Protein 7BYF (pdb70)

Structure (mmCIF, N/CA/C/O backbone):
data_7BYF
#
_entry.id   7BYF
#
_cell.length_a   135.397
_cell.length_b   150.630
_cell.length_c   101.618
_cell.angle_alpha   90.000
_cell.angle_beta   111.030
_cell.angle_gamma   90.000
#
_symmetry.space_group_name_H-M   'C 1 2 1'
#
loop_
_entity.id
_entity.type
_entity.pdbx_description
1 polymer 'mRNA export factor'
2 polymer 'Peptidase S59 domain-containing protein'
3 polymer '10 protein'
4 non-polymer 'MERCURY (II) ION'
5 non-polymer 'SODIUM ION'
6 water water
#
loop_
_atom_site.group_PDB
_atom_site.id
_atom_site.type_symbol
_atom_site.label_atom_id
_atom_site.label_alt_id
_atom_site.label_comp_id
_atom_site.label_asym_id
_atom_site.label_entity_id
_atom_site.label_seq_id
_atom_site.pdbx_PDB_ins_code
_atom_site.Cartn_x
_atom_site.Cartn_y
_atom_site.Cartn_z
_atom_site.occupancy
_atom_site.B_iso_or_equiv
_atom_site.auth_seq_id
_atom_site.auth_comp_id
_atom_site.auth_asym_id
_atom_site.auth_atom_id
_atom_site.pdbx_PDB_model_num
ATOM 1 N N . GLU A 1 2 ? 22.845 70.495 -14.170 1.00 30.00 23 GLU A N 1
ATOM 2 C CA . GLU A 1 2 ? 23.797 70.424 -13.020 1.00 30.00 23 GLU A CA 1
ATOM 3 C C . GLU A 1 2 ? 24.714 69.191 -13.084 1.00 30.00 23 GLU A C 1
ATOM 4 O O . GLU A 1 2 ? 24.238 68.068 -13.094 1.00 30.00 23 GLU A O 1
ATOM 10 N N . ASP A 1 3 ? 26.020 69.460 -13.030 1.00 49.72 24 ASP A N 1
ATOM 11 C CA . ASP A 1 3 ? 27.100 68.447 -13.028 1.00 50.30 24 ASP A CA 1
ATOM 12 C C . ASP A 1 3 ? 27.071 67.685 -11.716 1.00 45.75 24 ASP A C 1
ATOM 13 O O . ASP A 1 3 ? 27.315 68.299 -10.725 1.00 45.62 24 ASP A O 1
ATOM 18 N N . ASN A 1 4 ? 26.775 66.394 -11.748 1.00 39.24 25 ASN A N 1
ATOM 19 C CA . ASN A 1 4 ? 26.718 65.598 -10.507 1.00 43.00 25 ASN A CA 1
ATOM 20 C C . ASN A 1 4 ? 27.779 64.496 -10.553 1.00 42.23 25 ASN A C 1
ATOM 21 O O . ASN A 1 4 ? 27.549 63.478 -9.963 1.00 40.62 25 ASN A O 1
ATOM 26 N N . HIS A 1 5 ? 28.898 64.723 -11.229 1.00 36.33 26 HIS A N 1
ATOM 27 C CA . HIS A 1 5 ? 29.969 63.704 -11.262 1.00 36.99 26 HIS A CA 1
ATOM 28 C C . HIS A 1 5 ? 30.613 63.530 -9.880 1.00 39.28 26 HIS A C 1
ATOM 29 O O . HIS A 1 5 ? 30.852 62.407 -9.513 1.00 36.01 26 HIS A O 1
ATOM 36 N N . ASN A 1 6 ? 30.762 64.602 -9.115 1.00 36.27 27 ASN A N 1
ATOM 37 C CA . ASN A 1 6 ? 31.411 64.540 -7.796 1.00 31.89 27 ASN A CA 1
ATOM 38 C C . ASN A 1 6 ? 30.672 65.469 -6.852 1.00 30.23 27 ASN A C 1
ATOM 39 O O . ASN A 1 6 ? 31.252 66.405 -6.421 1.00 28.15 27 ASN A O 1
ATOM 44 N N . PRO A 1 7 ? 29.420 65.170 -6.487 1.00 34.22 28 PRO A N 1
ATOM 45 C CA . PRO A 1 7 ? 28.638 66.026 -5.608 1.00 32.06 28 PRO A CA 1
ATOM 46 C C . PRO A 1 7 ? 29.223 66.263 -4.211 1.00 36.77 28 PRO A C 1
ATOM 47 O O . PRO A 1 7 ? 29.023 67.270 -3.676 1.00 38.17 28 PRO A O 1
ATOM 51 N N . MET A 1 8 ? 29.953 65.303 -3.682 1.00 34.98 29 MET A N 1
ATOM 52 C CA . MET A 1 8 ? 30.593 65.457 -2.365 1.00 34.25 29 MET A CA 1
ATOM 53 C C . MET A 1 8 ? 31.872 66.280 -2.486 1.00 38.38 29 MET A C 1
ATOM 54 O O . MET A 1 8 ? 32.352 66.690 -1.459 1.00 38.49 29 MET A O 1
ATOM 59 N N . LYS A 1 9 ? 32.391 66.460 -3.698 1.00 35.06 30 LYS A N 1
ATOM 60 C CA . LYS A 1 9 ? 33.658 67.202 -3.955 1.00 35.32 30 LYS A CA 1
ATOM 61 C C . LYS A 1 9 ? 34.811 66.560 -3.168 1.00 34.74 30 LYS A C 1
ATOM 62 O O . LYS A 1 9 ? 35.530 67.296 -2.463 1.00 36.87 30 LYS A O 1
ATOM 68 N N . ASP A 1 10 ? 34.968 65.237 -3.295 1.00 30.52 31 ASP A N 1
ATOM 69 C CA . ASP A 1 10 ? 36.023 64.482 -2.649 1.00 32.79 31 ASP A CA 1
ATOM 70 C C . ASP A 1 10 ? 37.273 64.471 -3.521 1.00 33.20 31 ASP A C 1
ATOM 71 O O . ASP A 1 10 ? 37.227 64.784 -4.714 1.00 32.47 31 ASP A O 1
ATOM 76 N N . ILE A 1 11 ? 38.404 64.116 -2.901 1.00 32.16 32 ILE A N 1
ATOM 77 C CA . ILE A 1 11 ? 39.645 63.976 -3.654 1.00 31.14 32 ILE A CA 1
ATOM 78 C C . ILE A 1 11 ? 39.415 63.069 -4.848 1.00 31.78 32 ILE A C 1
ATOM 79 O O . ILE A 1 11 ? 38.764 62.024 -4.745 1.00 32.43 32 ILE A O 1
ATOM 84 N N . GLU A 1 12 ? 39.965 63.478 -5.996 1.00 27.75 33 GLU A N 1
ATOM 85 C CA . GLU A 1 12 ? 39.836 62.703 -7.260 1.00 32.09 33 GLU A CA 1
ATOM 86 C C . GLU A 1 12 ? 41.206 62.134 -7.644 1.00 34.17 33 GLU A C 1
ATOM 87 O O . GLU A 1 12 ? 42.125 62.934 -7.910 1.00 35.36 33 GLU A O 1
ATOM 93 N N . VAL A 1 13 ? 41.327 60.803 -7.670 1.00 37.46 34 VAL A N 1
ATOM 94 C CA . VAL A 1 13 ? 42.612 60.128 -8.026 1.00 37.94 34 VAL A CA 1
ATOM 95 C C . VAL A 1 13 ? 42.963 60.467 -9.479 1.00 41.47 34 VAL A C 1
ATOM 96 O O . VAL A 1 13 ? 42.063 60.392 -10.338 1.00 44.23 34 VAL A O 1
ATOM 100 N N . THR A 1 14 ? 44.227 60.823 -9.731 1.00 38.63 35 THR A N 1
ATOM 101 C CA . THR A 1 14 ? 44.692 61.174 -11.100 1.00 41.61 35 THR A CA 1
ATOM 102 C C . THR A 1 14 ? 44.918 59.889 -11.905 1.00 39.79 35 THR A C 1
ATOM 103 O O . THR A 1 14 ? 45.094 58.825 -11.278 1.00 39.17 35 THR A O 1
ATOM 107 N N . SER A 1 15 ? 44.910 59.994 -13.238 1.00 36.69 36 SER A N 1
ATOM 108 C CA . SER A 1 15 ? 45.115 58.819 -14.126 1.00 38.58 36 SER A CA 1
ATOM 109 C C . SER A 1 15 ? 44.174 57.683 -13.710 1.00 44.26 36 SER A C 1
ATOM 110 O O . SER A 1 15 ? 44.677 56.597 -13.360 1.00 41.75 36 SER A O 1
ATOM 113 N N . SER A 1 16 ? 42.862 57.934 -13.751 1.00 44.09 37 SER A N 1
ATOM 114 C CA . SER A 1 16 ? 41.848 56.915 -13.370 1.00 44.39 37 SER A CA 1
ATOM 115 C C . SER A 1 16 ? 41.668 55.906 -14.510 1.00 44.18 37 SER A C 1
ATOM 116 O O . SER A 1 16 ? 41.922 56.277 -15.674 1.00 43.20 37 SER A O 1
ATOM 119 N N . PRO A 1 17 ? 41.243 54.653 -14.230 1.00 46.17 38 PRO A N 1
ATOM 120 C CA . PRO A 1 17 ? 41.049 53.643 -15.276 1.00 40.41 38 PRO A CA 1
ATOM 121 C C . PRO A 1 17 ? 40.169 54.170 -16.420 1.00 40.66 38 PRO A C 1
ATOM 122 O O . PRO A 1 17 ? 39.140 54.761 -16.142 1.00 42.88 38 PRO A O 1
ATOM 126 N N . ASP A 1 18 ? 40.595 53.938 -17.666 1.00 42.06 39 ASP A N 1
ATOM 127 C CA . ASP A 1 18 ? 39.835 54.396 -18.861 1.00 42.35 39 ASP A CA 1
ATOM 128 C C . ASP A 1 18 ? 38.464 53.711 -18.883 1.00 38.04 39 ASP A C 1
ATOM 129 O O . ASP A 1 18 ? 37.473 54.384 -19.228 1.00 41.48 39 ASP A O 1
ATOM 134 N N . ASP A 1 19 ? 38.420 52.422 -18.529 1.00 35.12 40 ASP A N 1
ATOM 135 C CA . ASP A 1 19 ? 37.148 51.650 -18.514 1.00 36.42 40 ASP A CA 1
ATOM 136 C C . ASP A 1 19 ? 36.581 51.629 -17.089 1.00 30.53 40 ASP A C 1
ATOM 137 O O . ASP A 1 19 ? 37.186 52.263 -16.202 1.00 31.58 40 ASP A O 1
ATOM 142 N N . SER A 1 20 ? 35.463 50.923 -16.891 1.00 28.40 41 SER A N 1
ATOM 143 C CA . SER A 1 20 ? 34.829 50.827 -15.586 1.00 29.68 41 SER A CA 1
ATOM 144 C C . SER A 1 20 ? 35.729 50.130 -14.580 1.00 30.74 41 SER A C 1
ATOM 145 O O . SER A 1 20 ? 36.477 49.208 -14.915 1.00 31.95 41 SER A O 1
ATOM 148 N N . ILE A 1 21 ? 35.667 50.595 -13.345 1.00 25.88 42 ILE A N 1
ATOM 149 C CA . ILE A 1 21 ? 36.489 50.057 -12.280 1.00 30.70 42 ILE A CA 1
ATOM 150 C C . ILE A 1 21 ? 35.707 48.931 -11.622 1.00 36.29 42 ILE A C 1
ATOM 151 O O . ILE A 1 21 ? 34.571 49.135 -11.182 1.00 37.49 42 ILE A O 1
ATOM 156 N N . GLY A 1 22 ? 36.307 47.734 -11.586 1.00 34.76 43 GLY A N 1
ATOM 157 C CA . GLY A 1 22 ? 35.700 46.582 -10.957 1.00 32.87 43 GLY A CA 1
ATOM 158 C C . GLY A 1 22 ? 35.981 46.420 -9.474 1.00 33.68 43 GLY A C 1
ATOM 159 O O . GLY A 1 22 ? 35.085 46.016 -8.727 1.00 37.86 43 GLY A O 1
ATOM 160 N N . CYS A 1 23 ? 37.201 46.725 -9.026 1.00 26.92 44 CYS A N 1
ATOM 161 C CA . CYS A 1 23 ? 37.637 46.370 -7.681 1.00 30.21 44 CYS A CA 1
ATOM 162 C C . CYS A 1 23 ? 38.660 47.375 -7.153 1.00 32.73 44 CYS A C 1
ATOM 163 O O . CYS A 1 23 ? 39.396 47.998 -7.924 1.00 26.65 44 CYS A O 1
ATOM 166 N N . LEU A 1 24 ? 38.730 47.481 -5.822 1.00 31.03 45 LEU A N 1
ATOM 167 C CA . LEU A 1 24 ? 39.625 48.402 -5.138 1.00 31.18 45 LEU A CA 1
ATOM 168 C C . LEU A 1 24 ? 40.264 47.692 -3.950 1.00 31.34 45 LEU A C 1
ATOM 169 O O . LEU A 1 24 ? 39.596 46.922 -3.244 1.00 33.66 45 LEU A O 1
ATOM 174 N N . SER A 1 25 ? 41.553 47.936 -3.722 1.00 24.79 46 SER A N 1
ATOM 175 C CA . SER A 1 25 ? 42.179 47.325 -2.545 1.00 30.01 46 SER A CA 1
ATOM 176 C C . SER A 1 25 ? 43.335 48.173 -2.039 1.00 27.45 46 SER A C 1
ATOM 177 O O . SER A 1 25 ? 44.273 48.457 -2.790 1.00 25.41 46 SER A O 1
ATOM 180 N N . PHE A 1 26 ? 43.264 48.556 -0.761 1.00 28.75 47 PHE A N 1
ATOM 181 C CA . PHE A 1 26 ? 44.316 49.331 -0.096 1.00 31.18 47 PHE A CA 1
ATOM 182 C C . PHE A 1 26 ? 45.403 48.425 0.466 1.00 29.30 47 PHE A C 1
ATOM 183 O O . PHE A 1 26 ? 45.118 47.338 0.992 1.00 29.14 47 PHE A O 1
ATOM 191 N N . SER A 1 27 ? 46.652 48.901 0.370 1.00 27.87 48 SER A N 1
ATOM 192 C CA . SER A 1 27 ? 47.851 48.271 0.923 1.00 29.64 48 SER A CA 1
ATOM 193 C C . SER A 1 27 ? 47.682 47.903 2.394 1.00 24.86 48 SER A C 1
ATOM 194 O O . SER A 1 27 ? 46.822 48.448 3.088 1.00 23.94 48 SER A O 1
ATOM 197 N N . PRO A 1 28 ? 48.445 46.940 2.888 1.00 30.65 49 PRO A N 1
ATOM 198 C CA . PRO A 1 28 ? 48.298 46.516 4.286 1.00 32.23 49 PRO A CA 1
ATOM 199 C C . PRO A 1 28 ? 49.076 47.431 5.218 1.00 34.51 49 PRO A C 1
ATOM 200 O O . PRO A 1 28 ? 49.891 48.250 4.763 1.00 31.68 49 PRO A O 1
ATOM 204 N N . PRO A 1 29 ? 48.856 47.329 6.534 1.00 36.85 50 PRO A N 1
ATOM 205 C CA . PRO A 1 29 ? 49.573 48.217 7.467 1.00 35.55 50 PRO A CA 1
ATOM 206 C C . PRO A 1 29 ? 51.074 47.974 7.519 1.00 40.97 50 PRO A C 1
ATOM 207 O O . PRO A 1 29 ? 51.792 48.782 8.124 1.00 44.16 50 PRO A O 1
ATOM 211 N N . THR A 1 30 ? 51.586 46.901 6.913 1.00 40.53 51 THR A N 1
ATOM 212 C CA . THR A 1 30 ? 53.032 46.725 6.888 1.00 40.83 51 THR A CA 1
ATOM 213 C C . THR A 1 30 ? 53.724 47.647 5.895 1.00 41.54 51 THR A C 1
ATOM 214 O O . THR A 1 30 ? 54.946 47.807 5.962 1.00 39.98 51 THR A O 1
ATOM 218 N N . LEU A 1 31 ? 52.987 48.219 4.959 1.00 44.23 52 LEU A N 1
ATOM 219 C CA . LEU A 1 31 ? 53.728 49.240 4.236 1.00 42.62 52 LEU A CA 1
ATOM 220 C C . LEU A 1 31 ? 53.566 50.587 4.930 1.00 43.54 52 LEU A C 1
ATOM 221 O O . LEU A 1 31 ? 52.504 50.875 5.497 1.00 43.06 52 LEU A O 1
ATOM 226 N N . PRO A 1 32 ? 54.611 51.410 4.908 1.00 48.23 53 PRO A N 1
ATOM 227 C CA . PRO A 1 32 ? 54.470 52.794 5.372 1.00 43.75 53 PRO A CA 1
ATOM 228 C C . PRO A 1 32 ? 53.775 53.603 4.291 1.00 44.60 53 PRO A C 1
ATOM 229 O O . PRO A 1 32 ? 54.101 53.486 3.104 1.00 45.62 53 PRO A O 1
ATOM 233 N N . GLY A 1 33 ? 52.789 54.390 4.698 1.00 41.08 54 GLY A N 1
ATOM 234 C CA . GLY A 1 33 ? 51.991 55.133 3.736 1.00 39.87 54 GLY A CA 1
ATOM 235 C C . GLY A 1 33 ? 50.801 54.330 3.247 1.00 38.40 54 GLY A C 1
ATOM 236 O O . GLY A 1 33 ? 50.379 53.341 3.851 1.00 41.59 54 GLY A O 1
ATOM 237 N N . ASN A 1 34 ? 50.243 54.774 2.132 1.00 36.85 55 ASN A N 1
ATOM 238 C CA . ASN A 1 34 ? 49.078 54.094 1.592 1.00 32.08 55 ASN A CA 1
ATOM 239 C C . ASN A 1 34 ? 49.210 53.943 0.082 1.00 34.73 55 ASN A C 1
ATOM 240 O O . ASN A 1 34 ? 49.583 54.892 -0.621 1.00 34.03 55 ASN A O 1
ATOM 245 N N . PHE A 1 35 ? 48.910 52.742 -0.411 1.00 32.17 56 PHE A N 1
ATOM 246 C CA . PHE A 1 35 ? 48.867 52.478 -1.842 1.00 33.97 56 PHE A CA 1
ATOM 247 C C . PHE A 1 35 ? 47.526 51.857 -2.196 1.00 35.48 56 PHE A C 1
ATOM 248 O O . PHE A 1 35 ? 47.039 50.964 -1.490 1.00 30.66 56 PHE A O 1
ATOM 256 N N . LEU A 1 36 ? 46.940 52.342 -3.295 1.00 31.62 57 LEU A N 1
ATOM 257 C CA . LEU A 1 36 ? 45.640 51.902 -3.772 1.00 28.90 57 LEU A CA 1
ATOM 258 C C . LEU A 1 36 ? 45.798 51.163 -5.093 1.00 33.38 57 LEU A C 1
ATOM 259 O O . LEU A 1 36 ? 46.462 51.662 -6.015 1.00 29.43 57 LEU A O 1
ATOM 264 N N . ILE A 1 37 ? 45.173 49.982 -5.173 1.00 29.61 58 ILE A N 1
ATOM 265 C CA . ILE A 1 37 ? 45.118 49.153 -6.370 1.00 27.62 58 ILE A CA 1
ATOM 266 C C . ILE A 1 37 ? 43.705 49.179 -6.933 1.00 28.96 58 ILE A C 1
ATOM 267 O O . ILE A 1 37 ? 42.730 49.005 -6.186 1.00 28.22 58 ILE A O 1
ATOM 272 N N . ALA A 1 38 ? 43.594 49.335 -8.254 1.00 25.26 59 ALA A N 1
ATOM 273 C CA . ALA A 1 38 ? 42.311 49.205 -8.942 1.00 28.04 59 ALA A CA 1
ATOM 274 C C . ALA A 1 38 ? 42.432 48.309 -10.169 1.00 28.92 59 ALA A C 1
ATOM 275 O O . ALA A 1 38 ? 43.399 48.410 -10.933 1.00 29.23 59 ALA A O 1
ATOM 277 N N . GLY A 1 39 ? 41.447 47.424 -10.343 1.00 25.20 60 GLY A N 1
ATOM 278 C CA . GLY A 1 39 ? 41.293 46.657 -11.565 1.00 26.32 60 GLY A CA 1
ATOM 279 C C . GLY A 1 39 ? 40.156 47.247 -12.381 1.00 30.29 60 GLY A C 1
ATOM 280 O O . GLY A 1 39 ? 39.209 47.813 -11.829 1.00 30.56 60 GLY A O 1
ATOM 281 N N . SER A 1 40 ? 40.257 47.139 -13.706 1.00 25.18 61 SER A N 1
ATOM 282 C CA . SER A 1 40 ? 39.245 47.728 -14.572 1.00 31.23 61 SER A CA 1
ATOM 283 C C . SER A 1 40 ? 38.878 46.773 -15.694 1.00 33.92 61 SER A C 1
ATOM 284 O O . SER A 1 40 ? 39.572 45.788 -15.967 1.00 30.40 61 SER A O 1
ATOM 287 N N . TRP A 1 41 ? 37.778 47.118 -16.367 1.00 30.04 62 TRP A N 1
ATOM 288 C CA . TRP A 1 41 ? 37.260 46.396 -17.515 1.00 28.39 62 TRP A CA 1
ATOM 289 C C . TRP A 1 41 ? 37.985 46.738 -18.806 1.00 33.56 62 TRP A C 1
ATOM 290 O O . TRP A 1 41 ? 37.536 46.314 -19.882 1.00 31.96 62 TRP A O 1
ATOM 301 N N . ALA A 1 42 ? 39.078 47.502 -18.723 1.00 32.59 63 ALA A N 1
ATOM 302 C CA . ALA A 1 42 ? 40.041 47.619 -19.809 1.00 35.22 63 ALA A CA 1
ATOM 303 C C . ALA A 1 42 ? 41.246 46.677 -19.625 1.00 34.17 63 ALA A C 1
ATOM 304 O O . ALA A 1 42 ? 42.289 46.879 -20.255 1.00 38.00 63 ALA A O 1
ATOM 306 N N . ASN A 1 43 ? 41.126 45.671 -18.761 1.00 28.81 64 ASN A N 1
ATOM 307 C CA . ASN A 1 43 ? 42.065 44.563 -18.544 1.00 34.10 64 ASN A CA 1
ATOM 308 C C . ASN A 1 43 ? 43.267 44.927 -17.665 1.00 35.76 64 ASN A C 1
ATOM 309 O O . ASN A 1 43 ? 44.130 44.064 -17.452 1.00 33.22 64 ASN A O 1
ATOM 314 N N . ASP A 1 44 ? 43.355 46.137 -17.123 1.00 35.67 65 ASP A N 1
ATOM 315 C CA . ASP A 1 44 ? 44.578 46.535 -16.442 1.00 37.43 65 ASP A CA 1
ATOM 316 C C . ASP A 1 44 ? 44.391 46.595 -14.933 1.00 32.27 65 ASP A C 1
ATOM 317 O O . ASP A 1 44 ? 43.279 46.630 -14.412 1.00 32.07 65 ASP A O 1
ATOM 322 N N . VAL A 1 45 ? 45.514 46.598 -14.235 1.00 31.10 66 VAL A N 1
ATOM 323 C CA . VAL A 1 45 ? 45.543 46.806 -12.799 1.00 33.71 66 VAL A CA 1
ATOM 324 C C . VAL A 1 45 ? 46.555 47.910 -12.532 1.00 37.20 66 VAL A C 1
ATOM 325 O O . VAL A 1 45 ? 47.685 47.868 -13.034 1.00 40.26 66 VAL A O 1
ATOM 329 N N . ARG A 1 46 ? 46.139 48.920 -11.790 1.00 33.03 67 ARG A N 1
ATOM 330 C CA . ARG A 1 46 ? 46.966 50.093 -11.601 1.00 35.76 67 ARG A CA 1
ATOM 331 C C . ARG A 1 46 ? 47.251 50.304 -10.126 1.00 34.82 67 ARG A C 1
ATOM 332 O O . ARG A 1 46 ? 46.460 49.920 -9.255 1.00 33.38 67 ARG A O 1
ATOM 340 N N . CYS A 1 47 ? 48.382 50.944 -9.854 1.00 38.17 68 CYS A N 1
ATOM 341 C CA . CYS A 1 47 ? 48.734 51.334 -8.496 1.00 41.85 68 CYS A CA 1
ATOM 342 C C . CYS A 1 47 ? 48.971 52.837 -8.396 1.00 37.55 68 CYS A C 1
ATOM 343 O O . CYS A 1 47 ? 49.700 53.414 -9.211 1.00 39.73 68 CYS A O 1
ATOM 346 N N . TRP A 1 48 ? 48.452 53.418 -7.331 1.00 36.81 69 TRP A N 1
ATOM 347 C CA . TRP A 1 48 ? 48.670 54.833 -7.002 1.00 37.06 69 TRP A CA 1
ATOM 348 C C . TRP A 1 48 ? 49.142 54.949 -5.563 1.00 38.09 69 TRP A C 1
ATOM 349 O O . TRP A 1 48 ? 48.606 54.301 -4.709 1.00 35.47 69 TRP A O 1
ATOM 360 N N . GLU A 1 49 ? 50.113 55.806 -5.319 1.00 44.01 70 GLU A N 1
ATOM 361 C CA . GLU A 1 49 ? 50.462 56.050 -3.910 1.00 41.04 70 GLU A CA 1
ATOM 362 C C . GLU A 1 49 ? 49.524 57.135 -3.411 1.00 38.15 70 GLU A C 1
ATOM 363 O O . GLU A 1 49 ? 49.250 57.996 -4.158 1.00 34.57 70 GLU A O 1
ATOM 369 N N . VAL A 1 50 ? 49.001 57.008 -2.204 1.00 36.87 71 VAL A N 1
ATOM 370 C CA . VAL A 1 50 ? 48.125 58.072 -1.664 1.00 35.33 71 VAL A CA 1
ATOM 371 C C . VAL A 1 50 ? 48.863 58.760 -0.523 1.00 41.66 71 VAL A C 1
ATOM 372 O O . VAL A 1 50 ? 49.180 58.116 0.429 1.00 40.18 71 VAL A O 1
ATOM 376 N N . GLN A 1 51 ? 49.122 60.051 -0.635 1.00 41.19 72 GLN A N 1
ATOM 377 C CA . GLN A 1 51 ? 49.748 60.744 0.506 1.00 37.05 72 GLN A CA 1
ATOM 378 C C . GLN A 1 51 ? 48.672 61.115 1.506 1.00 38.46 72 GLN A C 1
ATOM 379 O O . GLN A 1 51 ? 47.543 61.185 1.132 1.00 36.13 72 GLN A O 1
ATOM 385 N N . ASP A 1 52 ? 49.083 61.521 2.705 1.00 39.88 73 ASP A N 1
ATOM 386 C CA . ASP A 1 52 ? 48.180 61.993 3.785 1.00 36.00 73 ASP A CA 1
ATOM 387 C C . ASP A 1 52 ? 47.617 63.376 3.433 1.00 38.07 73 ASP A C 1
ATOM 388 O O . ASP A 1 52 ? 46.561 63.728 3.896 1.00 34.07 73 ASP A O 1
ATOM 393 N N . SER A 1 53 ? 48.300 64.103 2.555 1.00 37.26 74 SER A N 1
ATOM 394 C CA . SER A 1 53 ? 47.889 65.411 2.020 1.00 35.15 74 SER A CA 1
ATOM 395 C C . SER A 1 53 ? 46.688 65.252 1.099 1.00 40.00 74 SER A C 1
ATOM 396 O O . SER A 1 53 ? 45.977 66.202 0.942 1.00 43.68 74 SER A O 1
ATOM 399 N N . GLY A 1 54 ? 46.484 64.077 0.531 1.00 38.88 75 GLY A N 1
ATOM 400 C CA . GLY A 1 54 ? 45.342 63.834 -0.344 1.00 37.98 75 GLY A CA 1
ATOM 401 C C . GLY A 1 54 ? 45.788 63.705 -1.775 1.00 41.25 75 GLY A C 1
ATOM 402 O O . GLY A 1 54 ? 44.961 63.483 -2.614 1.00 37.44 75 GLY A O 1
ATOM 403 N N . GLN A 1 55 ? 47.085 63.793 -2.004 1.00 39.86 76 GLN A N 1
ATOM 404 C CA . GLN A 1 55 ? 47.585 63.695 -3.372 1.00 43.06 76 GLN A CA 1
ATOM 405 C C . GLN A 1 55 ? 47.812 62.233 -3.718 1.00 43.11 76 GLN A C 1
ATOM 406 O O . GLN A 1 55 ? 47.993 61.425 -2.828 1.00 38.26 76 GLN A O 1
ATOM 412 N N . THR A 1 56 ? 47.773 61.949 -5.004 1.00 36.60 77 THR A N 1
ATOM 413 C CA . THR A 1 56 ? 47.882 60.566 -5.469 1.00 37.19 77 THR A CA 1
ATOM 414 C C . THR A 1 56 ? 48.914 60.532 -6.569 1.00 38.96 77 THR A C 1
ATOM 415 O O . THR A 1 56 ? 48.854 61.380 -7.373 1.00 43.39 77 THR A O 1
ATOM 419 N N . ILE A 1 57 ? 49.834 59.586 -6.545 1.00 39.04 78 ILE A N 1
ATOM 420 C CA . ILE A 1 57 ? 50.859 59.553 -7.614 1.00 41.58 78 ILE A CA 1
ATOM 421 C C . ILE A 1 57 ? 50.792 58.220 -8.336 1.00 40.88 78 ILE A C 1
ATOM 422 O O . ILE A 1 57 ? 51.034 57.233 -7.710 1.00 44.02 78 ILE A O 1
ATOM 427 N N . PRO A 1 58 ? 50.431 58.172 -9.620 1.00 37.39 79 PRO A N 1
ATOM 428 C CA . PRO A 1 58 ? 50.439 56.936 -10.364 1.00 44.03 79 PRO A CA 1
ATOM 429 C C . PRO A 1 58 ? 51.792 56.234 -10.234 1.00 46.49 79 PRO A C 1
ATOM 430 O O . PRO A 1 58 ? 52.772 56.783 -10.544 1.00 48.16 79 PRO A O 1
ATOM 434 N N . LYS A 1 59 ? 51.764 55.000 -9.772 1.00 45.78 80 LYS A N 1
ATOM 435 C CA . LYS A 1 59 ? 53.015 54.260 -9.550 1.00 42.49 80 LYS A CA 1
ATOM 436 C C . LYS A 1 59 ? 53.307 53.321 -10.718 1.00 50.03 80 LYS A C 1
ATOM 437 O O . LYS A 1 59 ? 54.175 53.643 -11.474 1.00 55.67 80 LYS A O 1
ATOM 443 N N . ALA A 1 60 ? 52.592 52.211 -10.857 1.00 45.50 81 ALA A N 1
ATOM 444 C CA . ALA A 1 60 ? 52.871 51.257 -11.941 1.00 42.31 81 ALA A CA 1
ATOM 445 C C . ALA A 1 60 ? 51.574 50.667 -12.480 1.00 45.92 81 ALA A C 1
ATOM 446 O O . ALA A 1 60 ? 50.531 51.014 -11.982 1.00 44.76 81 ALA A O 1
ATOM 448 N N . GLN A 1 61 ? 51.665 49.780 -13.477 1.00 43.06 82 GLN A N 1
ATOM 449 C CA . GLN A 1 61 ? 50.439 49.171 -14.059 1.00 41.84 82 GLN A CA 1
ATOM 450 C C . GLN A 1 61 ? 50.776 47.850 -14.761 1.00 39.60 82 GLN A C 1
ATOM 451 O O . GLN A 1 61 ? 51.787 47.804 -15.490 1.00 41.51 82 GLN A O 1
ATOM 457 N N . GLN A 1 62 ? 49.946 46.826 -14.537 1.00 41.00 83 GLN A N 1
ATOM 458 C CA . GLN A 1 62 ? 50.108 45.495 -15.165 1.00 40.68 83 GLN A CA 1
ATOM 459 C C . GLN A 1 62 ? 48.878 45.183 -16.016 1.00 43.36 83 GLN A C 1
ATOM 460 O O . GLN A 1 62 ? 47.855 45.798 -15.840 1.00 43.63 83 GLN A O 1
ATOM 466 N N . MET A 1 63 ? 48.982 44.202 -16.894 1.00 42.38 84 MET A N 1
ATOM 467 C CA . MET A 1 63 ? 47.821 43.919 -17.746 1.00 39.26 84 MET A CA 1
ATOM 468 C C . MET A 1 63 ? 47.507 42.438 -17.826 1.00 41.46 84 MET A C 1
ATOM 469 O O . MET A 1 63 ? 48.390 41.663 -17.857 1.00 45.34 84 MET A O 1
ATOM 474 N N . HIS A 1 64 ? 46.233 42.128 -17.740 1.00 36.98 85 HIS A N 1
ATOM 475 C CA . HIS A 1 64 ? 45.662 40.854 -18.124 1.00 32.35 85 HIS A CA 1
ATOM 476 C C . HIS A 1 64 ? 45.188 40.931 -19.566 1.00 34.76 85 HIS A C 1
ATOM 477 O O . HIS A 1 64 ? 45.191 41.993 -20.185 1.00 33.29 85 HIS A O 1
ATOM 484 N N . THR A 1 65 ? 44.752 39.786 -20.100 1.00 36.06 86 THR A N 1
ATOM 485 C CA . THR A 1 65 ? 44.086 39.736 -21.396 1.00 33.12 86 THR A CA 1
ATOM 486 C C . THR A 1 65 ? 42.564 39.756 -21.268 1.00 32.61 86 THR A C 1
ATOM 487 O O . THR A 1 65 ? 41.859 39.387 -22.219 1.00 34.65 86 THR A O 1
ATOM 491 N N . GLY A 1 66 ? 42.051 40.171 -20.105 1.00 31.97 87 GLY A N 1
ATOM 492 C CA . GLY A 1 66 ? 40.632 40.217 -19.834 1.00 32.54 87 GLY A CA 1
ATOM 493 C C . GLY A 1 66 ? 40.323 41.092 -18.633 1.00 34.01 87 GLY A C 1
ATOM 494 O O . GLY A 1 66 ? 41.210 41.425 -17.837 1.00 30.88 87 GLY A O 1
ATOM 495 N N . PRO A 1 67 ? 39.062 41.510 -18.500 1.00 35.62 88 PRO A N 1
ATOM 496 C CA . PRO A 1 67 ? 38.677 42.359 -17.361 1.00 31.99 88 PRO A CA 1
ATOM 497 C C . PRO A 1 67 ? 39.173 41.806 -16.027 1.00 31.18 88 PRO A C 1
ATOM 498 O O . PRO A 1 67 ? 39.164 40.596 -15.792 1.00 31.13 88 PRO A O 1
ATOM 502 N N . VAL A 1 68 ? 39.632 42.710 -15.158 1.00 29.63 89 VAL A N 1
ATOM 503 C CA . VAL A 1 68 ? 40.136 42.372 -13.828 1.00 28.70 89 VAL A CA 1
ATOM 504 C C . VAL A 1 68 ? 39.012 42.586 -12.817 1.00 30.70 89 VAL A C 1
ATOM 505 O O . VAL A 1 68 ? 38.505 43.705 -12.670 1.00 33.53 89 VAL A O 1
ATOM 509 N N . LEU A 1 69 ? 38.645 41.520 -12.094 1.00 30.57 90 LEU A N 1
ATOM 510 C CA . LEU A 1 69 ? 37.470 41.503 -11.231 1.00 27.11 90 LEU A CA 1
ATOM 511 C C . LEU A 1 69 ? 37.769 41.512 -9.740 1.00 29.89 90 LEU A C 1
ATOM 512 O O . LEU A 1 69 ? 36.854 41.768 -8.951 1.00 33.90 90 LEU A O 1
ATOM 517 N N . ASP A 1 70 ? 38.989 41.189 -9.322 1.00 26.94 91 ASP A N 1
ATOM 518 C CA . ASP A 1 70 ? 39.326 41.346 -7.920 1.00 27.05 91 ASP A CA 1
ATOM 519 C C . ASP A 1 70 ? 40.822 41.552 -7.807 1.00 28.34 91 ASP A C 1
ATOM 520 O O . ASP A 1 70 ? 41.589 41.209 -8.713 1.00 28.92 91 ASP A O 1
ATOM 525 N N . VAL A 1 71 ? 41.220 42.137 -6.681 1.00 25.14 92 VAL A N 1
ATOM 526 C CA . VAL A 1 71 ? 42.618 42.402 -6.373 1.00 27.05 92 VAL A CA 1
ATOM 527 C C . VAL A 1 71 ? 42.788 42.292 -4.872 1.00 29.44 92 VAL A C 1
ATOM 528 O O . VAL A 1 71 ? 41.837 42.495 -4.111 1.00 29.01 92 VAL A O 1
ATOM 532 N N . CYS A 1 72 ? 44.012 41.981 -4.450 1.00 26.74 93 CYS A N 1
ATOM 533 C CA . CYS A 1 72 ? 44.357 42.064 -3.039 1.00 28.82 93 CYS A CA 1
ATOM 534 C C . CYS A 1 72 ? 45.872 41.991 -2.896 1.00 31.26 93 CYS A C 1
ATOM 535 O O . CYS A 1 72 ? 46.600 41.766 -3.869 1.00 33.43 93 CYS A O 1
ATOM 538 N N . TRP A 1 73 ? 46.334 42.187 -1.662 1.00 28.57 94 TRP A N 1
ATOM 539 C CA . TRP A 1 73 ? 47.742 42.304 -1.305 1.00 32.07 94 TRP A CA 1
ATOM 540 C C . TRP A 1 73 ? 48.192 41.083 -0.516 1.00 30.44 94 TRP A C 1
ATOM 541 O O . TRP A 1 73 ? 47.385 40.401 0.122 1.00 29.86 94 TRP A O 1
ATOM 552 N N . SER A 1 74 ? 49.498 40.824 -0.546 1.00 32.72 95 SER A N 1
ATOM 553 C CA . SER A 1 74 ? 50.082 39.914 0.435 1.00 35.67 95 SER A CA 1
ATOM 554 C C . SER A 1 74 ? 50.229 40.629 1.783 1.00 35.95 95 SER A C 1
ATOM 555 O O . SER A 1 74 ? 50.302 41.859 1.852 1.00 33.23 95 SER A O 1
ATOM 558 N N . ASP A 1 75 ? 50.244 39.839 2.864 1.00 37.26 96 ASP A N 1
ATOM 559 C CA . ASP A 1 75 ? 50.346 40.393 4.221 1.00 36.44 96 ASP A CA 1
ATOM 560 C C . ASP A 1 75 ? 51.483 41.404 4.355 1.00 36.31 96 ASP A C 1
ATOM 561 O O . ASP A 1 75 ? 51.341 42.427 5.042 1.00 32.44 96 ASP A O 1
ATOM 566 N N . ASP A 1 76 ? 52.618 41.137 3.703 1.00 35.37 97 ASP A N 1
ATOM 567 C CA . ASP A 1 76 ? 53.809 41.967 3.845 1.00 36.08 97 ASP A CA 1
ATOM 568 C C . ASP A 1 76 ? 53.879 43.119 2.850 1.00 34.51 97 ASP A C 1
ATOM 569 O O . ASP A 1 76 ? 54.797 43.932 2.943 1.00 38.81 97 ASP A O 1
ATOM 574 N N . GLY A 1 77 ? 52.977 43.185 1.876 1.00 37.59 98 GLY A N 1
ATOM 575 C CA . GLY A 1 77 ? 52.900 44.324 0.983 1.00 36.86 98 GLY A CA 1
ATOM 576 C C . GLY A 1 77 ? 53.825 44.311 -0.213 1.00 35.31 98 GLY A C 1
ATOM 577 O O . GLY A 1 77 ? 53.894 45.316 -0.926 1.00 38.71 98 GLY A O 1
ATOM 578 N N . SER A 1 78 ? 54.535 43.222 -0.466 1.00 37.57 99 SER A N 1
ATOM 579 C CA . SER A 1 78 ? 55.424 43.173 -1.617 1.00 37.60 99 SER A CA 1
ATOM 580 C C . SER A 1 78 ? 54.735 42.678 -2.881 1.00 39.92 99 SER A C 1
ATOM 581 O O . SER A 1 78 ? 55.222 42.966 -3.985 1.00 40.81 99 SER A O 1
ATOM 584 N N . LYS A 1 79 ? 53.620 41.947 -2.745 1.00 35.82 100 LYS A N 1
ATOM 585 C CA . LYS A 1 79 ? 52.906 41.343 -3.863 1.00 37.96 100 LYS A CA 1
ATOM 586 C C . LYS A 1 79 ? 51.470 41.858 -3.943 1.00 33.67 100 LYS A C 1
ATOM 587 O O . LYS A 1 79 ? 50.801 42.019 -2.913 1.00 35.35 100 LYS A O 1
ATOM 593 N N . VAL A 1 80 ? 50.995 42.094 -5.169 1.00 28.99 101 VAL A N 1
ATOM 594 C CA . VAL A 1 80 ? 49.575 42.302 -5.469 1.00 28.85 101 VAL A CA 1
ATOM 595 C C . VAL A 1 80 ? 49.071 41.127 -6.313 1.00 34.71 101 VAL A C 1
ATOM 596 O O . VAL A 1 80 ? 49.694 40.756 -7.322 1.00 30.57 101 VAL A O 1
ATOM 600 N N . PHE A 1 81 ? 47.935 40.556 -5.918 1.00 28.69 102 PHE A N 1
ATOM 601 C CA . PHE A 1 81 ? 47.334 39.438 -6.625 1.00 28.85 102 PHE A CA 1
ATOM 602 C C . PHE A 1 81 ? 46.125 39.921 -7.404 1.00 29.39 102 PHE A C 1
ATOM 603 O O . PHE A 1 81 ? 45.399 40.802 -6.934 1.00 30.84 102 PHE A O 1
ATOM 611 N N . THR A 1 82 ? 45.899 39.329 -8.586 1.00 26.28 103 THR A N 1
ATOM 612 C CA . THR A 1 82 ? 44.906 39.839 -9.525 1.00 32.11 103 THR A CA 1
ATOM 613 C C . THR A 1 82 ? 44.103 38.709 -10.155 1.00 32.16 103 THR A C 1
ATOM 614 O O . THR A 1 82 ? 44.678 37.700 -10.572 1.00 34.69 103 THR A O 1
ATOM 618 N N . ALA A 1 83 ? 42.782 38.895 -10.264 1.00 27.84 104 ALA A N 1
ATOM 619 C CA . ALA A 1 83 ? 41.876 37.859 -10.759 1.00 26.87 104 ALA A CA 1
ATOM 620 C C . ALA A 1 83 ? 41.136 38.356 -11.987 1.00 26.38 104 ALA A C 1
ATOM 621 O O . ALA A 1 83 ? 40.438 39.371 -11.928 1.00 29.35 104 ALA A O 1
ATOM 623 N N . SER A 1 84 ? 41.238 37.611 -13.079 1.00 26.71 105 SER A N 1
ATOM 624 C CA . SER A 1 84 ? 40.812 38.111 -14.374 1.00 30.27 105 SER A CA 1
ATOM 625 C C . SER A 1 84 ? 39.760 37.213 -15.036 1.00 31.25 105 SER A C 1
ATOM 626 O O . SER A 1 84 ? 39.611 36.022 -14.722 1.00 25.04 105 SER A O 1
ATOM 629 N N . CYS A 1 85 ? 39.017 37.836 -15.961 1.00 27.77 106 CYS A N 1
ATOM 630 C CA . CYS A 1 85 ? 38.147 37.146 -16.899 1.00 29.13 106 CYS A CA 1
ATOM 631 C C . CYS A 1 85 ? 38.910 36.246 -17.860 1.00 28.74 106 CYS A C 1
ATOM 632 O O . CYS A 1 85 ? 38.284 35.489 -18.605 1.00 27.67 106 CYS A O 1
ATOM 635 N N . ASP A 1 86 ? 40.223 36.354 -17.907 1.00 29.41 107 ASP A N 1
ATOM 636 C CA . ASP A 1 86 ? 41.035 35.497 -18.747 1.00 29.30 107 ASP A CA 1
ATOM 637 C C . ASP A 1 86 ? 41.342 34.171 -18.084 1.00 26.93 107 ASP A C 1
ATOM 638 O O . ASP A 1 86 ? 42.326 33.533 -18.464 1.00 29.51 107 ASP A O 1
ATOM 643 N N . LYS A 1 87 ? 40.535 33.781 -17.095 1.00 29.17 108 LYS A N 1
ATOM 644 C CA . LYS A 1 87 ? 40.594 32.468 -16.441 1.00 29.92 108 LYS A CA 1
ATOM 645 C C . LYS A 1 87 ? 41.898 32.266 -15.677 1.00 29.75 108 LYS A C 1
ATOM 646 O O . LYS A 1 87 ? 42.309 31.137 -15.411 1.00 27.58 108 LYS A O 1
ATOM 652 N N . THR A 1 88 ? 42.597 33.357 -15.423 1.00 29.05 109 THR A N 1
ATOM 653 C CA . THR A 1 88 ? 43.880 33.277 -14.705 1.00 31.76 109 THR A CA 1
ATOM 654 C C . THR A 1 88 ? 43.925 34.260 -13.550 1.00 30.38 109 THR A C 1
ATOM 655 O O . THR A 1 88 ? 43.057 35.060 -13.412 1.00 31.12 109 THR A O 1
ATOM 659 N N . ALA A 1 89 ? 44.861 34.019 -12.667 1.00 26.73 110 ALA A N 1
ATOM 660 C CA . ALA A 1 89 ? 45.230 34.968 -11.629 1.00 28.64 110 ALA A CA 1
ATOM 661 C C . ALA A 1 89 ? 46.729 35.223 -11.720 1.00 32.68 110 ALA A C 1
ATOM 662 O O . ALA A 1 89 ? 47.481 34.401 -12.257 1.00 30.89 110 ALA A O 1
ATOM 664 N N . LYS A 1 90 ? 47.161 36.396 -11.231 1.00 33.04 111 LYS A N 1
ATOM 665 C CA . LYS A 1 90 ? 48.562 36.799 -11.307 1.00 32.03 111 LYS A CA 1
ATOM 666 C C . LYS A 1 90 ? 49.069 37.319 -9.966 1.00 33.52 111 LYS A C 1
ATOM 667 O O . LYS A 1 90 ? 48.321 37.916 -9.185 1.00 31.04 111 LYS A O 1
ATOM 673 N N . MET A 1 91 ? 50.362 37.106 -9.725 1.00 33.60 112 MET A N 1
ATOM 674 C CA . MET A 1 91 ? 51.078 37.688 -8.594 1.00 34.25 112 MET A CA 1
ATOM 675 C C . MET A 1 91 ? 52.028 38.761 -9.115 1.00 39.87 112 MET A C 1
ATOM 676 O O . MET A 1 91 ? 52.965 38.459 -9.868 1.00 39.66 112 MET A O 1
ATOM 681 N N . TRP A 1 92 ? 51.770 40.010 -8.710 1.00 35.65 113 TRP A N 1
ATOM 682 C CA . TRP A 1 92 ? 52.500 41.192 -9.152 1.00 35.26 113 TRP A CA 1
ATOM 683 C C . TRP A 1 92 ? 53.539 41.530 -8.090 1.00 38.80 113 TRP A C 1
ATOM 684 O O . TRP A 1 92 ? 53.183 41.919 -6.971 1.00 37.56 113 TRP A O 1
ATOM 695 N N . ASP A 1 93 ? 54.817 41.355 -8.421 1.00 41.43 114 ASP A N 1
ATOM 696 C CA . ASP A 1 93 ? 55.883 41.715 -7.489 1.00 44.06 114 ASP A CA 1
ATOM 697 C C . ASP A 1 93 ? 56.173 43.204 -7.663 1.00 44.53 114 ASP A C 1
ATOM 698 O O . ASP A 1 93 ? 56.641 43.642 -8.723 1.00 41.90 114 ASP A O 1
ATOM 703 N N . LEU A 1 94 ? 55.883 43.989 -6.625 1.00 43.62 115 LEU A N 1
ATOM 704 C CA . LEU A 1 94 ? 55.945 45.439 -6.782 1.00 47.32 115 LEU A CA 1
ATOM 705 C C . LEU A 1 94 ? 57.389 45.946 -6.859 1.00 43.64 115 LEU A C 1
ATOM 706 O O . LEU A 1 94 ? 57.684 46.837 -7.661 1.00 42.90 115 LEU A O 1
ATOM 711 N N . ASN A 1 95 ? 58.310 45.380 -6.067 1.00 47.02 116 ASN A N 1
ATOM 712 C CA . ASN A 1 95 ? 59.714 45.782 -6.181 1.00 46.79 116 ASN A CA 1
ATOM 713 C C . ASN A 1 95 ? 60.215 45.659 -7.613 1.00 48.62 116 ASN A C 1
ATOM 714 O O . ASN A 1 95 ? 60.857 46.579 -8.131 1.00 46.45 116 ASN A O 1
ATOM 719 N N . SER A 1 96 ? 59.903 44.540 -8.281 1.00 50.03 117 SER A N 1
ATOM 720 C CA . SER A 1 96 ? 60.387 44.279 -9.632 1.00 46.98 117 SER A CA 1
ATOM 721 C C . SER A 1 96 ? 59.430 44.718 -10.734 1.00 50.49 117 SER A C 1
ATOM 722 O O . SER A 1 96 ? 59.822 44.687 -11.906 1.00 54.87 117 SER A O 1
ATOM 725 N N . ASN A 1 97 ? 58.190 45.091 -10.413 1.00 48.14 118 ASN A N 1
ATOM 726 C CA . ASN A 1 97 ? 57.214 45.467 -11.439 1.00 48.74 118 ASN A CA 1
ATOM 727 C C . ASN A 1 97 ? 57.029 44.335 -12.454 1.00 47.58 118 ASN A C 1
ATOM 728 O O . ASN A 1 97 ? 56.831 44.561 -13.651 1.00 50.32 118 ASN A O 1
ATOM 733 N N . GLN A 1 98 ? 57.092 43.099 -11.967 1.00 46.26 119 GLN A N 1
ATOM 734 C CA . GLN A 1 98 ? 56.951 41.906 -12.793 1.00 47.76 119 GLN A CA 1
ATOM 735 C C . GLN A 1 98 ? 55.792 41.074 -12.267 1.00 47.61 119 GLN A C 1
ATOM 736 O O . GLN A 1 98 ? 55.718 40.797 -11.062 1.00 49.33 119 GLN A O 1
ATOM 742 N N . ALA A 1 99 ? 54.898 40.674 -13.167 1.00 42.57 120 ALA A N 1
ATOM 743 C CA . ALA A 1 99 ? 53.751 39.846 -12.821 1.00 41.35 120 ALA A CA 1
ATOM 744 C C . ALA A 1 99 ? 53.901 38.467 -13.456 1.00 42.95 120 ALA A C 1
ATOM 745 O O . ALA A 1 99 ? 54.398 38.343 -14.583 1.00 39.80 120 ALA A O 1
ATOM 747 N N . ILE A 1 100 ? 53.486 37.427 -12.723 1.00 37.83 121 ILE A N 1
ATOM 748 C CA . ILE A 1 100 ? 53.493 36.058 -13.230 1.00 35.83 121 ILE A CA 1
ATOM 749 C C . ILE A 1 100 ? 52.161 35.389 -12.909 1.00 34.31 121 ILE A C 1
ATOM 750 O O . ILE A 1 100 ? 51.508 35.698 -11.906 1.00 36.96 121 ILE A O 1
ATOM 755 N N . GLN A 1 101 ? 51.759 34.453 -13.763 1.00 29.06 122 GLN A N 1
ATOM 756 C CA . GLN A 1 101 ? 50.601 33.634 -13.442 1.00 32.70 122 GLN A CA 1
ATOM 757 C C . GLN A 1 101 ? 50.853 32.789 -12.186 1.00 33.12 122 GLN A C 1
ATOM 758 O O . GLN A 1 101 ? 51.970 32.313 -11.944 1.00 29.33 122 GLN A O 1
ATOM 764 N N . ILE A 1 102 ? 49.810 32.631 -11.365 1.00 31.81 123 ILE A N 1
ATOM 765 C CA . ILE A 1 102 ? 49.836 31.702 -10.241 1.00 33.68 123 ILE A CA 1
ATOM 766 C C . ILE A 1 102 ? 48.589 30.834 -10.155 1.00 34.15 123 ILE A C 1
ATOM 767 O O . ILE A 1 102 ? 48.496 30.013 -9.245 1.00 33.17 123 ILE A O 1
ATOM 772 N N . ALA A 1 103 ? 47.610 31.000 -11.051 1.00 32.07 124 ALA A N 1
ATOM 773 C CA . ALA A 1 103 ? 46.368 30.248 -10.939 1.00 32.18 124 ALA A CA 1
ATOM 774 C C . ALA A 1 103 ? 45.734 30.069 -12.309 1.00 39.07 124 ALA A C 1
ATOM 775 O O . ALA A 1 103 ? 45.865 30.932 -13.183 1.00 36.51 124 ALA A O 1
ATOM 777 N N . GLN A 1 104 ? 45.055 28.928 -12.475 1.00 40.11 125 GLN A N 1
ATOM 778 C CA . GLN A 1 104 ? 44.365 28.565 -13.741 1.00 32.76 125 GLN A CA 1
ATOM 779 C C . GLN A 1 104 ? 42.974 28.007 -13.414 1.00 32.97 125 GLN A C 1
ATOM 780 O O . GLN A 1 104 ? 42.890 27.042 -12.629 1.00 29.12 125 GLN A O 1
ATOM 786 N N . HIS A 1 105 ? 41.935 28.606 -14.002 1.00 31.46 126 HIS A N 1
ATOM 787 C CA . HIS A 1 105 ? 40.555 28.208 -13.804 1.00 28.14 126 HIS A CA 1
ATOM 788 C C . HIS A 1 105 ? 39.937 27.882 -15.153 1.00 28.01 126 HIS A C 1
ATOM 789 O O . HIS A 1 105 ? 40.467 28.251 -16.207 1.00 27.60 126 HIS A O 1
ATOM 796 N N . ASP A 1 106 ? 38.790 27.206 -15.102 1.00 26.98 127 ASP A N 1
ATOM 797 C CA . ASP A 1 106 ? 38.038 26.839 -16.294 1.00 28.38 127 ASP A CA 1
ATOM 798 C C . ASP A 1 106 ? 36.989 27.875 -16.655 1.00 28.54 127 ASP A C 1
ATOM 799 O O . ASP A 1 106 ? 36.229 27.666 -17.610 1.00 24.49 127 ASP A O 1
ATOM 804 N N . ALA A 1 107 ? 36.960 28.990 -15.925 1.00 26.43 128 ALA A N 1
ATOM 805 C CA . ALA A 1 107 ? 36.078 30.121 -16.193 1.00 23.81 128 ALA A CA 1
ATOM 806 C C . ALA A 1 107 ? 36.693 31.358 -15.541 1.00 26.71 128 ALA A C 1
ATOM 807 O O . ALA A 1 107 ? 37.709 31.259 -14.839 1.00 25.62 128 ALA A O 1
ATOM 809 N N . PRO A 1 108 ? 36.121 32.542 -15.766 1.00 30.31 129 PRO A N 1
ATOM 810 C CA . PRO A 1 108 ? 36.639 33.741 -15.100 1.00 28.10 129 PRO A CA 1
ATOM 811 C C . PRO A 1 108 ? 36.830 33.570 -13.594 1.00 25.67 129 PRO A C 1
ATOM 812 O O . PRO A 1 108 ? 36.054 32.902 -12.910 1.00 22.00 129 PRO A O 1
ATOM 816 N N . VAL A 1 109 ? 37.889 34.194 -13.091 1.00 24.27 130 VAL A N 1
ATOM 817 C CA . VAL A 1 109 ? 38.176 34.253 -11.666 1.00 27.91 130 VAL A CA 1
ATOM 818 C C . VAL A 1 109 ? 37.534 35.516 -11.109 1.00 25.64 130 VAL A C 1
ATOM 819 O O . VAL A 1 109 ? 37.873 36.626 -11.523 1.00 23.55 130 VAL A O 1
ATOM 823 N N . LYS A 1 110 ? 36.601 35.347 -10.176 1.00 26.11 131 LYS A N 1
ATOM 824 C CA . LYS A 1 110 ? 35.822 36.455 -9.652 1.00 24.18 131 LYS A CA 1
ATOM 825 C C . LYS A 1 110 ? 36.343 36.984 -8.320 1.00 26.72 131 LYS A C 1
ATOM 826 O O . LYS A 1 110 ? 36.122 38.163 -8.016 1.00 33.13 131 LYS A O 1
ATOM 832 N N . THR A 1 111 ? 37.047 36.165 -7.527 1.00 27.04 132 THR A N 1
ATOM 833 C CA . THR A 1 111 ? 37.517 36.564 -6.201 1.00 27.78 132 THR A CA 1
ATOM 834 C C . THR A 1 111 ? 38.934 36.069 -5.964 1.00 31.70 132 THR A C 1
ATOM 835 O O . THR A 1 111 ? 39.278 34.943 -6.341 1.00 32.59 132 THR A O 1
ATOM 839 N N . ILE A 1 112 ? 39.727 36.885 -5.271 1.00 27.77 133 ILE A N 1
ATOM 840 C CA . ILE A 1 112 ? 41.086 36.526 -4.892 1.00 27.99 133 ILE A CA 1
ATOM 841 C C . ILE A 1 112 ? 41.365 37.095 -3.512 1.00 32.42 133 ILE A C 1
ATOM 842 O O . ILE A 1 112 ? 40.927 38.205 -3.178 1.00 31.82 133 ILE A O 1
ATOM 847 N N . HIS A 1 113 ? 42.091 36.319 -2.704 1.00 34.13 134 HIS A N 1
ATOM 848 C CA . HIS A 1 113 ? 42.326 36.633 -1.302 1.00 30.10 134 HIS A CA 1
ATOM 849 C C . HIS A 1 113 ? 43.607 35.978 -0.832 1.00 31.47 134 HIS A C 1
ATOM 850 O O . HIS A 1 113 ? 43.936 34.869 -1.245 1.00 29.30 134 HIS A O 1
ATOM 857 N N . TRP A 1 114 ? 44.313 36.664 0.045 1.00 33.82 135 TRP A N 1
ATOM 858 C CA . TRP A 1 114 ? 45.540 36.141 0.609 1.00 30.90 135 TRP A CA 1
ATOM 859 C C . TRP A 1 114 ? 45.240 35.611 2.002 1.00 30.66 135 TRP A C 1
ATOM 860 O O . TRP A 1 114 ? 44.633 36.317 2.810 1.00 27.94 135 TRP A O 1
ATOM 871 N N . ILE A 1 115 ? 45.626 34.359 2.261 1.00 32.25 136 ILE A N 1
ATOM 872 C CA . ILE A 1 115 ? 45.454 33.722 3.562 1.00 31.59 136 ILE A CA 1
ATOM 873 C C . ILE A 1 115 ? 46.838 33.559 4.163 1.00 35.29 136 ILE A C 1
ATOM 874 O O . ILE A 1 115 ? 47.669 32.813 3.629 1.00 33.13 136 ILE A O 1
ATOM 879 N N . LYS A 1 116 ? 47.112 34.273 5.254 1.00 40.84 137 LYS A N 1
ATOM 880 C CA . LYS A 1 116 ? 48.288 33.992 6.071 1.00 42.91 137 LYS A CA 1
ATOM 881 C C . LYS A 1 116 ? 47.807 33.237 7.301 1.00 43.37 137 LYS A C 1
ATOM 882 O O . LYS A 1 116 ? 47.071 33.777 8.131 1.00 46.60 137 LYS A O 1
ATOM 888 N N . ALA A 1 117 ? 48.186 31.988 7.391 1.00 43.51 138 ALA A N 1
ATOM 889 C CA . ALA A 1 117 ? 47.893 31.155 8.529 1.00 41.93 138 ALA A CA 1
ATOM 890 C C . ALA A 1 117 ? 49.197 30.809 9.253 1.00 43.66 138 ALA A C 1
ATOM 891 O O . ALA A 1 117 ? 50.293 31.005 8.706 1.00 38.56 138 ALA A O 1
ATOM 893 N N . PRO A 1 118 ? 49.122 30.329 10.503 1.00 45.64 139 PRO A N 1
ATOM 894 C CA . PRO A 1 118 ? 50.352 29.864 11.181 1.00 42.09 139 PRO A CA 1
ATOM 895 C C . PRO A 1 118 ? 51.172 28.875 10.356 1.00 43.49 139 PRO A C 1
ATOM 896 O O . PRO A 1 118 ? 52.386 29.057 10.200 1.00 40.68 139 PRO A O 1
ATOM 900 N N . ASN A 1 119 ? 50.522 27.862 9.775 1.00 44.61 140 ASN A N 1
ATOM 901 C CA . ASN A 1 119 ? 51.170 26.693 9.181 1.00 45.84 140 ASN A CA 1
ATOM 902 C C . ASN A 1 119 ? 51.226 26.720 7.658 1.00 46.67 140 ASN A C 1
ATOM 903 O O . ASN A 1 119 ? 51.726 25.754 7.056 1.00 35.74 140 ASN A O 1
ATOM 908 N N . TYR A 1 120 ? 50.701 27.774 7.021 1.00 42.22 141 TYR A N 1
ATOM 909 C CA . TYR A 1 120 ? 50.625 27.840 5.564 1.00 37.29 141 TYR A CA 1
ATOM 910 C C . TYR A 1 120 ? 50.235 29.248 5.142 1.00 38.50 141 TYR A C 1
ATOM 911 O O . TYR A 1 120 ? 49.548 29.966 5.874 1.00 37.05 141 TYR A O 1
ATOM 920 N N . SER A 1 121 ? 50.661 29.611 3.937 1.00 39.06 142 SER A N 1
ATOM 921 C CA . SER A 1 121 ? 50.267 30.840 3.272 1.00 37.76 142 SER A CA 1
ATOM 922 C C . SER A 1 121 ? 49.895 30.491 1.839 1.00 39.20 142 SER A C 1
ATOM 923 O O . SER A 1 121 ? 50.674 29.826 1.146 1.00 37.69 142 SER A O 1
ATOM 926 N N . CYS A 1 122 ? 48.727 30.962 1.390 1.00 35.52 143 CYS A N 1
ATOM 927 C CA . CYS A 1 122 ? 48.241 30.668 0.050 1.00 34.12 143 CYS A CA 1
ATOM 928 C C . CYS A 1 122 ? 47.397 31.835 -0.446 1.00 34.36 143 CYS A C 1
ATOM 929 O O . CYS A 1 122 ? 46.992 32.709 0.325 1.00 32.46 143 CYS A O 1
ATOM 932 N N . VAL A 1 123 ? 47.091 31.833 -1.742 1.00 31.31 144 VAL A N 1
ATOM 933 C CA . VAL A 1 123 ? 46.055 32.713 -2.259 1.00 31.45 144 VAL A CA 1
ATOM 934 C C . VAL A 1 123 ? 44.846 31.861 -2.616 1.00 31.14 144 VAL A C 1
ATOM 935 O O . VAL A 1 123 ? 44.975 30.754 -3.154 1.00 31.26 144 VAL A O 1
ATOM 939 N N . MET A 1 124 ? 43.674 32.351 -2.243 1.00 27.37 145 MET A N 1
ATOM 940 C CA . MET A 1 124 ? 42.424 31.685 -2.542 1.00 29.63 145 MET A CA 1
ATOM 941 C C . MET A 1 124 ? 41.742 32.383 -3.716 1.00 30.82 145 MET A C 1
ATOM 942 O O . MET A 1 124 ? 41.542 33.603 -3.693 1.00 34.28 145 MET A O 1
ATOM 947 N N . THR A 1 125 ? 41.385 31.612 -4.735 1.00 28.57 146 THR A N 1
ATOM 948 C CA . THR A 1 125 ? 40.649 32.118 -5.889 1.00 32.43 146 THR A CA 1
ATOM 949 C C . THR A 1 125 ? 39.285 31.439 -5.972 1.00 29.78 146 THR A C 1
ATOM 950 O O . THR A 1 125 ? 39.179 30.221 -5.781 1.00 31.87 146 THR A O 1
ATOM 954 N N . GLY A 1 126 ? 38.248 32.230 -6.225 1.00 24.75 147 GLY A N 1
ATOM 955 C CA . GLY A 1 126 ? 36.902 31.725 -6.479 1.00 25.65 147 GLY A CA 1
ATOM 956 C C . GLY A 1 126 ? 36.519 31.999 -7.925 1.00 32.64 147 GLY A C 1
ATOM 957 O O . GLY A 1 126 ? 36.827 33.071 -8.468 1.00 30.01 147 GLY A O 1
ATOM 958 N N . SER A 1 127 ? 35.848 31.038 -8.563 1.00 28.77 148 SER A N 1
ATOM 959 C CA . SER A 1 127 ? 35.644 31.170 -10.000 1.00 24.50 148 SER A CA 1
ATOM 960 C C . SER A 1 127 ? 34.225 30.819 -10.399 1.00 26.14 148 SER A C 1
ATOM 961 O O . SER A 1 127 ? 33.499 30.127 -9.685 1.00 24.86 148 SER A O 1
ATOM 964 N N . TRP A 1 128 ? 33.836 31.326 -11.569 1.00 26.07 149 TRP A N 1
ATOM 965 C CA . TRP A 1 128 ? 32.578 30.920 -12.169 1.00 27.79 149 TRP A CA 1
ATOM 966 C C . TRP A 1 128 ? 32.592 29.464 -12.641 1.00 27.86 149 TRP A C 1
ATOM 967 O O . TRP A 1 128 ? 31.543 28.960 -13.060 1.00 29.23 149 TRP A O 1
ATOM 978 N N . ASP A 1 129 ? 33.742 28.790 -12.595 1.00 20.94 150 ASP A N 1
ATOM 979 C CA . ASP A 1 129 ? 33.809 27.364 -12.837 1.00 23.34 150 ASP A CA 1
ATOM 980 C C . ASP A 1 129 ? 33.415 26.548 -11.615 1.00 29.00 150 ASP A C 1
ATOM 981 O O . ASP A 1 129 ? 33.639 25.336 -11.620 1.00 29.22 150 ASP A O 1
ATOM 986 N N . LYS A 1 130 ? 32.897 27.202 -10.562 1.00 26.53 151 LYS A N 1
ATOM 987 C CA . LYS A 1 130 ? 32.312 26.561 -9.378 1.00 27.96 151 LYS A CA 1
ATOM 988 C C . LYS A 1 130 ? 33.358 25.923 -8.463 1.00 28.83 151 LYS A C 1
ATOM 989 O O . LYS A 1 130 ? 33.044 25.014 -7.687 1.00 30.60 151 LYS A O 1
ATOM 995 N N . THR A 1 131 ? 34.604 26.377 -8.511 1.00 27.80 152 THR A N 1
ATOM 996 C CA . THR A 1 131 ? 35.594 25.911 -7.558 1.00 27.21 152 THR A CA 1
ATOM 997 C C . THR A 1 131 ? 36.171 27.055 -6.734 1.00 26.76 152 THR A C 1
ATOM 998 O O . THR A 1 131 ? 36.202 28.213 -7.164 1.00 30.42 152 THR A O 1
ATOM 1002 N N . LEU A 1 132 ? 36.744 26.700 -5.602 1.00 33.15 153 LEU A N 1
ATOM 1003 C CA . LEU A 1 132 ? 37.549 27.579 -4.742 1.00 25.26 153 LEU A CA 1
ATOM 1004 C C . LEU A 1 132 ? 38.928 26.944 -4.795 1.00 29.58 153 LEU A C 1
ATOM 1005 O O . LEU A 1 132 ? 39.016 25.834 -4.436 1.00 31.06 153 LEU A O 1
ATOM 1010 N N . LYS A 1 133 ? 39.948 27.629 -5.273 1.00 29.56 154 LYS A N 1
ATOM 1011 C CA . LYS A 1 133 ? 41.271 26.987 -5.325 1.00 30.23 154 LYS A CA 1
ATOM 1012 C C . LYS A 1 133 ? 42.287 27.742 -4.472 1.00 34.05 154 LYS A C 1
ATOM 1013 O O . LYS A 1 133 ? 42.068 28.880 -4.183 1.00 31.92 154 LYS A O 1
ATOM 1019 N N . PHE A 1 134 ? 43.371 27.061 -4.087 1.00 29.92 155 PHE A N 1
ATOM 1020 C CA . PHE A 1 134 ? 44.435 27.678 -3.251 1.00 31.30 155 PHE A CA 1
ATOM 1021 C C . PHE A 1 134 ? 45.804 27.401 -3.882 1.00 31.59 155 PHE A C 1
ATOM 1022 O O . PHE A 1 134 ? 46.166 26.219 -4.044 1.00 34.93 155 PHE A O 1
ATOM 1030 N N . TRP A 1 135 ? 46.522 28.467 -4.129 1.00 27.54 156 TRP A N 1
ATOM 1031 C CA . TRP A 1 135 ? 47.837 28.431 -4.761 1.00 29.68 156 TRP A CA 1
ATOM 1032 C C . TRP A 1 135 ? 48.915 28.843 -3.772 1.00 35.76 156 TRP A C 1
ATOM 1033 O O . TRP A 1 135 ? 48.699 29.715 -2.988 1.00 32.36 156 TRP A O 1
ATOM 1044 N N . ASP A 1 136 ? 50.059 28.201 -3.872 1.00 34.34 157 ASP A N 1
ATOM 1045 C CA . ASP A 1 136 ? 51.200 28.469 -2.981 1.00 39.70 157 ASP A CA 1
ATOM 1046 C C . ASP A 1 136 ? 52.155 29.452 -3.649 1.00 39.19 157 ASP A C 1
ATOM 1047 O O . ASP A 1 136 ? 53.225 29.622 -3.100 1.00 38.36 157 ASP A O 1
ATOM 1052 N N . THR A 1 137 ? 51.757 30.040 -4.786 1.00 34.81 158 THR A N 1
ATOM 1053 C CA . THR A 1 137 ? 52.522 31.085 -5.534 1.00 37.11 158 THR A CA 1
ATOM 1054 C C . THR A 1 137 ? 53.814 30.560 -6.185 1.00 35.72 158 THR A C 1
ATOM 1055 O O . THR A 1 137 ? 54.639 31.406 -6.585 1.00 35.81 158 THR A O 1
ATOM 1059 N N . ARG A 1 138 ? 53.987 29.240 -6.304 1.00 41.14 159 ARG A N 1
ATOM 1060 C CA . ARG A 1 138 ? 55.182 28.678 -6.978 1.00 39.14 159 ARG A CA 1
ATOM 1061 C C . ARG A 1 138 ? 54.795 27.522 -7.894 1.00 43.87 159 ARG A C 1
ATOM 1062 O O . ARG A 1 138 ? 55.405 27.397 -8.924 1.00 43.28 159 ARG A O 1
ATOM 1070 N N . SER A 1 139 ? 53.801 26.726 -7.514 1.00 42.91 160 SER A N 1
ATOM 1071 C CA . SER A 1 139 ? 53.428 25.535 -8.313 1.00 41.67 160 SER A CA 1
ATOM 1072 C C . SER A 1 139 ? 52.211 25.788 -9.195 1.00 43.49 160 SER A C 1
ATOM 1073 O O . SER A 1 139 ? 51.423 26.606 -8.840 1.00 41.14 160 SER A O 1
ATOM 1076 N N . SER A 1 140 ? 52.122 25.046 -10.302 1.00 40.20 161 SER A N 1
ATOM 1077 C CA . SER A 1 140 ? 50.978 25.146 -11.243 1.00 40.07 161 SER A CA 1
ATOM 1078 C C . SER A 1 140 ? 49.821 24.304 -10.698 1.00 41.69 161 SER A C 1
ATOM 1079 O O . SER A 1 140 ? 48.681 24.501 -11.163 1.00 38.71 161 SER A O 1
ATOM 1082 N N . ASN A 1 141 ? 50.105 23.402 -9.749 1.00 39.84 162 ASN A N 1
ATOM 1083 C CA . ASN A 1 141 ? 49.031 22.582 -9.187 1.00 41.76 162 ASN A CA 1
ATOM 1084 C C . ASN A 1 141 ? 48.499 23.239 -7.928 1.00 40.70 162 ASN A C 1
ATOM 1085 O O . ASN A 1 141 ? 49.290 23.624 -7.055 1.00 40.32 162 ASN A O 1
ATOM 1090 N N . PRO A 1 142 ? 47.186 23.381 -7.796 1.00 38.67 163 PRO A N 1
ATOM 1091 C CA . PRO A 1 142 ? 46.641 23.992 -6.581 1.00 38.84 163 PRO A CA 1
ATOM 1092 C C . PRO A 1 142 ? 46.890 23.103 -5.365 1.00 37.79 163 PRO A C 1
ATOM 1093 O O . PRO A 1 142 ? 46.889 21.878 -5.468 1.00 35.70 163 PRO A O 1
ATOM 1097 N N . MET A 1 143 ? 47.146 23.742 -4.215 1.00 36.31 164 MET A N 1
ATOM 1098 C CA . MET A 1 143 ? 47.264 23.031 -2.950 1.00 35.29 164 MET A CA 1
ATOM 1099 C C . MET A 1 143 ? 45.960 22.373 -2.546 1.00 33.04 164 MET A C 1
ATOM 1100 O O . MET A 1 143 ? 45.964 21.478 -1.693 1.00 35.78 164 MET A O 1
ATOM 1105 N N . MET A 1 144 ? 44.847 22.835 -3.091 1.00 32.29 165 MET A N 1
ATOM 1106 C CA . MET A 1 144 ? 43.541 22.412 -2.620 1.00 33.87 165 MET A CA 1
ATOM 1107 C C . MET A 1 144 ? 42.496 22.931 -3.592 1.00 34.10 165 MET A C 1
ATOM 1108 O O . MET A 1 144 ? 42.661 24.006 -4.176 1.00 34.77 165 MET A O 1
ATOM 1113 N N . VAL A 1 145 ? 41.434 22.147 -3.773 1.00 33.67 166 VAL A N 1
ATOM 1114 C CA . VAL A 1 145 ? 40.315 22.502 -4.639 1.00 30.49 166 VAL A CA 1
ATOM 1115 C C . VAL A 1 145 ? 39.039 22.149 -3.890 1.00 33.55 166 VAL A C 1
ATOM 1116 O O . VAL A 1 145 ? 38.878 21.006 -3.455 1.00 38.65 166 VAL A O 1
ATOM 1120 N N . LEU A 1 146 ? 38.152 23.117 -3.698 1.00 27.58 167 LEU A N 1
ATOM 1121 C CA . LEU A 1 146 ? 36.883 22.860 -3.033 1.00 25.97 167 LEU A CA 1
ATOM 1122 C C . LEU A 1 146 ? 35.756 23.100 -4.028 1.00 35.85 167 LEU A C 1
ATOM 1123 O O . LEU A 1 146 ? 35.804 24.060 -4.810 1.00 35.61 167 LEU A O 1
ATOM 1128 N N . GLN A 1 147 ? 34.753 22.217 -4.003 1.00 31.80 168 GLN A N 1
ATOM 1129 C CA . GLN A 1 147 ? 33.589 22.317 -4.925 1.00 33.27 168 GLN A CA 1
ATOM 1130 C C . GLN A 1 147 ? 32.514 23.210 -4.296 1.00 32.33 168 GLN A C 1
ATOM 1131 O O . GLN A 1 147 ? 32.117 22.938 -3.146 1.00 33.68 168 GLN A O 1
ATOM 1137 N N . LEU A 1 148 ? 32.069 24.234 -5.033 1.00 28.85 169 LEU A N 1
ATOM 1138 C CA . LEU A 1 148 ? 31.026 25.171 -4.538 1.00 28.95 169 LEU A CA 1
ATOM 1139 C C . LEU A 1 148 ? 29.655 24.712 -5.048 1.00 29.94 169 LEU A C 1
ATOM 1140 O O . LEU A 1 148 ? 29.619 23.860 -5.958 1.00 25.97 169 LEU A O 1
ATOM 1145 N N . PRO A 1 149 ? 28.532 25.234 -4.506 1.00 28.80 170 PRO A N 1
ATOM 1146 C CA . PRO A 1 149 ? 27.194 24.831 -4.950 1.00 28.21 170 PRO A CA 1
ATOM 1147 C C . PRO A 1 149 ? 26.810 25.503 -6.277 1.00 31.97 170 PRO A C 1
ATOM 1148 O O . PRO A 1 149 ? 25.888 25.036 -6.922 1.00 30.46 170 PRO A O 1
ATOM 1152 N N . GLU A 1 150 ? 27.522 26.574 -6.643 1.00 27.21 171 GLU A N 1
ATOM 1153 C CA . GLU A 1 150 ? 27.243 27.310 -7.906 1.00 32.21 171 GLU A CA 1
ATOM 1154 C C . GLU A 1 150 ? 28.467 28.152 -8.284 1.00 34.28 171 GLU A C 1
ATOM 1155 O O . GLU A 1 150 ? 29.557 27.890 -7.738 1.00 31.95 171 GLU A O 1
ATOM 1161 N N . ARG A 1 151 ? 28.281 29.124 -9.183 1.00 30.42 172 ARG A N 1
ATOM 1162 C CA . ARG A 1 151 ? 29.382 30.005 -9.633 1.00 29.49 172 ARG A CA 1
ATOM 1163 C C . ARG A 1 151 ? 29.717 31.002 -8.537 1.00 28.65 172 ARG A C 1
ATOM 1164 O O . ARG A 1 151 ? 28.812 31.510 -7.916 1.00 29.81 172 ARG A O 1
ATOM 1172 N N . CYS A 1 152 ? 30.990 31.306 -8.380 1.00 23.15 173 CYS A N 1
ATOM 1173 C CA . CYS A 1 152 ? 31.394 32.202 -7.292 1.00 27.67 173 CYS A CA 1
ATOM 1174 C C . CYS A 1 152 ? 31.009 33.644 -7.603 1.00 27.91 173 CYS A C 1
ATOM 1175 O O . CYS A 1 152 ? 31.487 34.164 -8.541 1.00 23.50 173 CYS A O 1
ATOM 1178 N N . TYR A 1 153 ? 30.169 34.239 -6.777 1.00 27.37 174 TYR A N 1
ATOM 1179 C CA . TYR A 1 153 ? 29.793 35.656 -7.026 1.00 25.99 174 TYR A CA 1
ATOM 1180 C C . TYR A 1 153 ? 30.656 36.576 -6.154 1.00 30.32 174 TYR A C 1
ATOM 1181 O O . TYR A 1 153 ? 31.495 37.315 -6.706 1.00 35.45 174 TYR A O 1
ATOM 1190 N N . CYS A 1 154 ? 30.447 36.524 -4.834 1.00 27.76 175 CYS A N 1
ATOM 1191 C CA . CYS A 1 154 ? 31.219 37.361 -3.876 1.00 26.84 175 CYS A CA 1
ATOM 1192 C C . CYS A 1 154 ? 32.036 36.451 -2.951 1.00 27.37 175 CYS A C 1
ATOM 1193 O O . CYS A 1 154 ? 31.658 35.273 -2.798 1.00 27.01 175 CYS A O 1
ATOM 1196 N N . ALA A 1 155 ? 33.112 36.985 -2.364 1.00 31.89 176 ALA A N 1
ATOM 1197 C CA . ALA A 1 155 ? 33.976 36.200 -1.452 1.00 28.35 176 ALA A CA 1
ATOM 1198 C C . ALA A 1 155 ? 34.726 37.145 -0.507 1.00 33.37 176 ALA A C 1
ATOM 1199 O O . ALA A 1 155 ? 35.151 38.226 -0.963 1.00 29.79 176 ALA A O 1
ATOM 1201 N N . ASP A 1 156 ? 34.830 36.825 0.783 1.00 33.39 177 ASP A N 1
ATOM 1202 C CA . ASP A 1 156 ? 35.599 37.646 1.757 1.00 32.46 177 ASP A CA 1
ATOM 1203 C C . ASP A 1 156 ? 36.356 36.752 2.745 1.00 33.45 177 ASP A C 1
ATOM 1204 O O . ASP A 1 156 ? 35.844 35.772 3.175 1.00 31.63 177 ASP A O 1
ATOM 1209 N N . VAL A 1 157 ? 37.569 37.145 3.080 1.00 30.77 178 VAL A N 1
ATOM 1210 C CA . VAL A 1 157 ? 38.466 36.427 4.023 1.00 37.16 178 VAL A CA 1
ATOM 1211 C C . VAL A 1 157 ? 39.003 37.282 5.190 1.00 35.48 178 VAL A C 1
ATOM 1212 O O . VAL A 1 157 ? 39.672 38.248 4.962 1.00 32.61 178 VAL A O 1
ATOM 1216 N N . ILE A 1 158 ? 38.721 36.896 6.422 1.00 31.59 179 ILE A N 1
ATOM 1217 C CA . ILE A 1 158 ? 39.480 37.476 7.565 1.00 34.83 179 ILE A CA 1
ATOM 1218 C C . ILE A 1 158 ? 39.952 36.284 8.396 1.00 34.07 179 ILE A C 1
ATOM 1219 O O . ILE A 1 158 ? 39.127 35.718 9.059 1.00 33.90 179 ILE A O 1
ATOM 1224 N N . TYR A 1 159 ? 41.224 35.902 8.294 1.00 34.18 180 TYR A N 1
ATOM 1225 C CA . TYR A 1 159 ? 41.741 34.706 9.010 1.00 38.84 180 TYR A CA 1
ATOM 1226 C C . TYR A 1 159 ? 41.334 34.707 10.482 1.00 41.15 180 TYR A C 1
ATOM 1227 O O . TYR A 1 159 ? 41.540 35.698 11.141 1.00 38.09 180 TYR A O 1
ATOM 1236 N N . PRO A 1 160 ? 40.706 33.631 10.998 1.00 42.97 181 PRO A N 1
ATOM 1237 C CA . PRO A 1 160 ? 40.565 32.372 10.260 1.00 39.79 181 PRO A CA 1
ATOM 1238 C C . PRO A 1 160 ? 39.215 32.045 9.621 1.00 42.92 181 PRO A C 1
ATOM 1239 O O . PRO A 1 160 ? 38.937 30.905 9.454 1.00 41.41 181 PRO A O 1
ATOM 1243 N N . MET A 1 161 ? 38.444 33.064 9.268 1.00 38.64 182 MET A N 1
ATOM 1244 C CA . MET A 1 161 ? 37.094 32.864 8.712 1.00 32.88 182 MET A CA 1
ATOM 1245 C C . MET A 1 161 ? 37.098 33.178 7.227 1.00 38.24 182 MET A C 1
ATOM 1246 O O . MET A 1 161 ? 37.918 33.929 6.760 1.00 37.32 182 MET A O 1
ATOM 1251 N N . ALA A 1 162 ? 36.139 32.602 6.534 1.00 39.43 183 ALA A N 1
ATOM 1252 C CA . ALA A 1 162 ? 35.995 32.845 5.079 1.00 31.10 183 ALA A CA 1
ATOM 1253 C C . ALA A 1 162 ? 34.515 32.756 4.690 1.00 33.11 183 ALA A C 1
ATOM 1254 O O . ALA A 1 162 ? 33.854 31.778 5.094 1.00 34.54 183 ALA A O 1
ATOM 1256 N N . VAL A 1 163 ? 34.023 33.743 3.934 1.00 34.30 184 VAL A N 1
ATOM 1257 C CA . VAL A 1 163 ? 32.595 33.767 3.495 1.00 32.56 184 VAL A CA 1
ATOM 1258 C C . VAL A 1 163 ? 32.546 33.782 1.963 1.00 31.29 184 VAL A C 1
ATOM 1259 O O . VAL A 1 163 ? 33.238 34.623 1.356 1.00 30.02 184 VAL A O 1
ATOM 1263 N N . VAL A 1 164 ? 31.756 32.879 1.372 1.00 29.00 185 VAL A N 1
ATOM 1264 C CA . VAL A 1 164 ? 31.618 32.789 -0.101 1.00 30.02 185 VAL A CA 1
ATOM 1265 C C . VAL A 1 164 ? 30.149 32.769 -0.496 1.00 28.43 185 VAL A C 1
ATOM 1266 O O . VAL A 1 164 ? 29.419 32.006 0.023 1.00 30.40 185 VAL A O 1
ATOM 1270 N N . ALA A 1 165 ? 29.764 33.651 -1.389 1.00 27.73 186 ALA A N 1
ATOM 1271 C CA . ALA A 1 165 ? 28.389 33.633 -1.904 1.00 28.16 186 ALA A CA 1
ATOM 1272 C C . ALA A 1 165 ? 28.428 33.144 -3.336 1.00 24.91 186 ALA A C 1
ATOM 1273 O O . ALA A 1 165 ? 29.339 33.428 -3.999 1.00 27.64 186 ALA A O 1
ATOM 1275 N N . THR A 1 166 ? 27.469 32.350 -3.742 1.00 29.74 187 THR A N 1
ATOM 1276 C CA . THR A 1 166 ? 27.448 31.931 -5.156 1.00 28.28 187 THR A CA 1
ATOM 1277 C C . THR A 1 166 ? 26.137 32.355 -5.790 1.00 29.07 187 THR A C 1
ATOM 1278 O O . THR A 1 166 ? 25.316 32.920 -5.143 1.00 30.45 187 THR A O 1
ATOM 1282 N N . ALA A 1 167 ? 25.939 31.914 -7.011 1.00 29.03 188 ALA A N 1
ATOM 1283 C CA . ALA A 1 167 ? 24.667 32.024 -7.736 1.00 33.05 188 ALA A CA 1
ATOM 1284 C C . ALA A 1 167 ? 23.641 31.117 -7.056 1.00 34.06 188 ALA A C 1
ATOM 1285 O O . ALA A 1 167 ? 24.017 30.129 -6.486 1.00 30.52 188 ALA A O 1
ATOM 1287 N N . GLU A 1 168 ? 22.369 31.457 -7.186 1.00 36.84 189 GLU A N 1
ATOM 1288 C CA . GLU A 1 168 ? 21.245 30.732 -6.561 1.00 38.01 189 GLU A CA 1
ATOM 1289 C C . GLU A 1 168 ? 21.366 30.843 -5.053 1.00 38.30 189 GLU A C 1
ATOM 1290 O O . GLU A 1 168 ? 21.175 29.866 -4.381 1.00 40.40 189 GLU A O 1
ATOM 1296 N N . ARG A 1 169 ? 21.724 32.022 -4.580 1.00 33.70 190 ARG A N 1
ATOM 1297 C CA . ARG A 1 169 ? 21.800 32.356 -3.141 1.00 36.75 190 ARG A CA 1
ATOM 1298 C C . ARG A 1 169 ? 22.570 31.352 -2.296 1.00 37.71 190 ARG A C 1
ATOM 1299 O O . ARG A 1 169 ? 22.144 31.099 -1.203 1.00 39.41 190 ARG A O 1
ATOM 1307 N N . GLY A 1 170 ? 23.688 30.863 -2.793 1.00 36.69 191 GLY A N 1
ATOM 1308 C CA . GLY A 1 170 ? 24.562 29.951 -2.056 1.00 29.12 191 GLY A CA 1
ATOM 1309 C C . GLY A 1 170 ? 25.373 30.741 -1.078 1.00 33.99 191 GLY A C 1
ATOM 1310 O O . GLY A 1 170 ? 25.781 31.810 -1.412 1.00 34.80 191 GLY A O 1
ATOM 1311 N N . LEU A 1 171 ? 25.586 30.203 0.101 1.00 36.21 192 LEU A N 1
ATOM 1312 C CA . LEU A 1 171 ? 26.304 30.951 1.136 1.00 32.64 192 LEU A CA 1
ATOM 1313 C C . LEU A 1 171 ? 27.077 29.953 1.975 1.00 36.57 192 LEU A C 1
ATOM 1314 O O . LEU A 1 171 ? 26.471 29.239 2.686 1.00 40.33 192 LEU A O 1
ATOM 1319 N N . ILE A 1 172 ? 28.390 29.918 1.877 1.00 38.84 193 ILE A N 1
ATOM 1320 C CA . ILE A 1 172 ? 29.135 28.935 2.707 1.00 36.89 193 ILE A CA 1
ATOM 1321 C C . ILE A 1 172 ? 30.165 29.657 3.557 1.00 37.77 193 ILE A C 1
ATOM 1322 O O . ILE A 1 172 ? 30.778 30.525 3.078 1.00 38.06 193 ILE A O 1
ATOM 1327 N N . VAL A 1 173 ? 30.260 29.295 4.816 1.00 33.87 194 VAL A N 1
ATOM 1328 C CA . VAL A 1 173 ? 31.277 29.881 5.707 1.00 35.08 194 VAL A CA 1
ATOM 1329 C C . VAL A 1 173 ? 32.426 28.874 5.775 1.00 41.47 194 VAL A C 1
ATOM 1330 O O . VAL A 1 173 ? 32.152 27.713 5.807 1.00 39.37 194 VAL A O 1
ATOM 1334 N N . TYR A 1 174 ? 33.669 29.331 5.785 1.00 37.05 195 TYR A N 1
ATOM 1335 C CA . TYR A 1 174 ? 34.813 28.395 5.804 1.00 39.93 195 TYR A CA 1
ATOM 1336 C C . TYR A 1 174 ? 35.677 28.586 7.041 1.00 40.21 195 TYR A C 1
ATOM 1337 O O . TYR A 1 174 ? 35.747 29.671 7.519 1.00 44.02 195 TYR A O 1
ATOM 1346 N N . GLN A 1 175 ? 36.242 27.491 7.539 1.00 41.46 196 GLN A N 1
ATOM 1347 C CA . GLN A 1 175 ? 37.182 27.433 8.678 1.00 38.24 196 GLN A CA 1
ATOM 1348 C C . GLN A 1 175 ? 38.563 27.325 8.038 1.00 38.95 196 GLN A C 1
ATOM 1349 O O . GLN A 1 175 ? 38.686 26.632 7.065 1.00 34.21 196 GLN A O 1
ATOM 1355 N N . LEU A 1 176 ? 39.532 28.080 8.534 1.00 38.47 197 LEU A N 1
ATOM 1356 C CA . LEU A 1 176 ? 40.862 28.180 7.910 1.00 37.50 197 LEU A CA 1
ATOM 1357 C C . LEU A 1 176 ? 41.994 27.794 8.861 1.00 41.27 197 LEU A C 1
ATOM 1358 O O . LEU A 1 176 ? 43.082 27.723 8.396 1.00 40.42 197 LEU A O 1
ATOM 1363 N N . GLU A 1 177 ? 41.712 27.478 10.114 1.00 45.29 198 GLU A N 1
ATOM 1364 C CA . GLU A 1 177 ? 42.702 27.209 11.202 1.00 53.01 198 GLU A CA 1
ATOM 1365 C C . GLU A 1 177 ? 43.852 26.226 10.902 1.00 56.51 198 GLU A C 1
ATOM 1366 O O . GLU A 1 177 ? 44.964 26.498 11.315 1.00 60.32 198 GLU A O 1
ATOM 1372 N N . ASN A 1 178 ? 43.634 25.102 10.255 1.00 44.83 199 ASN A N 1
ATOM 1373 C CA . ASN A 1 178 ? 44.738 24.147 10.047 1.00 47.16 199 ASN A CA 1
ATOM 1374 C C . ASN A 1 178 ? 44.864 23.902 8.570 1.00 48.70 199 ASN A C 1
ATOM 1375 O O . ASN A 1 178 ? 45.943 23.665 8.124 1.00 52.71 199 ASN A O 1
ATOM 1380 N N . GLN A 1 179 ? 43.741 23.956 7.889 1.00 46.06 200 GLN A N 1
ATOM 1381 C CA . GLN A 1 179 ? 43.614 23.831 6.429 1.00 42.93 200 GLN A CA 1
ATOM 1382 C C . GLN A 1 179 ? 42.261 24.425 6.072 1.00 39.12 200 GLN A C 1
ATOM 1383 O O . GLN A 1 179 ? 41.357 24.344 6.880 1.00 36.72 200 GLN A O 1
ATOM 1389 N N . PRO A 1 180 ? 42.095 25.068 4.910 1.00 38.26 201 PRO A N 1
ATOM 1390 C CA . PRO A 1 180 ? 40.790 25.550 4.541 1.00 32.54 201 PRO A CA 1
ATOM 1391 C C . PRO A 1 180 ? 39.799 24.379 4.469 1.00 34.83 201 PRO A C 1
ATOM 1392 O O . PRO A 1 180 ? 40.108 23.430 3.906 1.00 34.18 201 PRO A O 1
ATOM 1396 N N . SER A 1 181 ? 38.623 24.512 5.063 1.00 31.79 202 SER A N 1
ATOM 1397 C CA . SER A 1 181 ? 37.601 23.447 5.020 1.00 32.67 202 SER A CA 1
ATOM 1398 C C . SER A 1 181 ? 36.191 24.016 5.217 1.00 40.15 202 SER A C 1
ATOM 1399 O O . SER A 1 181 ? 36.022 25.006 5.888 1.00 42.04 202 SER A O 1
ATOM 1402 N N . GLU A 1 182 ? 35.184 23.362 4.670 1.00 38.41 203 GLU A N 1
ATOM 1403 C CA . GLU A 1 182 ? 33.805 23.870 4.821 1.00 37.39 203 GLU A CA 1
ATOM 1404 C C . GLU A 1 182 ? 33.415 23.875 6.288 1.00 38.63 203 GLU A C 1
ATOM 1405 O O . GLU A 1 182 ? 33.739 22.934 6.970 1.00 41.43 203 GLU A O 1
ATOM 1411 N N . PHE A 1 183 ? 32.716 24.915 6.711 1.00 39.26 204 PHE A N 1
ATOM 1412 C CA . PHE A 1 183 ? 32.245 25.024 8.105 1.00 39.23 204 PHE A CA 1
ATOM 1413 C C . PHE A 1 183 ? 30.726 25.060 8.145 1.00 39.48 204 PHE A C 1
ATOM 1414 O O . PHE A 1 183 ? 30.172 24.327 8.888 1.00 46.39 204 PHE A O 1
ATOM 1422 N N . ARG A 1 184 ? 30.079 25.924 7.388 1.00 39.13 205 ARG A N 1
ATOM 1423 C CA . ARG A 1 184 ? 28.606 25.873 7.430 1.00 36.42 205 ARG A CA 1
ATOM 1424 C C . ARG A 1 184 ? 27.982 26.379 6.139 1.00 40.87 205 ARG A C 1
ATOM 1425 O O . ARG A 1 184 ? 28.423 27.367 5.629 1.00 44.80 205 ARG A O 1
ATOM 1433 N N . ARG A 1 185 ? 26.994 25.673 5.623 1.00 37.01 206 ARG A N 1
ATOM 1434 C CA . ARG A 1 185 ? 26.220 26.226 4.497 1.00 35.13 206 ARG A CA 1
ATOM 1435 C C . ARG A 1 185 ? 25.080 26.966 5.161 1.00 36.91 206 ARG A C 1
ATOM 1436 O O . ARG A 1 185 ? 24.508 26.420 6.016 1.00 43.53 206 ARG A O 1
ATOM 1444 N N . ILE A 1 186 ? 24.780 28.184 4.772 1.00 38.83 207 ILE A N 1
ATOM 1445 C CA . ILE A 1 186 ? 23.720 28.908 5.514 1.00 38.28 207 ILE A CA 1
ATOM 1446 C C . ILE A 1 186 ? 22.545 29.177 4.597 1.00 40.86 207 ILE A C 1
ATOM 1447 O O . ILE A 1 186 ? 22.785 29.672 3.548 1.00 41.59 207 ILE A O 1
ATOM 1452 N N . GLU A 1 187 ? 21.331 28.863 5.033 1.00 43.03 208 GLU A N 1
ATOM 1453 C CA . GLU A 1 187 ? 20.149 29.231 4.227 1.00 43.20 208 GLU A CA 1
ATOM 1454 C C . GLU A 1 187 ? 20.181 30.749 4.154 1.00 45.55 208 GLU A C 1
ATOM 1455 O O . GLU A 1 187 ? 20.289 31.397 5.166 1.00 40.82 208 GLU A O 1
ATOM 1461 N N . SER A 1 188 ? 20.052 31.259 2.952 1.00 44.76 209 SER A N 1
ATOM 1462 C CA . SER A 1 188 ? 20.236 32.693 2.724 1.00 43.38 209 SER A CA 1
ATOM 1463 C C . SER A 1 188 ? 19.197 33.583 3.389 1.00 42.36 209 SER A C 1
ATOM 1464 O O . SER A 1 188 ? 18.035 33.325 3.289 1.00 40.77 209 SER A O 1
ATOM 1467 N N . PRO A 1 189 ? 19.652 34.677 4.015 1.00 40.11 210 PRO A N 1
ATOM 1468 C CA . PRO A 1 189 ? 18.787 35.661 4.599 1.00 41.83 210 PRO A CA 1
ATOM 1469 C C . PRO A 1 189 ? 18.262 36.637 3.536 1.00 46.50 210 PRO A C 1
ATOM 1470 O O . PRO A 1 189 ? 17.390 37.363 3.847 1.00 50.57 210 PRO A O 1
ATOM 1474 N N . LEU A 1 190 ? 18.809 36.610 2.323 1.00 41.72 211 LEU A N 1
ATOM 1475 C CA . LEU A 1 190 ? 18.313 37.471 1.226 1.00 41.96 211 LEU A CA 1
ATOM 1476 C C . LEU A 1 190 ? 17.621 36.612 0.165 1.00 43.63 211 LEU A C 1
ATOM 1477 O O . LEU A 1 190 ? 18.088 35.550 -0.122 1.00 43.06 211 LEU A O 1
ATOM 1482 N N . LYS A 1 191 ? 16.545 37.132 -0.406 1.00 45.66 212 LYS A N 1
ATOM 1483 C CA . LYS A 1 191 ? 15.700 36.443 -1.403 1.00 40.71 212 LYS A CA 1
ATOM 1484 C C . LYS A 1 191 ? 16.161 36.763 -2.822 1.00 40.57 212 LYS A C 1
ATOM 1485 O O . LYS A 1 191 ? 15.641 36.194 -3.728 1.00 38.40 212 LYS A O 1
ATOM 1491 N N . HIS A 1 192 ? 17.119 37.652 -2.983 1.00 36.08 213 HIS A N 1
ATOM 1492 C CA . HIS A 1 192 ? 17.585 38.004 -4.336 1.00 34.72 213 HIS A CA 1
ATOM 1493 C C . HIS A 1 192 ? 19.060 37.707 -4.507 1.00 33.94 213 HIS A C 1
ATOM 1494 O O . HIS A 1 192 ? 19.699 37.508 -3.540 1.00 36.54 213 HIS A O 1
ATOM 1501 N N . GLN A 1 193 ? 19.534 37.789 -5.745 1.00 32.44 214 GLN A N 1
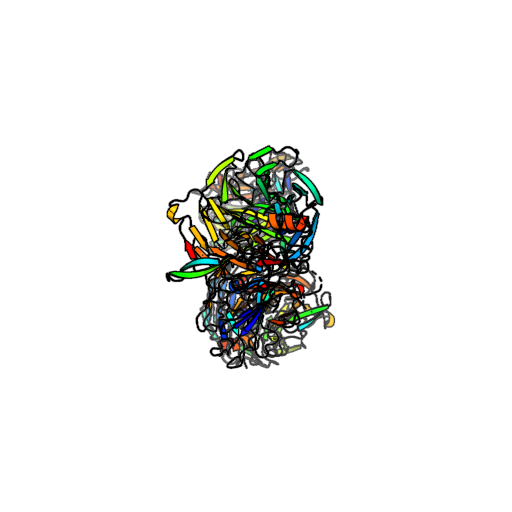ATOM 1502 C CA . GLN A 1 193 ? 20.918 37.533 -6.202 1.00 33.38 214 GLN A CA 1
ATOM 1503 C C . GLN A 1 193 ? 21.954 38.163 -5.264 1.00 37.38 214 GLN A C 1
ATOM 1504 O O . GLN A 1 193 ? 21.798 39.303 -4.907 1.00 37.24 214 GLN A O 1
ATOM 1510 N N . HIS A 1 194 ? 23.043 37.446 -4.994 1.00 32.42 215 HIS A N 1
ATOM 1511 C CA . HIS A 1 194 ? 24.110 37.907 -4.078 1.00 35.69 215 HIS A CA 1
ATOM 1512 C C . HIS A 1 194 ? 25.141 38.703 -4.842 1.00 31.95 215 HIS A C 1
ATOM 1513 O O . HIS A 1 194 ? 25.452 38.284 -5.876 1.00 37.30 215 HIS A O 1
ATOM 1520 N N . ARG A 1 195 ? 25.634 39.824 -4.307 1.00 26.86 216 ARG A N 1
ATOM 1521 C CA . ARG A 1 195 ? 26.595 40.639 -5.102 1.00 28.85 216 ARG A CA 1
ATOM 1522 C C . ARG A 1 195 ? 27.868 40.963 -4.311 1.00 29.70 216 ARG A C 1
ATOM 1523 O O . ARG A 1 195 ? 28.933 41.075 -4.950 1.00 29.47 216 ARG A O 1
ATOM 1531 N N . CYS A 1 196 ? 27.772 41.112 -2.987 1.00 23.21 217 CYS A N 1
ATOM 1532 C CA . CYS A 1 196 ? 28.961 41.478 -2.207 1.00 25.95 217 CYS A CA 1
ATOM 1533 C C . CYS A 1 196 ? 28.842 40.977 -0.778 1.00 26.03 217 CYS A C 1
ATOM 1534 O O . CYS A 1 196 ? 27.777 40.709 -0.364 1.00 29.88 217 CYS A O 1
ATOM 1537 N N . VAL A 1 197 ? 29.955 40.885 -0.083 1.00 25.26 218 VAL A N 1
ATOM 1538 C CA . VAL A 1 197 ? 30.000 40.300 1.282 1.00 27.31 218 VAL A CA 1
ATOM 1539 C C . VAL A 1 197 ? 31.213 40.834 2.037 1.00 24.49 218 VAL A C 1
ATOM 1540 O O . VAL A 1 197 ? 32.210 41.049 1.440 1.00 23.67 218 VAL A O 1
ATOM 1544 N N . ALA A 1 198 ? 31.076 41.010 3.340 1.00 26.41 219 ALA A N 1
ATOM 1545 C CA . ALA A 1 198 ? 32.179 41.556 4.150 1.00 28.57 219 ALA A CA 1
ATOM 1546 C C . ALA A 1 198 ? 32.123 41.012 5.559 1.00 29.29 219 ALA A C 1
ATOM 1547 O O . ALA A 1 198 ? 31.160 41.217 6.225 1.00 31.11 219 ALA A O 1
ATOM 1549 N N . ILE A 1 199 ? 33.191 40.373 5.976 1.00 29.00 220 ILE A N 1
ATOM 1550 C CA . ILE A 1 199 ? 33.263 39.817 7.346 1.00 32.15 220 ILE A CA 1
ATOM 1551 C C . ILE A 1 199 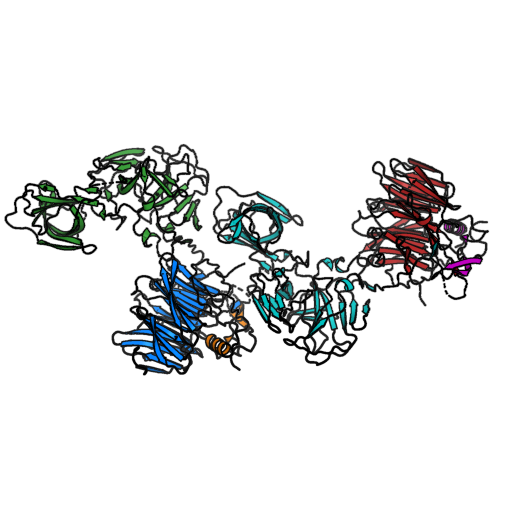? 33.558 40.953 8.323 1.00 34.15 220 ILE A C 1
ATOM 1552 O O . ILE A 1 199 ? 34.291 41.853 7.973 1.00 30.32 220 ILE A O 1
ATOM 1557 N N . PHE A 1 200 ? 32.913 40.928 9.473 1.00 30.80 221 PHE A N 1
ATOM 1558 C CA . PHE A 1 200 ? 33.248 41.857 10.540 1.00 38.24 221 PHE A CA 1
ATOM 1559 C C . PHE A 1 200 ? 33.680 41.117 11.807 1.00 42.84 221 PHE A C 1
ATOM 1560 O O . PHE A 1 200 ? 33.315 39.960 12.049 1.00 42.68 221 PHE A O 1
ATOM 1568 N N . LYS A 1 201 ? 34.469 41.815 12.617 1.00 42.44 222 LYS A N 1
ATOM 1569 C CA . LYS A 1 201 ? 35.009 41.295 13.863 1.00 46.79 222 LYS A CA 1
ATOM 1570 C C . LYS A 1 201 ? 34.187 41.770 15.065 1.00 49.80 222 LYS A C 1
ATOM 1571 O O . LYS A 1 201 ? 33.412 42.733 14.989 1.00 42.71 222 LYS A O 1
ATOM 1577 N N . ASP A 1 202 ? 34.356 41.059 16.182 1.00 52.31 223 ASP A N 1
ATOM 1578 C CA . ASP A 1 202 ? 33.800 41.482 17.461 1.00 51.85 223 ASP A CA 1
ATOM 1579 C C . ASP A 1 202 ? 34.807 42.406 18.136 1.00 55.62 223 ASP A C 1
ATOM 1580 O O . ASP A 1 202 ? 35.724 42.923 17.489 1.00 50.16 223 ASP A O 1
ATOM 1585 N N . LYS A 1 203 ? 34.661 42.597 19.449 1.00 64.04 224 LYS A N 1
ATOM 1586 C CA . LYS A 1 203 ? 35.565 43.492 20.159 1.00 59.80 224 LYS A CA 1
ATOM 1587 C C . LYS A 1 203 ? 36.974 42.923 20.220 1.00 59.26 224 LYS A C 1
ATOM 1588 O O . LYS A 1 203 ? 37.945 43.685 20.223 1.00 61.72 224 LYS A O 1
ATOM 1594 N N . GLN A 1 204 ? 37.107 41.596 20.220 1.00 60.60 225 GLN A N 1
ATOM 1595 C CA . GLN A 1 204 ? 38.407 40.934 20.280 1.00 63.27 225 GLN A CA 1
ATOM 1596 C C . GLN A 1 204 ? 39.188 41.021 18.975 1.00 60.52 225 GLN A C 1
ATOM 1597 O O . GLN A 1 204 ? 40.293 40.461 18.912 1.00 53.66 225 GLN A O 1
ATOM 1603 N N . ASN A 1 205 ? 38.650 41.687 17.946 1.00 57.34 226 ASN A N 1
ATOM 1604 C CA . ASN A 1 205 ? 39.206 41.625 16.590 1.00 54.74 226 ASN A CA 1
ATOM 1605 C C . ASN A 1 205 ? 39.128 40.198 16.038 1.00 48.99 226 ASN A C 1
ATOM 1606 O O . ASN A 1 205 ? 40.003 39.740 15.301 1.00 44.38 226 ASN A O 1
ATOM 1611 N N . LYS A 1 206 ? 38.066 39.489 16.399 1.00 48.92 227 LYS A N 1
ATOM 1612 C CA . LYS A 1 206 ? 37.866 38.137 15.914 1.00 51.48 227 LYS A CA 1
ATOM 1613 C C . LYS A 1 206 ? 36.639 38.064 15.017 1.00 48.62 227 LYS A C 1
ATOM 1614 O O . LYS A 1 206 ? 35.560 38.541 15.401 1.00 44.48 227 LYS A O 1
ATOM 1620 N N . PRO A 1 207 ? 36.770 37.481 13.811 1.00 49.78 228 PRO A N 1
ATOM 1621 C CA . PRO A 1 207 ? 35.619 37.340 12.905 1.00 42.93 228 PRO A CA 1
ATOM 1622 C C . PRO A 1 207 ? 34.414 36.713 13.579 1.00 42.31 228 PRO A C 1
ATOM 1623 O O . PRO A 1 207 ? 34.514 35.603 14.102 1.00 42.61 228 PRO A O 1
ATOM 1627 N N . THR A 1 208 ? 33.273 37.392 13.564 1.00 41.00 229 THR A N 1
ATOM 1628 C CA . THR A 1 208 ? 32.062 36.848 14.160 1.00 41.76 229 THR A CA 1
ATOM 1629 C C . THR A 1 208 ? 30.877 36.796 13.212 1.00 44.47 229 THR A C 1
ATOM 1630 O O . THR A 1 208 ? 29.849 36.203 13.568 1.00 42.56 229 THR A O 1
ATOM 1634 N N . GLY A 1 209 ? 30.972 37.403 12.038 1.00 44.95 230 GLY A N 1
ATOM 1635 C CA . GLY A 1 209 ? 29.844 37.414 11.134 1.00 38.25 230 GLY A CA 1
ATOM 1636 C C . GLY A 1 209 ? 30.180 38.164 9.870 1.00 34.79 230 GLY A C 1
ATOM 1637 O O . GLY A 1 209 ? 31.340 38.494 9.597 1.00 35.98 230 GLY A O 1
ATOM 1638 N N . PHE A 1 210 ? 29.140 38.428 9.093 1.00 35.02 231 PHE A N 1
ATOM 1639 C CA . PHE A 1 210 ? 29.343 39.085 7.817 1.00 34.65 231 PHE A CA 1
ATOM 1640 C C . PHE A 1 210 ? 28.121 39.904 7.465 1.00 32.52 231 PHE A C 1
ATOM 1641 O O . PHE A 1 210 ? 27.016 39.669 7.962 1.00 33.89 231 PHE A O 1
ATOM 1649 N N . ALA A 1 211 ? 28.357 40.905 6.630 1.00 32.52 232 ALA A N 1
ATOM 1650 C CA . ALA A 1 211 ? 27.304 41.647 5.958 1.00 31.11 232 ALA A CA 1
ATOM 1651 C C . ALA A 1 211 ? 27.230 41.135 4.522 1.00 29.70 232 ALA A C 1
ATOM 1652 O O . ALA A 1 211 ? 28.268 40.954 3.874 1.00 27.82 232 ALA A O 1
ATOM 1654 N N . LEU A 1 212 ? 26.015 40.862 4.050 1.00 31.48 233 LEU A N 1
ATOM 1655 C CA . LEU A 1 212 ? 25.756 40.338 2.708 1.00 32.32 233 LEU A CA 1
ATOM 1656 C C . LEU A 1 212 ? 24.851 41.316 1.968 1.00 30.73 233 LEU A C 1
ATOM 1657 O O . LEU A 1 212 ? 23.844 41.768 2.516 1.00 32.07 233 LEU A O 1
ATOM 1662 N N . GLY A 1 213 ? 25.197 41.643 0.733 1.00 31.42 234 GLY A N 1
ATOM 1663 C CA . GLY A 1 213 ? 24.393 42.555 -0.090 1.00 33.22 234 GLY A CA 1
ATOM 1664 C C . GLY A 1 213 ? 23.876 41.906 -1.363 1.00 33.55 234 GLY A C 1
ATOM 1665 O O . GLY A 1 213 ? 24.627 41.225 -2.071 1.00 34.58 234 GLY A O 1
ATOM 1666 N N . SER A 1 214 ? 22.598 42.149 -1.667 1.00 32.85 235 SER A N 1
ATOM 1667 C CA . SER A 1 214 ? 21.919 41.640 -2.857 1.00 35.11 235 SER A CA 1
ATOM 1668 C C . SER A 1 214 ? 21.637 42.748 -3.868 1.00 33.22 235 SER A C 1
ATOM 1669 O O . SER A 1 214 ? 21.895 43.937 -3.636 1.00 32.66 235 SER A O 1
ATOM 1672 N N . ILE A 1 215 ? 21.060 42.336 -4.998 1.00 30.95 236 ILE A N 1
ATOM 1673 C CA . ILE A 1 215 ? 20.720 43.250 -6.085 1.00 30.56 236 ILE A CA 1
ATOM 1674 C C . ILE A 1 215 ? 19.467 44.037 -5.727 1.00 30.90 236 ILE A C 1
ATOM 1675 O O . ILE A 1 215 ? 19.083 44.964 -6.450 1.00 30.82 236 ILE A O 1
ATOM 1680 N N . GLU A 1 216 ? 18.838 43.691 -4.605 1.00 32.16 237 GLU A N 1
ATOM 1681 C CA . GLU A 1 216 ? 17.510 44.176 -4.245 1.00 35.31 237 GLU A CA 1
ATOM 1682 C C . GLU A 1 216 ? 17.537 45.206 -3.107 1.00 36.40 237 GLU A C 1
ATOM 1683 O O . GLU A 1 216 ? 16.643 45.248 -2.261 1.00 36.70 237 GLU A O 1
ATOM 1689 N N . GLY A 1 217 ? 18.543 46.075 -3.085 1.00 35.26 238 GLY A N 1
ATOM 1690 C CA . GLY A 1 217 ? 18.533 47.179 -2.128 1.00 33.04 238 GLY A CA 1
ATOM 1691 C C . GLY A 1 217 ? 18.419 46.723 -0.694 1.00 34.61 238 GLY A C 1
ATOM 1692 O O . GLY A 1 217 ? 17.717 47.341 0.117 1.00 36.84 238 GLY A O 1
ATOM 1693 N N . ARG A 1 218 ? 19.080 45.632 -0.364 1.00 32.76 239 ARG A N 1
ATOM 1694 C CA . ARG A 1 218 ? 18.903 45.077 0.958 1.00 36.67 239 ARG A CA 1
ATOM 1695 C C . ARG A 1 218 ? 20.211 44.438 1.375 1.00 36.14 239 ARG A C 1
ATOM 1696 O O . ARG A 1 218 ? 20.928 43.861 0.552 1.00 35.58 239 ARG A O 1
ATOM 1704 N N . VAL A 1 219 ? 20.535 44.592 2.643 1.00 32.75 240 VAL A N 1
ATOM 1705 C CA . VAL A 1 219 ? 21.735 44.017 3.204 1.00 31.40 240 VAL A CA 1
ATOM 1706 C C . VAL A 1 219 ? 21.323 43.184 4.404 1.00 38.25 240 VAL A C 1
ATOM 1707 O O . VAL A 1 219 ? 20.421 43.568 5.157 1.00 40.41 240 VAL A O 1
ATOM 1711 N N . ALA A 1 220 ? 21.964 42.029 4.563 1.00 37.11 241 ALA A N 1
ATOM 1712 C CA . ALA A 1 220 ? 21.749 41.156 5.702 1.00 33.46 241 ALA A CA 1
ATOM 1713 C C . ALA A 1 220 ? 22.930 41.277 6.651 1.00 33.83 241 ALA A C 1
ATOM 1714 O O . ALA A 1 220 ? 24.077 41.388 6.210 1.00 35.31 241 ALA A O 1
ATOM 1716 N N . ILE A 1 221 ? 22.648 41.285 7.950 1.00 31.41 242 ILE A N 1
ATOM 1717 C CA . ILE A 1 221 ? 23.684 41.253 8.981 1.00 37.15 242 ILE A CA 1
ATOM 1718 C C . ILE A 1 221 ? 23.555 39.917 9.700 1.00 39.44 242 ILE A C 1
ATOM 1719 O O . ILE A 1 221 ? 22.488 39.592 10.239 1.00 41.15 242 ILE A O 1
ATOM 1724 N N . HIS A 1 222 ? 24.627 39.131 9.690 1.00 35.41 243 HIS A N 1
ATOM 1725 C CA . HIS A 1 222 ? 24.542 37.739 10.106 1.00 36.53 243 HIS A CA 1
ATOM 1726 C C . HIS A 1 222 ? 25.728 37.404 10.999 1.00 40.09 243 HIS A C 1
ATOM 1727 O O . HIS A 1 222 ? 26.882 37.546 10.581 1.00 37.15 243 HIS A O 1
ATOM 1734 N N . TYR A 1 223 ? 25.447 36.981 12.233 1.00 42.21 244 TYR A N 1
ATOM 1735 C CA . TYR A 1 223 ? 26.475 36.511 13.157 1.00 42.11 244 TYR A CA 1
ATOM 1736 C C . TYR A 1 223 ? 26.552 34.989 13.065 1.00 44.79 244 TYR A C 1
ATOM 1737 O O . TYR A 1 223 ? 25.535 34.316 12.846 1.00 43.71 244 TYR A O 1
ATOM 1746 N N . ILE A 1 224 ? 27.766 34.449 13.202 1.00 44.05 245 ILE A N 1
ATOM 1747 C CA . ILE A 1 224 ? 27.942 33.000 13.103 1.00 48.34 245 ILE A CA 1
ATOM 1748 C C . ILE A 1 224 ? 27.472 32.297 14.377 1.00 52.84 245 ILE A C 1
ATOM 1749 O O . ILE A 1 224 ? 26.822 31.246 14.310 1.00 51.97 245 ILE A O 1
ATOM 1754 N N . ASN A 1 225 ? 27.789 32.853 15.554 1.00 54.70 246 ASN A N 1
ATOM 1755 C CA . ASN A 1 225 ? 27.390 32.280 16.846 1.00 54.70 246 ASN A CA 1
ATOM 1756 C C . ASN A 1 225 ? 26.684 33.324 17.707 1.00 55.28 246 ASN A C 1
ATOM 1757 O O . ASN A 1 225 ? 27.136 33.630 18.812 1.00 58.20 246 ASN A O 1
ATOM 1762 N N . PRO A 1 226 ? 25.556 33.878 17.243 1.00 56.15 247 PRO A N 1
ATOM 1763 C CA . PRO A 1 226 ? 24.876 34.908 18.035 1.00 54.52 247 PRO A CA 1
ATOM 1764 C C . PRO A 1 226 ? 24.167 34.305 19.232 1.00 62.16 247 PRO A C 1
ATOM 1765 O O . PRO A 1 226 ? 23.658 33.169 19.167 1.00 64.52 247 PRO A O 1
ATOM 1769 N N . PRO A 1 227 ? 24.110 35.023 20.364 1.00 62.45 248 PRO A N 1
ATOM 1770 C CA . PRO A 1 227 ? 23.288 34.542 21.489 1.00 62.98 248 PRO A CA 1
ATOM 1771 C C . PRO A 1 227 ? 21.844 34.248 21.113 1.00 65.51 248 PRO A C 1
ATOM 1772 O O . PRO A 1 227 ? 21.275 33.266 21.604 1.00 67.88 248 PRO A O 1
ATOM 1776 N N . ASN A 1 228 ? 21.243 35.049 20.232 1.00 63.54 249 ASN A N 1
ATOM 1777 C CA . ASN A 1 228 ? 19.831 34.909 19.876 1.00 62.63 249 ASN A CA 1
ATOM 1778 C C . ASN A 1 228 ? 19.676 35.118 18.371 1.00 61.20 249 ASN A C 1
ATOM 1779 O O . ASN A 1 228 ? 19.433 36.238 17.902 1.00 59.93 249 ASN A O 1
ATOM 1784 N N . PRO A 1 229 ? 19.832 34.051 17.578 1.00 62.47 250 PRO A N 1
ATOM 1785 C CA . PRO A 1 229 ? 19.679 34.178 16.117 1.00 57.52 250 PRO A CA 1
ATOM 1786 C C . PRO A 1 229 ? 18.390 34.839 15.647 1.00 56.83 250 PRO A C 1
ATOM 1787 O O . PRO A 1 229 ? 18.454 35.689 14.752 1.00 57.85 250 PRO A O 1
ATOM 1791 N N . ALA A 1 230 ? 17.226 34.483 16.202 1.00 54.54 251 ALA A N 1
ATOM 1792 C CA . ALA A 1 230 ? 15.981 35.041 15.680 1.00 49.92 251 ALA A CA 1
ATOM 1793 C C . ALA A 1 230 ? 15.908 36.548 15.849 1.00 56.32 251 ALA A C 1
ATOM 1794 O O . ALA A 1 230 ? 15.116 37.194 15.157 1.00 55.22 251 ALA A O 1
ATOM 1796 N N . LYS A 1 231 ? 16.709 37.116 16.754 1.00 56.66 252 LYS A N 1
ATOM 1797 C CA . LYS A 1 231 ? 16.734 38.550 17.010 1.00 57.21 252 LYS A CA 1
ATOM 1798 C C . LYS A 1 231 ? 18.021 39.231 16.569 1.00 51.70 252 LYS A C 1
ATOM 1799 O O . LYS A 1 231 ? 17.975 40.375 16.120 1.00 47.96 252 LYS A O 1
ATOM 1805 N N . ASP A 1 232 ? 19.160 38.552 16.660 1.00 52.58 253 ASP A N 1
ATOM 1806 C CA . ASP A 1 232 ? 20.448 39.180 16.386 1.00 56.50 253 ASP A CA 1
ATOM 1807 C C . ASP A 1 232 ? 20.840 39.184 14.910 1.00 54.69 253 ASP A C 1
ATOM 1808 O O . ASP A 1 232 ? 21.686 40.001 14.510 1.00 48.67 253 ASP A O 1
ATOM 1813 N N . ASN A 1 233 ? 20.282 38.287 14.103 1.00 49.92 254 ASN A N 1
ATOM 1814 C CA . ASN A 1 233 ? 20.482 38.315 12.666 1.00 44.01 254 ASN A CA 1
ATOM 1815 C C . ASN A 1 233 ? 19.298 39.021 12.037 1.00 43.63 254 ASN A C 1
ATOM 1816 O O . ASN A 1 233 ? 18.145 38.662 12.297 1.00 51.52 254 ASN A O 1
ATOM 1821 N N . PHE A 1 234 ? 19.589 40.044 11.237 1.00 42.93 255 PHE A N 1
ATOM 1822 C CA . PHE A 1 234 ? 18.566 40.904 10.661 1.00 42.64 255 PHE A CA 1
ATOM 1823 C C . PHE A 1 234 ? 19.023 41.372 9.286 1.00 41.63 255 PHE A C 1
ATOM 1824 O O . PHE A 1 234 ? 20.179 41.189 8.892 1.00 38.75 255 PHE A O 1
ATOM 1832 N N . THR A 1 235 ? 18.095 41.975 8.549 1.00 44.83 256 THR A N 1
ATOM 1833 C CA . THR A 1 235 ? 18.403 42.639 7.290 1.00 43.36 256 THR A CA 1
ATOM 1834 C C . THR A 1 235 ? 18.023 44.114 7.399 1.00 44.01 256 THR A C 1
ATOM 1835 O O . THR A 1 235 ? 17.405 44.540 8.378 1.00 44.80 256 THR A O 1
ATOM 1839 N N . PHE A 1 236 ? 18.427 44.914 6.406 1.00 39.31 257 PHE A N 1
ATOM 1840 C CA . PHE A 1 236 ? 17.879 46.261 6.300 1.00 42.35 257 PHE A CA 1
ATOM 1841 C C . PHE A 1 236 ? 17.873 46.748 4.850 1.00 37.94 257 PHE A C 1
ATOM 1842 O O . PHE A 1 236 ? 18.681 46.325 4.017 1.00 30.92 257 PHE A O 1
ATOM 1850 N N . LYS A 1 237 ? 16.938 47.653 4.571 1.00 39.96 258 LYS A N 1
ATOM 1851 C CA . LYS A 1 237 ? 16.785 48.243 3.254 1.00 37.54 258 LYS A CA 1
ATOM 1852 C C . LYS A 1 237 ? 17.768 49.392 3.076 1.00 39.86 258 LYS A C 1
ATOM 1853 O O . LYS A 1 237 ? 18.112 50.098 4.029 1.00 39.25 258 LYS A O 1
ATOM 1859 N N . CYS A 1 238 ? 18.234 49.567 1.843 1.00 36.98 259 CYS A N 1
ATOM 1860 C CA . CYS A 1 238 ? 19.227 50.588 1.527 1.00 33.48 259 CYS A CA 1
ATOM 1861 C C . CYS A 1 238 ? 19.289 50.743 0.013 1.00 35.10 259 CYS A C 1
ATOM 1862 O O . CYS A 1 238 ? 18.759 49.921 -0.738 1.00 34.94 259 CYS A O 1
ATOM 1865 N N . HIS A 1 239 ? 19.950 51.807 -0.425 1.00 35.38 260 HIS A N 1
ATOM 1866 C CA . HIS A 1 239 ? 20.071 52.141 -1.842 1.00 34.47 260 HIS A CA 1
ATOM 1867 C C . HIS A 1 239 ? 18.725 52.049 -2.560 1.00 35.02 260 HIS A C 1
ATOM 1868 O O . HIS A 1 239 ? 18.540 51.314 -3.534 1.00 35.97 260 HIS A O 1
ATOM 1875 N N . ARG A 1 240 ? 17.781 52.826 -2.038 1.00 33.28 261 ARG A N 1
ATOM 1876 C CA . ARG A 1 240 ? 16.485 53.051 -2.643 1.00 38.03 261 ARG A CA 1
ATOM 1877 C C . ARG A 1 240 ? 16.240 54.557 -2.722 1.00 44.73 261 ARG A C 1
ATOM 1878 O O . ARG A 1 240 ? 16.915 55.345 -2.057 1.00 48.03 261 ARG A O 1
ATOM 1886 N N . SER A 1 241 ? 15.295 54.966 -3.568 1.00 46.92 262 SER A N 1
ATOM 1887 C CA . SER A 1 241 ? 14.880 56.366 -3.573 1.00 47.77 262 SER A CA 1
ATOM 1888 C C . SER A 1 241 ? 14.053 56.674 -2.316 1.00 55.69 262 SER A C 1
ATOM 1889 O O . SER A 1 241 ? 13.740 55.790 -1.514 1.00 57.64 262 SER A O 1
ATOM 1892 N N . ASN A 1 242 ? 13.702 57.945 -2.134 1.00 62.99 263 ASN A N 1
ATOM 1893 C CA . ASN A 1 242 ? 12.956 58.338 -0.930 1.00 66.75 263 ASN A CA 1
ATOM 1894 C C . ASN A 1 242 ? 11.441 58.172 -1.102 1.00 68.83 263 ASN A C 1
ATOM 1895 O O . ASN A 1 242 ? 10.932 57.063 -1.293 1.00 64.34 263 ASN A O 1
ATOM 1900 N N . PRO A 1 249 ? 6.482 55.821 -6.247 1.00 46.83 270 PRO A N 1
ATOM 1901 C CA . PRO A 1 249 ? 7.008 54.462 -6.478 1.00 52.98 270 PRO A CA 1
ATOM 1902 C C . PRO A 1 249 ? 8.511 54.377 -6.170 1.00 48.85 270 PRO A C 1
ATOM 1903 O O . PRO A 1 249 ? 9.286 55.181 -6.694 1.00 47.73 270 PRO A O 1
ATOM 1907 N N . GLN A 1 250 ? 8.926 53.430 -5.333 1.00 44.75 271 GLN A N 1
ATOM 1908 C CA . GLN A 1 250 ? 10.302 53.397 -4.850 1.00 44.18 271 GLN A CA 1
ATOM 1909 C C . GLN A 1 250 ? 11.213 52.641 -5.813 1.00 46.14 271 GLN A C 1
ATOM 1910 O O . GLN A 1 250 ? 10.907 51.516 -6.223 1.00 39.53 271 GLN A O 1
ATOM 1916 N N . ASP A 1 251 ? 12.339 53.261 -6.161 1.00 40.93 272 ASP A N 1
ATOM 1917 C CA . ASP A 1 251 ? 13.355 52.592 -6.959 1.00 39.67 272 ASP A CA 1
ATOM 1918 C C . ASP A 1 251 ? 14.265 51.760 -6.060 1.00 42.65 272 ASP A C 1
ATOM 1919 O O . ASP A 1 251 ? 14.737 52.241 -5.020 1.00 41.30 272 ASP A O 1
ATOM 1924 N N . ILE A 1 252 ? 14.511 50.515 -6.472 1.00 39.87 273 ILE A N 1
ATOM 1925 C CA . ILE A 1 252 ? 15.344 49.557 -5.746 1.00 38.04 273 ILE A CA 1
ATOM 1926 C C . ILE A 1 252 ? 16.604 49.330 -6.572 1.00 37.49 273 ILE A C 1
ATOM 1927 O O . ILE A 1 252 ? 16.513 48.933 -7.739 1.00 40.04 273 ILE A O 1
ATOM 1932 N N . TYR A 1 253 ? 17.777 49.561 -5.978 1.00 37.43 274 TYR A N 1
ATOM 1933 C CA . TYR A 1 253 ? 19.046 49.406 -6.686 1.00 34.93 274 TYR A CA 1
ATOM 1934 C C . TYR A 1 253 ? 19.912 48.317 -6.048 1.00 31.53 274 TYR A C 1
ATOM 1935 O O . TYR A 1 253 ? 19.654 47.854 -4.934 1.00 29.72 274 TYR A O 1
ATOM 1944 N N . ALA A 1 254 ? 20.963 47.910 -6.768 1.00 29.48 275 ALA A N 1
ATOM 1945 C CA . ALA A 1 254 ? 21.859 46.865 -6.290 1.00 27.83 275 ALA A CA 1
ATOM 1946 C C . ALA A 1 254 ? 22.951 47.443 -5.396 1.00 32.27 275 ALA A C 1
ATOM 1947 O O . ALA A 1 254 ? 23.473 48.541 -5.638 1.00 30.48 275 ALA A O 1
ATOM 1949 N N . VAL A 1 255 ? 23.283 46.687 -4.357 1.00 31.73 276 VAL A N 1
ATOM 1950 C CA . VAL A 1 255 ? 24.414 46.977 -3.490 1.00 34.61 276 VAL A CA 1
ATOM 1951 C C . VAL A 1 255 ? 25.645 46.361 -4.144 1.00 31.59 276 VAL A C 1
ATOM 1952 O O . VAL A 1 255 ? 25.769 45.139 -4.204 1.00 29.81 276 VAL A O 1
ATOM 1956 N N . ASN A 1 256 ? 26.566 47.209 -4.611 1.00 34.74 277 ASN A N 1
ATOM 1957 C CA . ASN A 1 256 ? 27.754 46.753 -5.326 1.00 29.73 277 ASN A CA 1
ATOM 1958 C C . ASN A 1 256 ? 28.933 46.443 -4.428 1.00 31.21 277 ASN A C 1
ATOM 1959 O O . ASN A 1 256 ? 29.819 45.694 -4.850 1.00 33.15 277 ASN A O 1
ATOM 1964 N N . GLY A 1 257 ? 28.979 47.005 -3.218 1.00 31.09 278 GLY A N 1
ATOM 1965 C CA . GLY A 1 257 ? 30.124 46.823 -2.349 1.00 27.16 278 GLY A CA 1
ATOM 1966 C C . GLY A 1 257 ? 29.856 47.153 -0.894 1.00 32.27 278 GLY A C 1
ATOM 1967 O O . GLY A 1 257 ? 29.156 48.125 -0.597 1.00 32.86 278 GLY A O 1
ATOM 1968 N N . ILE A 1 258 ? 30.397 46.346 0.023 1.00 32.02 279 ILE A N 1
ATOM 1969 C CA . ILE A 1 258 ? 30.306 46.586 1.458 1.00 31.48 279 ILE A CA 1
ATOM 1970 C C . ILE A 1 258 ? 31.720 46.631 2.030 1.00 32.91 279 ILE A C 1
ATOM 1971 O O . ILE A 1 258 ? 32.582 45.834 1.638 1.00 34.55 279 ILE A O 1
ATOM 1976 N N . ALA A 1 259 ? 31.960 47.554 2.960 1.00 25.46 280 ALA A N 1
ATOM 1977 C CA . ALA A 1 259 ? 33.253 47.579 3.627 1.00 30.75 280 ALA A CA 1
ATOM 1978 C C . ALA A 1 259 ? 33.082 48.065 5.062 1.00 34.66 280 ALA A C 1
ATOM 1979 O O . ALA A 1 259 ? 32.349 49.032 5.317 1.00 31.68 280 ALA A O 1
ATOM 1981 N N . PHE A 1 260 ? 33.741 47.362 5.994 1.00 31.65 281 PHE A N 1
ATOM 1982 C CA . PHE A 1 260 ? 33.752 47.720 7.412 1.00 31.52 281 PHE A CA 1
ATOM 1983 C C . PHE A 1 260 ? 34.949 48.602 7.722 1.00 30.10 281 PHE A C 1
ATOM 1984 O O . PHE A 1 260 ? 36.058 48.358 7.235 1.00 30.05 281 PHE A O 1
ATOM 1992 N N . HIS A 1 261 ? 34.713 49.637 8.524 1.00 30.00 282 HIS A N 1
ATOM 1993 C CA . HIS A 1 261 ? 35.810 50.446 9.036 1.00 31.45 282 HIS A CA 1
ATOM 1994 C C . HIS A 1 261 ? 36.691 49.585 9.945 1.00 32.99 282 HIS A C 1
ATOM 1995 O O . HIS A 1 261 ? 36.184 48.999 10.915 1.00 28.30 282 HIS A O 1
ATOM 2002 N N . PRO A 1 262 ? 37.992 49.462 9.661 1.00 29.76 283 PRO A N 1
ATOM 2003 C CA . PRO A 1 262 ? 38.822 48.483 10.386 1.00 32.46 283 PRO A CA 1
ATOM 2004 C C . PRO A 1 262 ? 38.878 48.726 11.886 1.00 38.72 283 PRO A C 1
ATOM 2005 O O . PRO A 1 262 ? 39.147 47.784 12.651 1.00 39.62 283 PRO A O 1
ATOM 2009 N N . VAL A 1 263 ? 38.596 49.947 12.324 1.00 34.92 284 VAL A N 1
ATOM 2010 C CA . VAL A 1 263 ? 38.725 50.353 13.715 1.00 34.99 284 VAL A CA 1
ATOM 2011 C C . VAL A 1 263 ? 37.362 50.570 14.362 1.00 37.76 284 VAL A C 1
ATOM 2012 O O . VAL A 1 263 ? 37.084 50.028 15.434 1.00 41.42 284 VAL A O 1
ATOM 2016 N N . HIS A 1 264 ? 36.494 51.358 13.726 1.00 31.35 285 HIS A N 1
ATOM 2017 C CA . HIS A 1 264 ? 35.228 51.670 14.375 1.00 35.70 285 HIS A CA 1
ATOM 2018 C C . HIS A 1 264 ? 34.188 50.561 14.221 1.00 41.26 285 HIS A C 1
ATOM 2019 O O . HIS A 1 264 ? 33.193 50.559 14.961 1.00 40.12 285 HIS A O 1
ATOM 2026 N N . GLY A 1 265 ? 34.399 49.609 13.301 1.00 41.91 286 GLY A N 1
ATOM 2027 C CA . GLY A 1 265 ? 33.460 48.528 13.073 1.00 34.39 286 GLY A CA 1
ATOM 2028 C C . GLY A 1 265 ? 32.146 48.936 12.442 1.00 37.21 286 GLY A C 1
ATOM 2029 O O . GLY A 1 265 ? 31.285 48.068 12.227 1.00 35.66 286 GLY A O 1
ATOM 2030 N N . THR A 1 266 ? 31.952 50.226 12.165 1.00 34.45 287 THR A N 1
ATOM 2031 C CA . THR A 1 266 ? 30.859 50.697 11.328 1.00 33.87 287 THR A CA 1
ATOM 2032 C C . THR A 1 266 ? 31.071 50.225 9.875 1.00 32.57 287 THR A C 1
ATOM 2033 O O . THR A 1 266 ? 32.110 49.652 9.531 1.00 29.58 287 THR A O 1
ATOM 2037 N N . LEU A 1 267 ? 30.088 50.459 8.998 1.00 35.42 288 LEU A N 1
ATOM 2038 C CA . LEU A 1 267 ? 30.240 49.967 7.628 1.00 34.04 288 LEU A CA 1
ATOM 2039 C C . LEU A 1 267 ? 29.780 50.978 6.587 1.00 31.22 288 LEU A C 1
ATOM 2040 O O . LEU A 1 267 ? 28.937 51.834 6.855 1.00 33.09 288 LEU A O 1
ATOM 2045 N N . ALA A 1 268 ? 30.348 50.855 5.384 1.00 32.46 289 ALA A N 1
ATOM 2046 C CA . ALA A 1 268 ? 29.944 51.609 4.204 1.00 26.96 289 ALA A CA 1
ATOM 2047 C C . ALA A 1 268 ? 29.325 50.672 3.165 1.00 31.83 289 ALA A C 1
ATOM 2048 O O . ALA A 1 268 ? 29.814 49.557 2.942 1.00 31.30 289 ALA A O 1
ATOM 2050 N N . THR A 1 269 ? 28.240 51.112 2.539 1.00 30.60 290 THR A N 1
ATOM 2051 C CA . THR A 1 269 ? 27.674 50.415 1.391 1.00 33.49 290 THR A CA 1
ATOM 2052 C C . THR A 1 269 ? 27.709 51.347 0.187 1.00 32.57 290 THR A C 1
ATOM 2053 O O . THR A 1 269 ? 27.542 52.565 0.333 1.00 29.28 290 THR A O 1
ATOM 2057 N N . VAL A 1 270 ? 27.950 50.787 -1.004 1.00 29.44 291 VAL A N 1
ATOM 2058 C CA . VAL A 1 270 ? 27.868 51.569 -2.232 1.00 31.16 291 VAL A CA 1
ATOM 2059 C C . VAL A 1 270 ? 26.957 50.836 -3.206 1.00 34.03 291 VAL A C 1
ATOM 2060 O O . VAL A 1 270 ? 26.904 49.597 -3.219 1.00 29.14 291 VAL A O 1
ATOM 2064 N N . GLY A 1 271 ? 26.231 51.611 -4.031 1.00 32.51 292 GLY A N 1
ATOM 2065 C CA . GLY A 1 271 ? 25.139 51.053 -4.807 1.00 33.23 292 GLY A CA 1
ATOM 2066 C C . GLY A 1 271 ? 25.000 51.629 -6.206 1.00 32.89 292 GLY A C 1
ATOM 2067 O O . GLY A 1 271 ? 25.526 52.702 -6.530 1.00 29.23 292 GLY A O 1
ATOM 2068 N N . SER A 1 272 ? 24.255 50.871 -7.037 1.00 29.68 293 SER A N 1
ATOM 2069 C CA . SER A 1 272 ? 23.873 51.297 -8.386 1.00 31.29 293 SER A CA 1
ATOM 2070 C C . SER A 1 272 ? 23.217 52.673 -8.427 1.00 27.94 293 SER A C 1
ATOM 2071 O O . SER A 1 272 ? 23.277 53.342 -9.456 1.00 29.55 293 SER A O 1
ATOM 2074 N N . ASP A 1 273 ? 22.549 53.089 -7.352 1.00 27.92 294 ASP A N 1
ATOM 2075 C CA . ASP A 1 273 ? 21.935 54.412 -7.269 1.00 28.28 294 ASP A CA 1
ATOM 2076 C C . ASP A 1 273 ? 22.951 55.558 -7.253 1.00 29.97 294 ASP A C 1
ATOM 2077 O O . ASP A 1 273 ? 22.541 56.721 -7.262 1.00 28.38 294 ASP A O 1
ATOM 2082 N N . GLY A 1 274 ? 24.249 55.278 -7.237 1.00 28.19 295 GLY A N 1
ATOM 2083 C CA . GLY A 1 274 ? 25.223 56.350 -7.214 1.00 31.20 295 GLY A CA 1
ATOM 2084 C C . GLY A 1 274 ? 25.430 56.995 -5.864 1.00 29.37 295 GLY A C 1
ATOM 2085 O O . GLY A 1 274 ? 25.900 58.137 -5.797 1.00 30.81 295 GLY A O 1
ATOM 2086 N N . ARG A 1 275 ? 25.071 56.314 -4.787 1.00 29.04 296 ARG A N 1
ATOM 2087 C CA . ARG A 1 275 ? 25.233 56.848 -3.445 1.00 35.27 296 ARG A CA 1
ATOM 2088 C C . ARG A 1 275 ? 26.023 55.866 -2.597 1.00 30.35 296 ARG A C 1
ATOM 2089 O O . ARG A 1 275 ? 25.954 54.649 -2.798 1.00 29.61 296 ARG A O 1
ATOM 2097 N N . PHE A 1 276 ? 26.785 56.407 -1.655 1.00 30.67 297 PHE A N 1
ATOM 2098 C CA . PHE A 1 276 ? 27.351 55.606 -0.585 1.00 29.94 297 PHE A CA 1
ATOM 2099 C C . PHE A 1 276 ? 26.663 55.943 0.723 1.00 31.29 297 PHE A C 1
ATOM 2100 O O . PHE A 1 276 ? 26.251 57.086 0.950 1.00 35.12 297 PHE A O 1
ATOM 2108 N N . SER A 1 277 ? 26.537 54.935 1.581 1.00 29.69 298 SER A N 1
ATOM 2109 C CA . SER A 1 277 ? 25.913 55.113 2.883 1.00 31.19 298 SER A CA 1
ATOM 2110 C C . SER A 1 277 ? 26.792 54.522 3.977 1.00 33.46 298 SER A C 1
ATOM 2111 O O . SER A 1 277 ? 27.466 53.505 3.780 1.00 34.51 298 SER A O 1
ATOM 2114 N N . PHE A 1 278 ? 26.770 55.171 5.138 1.00 33.48 299 PHE A N 1
ATOM 2115 C CA . PHE A 1 278 ? 27.491 54.730 6.324 1.00 28.07 299 PHE A CA 1
ATOM 2116 C C . PHE A 1 278 ? 26.498 54.299 7.394 1.00 34.29 299 PHE A C 1
ATOM 2117 O O . PHE A 1 278 ? 25.464 54.950 7.586 1.00 35.19 299 PHE A O 1
ATOM 2125 N N . TRP A 1 279 ? 26.823 53.214 8.108 1.00 33.48 300 TRP A N 1
ATOM 2126 C CA . TRP A 1 279 ? 25.877 52.561 9.003 1.00 33.12 300 TRP A CA 1
ATOM 2127 C C . TRP A 1 279 ? 26.536 52.162 10.320 1.00 41.16 300 TRP A C 1
ATOM 2128 O O . TRP A 1 279 ? 27.765 52.128 10.447 1.00 40.99 300 TRP A O 1
ATOM 2139 N N . ASP A 1 280 ? 25.689 51.834 11.302 1.00 41.47 301 ASP A N 1
ATOM 2140 C CA . ASP A 1 280 ? 26.101 51.226 12.572 1.00 40.02 301 ASP A CA 1
ATOM 2141 C C . ASP A 1 280 ? 25.249 49.971 12.746 1.00 41.77 301 ASP A C 1
ATOM 2142 O O . ASP A 1 280 ? 24.101 50.064 13.191 1.00 42.62 301 ASP A O 1
ATOM 2147 N N . LYS A 1 281 ? 25.819 48.805 12.422 1.00 36.75 302 LYS A N 1
ATOM 2148 C CA . LYS A 1 281 ? 25.091 47.506 12.497 1.00 39.79 302 LYS A CA 1
ATOM 2149 C C . LYS A 1 281 ? 24.667 47.182 13.937 1.00 42.41 302 LYS A C 1
ATOM 2150 O O . LYS A 1 281 ? 23.836 46.268 14.108 1.00 45.21 302 LYS A O 1
ATOM 2156 N N . ASP A 1 282 ? 25.212 47.897 14.925 1.00 43.42 303 ASP A N 1
ATOM 2157 C CA . ASP A 1 282 ? 24.895 47.662 16.333 1.00 46.39 303 ASP A CA 1
ATOM 2158 C C . ASP A 1 282 ? 23.788 48.584 16.841 1.00 45.91 303 ASP A C 1
ATOM 2159 O O . ASP A 1 282 ? 22.733 48.104 17.269 1.00 47.00 303 ASP A O 1
ATOM 2164 N N . ALA A 1 283 ? 24.005 49.904 16.784 1.00 43.13 304 ALA A N 1
ATOM 2165 C CA . ALA A 1 283 ? 22.911 50.852 16.979 1.00 40.53 304 ALA A CA 1
ATOM 2166 C C . ALA A 1 283 ? 21.788 50.679 15.952 1.00 46.09 304 ALA A C 1
ATOM 2167 O O . ALA A 1 283 ? 20.678 51.185 16.172 1.00 45.94 304 ALA A O 1
ATOM 2169 N N . ARG A 1 284 ? 22.046 49.971 14.846 1.00 43.69 305 ARG A N 1
ATOM 2170 C CA . ARG A 1 284 ? 21.065 49.775 13.776 1.00 42.03 305 ARG A CA 1
ATOM 2171 C C . ARG A 1 284 ? 20.584 51.119 13.240 1.00 42.60 305 ARG A C 1
ATOM 2172 O O . ARG A 1 284 ? 19.389 51.364 13.058 1.00 48.02 305 ARG A O 1
ATOM 2180 N N . THR A 1 285 ? 21.543 51.992 12.980 1.00 39.59 306 THR A N 1
ATOM 2181 C CA . THR A 1 285 ? 21.271 53.335 12.519 1.00 45.11 306 THR A CA 1
ATOM 2182 C C . THR A 1 285 ? 22.032 53.588 11.232 1.00 43.86 306 THR A C 1
ATOM 2183 O O . THR A 1 285 ? 22.967 52.858 10.879 1.00 43.72 306 THR A O 1
ATOM 2187 N N . LYS A 1 286 ? 21.616 54.650 10.552 1.00 41.54 307 LYS A N 1
ATOM 2188 C CA . LYS A 1 286 ? 22.271 55.177 9.363 1.00 38.78 307 LYS A CA 1
ATOM 2189 C C . LYS A 1 286 ? 23.001 56.460 9.749 1.00 41.23 307 LYS A C 1
ATOM 2190 O O . LYS A 1 286 ? 22.420 57.350 10.380 1.00 41.68 307 LYS A O 1
ATOM 2196 N N . LEU A 1 287 ? 24.277 56.545 9.393 1.00 38.97 308 LEU A N 1
ATOM 2197 C CA . LEU A 1 287 ? 25.083 57.690 9.796 1.00 40.85 308 LEU A CA 1
ATOM 2198 C C . LEU A 1 287 ? 25.115 58.780 8.730 1.00 42.07 308 LEU A C 1
ATOM 2199 O O . LEU A 1 287 ? 25.124 59.973 9.058 1.00 49.73 308 LEU A O 1
ATOM 2204 N N . LYS A 1 288 ? 25.142 58.390 7.460 1.00 36.87 309 LYS A N 1
ATOM 2205 C CA . LYS A 1 288 ? 25.227 59.338 6.366 1.00 33.98 309 LYS A CA 1
ATOM 2206 C C . LYS A 1 288 ? 24.730 58.644 5.105 1.00 36.12 309 LYS A C 1
ATOM 2207 O O . LYS A 1 288 ? 24.832 57.424 4.972 1.00 32.30 309 LYS A O 1
ATOM 2213 N N . THR A 1 289 ? 24.156 59.430 4.203 1.00 34.96 310 THR A N 1
ATOM 2214 C CA . THR A 1 289 ? 23.946 59.024 2.825 1.00 34.31 310 THR A CA 1
ATOM 2215 C C . THR A 1 289 ? 24.477 60.153 1.963 1.00 31.71 310 THR A C 1
ATOM 2216 O O . THR A 1 289 ? 24.149 61.311 2.205 1.00 35.91 310 THR A O 1
ATOM 2220 N N . SER A 1 290 ? 25.308 59.822 0.982 1.00 32.16 311 SER A N 1
ATOM 2221 C CA . SER A 1 290 ? 25.904 60.830 0.125 1.00 33.22 311 SER A CA 1
ATOM 2222 C C . SER A 1 290 ? 24.846 61.482 -0.766 1.00 34.38 311 SER A C 1
ATOM 2223 O O . SER A 1 290 ? 23.675 61.093 -0.777 1.00 39.48 311 SER A O 1
ATOM 2226 N N . GLU A 1 291 ? 25.278 62.503 -1.507 1.00 29.93 312 GLU A N 1
ATOM 2227 C CA . GLU A 1 291 ? 24.513 63.003 -2.642 1.00 37.26 312 GLU A CA 1
ATOM 2228 C C . GLU A 1 291 ? 24.608 62.009 -3.792 1.00 33.65 312 GLU A C 1
ATOM 2229 O O . GLU A 1 291 ? 25.480 61.143 -3.820 1.00 35.23 312 GLU A O 1
ATOM 2235 N N . GLN A 1 292 ? 23.728 62.154 -4.772 1.00 34.56 313 GLN A N 1
ATOM 2236 C CA . GLN A 1 292 ? 23.689 61.194 -5.869 1.00 34.10 313 GLN A CA 1
ATOM 2237 C C . GLN A 1 292 ? 24.734 61.555 -6.918 1.00 29.17 313 GLN A C 1
ATOM 2238 O O . GLN A 1 292 ? 24.613 62.583 -7.584 1.00 34.71 313 GLN A O 1
ATOM 2244 N N . LEU A 1 293 ? 25.758 60.715 -7.073 1.00 25.94 314 LEU A N 1
ATOM 2245 C CA . LEU A 1 293 ? 26.594 60.777 -8.267 1.00 28.73 314 LEU A CA 1
ATOM 2246 C C . LEU A 1 293 ? 25.747 60.490 -9.504 1.00 32.64 314 LEU A C 1
ATOM 2247 O O . LEU A 1 293 ? 24.667 59.884 -9.424 1.00 33.13 314 LEU A O 1
ATOM 2252 N N . ASP A 1 294 ? 26.244 60.910 -10.667 1.00 31.25 315 ASP A N 1
ATOM 2253 C CA . ASP A 1 294 ? 25.497 60.716 -11.912 1.00 37.82 315 ASP A CA 1
ATOM 2254 C C . ASP A 1 294 ? 25.746 59.353 -12.580 1.00 32.68 315 ASP A C 1
ATOM 2255 O O . ASP A 1 294 ? 25.349 59.165 -13.737 1.00 37.01 315 ASP A O 1
ATOM 2260 N N . GLN A 1 295 ? 26.388 58.411 -11.894 1.00 27.58 316 GLN A N 1
ATOM 2261 C CA . GLN A 1 295 ? 26.484 57.038 -12.374 1.00 31.59 316 GLN A CA 1
ATOM 2262 C C . GLN A 1 295 ? 26.737 56.124 -11.181 1.00 31.38 316 GLN A C 1
ATOM 2263 O O . GLN A 1 295 ? 27.080 56.601 -10.096 1.00 27.10 316 GLN A O 1
ATOM 2269 N N . PRO A 1 296 ? 26.544 54.809 -11.334 1.00 30.89 317 PRO A N 1
ATOM 2270 C CA . PRO A 1 296 ? 26.670 53.909 -10.173 1.00 28.98 317 PRO A CA 1
ATOM 2271 C C . PRO A 1 296 ? 28.035 54.017 -9.495 1.00 27.55 317 PRO A C 1
ATOM 2272 O O . PRO A 1 296 ? 29.038 54.390 -10.117 1.00 28.10 317 PRO A O 1
ATOM 2276 N N . ILE A 1 297 ? 28.070 53.700 -8.199 1.00 22.98 318 ILE A N 1
ATOM 2277 C CA . ILE A 1 297 ? 29.337 53.494 -7.501 1.00 29.13 318 ILE A CA 1
ATOM 2278 C C . ILE A 1 297 ? 29.628 51.997 -7.510 1.00 26.44 318 ILE A C 1
ATOM 2279 O O . ILE A 1 297 ? 28.882 51.204 -6.928 1.00 26.18 318 ILE A O 1
ATOM 2284 N N . ALA A 1 298 ? 30.707 51.610 -8.172 1.00 26.97 319 ALA A N 1
ATOM 2285 C CA . ALA A 1 298 ? 30.928 50.196 -8.431 1.00 31.49 319 ALA A CA 1
ATOM 2286 C C . ALA A 1 298 ? 31.710 49.508 -7.317 1.00 30.97 319 ALA A C 1
ATOM 2287 O O . ALA A 1 298 ? 31.431 48.345 -7.005 1.00 33.73 319 ALA A O 1
ATOM 2289 N N . ALA A 1 299 ? 32.678 50.190 -6.705 1.00 26.67 320 ALA A N 1
ATOM 2290 C CA . ALA A 1 299 ? 33.511 49.557 -5.688 1.00 29.79 320 ALA A CA 1
ATOM 2291 C C . ALA A 1 299 ? 33.932 50.585 -4.645 1.00 31.10 320 ALA A C 1
ATOM 2292 O O . ALA A 1 299 ? 34.121 51.762 -4.952 1.00 33.50 320 ALA A O 1
ATOM 2294 N N . CYS A 1 300 ? 34.110 50.124 -3.417 1.00 33.50 321 CYS A N 1
ATOM 2295 C CA . CYS A 1 300 ? 34.600 50.976 -2.347 1.00 32.62 321 CYS A CA 1
ATOM 2296 C C . CYS A 1 300 ? 35.614 50.197 -1.516 1.00 32.60 321 CYS A C 1
ATOM 2297 O O . CYS A 1 300 ? 35.759 48.986 -1.674 1.00 22.14 321 CYS A O 1
ATOM 2300 N N . CYS A 1 301 ? 36.334 50.905 -0.632 1.00 35.09 322 CYS A N 1
ATOM 2301 C CA . CYS A 1 301 ? 37.407 50.291 0.151 1.00 28.72 322 CYS A CA 1
ATOM 2302 C C . CYS A 1 301 ? 37.939 51.292 1.174 1.00 35.70 322 CYS A C 1
ATOM 2303 O O . CYS A 1 301 ? 38.068 52.486 0.873 1.00 32.85 322 CYS A O 1
ATOM 2306 N N . PHE A 1 302 ? 38.250 50.792 2.374 1.00 34.99 323 PHE A N 1
ATOM 2307 C CA . PHE A 1 302 ? 38.913 51.536 3.441 1.00 28.46 323 PHE A CA 1
ATOM 2308 C C . PHE A 1 302 ? 40.403 51.198 3.467 1.00 32.01 323 PHE A C 1
ATOM 2309 O O . PHE A 1 302 ? 40.808 50.096 3.084 1.00 35.32 323 PHE A O 1
ATOM 2317 N N . ASN A 1 303 ? 41.226 52.135 3.942 1.00 29.20 324 ASN A N 1
ATOM 2318 C CA . ASN A 1 303 ? 42.645 51.829 4.089 1.00 31.61 324 ASN A CA 1
ATOM 2319 C C . ASN A 1 303 ? 42.887 51.156 5.439 1.00 28.50 324 ASN A C 1
ATOM 2320 O O . ASN A 1 303 ? 41.952 50.904 6.203 1.00 29.65 324 ASN A O 1
ATOM 2325 N N . HIS A 1 304 ? 44.150 50.842 5.747 1.00 28.72 325 HIS A N 1
ATOM 2326 C CA . HIS A 1 304 ? 44.390 49.941 6.878 1.00 29.80 325 HIS A CA 1
ATOM 2327 C C . HIS A 1 304 ? 43.826 50.502 8.178 1.00 31.38 325 HIS A C 1
ATOM 2328 O O . HIS A 1 304 ? 43.246 49.752 8.974 1.00 30.71 325 HIS A O 1
ATOM 2335 N N . ASN A 1 305 ? 43.923 51.817 8.393 1.00 30.86 326 ASN A N 1
ATOM 2336 C CA . ASN A 1 305 ? 43.388 52.414 9.614 1.00 30.06 326 ASN A CA 1
ATOM 2337 C C . ASN A 1 305 ? 42.029 53.090 9.436 1.00 31.60 326 ASN A C 1
ATOM 2338 O O . ASN A 1 305 ? 41.465 53.560 10.426 1.00 30.72 326 ASN A O 1
ATOM 2343 N N . GLY A 1 306 ? 41.474 53.133 8.222 1.00 31.73 327 GLY A N 1
ATOM 2344 C CA . GLY A 1 306 ? 40.154 53.712 8.035 1.00 30.84 327 GLY A CA 1
ATOM 2345 C C . GLY A 1 306 ? 40.138 55.222 7.924 1.00 32.40 327 GLY A C 1
ATOM 2346 O O . GLY A 1 306 ? 39.065 55.836 7.991 1.00 31.38 327 GLY A O 1
ATOM 2347 N N . ASN A 1 307 ? 41.303 55.838 7.781 1.00 29.28 328 ASN A N 1
ATOM 2348 C CA . ASN A 1 307 ? 41.356 57.255 7.495 1.00 28.43 328 ASN A CA 1
ATOM 2349 C C . ASN A 1 307 ? 40.839 57.556 6.098 1.00 31.80 328 ASN A C 1
ATOM 2350 O O . ASN A 1 307 ? 40.345 58.663 5.842 1.00 30.11 328 ASN A O 1
ATOM 2355 N N . ILE A 1 308 ? 40.945 56.597 5.177 1.00 31.77 329 ILE A N 1
ATOM 2356 C CA . ILE A 1 308 ? 40.583 56.830 3.787 1.00 29.93 329 ILE A CA 1
ATOM 2357 C C . ILE A 1 308 ? 39.439 55.901 3.404 1.00 28.17 329 ILE A C 1
ATOM 2358 O O . ILE A 1 308 ? 39.474 54.707 3.705 1.00 31.48 329 ILE A O 1
ATOM 2363 N N . PHE A 1 309 ? 38.417 56.464 2.782 1.00 25.86 330 PHE A N 1
ATOM 2364 C CA . PHE A 1 309 ? 37.377 55.716 2.085 1.00 28.71 330 PHE A CA 1
ATOM 2365 C C . PHE A 1 309 ? 37.546 55.977 0.589 1.00 31.02 330 PHE A C 1
ATOM 2366 O O . PHE A 1 309 ? 37.425 57.123 0.135 1.00 26.48 330 PHE A O 1
ATOM 2374 N N . ALA A 1 310 ? 37.871 54.922 -0.164 1.00 32.85 331 ALA A N 1
ATOM 2375 C CA . ALA A 1 310 ? 37.941 54.967 -1.619 1.00 28.09 331 ALA A CA 1
ATOM 2376 C C . ALA A 1 310 ? 36.631 54.447 -2.177 1.00 29.75 331 ALA A C 1
ATOM 2377 O O . ALA A 1 310 ? 36.092 53.456 -1.675 1.00 34.53 331 ALA A O 1
ATOM 2379 N N . TYR A 1 311 ? 36.103 55.122 -3.193 1.00 29.16 332 TYR A N 1
ATOM 2380 C CA . TYR A 1 311 ? 34.916 54.616 -3.863 1.00 25.75 332 TYR A CA 1
ATOM 2381 C C . TYR A 1 311 ? 35.014 54.993 -5.325 1.00 29.55 332 TYR A C 1
ATOM 2382 O O . TYR A 1 311 ? 35.390 56.122 -5.649 1.00 31.71 332 TYR A O 1
ATOM 2391 N N . ALA A 1 312 ? 34.723 54.019 -6.199 1.00 26.37 333 ALA A N 1
ATOM 2392 C CA . ALA A 1 312 ? 34.917 54.151 -7.636 1.00 24.80 333 ALA A CA 1
ATOM 2393 C C . ALA A 1 312 ? 33.579 54.385 -8.313 1.00 27.65 333 ALA A C 1
ATOM 2394 O O . ALA A 1 312 ? 32.622 53.634 -8.091 1.00 28.86 333 ALA A O 1
ATOM 2396 N N . SER A 1 313 ? 33.523 55.424 -9.132 1.00 25.45 334 SER A N 1
ATOM 2397 C CA . SER A 1 313 ? 32.336 55.774 -9.901 1.00 29.55 334 SER A CA 1
ATOM 2398 C C . SER A 1 313 ? 32.494 55.197 -11.302 1.00 24.81 334 SER A C 1
ATOM 2399 O O . SER A 1 313 ? 33.314 55.686 -12.086 1.00 29.44 334 SER A O 1
ATOM 2402 N N . SER A 1 314 ? 31.702 54.171 -11.617 1.00 24.79 335 SER A N 1
ATOM 2403 C CA . SER A 1 314 ? 31.753 53.501 -12.917 1.00 28.97 335 SER A CA 1
ATOM 2404 C C . SER A 1 314 ? 30.416 52.823 -13.190 1.00 27.01 335 SER A C 1
ATOM 2405 O O . SER A 1 314 ? 29.754 52.342 -12.267 1.00 27.55 335 SER A O 1
ATOM 2408 N N . TYR A 1 315 ? 30.039 52.761 -14.466 1.00 26.24 336 TYR A N 1
ATOM 2409 C CA . TYR A 1 315 ? 28.891 51.942 -14.847 1.00 28.61 336 TYR A CA 1
ATOM 2410 C C . TYR A 1 315 ? 29.125 50.475 -14.464 1.00 25.71 336 TYR A C 1
ATOM 2411 O O . TYR A 1 315 ? 30.227 49.938 -14.615 1.00 27.03 336 TYR A O 1
ATOM 2420 N N . ASP A 1 316 ? 28.078 49.833 -13.948 1.00 22.13 337 ASP A N 1
ATOM 2421 C CA . ASP A 1 316 ? 28.149 48.477 -13.414 1.00 25.57 337 ASP A CA 1
ATOM 2422 C C . ASP A 1 316 ? 27.315 47.486 -14.222 1.00 28.68 337 ASP A C 1
ATOM 2423 O O . ASP A 1 316 ? 27.020 46.390 -13.733 1.00 28.06 337 ASP A O 1
ATOM 2428 N N . TRP A 1 317 ? 26.876 47.868 -15.419 1.00 26.66 338 TRP A N 1
ATOM 2429 C CA . TRP A 1 317 ? 26.029 47.057 -16.286 1.00 28.33 338 TRP A CA 1
ATOM 2430 C C . TRP A 1 317 ? 24.659 46.814 -15.692 1.00 25.06 338 TRP A C 1
ATOM 2431 O O . TRP A 1 317 ? 23.911 45.981 -16.207 1.00 26.08 338 TRP A O 1
ATOM 2442 N N . SER A 1 318 ? 24.296 47.545 -14.637 1.00 24.96 339 SER A N 1
ATOM 2443 C CA . SER A 1 318 ? 23.046 47.266 -13.937 1.00 27.95 339 SER A CA 1
ATOM 2444 C C . SER A 1 318 ? 21.812 47.444 -14.819 1.00 30.18 339 SER A C 1
ATOM 2445 O O . SER A 1 318 ? 20.736 46.960 -14.449 1.00 33.33 339 SER A O 1
ATOM 2448 N N . LYS A 1 319 ? 21.936 48.120 -15.969 1.00 29.23 340 LYS A N 1
ATOM 2449 C CA . LYS A 1 319 ? 20.839 48.284 -16.917 1.00 30.51 340 LYS A CA 1
ATOM 2450 C C . LYS A 1 319 ? 21.186 47.720 -18.292 1.00 32.07 340 LYS A C 1
ATOM 2451 O O . LYS A 1 319 ? 20.542 48.085 -19.288 1.00 31.45 340 LYS A O 1
ATOM 2457 N N . GLY A 1 320 ? 22.191 46.834 -18.367 1.00 29.27 341 GLY A N 1
ATOM 2458 C CA . GLY A 1 320 ? 22.627 46.252 -19.618 1.00 26.30 341 GLY A CA 1
ATOM 2459 C C . GLY A 1 320 ? 23.410 47.234 -20.473 1.00 29.84 341 GLY A C 1
ATOM 2460 O O . GLY A 1 320 ? 23.700 48.367 -20.079 1.00 32.85 341 GLY A O 1
ATOM 2461 N N . HIS A 1 321 ? 23.720 46.794 -21.692 1.00 30.85 342 HIS A N 1
ATOM 2462 C CA . HIS A 1 321 ? 24.629 47.541 -22.555 1.00 31.90 342 HIS A CA 1
ATOM 2463 C C . HIS A 1 321 ? 24.042 48.847 -23.105 1.00 33.86 342 HIS A C 1
ATOM 2464 O O . HIS A 1 321 ? 24.817 49.723 -23.516 1.00 35.26 342 HIS A O 1
ATOM 2471 N N . GLU A 1 322 ? 22.705 48.998 -23.147 1.00 32.20 343 GLU A N 1
ATOM 2472 C CA . GLU A 1 322 ? 22.115 50.195 -23.760 1.00 38.13 343 GLU A CA 1
ATOM 2473 C C . GLU A 1 322 ? 22.466 51.455 -22.985 1.00 37.92 343 GLU A C 1
ATOM 2474 O O . GLU A 1 322 ? 22.490 52.552 -23.560 1.00 34.90 343 GLU A O 1
ATOM 2480 N N . PHE A 1 323 ? 22.734 51.320 -21.686 1.00 33.05 344 PHE A N 1
ATOM 2481 C CA . PHE A 1 323 ? 23.024 52.452 -20.825 1.00 33.25 344 PHE A CA 1
ATOM 2482 C C . PHE A 1 323 ? 24.517 52.631 -20.588 1.00 35.94 344 PHE A C 1
ATOM 2483 O O . PHE A 1 323 ? 24.914 53.409 -19.702 1.00 34.70 344 PHE A O 1
ATOM 2491 N N . TYR A 1 324 ? 25.353 51.930 -21.357 1.00 33.58 345 TYR A N 1
ATOM 2492 C CA . TYR A 1 324 ? 26.799 52.084 -21.273 1.00 34.13 345 TYR A CA 1
ATOM 2493 C C . TYR A 1 324 ? 27.238 53.209 -22.200 1.00 32.41 345 TYR A C 1
ATOM 2494 O O . TYR A 1 324 ? 27.055 53.130 -23.416 1.00 35.59 345 TYR A O 1
ATOM 2503 N N . ASN A 1 325 ? 27.827 54.241 -21.627 1.00 34.77 346 ASN A N 1
ATOM 2504 C CA . ASN A 1 325 ? 28.411 55.329 -22.399 1.00 35.05 346 ASN A CA 1
ATOM 2505 C C . ASN A 1 325 ? 29.921 55.229 -22.238 1.00 37.22 346 ASN A C 1
ATOM 2506 O O . ASN A 1 325 ? 30.461 55.631 -21.195 1.00 39.10 346 ASN A O 1
ATOM 2511 N N . PRO A 1 326 ? 30.646 54.665 -23.211 1.00 43.35 347 PRO A N 1
ATOM 2512 C CA . PRO A 1 326 ? 32.102 54.486 -23.028 1.00 38.20 347 PRO A CA 1
ATOM 2513 C C . PRO A 1 326 ? 32.891 55.795 -23.009 1.00 42.76 347 PRO A C 1
ATOM 2514 O O . PRO A 1 326 ? 34.052 55.780 -22.578 1.00 43.04 347 PRO A O 1
ATOM 2518 N N . GLN A 1 327 ? 32.306 56.925 -23.440 1.00 38.55 348 GLN A N 1
ATOM 2519 C CA . GLN A 1 327 ? 32.977 58.220 -23.313 1.00 38.58 348 GLN A CA 1
ATOM 2520 C C . GLN A 1 327 ? 32.780 58.860 -21.943 1.00 36.13 348 GLN A C 1
ATOM 2521 O O . GLN A 1 327 ? 33.495 59.815 -21.615 1.00 35.22 348 GLN A O 1
ATOM 2527 N N . LYS A 1 328 ? 31.811 58.392 -21.154 1.00 33.00 349 LYS A N 1
ATOM 2528 C CA . LYS A 1 328 ? 31.723 58.809 -19.761 1.00 34.83 349 LYS A CA 1
ATOM 2529 C C . LYS A 1 328 ? 32.986 58.368 -19.031 1.00 32.85 349 LYS A C 1
ATOM 2530 O O . LYS A 1 328 ? 33.402 57.206 -19.126 1.00 43.51 349 LYS A O 1
ATOM 2536 N N . LYS A 1 329 ? 33.581 59.297 -18.309 1.00 34.04 350 LYS A N 1
ATOM 2537 C CA . LYS A 1 329 ? 34.847 58.953 -17.633 1.00 41.43 350 LYS A CA 1
ATOM 2538 C C . LYS A 1 329 ? 34.588 58.354 -16.261 1.00 38.76 350 LYS A C 1
ATOM 2539 O O . LYS A 1 329 ? 33.548 58.578 -15.732 1.00 37.55 350 LYS A O 1
ATOM 2545 N N . ASN A 1 330 ? 35.516 57.535 -15.802 1.00 34.65 351 ASN A N 1
ATOM 2546 C CA . ASN A 1 330 ? 35.410 56.896 -14.502 1.00 33.67 351 ASN A CA 1
ATOM 2547 C C . ASN A 1 330 ? 36.297 57.623 -13.517 1.00 36.13 351 ASN A C 1
ATOM 2548 O O . ASN A 1 330 ? 37.336 58.169 -13.889 1.00 41.46 351 ASN A O 1
ATOM 2553 N N . TYR A 1 331 ? 35.894 57.614 -12.256 1.00 35.28 352 TYR A N 1
ATOM 2554 C CA . TYR A 1 331 ? 36.689 58.251 -11.221 1.00 34.33 352 TYR A CA 1
ATOM 2555 C C . TYR A 1 331 ? 36.872 57.307 -10.047 1.00 34.98 352 TYR A C 1
ATOM 2556 O O . TYR A 1 331 ? 36.064 56.398 -9.825 1.00 29.07 352 TYR A O 1
ATOM 2565 N N . ILE A 1 332 ? 37.955 57.535 -9.307 1.00 30.67 353 ILE A N 1
ATOM 2566 C CA . ILE A 1 332 ? 38.109 57.047 -7.947 1.00 29.35 353 ILE A CA 1
ATOM 2567 C C . ILE A 1 332 ? 38.116 58.278 -7.052 1.00 31.06 353 ILE A C 1
ATOM 2568 O O . ILE A 1 332 ? 38.881 59.222 -7.287 1.00 27.82 353 ILE A O 1
ATOM 2573 N N . PHE A 1 333 ? 37.246 58.283 -6.054 1.00 27.62 354 PHE A N 1
ATOM 2574 C CA . PHE A 1 333 ? 37.207 59.345 -5.069 1.00 28.79 354 PHE A CA 1
ATOM 2575 C C . PHE A 1 333 ? 37.752 58.839 -3.744 1.00 31.31 354 PHE A C 1
ATOM 2576 O O . PHE A 1 333 ? 37.490 57.697 -3.356 1.00 31.52 354 PHE A O 1
ATOM 2584 N N . LEU A 1 334 ? 38.564 59.681 -3.099 1.00 30.14 355 LEU A N 1
ATOM 2585 C CA . LEU A 1 334 ? 39.076 59.475 -1.749 1.00 27.21 355 LEU A CA 1
ATOM 2586 C C . LEU A 1 334 ? 38.418 60.465 -0.802 1.00 28.94 355 LEU A C 1
ATOM 2587 O O . LEU A 1 334 ? 38.269 61.647 -1.125 1.00 29.63 355 LEU A O 1
ATOM 2592 N N . ARG A 1 335 ? 37.925 59.946 0.325 1.00 29.40 356 ARG A N 1
ATOM 2593 C CA . ARG A 1 335 ? 37.210 60.793 1.315 1.00 29.97 356 ARG A CA 1
ATOM 2594 C C . ARG A 1 335 ? 37.738 60.498 2.720 1.00 32.89 356 ARG A C 1
ATOM 2595 O O . ARG A 1 335 ? 37.917 59.310 3.056 1.00 28.58 356 ARG A O 1
ATOM 2603 N N . ASN A 1 336 ? 37.972 61.557 3.497 1.00 29.89 357 ASN A N 1
ATOM 2604 C CA . ASN A 1 336 ? 38.468 61.437 4.864 1.00 31.58 357 ASN A CA 1
ATOM 2605 C C . ASN A 1 336 ? 37.388 60.875 5.786 1.00 31.20 357 ASN A C 1
ATOM 2606 O O . ASN A 1 336 ? 36.375 61.534 6.039 1.00 30.45 357 ASN A O 1
ATOM 2611 N N . ALA A 1 337 ? 37.622 59.681 6.314 1.00 28.88 358 ALA A N 1
ATOM 2612 C CA . ALA A 1 337 ? 36.579 58.907 7.005 1.00 30.52 358 ALA A CA 1
ATOM 2613 C C . ALA A 1 337 ? 36.779 58.781 8.504 1.00 32.36 358 ALA A C 1
ATOM 2614 O O . ALA A 1 337 ? 35.902 58.254 9.136 1.00 28.28 358 ALA A O 1
ATOM 2616 N N . ALA A 1 338 ? 37.895 59.270 9.018 1.00 31.89 359 ALA A N 1
ATOM 2617 C CA . ALA A 1 338 ? 38.240 59.137 10.445 1.00 26.85 359 ALA A CA 1
ATOM 2618 C C . ALA A 1 338 ? 37.129 59.609 11.368 1.00 29.44 359 ALA A C 1
ATOM 2619 O O . ALA A 1 338 ? 36.882 58.935 12.315 1.00 36.43 359 ALA A O 1
ATOM 2621 N N . GLU A 1 339 ? 36.468 60.713 11.073 1.00 28.18 360 GLU A N 1
ATOM 2622 C CA . GLU A 1 339 ? 35.450 61.230 12.003 1.00 31.54 360 GLU A CA 1
ATOM 2623 C C . GLU A 1 339 ? 34.057 60.695 11.714 1.00 35.42 360 GLU A C 1
ATOM 2624 O O . GLU A 1 339 ? 33.406 60.373 12.658 1.00 35.90 360 GLU A O 1
ATOM 2630 N N . GLU A 1 340 ? 33.636 60.622 10.459 1.00 34.47 361 GLU A N 1
ATOM 2631 C CA . GLU A 1 340 ? 32.239 60.248 10.151 1.00 30.32 361 GLU A CA 1
ATOM 2632 C C . GLU A 1 340 ? 31.935 58.780 10.373 1.00 35.60 361 GLU A C 1
ATOM 2633 O O . GLU A 1 340 ? 30.793 58.484 10.447 1.00 34.69 361 GLU A O 1
ATOM 2639 N N . LEU A 1 341 ? 32.921 57.918 10.503 1.00 32.52 362 LEU A N 1
ATOM 2640 C CA . LEU A 1 341 ? 32.516 56.524 10.667 1.00 36.79 362 LEU A CA 1
ATOM 2641 C C . LEU A 1 341 ? 32.583 56.092 12.115 1.00 37.51 362 LEU A C 1
ATOM 2642 O O . LEU A 1 341 ? 32.314 54.956 12.376 1.00 39.35 362 LEU A O 1
ATOM 2647 N N . LYS A 1 342 ? 32.875 57.029 12.997 1.00 40.11 363 LYS A N 1
ATOM 2648 C CA . LYS A 1 342 ? 32.890 56.754 14.439 1.00 39.49 363 LYS A CA 1
ATOM 2649 C C . LYS A 1 342 ? 31.450 56.638 14.885 1.00 40.77 363 LYS A C 1
ATOM 2650 O O . LYS A 1 342 ? 30.666 57.367 14.397 1.00 46.58 363 LYS A O 1
ATOM 2656 N N . PRO A 1 343 ? 31.077 55.747 15.809 1.00 47.11 364 PRO A N 1
ATOM 2657 C CA . PRO A 1 343 ? 29.712 55.679 16.260 1.00 54.32 364 PRO A CA 1
ATOM 2658 C C . PRO A 1 343 ? 29.331 56.851 17.166 1.00 57.32 364 PRO A C 1
ATOM 2659 O O . PRO A 1 343 ? 30.175 57.518 17.676 1.00 50.40 364 PRO A O 1
ATOM 2663 N N . ARG A 1 344 ? 28.021 57.060 17.334 1.00 61.76 365 ARG A N 1
ATOM 2664 C CA . ARG A 1 344 ? 27.499 58.163 18.185 1.00 62.01 365 ARG A CA 1
ATOM 2665 C C . ARG A 1 344 ? 27.124 57.604 19.563 1.00 67.23 365 ARG A C 1
ATOM 2666 O O . ARG A 1 344 ? 26.960 56.371 19.651 1.00 70.58 365 ARG A O 1
ATOM 2674 N N . PRO B 2 1 ? 21.021 32.841 -26.578 1.00 63.69 157 PRO B N 1
ATOM 2675 C CA . PRO B 2 1 ? 21.209 34.293 -26.758 1.00 61.69 157 PRO B CA 1
ATOM 2676 C C . PRO B 2 1 ? 21.962 34.938 -25.582 1.00 58.67 157 PRO B C 1
ATOM 2677 O O . PRO B 2 1 ? 21.381 35.185 -24.520 1.00 57.15 157 PRO B O 1
ATOM 2681 N N . THR B 2 2 ? 23.251 35.202 -25.776 1.00 54.10 158 THR B N 1
ATOM 2682 C CA . THR B 2 2 ? 24.077 35.778 -24.727 1.00 49.39 158 THR B CA 1
ATOM 2683 C C . THR B 2 2 ? 23.890 37.297 -24.644 1.00 43.09 158 THR B C 1
ATOM 2684 O O . THR B 2 2 ? 23.251 37.934 -25.489 1.00 38.74 158 THR B O 1
ATOM 2688 N N . GLY B 2 3 ? 24.475 37.879 -23.600 1.00 40.75 159 GLY B N 1
ATOM 2689 C CA . GLY B 2 3 ? 24.506 39.322 -23.470 1.00 32.44 159 GLY B CA 1
ATOM 2690 C C . GLY B 2 3 ? 23.188 39.896 -22.973 1.00 34.85 159 GLY B C 1
ATOM 2691 O O . GLY B 2 3 ? 22.436 39.264 -22.222 1.00 36.21 159 GLY B O 1
ATOM 2692 N N . THR B 2 4 ? 22.912 41.120 -23.398 1.00 28.46 160 THR B N 1
ATOM 2693 C CA . THR B 2 4 ? 21.722 41.838 -22.982 1.00 30.49 160 THR B CA 1
ATOM 2694 C C . THR B 2 4 ? 21.093 42.423 -24.258 1.00 33.10 160 THR B C 1
ATOM 2695 O O . THR B 2 4 ? 21.110 43.629 -24.528 1.00 31.23 160 THR B O 1
ATOM 2699 N N . THR B 2 5 ? 20.559 41.525 -25.079 1.00 35.31 161 THR B N 1
ATOM 2700 C CA . THR B 2 5 ? 19.882 41.892 -26.319 1.00 34.96 161 THR B CA 1
ATOM 2701 C C . THR B 2 5 ? 18.416 42.227 -26.090 1.00 35.36 161 THR B C 1
ATOM 2702 O O . THR B 2 5 ? 17.864 43.068 -26.806 1.00 39.48 161 THR B O 1
ATOM 2706 N N . ILE B 2 6 ? 17.789 41.590 -25.096 1.00 36.17 162 ILE B N 1
ATOM 2707 C CA . ILE B 2 6 ? 16.464 41.980 -24.624 1.00 37.26 162 ILE B CA 1
ATOM 2708 C C . ILE B 2 6 ? 16.522 43.335 -23.924 1.00 37.52 162 ILE B C 1
ATOM 2709 O O . ILE B 2 6 ? 17.400 43.596 -23.087 1.00 35.15 162 ILE B O 1
ATOM 2714 N N . LYS B 2 7 ? 15.551 44.192 -24.232 1.00 39.41 163 LYS B N 1
ATOM 2715 C CA . LYS B 2 7 ? 15.509 45.536 -23.670 1.00 37.17 163 LYS B CA 1
ATOM 2716 C C . LYS B 2 7 ? 15.286 45.503 -22.164 1.00 39.32 163 LYS B C 1
ATOM 2717 O O . LYS B 2 7 ? 14.500 44.701 -21.649 1.00 39.82 163 LYS B O 1
ATOM 2723 N N . PHE B 2 8 ? 15.973 46.396 -21.460 1.00 33.96 164 PHE B N 1
ATOM 2724 C CA . PHE B 2 8 ? 15.824 46.496 -20.015 1.00 36.61 164 PHE B CA 1
ATOM 2725 C C . PHE B 2 8 ? 14.448 47.045 -19.642 1.00 38.80 164 PHE B C 1
ATOM 2726 O O . PHE B 2 8 ? 14.003 48.053 -20.201 1.00 38.03 164 PHE B O 1
ATOM 2734 N N . ASN B 2 9 ? 13.775 46.393 -18.680 1.00 37.02 165 ASN B N 1
ATOM 2735 C CA . ASN B 2 9 ? 12.525 46.934 -18.153 1.00 38.33 165 ASN B CA 1
ATOM 2736 C C . ASN B 2 9 ? 12.391 46.629 -16.664 1.00 39.15 165 ASN B C 1
ATOM 2737 O O . ASN B 2 9 ? 12.249 45.459 -16.286 1.00 34.52 165 ASN B O 1
ATOM 2742 N N . PRO B 2 10 ? 12.405 47.654 -15.805 1.00 39.98 166 PRO B N 1
ATOM 2743 C CA . PRO B 2 10 ? 12.425 47.424 -14.344 1.00 42.57 166 PRO B CA 1
ATOM 2744 C C . PRO B 2 10 ? 11.195 46.664 -13.885 1.00 42.93 166 PRO B C 1
ATOM 2745 O O . PRO B 2 10 ? 10.062 47.133 -14.069 1.00 45.53 166 PRO B O 1
ATOM 2749 N N . PRO B 2 11 ? 11.382 45.491 -13.272 1.00 42.20 167 PRO B N 1
ATOM 2750 C CA . PRO B 2 11 ? 10.237 44.722 -12.769 1.00 42.27 167 PRO B CA 1
ATOM 2751 C C . PRO B 2 11 ? 9.483 45.473 -11.683 1.00 45.81 167 PRO B C 1
ATOM 2752 O O . PRO B 2 11 ? 10.067 46.184 -10.859 1.00 43.71 167 PRO B O 1
ATOM 2756 N N . THR B 2 12 ? 8.168 45.280 -11.673 1.00 47.24 168 THR B N 1
ATOM 2757 C CA . THR B 2 12 ? 7.310 45.903 -10.678 1.00 48.03 168 THR B CA 1
ATOM 2758 C C . THR B 2 12 ? 7.090 44.968 -9.492 1.00 51.13 168 THR B C 1
ATOM 2759 O O . THR B 2 12 ? 6.987 43.741 -9.649 1.00 40.43 168 THR B O 1
ATOM 2763 N N . GLY B 2 13 ? 7.044 45.560 -8.300 1.00 46.44 169 GLY B N 1
ATOM 2764 C CA . GLY B 2 13 ? 6.778 44.803 -7.097 1.00 50.99 169 GLY B CA 1
ATOM 2765 C C . GLY B 2 13 ? 6.144 45.635 -6.003 1.00 54.31 169 GLY B C 1
ATOM 2766 O O . GLY B 2 13 ? 5.735 46.779 -6.234 1.00 51.27 169 GLY B O 1
ATOM 2767 N N . THR B 2 14 ? 6.069 45.073 -4.799 1.00 62.90 170 THR B N 1
ATOM 2768 C CA . THR B 2 14 ? 5.459 45.764 -3.676 1.00 65.14 170 THR B CA 1
ATOM 2769 C C . THR B 2 14 ? 6.233 45.447 -2.400 1.00 63.91 170 THR B C 1
ATOM 2770 O O . THR B 2 14 ? 6.783 44.354 -2.236 1.00 62.15 170 THR B O 1
ATOM 2774 N N . ASP B 2 15 ? 6.281 46.435 -1.509 1.00 64.90 171 ASP B N 1
ATOM 2775 C CA . ASP B 2 15 ? 7.020 46.349 -0.258 1.00 67.61 171 ASP B CA 1
ATOM 2776 C C . ASP B 2 15 ? 6.256 47.148 0.791 1.00 73.63 171 ASP B C 1
ATOM 2777 O O . ASP B 2 15 ? 5.204 47.734 0.507 1.00 72.43 171 ASP B O 1
ATOM 2782 N N . THR B 2 16 ? 6.798 47.169 2.013 1.00 80.95 172 THR B N 1
ATOM 2783 C CA . THR B 2 16 ? 6.297 47.996 3.106 1.00 78.41 172 THR B CA 1
ATOM 2784 C C . THR B 2 16 ? 7.410 48.907 3.606 1.00 76.97 172 THR B C 1
ATOM 2785 O O . THR B 2 16 ? 8.593 48.551 3.564 1.00 80.68 172 THR B O 1
ATOM 2789 N N . MET B 2 17 ? 7.026 50.080 4.100 1.00 76.14 173 MET B N 1
ATOM 2790 C CA . MET B 2 17 ? 7.978 51.135 4.415 1.00 80.93 173 MET B CA 1
ATOM 2791 C C . MET B 2 17 ? 7.693 51.728 5.790 1.00 82.52 173 MET B C 1
ATOM 2792 O O . MET B 2 17 ? 6.532 51.850 6.196 1.00 85.77 173 MET B O 1
ATOM 2797 N N . VAL B 2 18 ? 8.766 52.085 6.505 1.00 76.31 174 VAL B N 1
ATOM 2798 C CA . VAL B 2 18 ? 8.682 52.711 7.827 1.00 71.72 174 VAL B CA 1
ATOM 2799 C C . VAL B 2 18 ? 9.726 53.836 7.952 1.00 69.31 174 VAL B C 1
ATOM 2800 O O . VAL B 2 18 ? 9.472 54.902 8.534 1.00 64.27 174 VAL B O 1
ATOM 2804 N N . THR B 2 24 ? 3.224 53.969 4.089 1.00 81.20 180 THR B N 1
ATOM 2805 C CA . THR B 2 24 ? 3.600 52.694 4.694 1.00 90.12 180 THR B CA 1
ATOM 2806 C C . THR B 2 24 ? 3.566 51.570 3.658 1.00 87.29 180 THR B C 1
ATOM 2807 O O . THR B 2 24 ? 4.483 50.750 3.612 1.00 93.35 180 THR B O 1
ATOM 2811 N N . ASN B 2 25 ? 2.535 51.516 2.821 1.00 82.62 181 ASN B N 1
ATOM 2812 C CA . ASN B 2 25 ? 2.493 50.529 1.748 1.00 85.43 181 ASN B CA 1
ATOM 2813 C C . ASN B 2 25 ? 2.830 51.206 0.423 1.00 85.01 181 ASN B C 1
ATOM 2814 O O . ASN B 2 25 ? 2.229 52.228 0.071 1.00 82.02 181 ASN B O 1
ATOM 2819 N N . ILE B 2 26 ? 3.801 50.636 -0.302 1.00 83.51 182 ILE B N 1
ATOM 2820 C CA . ILE B 2 26 ? 4.363 51.250 -1.501 1.00 74.53 182 ILE B CA 1
ATOM 2821 C C . ILE B 2 26 ? 4.497 50.216 -2.614 1.00 71.62 182 ILE B C 1
ATOM 2822 O O . ILE B 2 26 ? 4.484 49.000 -2.386 1.00 63.80 182 ILE B O 1
ATOM 2827 N N . SER B 2 27 ? 4.654 50.727 -3.834 1.00 68.89 183 SER B N 1
ATOM 2828 C CA . SER B 2 27 ? 5.016 49.917 -4.989 1.00 63.96 183 SER B CA 1
ATOM 2829 C C . SER B 2 27 ? 6.429 50.275 -5.442 1.00 57.42 183 SER B C 1
ATOM 2830 O O . SER B 2 27 ? 6.896 51.409 -5.271 1.00 50.80 183 SER B O 1
ATOM 2833 N N . THR B 2 28 ? 7.107 49.290 -6.028 1.00 52.98 184 THR B N 1
ATOM 2834 C CA . THR B 2 28 ? 8.528 49.398 -6.317 1.00 50.29 184 THR B CA 1
ATOM 2835 C C . THR B 2 28 ? 8.814 49.132 -7.791 1.00 43.60 184 THR B C 1
ATOM 2836 O O . THR B 2 28 ? 8.083 48.401 -8.471 1.00 49.80 184 THR B O 1
ATOM 2840 N N . LYS B 2 29 ? 9.886 49.745 -8.280 1.00 40.55 185 LYS B N 1
ATOM 2841 C CA . LYS B 2 29 ? 10.512 49.362 -9.538 1.00 45.30 185 LYS B CA 1
ATOM 2842 C C . LYS B 2 29 ? 11.953 48.951 -9.251 1.00 42.90 185 LYS B C 1
ATOM 2843 O O . LYS B 2 29 ? 12.677 49.656 -8.532 1.00 38.37 185 LYS B O 1
ATOM 2849 N N . HIS B 2 30 ? 12.364 47.813 -9.814 1.00 42.22 186 HIS B N 1
ATOM 2850 C CA . HIS B 2 30 ? 13.676 47.224 -9.540 1.00 42.27 186 HIS B CA 1
ATOM 2851 C C . HIS B 2 30 ? 14.632 47.582 -10.675 1.00 39.98 186 HIS B C 1
ATOM 2852 O O . HIS B 2 30 ? 14.586 46.974 -11.752 1.00 37.15 186 HIS B O 1
ATOM 2859 N N . GLN B 2 31 ? 15.521 48.555 -10.414 1.00 35.94 187 GLN B N 1
ATOM 2860 C CA . GLN B 2 31 ? 16.438 49.089 -11.423 1.00 36.64 187 GLN B CA 1
ATOM 2861 C C . GLN B 2 31 ? 17.710 48.255 -11.560 1.00 34.69 187 GLN B C 1
ATOM 2862 O O . GLN B 2 31 ? 18.825 48.775 -11.472 1.00 34.58 187 GLN B O 1
ATOM 2868 N N . CYS B 2 32 ? 17.553 46.960 -11.773 1.00 37.92 188 CYS B N 1
ATOM 2869 C CA . CYS B 2 32 ? 18.676 46.053 -11.947 1.00 32.82 188 CYS B CA 1
ATOM 2870 C C . CYS B 2 32 ? 18.284 45.054 -13.016 1.00 31.87 188 CYS B C 1
ATOM 2871 O O . CYS B 2 32 ? 17.239 44.408 -12.900 1.00 33.20 188 CYS B O 1
ATOM 2874 N N . ILE B 2 33 ? 19.111 44.926 -14.052 1.00 30.06 189 ILE B N 1
ATOM 2875 C CA . ILE B 2 33 ? 18.685 44.128 -15.199 1.00 30.72 189 ILE B CA 1
ATOM 2876 C C . ILE B 2 33 ? 18.517 42.664 -14.817 1.00 32.40 189 ILE B C 1
ATOM 2877 O O . ILE B 2 33 ? 17.699 41.963 -15.423 1.00 30.51 189 ILE B O 1
ATOM 2882 N N . THR B 2 34 ? 19.246 42.178 -13.788 1.00 26.39 190 THR B N 1
ATOM 2883 C CA . THR B 2 34 ? 19.157 40.757 -13.424 1.00 32.94 190 THR B CA 1
ATOM 2884 C C . THR B 2 34 ? 17.929 40.431 -12.585 1.00 28.72 190 THR B C 1
ATOM 2885 O O . THR B 2 34 ? 17.745 39.271 -12.201 1.00 29.73 190 THR B O 1
ATOM 2889 N N . ALA B 2 35 ? 17.103 41.420 -12.286 1.00 28.01 191 ALA B N 1
ATOM 2890 C CA . ALA B 2 35 ? 15.806 41.174 -11.677 1.00 32.62 191 ALA B CA 1
ATOM 2891 C C . ALA B 2 35 ? 14.751 40.725 -12.692 1.00 37.27 191 ALA B C 1
ATOM 2892 O O . ALA B 2 35 ? 13.784 40.062 -12.303 1.00 40.90 191 ALA B O 1
ATOM 2894 N N . MET B 2 36 ? 14.891 41.097 -13.971 1.00 35.00 192 MET B N 1
ATOM 2895 C CA . MET B 2 36 ? 14.013 40.584 -15.018 1.00 33.58 192 MET B CA 1
ATOM 2896 C C . MET B 2 36 ? 14.151 39.073 -15.134 1.00 36.27 192 MET B C 1
ATOM 2897 O O . MET B 2 36 ? 15.239 38.519 -14.966 1.00 39.19 192 MET B O 1
ATOM 2902 N N . LYS B 2 37 ? 13.051 38.398 -15.472 1.00 41.20 193 LYS B N 1
ATOM 2903 C CA . LYS B 2 37 ? 13.109 36.936 -15.581 1.00 42.83 193 LYS B CA 1
ATOM 2904 C C . LYS B 2 37 ? 14.041 36.490 -16.695 1.00 41.54 193 LYS B C 1
ATOM 2905 O O . LYS B 2 37 ? 14.613 35.394 -16.627 1.00 37.88 193 LYS B O 1
ATOM 2911 N N . GLU B 2 38 ? 14.192 37.324 -17.728 1.00 39.89 194 GLU B N 1
ATOM 2912 C CA . GLU B 2 38 ? 15.020 37.000 -18.879 1.00 35.82 194 GLU B CA 1
ATOM 2913 C C . GLU B 2 38 ? 16.494 36.893 -18.523 1.00 35.70 194 GLU B C 1
ATOM 2914 O O . GLU B 2 38 ? 17.273 36.350 -19.312 1.00 33.70 194 GLU B O 1
ATOM 2920 N N . TYR B 2 39 ? 16.893 37.391 -17.357 1.00 33.91 195 TYR B N 1
ATOM 2921 C CA . TYR B 2 39 ? 18.299 37.470 -17.006 1.00 32.58 195 TYR B CA 1
ATOM 2922 C C . TYR B 2 39 ? 18.609 36.960 -15.610 1.00 31.85 195 TYR B C 1
ATOM 2923 O O . TYR B 2 39 ? 19.757 37.067 -15.172 1.00 30.44 195 TYR B O 1
ATOM 2932 N N . GLU B 2 40 ? 17.625 36.422 -14.896 1.00 35.98 196 GLU B N 1
ATOM 2933 C CA . GLU B 2 40 ? 17.755 36.234 -13.459 1.00 35.85 196 GLU B CA 1
ATOM 2934 C C . GLU B 2 40 ? 18.693 35.099 -13.084 1.00 35.03 196 GLU B C 1
ATOM 2935 O O . GLU B 2 40 ? 18.936 34.904 -11.887 1.00 36.03 196 GLU B O 1
ATOM 2941 N N . SER B 2 41 ? 19.206 34.350 -14.057 1.00 30.04 197 SER B N 1
ATOM 2942 C CA . SER B 2 41 ? 20.158 33.281 -13.796 1.00 36.72 197 SER B CA 1
ATOM 2943 C C . SER B 2 41 ? 21.599 33.694 -14.070 1.00 32.90 197 SER B C 1
ATOM 2944 O O . SER B 2 41 ? 22.493 32.850 -13.985 1.00 30.79 197 SER B O 1
ATOM 2947 N N . LYS B 2 42 ? 21.847 34.959 -14.418 1.00 32.85 198 LYS B N 1
ATOM 2948 C CA . LYS B 2 42 ? 23.195 35.446 -14.676 1.00 32.76 198 LYS B CA 1
ATOM 2949 C C . LYS B 2 42 ? 23.464 36.690 -13.841 1.00 34.93 198 LYS B C 1
ATOM 2950 O O . LYS B 2 42 ? 22.545 37.438 -13.503 1.00 35.16 198 LYS B O 1
ATOM 2956 N N . SER B 2 43 ? 24.736 36.904 -13.510 1.00 30.82 199 SER B N 1
ATOM 2957 C CA . SER B 2 43 ? 25.140 38.079 -12.754 1.00 32.01 199 SER B CA 1
ATOM 2958 C C . SER B 2 43 ? 25.420 39.254 -13.698 1.00 30.90 199 SER B C 1
ATOM 2959 O O . SER B 2 43 ? 25.520 39.097 -14.919 1.00 27.55 199 SER B O 1
ATOM 2962 N N . LEU B 2 44 ? 25.574 40.447 -13.107 1.00 25.08 200 LEU B N 1
ATOM 2963 C CA . LEU B 2 44 ? 25.900 41.621 -13.912 1.00 26.31 200 LEU B CA 1
ATOM 2964 C C . LEU B 2 44 ? 27.234 41.445 -14.626 1.00 24.36 200 LEU B C 1
ATOM 2965 O O . LEU B 2 44 ? 27.365 41.796 -15.799 1.00 27.53 200 LEU B O 1
ATOM 2970 N N . GLU B 2 45 ? 28.230 40.888 -13.950 1.00 23.83 201 GLU B N 1
ATOM 2971 C CA . GLU B 2 45 ? 29.537 40.758 -14.580 1.00 22.55 201 GLU B CA 1
ATOM 2972 C C . GLU B 2 45 ? 29.524 39.705 -15.677 1.00 29.52 201 GLU B C 1
ATOM 2973 O O . GLU B 2 45 ? 30.211 39.867 -16.697 1.00 26.88 201 GLU B O 1
ATOM 2979 N N . GLU B 2 46 ? 28.767 38.610 -15.480 1.00 26.14 202 GLU B N 1
ATOM 2980 C CA . GLU B 2 46 ? 28.619 37.613 -16.535 1.00 27.97 202 GLU B CA 1
ATOM 2981 C C . GLU B 2 46 ? 27.974 38.236 -17.772 1.00 28.54 202 GLU B C 1
ATOM 2982 O O . GLU B 2 46 ? 28.459 38.064 -18.899 1.00 21.82 202 GLU B O 1
ATOM 2988 N N . LEU B 2 47 ? 26.876 38.974 -17.564 1.00 28.77 203 LEU B N 1
ATOM 2989 C CA . LEU B 2 47 ? 26.175 39.635 -18.660 1.00 27.50 203 LEU B CA 1
ATOM 2990 C C . LEU B 2 47 ? 27.087 40.600 -19.385 1.00 28.13 203 LEU B C 1
ATOM 2991 O O . LEU B 2 47 ? 27.116 40.626 -20.620 1.00 28.29 203 LEU B O 1
ATOM 2996 N N . ARG B 2 48 ? 27.854 41.391 -18.633 1.00 23.84 204 ARG B N 1
ATOM 2997 C CA . ARG B 2 48 ? 28.721 42.378 -19.257 1.00 27.23 204 ARG B CA 1
ATOM 2998 C C . ARG B 2 48 ? 29.854 41.714 -20.026 1.00 29.81 204 ARG B C 1
ATOM 2999 O O . ARG B 2 48 ? 30.189 42.155 -21.136 1.00 28.03 204 ARG B O 1
ATOM 3007 N N . LEU B 2 49 ? 30.476 40.667 -19.450 1.00 27.17 205 LEU B N 1
ATOM 3008 C CA . LEU B 2 49 ? 31.552 39.992 -20.172 1.00 29.03 205 LEU B CA 1
ATOM 3009 C C . LEU B 2 49 ? 31.045 39.421 -21.489 1.00 27.32 205 LEU B C 1
ATOM 3010 O O . LEU B 2 49 ? 31.713 39.555 -22.522 1.00 29.51 205 LEU B O 1
ATOM 3015 N N . GLU B 2 50 ? 29.861 38.810 -21.499 1.00 23.78 206 GLU B N 1
ATOM 3016 C CA . GLU B 2 50 ? 29.450 38.281 -22.795 1.00 32.66 206 GLU B CA 1
ATOM 3017 C C . GLU B 2 50 ? 28.973 39.377 -23.754 1.00 32.97 206 GLU B C 1
ATOM 3018 O O . GLU B 2 50 ? 29.122 39.213 -24.965 1.00 33.15 206 GLU B O 1
ATOM 3024 N N . ASP B 2 51 ? 28.499 40.521 -23.246 1.00 29.72 207 ASP B N 1
ATOM 3025 C CA . ASP B 2 51 ? 28.337 41.691 -24.104 1.00 30.81 207 ASP B CA 1
ATOM 3026 C C . ASP B 2 51 ? 29.686 42.192 -24.624 1.00 36.47 207 ASP B C 1
ATOM 3027 O O . ASP B 2 51 ? 29.782 42.659 -25.765 1.00 34.98 207 ASP B O 1
ATOM 3032 N N . TYR B 2 52 ? 30.740 42.119 -23.801 1.00 35.82 208 TYR B N 1
ATOM 3033 C CA . TYR B 2 52 ? 32.053 42.571 -24.257 1.00 34.82 208 TYR B CA 1
ATOM 3034 C C . TYR B 2 52 ? 32.606 41.648 -25.333 1.00 34.42 208 TYR B C 1
ATOM 3035 O O . TYR B 2 52 ? 33.189 42.115 -26.316 1.00 38.73 208 TYR B O 1
ATOM 3044 N N . GLN B 2 53 ? 32.432 40.337 -25.163 1.00 34.18 209 GLN B N 1
ATOM 3045 C CA . GLN B 2 53 ? 32.914 39.387 -26.156 1.00 35.21 209 GLN B CA 1
ATOM 3046 C C . GLN B 2 53 ? 32.119 39.450 -27.451 1.00 37.49 209 GLN B C 1
ATOM 3047 O O . GLN B 2 53 ? 32.625 39.014 -28.491 1.00 40.44 209 GLN B O 1
ATOM 3053 N N . ALA B 2 54 ? 30.897 39.982 -27.416 1.00 35.66 210 ALA B N 1
ATOM 3054 C CA . ALA B 2 54 ? 30.127 40.255 -28.620 1.00 36.16 210 ALA B CA 1
ATOM 3055 C C . ALA B 2 54 ? 30.385 41.649 -29.192 1.00 38.74 210 ALA B C 1
ATOM 3056 O O . ALA B 2 54 ? 29.648 42.076 -30.078 1.00 36.52 210 ALA B O 1
ATOM 3058 N N . ASN B 2 55 ? 31.407 42.364 -28.705 1.00 42.17 211 ASN B N 1
ATOM 3059 C CA . ASN B 2 55 ? 31.653 43.769 -29.060 1.00 39.87 211 ASN B CA 1
ATOM 3060 C C . ASN B 2 55 ? 30.377 44.604 -28.987 1.00 42.54 211 ASN B C 1
ATOM 3061 O O . ASN B 2 55 ? 30.188 45.555 -29.754 1.00 47.50 211 ASN B O 1
ATOM 3066 N N . ARG B 2 56 ? 29.506 44.261 -28.045 1.00 39.87 212 ARG B N 1
ATOM 3067 C CA . ARG B 2 56 ? 28.228 44.942 -27.843 1.00 39.85 212 ARG B CA 1
ATOM 3068 C C . ARG B 2 56 ? 28.359 46.026 -26.772 1.00 45.87 212 ARG B C 1
ATOM 3069 O O . ARG B 2 56 ? 27.644 46.039 -25.767 1.00 47.80 212 ARG B O 1
ATOM 3077 N N . LYS B 2 57 ? 29.304 46.940 -26.992 1.00 50.12 213 LYS B N 1
ATOM 3078 C CA . LYS B 2 57 ? 29.539 48.060 -26.077 1.00 50.17 213 LYS B CA 1
ATOM 3079 C C . LYS B 2 57 ? 28.770 49.332 -26.487 1.00 53.07 213 LYS B C 1
ATOM 3080 O O . LYS B 2 57 ? 27.734 49.680 -25.896 1.00 49.44 213 LYS B O 1
ATOM 3086 N N . ALA C 3 5 ? -15.474 71.095 -43.933 1.00 49.66 5 ALA F N 1
ATOM 3087 C CA . ALA C 3 5 ? -14.144 71.364 -43.376 1.00 44.03 5 ALA F CA 1
ATOM 3088 C C . ALA C 3 5 ? -13.139 71.686 -44.469 1.00 44.07 5 ALA F C 1
ATOM 3089 O O . ALA C 3 5 ? -13.088 70.998 -45.507 1.00 47.18 5 ALA F O 1
ATOM 3091 N N . PRO C 3 6 ? -12.328 72.710 -44.222 1.00 34.00 6 PRO F N 1
ATOM 3092 C CA . PRO C 3 6 ? -11.394 73.198 -45.245 1.00 33.56 6 PRO F CA 1
ATOM 3093 C C . PRO C 3 6 ? -10.156 72.329 -45.376 1.00 36.03 6 PRO F C 1
ATOM 3094 O O . PRO C 3 6 ? -9.659 71.749 -44.405 1.00 37.24 6 PRO F O 1
ATOM 3098 N N . SER C 3 7 ? -9.630 72.275 -46.595 1.00 32.35 7 SER F N 1
ATOM 3099 C CA . SER C 3 7 ? -8.531 71.370 -46.881 1.00 35.11 7 SER F CA 1
ATOM 3100 C C . SER C 3 7 ? -7.502 72.040 -47.778 1.00 34.68 7 SER F C 1
ATOM 3101 O O . SER C 3 7 ? -7.819 72.940 -48.564 1.00 40.63 7 SER F O 1
ATOM 3104 N N . ILE C 3 8 ? -6.259 71.597 -47.626 1.00 29.85 8 ILE F N 1
ATOM 3105 C CA . ILE C 3 8 ? -5.184 71.859 -48.570 1.00 30.84 8 ILE F CA 1
ATOM 3106 C C . ILE C 3 8 ? -4.997 70.550 -49.324 1.00 34.32 8 ILE F C 1
ATOM 3107 O O . ILE C 3 8 ? -4.420 69.602 -48.805 1.00 34.67 8 ILE F O 1
ATOM 3112 N N . ILE C 3 9 ? -5.523 70.472 -50.532 1.00 39.85 9 ILE F N 1
ATOM 3113 C CA . ILE C 3 9 ? -5.523 69.236 -51.300 1.00 37.71 9 ILE F CA 1
ATOM 3114 C C . ILE C 3 9 ? -4.430 69.348 -52.347 1.00 39.36 9 ILE F C 1
ATOM 3115 O O . ILE C 3 9 ? -4.592 70.056 -53.346 1.00 49.17 9 ILE F O 1
ATOM 3120 N N . LEU C 3 10 ? -3.314 68.659 -52.121 1.00 40.06 10 LEU F N 1
ATOM 3121 C CA . LEU C 3 10 ? -2.209 68.601 -53.072 1.00 44.74 10 LEU F CA 1
ATOM 3122 C C . LEU C 3 10 ? -2.345 67.406 -54.027 1.00 46.02 10 LEU F C 1
ATOM 3123 O O . LEU C 3 10 ? -3.381 66.734 -54.091 1.00 46.26 10 LEU F O 1
ATOM 3128 N N . ASN C 3 11 ? -1.287 67.148 -54.809 1.00 49.23 11 ASN F N 1
ATOM 3129 C CA . ASN C 3 11 ? -1.281 65.991 -55.706 1.00 51.45 11 ASN F CA 1
ATOM 3130 C C . ASN C 3 11 ? -1.131 64.689 -54.927 1.00 50.62 11 ASN F C 1
ATOM 3131 O O . ASN C 3 11 ? -1.565 63.630 -55.396 1.00 52.43 11 ASN F O 1
ATOM 3136 N N . HIS C 3 12 ? -0.531 64.746 -53.738 1.00 40.65 12 HIS F N 1
ATOM 3137 C CA . HIS C 3 12 ? -0.213 63.541 -53.000 1.00 42.38 12 HIS F CA 1
ATOM 3138 C C . HIS C 3 12 ? -0.697 63.543 -51.553 1.00 39.44 12 HIS F C 1
ATOM 3139 O O . HIS C 3 12 ? -0.716 62.474 -50.930 1.00 38.13 12 HIS F O 1
ATOM 3146 N N . TRP C 3 13 ? -1.117 64.684 -51.010 1.00 37.04 13 TRP F N 1
ATOM 3147 C CA . TRP C 3 13 ? -1.549 64.773 -49.626 1.00 29.24 13 TRP F CA 1
ATOM 3148 C C . TRP C 3 13 ? -2.829 65.585 -49.533 1.00 33.29 13 TRP F C 1
ATOM 3149 O O . TRP C 3 13 ? -3.023 66.548 -50.276 1.00 30.97 13 TRP F O 1
ATOM 3160 N N . CYS C 3 14 ? -3.715 65.176 -48.639 1.00 33.30 14 CYS F N 1
ATOM 3161 C CA . CYS C 3 14 ? -4.823 66.013 -48.211 1.00 30.64 14 CYS F CA 1
ATOM 3162 C C . CYS C 3 14 ? -4.641 66.305 -46.727 1.00 31.05 14 CYS F C 1
ATOM 3163 O O . CYS C 3 14 ? -4.435 65.386 -45.923 1.00 27.21 14 CYS F O 1
ATOM 3166 N N . VAL C 3 15 ? -4.679 67.584 -46.377 1.00 29.89 15 VAL F N 1
ATOM 3167 C CA . VAL C 3 15 ? -4.646 68.032 -44.994 1.00 30.41 15 VAL F CA 1
ATOM 3168 C C . VAL C 3 15 ? -5.953 68.750 -44.758 1.00 26.53 15 VAL F C 1
ATOM 3169 O O . VAL C 3 15 ? -6.249 69.726 -45.454 1.00 28.85 15 VAL F O 1
ATOM 3173 N N . THR C 3 16 ? -6.738 68.295 -43.791 1.00 22.13 16 THR F N 1
ATOM 3174 C CA . THR C 3 16 ? -7.935 69.055 -43.454 1.00 31.60 16 THR F CA 1
ATOM 3175 C C . THR C 3 16 ? -7.944 69.530 -41.997 1.00 26.82 16 THR F C 1
ATOM 3176 O O . THR C 3 16 ? -7.538 68.808 -41.084 1.00 27.95 16 THR F O 1
ATOM 3180 N N . TRP C 3 17 ? -8.431 70.734 -41.778 1.00 29.22 17 TRP F N 1
ATOM 3181 C CA . TRP C 3 17 ? -8.632 71.291 -40.426 1.00 28.74 17 TRP F CA 1
ATOM 3182 C C . TRP C 3 17 ? -9.982 70.815 -39.935 1.00 31.70 17 TRP F C 1
ATOM 3183 O O . TRP C 3 17 ? -10.929 71.162 -40.537 1.00 36.43 17 TRP F O 1
ATOM 3194 N N . GLN C 3 18 ? -10.032 70.112 -38.821 1.00 29.84 18 GLN F N 1
ATOM 3195 C CA . GLN C 3 18 ? -11.297 69.517 -38.354 1.00 32.20 18 GLN F CA 1
ATOM 3196 C C . GLN C 3 18 ? -11.884 70.261 -37.168 1.00 36.39 18 GLN F C 1
ATOM 3197 O O . GLN C 3 18 ? -12.645 69.659 -36.467 1.00 42.09 18 GLN F O 1
ATOM 3203 N N . GLY C 3 19 ? -11.541 71.519 -36.979 1.00 32.43 19 GLY F N 1
ATOM 3204 C CA . GLY C 3 19 ? -12.077 72.284 -35.853 1.00 34.13 19 GLY F CA 1
ATOM 3205 C C . GLY C 3 19 ? -11.105 72.460 -34.712 1.00 41.44 19 GLY F C 1
ATOM 3206 O O . GLY C 3 19 ? -11.046 73.539 -34.218 1.00 40.79 19 GLY F O 1
ATOM 3207 N N . HIS C 3 20 ? -10.443 71.397 -34.268 1.00 42.70 20 HIS F N 1
ATOM 3208 C CA . HIS C 3 20 ? -9.476 71.484 -33.149 1.00 43.29 20 HIS F CA 1
ATOM 3209 C C . HIS C 3 20 ? -8.097 70.998 -33.558 1.00 40.16 20 HIS F C 1
ATOM 3210 O O . HIS C 3 20 ? -7.192 71.286 -32.857 1.00 38.38 20 HIS F O 1
ATOM 3217 N N . HIS C 3 21 ? -7.970 70.307 -34.674 1.00 36.85 21 HIS F N 1
ATOM 3218 C CA . HIS C 3 21 ? -6.658 69.726 -35.033 1.00 31.47 21 HIS F CA 1
ATOM 3219 C C . HIS C 3 21 ? -6.603 69.449 -36.527 1.00 32.16 21 HIS F C 1
ATOM 3220 O O . HIS C 3 21 ? -7.559 69.647 -37.193 1.00 32.29 21 HIS F O 1
ATOM 3227 N N . PHE C 3 22 ? -5.461 69.021 -37.014 1.00 32.24 22 PHE F N 1
ATOM 3228 C CA . PHE C 3 22 ? -5.328 68.724 -38.450 1.00 31.49 22 PHE F CA 1
ATOM 3229 C C . PHE C 3 22 ? -5.302 67.216 -38.702 1.00 29.24 22 PHE F C 1
ATOM 3230 O O . PHE C 3 22 ? -4.636 66.578 -37.959 1.00 28.04 22 PHE F O 1
ATOM 3238 N N . LEU C 3 23 ? -6.179 66.709 -39.586 1.00 31.74 23 LEU F N 1
ATOM 3239 C CA . LEU C 3 23 ? -6.065 65.335 -40.145 1.00 29.68 23 LEU F CA 1
ATOM 3240 C C . LEU C 3 23 ? -5.269 65.388 -41.454 1.00 29.14 23 LEU F C 1
ATOM 3241 O O . LEU C 3 23 ? -5.561 66.269 -42.286 1.00 32.29 23 LEU F O 1
ATOM 3246 N N . CYS C 3 24 ? -4.305 64.476 -41.621 1.00 24.06 24 CYS F N 1
ATOM 3247 C CA . CYS C 3 24 ? -3.488 64.437 -42.821 1.00 24.96 24 CYS F CA 1
ATOM 3248 C C . CYS C 3 24 ? -3.538 63.037 -43.387 1.00 28.89 24 CYS F C 1
ATOM 3249 O O . CYS C 3 24 ? -3.551 62.062 -42.635 1.00 37.16 24 CYS F O 1
ATOM 3252 N N . ARG C 3 25 ? -3.554 62.937 -44.710 1.00 33.98 25 ARG F N 1
ATOM 3253 C CA . ARG C 3 25 ? -3.809 61.671 -45.384 1.00 29.77 25 ARG F CA 1
ATOM 3254 C C . ARG C 3 25 ? -3.020 61.663 -46.682 1.00 28.63 25 ARG F C 1
ATOM 3255 O O . ARG C 3 25 ? -2.972 62.679 -47.382 1.00 31.57 25 ARG F O 1
ATOM 3263 N N . ASN C 3 26 ? -2.388 60.537 -47.000 1.00 27.06 26 ASN F N 1
ATOM 3264 C CA . ASN C 3 26 ? -1.738 60.413 -48.301 1.00 28.20 26 ASN F CA 1
ATOM 3265 C C . ASN C 3 26 ? -2.786 60.107 -49.372 1.00 29.60 26 ASN F C 1
ATOM 3266 O O . ASN C 3 26 ? -3.748 59.373 -49.126 1.00 25.46 26 ASN F O 1
ATOM 3271 N N . LEU C 3 27 ? -2.632 60.722 -50.548 1.00 30.06 27 LEU F N 1
ATOM 3272 C CA . LEU C 3 27 ? -3.587 60.555 -51.643 1.00 31.75 27 LEU F CA 1
ATOM 3273 C C . LEU C 3 27 ? -3.089 59.588 -52.702 1.00 28.99 27 LEU F C 1
ATOM 3274 O O . LEU C 3 27 ? -3.797 59.346 -53.676 1.00 29.11 27 LEU F O 1
ATOM 3279 N N . SER C 3 28 ? -1.887 59.044 -52.532 1.00 28.75 28 SER F N 1
ATOM 3280 C CA . SER C 3 28 ? -1.335 58.072 -53.456 1.00 32.36 28 SER F CA 1
ATOM 3281 C C . SER C 3 28 ? -0.442 57.091 -52.687 1.00 35.75 28 SER F C 1
ATOM 3282 O O . SER C 3 28 ? -0.179 57.249 -51.491 1.00 31.88 28 SER F O 1
ATOM 3285 N N . ASN C 3 29 ? 0.027 56.070 -53.407 1.00 38.97 29 ASN F N 1
ATOM 3286 C CA . ASN C 3 29 ? 0.738 54.935 -52.825 1.00 36.55 29 ASN F CA 1
ATOM 3287 C C . ASN C 3 29 ? 2.165 55.331 -52.435 1.00 37.43 29 ASN F C 1
ATOM 3288 O O . ASN C 3 29 ? 2.937 55.794 -53.278 1.00 41.17 29 ASN F O 1
ATOM 3293 N N . ILE C 3 30 ? 2.527 55.132 -51.169 1.00 39.88 30 ILE F N 1
ATOM 3294 C CA . ILE C 3 30 ? 3.857 55.470 -50.651 1.00 38.92 30 ILE F CA 1
ATOM 3295 C C . ILE C 3 30 ? 4.720 54.209 -50.659 1.00 40.57 30 ILE F C 1
ATOM 3296 O O . ILE C 3 30 ? 4.441 53.250 -49.930 1.00 36.77 30 ILE F O 1
ATOM 3301 N N . LYS C 3 31 ? 5.786 54.217 -51.451 1.00 39.15 31 LYS F N 1
ATOM 3302 C CA . LYS C 3 31 ? 6.721 53.099 -51.480 1.00 42.93 31 LYS F CA 1
ATOM 3303 C C . LYS C 3 31 ? 7.691 53.174 -50.290 1.00 41.28 31 LYS F C 1
ATOM 3304 O O . LYS C 3 31 ? 8.255 54.240 -50.011 1.00 39.63 31 LYS F O 1
ATOM 3310 N N . ILE C 3 32 ? 7.874 52.050 -49.578 1.00 39.82 32 ILE F N 1
ATOM 3311 C CA . ILE C 3 32 ? 8.764 51.957 -48.409 1.00 41.34 32 ILE F CA 1
ATOM 3312 C C . ILE C 3 32 ? 10.022 51.185 -48.798 1.00 45.66 32 ILE F C 1
ATOM 3313 O O . ILE C 3 32 ? 9.983 49.957 -48.943 1.00 50.84 32 ILE F O 1
ATOM 3318 N N . LEU C 3 33 ? 11.158 51.878 -48.892 1.00 48.70 33 LEU F N 1
ATOM 3319 C CA . LEU C 3 33 ? 12.395 51.268 -49.365 1.00 54.81 33 LEU F CA 1
ATOM 3320 C C . LEU C 3 33 ? 13.440 51.057 -48.276 1.00 61.84 33 LEU F C 1
ATOM 3321 O O . LEU C 3 33 ? 13.849 49.915 -48.039 1.00 67.27 33 LEU F O 1
ATOM 3326 N N . ASN C 3 34 ? 13.920 52.120 -47.629 1.00 60.14 34 ASN F N 1
ATOM 3327 C CA . ASN C 3 34 ? 15.164 52.064 -46.847 1.00 70.63 34 ASN F CA 1
ATOM 3328 C C . ASN C 3 34 ? 14.847 52.150 -45.358 1.00 70.69 34 ASN F C 1
ATOM 3329 O O . ASN C 3 34 ? 15.096 53.170 -44.709 1.00 72.94 34 ASN F O 1
ATOM 3334 N N . ARG C 3 35 ? 14.316 51.063 -44.810 1.00 63.06 35 ARG F N 1
ATOM 3335 C CA . ARG C 3 35 ? 14.073 51.007 -43.375 1.00 59.15 35 ARG F CA 1
ATOM 3336 C C . ARG C 3 35 ? 15.414 51.042 -42.644 1.00 67.11 35 ARG F C 1
ATOM 3337 O O . ARG C 3 35 ? 16.220 50.111 -42.761 1.00 73.06 35 ARG F O 1
ATOM 3345 N N . ARG C 3 36 ? 15.666 52.134 -41.919 1.00 64.83 36 ARG F N 1
ATOM 3346 C CA . ARG C 3 36 ? 16.825 52.282 -41.043 1.00 63.99 36 ARG F CA 1
ATOM 3347 C C . ARG C 3 36 ? 16.342 52.344 -39.599 1.00 58.00 36 ARG F C 1
ATOM 3348 O O . ARG C 3 36 ? 15.615 53.269 -39.230 1.00 57.57 36 ARG F O 1
ATOM 3356 N N . ASN C 3 37 ? 16.749 51.368 -38.787 1.00 58.59 37 ASN F N 1
ATOM 3357 C CA . ASN C 3 37 ? 16.218 51.214 -37.432 1.00 54.41 37 ASN F CA 1
ATOM 3358 C C . ASN C 3 37 ? 14.699 51.040 -37.440 1.00 55.23 37 ASN F C 1
ATOM 3359 O O . ASN C 3 37 ? 14.008 51.496 -36.523 1.00 53.52 37 ASN F O 1
ATOM 3364 N N . GLY C 3 38 ? 14.177 50.374 -38.472 1.00 55.86 38 GLY F N 1
ATOM 3365 C CA . GLY C 3 38 ? 12.744 50.188 -38.636 1.00 58.04 38 GLY F CA 1
ATOM 3366 C C . GLY C 3 38 ? 11.958 51.433 -39.005 1.00 53.07 38 GLY F C 1
ATOM 3367 O O . GLY C 3 38 ? 10.779 51.536 -38.653 1.00 49.10 38 GLY F O 1
ATOM 3368 N N . TYR C 3 39 ? 12.579 52.389 -39.700 1.00 49.69 39 TYR F N 1
ATOM 3369 C CA . TYR C 3 39 ? 11.949 53.679 -39.950 1.00 44.75 39 TYR F CA 1
ATOM 3370 C C . TYR C 3 39 ? 12.354 54.188 -41.321 1.00 46.32 39 TYR F C 1
ATOM 3371 O O . TYR C 3 39 ? 13.542 54.203 -41.655 1.00 50.53 39 TYR F O 1
ATOM 3380 N N . THR C 3 40 ? 11.362 54.604 -42.103 1.00 38.22 40 THR F N 1
ATOM 3381 C CA . THR C 3 40 ? 11.578 55.320 -43.348 1.00 38.31 40 THR F CA 1
ATOM 3382 C C . THR C 3 40 ? 11.108 56.760 -43.167 1.00 40.87 40 THR F C 1
ATOM 3383 O O . THR C 3 40 ? 10.077 57.009 -42.531 1.00 38.06 40 THR F O 1
ATOM 3387 N N . THR C 3 41 ? 11.887 57.712 -43.671 1.00 34.63 41 THR F N 1
ATOM 3388 C CA . THR C 3 41 ? 11.499 59.106 -43.579 1.00 34.77 41 THR F CA 1
ATOM 3389 C C . THR C 3 41 ? 10.837 59.541 -44.868 1.00 36.64 41 THR F C 1
ATOM 3390 O O . THR C 3 41 ? 11.095 58.997 -45.941 1.00 36.98 41 THR F O 1
ATOM 3394 N N . LEU C 3 42 ? 9.981 60.539 -44.749 1.00 35.42 42 LEU F N 1
ATOM 3395 C CA . LEU C 3 42 ? 9.201 60.988 -45.885 1.00 37.81 42 LEU F CA 1
ATOM 3396 C C . LEU C 3 42 ? 8.883 62.457 -45.663 1.00 40.74 42 LEU F C 1
ATOM 3397 O O . LEU C 3 42 ? 8.534 62.860 -44.548 1.00 38.05 42 LEU F O 1
ATOM 3402 N N . ASP C 3 43 ? 9.035 63.259 -46.703 1.00 38.91 43 ASP F N 1
ATOM 3403 C CA . ASP C 3 43 ? 8.794 64.682 -46.590 1.00 36.69 43 ASP F CA 1
ATOM 3404 C C . ASP C 3 43 ? 7.432 65.021 -47.167 1.00 36.84 43 ASP F C 1
ATOM 3405 O O . ASP C 3 43 ? 6.973 64.387 -48.120 1.00 37.45 43 ASP F O 1
ATOM 3410 N N . LEU C 3 44 ? 6.785 65.963 -46.557 1.00 36.34 44 LEU F N 1
ATOM 3411 C CA . LEU C 3 44 ? 5.608 66.615 -47.096 1.00 37.61 44 LEU F CA 1
ATOM 3412 C C . LEU C 3 44 ? 5.986 67.932 -47.766 1.00 34.54 44 LEU F C 1
ATOM 3413 O O . LEU C 3 44 ? 6.980 68.567 -47.394 1.00 36.73 44 LEU F O 1
ATOM 3418 N N . PRO C 3 45 ? 5.217 68.356 -48.761 1.00 33.83 45 PRO F N 1
ATOM 3419 C CA . PRO C 3 45 ? 5.452 69.676 -49.365 1.00 30.16 45 PRO F CA 1
ATOM 3420 C C . PRO C 3 45 ? 4.663 70.797 -48.696 1.00 32.77 45 PRO F C 1
ATOM 3421 O O . PRO C 3 45 ? 4.318 71.774 -49.362 1.00 41.19 45 PRO F O 1
ATOM 3425 N N . LEU C 3 46 ? 4.349 70.673 -47.406 1.00 34.98 46 LEU F N 1
ATOM 3426 C CA . LEU C 3 46 ? 3.670 71.715 -46.642 1.00 32.73 46 LEU F CA 1
ATOM 3427 C C . LEU C 3 46 ? 4.462 72.019 -45.381 1.00 34.52 46 LEU F C 1
ATOM 3428 O O . LEU C 3 46 ? 5.113 71.135 -44.805 1.00 32.09 46 LEU F O 1
ATOM 3433 N N . THR C 3 47 ? 4.409 73.277 -44.958 1.00 34.61 47 THR F N 1
ATOM 3434 C CA . THR C 3 47 ? 4.995 73.701 -43.689 1.00 31.99 47 THR F CA 1
ATOM 3435 C C . THR C 3 47 ? 3.884 73.959 -42.683 1.00 32.00 47 THR F C 1
ATOM 3436 O O . THR C 3 47 ? 2.704 74.067 -43.037 1.00 35.37 47 THR F O 1
ATOM 3440 N N . LEU C 3 48 ? 4.267 74.063 -41.415 1.00 31.55 48 LEU F N 1
ATOM 3441 C CA . LEU C 3 48 ? 3.283 74.478 -40.428 1.00 31.86 48 LEU F CA 1
ATOM 3442 C C . LEU C 3 48 ? 2.795 75.886 -40.726 1.00 30.15 48 LEU F C 1
ATOM 3443 O O . LEU C 3 48 ? 1.666 76.243 -40.376 1.00 31.75 48 LEU F O 1
ATOM 3448 N N . GLY C 3 49 ? 3.622 76.695 -41.383 1.00 28.32 49 GLY F N 1
ATOM 3449 C CA . GLY C 3 49 ? 3.154 77.996 -41.817 1.00 27.78 49 GLY F CA 1
ATOM 3450 C C . GLY C 3 49 ? 2.066 77.890 -42.867 1.00 29.48 49 GLY F C 1
ATOM 3451 O O . GLY C 3 49 ? 1.078 78.630 -42.822 1.00 29.24 49 GLY F O 1
ATOM 3452 N N . ASP C 3 50 ? 2.184 76.964 -43.801 1.00 29.91 50 ASP F N 1
ATOM 3453 C CA . ASP C 3 50 ? 1.131 76.780 -44.835 1.00 33.87 50 ASP F CA 1
ATOM 3454 C C . ASP C 3 50 ? -0.209 76.400 -44.189 1.00 33.37 50 ASP F C 1
ATOM 3455 O O . ASP C 3 50 ? -1.228 76.863 -44.622 1.00 32.18 50 ASP F O 1
ATOM 3460 N N . LEU C 3 51 ? -0.170 75.628 -43.124 1.00 27.11 51 LEU F N 1
ATOM 3461 C CA . LEU C 3 51 ? -1.380 75.123 -42.459 1.00 28.47 51 LEU F CA 1
ATOM 3462 C C . LEU C 3 51 ? -1.967 76.150 -41.507 1.00 31.01 51 LEU F C 1
ATOM 3463 O O . LEU C 3 51 ? -3.133 76.098 -41.283 1.00 33.36 51 LEU F O 1
ATOM 3468 N N . THR C 3 52 ? -1.156 77.041 -40.972 1.00 29.68 52 THR F N 1
ATOM 3469 C CA . THR C 3 52 ? -1.649 77.979 -39.946 1.00 30.42 52 THR F CA 1
ATOM 3470 C C . THR C 3 52 ? -1.892 79.382 -40.498 1.00 31.49 52 THR F C 1
ATOM 3471 O O . THR C 3 52 ? -2.480 80.131 -39.794 1.00 33.17 52 THR F O 1
ATOM 3475 N N . GLN C 3 53 ? -1.463 79.691 -41.711 1.00 28.34 53 GLN F N 1
ATOM 3476 C CA . GLN C 3 53 ? -1.538 81.079 -42.177 1.00 26.91 53 GLN F CA 1
ATOM 3477 C C . GLN C 3 53 ? -1.648 81.175 -43.693 1.00 31.66 53 GLN F C 1
ATOM 3478 O O . GLN C 3 53 ? -2.550 81.814 -44.134 1.00 37.41 53 GLN F O 1
ATOM 3484 N N . TYR C 3 54 ? -0.753 80.549 -44.438 1.00 30.88 54 TYR F N 1
ATOM 3485 C CA . TYR C 3 54 ? -0.706 80.692 -45.908 1.00 33.61 54 TYR F CA 1
ATOM 3486 C C . TYR C 3 54 ? -1.741 79.865 -46.657 1.00 32.34 54 TYR F C 1
ATOM 3487 O O . TYR C 3 54 ? -2.356 80.419 -47.493 1.00 38.43 54 TYR F O 1
ATOM 3496 N N . ARG C 3 55 ? -1.877 78.577 -46.375 1.00 35.09 55 ARG F N 1
ATOM 3497 C CA . ARG C 3 55 ? -2.819 77.751 -47.178 1.00 37.42 55 ARG F CA 1
ATOM 3498 C C . ARG C 3 55 ? -4.111 77.535 -46.381 1.00 35.20 55 ARG F C 1
ATOM 3499 O O . ARG C 3 55 ? -4.998 76.816 -46.881 1.00 34.92 55 ARG F O 1
ATOM 3507 N N . LEU C 3 56 ? -4.203 78.138 -45.191 1.00 31.45 56 LEU F N 1
ATOM 3508 C CA . LEU C 3 56 ? -5.411 77.994 -44.333 1.00 31.23 56 LEU F CA 1
ATOM 3509 C C . LEU C 3 56 ? -5.593 79.262 -43.490 1.00 31.91 56 LEU F C 1
ATOM 3510 O O . LEU C 3 56 ? -4.589 79.758 -42.941 1.00 34.59 56 LEU F O 1
ATOM 3515 N N . ALA C 3 57 ? -6.832 79.756 -43.400 1.00 30.18 57 ALA F N 1
ATOM 3516 C CA . ALA C 3 57 ? -7.146 80.971 -42.612 1.00 26.65 57 ALA F CA 1
ATOM 3517 C C . ALA C 3 57 ? -8.127 80.608 -41.491 1.00 27.63 57 ALA F C 1
ATOM 3518 O O . ALA C 3 57 ? -9.332 80.467 -41.780 1.00 29.33 57 ALA F O 1
ATOM 3520 N N . HIS C 3 58 ? -7.619 80.464 -40.263 1.00 27.84 58 HIS F N 1
ATOM 3521 C CA . HIS C 3 58 ? -8.465 80.102 -39.094 1.00 31.90 58 HIS F CA 1
ATOM 3522 C C . HIS C 3 58 ? -9.107 81.362 -38.501 1.00 31.41 58 HIS F C 1
ATOM 3523 O O . HIS C 3 58 ? -8.361 82.302 -38.162 1.00 31.20 58 HIS F O 1
ATOM 3530 N N . GLY C 3 59 ? -10.439 81.367 -38.386 1.00 30.73 59 GLY F N 1
ATOM 3531 C CA . GLY C 3 59 ? -11.181 82.514 -37.825 1.00 33.90 59 GLY F CA 1
ATOM 3532 C C . GLY C 3 59 ? -10.863 83.809 -38.552 1.00 33.35 59 GLY F C 1
ATOM 3533 O O . GLY C 3 59 ? -10.784 83.785 -39.797 1.00 27.42 59 GLY F O 1
ATOM 3534 N N . LEU C 3 60 ? -10.692 84.901 -37.800 1.00 32.44 60 LEU F N 1
ATOM 3535 C CA . LEU C 3 60 ? -10.378 86.230 -38.391 1.00 34.10 60 LEU F CA 1
ATOM 3536 C C . LEU C 3 60 ? -9.001 86.689 -37.897 1.00 34.04 60 LEU F C 1
ATOM 3537 O O . LEU C 3 60 ? -8.722 87.902 -37.969 1.00 34.67 60 LEU F O 1
ATOM 3542 N N . SER C 3 61 ? -8.182 85.748 -37.417 1.00 34.28 61 SER F N 1
ATOM 3543 C CA . SER C 3 61 ? -6.822 86.068 -36.909 1.00 27.36 61 SER F CA 1
ATOM 3544 C C . SER C 3 61 ? -5.824 86.087 -38.074 1.00 27.52 61 SER F C 1
ATOM 3545 O O . SER C 3 61 ? -6.220 85.720 -39.198 1.00 29.19 61 SER F O 1
ATOM 3548 N N . GLU C 3 62 ? -4.582 86.499 -37.804 1.00 30.65 62 GLU F N 1
ATOM 3549 C CA . GLU C 3 62 ? -3.529 86.563 -38.854 1.00 36.74 62 GLU F CA 1
ATOM 3550 C C . GLU C 3 62 ? -2.811 85.211 -38.937 1.00 35.88 62 GLU F C 1
ATOM 3551 O O . GLU C 3 62 ? -2.017 85.028 -39.878 1.00 38.17 62 GLU F O 1
ATOM 3557 N N . ASN C 3 63 ? -3.092 84.315 -37.983 1.00 33.34 63 ASN F N 1
ATOM 3558 C CA . ASN C 3 63 ? -2.485 82.956 -37.918 1.00 34.52 63 ASN F CA 1
ATOM 3559 C C . ASN C 3 63 ? -3.234 82.149 -36.852 1.00 33.97 63 ASN F C 1
ATOM 3560 O O . ASN C 3 63 ? -3.668 82.762 -35.857 1.00 34.73 63 ASN F O 1
ATOM 3565 N N . LEU C 3 64 ? -3.384 80.833 -37.045 1.00 30.07 64 LEU F N 1
ATOM 3566 C CA . LEU C 3 64 ? -4.098 80.038 -36.047 1.00 27.38 64 LEU F CA 1
ATOM 3567 C C . LEU C 3 64 ? -3.452 80.184 -34.671 1.00 32.42 64 LEU F C 1
ATOM 3568 O O . LEU C 3 64 ? -4.145 80.216 -33.649 1.00 31.30 64 LEU F O 1
ATOM 3573 N N . MET C 3 65 ? -2.116 80.266 -34.626 1.00 29.73 65 MET F N 1
ATOM 3574 C CA . MET C 3 65 ? -1.403 80.372 -33.359 1.00 32.25 65 MET F CA 1
ATOM 3575 C C . MET C 3 65 ? -1.579 81.733 -32.699 1.00 38.33 65 MET F C 1
ATOM 3576 O O . MET C 3 65 ? -1.087 81.919 -31.578 1.00 37.10 65 MET F O 1
ATOM 3581 N N . ALA C 3 66 ? -2.237 82.691 -33.365 1.00 32.40 66 ALA F N 1
ATOM 3582 C CA . ALA C 3 66 ? -2.653 83.917 -32.701 1.00 32.66 66 ALA F CA 1
ATOM 3583 C C . ALA C 3 66 ? -4.011 83.790 -32.021 1.00 33.09 66 ALA F C 1
ATOM 3584 O O . ALA C 3 66 ? -4.344 84.616 -31.169 1.00 38.50 66 ALA F O 1
ATOM 3586 N N . LEU C 3 67 ? -4.792 82.774 -32.339 1.00 30.18 67 LEU F N 1
ATOM 3587 C CA . LEU C 3 67 ? -6.074 82.600 -31.672 1.00 36.92 67 LEU F CA 1
ATOM 3588 C C . LEU C 3 67 ? -5.878 82.026 -30.279 1.00 40.40 67 LEU F C 1
ATOM 3589 O O . LEU C 3 67 ? -5.226 80.991 -30.112 1.00 39.85 67 LEU F O 1
ATOM 3594 N N . SER C 3 68 ? -6.461 82.672 -29.285 1.00 39.44 68 SER F N 1
ATOM 3595 C CA . SER C 3 68 ? -6.505 82.043 -27.980 1.00 41.04 68 SER F CA 1
ATOM 3596 C C . SER C 3 68 ? -7.498 80.882 -28.024 1.00 42.32 68 SER F C 1
ATOM 3597 O O . SER C 3 68 ? -8.554 80.990 -28.651 1.00 48.13 68 SER F O 1
ATOM 3600 N N . PRO C 3 69 ? -7.183 79.747 -27.395 1.00 44.50 69 PRO F N 1
ATOM 3601 C CA . PRO C 3 69 ? -5.972 79.457 -26.609 1.00 41.09 69 PRO F CA 1
ATOM 3602 C C . PRO C 3 69 ? -4.840 78.761 -27.389 1.00 43.70 69 PRO F C 1
ATOM 3603 O O . PRO C 3 69 ? -3.891 78.288 -26.751 1.00 46.23 69 PRO F O 1
ATOM 3607 N N . TYR C 3 70 ? -4.948 78.673 -28.721 1.00 38.05 70 TYR F N 1
ATOM 3608 C CA . TYR C 3 70 ? -3.931 77.986 -29.511 1.00 36.08 70 TYR F CA 1
ATOM 3609 C C . TYR C 3 70 ? -2.568 78.651 -29.376 1.00 36.72 70 TYR F C 1
ATOM 3610 O O . TYR C 3 70 ? -1.539 77.965 -29.480 1.00 35.20 70 TYR F O 1
ATOM 3619 N N . SER C 3 71 ? -2.546 79.960 -29.099 1.00 39.11 71 SER F N 1
ATOM 3620 C CA . SER C 3 71 ? -1.305 80.688 -28.845 1.00 37.83 71 SER F CA 1
ATOM 3621 C C . SER C 3 71 ? -0.473 80.097 -27.705 1.00 36.36 71 SER F C 1
ATOM 3622 O O . SER C 3 71 ? 0.749 80.270 -27.699 1.00 37.34 71 SER F O 1
ATOM 3625 N N . TRP C 3 72 ? -1.083 79.390 -26.757 1.00 34.95 72 TRP F N 1
ATOM 3626 C CA . TRP C 3 72 ? -0.338 78.789 -25.657 1.00 41.08 72 TRP F CA 1
ATOM 3627 C C . TRP C 3 72 ? -0.100 77.283 -25.830 1.00 40.91 72 TRP F C 1
ATOM 3628 O O . TRP C 3 72 ? 0.426 76.643 -24.914 1.00 37.45 72 TRP F O 1
ATOM 3639 N N . THR C 3 73 ? -0.444 76.710 -26.981 1.00 35.06 73 THR F N 1
ATOM 3640 C CA . THR C 3 73 ? -0.256 75.290 -27.238 1.00 33.45 73 THR F CA 1
ATOM 3641 C C . THR C 3 73 ? 1.062 75.035 -27.961 1.00 33.19 73 THR F C 1
ATOM 3642 O O . THR C 3 73 ? 1.671 75.942 -28.545 1.00 32.25 73 THR F O 1
ATOM 3646 N N . ILE C 3 74 ? 1.487 73.776 -27.906 1.00 29.39 74 ILE F N 1
ATOM 3647 C CA . ILE C 3 74 ? 2.636 73.257 -28.648 1.00 27.13 74 ILE F CA 1
ATOM 3648 C C . ILE C 3 74 ? 2.101 72.468 -29.847 1.00 30.64 74 ILE F C 1
ATOM 3649 O O . ILE C 3 74 ? 1.286 71.546 -29.655 1.00 27.33 74 ILE F O 1
ATOM 3654 N N . PRO C 3 75 ? 2.489 72.796 -31.081 1.00 28.54 75 PRO F N 1
ATOM 3655 C CA . PRO C 3 75 ? 2.040 71.979 -32.226 1.00 26.26 75 PRO F CA 1
ATOM 3656 C C . PRO C 3 75 ? 2.728 70.620 -32.198 1.00 26.91 75 PRO F C 1
ATOM 3657 O O . PRO C 3 75 ? 3.946 70.534 -32.050 1.00 30.65 75 PRO F O 1
ATOM 3661 N N . PHE C 3 76 ? 1.952 69.551 -32.349 1.00 22.33 76 PHE F N 1
ATOM 3662 C CA . PHE C 3 76 ? 2.457 68.218 -32.039 1.00 27.69 76 PHE F CA 1
ATOM 3663 C C . PHE C 3 76 ? 1.988 67.247 -33.129 1.00 28.51 76 PHE F C 1
ATOM 3664 O O . PHE C 3 76 ? 0.795 66.942 -33.220 1.00 24.45 76 PHE F O 1
ATOM 3672 N N . LEU C 3 77 ? 2.925 66.790 -33.970 1.00 23.23 77 LEU F N 1
ATOM 3673 C CA . LEU C 3 77 ? 2.651 65.791 -34.995 1.00 26.69 77 LEU F CA 1
ATOM 3674 C C . LEU C 3 77 ? 2.654 64.390 -34.360 1.00 30.10 77 LEU F C 1
ATOM 3675 O O . LEU C 3 77 ? 3.663 63.959 -33.779 1.00 25.79 77 LEU F O 1
ATOM 3680 N N . VAL C 3 78 ? 1.522 63.721 -34.463 1.00 24.81 78 VAL F N 1
ATOM 3681 C CA . VAL C 3 78 ? 1.310 62.428 -33.784 1.00 25.27 78 VAL F CA 1
ATOM 3682 C C . VAL C 3 78 ? 0.516 61.493 -34.685 1.00 29.56 78 VAL F C 1
ATOM 3683 O O . VAL C 3 78 ? -0.330 61.912 -35.377 1.00 25.00 78 VAL F O 1
ATOM 3687 N N . SER C 3 79 ? 0.836 60.226 -34.605 1.00 29.16 79 SER F N 1
ATOM 3688 C CA . SER C 3 79 ? 0.191 59.155 -35.377 1.00 30.43 79 SER F CA 1
ATOM 3689 C C . SER C 3 79 ? -1.284 58.974 -35.015 1.00 31.06 79 SER F C 1
ATOM 3690 O O . SER C 3 79 ? -1.697 59.295 -33.923 1.00 30.09 79 SER F O 1
ATOM 3693 N N . SER C 3 80 ? -2.040 58.469 -35.971 1.00 26.36 80 SER F N 1
ATOM 3694 C CA . SER C 3 80 ? -3.471 58.182 -35.772 1.00 31.04 80 SER F CA 1
ATOM 3695 C C . SER C 3 80 ? -3.609 56.835 -35.072 1.00 33.67 80 SER F C 1
ATOM 3696 O O . SER C 3 80 ? -2.815 55.972 -35.289 1.00 29.86 80 SER F O 1
ATOM 3699 N N . SER C 3 81 ? -4.680 56.693 -34.322 1.00 34.25 81 SER F N 1
ATOM 3700 C CA . SER C 3 81 ? -5.079 55.464 -33.601 1.00 37.17 81 SER F CA 1
ATOM 3701 C C . SER C 3 81 ? -5.807 54.491 -34.537 1.00 38.97 81 SER F C 1
ATOM 3702 O O . SER C 3 81 ? -6.060 53.404 -34.140 1.00 31.23 81 SER F O 1
ATOM 3705 N N . GLU C 3 82 ? -6.078 54.905 -35.763 1.00 37.05 82 GLU F N 1
ATOM 3706 C CA . GLU C 3 82 ? -6.839 54.140 -36.759 1.00 37.80 82 GLU F CA 1
ATOM 3707 C C . GLU C 3 82 ? -5.937 53.725 -37.904 1.00 36.22 82 GLU F C 1
ATOM 3708 O O . GLU C 3 82 ? -6.452 53.624 -38.992 1.00 37.90 82 GLU F O 1
ATOM 3714 N N . THR C 3 83 ? -4.650 53.544 -37.657 1.00 32.89 83 THR F N 1
ATOM 3715 C CA . THR C 3 83 ? -3.724 53.119 -38.705 1.00 33.57 83 THR F CA 1
ATOM 3716 C C . THR C 3 83 ? -3.068 51.803 -38.286 1.00 32.78 83 THR F C 1
ATOM 3717 O O . THR C 3 83 ? -1.875 51.764 -37.961 1.00 34.96 83 THR F O 1
ATOM 3721 N N . PRO C 3 84 ? -3.818 50.697 -38.315 1.00 39.11 84 PRO F N 1
ATOM 3722 C CA . PRO C 3 84 ? -3.241 49.402 -37.917 1.00 35.08 84 PRO F CA 1
ATOM 3723 C C . PRO C 3 84 ? -2.070 49.035 -38.815 1.00 26.74 84 PRO F C 1
ATOM 3724 O O . PRO C 3 84 ? -2.170 49.072 -40.042 1.00 31.39 84 PRO F O 1
ATOM 3728 N N . GLY C 3 85 ? -0.947 48.708 -38.197 1.00 27.40 85 GLY F N 1
ATOM 3729 C CA . GLY C 3 85 ? 0.251 48.380 -38.944 1.00 31.31 85 GLY F CA 1
ATOM 3730 C C . GLY C 3 85 ? 1.158 49.551 -39.268 1.00 38.41 85 GLY F C 1
ATOM 3731 O O . GLY C 3 85 ? 2.226 49.332 -39.863 1.00 38.02 85 GLY F O 1
ATOM 3732 N N . ILE C 3 86 ? 0.778 50.777 -38.880 1.00 34.84 86 ILE F N 1
ATOM 3733 C CA . ILE C 3 86 ? 1.496 52.005 -39.217 1.00 37.45 86 ILE F CA 1
ATOM 3734 C C . ILE C 3 86 ? 1.555 52.897 -37.983 1.00 41.46 86 ILE F C 1
ATOM 3735 O O . ILE C 3 86 ? 0.517 53.207 -37.383 1.00 39.11 86 ILE F O 1
ATOM 3740 N N . GLU C 3 87 ? 2.762 53.324 -37.610 1.00 44.66 87 GLU F N 1
ATOM 3741 C CA . GLU C 3 87 ? 2.925 54.336 -36.569 1.00 44.98 87 GLU F CA 1
ATOM 3742 C C . GLU C 3 87 ? 4.006 55.331 -36.975 1.00 41.62 87 GLU F C 1
ATOM 3743 O O . GLU C 3 87 ? 4.941 54.994 -37.709 1.00 37.45 87 GLU F O 1
ATOM 3749 N N . LEU C 3 88 ? 3.863 56.567 -36.493 1.00 40.32 88 LEU F N 1
ATOM 3750 C CA . LEU C 3 88 ? 4.810 57.638 -36.779 1.00 34.75 88 LEU F CA 1
ATOM 3751 C C . LEU C 3 88 ? 5.573 58.025 -35.521 1.00 34.58 88 LEU F C 1
ATOM 3752 O O . LEU C 3 88 ? 5.006 58.080 -34.423 1.00 33.88 88 LEU F O 1
ATOM 3757 N N . LEU C 3 89 ? 6.845 58.321 -35.686 1.00 31.32 89 LEU F N 1
ATOM 3758 C CA . LEU C 3 89 ? 7.585 58.986 -34.632 1.00 28.45 89 LEU F CA 1
ATOM 3759 C C . LEU C 3 89 ? 6.951 60.351 -34.361 1.00 30.65 89 LEU F C 1
ATOM 3760 O O . LEU C 3 89 ? 6.836 61.173 -35.290 1.00 26.70 89 LEU F O 1
ATOM 3765 N N . PRO C 3 90 ? 6.477 60.613 -33.149 1.00 27.16 90 PRO F N 1
ATOM 3766 C CA . PRO C 3 90 ? 5.911 61.928 -32.862 1.00 26.80 90 PRO F CA 1
ATOM 3767 C C . PRO C 3 90 ? 7.023 62.961 -32.743 1.00 29.41 90 PRO F C 1
ATOM 3768 O O . PRO C 3 90 ? 8.165 62.638 -32.419 1.00 30.84 90 PRO F O 1
ATOM 3772 N N . LYS C 3 91 ? 6.687 64.215 -33.060 1.00 29.29 91 LYS F N 1
ATOM 3773 C CA . LYS C 3 91 ? 7.691 65.311 -33.010 1.00 29.41 91 LYS F CA 1
ATOM 3774 C C . LYS C 3 91 ? 6.982 66.667 -32.941 1.00 29.76 91 LYS F C 1
ATOM 3775 O O . LYS C 3 91 ? 5.994 66.863 -33.677 1.00 26.07 91 LYS F O 1
ATOM 3781 N N . VAL C 3 92 ? 7.485 67.557 -32.082 1.00 23.63 92 VAL F N 1
ATOM 3782 C CA . VAL C 3 92 ? 6.946 68.897 -31.924 1.00 24.70 92 VAL F CA 1
ATOM 3783 C C . VAL C 3 92 ? 7.308 69.702 -33.161 1.00 25.87 92 VAL F C 1
ATOM 3784 O O . VAL C 3 92 ? 8.463 69.685 -33.599 1.00 29.16 92 VAL F O 1
ATOM 3788 N N . ILE C 3 93 ? 6.341 70.406 -33.735 1.00 23.18 93 ILE F N 1
ATOM 3789 C CA . ILE C 3 93 ? 6.612 71.281 -34.881 1.00 27.32 93 ILE F CA 1
ATOM 3790 C C . ILE C 3 93 ? 6.805 72.690 -34.325 1.00 26.60 93 ILE F C 1
ATOM 3791 O O . ILE C 3 93 ? 5.864 73.483 -34.236 1.00 26.08 93 ILE F O 1
ATOM 3796 N N . ASN C 3 94 ? 8.057 73.004 -33.981 1.00 28.70 94 ASN F N 1
ATOM 3797 C CA . ASN C 3 94 ? 8.490 74.304 -33.472 1.00 31.01 94 ASN F CA 1
ATOM 3798 C C . ASN C 3 94 ? 9.183 75.151 -34.539 1.00 26.98 94 ASN F C 1
ATOM 3799 O O . ASN C 3 94 ? 10.083 75.928 -34.222 1.00 28.02 94 ASN F O 1
ATOM 3804 N N . ASP C 3 95 ? 8.793 74.995 -35.798 1.00 30.78 95 ASP F N 1
ATOM 3805 C CA . ASP C 3 95 ? 9.457 75.639 -36.931 1.00 34.53 95 ASP F CA 1
ATOM 3806 C C . ASP C 3 95 ? 8.387 75.786 -38.011 1.00 34.69 95 ASP F C 1
ATOM 3807 O O . ASP C 3 95 ? 7.890 74.778 -38.512 1.00 36.31 95 ASP F O 1
ATOM 3812 N N . PHE C 3 96 ? 8.019 77.023 -38.360 1.00 31.61 96 PHE F N 1
ATOM 3813 C CA . PHE C 3 96 ? 6.927 77.242 -39.318 1.00 38.15 96 PHE F CA 1
ATOM 3814 C C . PHE C 3 96 ? 7.354 77.182 -40.781 1.00 35.54 96 PHE F C 1
ATOM 3815 O O . PHE C 3 96 ? 6.485 77.022 -41.644 1.00 34.09 96 PHE F O 1
ATOM 3823 N N . GLY C 3 97 ? 8.646 77.314 -41.084 1.00 31.66 97 GLY F N 1
ATOM 3824 C CA . GLY C 3 97 ? 9.105 77.354 -42.459 1.00 23.74 97 GLY F CA 1
ATOM 3825 C C . GLY C 3 97 ? 9.784 76.102 -42.986 1.00 32.92 97 GLY F C 1
ATOM 3826 O O . GLY C 3 97 ? 10.155 76.068 -44.159 1.00 36.08 97 GLY F O 1
ATOM 3827 N N . THR C 3 98 ? 9.968 75.047 -42.145 1.00 32.16 98 THR F N 1
ATOM 3828 C CA . THR C 3 98 ? 10.573 73.824 -42.682 1.00 32.94 98 THR F CA 1
ATOM 3829 C C . THR C 3 98 ? 9.480 72.842 -43.089 1.00 32.30 98 THR F C 1
ATOM 3830 O O . THR C 3 98 ? 8.616 72.515 -42.264 1.00 34.64 98 THR F O 1
ATOM 3834 N N . PRO C 3 99 ? 9.485 72.346 -44.323 1.00 28.71 99 PRO F N 1
ATOM 3835 C CA . PRO C 3 99 ? 8.470 71.368 -44.730 1.00 30.40 99 PRO F CA 1
ATOM 3836 C C . PRO C 3 99 ? 8.384 70.217 -43.736 1.00 34.58 99 PRO F C 1
ATOM 3837 O O . PRO C 3 99 ? 9.398 69.731 -43.215 1.00 31.43 99 PRO F O 1
ATOM 3841 N N . LEU C 3 100 ? 7.146 69.826 -43.447 1.00 30.70 100 LEU F N 1
ATOM 3842 C CA . LEU C 3 100 ? 6.886 68.747 -42.517 1.00 30.86 100 LEU F CA 1
ATOM 3843 C C . LEU C 3 100 ? 7.504 67.460 -43.032 1.00 33.49 100 LEU F C 1
ATOM 3844 O O . LEU C 3 100 ? 7.499 67.192 -44.230 1.00 35.92 100 LEU F O 1
ATOM 3849 N N . SER C 3 101 ? 8.061 66.674 -42.116 1.00 35.73 101 SER F N 1
ATOM 3850 C CA . SER C 3 101 ? 8.704 65.413 -42.450 1.00 35.58 101 SER F CA 1
ATOM 3851 C C . SER C 3 101 ? 8.305 64.367 -41.422 1.00 31.13 101 SER F C 1
ATOM 3852 O O . SER C 3 101 ? 8.098 64.682 -40.250 1.00 27.72 101 SER F O 1
ATOM 3855 N N . LEU C 3 102 ? 8.182 63.121 -41.881 1.00 34.55 102 LEU F N 1
ATOM 3856 C CA . LEU C 3 102 ? 7.642 62.020 -41.093 1.00 36.10 102 LEU F CA 1
ATOM 3857 C C . LEU C 3 102 ? 8.646 60.879 -40.990 1.00 35.08 102 LEU F C 1
ATOM 3858 O O . LEU C 3 102 ? 9.430 60.627 -41.912 1.00 33.88 102 LEU F O 1
ATOM 3863 N N . ALA C 3 103 ? 8.586 60.176 -39.863 1.00 33.94 103 ALA F N 1
ATOM 3864 C CA . ALA C 3 103 ? 9.342 58.951 -39.624 1.00 33.01 103 ALA F CA 1
ATOM 3865 C C . ALA C 3 103 ? 8.324 57.832 -39.456 1.00 34.55 103 ALA F C 1
ATOM 3866 O O . ALA C 3 103 ? 7.566 57.814 -38.477 1.00 32.23 103 ALA F O 1
ATOM 3868 N N . ILE C 3 104 ? 8.285 56.919 -40.422 1.00 35.54 104 ILE F N 1
ATOM 3869 C CA . ILE C 3 104 ? 7.210 55.939 -40.548 1.00 37.62 104 ILE F CA 1
ATOM 3870 C C . ILE C 3 104 ? 7.752 54.561 -40.196 1.00 38.98 104 ILE F C 1
ATOM 3871 O O . ILE C 3 104 ? 8.787 54.141 -40.725 1.00 36.78 104 ILE F O 1
ATOM 3876 N N . LYS C 3 105 ? 7.048 53.859 -39.311 1.00 44.90 105 LYS F N 1
ATOM 3877 C CA . LYS C 3 105 ? 7.352 52.473 -38.972 1.00 46.60 105 LYS F CA 1
ATOM 3878 C C . LYS C 3 105 ? 6.224 51.589 -39.486 1.00 47.74 105 LYS F C 1
ATOM 3879 O O . LYS C 3 105 ? 5.082 51.692 -39.022 1.00 49.94 105 LYS F O 1
ATOM 3885 N N . THR C 3 106 ? 6.539 50.740 -40.454 1.00 44.29 106 THR F N 1
ATOM 3886 C CA . THR C 3 106 ? 5.573 49.784 -40.960 1.00 45.01 106 THR F CA 1
ATOM 3887 C C . THR C 3 106 ? 6.338 48.558 -41.439 1.00 54.74 106 THR F C 1
ATOM 3888 O O . THR C 3 106 ? 7.560 48.602 -41.629 1.00 57.77 106 THR F O 1
ATOM 3892 N N . ASN C 3 107 ? 5.620 47.447 -41.606 1.00 47.95 107 ASN F N 1
ATOM 3893 C CA . ASN C 3 107 ? 6.231 46.276 -42.214 1.00 51.90 107 ASN F CA 1
ATOM 3894 C C . ASN C 3 107 ? 5.839 46.112 -43.672 1.00 53.14 107 ASN F C 1
ATOM 3895 O O . ASN C 3 107 ? 6.500 45.353 -44.394 1.00 51.60 107 ASN F O 1
ATOM 3900 N N . LEU C 3 108 ? 4.813 46.831 -44.121 1.00 50.82 108 LEU F N 1
ATOM 3901 C CA . LEU C 3 108 ? 4.423 46.798 -45.520 1.00 47.53 108 LEU F CA 1
ATOM 3902 C C . LEU C 3 108 ? 5.567 47.301 -46.398 1.00 49.03 108 LEU F C 1
ATOM 3903 O O . LEU C 3 108 ? 6.300 48.221 -46.006 1.00 47.82 108 LEU F O 1
ATOM 3908 N N . PRO C 3 109 ? 5.747 46.733 -47.593 1.00 47.36 109 PRO F N 1
ATOM 3909 C CA . PRO C 3 109 ? 6.684 47.326 -48.559 1.00 43.80 109 PRO F CA 1
ATOM 3910 C C . PRO C 3 109 ? 6.157 48.587 -49.220 1.00 42.65 109 PRO F C 1
ATOM 3911 O O . PRO C 3 109 ? 6.853 49.169 -50.062 1.00 41.03 109 PRO F O 1
ATOM 3915 N N . SER C 3 110 ? 4.877 48.870 -48.983 1.00 42.09 110 SER F N 1
ATOM 3916 C CA . SER C 3 110 ? 4.200 50.038 -49.598 1.00 38.98 110 SER F CA 1
ATOM 3917 C C . SER C 3 110 ? 2.943 50.349 -48.792 1.00 36.36 110 SER F C 1
ATOM 3918 O O . SER C 3 110 ? 2.340 49.409 -48.236 1.00 42.65 110 SER F O 1
ATOM 3921 N N . ILE C 3 111 ? 2.576 51.626 -48.742 1.00 34.24 111 ILE F N 1
ATOM 3922 C CA . ILE C 3 111 ? 1.390 52.045 -48.006 1.00 31.76 111 ILE F CA 1
ATOM 3923 C C . ILE C 3 111 ? 0.322 52.447 -49.017 1.00 34.40 111 ILE F C 1
ATOM 3924 O O . ILE C 3 111 ? 0.542 53.374 -49.807 1.00 32.52 111 ILE F O 1
ATOM 3929 N N . PRO C 3 112 ? -0.827 51.775 -49.042 1.00 32.07 112 PRO F N 1
ATOM 3930 C CA . PRO C 3 112 ? -1.891 52.158 -49.976 1.00 29.02 112 PRO F CA 1
ATOM 3931 C C . PRO C 3 112 ? -2.311 53.606 -49.780 1.00 30.56 112 PRO F C 1
ATOM 3932 O O . PRO C 3 112 ? -2.218 54.153 -48.679 1.00 30.82 112 PRO F O 1
ATOM 3936 N N . ALA C 3 113 ? -2.781 54.217 -50.870 1.00 29.13 113 ALA F N 1
ATOM 3937 C CA . ALA C 3 113 ? -3.462 55.506 -50.807 1.00 30.82 113 ALA F CA 1
ATOM 3938 C C . ALA C 3 113 ? -4.462 55.546 -49.658 1.00 31.15 113 ALA F C 1
ATOM 3939 O O . ALA C 3 113 ? -5.130 54.554 -49.364 1.00 28.13 113 ALA F O 1
ATOM 3941 N N . HIS C 3 114 ? -4.550 56.706 -49.002 1.00 31.02 114 HIS F N 1
ATOM 3942 C CA . HIS C 3 114 ? -5.521 57.035 -47.962 1.00 26.59 114 HIS F CA 1
ATOM 3943 C C . HIS C 3 114 ? -5.269 56.337 -46.641 1.00 26.63 114 HIS F C 1
ATOM 3944 O O . HIS C 3 114 ? -6.073 56.510 -45.718 1.00 30.00 114 HIS F O 1
ATOM 3951 N N . GLN C 3 115 ? -4.195 55.559 -46.500 1.00 26.17 115 GLN F N 1
ATOM 3952 C CA . GLN C 3 115 ? -4.020 54.792 -45.271 1.00 25.94 115 GLN F CA 1
ATOM 3953 C C . GLN C 3 115 ? -3.000 55.392 -44.317 1.00 26.71 115 GLN F C 1
ATOM 3954 O O . GLN C 3 115 ? -3.067 55.119 -43.116 1.00 26.28 115 GLN F O 1
ATOM 3960 N N . LEU C 3 116 ? -2.086 56.225 -44.801 1.00 27.43 116 LEU F N 1
ATOM 3961 C CA . LEU C 3 116 ? -1.186 56.941 -43.900 1.00 31.50 116 LEU F CA 1
ATOM 3962 C C . LEU C 3 116 ? -1.910 58.175 -43.358 1.00 30.75 116 LEU F C 1
ATOM 3963 O O . LEU C 3 116 ? -1.885 59.247 -43.959 1.00 33.07 116 LEU F O 1
ATOM 3968 N N . LEU C 3 117 ? -2.583 58.018 -42.217 1.00 30.09 117 LEU F N 1
ATOM 3969 C CA . LEU C 3 117 ? -3.249 59.116 -41.523 1.00 26.97 117 LEU F CA 1
ATOM 3970 C C . LEU C 3 117 ? -2.384 59.611 -40.372 1.00 30.06 117 LEU F C 1
ATOM 3971 O O . LEU C 3 117 ? -1.766 58.810 -39.666 1.00 31.81 117 LEU F O 1
ATOM 3976 N N . PHE C 3 118 ? -2.350 60.927 -40.163 1.00 30.50 118 PHE F N 1
ATOM 3977 C CA . PHE C 3 118 ? -1.707 61.423 -38.947 1.00 31.76 118 PHE F CA 1
ATOM 3978 C C . PHE C 3 118 ? -2.247 62.799 -38.601 1.00 32.32 118 PHE F C 1
ATOM 3979 O O . PHE C 3 118 ? -2.787 63.512 -39.451 1.00 29.52 118 PHE F O 1
ATOM 3987 N N . TYR C 3 119 ? -2.087 63.157 -37.334 1.00 28.37 119 TYR F N 1
ATOM 3988 C CA . TYR C 3 119 ? -2.644 64.375 -36.779 1.00 28.98 119 TYR F CA 1
ATOM 3989 C C . TYR C 3 119 ? -1.548 65.376 -36.465 1.00 32.14 119 TYR F C 1
ATOM 3990 O O . TYR C 3 119 ? -0.461 65.007 -36.006 1.00 32.35 119 TYR F O 1
ATOM 3999 N N . ILE C 3 120 ? -1.861 66.652 -36.654 1.00 27.23 120 ILE F N 1
ATOM 4000 C CA . ILE C 3 120 ? -1.166 67.715 -35.941 1.00 29.82 120 ILE F CA 1
ATOM 4001 C C . ILE C 3 120 ? -2.147 68.292 -34.928 1.00 27.78 120 ILE F C 1
ATOM 4002 O O . ILE C 3 120 ? -3.127 68.950 -35.295 1.00 29.62 120 ILE F O 1
ATOM 4007 N N . ILE C 3 121 ? -1.927 67.977 -33.658 1.00 24.39 121 ILE F N 1
ATOM 4008 C CA . ILE C 3 121 ? -2.773 68.466 -32.581 1.00 25.67 121 ILE F CA 1
ATOM 4009 C C . ILE C 3 121 ? -2.071 69.634 -31.906 1.00 27.90 121 ILE F C 1
ATOM 4010 O O . ILE C 3 121 ? -0.933 69.984 -32.245 1.00 27.13 121 ILE F O 1
ATOM 4015 N N . PHE C 3 122 ? -2.737 70.250 -30.943 1.00 30.18 122 PHE F N 1
ATOM 4016 C CA . PHE C 3 122 ? -2.211 71.453 -30.310 1.00 30.56 122 PHE F CA 1
ATOM 4017 C C . PHE C 3 122 ? -2.249 71.223 -28.809 1.00 33.66 122 PHE F C 1
ATOM 4018 O O . PHE C 3 122 ? -3.312 71.230 -28.182 1.00 35.84 122 PHE F O 1
ATOM 4026 N N . LEU C 3 123 ? -1.064 70.967 -28.270 1.00 29.86 123 LEU F N 1
ATOM 4027 C CA . LEU C 3 123 ? -0.895 70.342 -26.970 1.00 34.80 123 LEU F CA 1
ATOM 4028 C C . LEU C 3 123 ? -0.587 71.432 -25.953 1.00 36.29 123 LEU F C 1
ATOM 4029 O O . LEU C 3 123 ? 0.422 72.138 -26.070 1.00 34.89 123 LEU F O 1
ATOM 4034 N N . ARG C 3 124 ? -1.492 71.607 -24.996 1.00 39.49 124 ARG F N 1
ATOM 4035 C CA . ARG C 3 124 ? -1.361 72.657 -23.998 1.00 40.80 124 ARG F CA 1
ATOM 4036 C C . ARG C 3 124 ? -0.678 72.064 -22.778 1.00 40.05 124 ARG F C 1
ATOM 4037 O O . ARG C 3 124 ? -1.289 71.237 -22.081 1.00 37.65 124 ARG F O 1
ATOM 4045 N N . PRO C 3 125 ? 0.567 72.427 -22.489 1.00 38.59 125 PRO F N 1
ATOM 4046 C CA . PRO C 3 125 ? 1.306 71.753 -21.416 1.00 39.70 125 PRO F CA 1
ATOM 4047 C C . PRO C 3 125 ? 0.713 72.073 -20.055 1.00 36.61 125 PRO F C 1
ATOM 4048 O O . PRO C 3 125 ? -0.154 72.935 -19.907 1.00 38.19 125 PRO F O 1
ATOM 4052 N N . SER C 3 126 ? 1.180 71.340 -19.052 1.00 36.57 126 SER F N 1
ATOM 4053 C CA . SER C 3 126 ? 0.820 71.685 -17.688 1.00 37.76 126 SER F CA 1
ATOM 4054 C C . SER C 3 126 ? 1.289 73.110 -17.392 1.00 35.10 126 SER F C 1
ATOM 4055 O O . SER C 3 126 ? 2.349 73.528 -17.873 1.00 33.20 126 SER F O 1
ATOM 4058 N N . PRO C 3 127 ? 0.512 73.891 -16.654 1.00 34.27 127 PRO F N 1
ATOM 4059 C CA . PRO C 3 127 ? 0.811 75.322 -16.531 1.00 37.55 127 PRO F CA 1
ATOM 4060 C C . PRO C 3 127 ? 2.036 75.579 -15.670 1.00 37.88 127 PRO F C 1
ATOM 4061 O O . PRO C 3 127 ? 2.462 74.747 -14.865 1.00 40.49 127 PRO F O 1
ATOM 4065 N N . LEU C 3 128 ? 2.633 76.744 -15.831 1.00 39.67 128 LEU F N 1
ATOM 4066 C CA . LEU C 3 128 ? 3.861 77.137 -15.090 1.00 42.29 128 LEU F CA 1
ATOM 4067 C C . LEU C 3 128 ? 3.656 77.090 -13.571 1.00 45.02 128 LEU F C 1
ATOM 4068 O O . LEU C 3 128 ? 4.554 76.747 -12.869 1.00 43.07 128 LEU F O 1
ATOM 4073 N N . THR C 3 129 ? 2.463 77.410 -13.108 1.00 48.01 129 THR F N 1
ATOM 4074 C CA . THR C 3 129 ? 2.158 77.399 -11.680 1.00 45.42 129 THR F CA 1
ATOM 4075 C C . THR C 3 129 ? 2.272 76.009 -11.039 1.00 50.32 129 THR F C 1
ATOM 4076 O O . THR C 3 129 ? 2.044 75.882 -9.827 1.00 50.97 129 THR F O 1
ATOM 4080 N N . SER C 3 130 ? 2.585 74.964 -11.801 1.00 46.40 130 SER F N 1
ATOM 4081 C CA . SER C 3 130 ? 2.799 73.644 -11.235 1.00 46.63 130 SER F CA 1
ATOM 4082 C C . SER C 3 130 ? 4.271 73.301 -11.167 1.00 49.22 130 SER F C 1
ATOM 4083 O O . SER C 3 130 ? 4.627 72.173 -10.801 1.00 48.28 130 SER F O 1
ATOM 4086 N N . MET C 3 131 ? 5.129 74.249 -11.526 1.00 47.38 131 MET F N 1
ATOM 4087 C CA . MET C 3 131 ? 6.567 74.074 -11.503 1.00 46.87 131 MET F CA 1
ATOM 4088 C C . MET C 3 131 ? 7.192 75.126 -10.592 1.00 48.89 131 MET F C 1
ATOM 4089 O O . MET C 3 131 ? 6.660 76.233 -10.428 1.00 47.06 131 MET F O 1
ATOM 4094 N N . SER C 3 132 ? 8.331 74.771 -10.001 1.00 44.62 132 SER F N 1
ATOM 4095 C CA . SER C 3 132 ? 9.041 75.695 -9.130 1.00 47.87 132 SER F CA 1
ATOM 4096 C C . SER C 3 132 ? 10.435 75.149 -8.834 1.00 51.22 132 SER F C 1
ATOM 4097 O O . SER C 3 132 ? 10.718 73.953 -9.006 1.00 49.32 132 SER F O 1
ATOM 4100 N N . CYS C 3 133 ? 11.299 76.048 -8.374 1.00 46.47 133 CYS F N 1
ATOM 4101 C CA . CYS C 3 133 ? 12.673 75.721 -8.042 1.00 43.27 133 CYS F CA 1
ATOM 4102 C C . CYS C 3 133 ? 12.868 75.662 -6.531 1.00 45.69 133 CYS F C 1
ATOM 4103 O O . CYS C 3 133 ? 12.198 76.358 -5.758 1.00 40.35 133 CYS F O 1
ATOM 4106 N N . TYR C 3 134 ? 13.803 74.819 -6.123 1.00 43.16 134 TYR F N 1
ATOM 4107 C CA . TYR C 3 134 ? 14.120 74.632 -4.724 1.00 45.99 134 TYR F CA 1
ATOM 4108 C C . TYR C 3 134 ? 15.303 75.514 -4.361 1.00 46.61 134 TYR F C 1
ATOM 4109 O O . TYR C 3 134 ? 16.274 75.613 -5.118 1.00 43.88 134 TYR F O 1
ATOM 4118 N N . ALA C 3 135 ? 15.192 76.183 -3.216 1.00 47.17 135 ALA F N 1
ATOM 4119 C CA . ALA C 3 135 ? 16.323 76.837 -2.567 1.00 49.10 135 ALA F CA 1
ATOM 4120 C C . ALA C 3 135 ? 16.792 75.912 -1.450 1.00 48.46 135 ALA F C 1
ATOM 4121 O O . ALA C 3 135 ? 16.102 75.763 -0.436 1.00 52.14 135 ALA F O 1
ATOM 4123 N N . ARG C 3 136 ? 17.948 75.262 -1.647 1.00 48.37 136 ARG F N 1
ATOM 4124 C CA . ARG C 3 136 ? 18.403 74.266 -0.673 1.00 53.15 136 ARG F CA 1
ATOM 4125 C C . ARG C 3 136 ? 19.153 74.949 0.468 1.00 59.96 136 ARG F C 1
ATOM 4126 O O . ARG C 3 136 ? 20.034 75.781 0.214 1.00 57.66 136 ARG F O 1
ATOM 4134 N N . PRO C 3 137 ? 18.830 74.637 1.726 1.00 61.40 137 PRO F N 1
ATOM 4135 C CA . PRO C 3 137 ? 19.525 75.286 2.850 1.00 62.46 137 PRO F CA 1
ATOM 4136 C C . PRO C 3 137 ? 20.946 74.760 2.999 1.00 62.58 137 PRO F C 1
ATOM 4137 O O . PRO C 3 137 ? 21.181 73.551 3.004 1.00 62.31 137 PRO F O 1
ATOM 4141 N N . LEU C 3 138 ? 21.899 75.686 3.095 1.00 66.80 138 LEU F N 1
ATOM 4142 C CA . LEU C 3 138 ? 23.303 75.360 3.302 1.00 68.27 138 LEU F CA 1
ATOM 4143 C C . LEU C 3 138 ? 23.889 76.276 4.365 1.00 66.88 138 LEU F C 1
ATOM 4144 O O . LEU C 3 138 ? 23.354 77.349 4.653 1.00 72.51 138 LEU F O 1
ATOM 4149 N N . SER C 3 139 ? 25.004 75.844 4.946 1.00 68.28 139 SER F N 1
ATOM 4150 C CA . SER C 3 139 ? 25.718 76.637 5.949 1.00 72.06 139 SER F CA 1
ATOM 4151 C C . SER C 3 139 ? 26.640 77.612 5.221 1.00 67.42 139 SER F C 1
ATOM 4152 O O . SER C 3 139 ? 27.726 77.240 4.771 1.00 67.13 139 SER F O 1
ATOM 4155 N N . LEU C 3 140 ? 26.208 78.865 5.090 1.00 67.34 140 LEU F N 1
ATOM 4156 C CA . LEU C 3 140 ? 27.031 79.896 4.470 1.00 69.59 140 LEU F CA 1
ATOM 4157 C C . LEU C 3 140 ? 27.085 81.132 5.366 1.00 64.88 140 LEU F C 1
ATOM 4158 O O . LEU C 3 140 ? 26.133 81.444 6.092 1.00 63.86 140 LEU F O 1
ATOM 4163 N N . ALA C 3 141 ? 28.220 81.825 5.322 1.00 65.14 141 ALA F N 1
ATOM 4164 C CA . ALA C 3 141 ? 28.464 82.962 6.200 1.00 66.15 141 ALA F CA 1
ATOM 4165 C C . ALA C 3 141 ? 28.122 84.263 5.492 1.00 68.34 141 ALA F C 1
ATOM 4166 O O . ALA C 3 141 ? 28.156 84.358 4.263 1.00 63.42 141 ALA F O 1
ATOM 4168 N N . SER C 3 142 ? 27.781 85.270 6.294 1.00 69.64 142 SER F N 1
ATOM 4169 C CA . SER C 3 142 ? 27.672 86.625 5.773 1.00 68.49 142 SER F CA 1
ATOM 4170 C C . SER C 3 142 ? 28.999 87.050 5.160 1.00 65.99 142 SER F C 1
ATOM 4171 O O . SER C 3 142 ? 30.077 86.726 5.674 1.00 59.99 142 SER F O 1
ATOM 4174 N N . THR C 3 143 ? 28.910 87.766 4.040 1.00 64.75 143 THR F N 1
ATOM 4175 C CA . THR C 3 143 ? 30.082 88.395 3.454 1.00 63.27 143 THR F CA 1
ATOM 4176 C C . THR C 3 143 ? 30.410 89.688 4.221 1.00 58.62 143 THR F C 1
ATOM 4177 O O . THR C 3 143 ? 29.507 90.346 4.753 1.00 55.63 143 THR F O 1
ATOM 4181 N N . PRO C 3 144 ? 31.704 90.036 4.347 1.00 53.21 144 PRO F N 1
ATOM 4182 C CA . PRO C 3 144 ? 32.070 91.252 5.110 1.00 51.56 144 PRO F CA 1
ATOM 4183 C C . PRO C 3 144 ? 31.499 92.555 4.542 1.00 51.06 144 PRO F C 1
ATOM 4184 O O . PRO C 3 144 ? 31.156 93.467 5.313 1.00 47.08 144 PRO F O 1
ATOM 4188 N N . SER C 3 145 ? 31.415 92.680 3.215 1.00 49.06 145 SER F N 1
ATOM 4189 C CA . SER C 3 145 ? 30.723 93.781 2.552 1.00 39.92 145 SER F CA 1
ATOM 4190 C C . SER C 3 145 ? 29.517 93.213 1.803 1.00 47.36 145 SER F C 1
ATOM 4191 O O . SER C 3 145 ? 29.682 92.378 0.905 1.00 49.53 145 SER F O 1
ATOM 4194 N N . THR C 3 146 ? 28.313 93.653 2.190 1.00 49.27 146 THR F N 1
ATOM 4195 C CA . THR C 3 146 ? 27.077 93.269 1.507 1.00 49.01 146 THR F CA 1
ATOM 4196 C C . THR C 3 146 ? 27.179 93.567 0.009 1.00 46.71 146 THR F C 1
ATOM 4197 O O . THR C 3 146 ? 27.812 94.543 -0.408 1.00 44.11 146 THR F O 1
ATOM 4201 N N . ASN C 3 147 ? 26.556 92.709 -0.811 1.00 55.93 147 ASN F N 1
ATOM 4202 C CA . ASN C 3 147 ? 26.861 92.644 -2.241 1.00 52.19 147 ASN F CA 1
ATOM 4203 C C . ASN C 3 147 ? 25.834 93.301 -3.153 1.00 56.71 147 ASN F C 1
ATOM 4204 O O . ASN C 3 147 ? 26.211 93.799 -4.223 1.00 55.12 147 ASN F O 1
ATOM 4209 N N . GLY C 3 148 ? 24.560 93.321 -2.802 1.00 51.21 148 GLY F N 1
ATOM 4210 C CA . GLY C 3 148 ? 23.640 94.018 -3.674 1.00 49.15 148 GLY F CA 1
ATOM 4211 C C . GLY C 3 148 ? 22.309 94.282 -3.025 1.00 53.17 148 GLY F C 1
ATOM 4212 O O . GLY C 3 148 ? 22.176 94.243 -1.800 1.00 62.16 148 GLY F O 1
ATOM 4213 N N . LEU C 3 149 ? 21.316 94.503 -3.876 1.00 50.22 149 LEU F N 1
ATOM 4214 C CA . LEU C 3 149 ? 20.016 95.015 -3.472 1.00 56.08 149 LEU F CA 1
ATOM 4215 C C . LEU C 3 149 ? 18.927 93.964 -3.688 1.00 54.25 149 LEU F C 1
ATOM 4216 O O . LEU C 3 149 ? 18.876 93.325 -4.742 1.00 54.72 149 LEU F O 1
ATOM 4221 N N . CYS C 3 150 ? 18.140 93.726 -2.635 1.00 56.21 150 CYS F N 1
ATOM 4222 C CA . CYS C 3 150 ? 17.042 92.722 -2.658 1.00 57.99 150 CYS F CA 1
ATOM 4223 C C . CYS C 3 150 ? 15.757 93.394 -2.168 1.00 59.41 150 CYS F C 1
ATOM 4224 O O . CYS C 3 150 ? 15.571 93.498 -0.939 1.00 67.49 150 CYS F O 1
ATOM 4227 N N . GLN C 3 151 ? 14.914 93.828 -3.107 1.00 55.39 151 GLN F N 1
ATOM 4228 C CA . GLN C 3 151 ? 13.673 94.516 -2.778 1.00 55.25 151 GLN F CA 1
ATOM 4229 C C . GLN C 3 151 ? 12.464 93.625 -3.031 1.00 61.15 151 GLN F C 1
ATOM 4230 O O . GLN C 3 151 ? 12.288 93.118 -4.143 1.00 60.75 151 GLN F O 1
ATOM 4236 N N . SER C 3 152 ? 11.630 93.449 -2.004 1.00 63.04 152 SER F N 1
ATOM 4237 C CA . SER C 3 152 ? 10.340 92.784 -2.174 1.00 62.69 152 SER F CA 1
ATOM 4238 C C . SER C 3 152 ? 9.406 93.631 -3.037 1.00 58.71 152 SER F C 1
ATOM 4239 O O . SER C 3 152 ? 9.417 94.861 -2.982 1.00 59.90 152 SER F O 1
ATOM 4242 N N . VAL C 3 153 ? 8.575 92.960 -3.831 1.00 60.52 153 VAL F N 1
ATOM 4243 C CA . VAL C 3 153 ? 7.719 93.647 -4.788 1.00 60.33 153 VAL F CA 1
ATOM 4244 C C . VAL C 3 153 ? 6.597 92.700 -5.187 1.00 59.60 153 VAL F C 1
ATOM 4245 O O . VAL C 3 153 ? 6.755 91.480 -5.153 1.00 59.90 153 VAL F O 1
ATOM 4249 N N . SER C 3 154 ? 5.440 93.263 -5.523 1.00 65.13 154 SER F N 1
ATOM 4250 C CA . SER C 3 154 ? 4.391 92.446 -6.116 1.00 65.70 154 SER F CA 1
ATOM 4251 C C . SER C 3 154 ? 4.768 92.090 -7.548 1.00 63.28 154 SER F C 1
ATOM 4252 O O . SER C 3 154 ? 5.284 92.927 -8.303 1.00 58.05 154 SER F O 1
ATOM 4255 N N . VAL C 3 155 ? 4.501 90.834 -7.921 1.00 63.00 155 VAL F N 1
ATOM 4256 C CA . VAL C 3 155 ? 4.809 90.332 -9.294 1.00 65.88 155 VAL F CA 1
ATOM 4257 C C . VAL C 3 155 ? 3.566 89.627 -9.850 1.00 64.94 155 VAL F C 1
ATOM 4258 O O . VAL C 3 155 ? 2.689 89.257 -9.044 1.00 65.90 155 VAL F O 1
ATOM 4262 N N . LEU C 3 156 ? 3.508 89.457 -11.176 1.00 61.95 156 LEU F N 1
ATOM 4263 C CA . LEU C 3 156 ? 2.362 88.789 -11.853 1.00 68.46 156 LEU F CA 1
ATOM 4264 C C . LEU C 3 156 ? 1.046 89.397 -11.355 1.00 73.04 156 LEU F C 1
ATOM 4265 O O . LEU C 3 156 ? 0.882 90.628 -11.471 1.00 67.87 156 LEU F O 1
ATOM 4270 N N . ASP C 3 157 ? 0.151 88.559 -10.822 1.00 76.32 157 ASP F N 1
ATOM 4271 C CA . ASP C 3 157 ? -1.163 89.029 -10.306 1.00 81.88 157 ASP F CA 1
ATOM 4272 C C . ASP C 3 157 ? -1.018 89.424 -8.832 1.00 81.14 157 ASP F C 1
ATOM 4273 O O . ASP C 3 157 ? -1.646 88.766 -7.979 1.00 80.56 157 ASP F O 1
ATOM 4278 N N . ASN C 3 158 ? -0.220 90.460 -8.556 1.00 80.49 158 ASN F N 1
ATOM 4279 C CA . ASN C 3 158 ? 0.001 90.940 -7.165 1.00 81.60 158 ASN F CA 1
ATOM 4280 C C . ASN C 3 158 ? 0.401 89.756 -6.277 1.00 77.06 158 ASN F C 1
ATOM 4281 O O . ASN C 3 158 ? -0.319 89.483 -5.296 1.00 73.17 158 ASN F O 1
ATOM 4286 N N . LYS C 3 159 ? 1.507 89.086 -6.617 1.00 73.86 159 LYS F N 1
ATOM 4287 C CA . LYS C 3 159 ? 1.996 87.920 -5.833 1.00 67.81 159 LYS F CA 1
ATOM 4288 C C . LYS C 3 159 ? 3.325 88.285 -5.161 1.00 65.23 159 LYS F C 1
ATOM 4289 O O . LYS C 3 159 ? 3.913 89.315 -5.541 1.00 63.99 159 LYS F O 1
ATOM 4295 N N . PRO C 3 160 ? 3.822 87.489 -4.188 1.00 67.97 160 PRO F N 1
ATOM 4296 C CA . PRO C 3 160 ? 5.087 87.792 -3.509 1.00 59.07 160 PRO F CA 1
ATOM 4297 C C . PRO C 3 160 ? 6.284 87.666 -4.464 1.00 60.40 160 PRO F C 1
ATOM 4298 O O . PRO C 3 160 ? 6.574 86.565 -4.895 1.00 62.77 160 PRO F O 1
ATOM 4302 N N . GLY C 3 161 ? 6.940 88.792 -4.763 1.00 56.54 161 GLY F N 1
ATOM 4303 C CA . GLY C 3 161 ? 8.078 88.804 -5.651 1.00 50.93 161 GLY F CA 1
ATOM 4304 C C . GLY C 3 161 ? 9.344 89.219 -4.921 1.00 53.32 161 GLY F C 1
ATOM 4305 O O . GLY C 3 161 ? 9.329 89.556 -3.734 1.00 61.91 161 GLY F O 1
ATOM 4306 N N . LEU C 3 162 ? 10.449 89.182 -5.659 1.00 49.13 162 LEU F N 1
ATOM 4307 C CA . LEU C 3 162 ? 11.744 89.558 -5.105 1.00 51.17 162 LEU F CA 1
ATOM 4308 C C . LEU C 3 162 ? 12.628 89.986 -6.263 1.00 51.74 162 LEU F C 1
ATOM 4309 O O . LEU C 3 162 ? 12.914 89.180 -7.153 1.00 54.00 162 LEU F O 1
ATOM 4314 N N . LEU C 3 163 ? 13.041 91.247 -6.275 1.00 53.91 163 LEU F N 1
ATOM 4315 C CA . LEU C 3 163 ? 13.906 91.774 -7.322 1.00 50.47 163 LEU F CA 1
ATOM 4316 C C . LEU C 3 163 ? 15.313 91.909 -6.763 1.00 47.88 163 LEU F C 1
ATOM 4317 O O . LEU C 3 163 ? 15.527 92.642 -5.793 1.00 55.45 163 LEU F O 1
ATOM 4322 N N . ILE C 3 164 ? 16.267 91.220 -7.385 1.00 48.19 164 ILE F N 1
ATOM 4323 C CA . ILE C 3 164 ? 17.647 91.149 -6.914 1.00 48.70 164 ILE F CA 1
ATOM 4324 C C . ILE C 3 164 ? 18.549 91.942 -7.853 1.00 51.09 164 ILE F C 1
ATOM 4325 O O . ILE C 3 164 ? 18.500 91.763 -9.073 1.00 48.97 164 ILE F O 1
ATOM 4330 N N . THR C 3 165 ? 19.384 92.806 -7.287 1.00 51.72 165 THR F N 1
ATOM 4331 C CA . THR C 3 165 ? 20.357 93.564 -8.060 1.00 54.11 165 THR F CA 1
ATOM 4332 C C . THR C 3 165 ? 21.734 93.293 -7.465 1.00 52.15 165 THR F C 1
ATOM 4333 O O . THR C 3 165 ? 21.977 93.618 -6.299 1.00 51.56 165 THR F O 1
ATOM 4337 N N . THR C 3 166 ? 22.625 92.685 -8.253 1.00 51.75 166 THR F N 1
ATOM 4338 C CA . THR C 3 166 ? 23.929 92.279 -7.740 1.00 51.96 166 THR F CA 1
ATOM 4339 C C . THR C 3 166 ? 24.893 92.060 -8.899 1.00 47.20 166 THR F C 1
ATOM 4340 O O . THR C 3 166 ? 24.473 91.626 -9.973 1.00 50.99 166 THR F O 1
ATOM 4344 N N . PRO C 3 167 ? 26.176 92.369 -8.723 1.00 50.70 167 PRO F N 1
ATOM 4345 C CA . PRO C 3 167 ? 27.182 91.903 -9.680 1.00 54.77 167 PRO F CA 1
ATOM 4346 C C . PRO C 3 167 ? 27.585 90.468 -9.385 1.00 55.82 167 PRO F C 1
ATOM 4347 O O . PRO C 3 167 ? 27.541 90.003 -8.245 1.00 55.34 167 PRO F O 1
ATOM 4351 N N . LEU C 3 168 ? 27.976 89.760 -10.436 1.00 60.49 168 LEU F N 1
ATOM 4352 C CA . LEU C 3 168 ? 28.443 88.386 -10.310 1.00 61.29 168 LEU F CA 1
ATOM 4353 C C . LEU C 3 168 ? 29.923 88.334 -10.647 1.00 64.38 168 LEU F C 1
ATOM 4354 O O . LEU C 3 168 ? 30.383 89.013 -11.573 1.00 65.88 168 LEU F O 1
ATOM 4359 N N . HIS C 3 169 ? 30.669 87.548 -9.874 1.00 67.80 169 HIS F N 1
ATOM 4360 C CA . HIS C 3 169 ? 32.099 87.371 -10.087 1.00 72.32 169 HIS F CA 1
ATOM 4361 C C . HIS C 3 169 ? 32.380 85.926 -10.456 1.00 68.13 169 HIS F C 1
ATOM 4362 O O . HIS C 3 169 ? 31.846 85.002 -9.828 1.00 55.93 169 HIS F O 1
ATOM 4369 N N . ARG C 3 170 ? 33.190 85.743 -11.498 1.00 70.58 170 ARG F N 1
ATOM 4370 C CA . ARG C 3 170 ? 33.593 84.406 -11.907 1.00 76.34 170 ARG F CA 1
ATOM 4371 C C . ARG C 3 170 ? 34.413 83.753 -10.808 1.00 76.07 170 ARG F C 1
ATOM 4372 O O . ARG C 3 170 ? 35.418 84.313 -10.356 1.00 76.93 170 ARG F O 1
ATOM 4380 N N . ASP C 3 171 ? 33.971 82.587 -10.367 1.00 73.00 171 ASP F N 1
ATOM 4381 C CA . ASP C 3 171 ? 34.849 81.714 -9.608 1.00 78.84 171 ASP F CA 1
ATOM 4382 C C . ASP C 3 171 ? 35.912 81.172 -10.562 1.00 83.20 171 ASP F C 1
ATOM 4383 O O . ASP C 3 171 ? 35.561 80.505 -11.549 1.00 78.22 171 ASP F O 1
ATOM 4388 N N . PRO C 3 172 ? 37.205 81.465 -10.345 1.00 88.50 172 PRO F N 1
ATOM 4389 C CA . PRO C 3 172 ? 38.244 80.903 -11.232 1.00 87.45 172 PRO F CA 1
ATOM 4390 C C . PRO C 3 172 ? 38.366 79.386 -11.136 1.00 83.89 172 PRO F C 1
ATOM 4391 O O . PRO C 3 172 ? 38.853 78.756 -12.086 1.00 82.08 172 PRO F O 1
ATOM 4395 N N . ALA C 3 173 ? 37.929 78.787 -10.024 1.00 78.20 173 ALA F N 1
ATOM 4396 C CA . ALA C 3 173 ? 37.940 77.335 -9.889 1.00 79.63 173 ALA F CA 1
ATOM 4397 C C . ALA C 3 173 ? 36.874 76.686 -10.769 1.00 80.89 173 ALA F C 1
ATOM 4398 O O . ALA C 3 173 ? 37.190 75.894 -11.667 1.00 78.63 173 ALA F O 1
ATOM 4400 N N . SER C 3 174 ? 35.596 77.022 -10.530 1.00 79.15 174 SER F N 1
ATOM 4401 C CA . SER C 3 174 ? 34.472 76.366 -11.196 1.00 74.96 174 SER F CA 1
ATOM 4402 C C . SER C 3 174 ? 34.025 77.051 -12.480 1.00 73.44 174 SER F C 1
ATOM 4403 O O . SER C 3 174 ? 33.352 76.411 -13.299 1.00 68.60 174 SER F O 1
ATOM 4406 N N . GLY C 3 175 ? 34.374 78.325 -12.678 1.00 73.87 175 GLY F N 1
ATOM 4407 C CA . GLY C 3 175 ? 33.877 79.086 -13.807 1.00 73.60 175 GLY F CA 1
ATOM 4408 C C . GLY C 3 175 ? 32.457 79.586 -13.654 1.00 72.13 175 GLY F C 1
ATOM 4409 O O . GLY C 3 175 ? 31.919 80.189 -14.595 1.00 68.17 175 GLY F O 1
ATOM 4410 N N . LYS C 3 176 ? 31.832 79.351 -12.507 1.00 65.35 176 LYS F N 1
ATOM 4411 C CA . LYS C 3 176 ? 30.466 79.775 -12.268 1.00 63.76 176 LYS F CA 1
ATOM 4412 C C . LYS C 3 176 ? 30.458 81.200 -11.713 1.00 71.29 176 LYS F C 1
ATOM 4413 O O . LYS C 3 176 ? 31.350 81.587 -10.947 1.00 71.79 176 LYS F O 1
ATOM 4419 N N . TYR C 3 177 ? 29.457 81.987 -12.119 1.00 61.93 177 TYR F N 1
ATOM 4420 C CA . TYR C 3 177 ? 29.314 83.364 -11.656 1.00 60.86 177 TYR F CA 1
ATOM 4421 C C . TYR C 3 177 ? 28.455 83.411 -10.397 1.00 59.35 177 TYR F C 1
ATOM 4422 O O . TYR C 3 177 ? 27.284 83.020 -10.425 1.00 54.92 177 TYR F O 1
ATOM 4431 N N . THR C 3 178 ? 29.030 83.920 -9.304 1.00 60.54 178 THR F N 1
ATOM 4432 C CA . THR C 3 178 ? 28.448 83.804 -7.975 1.00 60.30 178 THR F CA 1
ATOM 4433 C C . THR C 3 178 ? 28.243 85.176 -7.348 1.00 54.78 178 THR F C 1
ATOM 4434 O O . THR C 3 178 ? 28.906 86.153 -7.705 1.00 55.41 178 THR F O 1
ATOM 4438 N N . SER C 3 179 ? 27.297 85.235 -6.413 1.00 52.11 179 SER F N 1
ATOM 4439 C CA . SER C 3 179 ? 27.154 86.381 -5.529 1.00 52.62 179 SER F CA 1
ATOM 4440 C C . SER C 3 179 ? 26.315 85.986 -4.324 1.00 50.36 179 SER F C 1
ATOM 4441 O O . SER C 3 179 ? 25.389 85.181 -4.443 1.00 52.57 179 SER F O 1
ATOM 4444 N N . ASN C 3 180 ? 26.641 86.567 -3.172 1.00 48.60 180 ASN F N 1
ATOM 4445 C CA . ASN C 3 180 ? 25.970 86.275 -1.909 1.00 55.13 180 ASN F CA 1
ATOM 4446 C C . ASN C 3 180 ? 25.291 87.554 -1.437 1.00 56.24 180 ASN F C 1
ATOM 4447 O O . ASN C 3 180 ? 25.968 88.513 -1.047 1.00 63.24 180 ASN F O 1
ATOM 4452 N N . VAL C 3 181 ? 23.960 87.565 -1.472 1.00 50.51 181 VAL F N 1
ATOM 4453 C CA . VAL C 3 181 ? 23.172 88.730 -1.101 1.00 53.30 181 VAL F CA 1
ATOM 4454 C C . VAL C 3 181 ? 22.265 88.360 0.075 1.00 58.92 181 VAL F C 1
ATOM 4455 O O . VAL C 3 181 ? 22.176 87.202 0.486 1.00 55.20 181 VAL F O 1
ATOM 4459 N N . GLN C 3 182 ? 21.604 89.373 0.630 1.00 58.06 182 GLN F N 1
ATOM 4460 C CA . GLN C 3 182 ? 20.732 89.199 1.782 1.00 62.32 182 GLN F CA 1
ATOM 4461 C C . GLN C 3 182 ? 19.334 89.665 1.409 1.00 65.82 182 GLN F C 1
ATOM 4462 O O . GLN C 3 182 ? 19.175 90.766 0.870 1.00 71.40 182 GLN F O 1
ATOM 4468 N N . SER C 3 183 ? 18.314 88.827 1.687 1.00 65.88 183 SER F N 1
ATOM 4469 C CA . SER C 3 183 ? 16.962 89.206 1.272 1.00 73.14 183 SER F CA 1
ATOM 4470 C C . SER C 3 183 ? 16.090 89.538 2.477 1.00 72.55 183 SER F C 1
ATOM 4471 O O . SER C 3 183 ? 16.252 88.950 3.553 1.00 68.17 183 SER F O 1
ATOM 4474 N N . PRO C 3 184 ? 15.142 90.469 2.321 1.00 74.63 184 PRO F N 1
ATOM 4475 C CA . PRO C 3 184 ? 14.194 90.712 3.421 1.00 74.40 184 PRO F CA 1
ATOM 4476 C C . PRO C 3 184 ? 13.250 89.543 3.633 1.00 79.46 184 PRO F C 1
ATOM 4477 O O . PRO C 3 184 ? 12.999 89.145 4.780 1.00 71.91 184 PRO F O 1
ATOM 4481 N N . THR C 3 185 ? 12.749 88.959 2.546 1.00 78.03 185 THR F N 1
ATOM 4482 C CA . THR C 3 185 ? 11.717 87.937 2.592 1.00 69.68 185 THR F CA 1
ATOM 4483 C C . THR C 3 185 ? 12.350 86.554 2.558 1.00 72.00 185 THR F C 1
ATOM 4484 O O . THR C 3 185 ? 13.230 86.290 1.731 1.00 69.68 185 THR F O 1
ATOM 4488 N N . THR C 3 186 ? 11.902 85.679 3.459 1.00 72.55 186 THR F N 1
ATOM 4489 C CA . THR C 3 186 ? 12.272 84.271 3.419 1.00 68.26 186 THR F CA 1
ATOM 4490 C C . THR C 3 186 ? 11.383 83.550 2.403 1.00 66.74 186 THR F C 1
ATOM 4491 O O . THR C 3 186 ? 10.260 83.985 2.120 1.00 65.40 186 THR F O 1
ATOM 4495 N N . PHE C 3 187 ? 11.911 82.469 1.817 1.00 61.27 187 PHE F N 1
ATOM 4496 C CA . PHE C 3 187 ? 11.137 81.675 0.864 1.00 60.70 187 PHE F CA 1
ATOM 4497 C C . PHE C 3 187 ? 11.796 80.319 0.671 1.00 54.31 187 PHE F C 1
ATOM 4498 O O . PHE C 3 187 ? 12.997 80.151 0.890 1.00 58.04 187 PHE F O 1
ATOM 4506 N N . ASN C 3 188 ? 10.991 79.352 0.240 1.00 56.96 188 ASN F N 1
ATOM 4507 C CA . ASN C 3 188 ? 11.480 78.007 -0.049 1.00 56.88 188 ASN F CA 1
ATOM 4508 C C . ASN C 3 188 ? 11.460 77.652 -1.526 1.00 53.80 188 ASN F C 1
ATOM 4509 O O . ASN C 3 188 ? 12.416 77.048 -2.021 1.00 51.55 188 ASN F O 1
ATOM 4514 N N . LEU C 3 189 ? 10.406 78.023 -2.250 1.00 54.01 189 LEU F N 1
ATOM 4515 C CA . LEU C 3 189 ? 10.291 77.733 -3.670 1.00 49.74 189 LEU F CA 1
ATOM 4516 C C . LEU C 3 189 ? 10.197 79.031 -4.450 1.00 48.12 189 LEU F C 1
ATOM 4517 O O . LEU C 3 189 ? 9.762 80.053 -3.916 1.00 47.25 189 LEU F O 1
ATOM 4522 N N . PHE C 3 190 ? 10.597 78.983 -5.719 1.00 45.13 190 PHE F N 1
ATOM 4523 C CA . PHE C 3 190 ? 10.616 80.206 -6.511 1.00 50.20 190 PHE F CA 1
ATOM 4524 C C . PHE C 3 190 ? 10.518 79.899 -8.002 1.00 47.25 190 PHE F C 1
ATOM 4525 O O . PHE C 3 190 ? 10.862 78.805 -8.466 1.00 42.97 190 PHE F O 1
ATOM 4533 N N . ARG C 3 191 ? 10.127 80.940 -8.749 1.00 47.12 191 ARG F N 1
ATOM 4534 C CA . ARG C 3 191 ? 10.007 80.925 -10.232 1.00 43.56 191 ARG F CA 1
ATOM 4535 C C . ARG C 3 191 ? 10.745 82.156 -10.779 1.00 41.24 191 ARG F C 1
ATOM 4536 O O . ARG C 3 191 ? 10.430 83.276 -10.332 1.00 44.11 191 ARG F O 1
ATOM 4544 N N . VAL C 3 192 ? 11.688 81.948 -11.705 1.00 41.09 192 VAL F N 1
ATOM 4545 C CA . VAL C 3 192 ? 12.489 83.026 -12.277 1.00 41.17 192 VAL F CA 1
ATOM 4546 C C . VAL C 3 192 ? 11.698 83.660 -13.411 1.00 42.23 192 VAL F C 1
ATOM 4547 O O . VAL C 3 192 ? 11.442 83.013 -14.431 1.00 47.31 192 VAL F O 1
ATOM 4551 N N . LEU C 3 193 ? 11.341 84.936 -13.248 1.00 45.36 193 LEU F N 1
ATOM 4552 C CA . LEU C 3 193 ? 10.559 85.638 -14.259 1.00 38.54 193 LEU F CA 1
ATOM 4553 C C . LEU C 3 193 ? 11.432 86.233 -15.354 1.00 44.61 193 LEU F C 1
ATOM 4554 O O . LEU C 3 193 ? 10.995 86.292 -16.510 1.00 45.68 193 LEU F O 1
ATOM 4559 N N . TYR C 3 194 ? 12.646 86.681 -15.025 1.00 46.95 194 TYR F N 1
ATOM 4560 C CA . TYR C 3 194 ? 13.626 87.043 -16.050 1.00 46.17 194 TYR F CA 1
ATOM 4561 C C . TYR C 3 194 ? 14.998 87.211 -15.405 1.00 45.18 194 TYR F C 1
ATOM 4562 O O . TYR C 3 194 ? 15.113 87.431 -14.198 1.00 46.54 194 TYR F O 1
ATOM 4571 N N . ILE C 3 195 ? 16.037 87.096 -16.233 1.00 46.64 195 ILE F N 1
ATOM 4572 C CA . ILE C 3 195 ? 17.408 87.419 -15.859 1.00 46.77 195 ILE F CA 1
ATOM 4573 C C . ILE C 3 195 ? 17.985 88.360 -16.908 1.00 55.26 195 ILE F C 1
ATOM 4574 O O . ILE C 3 195 ? 17.959 88.048 -18.104 1.00 57.88 195 ILE F O 1
ATOM 4579 N N . LYS C 3 196 ? 18.502 89.508 -16.458 1.00 58.84 196 LYS F N 1
ATOM 4580 C CA . LYS C 3 196 ? 19.149 90.506 -17.306 1.00 54.33 196 LYS F CA 1
ATOM 4581 C C . LYS C 3 196 ? 20.634 90.559 -16.959 1.00 59.23 196 LYS F C 1
ATOM 4582 O O . LYS C 3 196 ? 20.990 90.827 -15.807 1.00 62.88 196 LYS F O 1
ATOM 4588 N N . LEU C 3 197 ? 21.497 90.326 -17.952 1.00 56.57 197 LEU F N 1
ATOM 4589 C CA . LEU C 3 197 ? 22.942 90.303 -17.757 1.00 58.11 197 LEU F CA 1
ATOM 4590 C C . LEU C 3 197 ? 23.642 91.369 -18.598 1.00 66.01 197 LEU F C 1
ATOM 4591 O O . LEU C 3 197 ? 23.330 91.544 -19.781 1.00 69.03 197 LEU F O 1
ATOM 4596 N N . SER C 3 198 ? 24.611 92.066 -17.987 1.00 64.82 198 SER F N 1
ATOM 4597 C CA . SER C 3 198 ? 25.380 93.114 -18.652 1.00 70.38 198 SER F CA 1
ATOM 4598 C C . SER C 3 198 ? 26.874 92.898 -18.431 1.00 72.37 198 SER F C 1
ATOM 4599 O O . SER C 3 198 ? 27.290 92.333 -17.418 1.00 66.02 198 SER F O 1
ATOM 4602 N N . GLY C 3 199 ? 27.676 93.373 -19.389 1.00 80.41 199 GLY F N 1
ATOM 4603 C CA . GLY C 3 199 ? 29.125 93.242 -19.340 1.00 79.08 199 GLY F CA 1
ATOM 4604 C C . GLY C 3 199 ? 29.847 93.915 -20.494 1.00 79.93 199 GLY F C 1
ATOM 4605 O O . GLY C 3 199 ? 30.890 94.545 -20.308 1.00 78.09 199 GLY F O 1
ATOM 4606 N N . GLN C 3 206 ? 21.816 86.105 -20.886 1.00 71.23 206 GLN F N 1
ATOM 4607 C CA . GLN C 3 206 ? 21.221 85.575 -22.111 1.00 81.41 206 GLN F CA 1
ATOM 4608 C C . GLN C 3 206 ? 21.622 84.127 -22.375 1.00 80.74 206 GLN F C 1
ATOM 4609 O O . GLN C 3 206 ? 20.784 83.216 -22.354 1.00 76.73 206 GLN F O 1
ATOM 4615 N N . LYS C 3 207 ? 22.917 83.915 -22.630 1.00 77.10 207 LYS F N 1
ATOM 4616 C CA . LYS C 3 207 ? 23.449 82.542 -22.844 1.00 70.14 207 LYS F CA 1
ATOM 4617 C C . LYS C 3 207 ? 23.612 81.903 -21.461 1.00 66.33 207 LYS F C 1
ATOM 4618 O O . LYS C 3 207 ? 24.750 81.542 -21.101 1.00 72.91 207 LYS F O 1
ATOM 4624 N N . VAL C 3 208 ? 22.501 81.780 -20.728 1.00 61.65 208 VAL F N 1
ATOM 4625 C CA . VAL C 3 208 ? 22.501 81.262 -19.365 1.00 61.30 208 VAL F CA 1
ATOM 4626 C C . VAL C 3 208 ? 22.079 79.801 -19.398 1.00 60.49 208 VAL F C 1
ATOM 4627 O O . VAL C 3 208 ? 20.921 79.488 -19.690 1.00 63.73 208 VAL F O 1
ATOM 4631 N N . LYS C 3 209 ? 23.006 78.966 -19.028 1.00 57.53 209 LYS F N 1
ATOM 4632 C CA . LYS C 3 209 ? 22.612 77.578 -19.032 1.00 59.73 209 LYS F CA 1
ATOM 4633 C C . LYS C 3 209 ? 21.618 77.411 -17.893 1.00 61.75 209 LYS F C 1
ATOM 4634 O O . LYS C 3 209 ? 20.503 76.978 -18.201 1.00 58.40 209 LYS F O 1
ATOM 4640 N N . HIS C 3 210 ? 22.047 77.544 -16.622 1.00 58.92 210 HIS F N 1
ATOM 4641 C CA . HIS C 3 210 ? 21.207 77.271 -15.459 1.00 55.95 210 HIS F CA 1
ATOM 4642 C C . HIS C 3 210 ? 21.545 78.231 -14.320 1.00 54.89 210 HIS F C 1
ATOM 4643 O O . HIS C 3 210 ? 22.615 78.848 -14.291 1.00 52.87 210 HIS F O 1
ATOM 4650 N N . LEU C 3 211 ? 20.606 78.344 -13.373 1.00 49.79 211 LEU F N 1
ATOM 4651 C CA . LEU C 3 211 ? 20.731 79.179 -12.179 1.00 50.64 211 LEU F CA 1
ATOM 4652 C C . LEU C 3 211 ? 20.281 78.392 -10.954 1.00 49.29 211 LEU F C 1
ATOM 4653 O O . LEU C 3 211 ? 19.206 77.785 -10.970 1.00 48.92 211 LEU F O 1
ATOM 4658 N N . THR C 3 212 ? 21.084 78.422 -9.890 1.00 48.28 212 THR F N 1
ATOM 4659 C CA . THR C 3 212 ? 20.698 77.857 -8.603 1.00 49.71 212 THR F CA 1
ATOM 4660 C C . THR C 3 212 ? 20.687 78.940 -7.526 1.00 49.20 212 THR F C 1
ATOM 4661 O O . THR C 3 212 ? 21.450 79.915 -7.586 1.00 45.42 212 THR F O 1
ATOM 4665 N N . ILE C 3 213 ? 19.810 78.764 -6.538 1.00 46.02 213 ILE F N 1
ATOM 4666 C CA . ILE C 3 213 ? 19.758 79.631 -5.369 1.00 47.96 213 ILE F CA 1
ATOM 4667 C C . ILE C 3 213 ? 19.783 78.758 -4.124 1.00 47.24 213 ILE F C 1
ATOM 4668 O O . ILE C 3 213 ? 18.842 77.997 -3.878 1.00 44.81 213 ILE F O 1
ATOM 4673 N N . ASP C 3 214 ? 20.857 78.890 -3.338 1.00 52.81 214 ASP F N 1
ATOM 4674 C CA . ASP C 3 214 ? 21.018 78.118 -2.076 1.00 55.46 214 ASP F CA 1
ATOM 4675 C C . ASP C 3 214 ? 20.742 79.047 -0.889 1.00 58.31 214 ASP F C 1
ATOM 4676 O O . ASP C 3 214 ? 21.504 80.019 -0.711 1.00 51.20 214 ASP F O 1
ATOM 4681 N N . LYS C 3 215 ? 19.691 78.755 -0.116 1.00 56.41 215 LYS F N 1
ATOM 4682 C CA . LYS C 3 215 ? 19.317 79.590 1.058 1.00 53.97 215 LYS F CA 1
ATOM 4683 C C . LYS C 3 215 ? 20.175 79.195 2.266 1.00 63.30 215 LYS F C 1
ATOM 4684 O O . LYS C 3 215 ? 20.832 78.137 2.205 1.00 60.94 215 LYS F O 1
ATOM 4690 N N . ASP C 3 216 ? 20.159 80.022 3.316 1.00 69.37 216 ASP F N 1
ATOM 4691 C CA . ASP C 3 216 ? 20.945 79.758 4.552 1.00 66.99 216 ASP F CA 1
ATOM 4692 C C . ASP C 3 216 ? 20.251 78.660 5.367 1.00 66.50 216 ASP F C 1
ATOM 4693 O O . ASP C 3 216 ? 19.023 78.500 5.217 1.00 68.33 216 ASP F O 1
ATOM 4698 N N . SER C 3 217 ? 21.016 77.940 6.194 1.00 70.75 217 SER F N 1
ATOM 4699 C CA . SER C 3 217 ? 20.461 76.847 7.036 1.00 76.09 217 SER F CA 1
ATOM 4700 C C . SER C 3 217 ? 20.151 77.376 8.441 1.00 79.11 217 SER F C 1
ATOM 4701 O O . SER C 3 217 ? 19.494 76.651 9.214 1.00 78.12 217 SER F O 1
ATOM 4704 N N . LEU C 3 218 ? 20.612 78.593 8.750 1.00 79.50 218 LEU F N 1
ATOM 4705 C CA . LEU C 3 218 ? 20.377 79.212 10.082 1.00 80.25 218 LEU F CA 1
ATOM 4706 C C . LEU C 3 218 ? 19.226 80.220 9.977 1.00 78.98 218 LEU F C 1
ATOM 4707 O O . LEU C 3 218 ? 19.062 81.027 10.913 1.00 78.26 218 LEU F O 1
ATOM 4712 N N . GLN C 3 219 ? 18.469 80.164 8.876 1.00 78.79 219 GLN F N 1
ATOM 4713 C CA . GLN C 3 219 ? 17.321 81.084 8.648 1.00 88.39 219 GLN F CA 1
ATOM 4714 C C . GLN C 3 219 ? 17.775 82.530 8.876 1.00 83.27 219 GLN F C 1
ATOM 4715 O O . GLN C 3 219 ? 17.180 83.207 9.738 1.00 79.70 219 GLN F O 1
ATOM 4721 N N . GLU C 3 220 ? 18.790 82.975 8.128 1.00 78.77 220 GLU F N 1
ATOM 4722 C CA . GLU C 3 220 ? 19.321 84.359 8.257 1.00 78.83 220 GLU F CA 1
ATOM 4723 C C . GLU C 3 220 ? 18.798 85.213 7.096 1.00 81.08 220 GLU F C 1
ATOM 4724 O O . GLU C 3 220 ? 18.346 86.347 7.353 1.00 78.20 220 GLU F O 1
ATOM 4730 N N . GLY C 3 221 ? 18.862 84.680 5.872 1.00 83.11 221 GLY F N 1
ATOM 4731 C CA . GLY C 3 221 ? 18.392 85.406 4.676 1.00 73.23 221 GLY F CA 1
ATOM 4732 C C . GLY C 3 221 ? 19.477 85.507 3.618 1.00 68.12 221 GLY F C 1
ATOM 4733 O O . GLY C 3 221 ? 19.352 86.367 2.723 1.00 62.32 221 GLY F O 1
ATOM 4734 N N . PHE C 3 222 ? 20.507 84.660 3.719 1.00 68.72 222 PHE F N 1
ATOM 4735 C CA . PHE C 3 222 ? 21.631 84.660 2.745 1.00 67.36 222 PHE F CA 1
ATOM 4736 C C . PHE C 3 222 ? 21.287 83.734 1.573 1.00 60.33 222 PHE F C 1
ATOM 4737 O O . PHE C 3 222 ? 21.113 82.519 1.796 1.00 62.91 222 PHE F O 1
ATOM 4745 N N . LEU C 3 223 ? 21.196 84.298 0.364 1.00 58.58 223 LEU F N 1
ATOM 4746 C CA . LEU C 3 223 ? 20.861 83.509 -0.852 1.00 54.20 223 LEU F CA 1
ATOM 4747 C C . LEU C 3 223 ? 22.055 83.516 -1.813 1.00 53.51 223 LEU F C 1
ATOM 4748 O O . LEU C 3 223 ? 22.303 84.566 -2.439 1.00 52.97 223 LEU F O 1
ATOM 4753 N N . GLN C 3 224 ? 22.760 82.385 -1.920 1.00 53.25 224 GLN F N 1
ATOM 4754 C CA . GLN C 3 224 ? 23.901 82.270 -2.814 1.00 50.67 224 GLN F CA 1
ATOM 4755 C C . GLN C 3 224 ? 23.356 82.083 -4.220 1.00 53.73 224 GLN F C 1
ATOM 4756 O O . GLN C 3 224 ? 22.609 81.135 -4.480 1.00 51.79 224 GLN F O 1
ATOM 4762 N N . LEU C 3 225 ? 23.690 83.009 -5.103 1.00 54.04 225 LEU F N 1
ATOM 4763 C CA . LEU C 3 225 ? 23.291 82.955 -6.498 1.00 47.36 225 LEU F CA 1
ATOM 4764 C C . LEU C 3 225 ? 24.427 82.336 -7.295 1.00 52.27 225 LEU F C 1
ATOM 4765 O O . LEU C 3 225 ? 25.582 82.747 -7.141 1.00 56.66 225 LEU F O 1
ATOM 4770 N N . CYS C 3 226 ? 24.108 81.340 -8.125 1.00 49.51 226 CYS F N 1
ATOM 4771 C CA . CYS C 3 226 ? 25.107 80.656 -8.947 1.00 50.74 226 CYS F CA 1
ATOM 4772 C C . CYS C 3 226 ? 24.588 80.577 -10.376 1.00 50.82 226 CYS F C 1
ATOM 4773 O O . CYS C 3 226 ? 23.533 79.983 -10.631 1.00 50.54 226 CYS F O 1
ATOM 4776 N N . LEU C 3 227 ? 25.323 81.176 -11.300 1.00 46.50 227 LEU F N 1
ATOM 4777 C CA . LEU C 3 227 ? 24.973 81.189 -12.710 1.00 50.28 227 LEU F CA 1
ATOM 4778 C C . LEU C 3 227 ? 26.065 80.447 -13.453 1.00 55.28 227 LEU F C 1
ATOM 4779 O O . LEU C 3 227 ? 27.211 80.907 -13.481 1.00 55.97 227 LEU F O 1
ATOM 4784 N N . ASN C 3 228 ? 25.719 79.306 -14.048 1.00 57.66 228 ASN F N 1
ATOM 4785 C CA . ASN C 3 228 ? 26.578 78.690 -15.050 1.00 61.41 228 ASN F CA 1
ATOM 4786 C C . ASN C 3 228 ? 26.237 79.266 -16.417 1.00 60.16 228 ASN F C 1
ATOM 4787 O O . ASN C 3 228 ? 25.063 79.328 -16.792 1.00 61.14 228 ASN F O 1
ATOM 4792 N N . MET C 3 229 ? 27.216 79.885 -17.041 1.00 64.09 229 MET F N 1
ATOM 4793 C CA . MET C 3 229 ? 26.968 80.527 -18.340 1.00 67.84 229 MET F CA 1
ATOM 4794 C C . MET C 3 229 ? 27.584 79.699 -19.453 1.00 70.73 229 MET F C 1
ATOM 4795 O O . MET C 3 229 ? 28.489 78.940 -19.170 1.00 70.37 229 MET F O 1
ATOM 4800 N N . CYS C 3 230 ? 27.055 79.850 -20.673 1.00 74.25 230 CYS F N 1
ATOM 4801 C CA . CYS C 3 230 ? 27.530 79.096 -21.864 1.00 82.32 230 CYS F CA 1
ATOM 4802 C C . CYS C 3 230 ? 28.617 79.897 -22.588 1.00 87.54 230 CYS F C 1
ATOM 4803 O O . CYS C 3 230 ? 28.276 80.678 -23.498 1.00 81.43 230 CYS F O 1
ATOM 4806 N N . GLY C 3 231 ? 29.875 79.697 -22.186 1.00 89.08 231 GLY F N 1
ATOM 4807 C CA . GLY C 3 231 ? 31.035 80.376 -22.790 1.00 87.16 231 GLY F CA 1
ATOM 4808 C C . GLY C 3 231 ? 31.327 81.795 -22.346 1.00 92.40 231 GLY F C 1
ATOM 4809 O O . GLY C 3 231 ? 32.307 82.341 -22.864 1.00 96.21 231 GLY F O 1
ATOM 4810 N N . VAL C 3 232 ? 30.556 82.404 -21.450 1.00 90.59 232 VAL F N 1
ATOM 4811 C CA . VAL C 3 232 ? 30.927 83.796 -21.070 1.00 91.98 232 VAL F CA 1
ATOM 4812 C C . VAL C 3 232 ? 32.301 83.752 -20.410 1.00 91.43 232 VAL F C 1
ATOM 4813 O O . VAL C 3 232 ? 32.479 82.973 -19.469 1.00 88.15 232 VAL F O 1
ATOM 4817 N N . SER C 3 233 ? 33.232 84.560 -20.909 1.00 91.72 233 SER F N 1
ATOM 4818 C CA . SER C 3 233 ? 34.597 84.514 -20.342 1.00 89.39 233 SER F CA 1
ATOM 4819 C C . SER C 3 233 ? 34.966 85.792 -19.607 1.00 91.39 233 SER F C 1
ATOM 4820 O O . SER C 3 233 ? 36.096 85.842 -19.146 1.00 90.27 233 SER F O 1
ATOM 4823 N N . TYR C 3 234 ? 34.020 86.708 -19.376 1.00 94.11 234 TYR F N 1
ATOM 4824 C CA . TYR C 3 234 ? 34.318 88.001 -18.698 1.00 89.96 234 TYR F CA 1
ATOM 4825 C C . TYR C 3 234 ? 34.593 87.813 -17.203 1.00 83.56 234 TYR F C 1
ATOM 4826 O O . TYR C 3 234 ? 34.388 86.761 -16.641 1.00 87.80 234 TYR F O 1
ATOM 4835 N N . GLU C 3 235 ? 34.976 88.883 -16.529 1.00 81.52 235 GLU F N 1
ATOM 4836 C CA . GLU C 3 235 ? 35.272 88.776 -15.076 1.00 82.35 235 GLU F CA 1
ATOM 4837 C C . GLU C 3 235 ? 34.043 89.136 -14.232 1.00 75.83 235 GLU F C 1
ATOM 4838 O O . GLU C 3 235 ? 33.741 88.435 -13.284 1.00 71.36 235 GLU F O 1
ATOM 4844 N N . THR C 3 236 ? 33.373 90.228 -14.553 1.00 77.15 236 THR F N 1
ATOM 4845 C CA . THR C 3 236 ? 32.219 90.610 -13.715 1.00 73.77 236 THR F CA 1
ATOM 4846 C C . THR C 3 236 ? 30.986 90.673 -14.603 1.00 67.96 236 THR F C 1
ATOM 4847 O O . THR C 3 236 ? 31.135 90.895 -15.785 1.00 66.06 236 THR F O 1
ATOM 4851 N N . LEU C 3 237 ? 29.826 90.450 -14.023 1.00 63.02 237 LEU F N 1
ATOM 4852 C CA . LEU C 3 237 ? 28.592 90.519 -14.813 1.00 60.73 237 LEU F CA 1
ATOM 4853 C C . LEU C 3 237 ? 27.559 91.171 -13.926 1.00 62.16 237 LEU F C 1
ATOM 4854 O O . LEU C 3 237 ? 27.422 90.756 -12.804 1.00 61.62 237 LEU F O 1
ATOM 4859 N N . GLN C 3 238 ? 26.958 92.234 -14.420 1.00 60.62 238 GLN F N 1
ATOM 4860 C CA . GLN C 3 238 ? 25.922 92.937 -13.658 1.00 55.10 238 GLN F CA 1
ATOM 4861 C C . GLN C 3 238 ? 24.653 92.152 -13.876 1.00 58.09 238 GLN F C 1
ATOM 4862 O O . GLN C 3 238 ? 24.422 91.765 -14.976 1.00 61.59 238 GLN F O 1
ATOM 4868 N N . CYS C 3 239 ? 23.852 91.956 -12.858 1.00 54.98 239 CYS F N 1
ATOM 4869 C CA . CYS C 3 239 ? 22.669 91.124 -13.120 1.00 56.72 239 CYS F CA 1
ATOM 4870 C C . CYS C 3 239 ? 21.500 91.533 -12.248 1.00 59.85 239 CYS F C 1
ATOM 4871 O O . CYS C 3 239 ? 21.717 91.889 -11.110 1.00 59.17 239 CYS F O 1
ATOM 4874 N N . GLU C 3 240 ? 20.303 91.454 -12.816 1.00 60.58 240 GLU F N 1
ATOM 4875 C CA . GLU C 3 240 ? 19.042 91.755 -12.103 1.00 59.76 240 GLU F CA 1
ATOM 4876 C C . GLU C 3 240 ? 18.111 90.584 -12.392 1.00 53.42 240 GLU F C 1
ATOM 4877 O O . GLU C 3 240 ? 18.100 90.162 -13.504 1.00 53.61 240 GLU F O 1
ATOM 4883 N N . ILE C 3 241 ? 17.442 90.043 -11.378 1.00 49.72 241 ILE F N 1
ATOM 4884 C CA . ILE C 3 241 ? 16.605 88.828 -11.528 1.00 46.30 241 ILE F CA 1
ATOM 4885 C C . ILE C 3 241 ? 15.250 89.115 -10.918 1.00 49.10 241 ILE F C 1
ATOM 4886 O O . ILE C 3 241 ? 15.265 89.644 -9.845 1.00 48.50 241 ILE F O 1
ATOM 4891 N N . LEU C 3 242 ? 14.146 88.762 -11.585 1.00 48.02 242 LEU F N 1
ATOM 4892 C CA . LEU C 3 242 ? 12.836 88.938 -10.902 1.00 48.73 242 LEU F CA 1
ATOM 4893 C C . LEU C 3 242 ? 12.297 87.561 -10.498 1.00 43.58 242 LEU F C 1
ATOM 4894 O O . LEU C 3 242 ? 11.965 86.769 -11.402 1.00 44.32 242 LEU F O 1
ATOM 4899 N N . LEU C 3 243 ? 12.216 87.296 -9.190 1.00 41.88 243 LEU F N 1
ATOM 4900 C CA . LEU C 3 243 ? 11.732 86.021 -8.697 1.00 45.58 243 LEU F CA 1
ATOM 4901 C C . LEU C 3 243 ? 10.264 86.146 -8.330 1.00 48.01 243 LEU F C 1
ATOM 4902 O O . LEU C 3 243 ? 9.769 87.237 -8.039 1.00 49.25 243 LEU F O 1
ATOM 4907 N N . GLU C 3 244 ? 9.561 85.024 -8.384 1.00 47.80 244 GLU F N 1
ATOM 4908 C CA . GLU C 3 244 ? 8.231 84.916 -7.807 1.00 48.08 244 GLU F CA 1
ATOM 4909 C C . GLU C 3 244 ? 8.311 83.856 -6.725 1.00 51.02 244 GLU F C 1
ATOM 4910 O O . GLU C 3 244 ? 8.732 82.725 -6.988 1.00 54.72 244 GLU F O 1
ATOM 4916 N N . LEU C 3 245 ? 7.955 84.233 -5.507 1.00 52.86 245 LEU F N 1
ATOM 4917 C CA . LEU C 3 245 ? 8.148 83.369 -4.349 1.00 52.34 245 LEU F CA 1
ATOM 4918 C C . LEU C 3 245 ? 6.893 82.522 -4.224 1.00 55.35 245 LEU F C 1
ATOM 4919 O O . LEU C 3 245 ? 5.846 83.003 -3.785 1.00 62.46 245 LEU F O 1
ATOM 4924 N N . VAL C 3 246 ? 6.973 81.266 -4.626 1.00 52.45 246 VAL F N 1
ATOM 4925 C CA . VAL C 3 246 ? 5.772 80.445 -4.657 1.00 59.73 246 VAL F CA 1
ATOM 4926 C C . VAL C 3 246 ? 5.578 79.814 -3.281 1.00 63.46 246 VAL F C 1
ATOM 4927 O O . VAL C 3 246 ? 6.528 79.296 -2.673 1.00 53.84 246 VAL F O 1
ATOM 4931 N N . GLN C 3 247 ? 4.360 79.934 -2.752 1.00 72.29 247 GLN F N 1
ATOM 4932 C CA . GLN C 3 247 ? 3.977 79.289 -1.502 1.00 74.54 247 GLN F CA 1
ATOM 4933 C C . GLN C 3 247 ? 3.397 77.906 -1.774 1.00 78.25 247 GLN F C 1
ATOM 4934 O O . GLN C 3 247 ? 2.829 77.643 -2.842 1.00 77.56 247 GLN F O 1
ATOM 4940 N N . GLY C 3 248 ? 3.547 77.021 -0.790 1.00 74.95 248 GLY F N 1
ATOM 4941 C CA . GLY C 3 248 ? 3.007 75.685 -0.879 1.00 72.46 248 GLY F CA 1
ATOM 4942 C C . GLY C 3 248 ? 3.734 74.852 -1.909 1.00 71.33 248 GLY F C 1
ATOM 4943 O O . GLY C 3 248 ? 4.529 75.360 -2.709 1.00 69.65 248 GLY F O 1
ATOM 4944 N N . PRO C 3 249 ? 3.489 73.544 -1.900 1.00 76.06 249 PRO F N 1
ATOM 4945 C CA . PRO C 3 249 ? 4.144 72.668 -2.877 1.00 70.25 249 PRO F CA 1
ATOM 4946 C C . PRO C 3 249 ? 3.547 72.819 -4.270 1.00 62.10 249 PRO F C 1
ATOM 4947 O O . PRO C 3 249 ? 2.353 73.081 -4.445 1.00 61.86 249 PRO F O 1
ATOM 4951 N N . THR C 3 250 ? 4.413 72.676 -5.271 1.00 60.51 250 THR F N 1
ATOM 4952 C CA . THR C 3 250 ? 4.005 72.515 -6.655 1.00 56.06 250 THR F CA 1
ATOM 4953 C C . THR C 3 250 ? 4.134 71.044 -7.032 1.00 55.89 250 THR F C 1
ATOM 4954 O O . THR C 3 250 ? 4.625 70.218 -6.256 1.00 58.96 250 THR F O 1
ATOM 4958 N N . ASN C 3 251 ? 3.703 70.711 -8.248 1.00 52.11 251 ASN F N 1
ATOM 4959 C CA . ASN C 3 251 ? 3.810 69.326 -8.694 1.00 53.89 251 ASN F CA 1
ATOM 4960 C C . ASN C 3 251 ? 5.256 68.963 -9.021 1.00 54.94 251 ASN F C 1
ATOM 4961 O O . ASN C 3 251 ? 5.809 67.993 -8.482 1.00 53.16 251 ASN F O 1
ATOM 4966 N N . PHE C 3 252 ? 5.880 69.727 -9.916 1.00 53.48 252 PHE F N 1
ATOM 4967 C CA . PHE C 3 252 ? 7.271 69.516 -10.297 1.00 55.71 252 PHE F CA 1
ATOM 4968 C C . PHE C 3 252 ? 8.153 70.478 -9.506 1.00 54.36 252 PHE F C 1
ATOM 4969 O O . PHE C 3 252 ? 7.848 71.671 -9.406 1.00 48.58 252 PHE F O 1
ATOM 4977 N N . ILE C 3 253 ? 9.237 69.956 -8.939 1.00 53.23 253 ILE F N 1
ATOM 4978 C CA . ILE C 3 253 ? 10.192 70.760 -8.189 1.00 51.46 253 ILE F CA 1
ATOM 4979 C C . ILE C 3 253 ? 11.593 70.435 -8.696 1.00 48.64 253 ILE F C 1
ATOM 4980 O O . ILE C 3 253 ? 11.971 69.261 -8.778 1.00 48.47 253 ILE F O 1
ATOM 4985 N N . PHE C 3 254 ? 12.357 71.477 -9.042 1.00 46.03 254 PHE F N 1
ATOM 4986 C CA . PHE C 3 254 ? 13.652 71.379 -9.696 1.00 49.83 254 PHE F CA 1
ATOM 4987 C C . PHE C 3 254 ? 14.779 71.827 -8.765 1.00 45.71 254 PHE F C 1
ATOM 4988 O O . PHE C 3 254 ? 14.552 72.624 -7.853 1.00 47.11 254 PHE F O 1
ATOM 4996 N N . PRO C 3 255 ? 16.006 71.328 -8.952 1.00 51.17 255 PRO F N 1
ATOM 4997 C CA . PRO C 3 255 ? 17.145 71.840 -8.169 1.00 47.73 255 PRO F CA 1
ATOM 4998 C C . PRO C 3 255 ? 17.798 73.091 -8.745 1.00 50.25 255 PRO F C 1
ATOM 4999 O O . PRO C 3 255 ? 18.683 73.663 -8.091 1.00 50.10 255 PRO F O 1
ATOM 5003 N N . ALA C 3 256 ? 17.389 73.522 -9.940 1.00 46.52 256 ALA F N 1
ATOM 5004 C CA . ALA C 3 256 ? 18.059 74.574 -10.690 1.00 45.17 256 ALA F CA 1
ATOM 5005 C C . ALA C 3 256 ? 17.107 75.100 -11.760 1.00 49.35 256 ALA F C 1
ATOM 5006 O O . ALA C 3 256 ? 16.355 74.326 -12.358 1.00 47.89 256 ALA F O 1
ATOM 5008 N N . ALA C 3 257 ? 17.147 76.413 -12.003 1.00 51.03 257 ALA F N 1
ATOM 5009 C CA . ALA C 3 257 ? 16.290 77.045 -13.001 1.00 46.54 257 ALA F CA 1
ATOM 5010 C C . ALA C 3 257 ? 16.909 76.945 -14.392 1.00 49.94 257 ALA F C 1
ATOM 5011 O O . ALA C 3 257 ? 18.118 77.129 -14.564 1.00 54.82 257 ALA F O 1
ATOM 5013 N N . PHE C 3 258 ? 16.071 76.658 -15.383 1.00 45.47 258 PHE F N 1
ATOM 5014 C CA . PHE C 3 258 ? 16.450 76.588 -16.786 1.00 46.53 258 PHE F CA 1
ATOM 5015 C C . PHE C 3 258 ? 15.780 77.717 -17.560 1.00 41.36 258 PHE F C 1
ATOM 5016 O O . PHE C 3 258 ? 14.794 78.299 -17.091 1.00 37.27 258 PHE F O 1
ATOM 5024 N N . PRO C 3 259 ? 16.291 78.064 -18.743 1.00 45.12 259 PRO F N 1
ATOM 5025 C CA . PRO C 3 259 ? 15.743 79.222 -19.491 1.00 44.26 259 PRO F CA 1
ATOM 5026 C C . PRO C 3 259 ? 14.463 78.862 -20.222 1.00 39.70 259 PRO F C 1
ATOM 5027 O O . PRO C 3 259 ? 14.297 77.720 -20.658 1.00 41.93 259 PRO F O 1
ATOM 5031 N N . PRO C 3 260 ? 13.540 79.806 -20.389 1.00 45.62 260 PRO F N 1
ATOM 5032 C CA . PRO C 3 260 ? 12.345 79.540 -21.201 1.00 44.25 260 PRO F CA 1
ATOM 5033 C C . PRO C 3 260 ? 12.727 79.176 -22.623 1.00 41.80 260 PRO F C 1
ATOM 5034 O O . PRO C 3 260 ? 13.814 79.537 -23.101 1.00 41.45 260 PRO F O 1
ATOM 5038 N N . PRO C 3 261 ? 11.858 78.459 -23.332 1.00 42.08 261 PRO F N 1
ATOM 5039 C CA . PRO C 3 261 ? 12.229 77.943 -24.659 1.00 39.11 261 PRO F CA 1
ATOM 5040 C C . PRO C 3 261 ? 12.336 79.056 -25.699 1.00 39.71 261 PRO F C 1
ATOM 5041 O O . PRO C 3 261 ? 11.439 79.894 -25.834 1.00 41.10 261 PRO F O 1
ATOM 5045 N N . VAL C 3 262 ? 13.446 79.041 -26.450 1.00 36.38 262 VAL F N 1
ATOM 5046 C CA . VAL C 3 262 ? 13.686 80.028 -27.500 1.00 34.58 262 VAL F CA 1
ATOM 5047 C C . VAL C 3 262 ? 12.764 79.818 -28.694 1.00 39.53 262 VAL F C 1
ATOM 5048 O O . VAL C 3 262 ? 12.357 80.792 -29.342 1.00 37.72 262 VAL F O 1
ATOM 5052 N N . SER C 3 263 ? 12.428 78.555 -29.018 1.00 36.64 263 SER F N 1
ATOM 5053 C CA . SER C 3 263 ? 11.672 78.237 -30.227 1.00 36.30 263 SER F CA 1
ATOM 5054 C C . SER C 3 263 ? 10.159 78.207 -30.004 1.00 37.42 263 SER F C 1
ATOM 5055 O O . SER C 3 263 ? 9.398 78.315 -30.972 1.00 33.03 263 SER F O 1
ATOM 5058 N N . LEU C 3 264 ? 9.702 78.078 -28.761 1.00 40.46 264 LEU F N 1
ATOM 5059 C CA . LEU C 3 264 ? 8.276 78.015 -28.439 1.00 36.95 264 LEU F CA 1
ATOM 5060 C C . LEU C 3 264 ? 8.004 79.032 -27.340 1.00 41.90 264 LEU F C 1
ATOM 5061 O O . LEU C 3 264 ? 7.744 78.672 -26.182 1.00 40.17 264 LEU F O 1
ATOM 5066 N N . PRO C 3 265 ? 8.087 80.323 -27.663 1.00 39.73 265 PRO F N 1
ATOM 5067 C CA . PRO C 3 265 ? 7.983 81.342 -26.615 1.00 40.41 265 PRO F CA 1
ATOM 5068 C C . PRO C 3 265 ? 6.594 81.355 -25.992 1.00 43.14 265 PRO F C 1
ATOM 5069 O O . PRO C 3 265 ? 5.582 81.258 -26.690 1.00 40.39 265 PRO F O 1
ATOM 5073 N N . HIS C 3 266 ? 6.569 81.435 -24.656 1.00 41.81 266 HIS F N 1
ATOM 5074 C CA . HIS C 3 266 ? 5.363 81.441 -23.828 1.00 39.74 266 HIS F CA 1
ATOM 5075 C C . HIS C 3 266 ? 4.630 80.097 -23.808 1.00 44.12 266 HIS F C 1
ATOM 5076 O O . HIS C 3 266 ? 3.457 80.041 -23.427 1.00 47.64 266 HIS F O 1
ATOM 5083 N N . ARG C 3 267 ? 5.368 79.021 -24.102 1.00 39.81 267 ARG F N 1
ATOM 5084 C CA . ARG C 3 267 ? 4.853 77.626 -24.012 1.00 41.25 267 ARG F CA 1
ATOM 5085 C C . ARG C 3 267 ? 5.623 76.961 -22.863 1.00 41.12 267 ARG F C 1
ATOM 5086 O O . ARG C 3 267 ? 6.868 76.964 -22.930 1.00 39.72 267 ARG F O 1
ATOM 5094 N N . ASN C 3 268 ? 4.934 76.416 -21.851 1.00 40.38 268 ASN F N 1
ATOM 5095 C CA . ASN C 3 268 ? 5.676 75.870 -20.714 1.00 34.19 268 ASN F CA 1
ATOM 5096 C C . ASN C 3 268 ? 6.275 74.529 -21.104 1.00 36.90 268 ASN F C 1
ATOM 5097 O O . ASN C 3 268 ? 5.595 73.504 -21.088 1.00 37.75 268 ASN F O 1
ATOM 5102 N N . CYS C 3 269 ? 7.560 74.527 -21.432 1.00 33.46 269 CYS F N 1
ATOM 5103 C CA . CYS C 3 269 ? 8.267 73.303 -21.774 1.00 33.31 269 CYS F CA 1
ATOM 5104 C C . CYS C 3 269 ? 9.750 73.624 -21.782 1.00 32.43 269 CYS F C 1
ATOM 5105 O O . CYS C 3 269 ? 10.146 74.778 -21.962 1.00 32.67 269 CYS F O 1
ATOM 5108 N N . ILE C 3 270 ? 10.562 72.587 -21.601 1.00 34.17 270 ILE F N 1
ATOM 5109 C CA . ILE C 3 270 ? 12.008 72.718 -21.501 1.00 31.45 270 ILE F CA 1
ATOM 5110 C C . ILE C 3 270 ? 12.641 72.255 -22.805 1.00 32.41 270 ILE F C 1
ATOM 5111 O O . ILE C 3 270 ? 12.481 71.092 -23.210 1.00 30.40 270 ILE F O 1
ATOM 5116 N N . GLU C 3 271 ? 13.387 73.150 -23.444 1.00 27.87 271 GLU F N 1
ATOM 5117 C CA . GLU C 3 271 ? 14.260 72.769 -24.543 1.00 29.40 271 GLU F CA 1
ATOM 5118 C C . GLU C 3 271 ? 15.507 72.092 -23.984 1.00 35.15 271 GLU F C 1
ATOM 5119 O O . GLU C 3 271 ? 16.248 72.685 -23.187 1.00 33.36 271 GLU F O 1
ATOM 5125 N N . LEU C 3 272 ? 15.725 70.849 -24.397 1.00 34.39 272 LEU F N 1
ATOM 5126 C CA . LEU C 3 272 ? 16.913 70.086 -24.046 1.00 32.67 272 LEU F CA 1
ATOM 5127 C C . LEU C 3 272 ? 17.926 70.287 -25.167 1.00 36.72 272 LEU F C 1
ATOM 5128 O O . LEU C 3 272 ? 17.751 69.772 -26.275 1.00 33.95 272 LEU F O 1
ATOM 5133 N N . THR C 3 273 ? 19.153 70.801 -24.951 1.00 43.74 273 THR F N 1
ATOM 5134 C CA . THR C 3 273 ? 20.116 71.128 -26.074 1.00 43.28 273 THR F CA 1
ATOM 5135 C C . THR C 3 273 ? 21.504 70.416 -26.021 1.00 48.37 273 THR F C 1
ATOM 5136 O O . THR C 3 273 ? 21.848 70.132 -24.883 1.00 50.66 273 THR F O 1
ATOM 5140 N N . CYS C 3 274 ? 22.181 70.191 -27.152 1.00 48.53 274 CYS F N 1
ATOM 5141 C CA . CYS C 3 274 ? 23.507 69.516 -27.156 1.00 54.79 274 CYS F CA 1
ATOM 5142 C C . CYS C 3 274 ? 24.553 70.433 -26.509 1.00 63.86 274 CYS F C 1
ATOM 5143 O O . CYS C 3 274 ? 24.726 71.567 -26.996 1.00 57.33 274 CYS F O 1
ATOM 5146 N N . ASP C 3 275 ? 25.217 69.949 -25.454 1.00 67.35 275 ASP F N 1
ATOM 5147 C CA . ASP C 3 275 ? 26.249 70.732 -24.748 1.00 67.69 275 ASP F CA 1
ATOM 5148 C C . ASP C 3 275 ? 27.494 70.700 -25.617 1.00 67.28 275 ASP F C 1
ATOM 5149 O O . ASP C 3 275 ? 28.086 71.737 -25.882 1.00 66.09 275 ASP F O 1
ATOM 5154 N N . THR C 3 276 ? 27.837 69.495 -26.037 1.00 67.49 276 THR F N 1
ATOM 5155 C CA . THR C 3 276 ? 29.083 69.256 -26.769 1.00 66.38 276 THR F CA 1
ATOM 5156 C C . THR C 3 276 ? 28.811 68.604 -28.119 1.00 65.83 276 THR F C 1
ATOM 5157 O O . THR C 3 276 ? 28.333 67.517 -28.148 1.00 67.32 276 THR F O 1
ATOM 5161 N N . GLU C 3 277 ? 29.320 69.209 -29.166 1.00 59.57 277 GLU F N 1
ATOM 5162 C CA . GLU C 3 277 ? 29.166 68.728 -30.536 1.00 57.59 277 GLU F CA 1
ATOM 5163 C C . GLU C 3 277 ? 29.497 67.240 -30.697 1.00 66.65 277 GLU F C 1
ATOM 5164 O O . GLU C 3 277 ? 30.653 66.835 -30.520 1.00 70.59 277 GLU F O 1
ATOM 5170 N N . ARG C 3 278 ? 28.475 66.455 -31.053 1.00 60.73 278 ARG F N 1
ATOM 5171 C CA . ARG C 3 278 ? 28.621 64.992 -31.278 1.00 62.01 278 ARG F CA 1
ATOM 5172 C C . ARG C 3 278 ? 28.241 64.681 -32.730 1.00 61.29 278 ARG F C 1
ATOM 5173 O O . ARG C 3 278 ? 27.536 65.506 -33.345 1.00 57.83 278 ARG F O 1
ATOM 5181 N N . CYS C 3 279 ? 28.694 63.536 -33.249 1.00 57.80 279 CYS F N 1
ATOM 5182 C CA . CYS C 3 279 ? 28.406 63.138 -34.619 1.00 53.33 279 CYS F CA 1
ATOM 5183 C C . CYS C 3 279 ? 27.992 61.675 -34.596 1.00 51.36 279 CYS F C 1
ATOM 5184 O O . CYS C 3 279 ? 28.770 60.823 -34.161 1.00 58.10 279 CYS F O 1
ATOM 5187 N N . LEU C 3 280 ? 26.756 61.393 -35.014 1.00 45.41 280 LEU F N 1
ATOM 5188 C CA . LEU C 3 280 ? 26.201 60.043 -34.991 1.00 46.48 280 LEU F CA 1
ATOM 5189 C C . LEU C 3 280 ? 26.548 59.280 -36.263 1.00 46.83 280 LEU F C 1
ATOM 5190 O O . LEU C 3 280 ? 26.359 59.788 -37.371 1.00 47.21 280 LEU F O 1
ATOM 5195 N N . LYS C 3 281 ? 27.021 58.047 -36.104 1.00 50.26 281 LYS F N 1
ATOM 5196 C CA . LYS C 3 281 ? 27.284 57.198 -37.257 1.00 53.71 281 LYS F CA 1
ATOM 5197 C C . LYS C 3 281 ? 25.978 56.835 -37.974 1.00 48.99 281 LYS F C 1
ATOM 5198 O O . LYS C 3 281 ? 24.900 56.867 -37.379 1.00 45.82 281 LYS F O 1
ATOM 5204 N N . PRO C 3 282 ? 26.049 56.504 -39.263 1.00 47.05 282 PRO F N 1
ATOM 5205 C CA . PRO C 3 282 ? 24.829 56.133 -39.993 1.00 47.35 282 PRO F CA 1
ATOM 5206 C C . PRO C 3 282 ? 24.092 54.966 -39.344 1.00 48.14 282 PRO F C 1
ATOM 5207 O O . PRO C 3 282 ? 24.693 53.965 -38.948 1.00 48.10 282 PRO F O 1
ATOM 5211 N N . GLY C 3 283 ? 22.772 55.124 -39.218 1.00 47.10 283 GLY F N 1
ATOM 5212 C CA . GLY C 3 283 ? 21.905 54.112 -38.645 1.00 48.42 283 GLY F CA 1
ATOM 5213 C C . GLY C 3 283 ? 22.153 53.820 -37.178 1.00 48.56 283 GLY F C 1
ATOM 5214 O O . GLY C 3 283 ? 21.658 52.824 -36.646 1.00 53.31 283 GLY F O 1
ATOM 5215 N N . ASP C 3 284 ? 22.907 54.680 -36.512 1.00 48.15 284 ASP F N 1
ATOM 5216 C CA . ASP C 3 284 ? 23.272 54.477 -35.119 1.00 52.75 284 ASP F CA 1
ATOM 5217 C C . ASP C 3 284 ? 22.234 55.120 -34.198 1.00 48.74 284 ASP F C 1
ATOM 5218 O O . ASP C 3 284 ? 21.489 56.018 -34.596 1.00 48.52 284 ASP F O 1
ATOM 5223 N N . VAL C 3 285 ? 22.186 54.634 -32.957 1.00 43.65 285 VAL F N 1
ATOM 5224 C CA . VAL C 3 285 ? 21.393 55.262 -31.906 1.00 38.30 285 VAL F CA 1
ATOM 5225 C C . VAL C 3 285 ? 22.327 55.917 -30.898 1.00 45.43 285 VAL F C 1
ATOM 5226 O O . VAL C 3 285 ? 23.554 55.788 -30.984 1.00 43.32 285 VAL F O 1
ATOM 5230 N N . MET C 3 286 ? 21.746 56.620 -29.931 1.00 44.62 286 MET F N 1
ATOM 5231 C CA . MET C 3 286 ? 22.527 57.266 -28.886 1.00 39.82 286 MET F CA 1
ATOM 5232 C C . MET C 3 286 ? 21.600 57.571 -27.720 1.00 41.05 286 MET F C 1
ATOM 5233 O O . MET C 3 286 ? 20.667 58.363 -27.873 1.00 41.93 286 MET F O 1
ATOM 5238 N N . LYS C 3 287 ? 21.849 56.944 -26.566 1.00 41.90 287 LYS F N 1
ATOM 5239 C CA . LYS C 3 287 ? 21.121 57.244 -25.330 1.00 38.65 287 LYS F CA 1
ATOM 5240 C C . LYS C 3 287 ? 21.921 58.288 -24.567 1.00 38.72 287 LYS F C 1
ATOM 5241 O O . LYS C 3 287 ? 22.771 57.966 -23.736 1.00 47.16 287 LYS F O 1
ATOM 5247 N N . LEU C 3 288 ? 21.649 59.553 -24.875 1.00 37.80 288 LEU F N 1
ATOM 5248 C CA . LEU C 3 288 ? 22.305 60.690 -24.240 1.00 43.18 288 LEU F CA 1
ATOM 5249 C C . LEU C 3 288 ? 21.685 60.959 -22.872 1.00 41.58 288 LEU F C 1
ATOM 5250 O O . LEU C 3 288 ? 20.462 61.059 -22.751 1.00 41.10 288 LEU F O 1
ATOM 5255 N N . LYS C 3 289 ? 22.520 61.071 -21.839 1.00 41.96 289 LYS F N 1
ATOM 5256 C CA . LYS C 3 289 ? 22.025 61.337 -20.490 1.00 43.55 289 LYS F CA 1
ATOM 5257 C C . LYS C 3 289 ? 22.105 62.827 -20.228 1.00 44.01 289 LYS F C 1
ATOM 5258 O O . LYS C 3 289 ? 23.191 63.417 -20.267 1.00 48.19 289 LYS F O 1
ATOM 5264 N N . HIS C 3 290 ? 20.961 63.433 -19.967 1.00 49.15 290 HIS F N 1
ATOM 5265 C CA . HIS C 3 290 ? 20.905 64.861 -19.735 1.00 42.78 290 HIS F CA 1
ATOM 5266 C C . HIS C 3 290 ? 20.989 65.131 -18.239 1.00 42.53 290 HIS F C 1
ATOM 5267 O O . HIS C 3 290 ? 20.536 64.331 -17.414 1.00 41.73 290 HIS F O 1
ATOM 5274 N N . ARG C 3 291 ? 21.614 66.261 -17.888 1.00 44.63 291 ARG F N 1
ATOM 5275 C CA . ARG C 3 291 ? 21.904 66.639 -16.475 1.00 43.38 291 ARG F CA 1
ATOM 5276 C C . ARG C 3 291 ? 20.673 67.129 -15.695 1.00 41.99 291 ARG F C 1
ATOM 5277 O O . ARG C 3 291 ? 20.843 67.415 -14.493 1.00 43.28 291 ARG F O 1
ATOM 5285 N N . LEU C 3 292 ? 19.493 67.230 -16.314 1.00 47.49 292 LEU F N 1
ATOM 5286 C CA . LEU C 3 292 ? 18.343 67.701 -15.555 1.00 46.37 292 LEU F CA 1
ATOM 5287 C C . LEU C 3 292 ? 17.775 66.595 -14.669 1.00 43.33 292 LEU F C 1
ATOM 5288 O O . LEU C 3 292 ? 17.835 65.403 -14.998 1.00 45.44 292 LEU F O 1
ATOM 5293 N N . LEU C 3 293 ? 17.239 67.014 -13.521 1.00 41.42 293 LEU F N 1
ATOM 5294 C CA . LEU C 3 293 ? 16.537 66.145 -12.583 1.00 40.95 293 LEU F CA 1
ATOM 5295 C C . LEU C 3 293 ? 15.404 66.948 -11.972 1.00 35.45 293 LEU F C 1
ATOM 5296 O O . LEU C 3 293 ? 15.406 68.177 -12.032 1.00 42.70 293 LEU F O 1
ATOM 5301 N N . TYR C 3 294 ? 14.435 66.246 -11.383 1.00 31.88 294 TYR F N 1
ATOM 5302 C CA . TYR C 3 294 ? 13.258 66.888 -10.808 1.00 38.79 294 TYR F CA 1
ATOM 5303 C C . TYR C 3 294 ? 12.556 65.918 -9.870 1.00 43.58 294 TYR F C 1
ATOM 5304 O O . TYR C 3 294 ? 12.688 64.701 -10.002 1.00 46.50 294 TYR F O 1
ATOM 5313 N N . GLU C 3 295 ? 11.787 66.473 -8.933 1.00 44.46 295 GLU F N 1
ATOM 5314 C CA . GLU C 3 295 ? 11.072 65.685 -7.936 1.00 49.02 295 GLU F CA 1
ATOM 5315 C C . GLU C 3 295 ? 9.620 66.138 -7.877 1.00 52.27 295 GLU F C 1
ATOM 5316 O O . GLU C 3 295 ? 9.243 67.192 -8.412 1.00 55.33 295 GLU F O 1
ATOM 5322 N N . LEU C 3 296 ? 8.804 65.329 -7.205 1.00 49.38 296 LEU F N 1
ATOM 5323 C CA . LEU C 3 296 ? 7.393 65.633 -7.018 1.00 54.42 296 LEU F CA 1
ATOM 5324 C C . LEU C 3 296 ? 7.183 66.356 -5.687 1.00 53.93 296 LEU F C 1
ATOM 5325 O O . LEU C 3 296 ? 8.000 66.258 -4.768 1.00 56.07 296 LEU F O 1
ATOM 5330 N N . GLY C 3 297 ? 6.084 67.107 -5.604 1.00 53.66 297 GLY F N 1
ATOM 5331 C CA . GLY C 3 297 ? 5.755 67.870 -4.411 1.00 50.83 297 GLY F CA 1
ATOM 5332 C C . GLY C 3 297 ? 4.294 67.763 -3.998 1.00 59.67 297 GLY F C 1
ATOM 5333 O O . GLY C 3 297 ? 3.648 66.725 -4.181 1.00 55.33 297 GLY F O 1
ATOM 5334 N N . THR C 3 302 ? -4.692 64.447 -8.301 1.00 77.32 302 THR F N 1
ATOM 5335 C CA . THR C 3 302 ? -5.024 63.031 -8.479 1.00 80.52 302 THR F CA 1
ATOM 5336 C C . THR C 3 302 ? -4.216 62.349 -9.592 1.00 76.19 302 THR F C 1
ATOM 5337 O O . THR C 3 302 ? -3.601 61.302 -9.335 1.00 75.51 302 THR F O 1
ATOM 5341 N N . PRO C 3 303 ? -4.211 62.908 -10.813 1.00 68.35 303 PRO F N 1
ATOM 5342 C CA . PRO C 3 303 ? -3.500 62.236 -11.905 1.00 62.58 303 PRO F CA 1
ATOM 5343 C C . PRO C 3 303 ? -1.995 62.354 -11.738 1.00 60.61 303 PRO F C 1
ATOM 5344 O O . PRO C 3 303 ? -1.489 63.327 -11.172 1.00 62.45 303 PRO F O 1
ATOM 5348 N N . GLN C 3 304 ? -1.278 61.347 -12.245 1.00 54.03 304 GLN F N 1
ATOM 5349 C CA . GLN C 3 304 ? 0.180 61.396 -12.269 1.00 55.48 304 GLN F CA 1
ATOM 5350 C C . GLN C 3 304 ? 0.686 62.637 -13.010 1.00 56.40 304 GLN F C 1
ATOM 5351 O O . GLN C 3 304 ? -0.034 63.287 -13.777 1.00 54.48 304 GLN F O 1
ATOM 5357 N N . ASN C 3 305 ? 1.962 62.949 -12.792 1.00 53.84 305 ASN F N 1
ATOM 5358 C CA . ASN C 3 305 ? 2.624 64.039 -13.493 1.00 49.12 305 ASN F CA 1
ATOM 5359 C C . ASN C 3 305 ? 3.987 63.569 -13.980 1.00 47.15 305 ASN F C 1
ATOM 5360 O O . ASN C 3 305 ? 4.703 62.877 -13.249 1.00 47.29 305 ASN F O 1
ATOM 5365 N N . ALA C 3 306 ? 4.341 63.940 -15.210 1.00 45.20 306 ALA F N 1
ATOM 5366 C CA . ALA C 3 306 ? 5.675 63.676 -15.758 1.00 41.50 306 ALA F CA 1
ATOM 5367 C C . ALA C 3 306 ? 5.867 64.527 -17.013 1.00 35.95 306 ALA F C 1
ATOM 5368 O O . ALA C 3 306 ? 5.055 65.410 -17.320 1.00 33.72 306 ALA F O 1
ATOM 5370 N N . PHE C 3 307 ? 6.962 64.268 -17.730 1.00 33.73 307 PHE F N 1
ATOM 5371 C CA . PHE C 3 307 ? 7.324 64.995 -18.941 1.00 35.37 307 PHE F CA 1
ATOM 5372 C C . PHE C 3 307 ? 7.376 64.038 -20.124 1.00 37.26 307 PHE F C 1
ATOM 5373 O O . PHE C 3 307 ? 8.063 63.008 -20.068 1.00 34.13 307 PHE F O 1
ATOM 5381 N N . LEU C 3 308 ? 6.657 64.380 -21.194 1.00 31.79 308 LEU F N 1
ATOM 5382 C CA . LEU C 3 308 ? 6.926 63.751 -22.478 1.00 31.30 308 LEU F CA 1
ATOM 5383 C C . LEU C 3 308 ? 8.257 64.257 -23.005 1.00 30.93 308 LEU F C 1
ATOM 5384 O O . LEU C 3 308 ? 8.495 65.467 -23.050 1.00 34.03 308 LEU F O 1
ATOM 5389 N N . ILE C 3 309 ? 9.127 63.336 -23.383 1.00 30.82 309 ILE F N 1
ATOM 5390 C CA . ILE C 3 309 ? 10.362 63.656 -24.085 1.00 32.12 309 ILE F CA 1
ATOM 5391 C C . ILE C 3 309 ? 10.144 63.288 -25.553 1.00 40.09 309 ILE F C 1
ATOM 5392 O O . ILE C 3 309 ? 10.002 62.101 -25.892 1.00 34.94 309 ILE F O 1
ATOM 5397 N N . VAL C 3 310 ? 10.086 64.307 -26.427 1.00 34.81 310 VAL F N 1
ATOM 5398 C CA . VAL C 3 310 ? 9.865 64.121 -27.858 1.00 31.51 310 VAL F CA 1
ATOM 5399 C C . VAL C 3 310 ? 10.840 64.978 -28.662 1.00 32.42 310 VAL F C 1
ATOM 5400 O O . VAL C 3 310 ? 11.373 65.986 -28.186 1.00 28.87 310 VAL F O 1
ATOM 5404 N N . GLY C 3 311 ? 11.042 64.573 -29.916 1.00 32.18 311 GLY F N 1
ATOM 5405 C CA . GLY C 3 311 ? 11.879 65.347 -30.809 1.00 32.02 311 GLY F CA 1
ATOM 5406 C C . GLY C 3 311 ? 11.225 66.642 -31.256 1.00 31.80 311 GLY F C 1
ATOM 5407 O O . GLY C 3 311 ? 10.025 66.866 -31.093 1.00 30.26 311 GLY F O 1
ATOM 5408 N N . ALA C 3 312 ? 12.051 67.521 -31.820 1.00 31.61 312 ALA F N 1
ATOM 5409 C CA . ALA C 3 312 ? 11.622 68.805 -32.338 1.00 28.64 312 ALA F CA 1
ATOM 5410 C C . ALA C 3 312 ? 11.655 68.758 -33.870 1.00 31.20 312 ALA F C 1
ATOM 5411 O O . ALA C 3 312 ? 11.820 67.691 -34.472 1.00 28.77 312 ALA F O 1
ATOM 5413 N N . HIS C 3 313 ? 11.495 69.919 -34.512 1.00 30.92 313 HIS F N 1
ATOM 5414 C CA . HIS C 3 313 ? 11.442 70.006 -35.970 1.00 32.85 313 HIS F CA 1
ATOM 5415 C C . HIS C 3 313 ? 12.558 70.923 -36.440 1.00 33.21 313 HIS F C 1
ATOM 5416 O O . HIS C 3 313 ? 12.746 72.006 -35.883 1.00 36.86 313 HIS F O 1
ATOM 5423 N N . SER C 3 314 ? 13.303 70.480 -37.445 1.00 35.77 314 SER F N 1
ATOM 5424 C CA . SER C 3 314 ? 14.400 71.255 -38.016 1.00 38.89 314 SER F CA 1
ATOM 5425 C C . SER C 3 314 ? 14.672 70.710 -39.414 1.00 42.12 314 SER F C 1
ATOM 5426 O O . SER C 3 314 ? 14.094 69.682 -39.810 1.00 42.14 314 SER F O 1
ATOM 5429 N N . PRO C 3 315 ? 15.514 71.390 -40.205 1.00 38.39 315 PRO F N 1
ATOM 5430 C CA . PRO C 3 315 ? 15.732 70.917 -41.592 1.00 46.74 315 PRO F CA 1
ATOM 5431 C C . PRO C 3 315 ? 16.273 69.490 -41.719 1.00 52.95 315 PRO F C 1
ATOM 5432 O O . PRO C 3 315 ? 15.747 68.708 -42.530 1.00 52.99 315 PRO F O 1
ATOM 5436 N N . GLU C 3 316 ? 17.304 69.175 -40.928 1.00 56.08 316 GLU F N 1
ATOM 5437 C CA . GLU C 3 316 ? 17.843 67.794 -40.804 1.00 55.17 316 GLU F CA 1
ATOM 5438 C C . GLU C 3 316 ? 17.260 67.311 -39.474 1.00 49.61 316 GLU F C 1
ATOM 5439 O O . GLU C 3 316 ? 17.835 67.662 -38.425 1.00 47.68 316 GLU F O 1
ATOM 5445 N N . THR C 3 317 ? 16.165 66.544 -39.510 1.00 44.04 317 THR F N 1
ATOM 5446 C CA . THR C 3 317 ? 15.474 66.268 -38.258 1.00 45.12 317 THR F CA 1
ATOM 5447 C C . THR C 3 317 ? 16.337 65.394 -37.343 1.00 43.23 317 THR F C 1
ATOM 5448 O O . THR C 3 317 ? 16.947 64.414 -37.784 1.00 45.84 317 THR F O 1
ATOM 5452 N N . VAL C 3 318 ? 16.421 65.775 -36.071 1.00 36.75 318 VAL F N 1
ATOM 5453 C CA . VAL C 3 318 ? 17.007 64.915 -35.057 1.00 37.21 318 VAL F CA 1
ATOM 5454 C C . VAL C 3 318 ? 15.861 64.099 -34.463 1.00 36.80 318 VAL F C 1
ATOM 5455 O O . VAL C 3 318 ? 15.084 64.603 -33.647 1.00 33.52 318 VAL F O 1
ATOM 5459 N N . TRP C 3 319 ? 15.759 62.831 -34.877 1.00 33.59 319 TRP F N 1
ATOM 5460 C CA . TRP C 3 319 ? 14.656 61.968 -34.467 1.00 31.37 319 TRP F CA 1
ATOM 5461 C C . TRP C 3 319 ? 14.878 61.401 -33.064 1.00 33.87 319 TRP F C 1
ATOM 5462 O O . TRP C 3 319 ? 16.007 61.089 -32.669 1.00 34.90 319 TRP F O 1
ATOM 5473 N N . ILE C 3 320 ? 13.784 61.253 -32.317 1.00 29.68 320 ILE F N 1
ATOM 5474 C CA . ILE C 3 320 ? 13.825 60.873 -30.912 1.00 31.18 320 ILE F CA 1
ATOM 5475 C C . ILE C 3 320 ? 12.787 59.794 -30.684 1.00 28.83 320 ILE F C 1
ATOM 5476 O O . ILE C 3 320 ? 11.632 59.955 -31.084 1.00 33.59 320 ILE F O 1
ATOM 5481 N N . SER C 3 321 ? 13.187 58.704 -30.039 1.00 33.60 321 SER F N 1
ATOM 5482 C CA . SER C 3 321 ? 12.202 57.745 -29.542 1.00 33.30 321 SER F CA 1
ATOM 5483 C C . SER C 3 321 ? 11.499 58.359 -28.346 1.00 34.21 321 SER F C 1
ATOM 5484 O O . SER C 3 321 ? 12.147 58.602 -27.318 1.00 35.10 321 SER F O 1
ATOM 5487 N N . PRO C 3 322 ? 10.194 58.599 -28.423 1.00 37.63 322 PRO F N 1
ATOM 5488 C CA . PRO C 3 322 ? 9.478 59.196 -27.285 1.00 34.55 322 PRO F CA 1
ATOM 5489 C C . PRO C 3 322 ? 9.651 58.373 -26.017 1.00 39.32 322 PRO F C 1
ATOM 5490 O O . PRO C 3 322 ? 9.586 57.140 -26.037 1.00 45.41 322 PRO F O 1
ATOM 5494 N N . SER C 3 323 ? 9.889 59.072 -24.912 1.00 38.29 323 SER F N 1
ATOM 5495 C CA . SER C 3 323 ? 9.940 58.458 -23.595 1.00 41.86 323 SER F CA 1
ATOM 5496 C C . SER C 3 323 ? 9.185 59.337 -22.606 1.00 42.52 323 SER F C 1
ATOM 5497 O O . SER C 3 323 ? 8.884 60.510 -22.864 1.00 34.70 323 SER F O 1
ATOM 5500 N N . LEU C 3 324 ? 8.855 58.734 -21.474 1.00 45.30 324 LEU F N 1
ATOM 5501 C CA . LEU C 3 324 ? 8.182 59.417 -20.384 1.00 42.26 324 LEU F CA 1
ATOM 5502 C C . LEU C 3 324 ? 9.215 59.604 -19.283 1.00 38.59 324 LEU F C 1
ATOM 5503 O O . LEU C 3 324 ? 9.777 58.618 -18.790 1.00 43.90 324 LEU F O 1
ATOM 5508 N N . TRP C 3 325 ? 9.502 60.868 -18.951 1.00 37.03 325 TRP F N 1
ATOM 5509 C CA . TRP C 3 325 ? 10.546 61.244 -17.999 1.00 33.38 325 TRP F CA 1
ATOM 5510 C C . TRP C 3 325 ? 9.944 61.299 -16.602 1.00 37.97 325 TRP F C 1
ATOM 5511 O O . TRP C 3 325 ? 9.190 62.226 -16.279 1.00 37.63 325 TRP F O 1
ATOM 5522 N N . LEU C 3 326 ? 10.301 60.300 -15.750 1.00 40.31 326 LEU F N 1
ATOM 5523 C CA . LEU C 3 326 ? 9.685 60.151 -14.438 1.00 43.01 326 LEU F CA 1
ATOM 5524 C C . LEU C 3 326 ? 10.460 60.926 -13.371 1.00 42.34 326 LEU F C 1
ATOM 5525 O O . LEU C 3 326 ? 11.668 61.166 -13.519 1.00 41.18 326 LEU F O 1
ATOM 5530 N N . PRO C 3 327 ? 9.783 61.331 -12.289 1.00 40.14 327 PRO F N 1
ATOM 5531 C CA . PRO C 3 327 ? 10.486 62.029 -11.198 1.00 43.61 327 PRO F CA 1
ATOM 5532 C C . PRO C 3 327 ? 11.543 61.139 -10.548 1.00 42.61 327 PRO F C 1
ATOM 5533 O O . PRO C 3 327 ? 11.370 59.929 -10.423 1.00 39.51 327 PRO F O 1
ATOM 5537 N N . GLY C 3 328 ? 12.662 61.749 -10.167 1.00 39.53 328 GLY F N 1
ATOM 5538 C CA . GLY C 3 328 ? 13.765 61.031 -9.581 1.00 42.76 328 GLY F CA 1
ATOM 5539 C C . GLY C 3 328 ? 14.648 60.250 -10.535 1.00 43.09 328 GLY F C 1
ATOM 5540 O O . GLY C 3 328 ? 15.735 59.806 -10.122 1.00 42.48 328 GLY F O 1
ATOM 5541 N N . GLN C 3 329 ? 14.233 60.066 -11.800 1.00 39.33 329 GLN F N 1
ATOM 5542 C CA . GLN C 3 329 ? 14.979 59.266 -12.762 1.00 38.99 329 GLN F CA 1
ATOM 5543 C C . GLN C 3 329 ? 15.799 60.147 -13.697 1.00 36.57 329 GLN F C 1
ATOM 5544 O O . GLN C 3 329 ? 15.434 61.298 -13.958 1.00 35.40 329 GLN F O 1
ATOM 5550 N N . PRO C 3 330 ? 16.908 59.633 -14.231 1.00 40.42 330 PRO F N 1
ATOM 5551 C CA . PRO C 3 330 ? 17.732 60.446 -15.144 1.00 39.46 330 PRO F CA 1
ATOM 5552 C C . PRO C 3 330 ? 16.975 60.828 -16.410 1.00 40.77 330 PRO F C 1
ATOM 5553 O O . PRO C 3 330 ? 16.203 60.037 -16.957 1.00 43.74 330 PRO F O 1
ATOM 5557 N N . LEU C 3 331 ? 17.222 62.042 -16.905 1.00 45.46 331 LEU F N 1
ATOM 5558 C CA . LEU C 3 331 ? 16.663 62.419 -18.205 1.00 40.53 331 LEU F CA 1
ATOM 5559 C C . LEU C 3 331 ? 17.532 61.819 -19.302 1.00 41.80 331 LEU F C 1
ATOM 5560 O O . LEU C 3 331 ? 18.606 62.344 -19.611 1.00 44.53 331 LEU F O 1
ATOM 5565 N N . TYR C 3 332 ? 17.057 60.730 -19.909 1.00 35.13 332 TYR F N 1
ATOM 5566 C CA . TYR C 3 332 ? 17.702 60.132 -21.073 1.00 39.70 332 TYR F CA 1
ATOM 5567 C C . TYR C 3 332 ? 17.002 60.579 -22.357 1.00 40.08 332 TYR F C 1
ATOM 5568 O O . TYR C 3 332 ? 15.770 60.605 -22.428 1.00 42.50 332 TYR F O 1
ATOM 5577 N N . ILE C 3 333 ? 17.792 60.917 -23.375 1.00 39.05 333 ILE F N 1
ATOM 5578 C CA . ILE C 3 333 ? 17.289 61.366 -24.674 1.00 38.81 333 ILE F CA 1
ATOM 5579 C C . ILE C 3 333 ? 17.709 60.336 -25.721 1.00 39.20 333 ILE F C 1
ATOM 5580 O O . ILE C 3 333 ? 18.890 60.263 -26.091 1.00 37.73 333 ILE F O 1
ATOM 5585 N N . ASN C 3 334 ? 16.746 59.553 -26.219 1.00 34.67 334 ASN F N 1
ATOM 5586 C CA . ASN C 3 334 ? 17.051 58.436 -27.117 1.00 33.99 334 ASN F CA 1
ATOM 5587 C C . ASN C 3 334 ? 17.014 58.894 -28.567 1.00 34.94 334 ASN F C 1
ATOM 5588 O O . ASN C 3 334 ? 15.988 58.834 -29.244 1.00 37.47 334 ASN F O 1
ATOM 5593 N N . ILE C 3 335 ? 18.160 59.345 -29.049 1.00 35.13 335 ILE F N 1
ATOM 5594 C CA . ILE C 3 335 ? 18.306 59.777 -30.427 1.00 31.40 335 ILE F CA 1
ATOM 5595 C C . ILE C 3 335 ? 18.499 58.555 -31.308 1.00 37.31 335 ILE F C 1
ATOM 5596 O O . ILE C 3 335 ? 19.306 57.671 -30.997 1.00 38.15 335 ILE F O 1
ATOM 5601 N N . ILE C 3 336 ? 17.761 58.503 -32.414 1.00 38.30 336 ILE F N 1
ATOM 5602 C CA . ILE C 3 336 ? 17.905 57.465 -33.425 1.00 36.51 336 ILE F CA 1
ATOM 5603 C C . ILE C 3 336 ? 18.228 58.124 -34.755 1.00 35.38 336 ILE F C 1
ATOM 5604 O O . ILE C 3 336 ? 17.479 58.987 -35.217 1.00 38.60 336 ILE F O 1
ATOM 5609 N N . ASN C 3 337 ? 19.322 57.709 -35.378 1.00 34.82 337 ASN F N 1
ATOM 5610 C CA . ASN C 3 337 ? 19.689 58.207 -36.701 1.00 41.65 337 ASN F CA 1
ATOM 5611 C C . ASN C 3 337 ? 18.972 57.396 -37.783 1.00 42.46 337 ASN F C 1
ATOM 5612 O O . ASN C 3 337 ? 19.350 56.252 -38.067 1.00 43.71 337 ASN F O 1
ATOM 5617 N N . LEU C 3 338 ? 17.959 57.997 -38.407 1.00 39.74 338 LEU F N 1
ATOM 5618 C CA . LEU C 3 338 ? 17.223 57.361 -39.498 1.00 40.35 338 LEU F CA 1
ATOM 5619 C C . LEU C 3 338 ? 17.815 57.667 -40.866 1.00 41.63 338 LEU F C 1
ATOM 5620 O O . LEU C 3 338 ? 17.190 57.361 -41.884 1.00 44.60 338 LEU F O 1
ATOM 5625 N N . SER C 3 339 ? 18.990 58.276 -40.916 1.00 43.89 339 SER F N 1
ATOM 5626 C CA . SER C 3 339 ? 19.652 58.574 -42.173 1.00 40.52 339 SER F CA 1
ATOM 5627 C C . SER C 3 339 ? 20.777 57.572 -42.425 1.00 41.17 339 SER F C 1
ATOM 5628 O O . SER C 3 339 ? 21.385 57.047 -41.488 1.00 38.88 339 SER F O 1
ATOM 5631 N N . HIS C 3 340 ? 21.028 57.288 -43.707 1.00 41.32 340 HIS F N 1
ATOM 5632 C CA . HIS C 3 340 ? 22.208 56.525 -44.099 1.00 43.93 340 HIS F CA 1
ATOM 5633 C C . HIS C 3 340 ? 23.482 57.357 -44.039 1.00 45.62 340 HIS F C 1
ATOM 5634 O O . HIS C 3 340 ? 24.569 56.802 -44.244 1.00 48.21 340 HIS F O 1
ATOM 5641 N N . LYS C 3 341 ? 23.371 58.679 -43.778 1.00 41.10 341 LYS F N 1
ATOM 5642 C CA . LYS C 3 341 ? 24.467 59.621 -43.600 1.00 45.55 341 LYS F CA 1
ATOM 5643 C C . LYS C 3 341 ? 24.750 59.856 -42.117 1.00 48.90 341 LYS F C 1
ATOM 5644 O O . LYS C 3 341 ? 23.895 59.611 -41.260 1.00 45.58 341 LYS F O 1
ATOM 5650 N N . PRO C 3 342 ? 25.951 60.321 -41.768 1.00 48.03 342 PRO F N 1
ATOM 5651 C CA . PRO C 3 342 ? 26.182 60.764 -40.388 1.00 45.10 342 PRO F CA 1
ATOM 5652 C C . PRO C 3 342 ? 25.249 61.908 -40.030 1.00 42.87 342 PRO F C 1
ATOM 5653 O O . PRO C 3 342 ? 24.794 62.660 -40.895 1.00 44.79 342 PRO F O 1
ATOM 5657 N N . LEU C 3 343 ? 24.963 62.033 -38.737 1.00 43.51 343 LEU F N 1
ATOM 5658 C CA . LEU C 3 343 ? 24.097 63.086 -38.220 1.00 45.76 343 LEU F CA 1
ATOM 5659 C C . LEU C 3 343 ? 24.902 63.995 -37.298 1.00 48.43 343 LEU F C 1
ATOM 5660 O O . LEU C 3 343 ? 25.390 63.546 -36.257 1.00 50.55 343 LEU F O 1
ATOM 5665 N N . LEU C 3 344 ? 25.035 65.266 -37.691 1.00 48.26 344 LEU F N 1
ATOM 5666 C CA . LEU C 3 344 ? 25.798 66.265 -36.895 1.00 52.47 344 LEU F CA 1
ATOM 5667 C C . LEU C 3 344 ? 24.924 66.771 -35.741 1.00 52.92 344 LEU F C 1
ATOM 5668 O O . LEU C 3 344 ? 23.705 66.931 -35.949 1.00 48.48 344 LEU F O 1
ATOM 5673 N N . LEU C 3 345 ? 25.525 66.899 -34.555 1.00 55.67 345 LEU F N 1
ATOM 5674 C CA . LEU C 3 345 ? 24.814 67.372 -33.340 1.00 56.62 345 LEU F CA 1
ATOM 5675 C C . LEU C 3 345 ? 25.367 68.751 -32.974 1.00 57.52 345 LEU F C 1
ATOM 5676 O O . LEU C 3 345 ? 26.048 68.862 -31.935 1.00 54.77 345 LEU F O 1
ATOM 5681 N N . SER C 3 346 ? 25.076 69.752 -33.809 1.00 55.55 346 SER F N 1
ATOM 5682 C CA . SER C 3 346 ? 25.554 71.142 -33.589 1.00 61.89 346 SER F CA 1
ATOM 5683 C C . SER C 3 346 ? 25.262 71.582 -32.150 1.00 58.27 346 SER F C 1
ATOM 5684 O O . SER C 3 346 ? 24.111 71.416 -31.693 1.00 56.14 346 SER F O 1
ATOM 5687 N N . ARG C 3 347 ? 26.260 72.188 -31.498 1.00 58.97 347 ARG F N 1
ATOM 5688 C CA . ARG C 3 347 ? 26.127 72.682 -30.101 1.00 61.57 347 ARG F CA 1
ATOM 5689 C C . ARG C 3 347 ? 25.007 73.729 -30.023 1.00 59.26 347 ARG F C 1
ATOM 5690 O O . ARG C 3 347 ? 24.886 74.539 -30.976 1.00 59.47 347 ARG F O 1
ATOM 5698 N N . HIS C 3 348 ? 24.249 73.692 -28.917 1.00 57.84 348 HIS F N 1
ATOM 5699 C CA . HIS C 3 348 ? 23.102 74.591 -28.601 1.00 55.92 348 HIS F CA 1
ATOM 5700 C C . HIS C 3 348 ? 21.893 74.285 -29.497 1.00 56.84 348 HIS F C 1
ATOM 5701 O O . HIS C 3 348 ? 20.914 75.054 -29.429 1.00 59.62 348 HIS F O 1
ATOM 5708 N N . SER C 3 349 ? 21.949 73.213 -30.299 1.00 54.22 349 SER F N 1
ATOM 5709 C CA . SER C 3 349 ? 20.769 72.872 -31.123 1.00 49.10 349 SER F CA 1
ATOM 5710 C C . SER C 3 349 ? 19.765 72.105 -30.274 1.00 46.83 349 SER F C 1
ATOM 5711 O O . SER C 3 349 ? 20.165 71.342 -29.436 1.00 45.97 349 SER F O 1
ATOM 5714 N N . ILE C 3 350 ? 18.492 72.372 -30.484 1.00 44.31 350 ILE F N 1
ATOM 5715 C CA . ILE C 3 350 ? 17.450 71.654 -29.724 1.00 41.87 350 ILE F CA 1
ATOM 5716 C C . ILE C 3 350 ? 17.568 70.194 -30.109 1.00 39.53 350 ILE F C 1
ATOM 5717 O O . ILE C 3 350 ? 17.406 69.884 -31.242 1.00 42.29 350 ILE F O 1
ATOM 5722 N N . LEU C 3 351 ? 17.851 69.355 -29.141 1.00 40.68 351 LEU F N 1
ATOM 5723 C CA . LEU C 3 351 ? 17.986 67.923 -29.418 1.00 38.50 351 LEU F CA 1
ATOM 5724 C C . LEU C 3 351 ? 16.662 67.270 -29.096 1.00 36.53 351 LEU F C 1
ATOM 5725 O O . LEU C 3 351 ? 16.192 66.490 -29.869 1.00 32.41 351 LEU F O 1
ATOM 5730 N N . ALA C 3 352 ? 16.113 67.695 -27.977 1.00 32.22 352 ALA F N 1
ATOM 5731 C CA . ALA C 3 352 ? 14.935 67.081 -27.319 1.00 34.21 352 ALA F CA 1
ATOM 5732 C C . ALA C 3 352 ? 14.010 68.180 -26.782 1.00 30.98 352 ALA F C 1
ATOM 5733 O O . ALA C 3 352 ? 14.326 69.370 -26.979 1.00 29.78 352 ALA F O 1
ATOM 5735 N N . LEU C 3 353 ? 12.912 67.785 -26.128 1.00 28.26 353 LEU F N 1
ATOM 5736 C CA . LEU C 3 353 ? 11.939 68.760 -25.565 1.00 31.27 353 LEU F CA 1
ATOM 5737 C C . LEU C 3 353 ? 11.080 68.069 -24.499 1.00 33.53 353 LEU F C 1
ATOM 5738 O O . LEU C 3 353 ? 10.411 67.071 -24.833 1.00 37.90 353 LEU F O 1
ATOM 5743 N N . ALA C 3 354 ? 11.108 68.588 -23.267 1.00 32.23 354 ALA F N 1
ATOM 5744 C CA . ALA C 3 354 ? 10.333 68.034 -22.168 1.00 30.43 354 ALA F CA 1
ATOM 5745 C C . ALA C 3 354 ? 9.034 68.818 -22.056 1.00 32.52 354 ALA F C 1
ATOM 5746 O O . ALA C 3 354 ? 9.055 70.049 -21.991 1.00 34.80 354 ALA F O 1
ATOM 5748 N N . ILE C 3 355 ? 7.910 68.111 -22.056 1.00 33.22 355 ILE F N 1
ATOM 5749 C CA . ILE C 3 355 ? 6.589 68.722 -22.009 1.00 33.92 355 ILE F CA 1
ATOM 5750 C C . ILE C 3 355 ? 5.895 68.229 -20.744 1.00 36.59 355 ILE F C 1
ATOM 5751 O O . ILE C 3 355 ? 5.637 67.030 -20.613 1.00 35.33 355 ILE F O 1
ATOM 5756 N N . PRO C 3 356 ? 5.560 69.110 -19.801 1.00 37.56 356 PRO F N 1
ATOM 5757 C CA . PRO C 3 356 ? 4.824 68.675 -18.603 1.00 37.66 356 PRO F CA 1
ATOM 5758 C C . PRO C 3 356 ? 3.377 68.317 -18.928 1.00 36.95 356 PRO F C 1
ATOM 5759 O O . PRO C 3 356 ? 2.654 69.096 -19.559 1.00 36.10 356 PRO F O 1
ATOM 5763 N N . ILE C 3 357 ? 2.949 67.132 -18.464 1.00 36.38 357 ILE F N 1
ATOM 5764 C CA . ILE C 3 357 ? 1.605 66.621 -18.703 1.00 38.61 357 ILE F CA 1
ATOM 5765 C C . ILE C 3 357 ? 1.128 65.839 -17.490 1.00 44.07 357 ILE F C 1
ATOM 5766 O O . ILE C 3 357 ? 1.922 65.320 -16.697 1.00 50.04 357 ILE F O 1
ATOM 5771 N N . SER C 3 358 ? -0.194 65.739 -17.375 1.00 38.61 358 SER F N 1
ATOM 5772 C CA . SER C 3 358 ? -0.856 64.870 -16.417 1.00 46.21 358 SER F CA 1
ATOM 5773 C C . SER C 3 358 ? -1.541 63.728 -17.159 1.00 48.59 358 SER F C 1
ATOM 5774 O O . SER C 3 358 ? -2.031 63.902 -18.276 1.00 47.51 358 SER F O 1
ATOM 5777 N N . TYR C 3 359 ? -1.584 62.554 -16.535 1.00 48.30 359 TYR F N 1
ATOM 5778 C CA . TYR C 3 359 ? -2.017 61.376 -17.264 1.00 48.95 359 TYR F CA 1
ATOM 5779 C C . TYR C 3 359 ? -2.675 60.368 -16.324 1.00 50.90 359 TYR F C 1
ATOM 5780 O O . TYR C 3 359 ? -2.831 60.612 -15.126 1.00 54.03 359 TYR F O 1
ATOM 5789 N N . THR C 3 360 ? -3.069 59.229 -16.903 1.00 53.39 360 THR F N 1
ATOM 5790 C CA . THR C 3 360 ? -3.735 58.103 -16.225 1.00 51.94 360 THR F CA 1
ATOM 5791 C C . THR C 3 360 ? -3.291 56.756 -16.826 1.00 48.89 360 THR F C 1
ATOM 5792 O O . THR C 3 360 ? -3.362 55.701 -16.185 1.00 51.06 360 THR F O 1
ATOM 5796 N N . THR C 3 372 ? 6.206 54.897 -25.055 1.00 64.68 372 THR F N 1
ATOM 5797 C CA . THR C 3 372 ? 6.900 54.161 -26.146 1.00 70.54 372 THR F CA 1
ATOM 5798 C C . THR C 3 372 ? 6.151 54.345 -27.459 1.00 70.64 372 THR F C 1
ATOM 5799 O O . THR C 3 372 ? 6.817 54.395 -28.496 1.00 67.14 372 THR F O 1
ATOM 5803 N N . THR C 3 373 ? 4.819 54.427 -27.402 1.00 62.55 373 THR F N 1
ATOM 5804 C CA . THR C 3 373 ? 4.014 54.600 -28.629 1.00 57.63 373 THR F CA 1
ATOM 5805 C C . THR C 3 373 ? 2.922 55.646 -28.389 1.00 51.07 373 THR F C 1
ATOM 5806 O O . THR C 3 373 ? 2.058 55.403 -27.578 1.00 52.65 373 THR F O 1
ATOM 5810 N N . ILE C 3 374 ? 2.972 56.759 -29.106 1.00 42.62 374 ILE F N 1
ATOM 5811 C CA . ILE C 3 374 ? 1.963 57.831 -28.908 1.00 43.20 374 ILE F CA 1
ATOM 5812 C C . ILE C 3 374 ? 0.954 57.828 -30.058 1.00 42.06 374 ILE F C 1
ATOM 5813 O O . ILE C 3 374 ? 1.326 58.016 -31.184 1.00 35.65 374 ILE F O 1
ATOM 5818 N N . CYS C 3 375 ? -0.290 57.438 -29.792 1.00 35.84 375 CYS F N 1
ATOM 5819 C CA . CYS C 3 375 ? -1.277 57.514 -30.901 1.00 35.82 375 CYS F CA 1
ATOM 5820 C C . CYS C 3 375 ? -2.448 58.373 -30.436 1.00 36.44 375 CYS F C 1
ATOM 5821 O O . CYS C 3 375 ? -2.771 58.359 -29.231 1.00 32.61 375 CYS F O 1
ATOM 5824 N N . TYR C 3 376 ? -3.041 59.085 -31.384 1.00 33.50 376 TYR F N 1
ATOM 5825 C CA . TYR C 3 376 ? -4.117 60.049 -31.086 1.00 36.19 376 TYR F CA 1
ATOM 5826 C C . TYR C 3 376 ? -5.394 59.538 -31.729 1.00 34.00 376 TYR F C 1
ATOM 5827 O O . TYR C 3 376 ? -5.347 59.088 -32.802 1.00 34.78 376 TYR F O 1
ATOM 5836 N N . SER C 3 377 ? -6.495 59.584 -31.014 1.00 36.40 377 SER F N 1
ATOM 5837 C CA . SER C 3 377 ? -7.798 59.276 -31.637 1.00 42.66 377 SER F CA 1
ATOM 5838 C C . SER C 3 377 ? -8.574 60.580 -31.801 1.00 47.99 377 SER F C 1
ATOM 5839 O O . SER C 3 377 ? -8.958 61.142 -30.817 1.00 48.48 377 SER F O 1
ATOM 5842 N N . GLY C 3 378 ? -8.810 61.022 -33.023 1.00 44.23 378 GLY F N 1
ATOM 5843 C CA . GLY C 3 378 ? -9.475 62.309 -33.214 1.00 44.56 378 GLY F CA 1
ATOM 5844 C C . GLY C 3 378 ? -10.937 62.267 -32.880 1.00 58.20 378 GLY F C 1
ATOM 5845 O O . GLY C 3 378 ? -11.397 63.210 -32.275 1.00 61.25 378 GLY F O 1
ATOM 5846 N N . ASN C 3 379 ? -11.630 61.212 -33.284 1.00 60.48 379 ASN F N 1
ATOM 5847 C CA . ASN C 3 379 ? -13.090 61.105 -33.048 1.00 65.83 379 ASN F CA 1
ATOM 5848 C C . ASN C 3 379 ? -13.366 61.123 -31.562 1.00 65.87 379 ASN F C 1
ATOM 5849 O O . ASN C 3 379 ? -14.287 61.779 -31.144 1.00 70.89 379 ASN F O 1
ATOM 5854 N N . SER C 3 380 ? -12.585 60.363 -30.817 1.00 66.21 380 SER F N 1
ATOM 5855 C CA . SER C 3 380 ? -12.820 60.239 -29.367 1.00 64.23 380 SER F CA 1
ATOM 5856 C C . SER C 3 380 ? -12.088 61.334 -28.633 1.00 64.63 380 SER F C 1
ATOM 5857 O O . SER C 3 380 ? -12.395 61.497 -27.491 1.00 73.99 380 SER F O 1
ATOM 5860 N N . ARG C 3 381 ? -11.225 62.062 -29.324 1.00 61.50 381 ARG F N 1
ATOM 5861 C CA . ARG C 3 381 ? -10.380 63.105 -28.714 1.00 62.70 381 ARG F CA 1
ATOM 5862 C C . ARG C 3 381 ? -9.655 62.451 -27.551 1.00 58.37 381 ARG F C 1
ATOM 5863 O O . ARG C 3 381 ? -9.907 62.839 -26.449 1.00 60.06 381 ARG F O 1
ATOM 5871 N N . VAL C 3 382 ? -8.845 61.431 -27.806 1.00 51.18 382 VAL F N 1
ATOM 5872 C CA . VAL C 3 382 ? -8.079 60.890 -26.644 1.00 49.48 382 VAL F CA 1
ATOM 5873 C C . VAL C 3 382 ? -6.613 60.702 -27.051 1.00 46.82 382 VAL F C 1
ATOM 5874 O O . VAL C 3 382 ? -6.365 60.150 -28.142 1.00 46.75 382 VAL F O 1
ATOM 5878 N N . LEU C 3 383 ? -5.688 61.148 -26.195 1.00 47.36 383 LEU F N 1
ATOM 5879 C CA . LEU C 3 383 ? -4.260 61.025 -26.446 1.00 44.66 383 LEU F CA 1
ATOM 5880 C C . LEU C 3 383 ? -3.670 59.927 -25.569 1.00 49.90 383 LEU F C 1
ATOM 5881 O O . LEU C 3 383 ? -4.064 59.743 -24.414 1.00 54.03 383 LEU F O 1
ATOM 5886 N N . THR C 3 384 ? -2.689 59.229 -26.122 1.00 44.66 384 THR F N 1
ATOM 5887 C CA . THR C 3 384 ? -2.255 57.940 -25.608 1.00 45.33 384 THR F CA 1
ATOM 5888 C C . THR C 3 384 ? -0.737 57.878 -25.711 1.00 49.88 384 THR F C 1
ATOM 5889 O O . THR C 3 384 ? -0.206 57.834 -26.826 1.00 48.00 384 THR F O 1
ATOM 5893 N N . CYS C 3 385 ? -0.042 57.912 -24.562 1.00 49.54 385 CYS F N 1
ATOM 5894 C CA . CYS C 3 385 ? 1.392 57.628 -24.481 1.00 41.48 385 CYS F CA 1
ATOM 5895 C C . CYS C 3 385 ? 1.563 56.330 -23.720 1.00 43.33 385 CYS F C 1
ATOM 5896 O O . CYS C 3 385 ? 1.255 56.268 -22.525 1.00 45.78 385 CYS F O 1
ATOM 5899 N N . GLY C 3 386 ? 2.076 55.312 -24.399 1.00 45.22 386 GLY F N 1
ATOM 5900 C CA . GLY C 3 386 ? 2.131 53.999 -23.785 1.00 51.66 386 GLY F CA 1
ATOM 5901 C C . GLY C 3 386 ? 0.754 53.598 -23.294 1.00 55.51 386 GLY F C 1
ATOM 5902 O O . GLY C 3 386 ? -0.234 53.655 -24.037 1.00 43.32 386 GLY F O 1
ATOM 5903 N N . ALA C 3 387 ? 0.675 53.227 -22.011 1.00 59.28 387 ALA F N 1
ATOM 5904 C CA . ALA C 3 387 ? -0.570 52.807 -21.373 1.00 59.59 387 ALA F CA 1
ATOM 5905 C C . ALA C 3 387 ? -1.289 53.943 -20.640 1.00 57.85 387 ALA F C 1
ATOM 5906 O O . ALA C 3 387 ? -2.294 53.692 -19.959 1.00 57.09 387 ALA F O 1
ATOM 5908 N N . ALA C 3 388 ? -0.793 55.163 -20.752 1.00 54.94 388 ALA F N 1
ATOM 5909 C CA . ALA C 3 388 ? -1.443 56.251 -20.006 1.00 53.15 388 ALA F CA 1
ATOM 5910 C C . ALA C 3 388 ? -2.237 57.186 -20.903 1.00 52.80 388 ALA F C 1
ATOM 5911 O O . ALA C 3 388 ? -1.792 57.526 -21.950 1.00 52.28 388 ALA F O 1
ATOM 5913 N N . HIS C 3 389 ? -3.385 57.620 -20.429 1.00 52.98 389 HIS F N 1
ATOM 5914 C CA . HIS C 3 389 ? -4.161 58.587 -21.215 1.00 55.60 389 HIS F CA 1
ATOM 5915 C C . HIS C 3 389 ? -3.679 59.967 -20.825 1.00 50.88 389 HIS F C 1
ATOM 5916 O O . HIS C 3 389 ? -3.636 60.209 -19.671 1.00 52.25 389 HIS F O 1
ATOM 5923 N N . VAL C 3 390 ? -3.281 60.790 -21.779 1.00 47.93 390 VAL F N 1
ATOM 5924 C CA . VAL C 3 390 ? -2.933 62.192 -21.450 1.00 44.90 390 VAL F CA 1
ATOM 5925 C C . VAL C 3 390 ? -4.256 62.919 -21.233 1.00 52.78 390 VAL F C 1
ATOM 5926 O O . VAL C 3 390 ? -5.119 62.800 -22.077 1.00 52.74 390 VAL F O 1
ATOM 5930 N N . LEU C 3 391 ? -4.341 63.678 -20.132 1.00 55.57 391 LEU F N 1
ATOM 5931 C CA . LEU C 3 391 ? -5.545 64.452 -19.718 1.00 52.98 391 LEU F CA 1
ATOM 5932 C C . LEU C 3 391 ? -6.143 65.218 -20.905 1.00 53.77 391 LEU F C 1
ATOM 5933 O O . LEU C 3 391 ? -5.386 65.902 -21.625 1.00 54.24 391 LEU F O 1
ATOM 5938 N N . GLU C 3 392 ? -7.468 65.131 -21.055 1.00 55.20 392 GLU F N 1
ATOM 5939 C CA . GLU C 3 392 ? -8.209 65.797 -22.154 1.00 53.58 392 GLU F CA 1
ATOM 5940 C C . GLU C 3 392 ? -8.008 67.301 -22.212 1.00 58.11 392 GLU F C 1
ATOM 5941 O O . GLU C 3 392 ? -8.052 67.800 -23.293 1.00 60.38 392 GLU F O 1
ATOM 5947 N N . ALA C 3 393 ? -7.724 67.986 -21.107 1.00 61.95 393 ALA F N 1
ATOM 5948 C CA . ALA C 3 393 ? -7.485 69.447 -21.091 1.00 56.76 393 ALA F CA 1
ATOM 5949 C C . ALA C 3 393 ? -6.158 69.809 -21.747 1.00 52.18 393 ALA F C 1
ATOM 5950 O O . ALA C 3 393 ? -5.952 70.967 -22.043 1.00 49.95 393 ALA F O 1
ATOM 5952 N N . HIS C 3 394 ? -5.242 68.872 -21.867 1.00 49.26 394 HIS F N 1
ATOM 5953 C CA . HIS C 3 394 ? -4.008 69.227 -22.575 1.00 51.13 394 HIS F CA 1
ATOM 5954 C C . HIS C 3 394 ? -4.304 69.423 -24.057 1.00 53.61 394 HIS F C 1
ATOM 5955 O O . HIS C 3 394 ? -3.454 69.990 -24.709 1.00 51.15 394 HIS F O 1
ATOM 5962 N N . PHE C 3 395 ? -5.483 69.056 -24.554 1.00 51.11 395 PHE F N 1
ATOM 5963 C CA . PHE C 3 395 ? -5.625 69.179 -26.001 1.00 49.72 395 PHE F CA 1
ATOM 5964 C C . PHE C 3 395 ? -7.045 69.431 -26.478 1.00 53.22 395 PHE F C 1
ATOM 5965 O O . PHE C 3 395 ? -7.244 69.537 -27.690 1.00 51.45 395 PHE F O 1
ATOM 5973 N N . LYS C 3 396 ? -8.033 69.529 -25.597 1.00 54.72 396 LYS F N 1
ATOM 5974 C CA . LYS C 3 396 ? -9.385 69.903 -25.993 1.00 54.88 396 LYS F CA 1
ATOM 5975 C C . LYS C 3 396 ? -9.501 71.424 -25.948 1.00 58.62 396 LYS F C 1
ATOM 5976 O O . LYS C 3 396 ? -9.412 72.035 -24.875 1.00 62.53 396 LYS F O 1
ATOM 5982 N N . HIS C 3 397 ? -9.696 72.031 -27.112 1.00 54.04 397 HIS F N 1
ATOM 5983 C CA . HIS C 3 397 ? -9.809 73.465 -27.297 1.00 51.52 397 HIS F CA 1
ATOM 5984 C C . HIS C 3 397 ? -11.154 73.767 -27.941 1.00 51.18 397 HIS F C 1
ATOM 5985 O O . HIS C 3 397 ? -11.816 72.859 -28.458 1.00 55.91 397 HIS F O 1
ATOM 5992 N N . PRO C 3 398 ? -11.619 75.017 -27.884 1.00 45.43 398 PRO F N 1
ATOM 5993 C CA . PRO C 3 398 ? -12.849 75.360 -28.591 1.00 47.21 398 PRO F CA 1
ATOM 5994 C C . PRO C 3 398 ? -12.638 75.274 -30.090 1.00 48.97 398 PRO F C 1
ATOM 5995 O O . PRO C 3 398 ? -11.531 75.535 -30.591 1.00 49.48 398 PRO F O 1
ATOM 5999 N N . PRO C 3 399 ? -13.667 74.907 -30.849 1.00 47.61 399 PRO F N 1
ATOM 6000 C CA . PRO C 3 399 ? -13.480 74.676 -32.281 1.00 46.02 399 PRO F CA 1
ATOM 6001 C C . PRO C 3 399 ? -13.410 75.986 -33.049 1.00 43.93 399 PRO F C 1
ATOM 6002 O O . PRO C 3 399 ? -13.978 77.005 -32.644 1.00 42.77 399 PRO F O 1
ATOM 6006 N N . ILE C 3 400 ? -12.679 75.947 -34.163 1.00 36.52 400 ILE F N 1
ATOM 6007 C CA . ILE C 3 400 ? -12.382 77.131 -34.957 1.00 36.07 400 ILE F CA 1
ATOM 6008 C C . ILE C 3 400 ? -12.887 76.899 -36.367 1.00 40.80 400 ILE F C 1
ATOM 6009 O O . ILE C 3 400 ? -12.515 75.906 -37.005 1.00 41.28 400 ILE F O 1
ATOM 6014 N N . THR C 3 401 ? -13.705 77.827 -36.861 1.00 39.97 401 THR F N 1
ATOM 6015 C CA . THR C 3 401 ? -14.125 77.827 -38.254 1.00 33.27 401 THR F CA 1
ATOM 6016 C C . THR C 3 401 ? -13.020 78.445 -39.100 1.00 33.08 401 THR F C 1
ATOM 6017 O O . THR C 3 401 ? -12.663 79.616 -38.910 1.00 34.13 401 THR F O 1
ATOM 6021 N N . SER C 3 402 ? -12.492 77.666 -40.039 1.00 30.70 402 SER F N 1
ATOM 6022 C CA . SER C 3 402 ? -11.438 78.109 -40.935 1.00 30.82 402 SER F CA 1
ATOM 6023 C C . SER C 3 402 ? -11.876 77.832 -42.362 1.00 29.08 402 SER F C 1
ATOM 6024 O O . SER C 3 402 ? -12.919 77.224 -42.597 1.00 31.08 402 SER F O 1
ATOM 6027 N N . ARG C 3 403 ? -11.139 78.410 -43.308 1.00 25.51 403 ARG F N 1
ATOM 6028 C CA . ARG C 3 403 ? -11.505 78.256 -44.736 1.00 32.44 403 ARG F CA 1
ATOM 6029 C C . ARG C 3 403 ? -10.232 78.202 -45.578 1.00 31.04 403 ARG F C 1
ATOM 6030 O O . ARG C 3 403 ? -9.167 78.633 -45.092 1.00 34.41 403 ARG F O 1
ATOM 6038 N N . ALA C 3 404 ? -10.367 77.683 -46.795 1.00 28.61 404 ALA F N 1
ATOM 6039 C CA . ALA C 3 404 ? -9.258 77.559 -47.728 1.00 30.17 404 ALA F CA 1
ATOM 6040 C C . ALA C 3 404 ? -8.846 78.922 -48.264 1.00 35.86 404 ALA F C 1
ATOM 6041 O O . ALA C 3 404 ? -9.692 79.781 -48.548 1.00 30.35 404 ALA F O 1
ATOM 6043 N N . ILE C 3 405 ? -7.541 79.120 -48.416 1.00 33.44 405 ILE F N 1
ATOM 6044 C CA . ILE C 3 405 ? -7.024 80.275 -49.136 1.00 38.05 405 ILE F CA 1
ATOM 6045 C C . ILE C 3 405 ? -6.540 79.766 -50.483 1.00 42.99 405 ILE F C 1
ATOM 6046 O O . ILE C 3 405 ? -5.453 79.188 -50.580 1.00 47.37 405 ILE F O 1
ATOM 6051 N N . THR C 3 406 ? -7.353 79.959 -51.516 1.00 49.27 406 THR F N 1
ATOM 6052 C CA . THR C 3 406 ? -6.952 79.633 -52.875 1.00 56.12 406 THR F CA 1
ATOM 6053 C C . THR C 3 406 ? -6.080 80.746 -53.446 1.00 61.26 406 THR F C 1
ATOM 6054 O O . THR C 3 406 ? -6.246 81.926 -53.118 1.00 62.81 406 THR F O 1
ATOM 6058 N N . ASP C 3 407 ? -5.148 80.359 -54.319 1.00 70.77 407 ASP F N 1
ATOM 6059 C CA . ASP C 3 407 ? -4.259 81.316 -54.981 1.00 81.95 407 ASP F CA 1
ATOM 6060 C C . ASP C 3 407 ? -4.813 81.651 -56.364 1.00 76.59 407 ASP F C 1
ATOM 6061 O O . ASP C 3 407 ? -4.323 81.186 -57.393 1.00 77.69 407 ASP F O 1
ATOM 6066 N N . GLY C 3 408 ? -5.855 82.477 -56.378 1.00 67.65 408 GLY F N 1
ATOM 6067 C CA . GLY C 3 408 ? -6.317 83.039 -57.629 1.00 71.61 408 GLY F CA 1
ATOM 6068 C C . GLY C 3 408 ? -5.246 83.866 -58.320 1.00 78.12 408 GLY F C 1
ATOM 6069 O O . GLY C 3 408 ? -4.233 84.266 -57.730 1.00 76.50 408 GLY F O 1
ATOM 6070 N N . GLY C 3 409 ? -5.490 84.132 -59.602 1.00 72.00 409 GLY F N 1
ATOM 6071 C CA . GLY C 3 409 ? -4.498 84.799 -60.425 1.00 67.09 409 GLY F CA 1
ATOM 6072 C C . GLY C 3 409 ? -4.558 86.310 -60.278 1.00 65.09 409 GLY F C 1
ATOM 6073 O O . GLY C 3 409 ? -5.618 86.924 -60.447 1.00 59.22 409 GLY F O 1
ATOM 6074 N N . GLU C 3 410 ? -3.414 86.910 -59.957 1.00 62.12 410 GLU F N 1
ATOM 6075 C CA . GLU C 3 410 ? -3.265 88.357 -59.944 1.00 51.70 410 GLU F CA 1
ATOM 6076 C C . GLU C 3 410 ? -3.218 88.867 -61.386 1.00 57.75 410 GLU F C 1
ATOM 6077 O O . GLU C 3 410 ? -2.161 88.863 -62.020 1.00 62.79 410 GLU F O 1
ATOM 6083 N N . SER C 3 411 ? -4.380 89.335 -61.930 1.00 49.28 411 SER F N 1
ATOM 6084 C CA . SER C 3 411 ? -4.401 89.819 -63.305 1.00 46.55 411 SER F CA 1
ATOM 6085 C C . SER C 3 411 ? -4.203 91.335 -63.354 1.00 47.70 411 SER F C 1
ATOM 6086 O O . SER C 3 411 ? -4.305 92.018 -62.329 1.00 45.69 411 SER F O 1
ATOM 6089 N N . PRO C 3 412 ? -3.895 91.898 -64.524 1.00 45.32 412 PRO F N 1
ATOM 6090 C CA . PRO C 3 412 ? -3.672 93.346 -64.609 1.00 42.03 412 PRO F CA 1
ATOM 6091 C C . PRO C 3 412 ? -4.964 94.142 -64.575 1.00 42.37 412 PRO F C 1
ATOM 6092 O O . PRO C 3 412 ? -6.010 93.696 -65.050 1.00 40.13 412 PRO F O 1
ATOM 6096 N N . MET C 3 413 ? -4.874 95.349 -64.007 1.00 43.39 413 MET F N 1
ATOM 6097 C CA . MET C 3 413 ? -5.968 96.302 -64.139 1.00 40.97 413 MET F CA 1
ATOM 6098 C C . MET C 3 413 ? -6.148 96.678 -65.600 1.00 39.66 413 MET F C 1
ATOM 6099 O O . MET C 3 413 ? -5.203 96.657 -66.390 1.00 40.50 413 MET F O 1
ATOM 6104 N N . GLU C 3 414 ? -7.365 97.058 -65.950 1.00 39.04 414 GLU F N 1
ATOM 6105 C CA . GLU C 3 414 ? -7.620 97.757 -67.205 1.00 40.16 414 GLU F CA 1
ATOM 6106 C C . GLU C 3 414 ? -7.663 99.255 -66.888 1.00 41.74 414 GLU F C 1
ATOM 6107 O O . GLU C 3 414 ? -8.694 99.772 -66.450 1.00 40.71 414 GLU F O 1
ATOM 6113 N N . TRP C 3 415 ? -6.541 99.954 -67.100 1.00 37.89 415 TRP F N 1
ATOM 6114 C CA . TRP C 3 415 ? -6.387 101.328 -66.638 1.00 43.15 415 TRP F CA 1
ATOM 6115 C C . TRP C 3 415 ? -6.142 102.323 -67.775 1.00 45.69 415 TRP F C 1
ATOM 6116 O O . TRP C 3 415 ? -5.688 101.978 -68.868 1.00 44.55 415 TRP F O 1
ATOM 6127 N N . GLN C 3 416 ? -6.433 103.588 -67.470 1.00 42.75 416 GLN F N 1
ATOM 6128 C CA . GLN C 3 416 ? -6.377 104.701 -68.403 1.00 47.28 416 GLN F CA 1
ATOM 6129 C C . GLN C 3 416 ? -5.689 105.882 -67.716 1.00 51.22 416 GLN F C 1
ATOM 6130 O O . GLN C 3 416 ? -5.791 106.045 -66.495 1.00 51.76 416 GLN F O 1
ATOM 6136 N N . THR C 3 417 ? -4.985 106.706 -68.495 1.00 50.76 417 THR F N 1
ATOM 6137 C CA . THR C 3 417 ? -4.451 107.965 -67.978 1.00 58.52 417 THR F CA 1
ATOM 6138 C C . THR C 3 417 ? -5.417 109.109 -68.265 1.00 60.98 417 THR F C 1
ATOM 6139 O O . THR C 3 417 ? -6.164 109.085 -69.248 1.00 63.80 417 THR F O 1
ATOM 6143 N N . LEU C 3 418 ? -5.388 110.121 -67.397 1.00 68.05 418 LEU F N 1
ATOM 6144 C CA . LEU C 3 418 ? -6.358 111.230 -67.434 1.00 69.58 418 LEU F CA 1
ATOM 6145 C C . LEU C 3 418 ? -6.112 112.194 -68.594 1.00 65.15 418 LEU F C 1
ATOM 6146 O O . LEU C 3 418 ? -5.551 111.817 -69.621 1.00 69.20 418 LEU F O 1
ATOM 6151 N N . ALA D 3 5 ? 38.635 77.501 2.108 1.00 30.00 5 ALA C N 1
ATOM 6152 C CA . ALA D 3 5 ? 37.389 76.930 1.545 1.00 30.00 5 ALA C CA 1
ATOM 6153 C C . ALA D 3 5 ? 36.576 76.265 2.662 1.00 30.00 5 ALA C C 1
ATOM 6154 O O . ALA D 3 5 ? 35.394 76.628 2.830 1.00 30.00 5 ALA C O 1
ATOM 6156 N N . PRO D 3 6 ? 37.153 75.314 3.430 1.00 30.86 6 PRO C N 1
ATOM 6157 C CA . PRO D 3 6 ? 36.426 74.644 4.513 1.00 31.72 6 PRO C CA 1
ATOM 6158 C C . PRO D 3 6 ? 36.246 75.571 5.724 1.00 38.07 6 PRO C C 1
ATOM 6159 O O . PRO D 3 6 ? 37.212 75.806 6.429 1.00 35.79 6 PRO C O 1
ATOM 6163 N N . SER D 3 7 ? 35.022 76.067 5.929 1.00 32.41 7 SER C N 1
ATOM 6164 C CA . SER D 3 7 ? 34.723 76.964 7.050 1.00 35.33 7 SER C CA 1
ATOM 6165 C C . SER D 3 7 ? 33.929 76.250 8.130 1.00 37.95 7 SER C C 1
ATOM 6166 O O . SER D 3 7 ? 33.457 75.179 7.905 1.00 36.96 7 SER C O 1
ATOM 6169 N N . ILE D 3 8 ? 33.843 76.897 9.275 1.00 35.04 8 ILE C N 1
ATOM 6170 C CA . ILE D 3 8 ? 33.051 76.498 10.454 1.00 37.68 8 ILE C CA 1
ATOM 6171 C C . ILE D 3 8 ? 32.305 77.759 10.841 1.00 47.39 8 ILE C C 1
ATOM 6172 O O . ILE D 3 8 ? 32.897 78.621 11.387 1.00 62.54 8 ILE C O 1
ATOM 6177 N N . ILE D 3 9 ? 31.032 77.861 10.454 1.00 34.63 9 ILE C N 1
ATOM 6178 C CA . ILE D 3 9 ? 30.201 79.045 10.825 1.00 44.16 9 ILE C CA 1
ATOM 6179 C C . ILE D 3 9 ? 29.349 78.607 12.018 1.00 43.77 9 ILE C C 1
ATOM 6180 O O . ILE D 3 9 ? 28.321 77.940 11.786 1.00 52.99 9 ILE C O 1
ATOM 6185 N N . LEU D 3 10 ? 29.755 78.961 13.242 1.00 48.26 10 LEU C N 1
ATOM 6186 C CA . LEU D 3 10 ? 28.990 78.451 14.398 1.00 49.31 10 LEU C CA 1
ATOM 6187 C C . LEU D 3 10 ? 29.005 79.448 15.527 1.00 60.95 10 LEU C C 1
ATOM 6188 O O . LEU D 3 10 ? 30.084 79.702 16.033 1.00 61.95 10 LEU C O 1
ATOM 6193 N N . ASN D 3 11 ? 27.825 79.938 15.895 1.00 62.82 11 ASN C N 1
ATOM 6194 C CA . ASN D 3 11 ? 27.627 80.856 17.044 1.00 57.41 11 ASN C CA 1
ATOM 6195 C C . ASN D 3 11 ? 28.442 82.139 16.955 1.00 60.47 11 ASN C C 1
ATOM 6196 O O . ASN D 3 11 ? 29.230 82.365 17.889 1.00 60.45 11 ASN C O 1
ATOM 6201 N N . HIS D 3 12 ? 28.193 82.936 15.903 1.00 56.66 12 HIS C N 1
ATOM 6202 C CA . HIS D 3 12 ? 28.776 84.274 15.601 1.00 46.92 12 HIS C CA 1
ATOM 6203 C C . HIS D 3 12 ? 30.207 84.284 15.083 1.00 38.30 12 HIS C C 1
ATOM 6204 O O . HIS D 3 12 ? 30.750 85.339 15.160 1.00 36.98 12 HIS C O 1
ATOM 6211 N N . TRP D 3 13 ? 30.727 83.153 14.596 1.00 38.60 13 TRP C N 1
ATOM 6212 C CA . TRP D 3 13 ? 32.118 83.080 14.073 1.00 32.09 13 TRP C CA 1
ATOM 6213 C C . TRP D 3 13 ? 32.150 82.214 12.809 1.00 37.08 13 TRP C C 1
ATOM 6214 O O . TRP D 3 13 ? 31.078 81.731 12.395 1.00 36.12 13 TRP C O 1
ATOM 6225 N N . CYS D 3 14 ? 33.341 82.031 12.228 1.00 33.38 14 CYS C N 1
ATOM 6226 C CA . CYS D 3 14 ? 33.508 81.210 10.998 1.00 31.07 14 CYS C CA 1
ATOM 6227 C C . CYS D 3 14 ? 34.995 80.897 10.794 1.00 31.10 14 CYS C C 1
ATOM 6228 O O . CYS D 3 14 ? 35.690 81.719 10.165 1.00 30.14 14 CYS C O 1
ATOM 6231 N N . VAL D 3 15 ? 35.453 79.751 11.308 1.00 32.83 15 VAL C N 1
ATOM 6232 C CA . VAL D 3 15 ? 36.883 79.339 11.180 1.00 35.38 15 VAL C CA 1
ATOM 6233 C C . VAL D 3 15 ? 37.102 78.728 9.791 1.00 31.24 15 VAL C C 1
ATOM 6234 O O . VAL D 3 15 ? 36.687 77.571 9.582 1.00 33.77 15 VAL C O 1
ATOM 6238 N N . THR D 3 16 ? 37.732 79.484 8.886 1.00 29.91 16 THR C N 1
ATOM 6239 C CA . THR D 3 16 ? 38.008 79.001 7.506 1.00 31.58 16 THR C CA 1
ATOM 6240 C C . THR D 3 16 ? 39.473 78.558 7.409 1.00 28.63 16 THR C C 1
ATOM 6241 O O . THR D 3 16 ? 40.292 79.055 8.208 1.00 32.16 16 THR C O 1
ATOM 6245 N N . TRP D 3 17 ? 39.779 77.661 6.466 1.00 33.17 17 TRP C N 1
ATOM 6246 C CA . TRP D 3 17 ? 41.166 77.154 6.282 1.00 31.40 17 TRP C CA 1
ATOM 6247 C C . TRP D 3 17 ? 41.746 77.690 4.968 1.00 31.99 17 TRP C C 1
ATOM 6248 O O . TRP D 3 17 ? 41.304 77.232 3.896 1.00 39.83 17 TRP C O 1
ATOM 6259 N N . GLN D 3 18 ? 42.698 78.625 5.060 1.00 29.48 18 GLN C N 1
ATOM 6260 C CA . GLN D 3 18 ? 43.343 79.217 3.856 1.00 29.64 18 GLN C CA 1
ATOM 6261 C C . GLN D 3 18 ? 44.202 78.151 3.167 1.00 37.30 18 GLN C C 1
ATOM 6262 O O . GLN D 3 18 ? 44.304 78.187 1.924 1.00 42.93 18 GLN C O 1
ATOM 6268 N N . GLY D 3 19 ? 44.792 77.245 3.953 1.00 34.12 19 GLY C N 1
ATOM 6269 C CA . GLY D 3 19 ? 45.643 76.169 3.412 1.00 37.49 19 GLY C CA 1
ATOM 6270 C C . GLY D 3 19 ? 46.828 75.885 4.318 1.00 42.55 19 GLY C C 1
ATOM 6271 O O . GLY D 3 19 ? 47.285 74.725 4.348 1.00 37.61 19 GLY C O 1
ATOM 6272 N N . HIS D 3 20 ? 47.309 76.910 5.030 1.00 41.26 20 HIS C N 1
ATOM 6273 C CA . HIS D 3 20 ? 48.468 76.754 5.951 1.00 41.19 20 HIS C CA 1
ATOM 6274 C C . HIS D 3 20 ? 48.094 77.245 7.354 1.00 36.76 20 HIS C C 1
ATOM 6275 O O . HIS D 3 20 ? 48.864 76.967 8.295 1.00 38.89 20 HIS C O 1
ATOM 6282 N N . HIS D 3 21 ? 46.961 77.943 7.485 1.00 35.23 21 HIS C N 1
ATOM 6283 C CA . HIS D 3 21 ? 46.534 78.467 8.812 1.00 32.35 21 HIS C CA 1
ATOM 6284 C C . HIS D 3 21 ? 45.037 78.799 8.813 1.00 33.18 21 HIS C C 1
ATOM 6285 O O . HIS D 3 21 ? 44.407 78.732 7.738 1.00 32.32 21 HIS C O 1
ATOM 6292 N N . PHE D 3 22 ? 44.509 79.142 9.993 1.00 31.96 22 PHE C N 1
ATOM 6293 C CA . PHE D 3 22 ? 43.112 79.498 10.198 1.00 30.63 22 PHE C CA 1
ATOM 6294 C C . PHE D 3 22 ? 42.968 81.013 10.287 1.00 29.43 22 PHE C C 1
ATOM 6295 O O . PHE D 3 22 ? 43.856 81.699 10.805 1.00 28.78 22 PHE C O 1
ATOM 6303 N N . LEU D 3 23 ? 41.852 81.523 9.764 1.00 29.04 23 LEU C N 1
ATOM 6304 C CA . LEU D 3 23 ? 41.463 82.925 9.885 1.00 30.72 23 LEU C CA 1
ATOM 6305 C C . LEU D 3 23 ? 40.078 82.974 10.509 1.00 30.58 23 LEU C C 1
ATOM 6306 O O . LEU D 3 23 ? 39.163 82.266 10.068 1.00 33.14 23 LEU C O 1
ATOM 6311 N N . CYS D 3 24 ? 39.925 83.808 11.524 1.00 28.68 24 CYS C N 1
ATOM 6312 C CA . CYS D 3 24 ? 38.716 83.855 12.330 1.00 34.87 24 CYS C CA 1
ATOM 6313 C C . CYS D 3 24 ? 38.121 85.245 12.277 1.00 33.93 24 CYS C C 1
ATOM 6314 O O . CYS D 3 24 ? 38.848 86.242 12.244 1.00 37.34 24 CYS C O 1
ATOM 6317 N N . ARG D 3 25 ? 36.791 85.303 12.298 1.00 33.61 25 ARG C N 1
ATOM 6318 C CA . ARG D 3 25 ? 36.070 86.541 12.032 1.00 32.96 25 ARG C CA 1
ATOM 6319 C C . ARG D 3 25 ? 34.788 86.515 12.850 1.00 30.13 25 ARG C C 1
ATOM 6320 O O . ARG D 3 25 ? 34.093 85.499 12.869 1.00 33.00 25 ARG C O 1
ATOM 6328 N N . ASN D 3 26 ? 34.492 87.603 13.552 1.00 28.92 26 ASN C N 1
ATOM 6329 C CA . ASN D 3 26 ? 33.212 87.696 14.243 1.00 28.63 26 ASN C CA 1
ATOM 6330 C C . ASN D 3 26 ? 32.103 87.953 13.230 1.00 27.51 26 ASN C C 1
ATOM 6331 O O . ASN D 3 26 ? 32.306 88.639 12.228 1.00 28.32 26 ASN C O 1
ATOM 6336 N N . LEU D 3 27 ? 30.928 87.389 13.473 1.00 30.71 27 LEU C N 1
ATOM 6337 C CA . LEU D 3 27 ? 29.815 87.560 12.542 1.00 34.54 27 LEU C CA 1
ATOM 6338 C C . LEU D 3 27 ? 28.778 88.537 13.059 1.00 36.83 27 LEU C C 1
ATOM 6339 O O . LEU D 3 27 ? 27.763 88.759 12.393 1.00 36.43 27 LEU C O 1
ATOM 6344 N N . SER D 3 28 ? 29.018 89.128 14.223 1.00 36.36 28 SER C N 1
ATOM 6345 C CA . SER D 3 28 ? 28.088 90.078 14.798 1.00 40.15 28 SER C CA 1
ATOM 6346 C C . SER D 3 28 ? 28.850 91.053 15.690 1.00 36.72 28 SER C C 1
ATOM 6347 O O . SER D 3 28 ? 29.982 90.790 16.109 1.00 33.54 28 SER C O 1
ATOM 6350 N N . ASN D 3 29 ? 28.208 92.196 15.945 1.00 35.36 29 ASN C N 1
ATOM 6351 C CA . ASN D 3 29 ? 28.723 93.227 16.841 1.00 34.89 29 ASN C CA 1
ATOM 6352 C C . ASN D 3 29 ? 29.078 92.650 18.211 1.00 40.61 29 ASN C C 1
ATOM 6353 O O . ASN D 3 29 ? 28.244 92.013 18.865 1.00 43.48 29 ASN C O 1
ATOM 6358 N N . ILE D 3 30 ? 30.317 92.892 18.649 1.00 36.82 30 ILE C N 1
ATOM 6359 C CA . ILE D 3 30 ? 30.828 92.440 19.944 1.00 37.55 30 ILE C CA 1
ATOM 6360 C C . ILE D 3 30 ? 30.937 93.653 20.864 1.00 37.33 30 ILE C C 1
ATOM 6361 O O . ILE D 3 30 ? 31.750 94.554 20.631 1.00 37.62 30 ILE C O 1
ATOM 6366 N N . LYS D 3 31 ? 30.100 93.671 21.907 1.00 35.91 31 LYS C N 1
ATOM 6367 C CA . LYS D 3 31 ? 30.082 94.792 22.884 1.00 42.38 31 LYS C CA 1
ATOM 6368 C C . LYS D 3 31 ? 31.162 94.562 23.947 1.00 43.05 31 LYS C C 1
ATOM 6369 O O . LYS D 3 31 ? 31.149 93.487 24.580 1.00 40.50 31 LYS C O 1
ATOM 6375 N N . ILE D 3 32 ? 32.056 95.540 24.125 1.00 38.15 32 ILE C N 1
ATOM 6376 C CA . ILE D 3 32 ? 33.156 95.441 25.131 1.00 41.98 32 ILE C CA 1
ATOM 6377 C C . ILE D 3 32 ? 32.557 95.609 26.531 1.00 41.08 32 ILE C C 1
ATOM 6378 O O . ILE D 3 32 ? 31.942 96.663 26.788 1.00 44.36 32 ILE C O 1
ATOM 6383 N N . LEU D 3 33 ? 32.730 94.604 27.396 1.00 41.52 33 LEU C N 1
ATOM 6384 C CA . LEU D 3 33 ? 32.180 94.658 28.777 1.00 45.09 33 LEU C CA 1
ATOM 6385 C C . LEU D 3 33 ? 33.285 94.322 29.785 1.00 51.94 33 LEU C C 1
ATOM 6386 O O . LEU D 3 33 ? 34.239 93.619 29.395 1.00 51.44 33 LEU C O 1
ATOM 6391 N N . ASN D 3 34 ? 33.143 94.816 31.022 1.00 56.29 34 ASN C N 1
ATOM 6392 C CA . ASN D 3 34 ? 34.098 94.573 32.140 1.00 52.73 34 ASN C CA 1
ATOM 6393 C C . ASN D 3 34 ? 35.547 94.708 31.657 1.00 48.74 34 ASN C C 1
ATOM 6394 O O . ASN D 3 34 ? 36.300 93.721 31.774 1.00 52.89 34 ASN C O 1
ATOM 6399 N N . ARG D 3 35 ? 35.916 95.883 31.137 1.00 48.58 35 ARG C N 1
ATOM 6400 C CA . ARG D 3 35 ? 37.300 96.115 30.641 1.00 48.04 35 ARG C CA 1
ATOM 6401 C C . ARG D 3 35 ? 38.241 96.259 31.842 1.00 52.77 35 ARG C C 1
ATOM 6402 O O . ARG D 3 35 ? 37.954 97.098 32.718 1.00 57.44 35 ARG C O 1
ATOM 6410 N N . ARG D 3 36 ? 39.321 95.471 31.872 1.00 48.81 36 ARG C N 1
ATOM 6411 C CA . ARG D 3 36 ? 40.293 95.521 32.997 1.00 54.97 36 ARG C CA 1
ATOM 6412 C C . ARG D 3 36 ? 41.720 95.640 32.448 1.00 56.41 36 ARG C C 1
ATOM 6413 O O . ARG D 3 36 ? 42.050 94.915 31.489 1.00 52.88 36 ARG C O 1
ATOM 6421 N N . ASN D 3 37 ? 42.521 96.528 33.046 1.00 62.29 37 ASN C N 1
ATOM 6422 C CA . ASN D 3 37 ? 43.911 96.744 32.644 1.00 56.96 37 ASN C CA 1
ATOM 6423 C C . ASN D 3 37 ? 44.011 96.959 31.129 1.00 49.21 37 ASN C C 1
ATOM 6424 O O . ASN D 3 37 ? 44.954 96.501 30.475 1.00 43.64 37 ASN C O 1
ATOM 6429 N N . GLY D 3 38 ? 43.012 97.656 30.567 1.00 48.67 38 GLY C N 1
ATOM 6430 C CA . GLY D 3 38 ? 42.906 97.907 29.133 1.00 49.10 38 GLY C CA 1
ATOM 6431 C C . GLY D 3 38 ? 42.380 96.753 28.283 1.00 46.47 38 GLY C C 1
ATOM 6432 O O . GLY D 3 38 ? 42.125 96.948 27.079 1.00 44.06 38 GLY C O 1
ATOM 6433 N N . TYR D 3 39 ? 42.216 95.562 28.851 1.00 40.75 39 TYR C N 1
ATOM 6434 C CA . TYR D 3 39 ? 41.805 94.392 28.090 1.00 41.76 39 TYR C CA 1
ATOM 6435 C C . TYR D 3 39 ? 40.423 93.920 28.521 1.00 37.87 39 TYR C C 1
ATOM 6436 O O . TYR D 3 39 ? 40.006 94.102 29.668 1.00 39.79 39 TYR C O 1
ATOM 6445 N N . THR D 3 40 ? 39.718 93.315 27.581 1.00 35.02 40 THR C N 1
ATOM 6446 C CA . THR D 3 40 ? 38.535 92.529 27.876 1.00 38.76 40 THR C CA 1
ATOM 6447 C C . THR D 3 40 ? 38.817 91.097 27.430 1.00 37.26 40 THR C C 1
ATOM 6448 O O . THR D 3 40 ? 39.669 90.865 26.565 1.00 37.83 40 THR C O 1
ATOM 6452 N N . THR D 3 41 ? 38.160 90.122 28.053 1.00 34.21 41 THR C N 1
ATOM 6453 C CA . THR D 3 41 ? 38.297 88.751 27.582 1.00 33.95 41 THR C CA 1
ATOM 6454 C C . THR D 3 41 ? 37.004 88.282 26.942 1.00 36.16 41 THR C C 1
ATOM 6455 O O . THR D 3 41 ? 35.915 88.778 27.245 1.00 38.12 41 THR C O 1
ATOM 6459 N N . LEU D 3 42 ? 37.136 87.283 26.079 1.00 35.51 42 LEU C N 1
ATOM 6460 C CA . LEU D 3 42 ? 36.018 86.815 25.281 1.00 31.77 42 LEU C CA 1
ATOM 6461 C C . LEU D 3 42 ? 36.245 85.356 24.925 1.00 38.47 42 LEU C C 1
ATOM 6462 O O . LEU D 3 42 ? 37.315 84.985 24.431 1.00 35.46 42 LEU C O 1
ATOM 6467 N N . ASP D 3 43 ? 35.239 84.535 25.197 1.00 40.26 43 ASP C N 1
ATOM 6468 C CA . ASP D 3 43 ? 35.291 83.114 24.894 1.00 40.66 43 ASP C CA 1
ATOM 6469 C C . ASP D 3 43 ? 34.711 82.822 23.514 1.00 40.39 43 ASP C C 1
ATOM 6470 O O . ASP D 3 43 ? 33.732 83.442 23.089 1.00 38.63 43 ASP C O 1
ATOM 6475 N N . LEU D 3 44 ? 35.331 81.904 22.821 1.00 37.71 44 LEU C N 1
ATOM 6476 C CA . LEU D 3 44 ? 34.780 81.431 21.571 1.00 36.75 44 LEU C CA 1
ATOM 6477 C C . LEU D 3 44 ? 34.120 80.074 21.778 1.00 39.46 44 LEU C C 1
ATOM 6478 O O . LEU D 3 44 ? 34.473 79.332 22.698 1.00 38.66 44 LEU C O 1
ATOM 6483 N N . PRO D 3 45 ? 33.150 79.731 20.973 1.00 40.91 45 PRO C N 1
ATOM 6484 C CA . PRO D 3 45 ? 32.492 78.433 21.146 1.00 40.65 45 PRO C CA 1
ATOM 6485 C C . PRO D 3 45 ? 33.195 77.314 20.392 1.00 39.18 45 PRO C C 1
ATOM 6486 O O . PRO D 3 45 ? 32.549 76.329 20.022 1.00 42.81 45 PRO C O 1
ATOM 6490 N N . LEU D 3 46 ? 34.496 77.451 20.137 1.00 37.13 46 LEU C N 1
ATOM 6491 C CA . LEU D 3 46 ? 35.258 76.429 19.433 1.00 35.17 46 LEU C CA 1
ATOM 6492 C C . LEU D 3 46 ? 36.555 76.122 20.173 1.00 33.82 46 LEU C C 1
ATOM 6493 O O . LEU D 3 46 ? 37.155 77.000 20.802 1.00 34.28 46 LEU C O 1
ATOM 6498 N N . THR D 3 47 ? 36.967 74.859 20.111 1.00 35.08 47 THR C N 1
ATOM 6499 C CA . THR D 3 47 ? 38.248 74.398 20.633 1.00 33.61 47 THR C CA 1
ATOM 6500 C C . THR D 3 47 ? 39.187 74.087 19.482 1.00 29.43 47 THR C C 1
ATOM 6501 O O . THR D 3 47 ? 38.767 73.955 18.337 1.00 37.93 47 THR C O 1
ATOM 6505 N N . LEU D 3 48 ? 40.479 73.974 19.806 1.00 30.49 48 LEU C N 1
ATOM 6506 C CA . LEU D 3 48 ? 41.526 73.672 18.792 1.00 31.43 48 LEU C CA 1
ATOM 6507 C C . LEU D 3 48 ? 41.240 72.302 18.166 1.00 31.96 48 LEU C C 1
ATOM 6508 O O . LEU D 3 48 ? 41.610 72.099 16.993 1.00 31.60 48 LEU C O 1
ATOM 6513 N N . GLY D 3 49 ? 40.607 71.406 18.929 1.00 29.28 49 GLY C N 1
ATOM 6514 C CA . GLY D 3 49 ? 40.276 70.054 18.438 1.00 30.46 49 GLY C CA 1
ATOM 6515 C C . GLY D 3 49 ? 39.102 70.080 17.475 1.00 30.33 49 GLY C C 1
ATOM 6516 O O . GLY D 3 49 ? 38.995 69.152 16.649 1.00 29.31 49 GLY C O 1
ATOM 6517 N N . ASP D 3 50 ? 38.278 71.129 17.553 1.00 35.49 50 ASP C N 1
ATOM 6518 C CA . ASP D 3 50 ? 37.112 71.277 16.643 1.00 35.23 50 ASP C CA 1
ATOM 6519 C C . ASP D 3 50 ? 37.620 71.655 15.247 1.00 32.28 50 ASP C C 1
ATOM 6520 O O . ASP D 3 50 ? 37.256 70.963 14.281 1.00 29.71 50 ASP C O 1
ATOM 6525 N N . LEU D 3 51 ? 38.624 72.509 15.203 1.00 28.16 51 LEU C N 1
ATOM 6526 C CA . LEU D 3 51 ? 39.279 73.037 13.988 1.00 28.20 51 LEU C CA 1
ATOM 6527 C C . LEU D 3 51 ? 40.252 72.045 13.352 1.00 32.62 51 LEU C C 1
ATOM 6528 O O . LEU D 3 51 ? 40.417 72.103 12.173 1.00 35.20 51 LEU C O 1
ATOM 6533 N N . THR D 3 52 ? 40.923 71.214 14.129 1.00 23.95 52 THR C N 1
ATOM 6534 C CA . THR D 3 52 ? 41.948 70.314 13.570 1.00 26.65 52 THR C CA 1
ATOM 6535 C C . THR D 3 52 ? 41.408 68.896 13.365 1.00 32.40 52 THR C C 1
ATOM 6536 O O . THR D 3 52 ? 42.075 68.131 12.730 1.00 29.05 52 THR C O 1
ATOM 6540 N N . GLN D 3 53 ? 40.214 68.600 13.853 1.00 30.15 53 GLN C N 1
ATOM 6541 C CA . GLN D 3 53 ? 39.731 67.217 13.755 1.00 30.29 53 GLN C CA 1
ATOM 6542 C C . GLN D 3 53 ? 38.205 67.100 13.726 1.00 32.45 53 GLN C C 1
ATOM 6543 O O . GLN D 3 53 ? 37.727 66.494 12.826 1.00 34.79 53 GLN C O 1
ATOM 6549 N N . TYR D 3 54 ? 37.478 67.709 14.639 1.00 30.01 54 TYR C N 1
ATOM 6550 C CA . TYR D 3 54 ? 36.038 67.403 14.763 1.00 33.18 54 TYR C CA 1
ATOM 6551 C C . TYR D 3 54 ? 35.131 68.159 13.811 1.00 38.52 54 TYR C C 1
ATOM 6552 O O . TYR D 3 54 ? 34.041 67.691 13.631 1.00 45.76 54 TYR C O 1
ATOM 6561 N N . ARG D 3 55 ? 35.564 69.264 13.236 1.00 36.38 55 ARG C N 1
ATOM 6562 C CA . ARG D 3 55 ? 34.648 70.037 12.375 1.00 38.79 55 ARG C CA 1
ATOM 6563 C C . ARG D 3 55 ? 35.319 70.269 11.029 1.00 39.22 55 ARG C C 1
ATOM 6564 O O . ARG D 3 55 ? 34.709 70.852 10.192 1.00 39.27 55 ARG C O 1
ATOM 6572 N N . LEU D 3 56 ? 36.562 69.858 10.870 1.00 35.74 56 LEU C N 1
ATOM 6573 C CA . LEU D 3 56 ? 37.192 69.934 9.539 1.00 34.60 56 LEU C CA 1
ATOM 6574 C C . LEU D 3 56 ? 37.953 68.635 9.290 1.00 33.68 56 LEU C C 1
ATOM 6575 O O . LEU D 3 56 ? 38.333 68.021 10.204 1.00 39.32 56 LEU C O 1
ATOM 6580 N N . ALA D 3 57 ? 38.116 68.241 8.044 1.00 34.02 57 ALA C N 1
ATOM 6581 C CA . ALA D 3 57 ? 38.901 67.048 7.696 1.00 34.48 57 ALA C CA 1
ATOM 6582 C C . ALA D 3 57 ? 40.058 67.546 6.849 1.00 33.71 57 ALA C C 1
ATOM 6583 O O . ALA D 3 57 ? 39.811 67.996 5.771 1.00 32.21 57 ALA C O 1
ATOM 6585 N N . HIS D 3 58 ? 41.265 67.457 7.375 1.00 30.48 58 HIS C N 1
ATOM 6586 C CA . HIS D 3 58 ? 42.478 68.001 6.740 1.00 30.28 58 HIS C CA 1
ATOM 6587 C C . HIS D 3 58 ? 43.133 66.872 6.013 1.00 30.46 58 HIS C C 1
ATOM 6588 O O . HIS D 3 58 ? 43.315 65.889 6.609 1.00 32.84 58 HIS C O 1
ATOM 6595 N N . GLY D 3 59 ? 43.348 67.025 4.716 1.00 35.74 59 GLY C N 1
ATOM 6596 C CA . GLY D 3 59 ? 43.822 65.980 3.827 1.00 36.80 59 GLY C CA 1
ATOM 6597 C C . GLY D 3 59 ? 43.133 64.654 4.079 1.00 33.25 59 GLY C C 1
ATOM 6598 O O . GLY D 3 59 ? 41.905 64.604 4.260 1.00 29.70 59 GLY C O 1
ATOM 6599 N N . LEU D 3 60 ? 43.928 63.584 4.153 1.00 34.23 60 LEU C N 1
ATOM 6600 C CA . LEU D 3 60 ? 43.440 62.252 4.489 1.00 31.72 60 LEU C CA 1
ATOM 6601 C C . LEU D 3 60 ? 43.954 61.797 5.846 1.00 34.77 60 LEU C C 1
ATOM 6602 O O . LEU D 3 60 ? 44.027 60.592 6.122 1.00 32.48 60 LEU C O 1
ATOM 6607 N N . SER D 3 61 ? 44.311 62.749 6.704 1.00 34.47 61 SER C N 1
ATOM 6608 C CA . SER D 3 61 ? 44.802 62.485 8.044 1.00 26.84 61 SER C CA 1
ATOM 6609 C C . SER D 3 61 ? 43.670 62.581 9.063 1.00 28.89 61 SER C C 1
ATOM 6610 O O . SER D 3 61 ? 42.640 63.211 8.827 1.00 30.41 61 SER C O 1
ATOM 6613 N N . GLU D 3 62 ? 43.870 61.949 10.218 1.00 31.21 62 GLU C N 1
ATOM 6614 C CA . GLU D 3 62 ? 42.830 61.984 11.242 1.00 32.52 62 GLU C CA 1
ATOM 6615 C C . GLU D 3 62 ? 42.803 63.298 12.020 1.00 29.47 62 GLU C C 1
ATOM 6616 O O . GLU D 3 62 ? 41.806 63.568 12.701 1.00 30.45 62 GLU C O 1
ATOM 6622 N N . ASN D 3 63 ? 43.853 64.117 11.906 1.00 28.87 63 ASN C N 1
ATOM 6623 C CA . ASN D 3 63 ? 44.028 65.390 12.601 1.00 27.92 63 ASN C CA 1
ATOM 6624 C C . ASN D 3 63 ? 45.037 66.200 11.804 1.00 29.57 63 ASN C C 1
ATOM 6625 O O . ASN D 3 63 ? 46.029 65.646 11.326 1.00 32.86 63 ASN C O 1
ATOM 6630 N N . LEU D 3 64 ? 44.803 67.509 11.680 1.00 29.70 64 LEU C N 1
ATOM 6631 C CA . LEU D 3 64 ? 45.785 68.369 11.016 1.00 30.51 64 LEU C CA 1
ATOM 6632 C C . LEU D 3 64 ? 47.179 68.223 11.628 1.00 32.95 64 LEU C C 1
ATOM 6633 O O . LEU D 3 64 ? 48.183 68.307 10.912 1.00 37.70 64 LEU C O 1
ATOM 6638 N N . MET D 3 65 ? 47.268 67.997 12.937 1.00 28.02 65 MET C N 1
ATOM 6639 C CA . MET D 3 65 ? 48.568 67.855 13.587 1.00 34.34 65 MET C CA 1
ATOM 6640 C C . MET D 3 65 ? 49.211 66.489 13.347 1.00 41.67 65 MET C C 1
ATOM 6641 O O . MET D 3 65 ? 50.292 66.222 13.887 1.00 39.19 65 MET C O 1
ATOM 6646 N N . ALA D 3 66 ? 48.552 65.660 12.530 1.00 37.44 66 ALA C N 1
ATOM 6647 C CA . ALA D 3 66 ? 49.060 64.311 12.187 1.00 34.74 66 ALA C CA 1
ATOM 6648 C C . ALA D 3 66 ? 49.759 64.366 10.823 1.00 37.01 66 ALA C C 1
ATOM 6649 O O . ALA D 3 66 ? 50.340 63.342 10.412 1.00 44.41 66 ALA C O 1
ATOM 6651 N N . LEU D 3 67 ? 49.698 65.525 10.157 1.00 34.80 67 LEU C N 1
ATOM 6652 C CA . LEU D 3 67 ? 50.338 65.715 8.827 1.00 39.76 67 LEU C CA 1
ATOM 6653 C C . LEU D 3 67 ? 51.860 65.761 9.007 1.00 43.65 67 LEU C C 1
ATOM 6654 O O . LEU D 3 67 ? 52.309 66.187 10.086 1.00 40.52 67 LEU C O 1
ATOM 6659 N N . SER D 3 68 ? 52.609 65.347 7.979 1.00 47.40 68 SER C N 1
ATOM 6660 C CA . SER D 3 68 ? 54.096 65.323 8.023 1.00 49.61 68 SER C CA 1
ATOM 6661 C C . SER D 3 68 ? 54.645 66.656 8.546 1.00 56.34 68 SER C C 1
ATOM 6662 O O . SER D 3 68 ? 55.276 66.653 9.622 1.00 66.95 68 SER C O 1
ATOM 6665 N N . PRO D 3 69 ? 54.442 67.788 7.836 1.00 47.12 69 PRO C N 1
ATOM 6666 C CA . PRO D 3 69 ? 54.949 69.093 8.273 1.00 40.92 69 PRO C CA 1
ATOM 6667 C C . PRO D 3 69 ? 54.095 69.736 9.378 1.00 43.40 69 PRO C C 1
ATOM 6668 O O . PRO D 3 69 ? 54.534 70.717 9.951 1.00 42.34 69 PRO C O 1
ATOM 6672 N N . TYR D 3 70 ? 52.900 69.281 9.716 1.00 41.03 70 TYR C N 1
ATOM 6673 C CA . TYR D 3 70 ? 52.231 69.999 10.835 1.00 37.71 70 TYR C CA 1
ATOM 6674 C C . TYR D 3 70 ? 52.558 69.274 12.140 1.00 39.14 70 TYR C C 1
ATOM 6675 O O . TYR D 3 70 ? 52.334 69.882 13.160 1.00 36.98 70 TYR C O 1
ATOM 6684 N N . SER D 3 71 ? 53.155 68.071 12.072 1.00 41.15 71 SER C N 1
ATOM 6685 C CA . SER D 3 71 ? 53.403 67.288 13.312 1.00 42.52 71 SER C CA 1
ATOM 6686 C C . SER D 3 71 ? 54.600 67.867 14.074 1.00 38.67 71 SER C C 1
ATOM 6687 O O . SER D 3 71 ? 54.947 67.308 15.133 1.00 36.05 71 SER C O 1
ATOM 6690 N N . TRP D 3 72 ? 55.201 68.943 13.556 1.00 41.79 72 TRP C N 1
ATOM 6691 C CA . TRP D 3 72 ? 56.349 69.546 14.221 1.00 38.73 72 TRP C CA 1
ATOM 6692 C C . TRP D 3 72 ? 56.136 71.019 14.578 1.00 39.38 72 TRP C C 1
ATOM 6693 O O . TRP D 3 72 ? 57.108 71.694 14.931 1.00 39.83 72 TRP C O 1
ATOM 6704 N N . THR D 3 73 ? 54.907 71.535 14.507 1.00 35.96 73 THR C N 1
ATOM 6705 C CA . THR D 3 73 ? 54.674 72.968 14.670 1.00 37.18 73 THR C CA 1
ATOM 6706 C C . THR D 3 73 ? 53.952 73.268 15.980 1.00 31.55 73 THR C C 1
ATOM 6707 O O . THR D 3 73 ? 53.347 72.394 16.611 1.00 31.35 73 THR C O 1
ATOM 6711 N N . ILE D 3 74 ? 54.000 74.532 16.371 1.00 27.15 74 ILE C N 1
ATOM 6712 C CA . ILE D 3 74 ? 53.309 75.013 17.562 1.00 30.94 74 ILE C CA 1
ATOM 6713 C C . ILE D 3 74 ? 52.099 75.829 17.122 1.00 26.75 74 ILE C C 1
ATOM 6714 O O . ILE D 3 74 ? 52.269 76.880 16.497 1.00 29.43 74 ILE C O 1
ATOM 6719 N N . PRO D 3 75 ? 50.878 75.410 17.441 1.00 25.97 75 PRO C N 1
ATOM 6720 C CA . PRO D 3 75 ? 49.705 76.231 17.100 1.00 25.66 75 PRO C CA 1
ATOM 6721 C C . PRO D 3 75 ? 49.722 77.532 17.896 1.00 31.28 75 PRO C C 1
ATOM 6722 O O . PRO D 3 75 ? 49.925 77.530 19.114 1.00 30.15 75 PRO C O 1
ATOM 6726 N N . PHE D 3 76 ? 49.492 78.646 17.199 1.00 29.22 76 PHE C N 1
ATOM 6727 C CA . PHE D 3 76 ? 49.808 79.969 17.724 1.00 29.02 76 PHE C CA 1
ATOM 6728 C C . PHE D 3 76 ? 48.696 80.925 17.306 1.00 30.51 76 PHE C C 1
ATOM 6729 O O . PHE D 3 76 ? 48.521 81.213 16.114 1.00 26.99 76 PHE C O 1
ATOM 6737 N N . LEU D 3 77 ? 47.935 81.393 18.297 1.00 28.19 77 LEU C N 1
ATOM 6738 C CA . LEU D 3 77 ? 46.889 82.380 18.097 1.00 27.23 77 LEU C CA 1
ATOM 6739 C C . LEU D 3 77 ? 47.519 83.772 18.046 1.00 33.26 77 LEU C C 1
ATOM 6740 O O . LEU D 3 77 ? 48.200 84.184 18.993 1.00 31.84 77 LEU C O 1
ATOM 6745 N N . VAL D 3 78 ? 47.285 84.501 16.956 1.00 26.36 78 VAL C N 1
ATOM 6746 C CA . VAL D 3 78 ? 47.957 85.768 16.712 1.00 26.41 78 VAL C CA 1
ATOM 6747 C C . VAL D 3 78 ? 46.980 86.711 16.024 1.00 30.81 78 VAL C C 1
ATOM 6748 O O . VAL D 3 78 ? 46.157 86.292 15.204 1.00 28.63 78 VAL C O 1
ATOM 6752 N N . SER D 3 79 ? 47.065 87.986 16.373 1.00 28.35 79 SER C N 1
ATOM 6753 C CA . SER D 3 79 ? 46.187 88.991 15.818 1.00 28.32 79 SER C CA 1
ATOM 6754 C C . SER D 3 79 ? 46.496 89.229 14.339 1.00 30.89 79 SER C C 1
ATOM 6755 O O . SER D 3 79 ? 47.595 88.938 13.849 1.00 29.61 79 SER C O 1
ATOM 6758 N N . SER D 3 80 ? 45.516 89.806 13.634 1.00 30.41 80 SER C N 1
ATOM 6759 C CA . SER D 3 80 ? 45.669 90.146 12.225 1.00 33.64 80 SER C CA 1
ATOM 6760 C C . SER D 3 80 ? 46.237 91.552 12.057 1.00 35.61 80 SER C C 1
ATOM 6761 O O . SER D 3 80 ? 46.012 92.442 12.881 1.00 32.44 80 SER C O 1
ATOM 6764 N N . SER D 3 81 ? 46.977 91.744 10.963 1.00 39.44 81 SER C N 1
ATOM 6765 C CA . SER D 3 81 ? 47.551 93.043 10.624 1.00 39.05 81 SER C CA 1
ATOM 6766 C C . SER D 3 81 ? 46.519 94.036 10.082 1.00 40.78 81 SER C C 1
ATOM 6767 O O . SER D 3 81 ? 46.750 95.250 10.147 1.00 43.87 81 SER C O 1
ATOM 6770 N N . GLU D 3 82 ? 45.373 93.517 9.622 1.00 39.20 82 GLU C N 1
ATOM 6771 C CA . GLU D 3 82 ? 44.295 94.354 9.023 1.00 33.14 82 GLU C CA 1
ATOM 6772 C C . GLU D 3 82 ? 43.203 94.695 10.049 1.00 36.74 82 GLU C C 1
ATOM 6773 O O . GLU D 3 82 ? 42.041 94.862 9.628 1.00 37.31 82 GLU C O 1
ATOM 6779 N N . THR D 3 83 ? 43.557 94.794 11.334 1.00 34.46 83 THR C N 1
ATOM 6780 C CA . THR D 3 83 ? 42.604 95.159 12.382 1.00 33.97 83 THR C CA 1
ATOM 6781 C C . THR D 3 83 ? 43.121 96.427 13.057 1.00 36.34 83 THR C C 1
ATOM 6782 O O . THR D 3 83 ? 43.747 96.369 14.133 1.00 39.66 83 THR C O 1
ATOM 6786 N N . PRO D 3 84 ? 42.893 97.594 12.447 1.00 37.63 84 PRO C N 1
ATOM 6787 C CA . PRO D 3 84 ? 43.328 98.846 13.077 1.00 29.13 84 PRO C CA 1
ATOM 6788 C C . PRO D 3 84 ? 42.394 99.185 14.227 1.00 32.17 84 PRO C C 1
ATOM 6789 O O . PRO D 3 84 ? 41.172 99.090 14.095 1.00 35.21 84 PRO C O 1
ATOM 6793 N N . GLY D 3 85 ? 42.976 99.561 15.366 1.00 31.09 85 GLY C N 1
ATOM 6794 C CA . GLY D 3 85 ? 42.217 99.821 16.569 1.00 30.67 85 GLY C CA 1
ATOM 6795 C C . GLY D 3 85 ? 42.021 98.630 17.497 1.00 39.59 85 GLY C C 1
ATOM 6796 O O . GLY D 3 85 ? 41.529 98.827 18.619 1.00 39.43 85 GLY C O 1
ATOM 6797 N N . ILE D 3 86 ? 42.391 97.412 17.071 1.00 43.91 86 ILE C N 1
ATOM 6798 C CA . ILE D 3 86 ? 42.231 96.167 17.841 1.00 38.99 86 ILE C CA 1
ATOM 6799 C C . ILE D 3 86 ? 43.598 95.499 17.984 1.00 42.51 86 ILE C C 1
ATOM 6800 O O . ILE D 3 86 ? 44.239 95.183 16.965 1.00 42.24 86 ILE C O 1
ATOM 6805 N N . GLU D 3 87 ? 44.015 95.228 19.237 1.00 38.32 87 GLU C N 1
ATOM 6806 C CA . GLU D 3 87 ? 45.168 94.371 19.542 1.00 41.76 87 GLU C CA 1
ATOM 6807 C C . GLU D 3 87 ? 44.738 93.111 20.308 1.00 37.72 87 GLU C C 1
ATOM 6808 O O . GLU D 3 87 ? 43.758 93.120 21.063 1.00 38.20 87 GLU C O 1
ATOM 6814 N N . LEU D 3 88 ? 45.486 92.015 20.120 1.00 35.73 88 LEU C N 1
ATOM 6815 C CA . LEU D 3 88 ? 45.207 90.740 20.786 1.00 32.52 88 LEU C CA 1
ATOM 6816 C C . LEU D 3 88 ? 46.463 90.214 21.458 1.00 29.45 88 LEU C C 1
ATOM 6817 O O . LEU D 3 88 ? 47.546 90.219 20.862 1.00 29.28 88 LEU C O 1
ATOM 6822 N N . LEU D 3 89 ? 46.329 89.743 22.679 1.00 28.07 89 LEU C N 1
ATOM 6823 C CA . LEU D 3 89 ? 47.460 89.027 23.256 1.00 28.58 89 LEU C CA 1
ATOM 6824 C C . LEU D 3 89 ? 47.612 87.707 22.509 1.00 26.86 89 LEU C C 1
ATOM 6825 O O . LEU D 3 89 ? 46.658 86.914 22.465 1.00 23.41 89 LEU C O 1
ATOM 6830 N N . PRO D 3 90 ? 48.749 87.457 21.874 1.00 23.37 90 PRO C N 1
ATOM 6831 C CA . PRO D 3 90 ? 48.965 86.176 21.218 1.00 23.40 90 PRO C CA 1
ATOM 6832 C C . PRO D 3 90 ? 49.232 85.099 22.258 1.00 27.85 90 PRO C C 1
ATOM 6833 O O . PRO D 3 90 ? 49.637 85.380 23.380 1.00 24.65 90 PRO C O 1
ATOM 6837 N N . LYS D 3 91 ? 49.012 83.849 21.862 1.00 25.18 91 LYS C N 1
ATOM 6838 C CA . LYS D 3 91 ? 49.194 82.762 22.805 1.00 27.89 91 LYS C CA 1
ATOM 6839 C C . LYS D 3 91 ? 49.309 81.445 22.040 1.00 31.21 91 LYS C C 1
ATOM 6840 O O . LYS D 3 91 ? 48.716 81.268 20.973 1.00 30.43 91 LYS C O 1
ATOM 6846 N N . VAL D 3 92 ? 50.106 80.534 22.591 1.00 27.13 92 VAL C N 1
ATOM 6847 C CA . VAL D 3 92 ? 50.166 79.175 22.078 1.00 28.49 92 VAL C CA 1
ATOM 6848 C C . VAL D 3 92 ? 48.879 78.451 22.463 1.00 29.97 92 VAL C C 1
ATOM 6849 O O . VAL D 3 92 ? 48.357 78.628 23.573 1.00 31.90 92 VAL C O 1
ATOM 6853 N N . ILE D 3 93 ? 48.327 77.663 21.543 1.00 29.59 93 ILE C N 1
ATOM 6854 C CA . ILE D 3 93 ? 47.195 76.787 21.859 1.00 28.71 93 ILE C CA 1
ATOM 6855 C C . ILE D 3 93 ? 47.775 75.393 22.057 1.00 31.91 93 ILE C C 1
ATOM 6856 O O . ILE D 3 93 ? 47.927 74.616 21.115 1.00 35.72 93 ILE C O 1
ATOM 6861 N N . ASN D 3 94 ? 48.096 75.075 23.306 1.00 32.73 94 ASN C N 1
ATOM 6862 C CA . ASN D 3 94 ? 48.722 73.810 23.661 1.00 35.30 94 ASN C CA 1
ATOM 6863 C C . ASN D 3 94 ? 47.768 72.867 24.382 1.00 36.46 94 ASN C C 1
ATOM 6864 O O . ASN D 3 94 ? 48.223 72.003 25.134 1.00 37.92 94 ASN C O 1
ATOM 6869 N N . ASP D 3 95 ? 46.458 73.034 24.204 1.00 32.04 95 ASP C N 1
ATOM 6870 C CA . ASP D 3 95 ? 45.553 71.908 24.384 1.00 39.33 95 ASP C CA 1
ATOM 6871 C C . ASP D 3 95 ? 44.410 72.033 23.381 1.00 37.46 95 ASP C C 1
ATOM 6872 O O . ASP D 3 95 ? 44.177 73.099 22.800 1.00 36.25 95 ASP C O 1
ATOM 6877 N N . PHE D 3 96 ? 43.685 70.936 23.188 1.00 31.90 96 PHE C N 1
ATOM 6878 C CA . PHE D 3 96 ? 42.613 70.937 22.204 1.00 35.07 96 PHE C CA 1
ATOM 6879 C C . PHE D 3 96 ? 41.229 70.924 22.824 1.00 34.64 96 PHE C C 1
ATOM 6880 O O . PHE D 3 96 ? 40.248 70.996 22.082 1.00 39.10 96 PHE C O 1
ATOM 6888 N N . GLY D 3 97 ? 41.116 70.810 24.144 1.00 30.59 97 GLY C N 1
ATOM 6889 C CA . GLY D 3 97 ? 39.811 70.622 24.744 1.00 26.29 97 GLY C CA 1
ATOM 6890 C C . GLY D 3 97 ? 39.222 71.890 25.318 1.00 35.07 97 GLY C C 1
ATOM 6891 O O . GLY D 3 97 ? 38.018 71.963 25.574 1.00 37.80 97 GLY C O 1
ATOM 6892 N N . THR D 3 98 ? 40.056 72.899 25.521 1.00 36.10 98 THR C N 1
ATOM 6893 C CA . THR D 3 98 ? 39.597 74.153 26.112 1.00 32.27 98 THR C CA 1
ATOM 6894 C C . THR D 3 98 ? 39.146 75.116 25.018 1.00 35.22 98 THR C C 1
ATOM 6895 O O . THR D 3 98 ? 39.916 75.385 24.083 1.00 34.15 98 THR C O 1
ATOM 6899 N N . PRO D 3 99 ? 37.935 75.664 25.113 1.00 32.32 99 PRO C N 1
ATOM 6900 C CA . PRO D 3 99 ? 37.493 76.648 24.126 1.00 29.49 99 PRO C CA 1
ATOM 6901 C C . PRO D 3 99 ? 38.512 77.764 23.982 1.00 31.54 99 PRO C C 1
ATOM 6902 O O . PRO D 3 99 ? 39.130 78.194 24.956 1.00 36.18 99 PRO C O 1
ATOM 6906 N N . LEU D 3 100 ? 38.706 78.205 22.746 1.00 30.85 100 LEU C N 1
ATOM 6907 C CA . LEU D 3 100 ? 39.585 79.327 22.481 1.00 28.12 100 LEU C CA 1
ATOM 6908 C C . LEU D 3 100 ? 39.083 80.574 23.198 1.00 33.19 100 LEU C C 1
ATOM 6909 O O . LEU D 3 100 ? 37.878 80.836 23.260 1.00 33.61 100 LEU C O 1
ATOM 6914 N N . SER D 3 101 ? 40.018 81.345 23.741 1.00 31.62 101 SER C N 1
ATOM 6915 C CA . SER D 3 101 ? 39.704 82.580 24.438 1.00 35.40 101 SER C CA 1
ATOM 6916 C C . SER D 3 101 ? 40.647 83.690 23.974 1.00 34.89 101 SER C C 1
ATOM 6917 O O . SER D 3 101 ? 41.843 83.457 23.771 1.00 32.95 101 SER C O 1
ATOM 6920 N N . LEU D 3 102 ? 40.099 84.891 23.796 1.00 33.03 102 LEU C N 1
ATOM 6921 C CA . LEU D 3 102 ? 40.848 86.055 23.344 1.00 33.02 102 LEU C CA 1
ATOM 6922 C C . LEU D 3 102 ? 41.040 87.065 24.473 1.00 31.37 102 LEU C C 1
ATOM 6923 O O . LEU D 3 102 ? 40.256 87.126 25.428 1.00 31.45 102 LEU C O 1
ATOM 6928 N N . ALA D 3 103 ? 42.094 87.863 24.344 1.00 25.95 103 ALA C N 1
ATOM 6929 C CA . ALA D 3 103 ? 42.334 89.023 25.196 1.00 31.58 103 ALA C CA 1
ATOM 6930 C C . ALA D 3 103 ? 42.439 90.237 24.282 1.00 31.57 103 ALA C C 1
ATOM 6931 O O . ALA D 3 103 ? 43.440 90.400 23.578 1.00 32.39 103 ALA C O 1
ATOM 6933 N N . ILE D 3 104 ? 41.404 91.073 24.279 1.00 35.17 104 ILE C N 1
ATOM 6934 C CA . ILE D 3 104 ? 41.267 92.179 23.333 1.00 36.88 104 ILE C CA 1
ATOM 6935 C C . ILE D 3 104 ? 41.556 93.494 24.049 1.00 40.15 104 ILE C C 1
ATOM 6936 O O . ILE D 3 104 ? 40.979 93.774 25.109 1.00 38.18 104 ILE C O 1
ATOM 6941 N N . LYS D 3 105 ? 42.470 94.288 23.480 1.00 42.13 105 LYS C N 1
ATOM 6942 C CA . LYS D 3 105 ? 42.792 95.630 23.964 1.00 41.65 105 LYS C CA 1
ATOM 6943 C C . LYS D 3 105 ? 42.298 96.610 22.918 1.00 43.92 105 LYS C C 1
ATOM 6944 O O . LYS D 3 105 ? 42.843 96.683 21.809 1.00 41.01 105 LYS C O 1
ATOM 6950 N N . THR D 3 106 ? 41.267 97.358 23.273 1.00 44.92 106 THR C N 1
ATOM 6951 C CA . THR D 3 106 ? 40.682 98.288 22.334 1.00 46.34 106 THR C CA 1
ATOM 6952 C C . THR D 3 106 ? 40.080 99.438 23.124 1.00 47.49 106 THR C C 1
ATOM 6953 O O . THR D 3 106 ? 39.743 99.286 24.300 1.00 45.59 106 THR C O 1
ATOM 6957 N N . ASN D 3 107 ? 39.980 100.598 22.474 1.00 48.64 107 ASN C N 1
ATOM 6958 C CA . ASN D 3 107 ? 39.266 101.741 23.024 1.00 47.43 107 ASN C CA 1
ATOM 6959 C C . ASN D 3 107 ? 37.827 101.803 22.549 1.00 48.62 107 ASN C C 1
ATOM 6960 O O . ASN D 3 107 ? 37.045 102.600 23.086 1.00 48.66 107 ASN C O 1
ATOM 6965 N N . LEU D 3 108 ? 37.466 100.969 21.577 1.00 40.16 108 LEU C N 1
ATOM 6966 C CA . LEU D 3 108 ? 36.132 101.003 21.016 1.00 38.07 108 LEU C CA 1
ATOM 6967 C C . LEU D 3 108 ? 35.116 100.494 22.032 1.00 36.01 108 LEU C C 1
ATOM 6968 O O . LEU D 3 108 ? 35.381 99.535 22.759 1.00 42.24 108 LEU C O 1
ATOM 6973 N N . PRO D 3 109 ? 33.949 101.121 22.120 1.00 36.49 109 PRO C N 1
ATOM 6974 C CA . PRO D 3 109 ? 32.902 100.569 22.984 1.00 33.68 109 PRO C CA 1
ATOM 6975 C C . PRO D 3 109 ? 32.352 99.262 22.471 1.00 30.73 109 PRO C C 1
ATOM 6976 O O . PRO D 3 109 ? 31.744 98.517 23.249 1.00 34.60 109 PRO C O 1
ATOM 6980 N N . SER D 3 110 ? 32.566 98.962 21.191 1.00 32.91 110 SER C N 1
ATOM 6981 C CA . SER D 3 110 ? 32.037 97.773 20.532 1.00 36.64 110 SER C CA 1
ATOM 6982 C C . SER D 3 110 ? 32.858 97.532 19.277 1.00 34.27 110 SER C C 1
ATOM 6983 O O . SER D 3 110 ? 33.484 98.447 18.742 1.00 35.90 110 SER C O 1
ATOM 6986 N N . ILE D 3 111 ? 32.859 96.294 18.813 1.00 33.72 111 ILE C N 1
ATOM 6987 C CA . ILE D 3 111 ? 33.585 95.949 17.599 1.00 31.45 111 ILE C CA 1
ATOM 6988 C C . ILE D 3 111 ? 32.556 95.549 16.554 1.00 33.24 111 ILE C C 1
ATOM 6989 O O . ILE D 3 111 ? 31.750 94.647 16.805 1.00 36.30 111 ILE C O 1
ATOM 6994 N N . PRO D 3 112 ? 32.516 96.210 15.403 1.00 33.70 112 PRO C N 1
ATOM 6995 C CA . PRO D 3 112 ? 31.512 95.869 14.382 1.00 29.87 112 PRO C CA 1
ATOM 6996 C C . PRO D 3 112 ? 31.669 94.432 13.893 1.00 30.11 112 PRO C C 1
ATOM 6997 O O . PRO D 3 112 ? 32.744 93.831 13.965 1.00 27.57 112 PRO C O 1
ATOM 7001 N N . ALA D 3 113 ? 30.575 93.880 13.375 1.00 31.15 113 ALA C N 1
ATOM 7002 C CA . ALA D 3 113 ? 30.652 92.577 12.720 1.00 31.12 113 ALA C CA 1
ATOM 7003 C C . ALA D 3 113 ? 31.731 92.577 11.639 1.00 31.50 113 ALA C C 1
ATOM 7004 O O . ALA D 3 113 ? 31.936 93.579 10.946 1.00 31.15 113 ALA C O 1
ATOM 7006 N N . HIS D 3 114 ? 32.451 91.450 11.537 1.00 29.42 114 HIS C N 1
ATOM 7007 C CA . HIS D 3 114 ? 33.509 91.141 10.568 1.00 28.49 114 HIS C CA 1
ATOM 7008 C C . HIS D 3 114 ? 34.795 91.919 10.757 1.00 26.21 114 HIS C C 1
ATOM 7009 O O . HIS D 3 114 ? 35.693 91.800 9.917 1.00 25.56 114 HIS C O 1
ATOM 7016 N N . GLN D 3 115 ? 34.929 92.696 11.828 1.00 30.19 115 GLN C N 1
ATOM 7017 C CA . GLN D 3 115 ? 36.153 93.466 12.005 1.00 29.77 115 GLN C CA 1
ATOM 7018 C C . GLN D 3 115 ? 37.152 92.834 12.970 1.00 31.57 115 GLN C C 1
ATOM 7019 O O . GLN D 3 115 ? 38.345 93.159 12.900 1.00 30.98 115 GLN C O 1
ATOM 7025 N N . LEU D 3 116 ? 36.715 91.944 13.859 1.00 27.85 116 LEU C N 1
ATOM 7026 C CA . LEU D 3 116 ? 37.645 91.264 14.760 1.00 29.81 116 LEU C CA 1
ATOM 7027 C C . LEU D 3 116 ? 38.175 90.030 14.028 1.00 28.81 116 LEU C C 1
ATOM 7028 O O . LEU D 3 116 ? 37.567 88.960 14.048 1.00 28.74 116 LEU C O 1
ATOM 7033 N N . LEU D 3 117 ? 39.300 90.205 13.332 1.00 28.49 117 LEU C N 1
ATOM 7034 C CA . LEU D 3 117 ? 40.022 89.132 12.666 1.00 28.25 117 LEU C CA 1
ATOM 7035 C C . LEU D 3 117 ? 41.185 88.649 13.534 1.00 33.68 117 LEU C C 1
ATOM 7036 O O . LEU D 3 117 ? 41.819 89.423 14.255 1.00 32.42 117 LEU C O 1
ATOM 7041 N N . PHE D 3 118 ? 41.465 87.353 13.456 1.00 35.12 118 PHE C N 1
ATOM 7042 C CA . PHE D 3 118 ? 42.690 86.833 14.044 1.00 31.84 118 PHE C CA 1
ATOM 7043 C C . PHE D 3 118 ? 43.007 85.496 13.404 1.00 32.71 118 PHE C C 1
ATOM 7044 O O . PHE D 3 118 ? 42.154 84.878 12.765 1.00 30.27 118 PHE C O 1
ATOM 7052 N N . TYR D 3 119 ? 44.250 85.063 13.585 1.00 29.08 119 TYR C N 1
ATOM 7053 C CA . TYR D 3 119 ? 44.770 83.869 12.952 1.00 28.38 119 TYR C CA 1
ATOM 7054 C C . TYR D 3 119 ? 45.129 82.830 13.999 1.00 32.80 119 TYR C C 1
ATOM 7055 O O . TYR D 3 119 ? 45.510 83.163 15.127 1.00 29.36 119 TYR C O 1
ATOM 7064 N N . ILE D 3 120 ? 45.143 81.595 13.528 1.00 31.39 120 ILE C N 1
ATOM 7065 C CA . ILE D 3 120 ? 45.818 80.500 14.257 1.00 28.44 120 ILE C CA 1
ATOM 7066 C C . ILE D 3 120 ? 46.837 79.983 13.252 1.00 27.26 120 ILE C C 1
ATOM 7067 O O . ILE D 3 120 ? 46.453 79.415 12.310 1.00 34.62 120 ILE C O 1
ATOM 7072 N N . ILE D 3 121 ? 48.087 80.334 13.429 1.00 25.30 121 ILE C N 1
ATOM 7073 C CA . ILE D 3 121 ? 49.179 79.908 12.535 1.00 27.04 121 ILE C CA 1
ATOM 7074 C C . ILE D 3 121 ? 49.911 78.730 13.170 1.00 30.68 121 ILE C C 1
ATOM 7075 O O . ILE D 3 121 ? 49.643 78.389 14.266 1.00 30.82 121 ILE C O 1
ATOM 7080 N N . PHE D 3 122 ? 50.760 78.088 12.407 1.00 29.99 122 PHE C N 1
ATOM 7081 C CA . PHE D 3 122 ? 51.476 76.882 12.854 1.00 29.39 122 PHE C CA 1
ATOM 7082 C C . PHE D 3 122 ? 52.947 77.226 12.837 1.00 32.66 122 PHE C C 1
ATOM 7083 O O . PHE D 3 122 ? 53.535 77.335 11.808 1.00 35.66 122 PHE C O 1
ATOM 7091 N N . LEU D 3 123 ? 53.487 77.423 14.008 1.00 29.66 123 LEU C N 1
ATOM 7092 C CA . LEU D 3 123 ? 54.861 77.921 14.108 1.00 32.78 123 LEU C CA 1
ATOM 7093 C C . LEU D 3 123 ? 55.840 76.767 14.194 1.00 33.93 123 LEU C C 1
ATOM 7094 O O . LEU D 3 123 ? 55.747 75.997 15.098 1.00 36.40 123 LEU C O 1
ATOM 7099 N N . ARG D 3 124 ? 56.774 76.756 13.260 1.00 32.65 124 ARG C N 1
ATOM 7100 C CA . ARG D 3 124 ? 57.834 75.743 13.263 1.00 36.53 124 ARG C CA 1
ATOM 7101 C C . ARG D 3 124 ? 59.068 76.407 13.813 1.00 39.58 124 ARG C C 1
ATOM 7102 O O . ARG D 3 124 ? 59.685 77.174 13.099 1.00 38.03 124 ARG C O 1
ATOM 7110 N N . PRO D 3 125 ? 59.457 76.099 15.058 1.00 39.93 125 PRO C N 1
ATOM 7111 C CA . PRO D 3 125 ? 60.600 76.720 15.663 1.00 34.42 125 PRO C CA 1
ATOM 7112 C C . PRO D 3 125 ? 61.966 76.335 15.105 1.00 33.72 125 PRO C C 1
ATOM 7113 O O . PRO D 3 125 ? 62.106 75.537 14.303 1.00 39.76 125 PRO C O 1
ATOM 7117 N N . SER D 3 126 ? 62.984 76.950 15.637 1.00 35.83 126 SER C N 1
ATOM 7118 C CA . SER D 3 126 ? 64.344 76.586 15.224 1.00 39.27 126 SER C CA 1
ATOM 7119 C C . SER D 3 126 ? 64.579 75.135 15.632 1.00 37.87 126 SER C C 1
ATOM 7120 O O . SER D 3 126 ? 64.206 74.733 16.698 1.00 35.30 126 SER C O 1
ATOM 7123 N N . PRO D 3 127 ? 65.235 74.320 14.812 1.00 38.23 127 PRO C N 1
ATOM 7124 C CA . PRO D 3 127 ? 65.386 72.941 15.160 1.00 37.54 127 PRO C CA 1
ATOM 7125 C C . PRO D 3 127 ? 66.284 72.732 16.381 1.00 38.31 127 PRO C C 1
ATOM 7126 O O . PRO D 3 127 ? 67.163 73.488 16.601 1.00 34.80 127 PRO C O 1
ATOM 7130 N N . LEU D 3 128 ? 66.099 71.597 17.045 1.00 39.25 128 LEU C N 1
ATOM 7131 C CA . LEU D 3 128 ? 66.831 71.125 18.249 1.00 37.63 128 LEU C CA 1
ATOM 7132 C C . LEU D 3 128 ? 68.343 71.071 18.023 1.00 37.69 128 LEU C C 1
ATOM 7133 O O . LEU D 3 128 ? 69.050 71.339 18.923 1.00 38.41 128 LEU C O 1
ATOM 7138 N N . THR D 3 129 ? 68.797 70.811 16.811 1.00 40.44 129 THR C N 1
ATOM 7139 C CA . THR D 3 129 ? 70.200 70.786 16.348 1.00 39.91 129 THR C CA 1
ATOM 7140 C C . THR D 3 129 ? 70.921 72.132 16.484 1.00 38.67 129 THR C C 1
ATOM 7141 O O . THR D 3 129 ? 72.115 72.119 16.463 1.00 44.00 129 THR C O 1
ATOM 7145 N N . SER D 3 130 ? 70.166 73.226 16.624 1.00 41.15 130 SER C N 1
ATOM 7146 C CA . SER D 3 130 ? 70.760 74.582 16.769 1.00 43.41 130 SER C CA 1
ATOM 7147 C C . SER D 3 130 ? 70.920 74.921 18.255 1.00 43.81 130 SER C C 1
ATOM 7148 O O . SER D 3 130 ? 71.399 76.031 18.560 1.00 39.96 130 SER C O 1
ATOM 7151 N N . MET D 3 131 ? 70.484 74.020 19.141 1.00 41.12 131 MET C N 1
ATOM 7152 C CA . MET D 3 131 ? 70.565 74.277 20.604 1.00 44.29 131 MET C CA 1
ATOM 7153 C C . MET D 3 131 ? 71.167 73.061 21.316 1.00 40.52 131 MET C C 1
ATOM 7154 O O . MET D 3 131 ? 70.887 71.923 20.889 1.00 39.99 131 MET C O 1
ATOM 7159 N N . SER D 3 132 ? 71.954 73.314 22.367 1.00 38.75 132 SER C N 1
ATOM 7160 C CA . SER D 3 132 ? 72.609 72.243 23.164 1.00 42.09 132 SER C CA 1
ATOM 7161 C C . SER D 3 132 ? 73.131 72.835 24.477 1.00 39.06 132 SER C C 1
ATOM 7162 O O . SER D 3 132 ? 73.429 74.046 24.500 1.00 43.34 132 SER C O 1
ATOM 7165 N N . CYS D 3 133 ? 73.242 72.003 25.519 1.00 38.05 133 CYS C N 1
ATOM 7166 C CA . CYS D 3 133 ? 73.749 72.450 26.846 1.00 39.06 133 CYS C CA 1
ATOM 7167 C C . CYS D 3 133 ? 75.281 72.508 26.806 1.00 41.12 133 CYS C C 1
ATOM 7168 O O . CYS D 3 133 ? 75.868 71.901 25.888 1.00 41.09 133 CYS C O 1
ATOM 7171 N N . TYR D 3 134 ? 75.901 73.198 27.769 1.00 40.52 134 TYR C N 1
ATOM 7172 C CA . TYR D 3 134 ? 77.384 73.312 27.778 1.00 41.45 134 TYR C CA 1
ATOM 7173 C C . TYR D 3 134 ? 77.972 72.820 29.107 1.00 41.09 134 TYR C C 1
ATOM 7174 O O . TYR D 3 134 ? 77.491 73.230 30.181 1.00 37.30 134 TYR C O 1
ATOM 7183 N N . ALA D 3 135 ? 78.991 71.959 29.010 1.00 38.47 135 ALA C N 1
ATOM 7184 C CA . ALA D 3 135 ? 79.725 71.417 30.171 1.00 43.15 135 ALA C CA 1
ATOM 7185 C C . ALA D 3 135 ? 80.933 72.296 30.508 1.00 44.36 135 ALA C C 1
ATOM 7186 O O . ALA D 3 135 ? 81.881 72.324 29.752 1.00 48.37 135 ALA C O 1
ATOM 7188 N N . ARG D 3 136 ? 80.900 72.952 31.650 1.00 38.29 136 ARG C N 1
ATOM 7189 C CA . ARG D 3 136 ? 81.969 73.868 32.045 1.00 46.62 136 ARG C CA 1
ATOM 7190 C C . ARG D 3 136 ? 83.071 73.124 32.806 1.00 47.72 136 ARG C C 1
ATOM 7191 O O . ARG D 3 136 ? 82.791 72.172 33.543 1.00 42.96 136 ARG C O 1
ATOM 7199 N N . PRO D 3 137 ? 84.327 73.525 32.627 1.00 48.12 137 PRO C N 1
ATOM 7200 C CA . PRO D 3 137 ? 85.425 72.900 33.375 1.00 49.62 137 PRO C CA 1
ATOM 7201 C C . PRO D 3 137 ? 85.502 73.397 34.810 1.00 51.27 137 PRO C C 1
ATOM 7202 O O . PRO D 3 137 ? 85.284 74.579 35.089 1.00 51.65 137 PRO C O 1
ATOM 7206 N N . LEU D 3 138 ? 85.821 72.472 35.726 1.00 52.87 138 LEU C N 1
ATOM 7207 C CA . LEU D 3 138 ? 85.957 72.760 37.150 1.00 50.56 138 LEU C CA 1
ATOM 7208 C C . LEU D 3 138 ? 87.139 71.988 37.718 1.00 53.11 138 LEU C C 1
ATOM 7209 O O . LEU D 3 138 ? 87.810 71.227 37.017 1.00 55.84 138 LEU C O 1
ATOM 7214 N N . SER D 3 139 ? 87.391 72.192 39.009 1.00 58.87 139 SER C N 1
ATOM 7215 C CA . SER D 3 139 ? 88.386 71.425 39.757 1.00 53.98 139 SER C CA 1
ATOM 7216 C C . SER D 3 139 ? 87.666 70.239 40.385 1.00 51.26 139 SER C C 1
ATOM 7217 O O . SER D 3 139 ? 86.955 70.385 41.382 1.00 51.25 139 SER C O 1
ATOM 7220 N N . LEU D 3 140 ? 87.762 69.097 39.738 1.00 55.79 140 LEU C N 1
ATOM 7221 C CA . LEU D 3 140 ? 87.077 67.888 40.247 1.00 55.43 140 LEU C CA 1
ATOM 7222 C C . LEU D 3 140 ? 88.113 66.813 40.549 1.00 51.07 140 LEU C C 1
ATOM 7223 O O . LEU D 3 140 ? 88.911 66.481 39.692 1.00 47.67 140 LEU C O 1
ATOM 7228 N N . ALA D 3 141 ? 88.075 66.278 41.743 1.00 52.70 141 ALA C N 1
ATOM 7229 C CA . ALA D 3 141 ? 89.026 65.186 41.995 1.00 56.04 141 ALA C CA 1
ATOM 7230 C C . ALA D 3 141 ? 88.261 63.889 41.855 1.00 59.40 141 ALA C C 1
ATOM 7231 O O . ALA D 3 141 ? 87.091 63.841 42.213 1.00 57.69 141 ALA C O 1
ATOM 7233 N N . SER D 3 142 ? 88.955 62.857 41.414 1.00 62.13 142 SER C N 1
ATOM 7234 C CA . SER D 3 142 ? 88.340 61.522 41.324 1.00 56.33 142 SER C CA 1
ATOM 7235 C C . SER D 3 142 ? 87.906 61.078 42.718 1.00 54.75 142 SER C C 1
ATOM 7236 O O . SER D 3 142 ? 88.639 61.299 43.677 1.00 50.19 142 SER C O 1
ATOM 7239 N N . THR D 3 143 ? 86.741 60.448 42.793 1.00 56.53 143 THR C N 1
ATOM 7240 C CA . THR D 3 143 ? 86.252 59.865 44.058 1.00 53.23 143 THR C CA 1
ATOM 7241 C C . THR D 3 143 ? 87.008 58.560 44.268 1.00 45.47 143 THR C C 1
ATOM 7242 O O . THR D 3 143 ? 87.219 57.854 43.317 1.00 45.33 143 THR C O 1
ATOM 7246 N N . PRO D 3 144 ? 87.417 58.217 45.488 1.00 40.33 144 PRO C N 1
ATOM 7247 C CA . PRO D 3 144 ? 88.123 56.972 45.747 1.00 42.26 144 PRO C CA 1
ATOM 7248 C C . PRO D 3 144 ? 87.433 55.694 45.247 1.00 42.16 144 PRO C C 1
ATOM 7249 O O . PRO D 3 144 ? 88.082 54.797 44.881 1.00 41.46 144 PRO C O 1
ATOM 7253 N N . SER D 3 145 ? 86.115 55.640 45.295 1.00 41.38 145 SER C N 1
ATOM 7254 C CA . SER D 3 145 ? 85.376 54.515 44.696 1.00 33.46 145 SER C CA 1
ATOM 7255 C C . SER D 3 145 ? 84.577 55.112 43.548 1.00 43.41 145 SER C C 1
ATOM 7256 O O . SER D 3 145 ? 83.813 55.973 43.807 1.00 47.20 145 SER C O 1
ATOM 7259 N N . THR D 3 146 ? 84.756 54.658 42.319 1.00 41.93 146 THR C N 1
ATOM 7260 C CA . THR D 3 146 ? 83.971 55.140 41.190 1.00 43.85 146 THR C CA 1
ATOM 7261 C C . THR D 3 146 ? 82.510 54.757 41.380 1.00 44.12 146 THR C C 1
ATOM 7262 O O . THR D 3 146 ? 82.187 53.719 41.964 1.00 41.08 146 THR C O 1
ATOM 7266 N N . ASN D 3 147 ? 81.617 55.615 40.886 1.00 50.39 147 ASN C N 1
ATOM 7267 C CA . ASN D 3 147 ? 80.212 55.538 41.261 1.00 52.65 147 ASN C CA 1
ATOM 7268 C C . ASN D 3 147 ? 79.295 54.984 40.181 1.00 55.47 147 ASN C C 1
ATOM 7269 O O . ASN D 3 147 ? 78.247 54.427 40.522 1.00 59.26 147 ASN C O 1
ATOM 7274 N N . GLY D 3 148 ? 79.634 55.105 38.899 1.00 50.13 148 GLY C N 1
ATOM 7275 C CA . GLY D 3 148 ? 78.700 54.616 37.904 1.00 49.98 148 GLY C CA 1
ATOM 7276 C C . GLY D 3 148 ? 79.370 54.083 36.657 1.00 54.48 148 GLY C C 1
ATOM 7277 O O . GLY D 3 148 ? 80.597 54.021 36.558 1.00 66.22 148 GLY C O 1
AT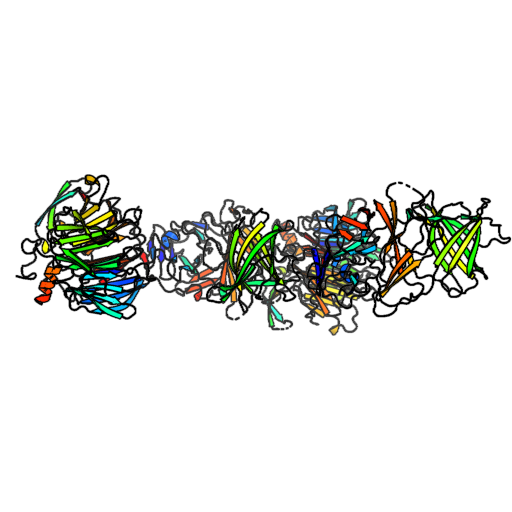OM 7278 N N . LEU D 3 149 ? 78.530 53.706 35.691 1.00 52.21 149 LEU C N 1
ATOM 7279 C CA . LEU D 3 149 ? 78.944 53.123 34.420 1.00 50.23 149 LEU C CA 1
ATOM 7280 C C . LEU D 3 149 ? 78.670 54.105 33.276 1.00 47.76 149 LEU C C 1
ATOM 7281 O O . LEU D 3 149 ? 77.668 54.829 33.299 1.00 47.63 149 LEU C O 1
ATOM 7286 N N . CYS D 3 150 ? 79.676 54.258 32.412 1.00 48.20 150 CYS C N 1
ATOM 7287 C CA . CYS D 3 150 ? 79.618 55.205 31.269 1.00 52.64 150 CYS C CA 1
ATOM 7288 C C . CYS D 3 150 ? 79.999 54.449 29.997 1.00 52.38 150 CYS C C 1
ATOM 7289 O O . CYS D 3 150 ? 81.168 54.033 29.876 1.00 61.39 150 CYS C O 1
ATOM 7292 N N . GLN D 3 151 ? 79.034 54.288 29.093 1.00 49.57 151 GLN C N 1
ATOM 7293 C CA . GLN D 3 151 ? 79.256 53.554 27.857 1.00 52.15 151 GLN C CA 1
ATOM 7294 C C . GLN D 3 151 ? 79.053 54.464 26.651 1.00 50.20 151 GLN C C 1
ATOM 7295 O O . GLN D 3 151 ? 77.961 55.003 26.454 1.00 51.76 151 GLN C O 1
ATOM 7301 N N . SER D 3 152 ? 80.094 54.622 25.837 1.00 47.82 152 SER C N 1
ATOM 7302 C CA . SER D 3 152 ? 79.909 55.240 24.531 1.00 54.35 152 SER C CA 1
ATOM 7303 C C . SER D 3 152 ? 78.872 54.454 23.727 1.00 52.57 152 SER C C 1
ATOM 7304 O O . SER D 3 152 ? 78.673 53.256 23.936 1.00 59.35 152 SER C O 1
ATOM 7307 N N . VAL D 3 153 ? 78.190 55.141 22.806 1.00 48.65 153 VAL C N 1
ATOM 7308 C CA . VAL D 3 153 ? 77.083 54.542 22.063 1.00 55.50 153 VAL C CA 1
ATOM 7309 C C . VAL D 3 153 ? 76.722 55.462 20.903 1.00 62.64 153 VAL C C 1
ATOM 7310 O O . VAL D 3 153 ? 77.059 56.651 20.912 1.00 66.65 153 VAL C O 1
ATOM 7314 N N . SER D 3 154 ? 76.067 54.906 19.880 1.00 65.22 154 SER C N 1
ATOM 7315 C CA . SER D 3 154 ? 75.523 55.699 18.780 1.00 67.86 154 SER C CA 1
ATOM 7316 C C . SER D 3 154 ? 74.073 56.082 19.058 1.00 64.30 154 SER C C 1
ATOM 7317 O O . SER D 3 154 ? 73.296 55.286 19.602 1.00 59.44 154 SER C O 1
ATOM 7320 N N . VAL D 3 155 ? 73.714 57.312 18.677 1.00 58.67 155 VAL C N 1
ATOM 7321 C CA . VAL D 3 155 ? 72.328 57.832 18.880 1.00 63.48 155 VAL C CA 1
ATOM 7322 C C . VAL D 3 155 ? 71.908 58.638 17.645 1.00 61.27 155 VAL C C 1
ATOM 7323 O O . VAL D 3 155 ? 72.756 58.841 16.752 1.00 61.43 155 VAL C O 1
ATOM 7327 N N . LEU D 3 156 ? 70.644 59.075 17.610 1.00 60.29 156 LEU C N 1
ATOM 7328 C CA . LEU D 3 156 ? 70.095 59.870 16.477 1.00 69.60 156 LEU C CA 1
ATOM 7329 C C . LEU D 3 156 ? 70.435 59.176 15.152 1.00 76.48 156 LEU C C 1
ATOM 7330 O O . LEU D 3 156 ? 70.129 57.974 15.019 1.00 71.41 156 LEU C O 1
ATOM 7335 N N . ASP D 3 157 ? 71.039 59.914 14.215 1.00 82.29 157 ASP C N 1
ATOM 7336 C CA . ASP D 3 157 ? 71.412 59.353 12.888 1.00 84.49 157 ASP C CA 1
ATOM 7337 C C . ASP D 3 157 ? 72.901 58.990 12.888 1.00 79.15 157 ASP C C 1
ATOM 7338 O O . ASP D 3 157 ? 73.697 59.760 12.313 1.00 80.43 157 ASP C O 1
ATOM 7343 N N . ASN D 3 158 ? 73.253 57.860 13.509 1.00 73.29 158 ASN C N 1
ATOM 7344 C CA . ASN D 3 158 ? 74.666 57.399 13.574 1.00 77.91 158 ASN C CA 1
ATOM 7345 C C . ASN D 3 158 ? 75.548 58.541 14.094 1.00 77.84 158 ASN C C 1
ATOM 7346 O O . ASN D 3 158 ? 76.570 58.841 13.445 1.00 79.28 158 ASN C O 1
ATOM 7351 N N . LYS D 3 159 ? 75.160 59.145 15.222 1.00 73.62 159 LYS C N 1
ATOM 7352 C CA . LYS D 3 159 ? 75.933 60.264 15.825 1.00 67.81 159 LYS C CA 1
ATOM 7353 C C . LYS D 3 159 ? 76.596 59.778 17.120 1.00 62.19 159 LYS C C 1
ATOM 7354 O O . LYS D 3 159 ? 76.094 58.801 17.709 1.00 60.88 159 LYS C O 1
ATOM 7360 N N . PRO D 3 160 ? 77.695 60.413 17.586 1.00 63.47 160 PRO C N 1
ATOM 7361 C CA . PRO D 3 160 ? 78.371 59.994 18.818 1.00 62.97 160 PRO C CA 1
ATOM 7362 C C . PRO D 3 160 ? 77.568 60.396 20.064 1.00 59.79 160 PRO C C 1
ATOM 7363 O O . PRO D 3 160 ? 77.331 61.577 20.250 1.00 59.09 160 PRO C O 1
ATOM 7367 N N . GLY D 3 161 ? 77.175 59.409 20.875 1.00 57.04 161 GLY C N 1
ATOM 7368 C CA . GLY D 3 161 ? 76.397 59.664 22.104 1.00 51.65 161 GLY C CA 1
ATOM 7369 C C . GLY D 3 161 ? 77.144 59.208 23.346 1.00 56.00 161 GLY C C 1
ATOM 7370 O O . GLY D 3 161 ? 78.368 58.988 23.251 1.00 61.26 161 GLY C O 1
ATOM 7371 N N . LEU D 3 162 ? 76.431 59.070 24.469 1.00 49.51 162 LEU C N 1
ATOM 7372 C CA . LEU D 3 162 ? 77.051 58.631 25.748 1.00 45.54 162 LEU C CA 1
ATOM 7373 C C . LEU D 3 162 ? 75.952 58.190 26.721 1.00 44.37 162 LEU C C 1
ATOM 7374 O O . LEU D 3 162 ? 75.112 59.035 27.087 1.00 43.98 162 LEU C O 1
ATOM 7379 N N . LEU D 3 163 ? 75.968 56.913 27.118 1.00 48.38 163 LEU C N 1
ATOM 7380 C CA . LEU D 3 163 ? 74.984 56.374 28.043 1.00 41.97 163 LEU C CA 1
ATOM 7381 C C . LEU D 3 163 ? 75.612 56.324 29.424 1.00 42.51 163 LEU C C 1
ATOM 7382 O O . LEU D 3 163 ? 76.495 55.504 29.685 1.00 51.21 163 LEU C O 1
ATOM 7387 N N . ILE D 3 164 ? 75.154 57.199 30.300 1.00 43.13 164 ILE C N 1
ATOM 7388 C CA . ILE D 3 164 ? 75.584 57.233 31.685 1.00 41.01 164 ILE C CA 1
ATOM 7389 C C . ILE D 3 164 ? 74.508 56.570 32.522 1.00 41.97 164 ILE C C 1
ATOM 7390 O O . ILE D 3 164 ? 73.317 56.875 32.378 1.00 38.68 164 ILE C O 1
ATOM 7395 N N . THR D 3 165 ? 74.928 55.659 33.392 1.00 45.82 165 THR C N 1
ATOM 7396 C CA . THR D 3 165 ? 74.044 55.000 34.336 1.00 43.68 165 THR C CA 1
ATOM 7397 C C . THR D 3 165 ? 74.761 55.033 35.680 1.00 41.29 165 THR C C 1
ATOM 7398 O O . THR D 3 165 ? 75.940 54.677 35.756 1.00 43.97 165 THR C O 1
ATOM 7402 N N . THR D 3 166 ? 74.077 55.532 36.722 1.00 37.40 166 THR C N 1
ATOM 7403 C CA . THR D 3 166 ? 74.714 55.881 37.990 1.00 39.18 166 THR C CA 1
ATOM 7404 C C . THR D 3 166 ? 73.668 56.177 39.060 1.00 39.04 166 THR C C 1
ATOM 7405 O O . THR D 3 166 ? 72.557 56.608 38.747 1.00 35.18 166 THR C O 1
ATOM 7409 N N . PRO D 3 167 ? 73.967 55.944 40.331 1.00 43.87 167 PRO C N 1
ATOM 7410 C CA . PRO D 3 167 ? 73.096 56.460 41.384 1.00 45.50 167 PRO C CA 1
ATOM 7411 C C . PRO D 3 167 ? 73.407 57.922 41.660 1.00 44.07 167 PRO C C 1
ATOM 7412 O O . PRO D 3 167 ? 74.544 58.377 41.522 1.00 45.62 167 PRO C O 1
ATOM 7416 N N . LEU D 3 168 ? 72.370 58.663 42.035 1.00 40.93 168 LEU C N 1
ATOM 7417 C CA . LEU D 3 168 ? 72.502 60.060 42.425 1.00 48.50 168 LEU C CA 1
ATOM 7418 C C . LEU D 3 168 ? 72.261 60.174 43.921 1.00 49.50 168 LEU C C 1
ATOM 7419 O O . LEU D 3 168 ? 71.217 59.738 44.418 1.00 52.57 168 LEU C O 1
ATOM 7424 N N . HIS D 3 169 ? 73.221 60.759 44.632 1.00 50.72 169 HIS C N 1
ATOM 7425 C CA . HIS D 3 169 ? 73.108 60.966 46.070 1.00 58.86 169 HIS C CA 1
ATOM 7426 C C . HIS D 3 169 ? 72.713 62.408 46.371 1.00 56.05 169 HIS C C 1
ATOM 7427 O O . HIS D 3 169 ? 73.277 63.348 45.796 1.00 46.86 169 HIS C O 1
ATOM 7434 N N . ARG D 3 170 ? 71.757 62.566 47.290 1.00 61.72 170 ARG C N 1
ATOM 7435 C CA . ARG D 3 170 ? 71.237 63.876 47.663 1.00 62.32 170 ARG C CA 1
ATOM 7436 C C . ARG D 3 170 ? 72.246 64.625 48.524 1.00 65.27 170 ARG C C 1
ATOM 7437 O O . ARG D 3 170 ? 72.675 64.129 49.572 1.00 68.69 170 ARG C O 1
ATOM 7445 N N . ASP D 3 171 ? 72.617 65.812 48.087 1.00 63.61 171 ASP C N 1
ATOM 7446 C CA . ASP D 3 171 ? 73.416 66.683 48.930 1.00 72.29 171 ASP C CA 1
ATOM 7447 C C . ASP D 3 171 ? 72.555 67.201 50.080 1.00 75.28 171 ASP C C 1
ATOM 7448 O O . ASP D 3 171 ? 71.407 67.613 49.852 1.00 73.89 171 ASP C O 1
ATOM 7453 N N . PRO D 3 172 ? 73.048 67.168 51.326 1.00 80.02 172 PRO C N 1
ATOM 7454 C CA . PRO D 3 172 ? 72.219 67.648 52.444 1.00 76.84 172 PRO C CA 1
ATOM 7455 C C . PRO D 3 172 ? 72.107 69.161 52.492 1.00 80.15 172 PRO C C 1
ATOM 7456 O O . PRO D 3 172 ? 71.112 69.681 53.015 1.00 83.68 172 PRO C O 1
ATOM 7460 N N . ALA D 3 173 ? 73.093 69.883 51.954 1.00 75.84 173 ALA C N 1
ATOM 7461 C CA . ALA D 3 173 ? 73.061 71.340 51.976 1.00 72.53 173 ALA C CA 1
ATOM 7462 C C . ALA D 3 173 ? 72.147 71.900 50.892 1.00 77.21 173 ALA C C 1
ATOM 7463 O O . ALA D 3 173 ? 71.275 72.734 51.173 1.00 80.42 173 ALA C O 1
ATOM 7465 N N . SER D 3 174 ? 72.335 71.454 49.645 1.00 74.37 174 SER C N 1
ATOM 7466 C CA . SER D 3 174 ? 71.634 72.024 48.497 1.00 69.35 174 SER C CA 1
ATOM 7467 C C . SER D 3 174 ? 70.357 71.285 48.147 1.00 61.67 174 SER C C 1
ATOM 7468 O O . SER D 3 174 ? 69.443 71.887 47.575 1.00 61.33 174 SER C O 1
ATOM 7471 N N . GLY D 3 175 ? 70.270 70.002 48.473 1.00 66.27 175 GLY C N 1
ATOM 7472 C CA . GLY D 3 175 ? 69.178 69.185 47.998 1.00 66.54 175 GLY C CA 1
ATOM 7473 C C . GLY D 3 175 ? 69.340 68.691 46.579 1.00 62.99 175 GLY C C 1
ATOM 7474 O O . GLY D 3 175 ? 68.484 67.940 46.106 1.00 55.61 175 GLY C O 1
ATOM 7475 N N . LYS D 3 176 ? 70.412 69.085 45.892 1.00 62.70 176 LYS C N 1
ATOM 7476 C CA . LYS D 3 176 ? 70.669 68.630 44.534 1.00 56.44 176 LYS C CA 1
ATOM 7477 C C . LYS D 3 176 ? 71.177 67.185 44.532 1.00 58.01 176 LYS C C 1
ATOM 7478 O O . LYS D 3 176 ? 71.893 66.746 45.439 1.00 57.74 176 LYS C O 1
ATOM 7484 N N . TYR D 3 177 ? 70.802 66.443 43.496 1.00 49.34 177 TYR C N 1
ATOM 7485 C CA . TYR D 3 177 ? 71.253 65.071 43.325 1.00 52.53 177 TYR C CA 1
ATOM 7486 C C . TYR D 3 177 ? 72.485 65.065 42.427 1.00 51.69 177 TYR C C 1
ATOM 7487 O O . TYR D 3 177 ? 72.412 65.480 41.262 1.00 46.24 177 TYR C O 1
ATOM 7496 N N . THR D 3 178 ? 73.618 64.612 42.976 1.00 47.74 178 THR C N 1
ATOM 7497 C CA . THR D 3 178 ? 74.885 64.645 42.264 1.00 44.50 178 THR C CA 1
ATOM 7498 C C . THR D 3 178 ? 75.501 63.257 42.148 1.00 41.16 178 THR C C 1
ATOM 7499 O O . THR D 3 178 ? 75.110 62.307 42.837 1.00 42.29 178 THR C O 1
ATOM 7503 N N . SER D 3 179 ? 76.480 63.165 41.252 1.00 37.71 179 SER C N 1
ATOM 7504 C CA . SER D 3 179 ? 77.285 61.967 41.070 1.00 42.70 179 SER C CA 1
ATOM 7505 C C . SER D 3 179 ? 78.488 62.316 40.205 1.00 44.72 179 SER C C 1
ATOM 7506 O O . SER D 3 179 ? 78.410 63.194 39.341 1.00 45.38 179 SER C O 1
ATOM 7509 N N . ASN D 3 180 ? 79.600 61.626 40.456 1.00 47.55 180 ASN C N 1
ATOM 7510 C CA . ASN D 3 180 ? 80.835 61.780 39.694 1.00 50.06 180 ASN C CA 1
ATOM 7511 C C . ASN D 3 180 ? 81.106 60.493 38.926 1.00 50.27 180 ASN C C 1
ATOM 7512 O O . ASN D 3 180 ? 81.217 59.420 39.530 1.00 56.21 180 ASN C O 1
ATOM 7517 N N . VAL D 3 181 ? 81.205 60.608 37.598 1.00 46.97 181 VAL C N 1
ATOM 7518 C CA . VAL D 3 181 ? 81.465 59.428 36.720 1.00 49.57 181 VAL C CA 1
ATOM 7519 C C . VAL D 3 181 ? 82.641 59.752 35.791 1.00 53.53 181 VAL C C 1
ATOM 7520 O O . VAL D 3 181 ? 82.912 60.950 35.575 1.00 52.27 181 VAL C O 1
ATOM 7524 N N . GLN D 3 182 ? 83.305 58.717 35.266 1.00 58.22 182 GLN C N 1
ATOM 7525 C CA . GLN D 3 182 ? 84.463 58.902 34.351 1.00 59.41 182 GLN C CA 1
ATOM 7526 C C . GLN D 3 182 ? 84.012 58.651 32.907 1.00 61.93 182 GLN C C 1
ATOM 7527 O O . GLN D 3 182 ? 83.917 57.471 32.514 1.00 61.62 182 GLN C O 1
ATOM 7533 N N . SER D 3 183 ? 83.747 59.725 32.157 1.00 63.60 183 SER C N 1
ATOM 7534 C CA . SER D 3 183 ? 83.302 59.612 30.743 1.00 62.39 183 SER C CA 1
ATOM 7535 C C . SER D 3 183 ? 84.439 59.047 29.884 1.00 64.63 183 SER C C 1
ATOM 7536 O O . SER D 3 183 ? 85.575 59.547 30.004 1.00 61.51 183 SER C O 1
ATOM 7539 N N . PRO D 3 184 ? 84.185 58.033 29.026 1.00 64.33 184 PRO C N 1
ATOM 7540 C CA . PRO D 3 184 ? 85.231 57.452 28.179 1.00 64.42 184 PRO C CA 1
ATOM 7541 C C . PRO D 3 184 ? 85.558 58.364 26.988 1.00 64.87 184 PRO C C 1
ATOM 7542 O O . PRO D 3 184 ? 86.671 58.307 26.496 1.00 65.47 184 PRO C O 1
ATOM 7546 N N . THR D 3 185 ? 84.584 59.175 26.563 1.00 70.18 185 THR C N 1
ATOM 7547 C CA . THR D 3 185 ? 84.773 60.108 25.419 1.00 66.71 185 THR C CA 1
ATOM 7548 C C . THR D 3 185 ? 84.727 61.553 25.928 1.00 61.35 185 THR C C 1
ATOM 7549 O O . THR D 3 185 ? 83.875 61.848 26.789 1.00 61.87 185 THR C O 1
ATOM 7553 N N . THR D 3 186 ? 85.612 62.410 25.409 1.00 61.72 186 THR C N 1
ATOM 7554 C CA . THR D 3 186 ? 85.664 63.838 25.824 1.00 58.65 186 THR C CA 1
ATOM 7555 C C . THR D 3 186 ? 84.686 64.654 24.970 1.00 63.45 186 THR C C 1
ATOM 7556 O O . THR D 3 186 ? 84.563 64.354 23.765 1.00 60.51 186 THR C O 1
ATOM 7560 N N . PHE D 3 187 ? 84.023 65.641 25.580 1.00 59.55 187 PHE C N 1
ATOM 7561 C CA . PHE D 3 187 ? 83.064 66.488 24.876 1.00 54.60 187 PHE C CA 1
ATOM 7562 C C . PHE D 3 187 ? 82.919 67.841 25.558 1.00 53.47 187 PHE C C 1
ATOM 7563 O O . PHE D 3 187 ? 83.070 67.968 26.775 1.00 50.19 187 PHE C O 1
ATOM 7571 N N . ASN D 3 188 ? 82.590 68.846 24.749 1.00 54.10 188 ASN C N 1
ATOM 7572 C CA . ASN D 3 188 ? 82.373 70.215 25.202 1.00 49.53 188 ASN C CA 1
ATOM 7573 C C . ASN D 3 188 ? 80.896 70.576 25.270 1.00 47.03 188 ASN C C 1
ATOM 7574 O O . ASN D 3 188 ? 80.442 71.167 26.256 1.00 47.89 188 ASN C O 1
ATOM 7579 N N . LEU D 3 189 ? 80.142 70.230 24.231 1.00 47.63 189 LEU C N 1
ATOM 7580 C CA . LEU D 3 189 ? 78.713 70.471 24.136 1.00 43.11 189 LEU C CA 1
ATOM 7581 C C . LEU D 3 189 ? 77.965 69.145 24.168 1.00 41.13 189 LEU C C 1
ATOM 7582 O O . LEU D 3 189 ? 78.545 68.082 23.936 1.00 45.22 189 LEU C O 1
ATOM 7587 N N . PHE D 3 190 ? 76.664 69.214 24.451 1.00 38.29 190 PHE C N 1
ATOM 7588 C CA . PHE D 3 190 ? 75.839 68.011 24.481 1.00 39.81 190 PHE C CA 1
ATOM 7589 C C . PHE D 3 190 ? 74.363 68.380 24.444 1.00 39.73 190 PHE C C 1
ATOM 7590 O O . PHE D 3 190 ? 73.969 69.492 24.804 1.00 42.54 190 PHE C O 1
ATOM 7598 N N . ARG D 3 191 ? 73.548 67.427 24.010 1.00 35.87 191 ARG C N 1
ATOM 7599 C CA . ARG D 3 191 ? 72.104 67.489 24.173 1.00 33.44 191 ARG C CA 1
ATOM 7600 C C . ARG D 3 191 ? 71.667 66.297 25.011 1.00 34.16 191 ARG C C 1
ATOM 7601 O O . ARG D 3 191 ? 72.314 65.246 25.006 1.00 39.54 191 ARG C O 1
ATOM 7609 N N . VAL D 3 192 ? 70.564 66.444 25.730 1.00 34.04 192 VAL C N 1
ATOM 7610 C CA . VAL D 3 192 ? 70.059 65.379 26.589 1.00 33.65 192 VAL C CA 1
ATOM 7611 C C . VAL D 3 192 ? 68.875 64.693 25.908 1.00 39.18 192 VAL C C 1
ATOM 7612 O O . VAL D 3 192 ? 67.810 65.301 25.739 1.00 37.77 192 VAL C O 1
ATOM 7616 N N . LEU D 3 193 ? 69.043 63.406 25.564 1.00 40.35 193 LEU C N 1
ATOM 7617 C CA . LEU D 3 193 ? 67.995 62.636 24.892 1.00 41.91 193 LEU C CA 1
ATOM 7618 C C . LEU D 3 193 ? 66.951 62.051 25.852 1.00 45.10 193 LEU C C 1
ATOM 7619 O O . LEU D 3 193 ? 65.767 62.002 25.500 1.00 43.41 193 LEU C O 1
ATOM 7624 N N . TYR D 3 194 ? 67.342 61.594 27.047 1.00 43.11 194 TYR C N 1
ATOM 7625 C CA . TYR D 3 194 ? 66.348 61.330 28.093 1.00 44.37 194 TYR C CA 1
ATOM 7626 C C . TYR D 3 194 ? 67.039 61.175 29.442 1.00 46.18 194 TYR C C 1
ATOM 7627 O O . TYR D 3 194 ? 68.253 60.949 29.523 1.00 41.02 194 TYR C O 1
ATOM 7636 N N . ILE D 3 195 ? 66.235 61.325 30.500 1.00 46.82 195 ILE C N 1
ATOM 7637 C CA . ILE D 3 195 ? 66.618 61.046 31.881 1.00 46.72 195 ILE C CA 1
ATOM 7638 C C . ILE D 3 195 ? 65.564 60.109 32.458 1.00 47.46 195 ILE C C 1
ATOM 7639 O O . ILE D 3 195 ? 64.401 60.505 32.622 1.00 46.61 195 ILE C O 1
ATOM 7644 N N . LYS D 3 196 ? 65.964 58.875 32.767 1.00 49.82 196 LYS C N 1
ATOM 7645 C CA . LYS D 3 196 ? 65.125 57.915 33.477 1.00 47.64 196 LYS C CA 1
ATOM 7646 C C . LYS D 3 196 ? 65.581 57.843 34.934 1.00 48.36 196 LYS C C 1
ATOM 7647 O O . LYS D 3 196 ? 66.735 57.500 35.204 1.00 54.71 196 LYS C O 1
ATOM 7653 N N . LEU D 3 197 ? 64.675 58.184 35.856 1.00 45.80 197 LEU C N 1
ATOM 7654 C CA . LEU D 3 197 ? 64.990 58.171 37.310 1.00 51.20 197 LEU C CA 1
ATOM 7655 C C . LEU D 3 197 ? 64.254 57.008 37.982 1.00 59.99 197 LEU C C 1
ATOM 7656 O O . LEU D 3 197 ? 63.092 56.747 37.609 1.00 67.59 197 LEU C O 1
ATOM 7661 N N . SER D 3 198 ? 64.912 56.342 38.938 1.00 57.14 198 SER C N 1
ATOM 7662 C CA . SER D 3 198 ? 64.305 55.196 39.664 1.00 61.34 198 SER C CA 1
ATOM 7663 C C . SER D 3 198 ? 64.549 55.346 41.170 1.00 64.99 198 SER C C 1
ATOM 7664 O O . SER D 3 198 ? 65.675 55.052 41.619 1.00 59.32 198 SER C O 1
ATOM 7667 N N . GLY D 3 199 ? 63.527 55.786 41.912 1.00 78.19 199 GLY C N 1
ATOM 7668 C CA . GLY D 3 199 ? 63.640 55.972 43.372 1.00 78.11 199 GLY C CA 1
ATOM 7669 C C . GLY D 3 199 ? 63.065 54.792 44.135 1.00 79.97 199 GLY C C 1
ATOM 7670 O O . GLY D 3 199 ? 63.091 53.669 43.594 1.00 81.50 199 GLY C O 1
ATOM 7671 N N . GLU D 3 200 ? 62.568 55.037 45.352 1.00 84.41 200 GLU C N 1
ATOM 7672 C CA . GLU D 3 200 ? 61.976 53.964 46.196 1.00 85.38 200 GLU C CA 1
ATOM 7673 C C . GLU D 3 200 ? 60.556 53.664 45.704 1.00 90.83 200 GLU C C 1
ATOM 7674 O O . GLU D 3 200 ? 60.126 52.499 45.814 1.00 93.60 200 GLU C O 1
ATOM 7680 N N . GLU D 3 201 ? 59.865 54.684 45.185 1.00 30.00 201 GLU C N 1
ATOM 7681 C CA . GLU D 3 201 ? 58.477 54.523 44.670 1.00 30.00 201 GLU C CA 1
ATOM 7682 C C . GLU D 3 201 ? 58.517 54.080 43.202 1.00 30.00 201 GLU C C 1
ATOM 7683 O O . GLU D 3 201 ? 57.441 53.778 42.649 1.00 30.00 201 GLU C O 1
ATOM 7689 N N . GLY D 3 202 ? 59.712 54.046 42.604 1.00 87.15 202 GLY C N 1
ATOM 7690 C CA . GLY D 3 202 ? 59.873 53.635 41.195 1.00 84.72 202 GLY C CA 1
ATOM 7691 C C . GLY D 3 202 ? 60.135 54.825 40.287 1.00 77.54 202 GLY C C 1
ATOM 7692 O O . GLY D 3 202 ? 60.884 55.731 40.702 1.00 75.00 202 GLY C O 1
ATOM 7693 N N . MET D 3 203 ? 59.539 54.819 39.090 1.00 70.79 203 MET C N 1
ATOM 7694 C CA . MET D 3 203 ? 59.713 55.920 38.113 1.00 72.01 203 MET C CA 1
ATOM 7695 C C . MET D 3 203 ? 59.516 57.287 38.760 1.00 78.10 203 MET C C 1
ATOM 7696 O O . MET D 3 203 ? 58.506 57.488 39.435 1.00 82.64 203 MET C O 1
ATOM 7701 N N . VAL D 3 204 ? 60.456 58.196 38.550 1.00 67.53 204 VAL C N 1
ATOM 7702 C CA . VAL D 3 204 ? 60.338 59.520 39.199 1.00 69.94 204 VAL C CA 1
ATOM 7703 C C . VAL D 3 204 ? 60.445 60.586 38.120 1.00 66.63 204 VAL C C 1
ATOM 7704 O O . VAL D 3 204 ? 59.958 60.307 37.046 1.00 64.86 204 VAL C O 1
ATOM 7708 N N . LYS D 3 207 ? 59.223 65.508 36.467 1.00 55.62 207 LYS C N 1
ATOM 7709 C CA . LYS D 3 207 ? 59.688 65.510 37.858 1.00 61.33 207 LYS C CA 1
ATOM 7710 C C . LYS D 3 207 ? 61.030 66.224 38.044 1.00 63.16 207 LYS C C 1
ATOM 7711 O O . LYS D 3 207 ? 61.329 66.732 39.127 1.00 65.23 207 LYS C O 1
ATOM 7717 N N . VAL D 3 208 ? 61.828 66.256 36.977 1.00 59.72 208 VAL C N 1
ATOM 7718 C CA . VAL D 3 208 ? 63.138 66.901 36.975 1.00 53.55 208 VAL C CA 1
ATOM 7719 C C . VAL D 3 208 ? 62.986 68.356 36.535 1.00 56.08 208 VAL C C 1
ATOM 7720 O O . VAL D 3 208 ? 62.276 68.651 35.567 1.00 59.45 208 VAL C O 1
ATOM 7724 N N . LYS D 3 209 ? 63.644 69.273 37.246 1.00 57.80 209 LYS C N 1
ATOM 7725 C CA . LYS D 3 209 ? 63.612 70.684 36.870 1.00 52.31 209 LYS C CA 1
ATOM 7726 C C . LYS D 3 209 ? 64.746 71.032 35.908 1.00 53.90 209 LYS C C 1
ATOM 7727 O O . LYS D 3 209 ? 64.497 71.491 34.786 1.00 46.16 209 LYS C O 1
ATOM 7733 N N . HIS D 3 210 ? 65.994 70.821 36.337 1.00 52.56 210 HIS C N 1
ATOM 7734 C CA . HIS D 3 210 ? 67.157 71.099 35.501 1.00 46.34 210 HIS C CA 1
ATOM 7735 C C . HIS D 3 210 ? 68.250 70.065 35.764 1.00 43.90 210 HIS C C 1
ATOM 7736 O O . HIS D 3 210 ? 68.192 69.288 36.720 1.00 47.01 210 HIS C O 1
ATOM 7743 N N . LEU D 3 211 ? 69.237 70.049 34.867 1.00 39.18 211 LEU C N 1
ATOM 7744 C CA . LEU D 3 211 ? 70.387 69.154 34.924 1.00 37.13 211 LEU C CA 1
ATOM 7745 C C . LEU D 3 211 ? 71.599 69.903 34.390 1.00 40.15 211 LEU C C 1
ATOM 7746 O O . LEU D 3 211 ? 71.512 70.532 33.332 1.00 41.51 211 LEU C O 1
ATOM 7751 N N . THR D 3 212 ? 72.711 69.854 35.120 1.00 36.41 212 THR C N 1
ATOM 7752 C CA . THR D 3 212 ? 73.976 70.416 34.667 1.00 39.59 212 THR C CA 1
ATOM 7753 C C . THR D 3 212 ? 75.017 69.302 34.634 1.00 40.23 212 THR C C 1
ATOM 7754 O O . THR D 3 212 ? 74.920 68.315 35.373 1.00 35.39 212 THR C O 1
ATOM 7758 N N . ILE D 3 213 ? 76.013 69.455 33.768 1.00 42.32 213 ILE C N 1
ATOM 7759 C CA . ILE D 3 213 ? 77.160 68.556 33.736 1.00 38.55 213 ILE C CA 1
ATOM 7760 C C . ILE D 3 213 ? 78.425 69.403 33.729 1.00 38.69 213 ILE C C 1
ATOM 7761 O O . ILE D 3 213 ? 78.582 70.281 32.875 1.00 34.87 213 ILE C O 1
ATOM 7766 N N . ASP D 3 214 ? 79.323 69.135 34.674 1.00 40.70 214 ASP C N 1
ATOM 7767 C CA . ASP D 3 214 ? 80.636 69.768 34.726 1.00 44.52 214 ASP C CA 1
ATOM 7768 C C . ASP D 3 214 ? 81.722 68.749 34.428 1.00 46.93 214 ASP C C 1
ATOM 7769 O O . ASP D 3 214 ? 81.654 67.605 34.884 1.00 45.85 214 ASP C O 1
ATOM 7774 N N . LYS D 3 215 ? 82.723 69.174 33.666 1.00 48.91 215 LYS C N 1
ATOM 7775 C CA . LYS D 3 215 ? 83.942 68.407 33.464 1.00 54.29 215 LYS C CA 1
ATOM 7776 C C . LYS D 3 215 ? 85.065 68.996 34.327 1.00 58.14 215 LYS C C 1
ATOM 7777 O O . LYS D 3 215 ? 84.957 70.097 34.880 1.00 50.81 215 LYS C O 1
ATOM 7783 N N . ASP D 3 216 ? 86.146 68.239 34.466 1.00 57.16 216 ASP C N 1
ATOM 7784 C CA . ASP D 3 216 ? 87.270 68.767 35.217 1.00 57.68 216 ASP C CA 1
ATOM 7785 C C . ASP D 3 216 ? 88.240 69.478 34.278 1.00 62.53 216 ASP C C 1
ATOM 7786 O O . ASP D 3 216 ? 88.267 69.238 33.066 1.00 58.12 216 ASP C O 1
ATOM 7791 N N . SER D 3 217 ? 88.987 70.408 34.866 1.00 65.93 217 SER C N 1
ATOM 7792 C CA . SER D 3 217 ? 89.931 71.259 34.109 1.00 65.03 217 SER C CA 1
ATOM 7793 C C . SER D 3 217 ? 91.270 70.559 33.918 1.00 70.84 217 SER C C 1
ATOM 7794 O O . SER D 3 217 ? 92.128 71.143 33.283 1.00 72.33 217 SER C O 1
ATOM 7797 N N . LEU D 3 218 ? 91.428 69.339 34.422 1.00 70.46 218 LEU C N 1
ATOM 7798 C CA . LEU D 3 218 ? 92.711 68.628 34.181 1.00 72.95 218 LEU C CA 1
ATOM 7799 C C . LEU D 3 218 ? 92.529 67.602 33.069 1.00 73.59 218 LEU C C 1
ATOM 7800 O O . LEU D 3 218 ? 93.294 66.651 33.006 1.00 69.30 218 LEU C O 1
ATOM 7805 N N . GLN D 3 219 ? 91.532 67.840 32.227 1.00 76.51 219 GLN C N 1
ATOM 7806 C CA . GLN D 3 219 ? 91.245 66.991 31.049 1.00 77.48 219 GLN C CA 1
ATOM 7807 C C . GLN D 3 219 ? 91.215 65.507 31.434 1.00 77.30 219 GLN C C 1
ATOM 7808 O O . GLN D 3 219 ? 91.447 64.683 30.550 1.00 74.98 219 GLN C O 1
ATOM 7814 N N . GLU D 3 220 ? 90.825 65.178 32.669 1.00 72.61 220 GLU C N 1
ATOM 7815 C CA . GLU D 3 220 ? 90.852 63.764 33.110 1.00 70.43 220 GLU C CA 1
ATOM 7816 C C . GLU D 3 220 ? 89.679 62.964 32.559 1.00 71.80 220 GLU C C 1
ATOM 7817 O O . GLU D 3 220 ? 89.786 61.750 32.542 1.00 73.22 220 GLU C O 1
ATOM 7823 N N . GLY D 3 221 ? 88.581 63.612 32.187 1.00 72.16 221 GLY C N 1
ATOM 7824 C CA . GLY D 3 221 ? 87.396 62.884 31.694 1.00 64.86 221 GLY C CA 1
ATOM 7825 C C . GLY D 3 221 ? 86.354 62.718 32.783 1.00 62.63 221 GLY C C 1
ATOM 7826 O O . GLY D 3 221 ? 85.370 62.042 32.552 1.00 57.71 221 GLY C O 1
ATOM 7827 N N . PHE D 3 222 ? 86.615 63.336 33.970 1.00 59.59 222 PHE C N 1
ATOM 7828 C CA . PHE D 3 222 ? 85.667 63.256 35.113 1.00 59.56 222 PHE C CA 1
ATOM 7829 C C . PHE D 3 222 ? 84.483 64.193 34.851 1.00 54.78 222 PHE C C 1
ATOM 7830 O O . PHE D 3 222 ? 84.710 65.359 34.472 1.00 55.77 222 PHE C O 1
ATOM 7838 N N . LEU D 3 223 ? 83.236 63.689 35.026 1.00 49.40 223 LEU C N 1
ATOM 7839 C CA . LEU D 3 223 ? 82.024 64.490 34.802 1.00 45.93 223 LEU C CA 1
ATOM 7840 C C . LEU D 3 223 ? 81.276 64.536 36.123 1.00 45.61 223 LEU C C 1
ATOM 7841 O O . LEU D 3 223 ? 81.276 63.577 36.803 1.00 48.81 223 LEU C O 1
ATOM 7846 N N . GLN D 3 224 ? 80.760 65.680 36.489 1.00 41.58 224 GLN C N 1
ATOM 7847 C CA . GLN D 3 224 ? 79.933 65.837 37.673 1.00 38.79 224 GLN C CA 1
ATOM 7848 C C . GLN D 3 224 ? 78.511 66.098 37.220 1.00 40.47 224 GLN C C 1
ATOM 7849 O O . GLN D 3 224 ? 78.255 67.075 36.510 1.00 39.95 224 GLN C O 1
ATOM 7855 N N . LEU D 3 225 ? 77.605 65.206 37.604 1.00 42.39 225 LEU C N 1
ATOM 7856 C CA . LEU D 3 225 ? 76.193 65.324 37.287 1.00 39.01 225 LEU C CA 1
ATOM 7857 C C . LEU D 3 225 ? 75.499 66.030 38.436 1.00 40.13 225 LEU C C 1
ATOM 7858 O O . LEU D 3 225 ? 75.709 65.671 39.593 1.00 45.07 225 LEU C O 1
ATOM 7863 N N . CYS D 3 226 ? 74.687 67.038 38.127 1.00 39.84 226 CYS C N 1
ATOM 7864 C CA . CYS D 3 226 ? 73.862 67.682 39.140 1.00 37.68 226 CYS C CA 1
ATOM 7865 C C . CYS D 3 226 ? 72.439 67.827 38.619 1.00 42.91 226 CYS C C 1
ATOM 7866 O O . CYS D 3 226 ? 72.224 68.368 37.528 1.00 39.56 226 CYS C O 1
ATOM 7869 N N . LEU D 3 227 ? 71.473 67.351 39.403 1.00 39.57 227 LEU C N 1
ATOM 7870 C CA . LEU D 3 227 ? 70.065 67.409 39.044 1.00 41.54 227 LEU C CA 1
ATOM 7871 C C . LEU D 3 227 ? 69.294 68.133 40.128 1.00 48.59 227 LEU C C 1
ATOM 7872 O O . LEU D 3 227 ? 69.329 67.723 41.291 1.00 47.26 227 LEU C O 1
ATOM 7877 N N . ASN D 3 228 ? 68.562 69.174 39.736 1.00 50.85 228 ASN C N 1
ATOM 7878 C CA . ASN D 3 228 ? 67.590 69.805 40.616 1.00 49.81 228 ASN C CA 1
ATOM 7879 C C . ASN D 3 228 ? 66.214 69.172 40.400 1.00 51.88 228 ASN C C 1
ATOM 7880 O O . ASN D 3 228 ? 65.739 69.086 39.261 1.00 55.52 228 ASN C O 1
ATOM 7885 N N . MET D 3 229 ? 65.582 68.723 41.486 1.00 53.32 229 MET C N 1
ATOM 7886 C CA . MET D 3 229 ? 64.344 67.947 41.445 1.00 57.92 229 MET C CA 1
ATOM 7887 C C . MET D 3 229 ? 63.163 68.727 42.026 1.00 65.21 229 MET C C 1
ATOM 7888 O O . MET D 3 229 ? 63.326 69.747 42.706 1.00 66.22 229 MET C O 1
ATOM 7893 N N . CYS D 3 230 ? 61.952 68.206 41.754 1.00 71.17 230 CYS C N 1
ATOM 7894 C CA . CYS D 3 230 ? 60.672 68.769 42.209 1.00 76.41 230 CYS C CA 1
ATOM 7895 C C . CYS D 3 230 ? 60.122 67.915 43.354 1.00 75.89 230 CYS C C 1
ATOM 7896 O O . CYS D 3 230 ? 59.519 66.862 43.125 1.00 74.95 230 CYS C O 1
ATOM 7899 N N . GLY D 3 231 ? 60.330 68.373 44.586 1.00 79.83 231 GLY C N 1
ATOM 7900 C CA . GLY D 3 231 ? 59.726 67.758 45.751 1.00 83.10 231 GLY C CA 1
ATOM 7901 C C . GLY D 3 231 ? 60.192 66.359 46.089 1.00 87.20 231 GLY C C 1
ATOM 7902 O O . GLY D 3 231 ? 59.708 65.786 47.076 1.00 86.01 231 GLY C O 1
ATOM 7903 N N . VAL D 3 232 ? 61.103 65.782 45.307 1.00 85.97 232 VAL C N 1
ATOM 7904 C CA . VAL D 3 232 ? 61.635 64.456 45.609 1.00 83.62 232 VAL C CA 1
ATOM 7905 C C . VAL D 3 232 ? 62.509 64.548 46.855 1.00 84.20 232 VAL C C 1
ATOM 7906 O O . VAL D 3 232 ? 63.522 65.260 46.870 1.00 77.43 232 VAL C O 1
ATOM 7910 N N . SER D 3 233 ? 62.114 63.830 47.911 1.00 85.39 233 SER C N 1
ATOM 7911 C CA . SER D 3 233 ? 62.798 63.891 49.197 1.00 83.30 233 SER C CA 1
ATOM 7912 C C . SER D 3 233 ? 63.767 62.734 49.430 1.00 80.26 233 SER C C 1
ATOM 7913 O O . SER D 3 233 ? 64.501 62.764 50.423 1.00 71.58 233 SER C O 1
ATOM 7916 N N . TYR D 3 234 ? 63.779 61.755 48.512 1.00 81.11 234 TYR C N 1
ATOM 7917 C CA . TYR D 3 234 ? 64.594 60.506 48.593 1.00 78.18 234 TYR C CA 1
ATOM 7918 C C . TYR D 3 234 ? 66.102 60.771 48.735 1.00 73.40 234 TYR C C 1
ATOM 7919 O O . TYR D 3 234 ? 66.600 61.806 48.242 1.00 76.89 234 TYR C O 1
ATOM 7928 N N . GLU D 3 235 ? 66.815 59.822 49.350 1.00 72.42 235 GLU C N 1
ATOM 7929 C CA . GLU D 3 235 ? 68.280 59.950 49.576 1.00 70.31 235 GLU C CA 1
ATOM 7930 C C . GLU D 3 235 ? 69.060 59.533 48.322 1.00 66.46 235 GLU C C 1
ATOM 7931 O O . GLU D 3 235 ? 70.062 60.206 48.008 1.00 60.95 235 GLU C O 1
ATOM 7937 N N . THR D 3 236 ? 68.621 58.472 47.635 1.00 64.64 236 THR C N 1
ATOM 7938 C CA . THR D 3 236 ? 69.327 57.998 46.455 1.00 60.29 236 THR C CA 1
ATOM 7939 C C . THR D 3 236 ? 68.312 57.828 45.339 1.00 57.59 236 THR C C 1
ATOM 7940 O O . THR D 3 236 ? 67.216 57.305 45.565 1.00 56.85 236 THR C O 1
ATOM 7944 N N . LEU D 3 237 ? 68.669 58.303 44.150 1.00 54.67 237 LEU C N 1
ATOM 7945 C CA . LEU D 3 237 ? 67.908 58.062 42.934 1.00 51.35 237 LEU C CA 1
ATOM 7946 C C . LEU D 3 237 ? 68.779 57.272 41.976 1.00 51.17 237 LEU C C 1
ATOM 7947 O O . LEU D 3 237 ? 69.963 57.584 41.810 1.00 54.55 237 LEU C O 1
ATOM 7952 N N . GLN D 3 238 ? 68.204 56.251 41.357 1.00 49.80 238 GLN C N 1
ATOM 7953 C CA . GLN D 3 238 ? 68.895 55.529 40.301 1.00 47.19 238 GLN C CA 1
ATOM 7954 C C . GLN D 3 238 ? 68.646 56.244 38.978 1.00 48.36 238 GLN C C 1
ATOM 7955 O O . GLN D 3 238 ? 67.514 56.629 38.662 1.00 47.42 238 GLN C O 1
ATOM 7961 N N . CYS D 3 239 ? 69.702 56.418 38.210 1.00 44.56 239 CYS C N 1
ATOM 7962 C CA . CYS D 3 239 ? 69.676 57.334 37.091 1.00 42.75 239 CYS C CA 1
ATOM 7963 C C . CYS D 3 239 ? 70.145 56.635 35.825 1.00 45.66 239 CYS C C 1
ATOM 7964 O O . CYS D 3 239 ? 71.056 55.801 35.855 1.00 46.20 239 CYS C O 1
ATOM 7967 N N . GLU D 3 240 ? 69.497 56.956 34.712 1.00 47.17 240 GLU C N 1
ATOM 7968 C CA . GLU D 3 240 ? 69.983 56.559 33.398 1.00 48.96 240 GLU C CA 1
ATOM 7969 C C . GLU D 3 240 ? 69.830 57.771 32.495 1.00 47.53 240 GLU C C 1
ATOM 7970 O O . GLU D 3 240 ? 68.736 58.329 32.385 1.00 49.83 240 GLU C O 1
ATOM 7976 N N . ILE D 3 241 ? 70.928 58.206 31.891 1.00 41.69 241 ILE C N 1
ATOM 7977 C CA . ILE D 3 241 ? 70.951 59.433 31.111 1.00 40.97 241 ILE C CA 1
ATOM 7978 C C . ILE D 3 241 ? 71.637 59.118 29.794 1.00 40.46 241 ILE C C 1
ATOM 7979 O O . ILE D 3 241 ? 72.815 58.744 29.780 1.00 41.12 241 ILE C O 1
ATOM 7984 N N . LEU D 3 242 ? 70.906 59.269 28.696 1.00 38.53 242 LEU C N 1
ATOM 7985 C CA . LEU D 3 242 ? 71.479 59.226 27.361 1.00 40.09 242 LEU C CA 1
ATOM 7986 C C . LEU D 3 242 ? 71.748 60.654 26.886 1.00 38.37 242 LEU C C 1
ATOM 7987 O O . LEU D 3 242 ? 70.879 61.525 27.010 1.00 39.52 242 LEU C O 1
ATOM 7992 N N . LEU D 3 243 ? 72.946 60.889 26.357 1.00 34.92 243 LEU C N 1
ATOM 7993 C CA . LEU D 3 243 ? 73.364 62.195 25.863 1.00 41.09 243 LEU C CA 1
ATOM 7994 C C . LEU D 3 243 ? 73.747 62.096 24.395 1.00 42.73 243 LEU C C 1
ATOM 7995 O O . LEU D 3 243 ? 74.331 61.100 23.964 1.00 49.07 243 LEU C O 1
ATOM 8000 N N . GLU D 3 244 ? 73.435 63.136 23.631 1.00 41.76 244 GLU C N 1
ATOM 8001 C CA . GLU D 3 244 ? 74.047 63.315 22.327 1.00 40.56 244 GLU C CA 1
ATOM 8002 C C . GLU D 3 244 ? 75.253 64.233 22.473 1.00 42.62 244 GLU C C 1
ATOM 8003 O O . GLU D 3 244 ? 75.177 65.269 23.139 1.00 40.94 244 GLU C O 1
ATOM 8009 N N . LEU D 3 245 ? 76.377 63.835 21.891 1.00 48.36 245 LEU C N 1
ATOM 8010 C CA . LEU D 3 245 ? 77.588 64.641 21.951 1.00 47.72 245 LEU C CA 1
ATOM 8011 C C . LEU D 3 245 ? 77.611 65.546 20.733 1.00 46.71 245 LEU C C 1
ATOM 8012 O O . LEU D 3 245 ? 77.414 65.087 19.603 1.00 48.06 245 LEU C O 1
ATOM 8017 N N . VAL D 3 246 ? 77.803 66.833 20.965 1.00 41.79 246 VAL C N 1
ATOM 8018 C CA . VAL D 3 246 ? 77.610 67.825 19.925 1.00 47.25 246 VAL C CA 1
ATOM 8019 C C . VAL D 3 246 ? 78.980 68.303 19.475 1.00 54.66 246 VAL C C 1
ATOM 8020 O O . VAL D 3 246 ? 79.766 68.829 20.277 1.00 57.02 246 VAL C O 1
ATOM 8024 N N . GLN D 3 247 ? 79.273 68.094 18.196 1.00 60.23 247 GLN C N 1
ATOM 8025 C CA . GLN D 3 247 ? 80.515 68.560 17.598 1.00 66.19 247 GLN C CA 1
ATOM 8026 C C . GLN D 3 247 ? 80.317 69.981 17.083 1.00 67.33 247 GLN C C 1
ATOM 8027 O O . GLN D 3 247 ? 79.375 70.253 16.328 1.00 66.73 247 GLN C O 1
ATOM 8033 N N . GLY D 3 248 ? 81.188 70.889 17.510 1.00 67.96 248 GLY C N 1
ATOM 8034 C CA . GLY D 3 248 ? 81.143 72.249 17.030 1.00 70.83 248 GLY C CA 1
ATOM 8035 C C . GLY D 3 248 ? 79.969 73.041 17.573 1.00 65.07 248 GLY C C 1
ATOM 8036 O O . GLY D 3 248 ? 78.968 72.488 18.043 1.00 59.01 248 GLY C O 1
ATOM 8037 N N . PRO D 3 249 ? 80.063 74.364 17.485 1.00 68.27 249 PRO C N 1
ATOM 8038 C CA . PRO D 3 249 ? 79.094 75.222 18.174 1.00 64.19 249 PRO C CA 1
ATOM 8039 C C . PRO D 3 249 ? 77.723 75.172 17.519 1.00 57.38 249 PRO C C 1
ATOM 8040 O O . PRO D 3 249 ? 77.571 74.824 16.345 1.00 61.05 249 PRO C O 1
ATOM 8044 N N . THR D 3 250 ? 76.712 75.516 18.317 1.00 53.49 250 THR C N 1
ATOM 8045 C CA . THR D 3 250 ? 75.333 75.658 17.875 1.00 52.41 250 THR C CA 1
ATOM 8046 C C . THR D 3 250 ? 74.930 77.140 17.964 1.00 52.08 250 THR C C 1
ATOM 8047 O O . THR D 3 250 ? 75.760 78.017 18.224 1.00 50.98 250 THR C O 1
ATOM 8051 N N . ASN D 3 251 ? 73.654 77.434 17.713 1.00 51.55 251 ASN C N 1
ATOM 8052 C CA . ASN D 3 251 ? 73.224 78.832 17.754 1.00 50.63 251 ASN C CA 1
ATOM 8053 C C . ASN D 3 251 ? 73.032 79.310 19.182 1.00 46.42 251 ASN C C 1
ATOM 8054 O O . ASN D 3 251 ? 73.435 80.423 19.535 1.00 45.29 251 ASN C O 1
ATOM 8059 N N . PHE D 3 252 ? 72.392 78.487 20.000 1.00 45.21 252 PHE C N 1
ATOM 8060 C CA . PHE D 3 252 ? 72.168 78.766 21.403 1.00 40.82 252 PHE C CA 1
ATOM 8061 C C . PHE D 3 252 ? 73.012 77.809 22.228 1.00 42.98 252 PHE C C 1
ATOM 8062 O O . PHE D 3 252 ? 73.123 76.625 21.900 1.00 48.28 252 PHE C O 1
ATOM 8070 N N . ILE D 3 253 ? 73.610 78.328 23.290 1.00 43.00 253 ILE C N 1
ATOM 8071 C CA . ILE D 3 253 ? 74.374 77.539 24.243 1.00 41.95 253 ILE C CA 1
ATOM 8072 C C . ILE D 3 253 ? 73.753 77.767 25.609 1.00 39.28 253 ILE C C 1
ATOM 8073 O O . ILE D 3 253 ? 73.673 78.911 26.074 1.00 39.03 253 ILE C O 1
ATOM 8078 N N . PHE D 3 254 ? 73.323 76.700 26.241 1.00 38.58 254 PHE C N 1
ATOM 8079 C CA . PHE D 3 254 ? 72.765 76.801 27.575 1.00 38.04 254 PHE C CA 1
ATOM 8080 C C . PHE D 3 254 ? 73.780 76.355 28.629 1.00 36.57 254 PHE C C 1
ATOM 8081 O O . PHE D 3 254 ? 74.718 75.609 28.331 1.00 36.45 254 PHE C O 1
ATOM 8089 N N . PRO D 3 255 ? 73.648 76.828 29.869 1.00 36.56 255 PRO C N 1
ATOM 8090 C CA . PRO D 3 255 ? 74.516 76.338 30.950 1.00 36.65 255 PRO C CA 1
ATOM 8091 C C . PRO D 3 255 ? 73.942 75.157 31.717 1.00 36.95 255 PRO C C 1
ATOM 8092 O O . PRO D 3 255 ? 74.681 74.528 32.487 1.00 36.39 255 PRO C O 1
ATOM 8096 N N . ALA D 3 256 ? 72.653 74.857 31.518 1.00 38.03 256 ALA C N 1
ATOM 8097 C CA . ALA D 3 256 ? 71.914 73.798 32.189 1.00 36.07 256 ALA C CA 1
ATOM 8098 C C . ALA D 3 256 ? 70.830 73.295 31.244 1.00 38.98 256 ALA C C 1
ATOM 8099 O O . ALA D 3 256 ? 70.264 74.068 30.468 1.00 40.07 256 ALA C O 1
ATOM 8101 N N . ALA D 3 257 ? 70.524 72.000 31.336 1.00 38.40 257 ALA C N 1
ATOM 8102 C CA . ALA D 3 257 ? 69.483 71.389 30.516 1.00 41.35 257 ALA C CA 1
ATOM 8103 C C . ALA D 3 257 ? 68.125 71.501 31.203 1.00 42.66 257 ALA C C 1
ATOM 8104 O O . ALA D 3 257 ? 68.025 71.482 32.432 1.00 46.14 257 ALA C O 1
ATOM 8106 N N . PHE D 3 258 ? 67.084 71.628 30.394 1.00 37.82 258 PHE C N 1
ATOM 8107 C CA . PHE D 3 258 ? 65.700 71.718 30.831 1.00 40.95 258 PHE C CA 1
ATOM 8108 C C . PHE D 3 258 ? 64.927 70.553 30.225 1.00 40.68 258 PHE C C 1
ATOM 8109 O O . PHE D 3 258 ? 65.338 69.993 29.197 1.00 35.21 258 PHE C O 1
ATOM 8117 N N . PRO D 3 259 ? 63.808 70.159 30.827 1.00 40.04 259 PRO C N 1
ATOM 8118 C CA . PRO D 3 259 ? 63.063 68.995 30.323 1.00 38.69 259 PRO C CA 1
ATOM 8119 C C . PRO D 3 259 ? 62.397 69.313 28.997 1.00 41.64 259 PRO C C 1
ATOM 8120 O O . PRO D 3 259 ? 62.225 70.489 28.652 1.00 43.70 259 PRO C O 1
ATOM 8124 N N . PRO D 3 260 ? 62.026 68.304 28.209 1.00 47.18 260 PRO C N 1
ATOM 8125 C CA . PRO D 3 260 ? 61.245 68.572 26.998 1.00 42.47 260 PRO C CA 1
ATOM 8126 C C . PRO D 3 260 ? 59.865 69.072 27.381 1.00 43.16 260 PRO C C 1
ATOM 8127 O O . PRO D 3 260 ? 59.416 68.848 28.516 1.00 42.12 260 PRO C O 1
ATOM 8131 N N . PRO D 3 261 ? 59.156 69.742 26.470 1.00 46.54 261 PRO C N 1
ATOM 8132 C CA . PRO D 3 261 ? 57.822 70.264 26.812 1.00 43.41 261 PRO C CA 1
ATOM 8133 C C . PRO D 3 261 ? 56.783 69.149 26.917 1.00 42.69 261 PRO C C 1
ATOM 8134 O O . PRO D 3 261 ? 56.613 68.349 25.992 1.00 41.44 261 PRO C O 1
ATOM 8138 N N . VAL D 3 262 ? 56.061 69.134 28.045 1.00 38.37 262 VAL C N 1
ATOM 8139 C CA . VAL D 3 262 ? 55.057 68.103 28.305 1.00 39.69 262 VAL C CA 1
ATOM 8140 C C . VAL D 3 262 ? 53.813 68.295 27.433 1.00 40.13 262 VAL C C 1
ATOM 8141 O O . VAL D 3 262 ? 53.267 67.317 26.904 1.00 35.79 262 VAL C O 1
ATOM 8145 N N . SER D 3 263 ? 53.336 69.547 27.275 1.00 36.84 263 SER C N 1
ATOM 8146 C CA . SER D 3 263 ? 52.105 69.839 26.530 1.00 34.44 263 SER C CA 1
ATOM 8147 C C . SER D 3 263 ? 52.307 69.958 25.021 1.00 33.35 263 SER C C 1
ATOM 8148 O O . SER D 3 263 ? 51.324 70.022 24.281 1.00 37.29 263 SER C O 1
ATOM 8151 N N . LEU D 3 264 ? 53.540 69.999 24.544 1.00 37.10 264 LEU C N 1
ATOM 8152 C CA . LEU D 3 264 ? 53.840 70.052 23.115 1.00 36.47 264 LEU C CA 1
ATOM 8153 C C . LEU D 3 264 ? 54.929 69.037 22.790 1.00 41.70 264 LEU C C 1
ATOM 8154 O O . LEU D 3 264 ? 56.029 69.405 22.361 1.00 42.49 264 LEU C O 1
ATOM 8159 N N . PRO D 3 265 ? 54.661 67.743 22.986 1.00 40.85 265 PRO C N 1
ATOM 8160 C CA . PRO D 3 265 ? 55.726 66.750 22.786 1.00 43.54 265 PRO C CA 1
ATOM 8161 C C . PRO D 3 265 ? 56.244 66.766 21.350 1.00 42.75 265 PRO C C 1
ATOM 8162 O O . PRO D 3 265 ? 55.473 66.872 20.393 1.00 39.62 265 PRO C O 1
ATOM 8166 N N . HIS D 3 266 ? 57.576 66.713 21.225 1.00 43.03 266 HIS C N 1
ATOM 8167 C CA . HIS D 3 266 ? 58.350 66.662 19.980 1.00 45.23 266 HIS C CA 1
ATOM 8168 C C . HIS D 3 266 ? 58.345 67.985 19.227 1.00 42.34 266 HIS C C 1
ATOM 8169 O O . HIS D 3 266 ? 58.753 68.031 18.056 1.00 44.15 266 HIS C O 1
ATOM 8176 N N . ARG D 3 267 ? 57.914 69.067 19.875 1.00 38.97 267 ARG C N 1
ATOM 8177 C CA . ARG D 3 267 ? 58.151 70.430 19.421 1.00 39.36 267 ARG C CA 1
ATOM 8178 C C . ARG D 3 267 ? 59.330 70.985 20.210 1.00 36.80 267 ARG C C 1
ATOM 8179 O O . ARG D 3 267 ? 59.501 70.652 21.386 1.00 39.60 267 ARG C O 1
ATOM 8187 N N . ASN D 3 268 ? 60.162 71.804 19.560 1.00 35.73 268 ASN C N 1
ATOM 8188 C CA . ASN D 3 268 ? 61.337 72.377 20.223 1.00 34.39 268 ASN C CA 1
ATOM 8189 C C . ASN D 3 268 ? 60.984 73.709 20.870 1.00 36.69 268 ASN C C 1
ATOM 8190 O O . ASN D 3 268 ? 61.057 74.759 20.232 1.00 34.36 268 ASN C O 1
ATOM 8195 N N . CYS D 3 269 ? 60.646 73.671 22.155 1.00 38.62 269 CYS C N 1
ATOM 8196 C CA . CYS D 3 269 ? 60.337 74.873 22.913 1.00 34.64 269 CYS C CA 1
ATOM 8197 C C . CYS D 3 269 ? 60.454 74.540 24.395 1.00 31.69 269 CYS C C 1
ATOM 8198 O O . CYS D 3 269 ? 60.406 73.371 24.790 1.00 32.62 269 CYS C O 1
ATOM 8201 N N . ILE D 3 270 ? 60.591 75.586 25.211 1.00 30.49 270 ILE C N 1
ATOM 8202 C CA . ILE D 3 270 ? 60.802 75.465 26.653 1.00 30.68 270 ILE C CA 1
ATOM 8203 C C . ILE D 3 270 ? 59.538 75.895 27.379 1.00 31.19 270 ILE C C 1
ATOM 8204 O O . ILE D 3 270 ? 59.118 77.059 27.276 1.00 30.47 270 ILE C O 1
ATOM 8209 N N . GLU D 3 271 ? 58.960 74.988 28.155 1.00 28.47 271 GLU C N 1
ATOM 8210 C CA . GLU D 3 271 ? 57.874 75.369 29.048 1.00 30.91 271 GLU C CA 1
ATOM 8211 C C . GLU D 3 271 ? 58.462 76.067 30.266 1.00 38.48 271 GLU C C 1
ATOM 8212 O O . GLU D 3 271 ? 59.336 75.512 30.939 1.00 41.09 271 GLU C O 1
ATOM 8218 N N . LEU D 3 272 ? 57.991 77.284 30.545 1.00 35.00 272 LEU C N 1
ATOM 8219 C CA . LEU D 3 272 ? 58.477 78.084 31.662 1.00 29.65 272 LEU C CA 1
ATOM 8220 C C . LEU D 3 272 ? 57.480 77.946 32.811 1.00 37.00 272 LEU C C 1
ATOM 8221 O O . LEU D 3 272 ? 56.318 78.341 32.691 1.00 36.96 272 LEU C O 1
ATOM 8226 N N . THR D 3 273 ? 57.952 77.376 33.924 1.00 45.24 273 THR C N 1
ATOM 8227 C CA . THR D 3 273 ? 57.103 77.171 35.129 1.00 49.65 273 THR C CA 1
ATOM 8228 C C . THR D 3 273 ? 57.453 78.228 36.183 1.00 51.57 273 THR C C 1
ATOM 8229 O O . THR D 3 273 ? 58.517 78.864 36.049 1.00 48.09 273 THR C O 1
ATOM 8233 N N . CYS D 3 274 ? 56.585 78.400 37.186 1.00 53.20 274 CYS C N 1
ATOM 8234 C CA . CYS D 3 274 ? 56.814 79.396 38.266 1.00 65.89 274 CYS C CA 1
ATOM 8235 C C . CYS D 3 274 ? 57.795 78.821 39.295 1.00 71.06 274 CYS C C 1
ATOM 8236 O O . CYS D 3 274 ? 57.432 77.841 39.974 1.00 65.22 274 CYS C O 1
ATOM 8239 N N . ASP D 3 275 ? 58.988 79.415 39.396 1.00 72.38 275 ASP C N 1
ATOM 8240 C CA . ASP D 3 275 ? 60.025 78.951 40.358 1.00 74.31 275 ASP C CA 1
ATOM 8241 C C . ASP D 3 275 ? 59.531 79.200 41.788 1.00 75.60 275 ASP C C 1
ATOM 8242 O O . ASP D 3 275 ? 59.361 78.216 42.534 1.00 75.63 275 ASP C O 1
ATOM 8247 N N . THR D 3 276 ? 59.312 80.470 42.143 1.00 79.41 276 THR C N 1
ATOM 8248 C CA . THR D 3 276 ? 58.829 80.841 43.501 1.00 77.05 276 THR C CA 1
ATOM 8249 C C . THR D 3 276 ? 57.325 81.127 43.443 1.00 76.64 276 THR C C 1
ATOM 8250 O O . THR D 3 276 ? 56.896 81.841 42.515 1.00 74.18 276 THR C O 1
ATOM 8254 N N . GLU D 3 277 ? 56.563 80.587 44.400 1.00 74.94 277 GLU C N 1
ATOM 8255 C CA . GLU D 3 277 ? 55.091 80.794 44.447 1.00 76.42 277 GLU C CA 1
ATOM 8256 C C . GLU D 3 277 ? 54.797 82.267 44.754 1.00 77.53 277 GLU C C 1
ATOM 8257 O O . GLU D 3 277 ? 55.306 82.771 45.775 1.00 76.14 277 GLU C O 1
ATOM 8263 N N . ARG D 3 278 ? 54.007 82.921 43.896 1.00 77.07 278 ARG C N 1
ATOM 8264 C CA . ARG D 3 278 ? 53.647 84.352 44.087 1.00 76.82 278 ARG C CA 1
ATOM 8265 C C . ARG D 3 278 ? 52.148 84.534 43.823 1.00 75.71 278 ARG C C 1
ATOM 8266 O O . ARG D 3 278 ? 51.539 83.625 43.224 1.00 72.37 278 ARG C O 1
ATOM 8274 N N . CYS D 3 279 ? 51.590 85.659 44.281 1.00 77.09 279 CYS C N 1
ATOM 8275 C CA . CYS D 3 279 ? 50.144 85.959 44.104 1.00 75.21 279 CYS C CA 1
ATOM 8276 C C . CYS D 3 279 ? 49.983 87.248 43.292 1.00 73.21 279 CYS C C 1
ATOM 8277 O O . CYS D 3 279 ? 50.875 88.116 43.367 1.00 68.95 279 CYS C O 1
ATOM 8280 N N . LEU D 3 280 ? 48.878 87.350 42.548 1.00 73.11 280 LEU C N 1
ATOM 8281 C CA . LEU D 3 280 ? 48.576 88.520 41.716 1.00 67.32 280 LEU C CA 1
ATOM 8282 C C . LEU D 3 280 ? 47.152 89.009 41.954 1.00 67.44 280 LEU C C 1
ATOM 8283 O O . LEU D 3 280 ? 46.201 88.234 41.803 1.00 69.62 280 LEU C O 1
ATOM 8288 N N . LYS D 3 281 ? 47.004 90.314 42.304 1.00 62.41 281 LYS C N 1
ATOM 8289 C CA . LYS D 3 281 ? 45.704 90.964 42.451 1.00 63.81 281 LYS C CA 1
ATOM 8290 C C . LYS D 3 281 ? 45.099 91.254 41.079 1.00 66.81 281 LYS C C 1
ATOM 8291 O O . LYS D 3 281 ? 45.833 91.431 40.103 1.00 63.46 281 LYS C O 1
ATOM 8297 N N . PRO D 3 282 ? 43.765 91.306 40.972 1.00 71.03 282 PRO C N 1
ATOM 8298 C CA . PRO D 3 282 ? 43.146 91.541 39.658 1.00 65.73 282 PRO C CA 1
ATOM 8299 C C . PRO D 3 282 ? 43.661 92.825 39.020 1.00 62.41 282 PRO C C 1
ATOM 8300 O O . PRO D 3 282 ? 43.924 93.819 39.699 1.00 57.62 282 PRO C O 1
ATOM 8304 N N . GLY D 3 283 ? 43.852 92.779 37.702 1.00 62.60 283 GLY C N 1
ATOM 8305 C CA . GLY D 3 283 ? 44.339 93.944 36.984 1.00 62.87 283 GLY C CA 1
ATOM 8306 C C . GLY D 3 283 ? 45.780 94.313 37.244 1.00 56.50 283 GLY C C 1
ATOM 8307 O O . GLY D 3 283 ? 46.220 95.385 36.818 1.00 60.67 283 GLY C O 1
ATOM 8308 N N . ASP D 3 284 ? 46.523 93.436 37.927 1.00 60.42 284 ASP C N 1
ATOM 8309 C CA . ASP D 3 284 ? 47.938 93.742 38.273 1.00 60.10 284 ASP C CA 1
ATOM 8310 C C . ASP D 3 284 ? 48.908 92.963 37.375 1.00 54.71 284 ASP C C 1
ATOM 8311 O O . ASP D 3 284 ? 48.597 91.810 37.019 1.00 51.69 284 ASP C O 1
ATOM 8316 N N . VAL D 3 285 ? 50.040 93.592 37.034 1.00 48.30 285 VAL C N 1
ATOM 8317 C CA . VAL D 3 285 ? 51.084 92.982 36.227 1.00 47.96 285 VAL C CA 1
ATOM 8318 C C . VAL D 3 285 ? 52.213 92.492 37.141 1.00 52.35 285 VAL C C 1
ATOM 8319 O O . VAL D 3 285 ? 52.220 92.731 38.348 1.00 54.53 285 VAL C O 1
ATOM 8323 N N . MET D 3 286 ? 53.172 91.785 36.545 1.00 49.62 286 MET C N 1
ATOM 8324 C CA . MET D 3 286 ? 54.315 91.241 37.273 1.00 42.31 286 MET C CA 1
ATOM 8325 C C . MET D 3 286 ? 55.384 90.878 36.262 1.00 41.15 286 MET C C 1
ATOM 8326 O O . MET D 3 286 ? 55.160 90.008 35.416 1.00 45.11 286 MET C O 1
ATOM 8331 N N . LYS D 3 287 ? 56.535 91.538 36.346 1.00 41.08 287 LYS C N 1
ATOM 8332 C CA . LYS D 3 287 ? 57.681 91.194 35.517 1.00 39.66 287 LYS C CA 1
ATOM 8333 C C . LYS D 3 287 ? 58.482 90.140 36.279 1.00 38.41 287 LYS C C 1
ATOM 8334 O O . LYS D 3 287 ? 59.492 90.424 36.919 1.00 45.48 287 LYS C O 1
ATOM 8340 N N . LEU D 3 288 ? 57.980 88.903 36.224 1.00 39.67 288 LEU C N 1
ATOM 8341 C CA . LEU D 3 288 ? 58.598 87.752 36.877 1.00 38.47 288 LEU C CA 1
ATOM 8342 C C . LEU D 3 288 ? 59.902 87.388 36.187 1.00 37.94 288 LEU C C 1
ATOM 8343 O O . LEU D 3 288 ? 59.978 87.358 34.959 1.00 39.75 288 LEU C O 1
ATOM 8348 N N . LYS D 3 289 ? 60.934 87.108 36.980 1.00 40.62 289 LYS C N 1
ATOM 8349 C CA . LYS D 3 289 ? 62.264 86.832 36.455 1.00 38.22 289 LYS C CA 1
ATOM 8350 C C . LYS D 3 289 ? 62.539 85.348 36.571 1.00 42.27 289 LYS C C 1
ATOM 8351 O O . LYS D 3 289 ? 62.446 84.776 37.660 1.00 47.75 289 LYS C O 1
ATOM 8357 N N . HIS D 3 290 ? 62.877 84.733 35.452 1.00 44.25 290 HIS C N 1
ATOM 8358 C CA . HIS D 3 290 ? 63.127 83.307 35.396 1.00 40.62 290 HIS C CA 1
ATOM 8359 C C . HIS D 3 290 ? 64.622 83.050 35.489 1.00 37.12 290 HIS C C 1
ATOM 8360 O O . HIS D 3 290 ? 65.446 83.890 35.114 1.00 33.50 290 HIS C O 1
ATOM 8367 N N . ARG D 3 291 ? 64.967 81.872 35.983 1.00 36.90 291 ARG C N 1
ATOM 8368 C CA . ARG D 3 291 ? 66.371 81.592 36.200 1.00 38.88 291 ARG C CA 1
ATOM 8369 C C . ARG D 3 291 ? 67.127 81.260 34.924 1.00 38.97 291 ARG C C 1
ATOM 8370 O O . ARG D 3 291 ? 68.362 81.218 34.958 1.00 39.39 291 ARG C O 1
ATOM 8378 N N . LEU D 3 292 ? 66.432 81.042 33.808 1.00 37.50 292 LEU C N 1
ATOM 8379 C CA . LEU D 3 292 ? 67.083 80.534 32.612 1.00 35.49 292 LEU C CA 1
ATOM 8380 C C . LEU D 3 292 ? 67.925 81.614 31.934 1.00 36.95 292 LEU C C 1
ATOM 8381 O O . LEU D 3 292 ? 67.600 82.804 31.963 1.00 37.63 292 LEU C O 1
ATOM 8386 N N . LEU D 3 293 ? 69.031 81.180 31.333 1.00 37.36 293 LEU C N 1
ATOM 8387 C CA . LEU D 3 293 ? 69.953 82.062 30.631 1.00 34.71 293 LEU C CA 1
ATOM 8388 C C . LEU D 3 293 ? 70.554 81.292 29.468 1.00 35.97 293 LEU C C 1
ATOM 8389 O O . LEU D 3 293 ? 70.650 80.062 29.515 1.00 32.38 293 LEU C O 1
ATOM 8394 N N . TYR D 3 294 ? 70.963 82.024 28.427 1.00 33.82 294 TYR C N 1
ATOM 8395 C CA . TYR D 3 294 ? 71.598 81.416 27.263 1.00 35.25 294 TYR C CA 1
ATOM 8396 C C . TYR D 3 294 ? 72.503 82.425 26.562 1.00 39.56 294 TYR C C 1
ATOM 8397 O O . TYR D 3 294 ? 72.418 83.636 26.790 1.00 37.83 294 TYR C O 1
ATOM 8406 N N . GLU D 3 295 ? 73.380 81.903 25.704 1.00 39.42 295 GLU C N 1
ATOM 8407 C CA . GLU D 3 295 ? 74.304 82.706 24.911 1.00 39.97 295 GLU C CA 1
ATOM 8408 C C . GLU D 3 295 ? 74.285 82.187 23.481 1.00 42.26 295 GLU C C 1
ATOM 8409 O O . GLU D 3 295 ? 73.670 81.158 23.179 1.00 41.12 295 GLU C O 1
ATOM 8415 N N . LEU D 3 296 ? 74.962 82.904 22.591 1.00 41.17 296 LEU C N 1
ATOM 8416 C CA . LEU D 3 296 ? 75.051 82.505 21.193 1.00 46.67 296 LEU C CA 1
ATOM 8417 C C . LEU D 3 296 ? 76.366 81.783 20.938 1.00 49.07 296 LEU C C 1
ATOM 8418 O O . LEU D 3 296 ? 77.406 82.154 21.484 1.00 52.50 296 LEU C O 1
ATOM 8423 N N . GLY D 3 297 ? 76.322 80.762 20.092 1.00 51.92 297 GLY C N 1
ATOM 8424 C CA . GLY D 3 297 ? 77.543 80.062 19.739 1.00 54.70 297 GLY C CA 1
ATOM 8425 C C . GLY D 3 297 ? 78.094 80.430 18.373 1.00 63.21 297 GLY C C 1
ATOM 8426 O O . GLY D 3 297 ? 79.180 79.971 18.008 1.00 68.40 297 GLY C O 1
ATOM 8427 N N . GLN D 3 298 ? 77.358 81.239 17.608 1.00 58.90 298 GLN C N 1
ATOM 8428 C CA . GLN D 3 298 ? 77.792 81.686 16.284 1.00 58.61 298 GLN C CA 1
ATOM 8429 C C . GLN D 3 298 ? 77.233 83.067 15.952 1.00 66.70 298 GLN C C 1
ATOM 8430 O O . GLN D 3 298 ? 77.572 83.659 14.922 1.00 82.30 298 GLN C O 1
ATOM 8436 N N . THR D 3 302 ? 74.348 86.539 8.385 1.00 82.03 302 THR C N 1
ATOM 8437 C CA . THR D 3 302 ? 73.748 85.773 9.475 1.00 80.96 302 THR C CA 1
ATOM 8438 C C . THR D 3 302 ? 72.495 86.471 10.017 1.00 74.59 302 THR C C 1
ATOM 8439 O O . THR D 3 302 ? 72.600 87.567 10.595 1.00 69.68 302 THR C O 1
ATOM 8443 N N . PRO D 3 303 ? 71.327 85.845 9.823 1.00 67.60 303 PRO C N 1
ATOM 8444 C CA . PRO D 3 303 ? 70.116 86.294 10.526 1.00 58.04 303 PRO C CA 1
ATOM 8445 C C . PRO D 3 303 ? 70.277 86.114 12.027 1.00 60.48 303 PRO C C 1
ATOM 8446 O O . PRO D 3 303 ? 71.108 85.333 12.500 1.00 64.40 303 PRO C O 1
ATOM 8450 N N . GLN D 3 304 ? 69.459 86.843 12.781 1.00 53.62 304 GLN C N 1
ATOM 8451 C CA . GLN D 3 304 ? 69.590 86.849 14.231 1.00 48.65 304 GLN C CA 1
ATOM 8452 C C . GLN D 3 304 ? 68.706 85.775 14.865 1.00 48.74 304 GLN C C 1
ATOM 8453 O O . GLN D 3 304 ? 67.741 85.291 14.269 1.00 46.53 304 GLN C O 1
ATOM 8459 N N . ASN D 3 305 ? 69.054 85.399 16.097 1.00 49.04 305 ASN C N 1
ATOM 8460 C CA . ASN D 3 305 ? 68.360 84.330 16.803 1.00 44.36 305 ASN C CA 1
ATOM 8461 C C . ASN D 3 305 ? 67.990 84.775 18.207 1.00 43.88 305 ASN C C 1
ATOM 8462 O O . ASN D 3 305 ? 68.773 85.453 18.878 1.00 48.66 305 ASN C O 1
ATOM 8467 N N . ALA D 3 306 ? 66.812 84.362 18.653 1.00 39.14 306 ALA C N 1
ATOM 8468 C CA . ALA D 3 306 ? 66.350 84.617 20.012 1.00 35.28 306 ALA C CA 1
ATOM 8469 C C . ALA D 3 306 ? 65.114 83.757 20.259 1.00 33.50 306 ALA C C 1
ATOM 8470 O O . ALA D 3 306 ? 64.772 82.878 19.456 1.00 32.87 306 ALA C O 1
ATOM 8472 N N . PHE D 3 307 ? 64.434 84.032 21.367 1.00 29.26 307 PHE C N 1
ATOM 8473 C CA . PHE D 3 307 ? 63.248 83.307 21.793 1.00 31.00 307 PHE C CA 1
ATOM 8474 C C . PHE D 3 307 ? 62.063 84.254 21.859 1.00 30.26 307 PHE C C 1
ATOM 8475 O O . PHE D 3 307 ? 62.185 85.370 22.365 1.00 33.89 307 PHE C O 1
ATOM 8483 N N . LEU D 3 308 ? 60.924 83.814 21.342 1.00 27.85 308 LEU C N 1
ATOM 8484 C CA . LEU D 3 308 ? 59.661 84.471 21.649 1.00 28.88 308 LEU C CA 1
ATOM 8485 C C . LEU D 3 308 ? 59.165 83.967 22.996 1.00 34.41 308 LEU C C 1
ATOM 8486 O O . LEU D 3 308 ? 59.134 82.751 23.236 1.00 32.65 308 LEU C O 1
ATOM 8491 N N . ILE D 3 309 ? 58.779 84.889 23.874 1.00 29.96 309 ILE C N 1
ATOM 8492 C CA . ILE D 3 309 ? 58.166 84.544 25.154 1.00 29.46 309 ILE C CA 1
ATOM 8493 C C . ILE D 3 309 ? 56.686 84.902 25.038 1.00 34.01 309 ILE C C 1
ATOM 8494 O O . ILE D 3 309 ? 56.329 86.090 25.000 1.00 34.32 309 ILE C O 1
ATOM 8499 N N . VAL D 3 310 ? 55.820 83.882 24.970 1.00 30.04 310 VAL C N 1
ATOM 8500 C CA . VAL D 3 310 ? 54.382 84.064 24.797 1.00 25.79 310 VAL C CA 1
ATOM 8501 C C . VAL D 3 310 ? 53.630 83.179 25.788 1.00 32.45 310 VAL C C 1
ATOM 8502 O O . VAL D 3 310 ? 54.177 82.242 26.379 1.00 28.37 310 VAL C O 1
ATOM 8506 N N . GLY D 3 311 ? 52.342 83.476 25.945 1.00 31.04 311 GLY C N 1
ATOM 8507 C CA . GLY D 3 311 ? 51.524 82.695 26.844 1.00 33.03 311 GLY C CA 1
ATOM 8508 C C . GLY D 3 311 ? 51.079 81.370 26.246 1.00 31.04 311 GLY C C 1
ATOM 8509 O O . GLY D 3 311 ? 51.274 81.061 25.072 1.00 28.06 311 GLY C O 1
ATOM 8510 N N . ALA D 3 312 ? 50.465 80.570 27.095 1.00 33.86 312 ALA C N 1
ATOM 8511 C CA . ALA D 3 312 ? 49.890 79.293 26.718 1.00 37.03 312 ALA C CA 1
ATOM 8512 C C . ALA D 3 312 ? 48.382 79.378 26.890 1.00 33.19 312 ALA C C 1
ATOM 8513 O O . ALA D 3 312 ? 47.839 80.401 27.312 1.00 32.22 312 ALA C O 1
ATOM 8515 N N . HIS D 3 313 ? 47.712 78.285 26.560 1.00 33.59 313 HIS C N 1
ATOM 8516 C CA . HIS D 3 313 ? 46.267 78.170 26.648 1.00 33.25 313 HIS C CA 1
ATOM 8517 C C . HIS D 3 313 ? 45.961 77.179 27.765 1.00 32.35 313 HIS C C 1
ATOM 8518 O O . HIS D 3 313 ? 46.645 76.163 27.913 1.00 34.10 313 HIS C O 1
ATOM 8525 N N . SER D 3 314 ? 44.968 77.504 28.582 1.00 37.31 314 SER C N 1
ATOM 8526 C CA . SER D 3 314 ? 44.517 76.642 29.667 1.00 39.77 314 SER C CA 1
ATOM 8527 C C . SER D 3 314 ? 43.145 77.135 30.106 1.00 40.65 314 SER C C 1
ATOM 8528 O O . SER D 3 314 ? 42.731 78.233 29.714 1.00 36.92 314 SER C O 1
ATOM 8531 N N . PRO D 3 315 ? 42.391 76.331 30.869 1.00 43.31 315 PRO C N 1
ATOM 8532 C CA . PRO D 3 315 ? 41.034 76.773 31.249 1.00 38.02 315 PRO C CA 1
ATOM 8533 C C . PRO D 3 315 ? 41.019 78.135 31.922 1.00 47.67 315 PRO C C 1
ATOM 8534 O O . PRO D 3 315 ? 40.185 78.988 31.575 1.00 52.03 315 PRO C O 1
ATOM 8538 N N . GLU D 3 316 ? 41.932 78.377 32.863 1.00 49.35 316 GLU C N 1
ATOM 8539 C CA . GLU D 3 316 ? 42.141 79.707 33.439 1.00 50.47 316 GLU C CA 1
ATOM 8540 C C . GLU D 3 316 ? 43.463 80.215 32.864 1.00 46.35 316 GLU C C 1
ATOM 8541 O O . GLU D 3 316 ? 44.537 79.999 33.433 1.00 45.45 316 GLU C O 1
ATOM 8547 N N . THR D 3 317 ? 43.362 80.875 31.711 1.00 44.32 317 THR C N 1
ATOM 8548 C CA . THR D 3 317 ? 44.525 81.391 31.000 1.00 43.37 317 THR C CA 1
ATOM 8549 C C . THR D 3 317 ? 45.357 82.295 31.907 1.00 45.11 317 THR C C 1
ATOM 8550 O O . THR D 3 317 ? 44.819 83.099 32.676 1.00 45.41 317 THR C O 1
ATOM 8554 N N . VAL D 3 318 ? 46.674 82.136 31.831 1.00 39.73 318 VAL C N 1
ATOM 8555 C CA . VAL D 3 318 ? 47.614 83.122 32.330 1.00 35.53 318 VAL C CA 1
ATOM 8556 C C . VAL D 3 318 ? 48.033 83.973 31.138 1.00 35.36 318 VAL C C 1
ATOM 8557 O O . VAL D 3 318 ? 48.748 83.508 30.244 1.00 32.19 318 VAL C O 1
ATOM 8561 N N . TRP D 3 319 ? 47.591 85.228 31.121 1.00 36.54 319 TRP C N 1
ATOM 8562 C CA . TRP D 3 319 ? 47.855 86.104 29.992 1.00 35.46 319 TRP C CA 1
ATOM 8563 C C . TRP D 3 319 ? 49.260 86.695 30.095 1.00 35.40 319 TRP C C 1
ATOM 8564 O O . TRP D 3 319 ? 49.682 87.136 31.168 1.00 33.82 319 TRP C O 1
ATOM 8575 N N . ILE D 3 320 ? 49.992 86.669 28.979 1.00 32.72 320 ILE C N 1
ATOM 8576 C CA . ILE D 3 320 ? 51.410 87.010 28.930 1.00 31.80 320 ILE C CA 1
ATOM 8577 C C . ILE D 3 320 ? 51.595 88.082 27.874 1.00 30.51 320 ILE C C 1
ATOM 8578 O O . ILE D 3 320 ? 51.251 87.876 26.709 1.00 35.08 320 ILE C O 1
ATOM 8583 N N . SER D 3 321 ? 52.117 89.217 28.270 1.00 32.95 321 SER C N 1
ATOM 8584 C CA . SER D 3 321 ? 52.428 90.250 27.303 1.00 32.06 321 SER C CA 1
ATOM 8585 C C . SER D 3 321 ? 53.716 89.852 26.595 1.00 31.14 321 SER C C 1
ATOM 8586 O O . SER D 3 321 ? 54.730 89.612 27.262 1.00 35.32 321 SER C O 1
ATOM 8589 N N . PRO D 3 322 ? 53.717 89.722 25.281 1.00 29.04 322 PRO C N 1
ATOM 8590 C CA . PRO D 3 322 ? 54.831 89.032 24.622 1.00 32.60 322 PRO C CA 1
ATOM 8591 C C . PRO D 3 322 ? 56.114 89.839 24.654 1.00 36.66 322 PRO C C 1
ATOM 8592 O O . PRO D 3 322 ? 56.111 91.075 24.682 1.00 39.60 322 PRO C O 1
ATOM 8596 N N . SER D 3 323 ? 57.226 89.108 24.624 1.00 35.77 323 SER C N 1
ATOM 8597 C CA . SER D 3 323 ? 58.544 89.717 24.640 1.00 37.84 323 SER C CA 1
ATOM 8598 C C . SER D 3 323 ? 59.522 88.831 23.886 1.00 39.62 323 SER C C 1
ATOM 8599 O O . SER D 3 323 ? 59.288 87.633 23.689 1.00 34.47 323 SER C O 1
ATOM 8602 N N . LEU D 3 324 ? 60.634 89.446 23.485 1.00 41.03 324 LEU C N 1
ATOM 8603 C CA . LEU D 3 324 ? 61.745 88.780 22.816 1.00 37.45 324 LEU C CA 1
ATOM 8604 C C . LEU D 3 324 ? 62.885 88.571 23.819 1.00 38.40 324 LEU C C 1
ATOM 8605 O O . LEU D 3 324 ? 63.348 89.537 24.444 1.00 41.91 324 LEU C O 1
ATOM 8610 N N . TRP D 3 325 ? 63.338 87.312 23.973 1.00 37.93 325 TRP C N 1
ATOM 8611 C CA . TRP D 3 325 ? 64.334 86.924 24.977 1.00 32.42 325 TRP C CA 1
ATOM 8612 C C . TRP D 3 325 ? 65.708 86.867 24.317 1.00 35.52 325 TRP C C 1
ATOM 8613 O O . TRP D 3 325 ? 65.973 85.990 23.490 1.00 36.82 325 TRP C O 1
ATOM 8624 N N . LEU D 3 326 ? 66.579 87.765 24.703 1.00 38.20 326 LEU C N 1
ATOM 8625 C CA . LEU D 3 326 ? 67.808 87.996 23.953 1.00 37.11 326 LEU C CA 1
ATOM 8626 C C . LEU D 3 326 ? 68.991 87.252 24.568 1.00 35.88 326 LEU C C 1
ATOM 8627 O O . LEU D 3 326 ? 69.018 87.011 25.782 1.00 38.26 326 LEU C O 1
ATOM 8632 N N . PRO D 3 327 ? 69.989 86.874 23.762 1.00 32.94 327 PRO C N 1
ATOM 8633 C CA . PRO D 3 327 ? 71.183 86.229 24.330 1.00 33.35 327 PRO C CA 1
ATOM 8634 C C . PRO D 3 327 ? 71.818 87.087 25.418 1.00 33.79 327 PRO C C 1
ATOM 8635 O O . PRO D 3 327 ? 72.009 88.291 25.251 1.00 36.69 327 PRO C O 1
ATOM 8639 N N . GLY D 3 328 ? 72.124 86.459 26.550 1.00 36.90 328 GLY C N 1
ATOM 8640 C CA . GLY D 3 328 ? 72.814 87.121 27.638 1.00 34.91 328 GLY C CA 1
ATOM 8641 C C . GLY D 3 328 ? 71.948 87.963 28.551 1.00 36.70 328 GLY C C 1
ATOM 8642 O O . GLY D 3 328 ? 72.473 88.543 29.509 1.00 38.16 328 GLY C O 1
ATOM 8643 N N . GLN D 3 329 ? 70.651 88.046 28.297 1.00 36.21 329 GLN C N 1
ATOM 8644 C CA . GLN D 3 329 ? 69.731 88.869 29.055 1.00 34.25 329 GLN C CA 1
ATOM 8645 C C . GLN D 3 329 ? 68.862 88.008 29.947 1.00 31.57 329 GLN C C 1
ATOM 8646 O O . GLN D 3 329 ? 68.553 86.867 29.603 1.00 34.66 329 GLN C O 1
ATOM 8652 N N . PRO D 3 330 ? 68.434 88.522 31.091 1.00 36.29 330 PRO C N 1
ATOM 8653 C CA . PRO D 3 330 ? 67.561 87.724 31.958 1.00 36.05 330 PRO C CA 1
ATOM 8654 C C . PRO D 3 330 ? 66.232 87.445 31.272 1.00 35.19 330 PRO C C 1
ATOM 8655 O O . PRO D 3 330 ? 65.762 88.220 30.437 1.00 38.59 330 PRO C O 1
ATOM 8659 N N . LEU D 3 331 ? 65.637 86.306 31.614 1.00 35.43 331 LEU C N 1
ATOM 8660 C CA . LEU D 3 331 ? 64.331 85.927 31.084 1.00 31.54 331 LEU C CA 1
ATOM 8661 C C . LEU D 3 331 ? 63.255 86.497 32.001 1.00 34.51 331 LEU C C 1
ATOM 8662 O O . LEU D 3 331 ? 62.952 85.928 33.056 1.00 37.92 331 LEU C O 1
ATOM 8667 N N . TYR D 3 332 ? 62.659 87.613 31.585 1.00 31.93 332 TYR C N 1
ATOM 8668 C CA . TYR D 3 332 ? 61.453 88.133 32.216 1.00 35.09 332 TYR C CA 1
ATOM 8669 C C . TYR D 3 332 ? 60.195 87.600 31.524 1.00 34.61 332 TYR C C 1
ATOM 8670 O O . TYR D 3 332 ? 60.091 87.626 30.290 1.00 32.81 332 TYR C O 1
ATOM 8679 N N . ILE D 3 333 ? 59.243 87.132 32.329 1.00 32.48 333 ILE C N 1
ATOM 8680 C CA . ILE D 3 333 ? 57.924 86.691 31.878 1.00 36.19 333 ILE C CA 1
ATOM 8681 C C . ILE D 3 333 ? 56.900 87.717 32.368 1.00 32.69 333 ILE C C 1
ATOM 8682 O O . ILE D 3 333 ? 56.608 87.787 33.567 1.00 34.63 333 ILE C O 1
ATOM 8687 N N . ASN D 3 334 ? 56.332 88.502 31.455 1.00 30.33 334 ASN C N 1
ATOM 8688 C CA . ASN D 3 334 ? 55.432 89.601 31.822 1.00 31.04 334 ASN C CA 1
ATOM 8689 C C . ASN D 3 334 ? 53.981 89.128 31.924 1.00 32.36 334 ASN C C 1
ATOM 8690 O O . ASN D 3 334 ? 53.299 88.959 30.905 1.00 38.42 334 ASN C O 1
ATOM 8695 N N . ILE D 3 335 ? 53.523 88.910 33.161 1.00 29.96 335 ILE C N 1
ATOM 8696 C CA . ILE D 3 335 ? 52.129 88.436 33.419 1.00 31.02 335 ILE C CA 1
ATOM 8697 C C . ILE D 3 335 ? 51.202 89.653 33.520 1.00 39.27 335 ILE C C 1
ATOM 8698 O O . ILE D 3 335 ? 51.654 90.702 34.020 1.00 38.77 335 ILE C O 1
ATOM 8703 N N . ILE D 3 336 ? 49.955 89.505 33.060 1.00 42.39 336 ILE C N 1
ATOM 8704 C CA . ILE D 3 336 ? 48.954 90.614 33.102 1.00 36.51 336 ILE C CA 1
ATOM 8705 C C . ILE D 3 336 ? 47.618 90.052 33.603 1.00 39.75 336 ILE C C 1
ATOM 8706 O O . ILE D 3 336 ? 46.894 89.440 32.794 1.00 43.95 336 ILE C O 1
ATOM 8711 N N . ASN D 3 337 ? 47.315 90.260 34.888 1.00 41.93 337 ASN C N 1
ATOM 8712 C CA . ASN D 3 337 ? 46.050 89.762 35.494 1.00 49.35 337 ASN C CA 1
ATOM 8713 C C . ASN D 3 337 ? 44.857 90.458 34.829 1.00 58.78 337 ASN C C 1
ATOM 8714 O O . ASN D 3 337 ? 44.764 91.698 34.930 1.00 65.08 337 ASN C O 1
ATOM 8719 N N . LEU D 3 338 ? 43.984 89.681 34.180 1.00 49.79 338 LEU C N 1
ATOM 8720 C CA . LEU D 3 338 ? 42.785 90.235 33.495 1.00 57.59 338 LEU C CA 1
ATOM 8721 C C . LEU D 3 338 ? 41.525 89.589 34.081 1.00 57.35 338 LEU C C 1
ATOM 8722 O O . LEU D 3 338 ? 40.418 89.923 33.613 1.00 56.38 338 LEU C O 1
ATOM 8727 N N . SER D 3 339 ? 41.697 88.701 35.065 1.00 58.26 339 SER C N 1
ATOM 8728 C CA . SER D 3 339 ? 40.551 88.007 35.712 1.00 62.30 339 SER C CA 1
ATOM 8729 C C . SER D 3 339 ? 40.003 88.866 36.858 1.00 69.12 339 SER C C 1
ATOM 8730 O O . SER D 3 339 ? 40.704 89.807 37.280 1.00 64.56 339 SER C O 1
ATOM 8733 N N . HIS D 3 340 ? 38.823 88.511 37.336 1.00 74.09 340 HIS C N 1
ATOM 8734 C CA . HIS D 3 340 ? 38.089 89.215 38.406 1.00 76.03 340 HIS C CA 1
ATOM 8735 C C . HIS D 3 340 ? 38.476 88.668 39.772 1.00 80.86 340 HIS C C 1
ATOM 8736 O O . HIS D 3 340 ? 38.030 89.244 40.734 1.00 86.46 340 HIS C O 1
ATOM 8743 N N . LYS D 3 341 ? 39.212 87.561 39.812 1.00 78.23 341 LYS C N 1
ATOM 8744 C CA . LYS D 3 341 ? 39.744 86.977 41.028 1.00 78.67 341 LYS C CA 1
ATOM 8745 C C . LYS D 3 341 ? 41.254 87.135 41.069 1.00 77.94 341 LYS C C 1
ATOM 8746 O O . LYS D 3 341 ? 41.884 87.422 40.048 1.00 75.18 341 LYS C O 1
ATOM 8752 N N . PRO D 3 342 ? 41.861 87.008 42.249 1.00 80.92 342 PRO C N 1
ATOM 8753 C CA . PRO D 3 342 ? 43.326 86.950 42.326 1.00 76.37 342 PRO C CA 1
ATOM 8754 C C . PRO D 3 342 ? 43.871 85.659 41.733 1.00 76.76 342 PRO C C 1
ATOM 8755 O O . PRO D 3 342 ? 43.177 84.648 41.590 1.00 72.58 342 PRO C O 1
ATOM 8759 N N . LEU D 3 343 ? 45.154 85.710 41.392 1.00 74.41 343 LEU C N 1
ATOM 8760 C CA . LEU D 3 343 ? 45.836 84.623 40.703 1.00 70.57 343 LEU C CA 1
ATOM 8761 C C . LEU D 3 343 ? 47.117 84.302 41.461 1.00 76.16 343 LEU C C 1
ATOM 8762 O O . LEU D 3 343 ? 48.032 85.130 41.519 1.00 76.54 343 LEU C O 1
ATOM 8767 N N . LEU D 3 344 ? 47.163 83.127 42.074 1.00 79.80 344 LEU C N 1
ATOM 8768 C CA . LEU D 3 344 ? 48.389 82.609 42.662 1.00 82.41 344 LEU C CA 1
ATOM 8769 C C . LEU D 3 344 ? 49.019 81.619 41.691 1.00 78.39 344 LEU C C 1
ATOM 8770 O O . LEU D 3 344 ? 48.318 80.850 41.024 1.00 77.73 344 LEU C O 1
ATOM 8775 N N . LEU D 3 345 ? 50.348 81.646 41.612 1.00 76.76 345 LEU C N 1
ATOM 8776 C CA . LEU D 3 345 ? 51.056 80.983 40.520 1.00 77.12 345 LEU C CA 1
ATOM 8777 C C . LEU D 3 345 ? 51.440 79.572 40.958 1.00 75.38 345 LEU C C 1
ATOM 8778 O O . LEU D 3 345 ? 52.570 79.302 41.370 1.00 79.21 345 LEU C O 1
ATOM 8783 N N . SER D 3 346 ? 50.467 78.660 40.852 1.00 73.83 346 SER C N 1
ATOM 8784 C CA . SER D 3 346 ? 50.653 77.267 41.256 1.00 81.29 346 SER C CA 1
ATOM 8785 C C . SER D 3 346 ? 51.940 76.695 40.663 1.00 82.62 346 SER C C 1
ATOM 8786 O O . SER D 3 346 ? 52.119 76.684 39.441 1.00 83.09 346 SER C O 1
ATOM 8789 N N . ARG D 3 347 ? 52.815 76.184 41.536 1.00 78.65 347 ARG C N 1
ATOM 8790 C CA . ARG D 3 347 ? 54.146 75.640 41.142 1.00 78.22 347 ARG C CA 1
ATOM 8791 C C . ARG D 3 347 ? 54.035 74.476 40.145 1.00 78.11 347 ARG C C 1
ATOM 8792 O O . ARG D 3 347 ? 53.047 73.716 40.211 1.00 78.32 347 ARG C O 1
ATOM 8800 N N . HIS D 3 348 ? 55.045 74.355 39.274 1.00 79.49 348 HIS C N 1
ATOM 8801 C CA . HIS D 3 348 ? 55.183 73.286 38.243 1.00 79.28 348 HIS C CA 1
ATOM 8802 C C . HIS D 3 348 ? 54.130 73.417 37.131 1.00 72.25 348 HIS C C 1
ATOM 8803 O O . HIS D 3 348 ? 54.013 72.479 36.322 1.00 77.63 348 HIS C O 1
ATOM 8810 N N . SER D 3 349 ? 53.444 74.562 37.047 1.00 73.61 349 SER C N 1
ATOM 8811 C CA . SER D 3 349 ? 52.424 74.741 36.002 1.00 64.64 349 SER C CA 1
ATOM 8812 C C . SER D 3 349 ? 52.937 75.751 34.977 1.00 54.94 349 SER C C 1
ATOM 8813 O O . SER D 3 349 ? 53.787 76.591 35.293 1.00 54.91 349 SER C O 1
ATOM 8816 N N . ILE D 3 350 ? 52.404 75.684 33.755 1.00 46.46 350 ILE C N 1
ATOM 8817 C CA . ILE D 3 350 ? 52.965 76.442 32.632 1.00 42.06 350 ILE C CA 1
ATOM 8818 C C . ILE D 3 350 ? 52.600 77.924 32.740 1.00 40.38 350 ILE C C 1
ATOM 8819 O O . ILE D 3 350 ? 51.422 78.290 32.770 1.00 39.21 350 ILE C O 1
ATOM 8824 N N . LEU D 3 351 ? 53.618 78.785 32.780 1.00 39.21 351 LEU C N 1
ATOM 8825 C CA . LEU D 3 351 ? 53.427 80.234 32.717 1.00 40.72 351 LEU C CA 1
ATOM 8826 C C . LEU D 3 351 ? 53.599 80.797 31.311 1.00 36.92 351 LEU C C 1
ATOM 8827 O O . LEU D 3 351 ? 52.787 81.621 30.878 1.00 35.76 351 LEU C O 1
ATOM 8832 N N . ALA D 3 352 ? 54.631 80.376 30.587 1.00 29.22 352 ALA C N 1
ATOM 8833 C CA . ALA D 3 352 ? 54.882 80.913 29.259 1.00 31.84 352 ALA C CA 1
ATOM 8834 C C . ALA D 3 352 ? 55.651 79.866 28.471 1.00 28.96 352 ALA C C 1
ATOM 8835 O O . ALA D 3 352 ? 56.082 78.854 29.017 1.00 33.75 352 ALA C O 1
ATOM 8837 N N . LEU D 3 353 ? 55.802 80.104 27.176 1.00 25.13 353 LEU C N 1
ATOM 8838 C CA . LEU D 3 353 ? 56.658 79.275 26.343 1.00 26.86 353 LEU C CA 1
ATOM 8839 C C . LEU D 3 353 ? 57.790 80.121 25.805 1.00 27.46 353 LEU C C 1
ATOM 8840 O O . LEU D 3 353 ? 57.589 81.290 25.470 1.00 28.95 353 LEU C O 1
ATOM 8845 N N . ALA D 3 354 ? 58.938 79.494 25.694 1.00 27.72 354 ALA C N 1
ATOM 8846 C CA . ALA D 3 354 ? 60.077 80.123 25.038 1.00 26.19 354 ALA C CA 1
ATOM 8847 C C . ALA D 3 354 ? 60.192 79.382 23.721 1.00 32.78 354 ALA C C 1
ATOM 8848 O O . ALA D 3 354 ? 60.392 78.241 23.753 1.00 35.82 354 ALA C O 1
ATOM 8850 N N . ILE D 3 355 ? 59.983 80.059 22.613 1.00 36.16 355 ILE C N 1
ATOM 8851 C CA . ILE D 3 355 ? 60.007 79.438 21.268 1.00 32.75 355 ILE C CA 1
ATOM 8852 C C . ILE D 3 355 ? 61.194 80.017 20.530 1.00 35.72 355 ILE C C 1
ATOM 8853 O O . ILE D 3 355 ? 61.201 81.187 20.316 1.00 35.39 355 ILE C O 1
ATOM 8858 N N . PRO D 3 356 ? 62.171 79.215 20.092 1.00 35.97 356 PRO C N 1
ATOM 8859 C CA . PRO D 3 356 ? 63.308 79.744 19.386 1.00 35.58 356 PRO C CA 1
ATOM 8860 C C . PRO D 3 356 ? 63.008 80.050 17.912 1.00 35.25 356 PRO C C 1
ATOM 8861 O O . PRO D 3 356 ? 62.541 79.250 17.256 1.00 30.95 356 PRO C O 1
ATOM 8865 N N . ILE D 3 357 ? 63.280 81.261 17.474 1.00 35.35 357 ILE C N 1
ATOM 8866 C CA . ILE D 3 357 ? 63.040 81.615 16.054 1.00 35.24 357 ILE C CA 1
ATOM 8867 C C . ILE D 3 357 ? 64.234 82.399 15.541 1.00 40.85 357 ILE C C 1
ATOM 8868 O O . ILE D 3 357 ? 65.068 82.797 16.309 1.00 45.89 357 ILE C O 1
ATOM 8873 N N . SER D 3 358 ? 64.222 82.652 14.245 1.00 37.37 358 SER C N 1
ATOM 8874 C CA . SER D 3 358 ? 65.218 83.521 13.593 1.00 41.26 358 SER C CA 1
ATOM 8875 C C . SER D 3 358 ? 64.479 84.736 13.039 1.00 41.26 358 SER C C 1
ATOM 8876 O O . SER D 3 358 ? 63.331 84.625 12.742 1.00 40.70 358 SER C O 1
ATOM 8879 N N . TYR D 3 359 ? 65.127 85.884 12.991 1.00 47.10 359 TYR C N 1
ATOM 8880 C CA . TYR D 3 359 ? 64.424 87.099 12.548 1.00 43.79 359 TYR C CA 1
ATOM 8881 C C . TYR D 3 359 ? 65.413 88.112 12.008 1.00 46.69 359 TYR C C 1
ATOM 8882 O O . TYR D 3 359 ? 66.588 87.929 12.121 1.00 49.72 359 TYR C O 1
ATOM 8891 N N . THR D 3 360 ? 64.873 89.136 11.374 1.00 49.27 360 THR C N 1
ATOM 8892 C CA . THR D 3 360 ? 65.619 90.288 10.831 1.00 49.63 360 THR C CA 1
ATOM 8893 C C . THR D 3 360 ? 64.967 91.530 11.429 1.00 50.85 360 THR C C 1
ATOM 8894 O O . THR D 3 360 ? 63.796 91.527 11.559 1.00 52.78 360 THR C O 1
ATOM 8898 N N . ARG D 3 361 ? 65.730 92.537 11.818 1.00 54.98 361 ARG C N 1
ATOM 8899 C CA . ARG D 3 361 ? 65.119 93.735 12.436 1.00 56.70 361 ARG C CA 1
ATOM 8900 C C . ARG D 3 361 ? 64.564 94.646 11.350 1.00 58.35 361 ARG C C 1
ATOM 8901 O O . ARG D 3 361 ? 65.277 95.567 11.003 1.00 68.84 361 ARG C O 1
ATOM 8909 N N . THR D 3 372 ? 56.630 92.576 21.361 1.00 44.68 372 THR C N 1
ATOM 8910 C CA . THR D 3 372 ? 55.443 93.403 21.710 1.00 58.08 372 THR C CA 1
ATOM 8911 C C . THR D 3 372 ? 54.596 93.636 20.454 1.00 55.63 372 THR C C 1
ATOM 8912 O O . THR D 3 372 ? 55.184 93.771 19.363 1.00 50.55 372 THR C O 1
ATOM 8916 N N . THR D 3 373 ? 53.269 93.681 20.615 1.00 54.26 373 THR C N 1
ATOM 8917 C CA . THR D 3 373 ? 52.336 93.902 19.476 1.00 48.09 373 THR C CA 1
ATOM 8918 C C . THR D 3 373 ? 52.648 92.906 18.354 1.00 41.85 373 THR C C 1
ATOM 8919 O O . THR D 3 373 ? 53.033 93.355 17.257 1.00 44.53 373 THR C O 1
ATOM 8923 N N . ILE D 3 374 ? 52.469 91.609 18.623 1.00 38.99 374 ILE C N 1
ATOM 8924 C CA . ILE D 3 374 ? 52.737 90.543 17.611 1.00 40.30 374 ILE C CA 1
ATOM 8925 C C . ILE D 3 374 ? 51.524 90.426 16.680 1.00 35.90 374 ILE C C 1
ATOM 8926 O O . ILE D 3 374 ? 50.456 89.991 17.154 1.00 30.22 374 ILE C O 1
ATOM 8931 N N . CYS D 3 375 ? 51.694 90.805 15.409 1.00 35.18 375 CYS C N 1
ATOM 8932 C CA . CYS D 3 375 ? 50.599 90.733 14.404 1.00 40.38 375 CYS C CA 1
ATOM 8933 C C . CYS D 3 375 ? 51.055 89.869 13.223 1.00 35.68 375 CYS C C 1
ATOM 8934 O O . CYS D 3 375 ? 52.277 89.671 13.077 1.00 34.36 375 CYS C O 1
ATOM 8937 N N . TYR D 3 376 ? 50.107 89.377 12.419 1.00 34.56 376 TYR C N 1
ATOM 8938 C CA . TYR D 3 376 ? 50.448 88.524 11.249 1.00 37.45 376 TYR C CA 1
ATOM 8939 C C . TYR D 3 376 ? 49.571 88.899 10.048 1.00 35.94 376 TYR C C 1
ATOM 8940 O O . TYR D 3 376 ? 48.357 89.119 10.226 1.00 36.11 376 TYR C O 1
ATOM 8949 N N . SER D 3 377 ? 50.186 88.964 8.862 1.00 41.09 377 SER C N 1
ATOM 8950 C CA . SER D 3 377 ? 49.479 89.294 7.596 1.00 45.27 377 SER C CA 1
ATOM 8951 C C . SER D 3 377 ? 49.253 88.013 6.785 1.00 49.85 377 SER C C 1
ATOM 8952 O O . SER D 3 377 ? 50.240 87.298 6.522 1.00 51.51 377 SER C O 1
ATOM 8955 N N . GLY D 3 378 ? 47.999 87.743 6.409 1.00 51.33 378 GLY C N 1
ATOM 8956 C CA . GLY D 3 378 ? 47.664 86.553 5.642 1.00 54.49 378 GLY C CA 1
ATOM 8957 C C . GLY D 3 378 ? 48.140 86.635 4.201 1.00 64.91 378 GLY C C 1
ATOM 8958 O O . GLY D 3 378 ? 48.711 85.678 3.669 1.00 68.11 378 GLY C O 1
ATOM 8959 N N . ASN D 3 379 ? 47.917 87.781 3.548 1.00 64.09 379 ASN C N 1
ATOM 8960 C CA . ASN D 3 379 ? 48.331 87.921 2.156 1.00 68.17 379 ASN C CA 1
ATOM 8961 C C . ASN D 3 379 ? 49.846 87.985 2.038 1.00 69.03 379 ASN C C 1
ATOM 8962 O O . ASN D 3 379 ? 50.429 87.341 1.159 1.00 69.95 379 ASN C O 1
ATOM 8967 N N . SER D 3 380 ? 50.502 88.747 2.923 1.00 63.20 380 SER C N 1
ATOM 8968 C CA . SER D 3 380 ? 51.935 88.991 2.814 1.00 62.72 380 SER C CA 1
ATOM 8969 C C . SER D 3 380 ? 52.792 87.815 3.270 1.00 65.97 380 SER C C 1
ATOM 8970 O O . SER D 3 380 ? 53.988 87.802 2.967 1.00 70.07 380 SER C O 1
ATOM 8973 N N . ARG D 3 381 ? 52.223 86.830 3.969 1.00 62.09 381 ARG C N 1
ATOM 8974 C CA . ARG D 3 381 ? 53.012 85.780 4.611 1.00 61.61 381 ARG C CA 1
ATOM 8975 C C . ARG D 3 381 ? 54.112 86.408 5.476 1.00 59.12 381 ARG C C 1
ATOM 8976 O O . ARG D 3 381 ? 55.299 86.103 5.350 1.00 59.55 381 ARG C O 1
ATOM 8984 N N . VAL D 3 382 ? 53.709 87.332 6.345 1.00 56.85 382 VAL C N 1
ATOM 8985 C CA . VAL D 3 382 ? 54.635 88.133 7.138 1.00 52.40 382 VAL C CA 1
ATOM 8986 C C . VAL D 3 382 ? 54.166 88.143 8.585 1.00 47.68 382 VAL C C 1
ATOM 8987 O O . VAL D 3 382 ? 52.990 88.417 8.857 1.00 45.93 382 VAL C O 1
ATOM 8991 N N . LEU D 3 383 ? 55.084 87.850 9.510 1.00 37.95 383 LEU C N 1
ATOM 8992 C CA . LEU D 3 383 ? 54.778 87.797 10.931 1.00 36.53 383 LEU C CA 1
ATOM 8993 C C . LEU D 3 383 ? 55.779 88.682 11.659 1.00 46.66 383 LEU C C 1
ATOM 8994 O O . LEU D 3 383 ? 56.991 88.450 11.582 1.00 48.49 383 LEU C O 1
ATOM 8999 N N . THR D 3 384 ? 55.251 89.679 12.329 1.00 41.35 384 THR C N 1
ATOM 9000 C CA . THR D 3 384 ? 56.160 90.624 12.970 1.00 45.86 384 THR C CA 1
ATOM 9001 C C . THR D 3 384 ? 56.028 90.645 14.475 1.00 45.79 384 THR C C 1
ATOM 9002 O O . THR D 3 384 ? 54.940 90.745 14.969 1.00 45.20 384 THR C O 1
ATOM 9006 N N . CYS D 3 385 ? 57.161 90.526 15.136 1.00 47.50 385 CYS C N 1
ATOM 9007 C CA . CYS D 3 385 ? 57.206 90.737 16.586 1.00 38.26 385 CYS C CA 1
ATOM 9008 C C . CYS D 3 385 ? 57.899 92.072 16.690 1.00 42.76 385 CYS C C 1
ATOM 9009 O O . CYS D 3 385 ? 58.977 92.176 16.198 1.00 41.17 385 CYS C O 1
ATOM 9012 N N . GLY D 3 386 ? 57.198 93.058 17.206 1.00 47.94 386 GLY C N 1
ATOM 9013 C CA . GLY D 3 386 ? 57.715 94.418 17.329 1.00 48.31 386 GLY C CA 1
ATOM 9014 C C . GLY D 3 386 ? 58.297 94.914 16.028 1.00 48.45 386 GLY C C 1
ATOM 9015 O O . GLY D 3 386 ? 57.574 95.063 15.078 1.00 42.70 386 GLY C O 1
ATOM 9016 N N . ALA D 3 387 ? 59.611 95.163 16.017 1.00 51.43 387 ALA C N 1
ATOM 9017 C CA . ALA D 3 387 ? 60.309 95.652 14.805 1.00 47.13 387 ALA C CA 1
ATOM 9018 C C . ALA D 3 387 ? 61.009 94.479 14.109 1.00 50.67 387 ALA C C 1
ATOM 9019 O O . ALA D 3 387 ? 61.371 94.623 12.924 1.00 56.25 387 ALA C O 1
ATOM 9021 N N . ALA D 3 388 ? 61.187 93.366 14.828 1.00 49.18 388 ALA C N 1
ATOM 9022 C CA . ALA D 3 388 ? 61.848 92.163 14.268 1.00 49.88 388 ALA C CA 1
ATOM 9023 C C . ALA D 3 388 ? 60.891 91.455 13.302 1.00 46.64 388 ALA C C 1
ATOM 9024 O O . ALA D 3 388 ? 59.676 91.430 13.583 1.00 47.74 388 ALA C O 1
ATOM 9026 N N . HIS D 3 389 ? 61.428 90.903 12.209 1.00 46.44 389 HIS C N 1
ATOM 9027 C CA . HIS D 3 389 ? 60.603 90.191 11.197 1.00 46.49 389 HIS C CA 1
ATOM 9028 C C . HIS D 3 389 ? 60.884 88.685 11.267 1.00 45.22 389 HIS C C 1
ATOM 9029 O O . HIS D 3 389 ? 61.986 88.271 10.855 1.00 44.69 389 HIS C O 1
ATOM 9036 N N . VAL D 3 390 ? 59.920 87.908 11.772 1.00 45.38 390 VAL C N 1
ATOM 9037 C CA . VAL D 3 390 ? 60.077 86.426 11.886 1.00 38.44 390 VAL C CA 1
ATOM 9038 C C . VAL D 3 390 ? 60.308 85.851 10.484 1.00 41.87 390 VAL C C 1
ATOM 9039 O O . VAL D 3 390 ? 59.607 86.282 9.547 1.00 42.44 390 VAL C O 1
ATOM 9043 N N . LEU D 3 391 ? 61.254 84.915 10.356 1.00 44.25 391 LEU C N 1
ATOM 9044 C CA . LEU D 3 391 ? 61.569 84.292 9.041 1.00 42.00 391 LEU C CA 1
ATOM 9045 C C . LEU D 3 391 ? 60.387 83.531 8.472 1.00 40.86 391 LEU C C 1
ATOM 9046 O O . LEU D 3 391 ? 60.035 82.565 9.030 1.00 44.34 391 LEU C O 1
ATOM 9051 N N . GLU D 3 392 ? 59.983 83.899 7.266 1.00 46.33 392 GLU C N 1
ATOM 9052 C CA . GLU D 3 392 ? 58.737 83.413 6.614 1.00 46.22 392 GLU C CA 1
ATOM 9053 C C . GLU D 3 392 ? 58.766 81.882 6.538 1.00 46.71 392 GLU C C 1
ATOM 9054 O O . GLU D 3 392 ? 57.679 81.271 6.545 1.00 49.44 392 GLU C O 1
ATOM 9060 N N . ALA D 3 393 ? 59.965 81.295 6.468 1.00 45.60 393 ALA C N 1
ATOM 9061 C CA . ALA D 3 393 ? 60.109 79.822 6.387 1.00 46.77 393 ALA C CA 1
ATOM 9062 C C . ALA D 3 393 ? 59.471 79.161 7.615 1.00 46.32 393 ALA C C 1
ATOM 9063 O O . ALA D 3 393 ? 58.795 78.128 7.443 1.00 47.20 393 ALA C O 1
ATOM 9065 N N . HIS D 3 394 ? 59.687 79.744 8.800 1.00 44.76 394 HIS C N 1
ATOM 9066 C CA . HIS D 3 394 ? 59.127 79.206 10.070 1.00 42.41 394 HIS C CA 1
ATOM 9067 C C . HIS D 3 394 ? 57.628 78.936 9.901 1.00 43.63 394 HIS C C 1
ATOM 9068 O O . HIS D 3 394 ? 57.191 77.811 10.212 1.00 46.94 394 HIS C O 1
ATOM 9075 N N . PHE D 3 395 ? 56.799 79.868 9.448 1.00 47.47 395 PHE C N 1
ATOM 9076 C CA . PHE D 3 395 ? 55.345 79.562 9.316 1.00 48.24 395 PHE C CA 1
ATOM 9077 C C . PHE D 3 395 ? 54.944 79.218 7.877 1.00 46.93 395 PHE C C 1
ATOM 9078 O O . PHE D 3 395 ? 53.828 79.425 7.528 1.00 49.84 395 PHE C O 1
ATOM 9086 N N . LYS D 3 396 ? 55.819 78.566 7.142 1.00 46.30 396 LYS C N 1
ATOM 9087 C CA . LYS D 3 396 ? 55.644 78.227 5.704 1.00 50.73 396 LYS C CA 1
ATOM 9088 C C . LYS D 3 396 ? 55.430 76.716 5.563 1.00 50.92 396 LYS C C 1
ATOM 9089 O O . LYS D 3 396 ? 56.427 75.970 5.629 1.00 48.80 396 LYS C O 1
ATOM 9095 N N . HIS D 3 397 ? 54.176 76.293 5.375 1.00 49.94 397 HIS C N 1
ATOM 9096 C CA . HIS D 3 397 ? 53.845 74.850 5.223 1.00 43.07 397 HIS C CA 1
ATOM 9097 C C . HIS D 3 397 ? 53.132 74.626 3.884 1.00 44.74 397 HIS C C 1
ATOM 9098 O O . HIS D 3 397 ? 52.625 75.611 3.313 1.00 48.65 397 HIS C O 1
ATOM 9105 N N . PRO D 3 398 ? 53.071 73.380 3.362 1.00 44.81 398 PRO C N 1
ATOM 9106 C CA . PRO D 3 398 ? 52.403 73.106 2.085 1.00 39.80 398 PRO C CA 1
ATOM 9107 C C . PRO D 3 398 ? 50.877 73.225 2.215 1.00 39.83 398 PRO C C 1
ATOM 9108 O O . PRO D 3 398 ? 50.360 72.957 3.284 1.00 40.64 398 PRO C O 1
ATOM 9112 N N . PRO D 3 399 ? 50.150 73.620 1.146 1.00 37.03 399 PRO C N 1
ATOM 9113 C CA . PRO D 3 399 ? 48.691 73.755 1.205 1.00 40.88 399 PRO C CA 1
ATOM 9114 C C . PRO D 3 399 ? 47.997 72.385 1.232 1.00 41.46 399 PRO C C 1
ATOM 9115 O O . PRO D 3 399 ? 48.225 71.597 0.332 1.00 42.28 399 PRO C O 1
ATOM 9119 N N . ILE D 3 400 ? 47.176 72.144 2.259 1.00 38.36 400 ILE C N 1
ATOM 9120 C CA . ILE D 3 400 ? 46.441 70.851 2.402 1.00 33.70 400 ILE C CA 1
ATOM 9121 C C . ILE D 3 400 ? 44.945 71.110 2.191 1.00 37.04 400 ILE C C 1
ATOM 9122 O O . ILE D 3 400 ? 44.374 71.925 2.943 1.00 38.72 400 ILE C O 1
ATOM 9127 N N . THR D 3 401 ? 44.344 70.437 1.204 1.00 40.21 401 THR C N 1
ATOM 9128 C CA . THR D 3 401 ? 42.896 70.602 0.903 1.00 33.83 401 THR C CA 1
ATOM 9129 C C . THR D 3 401 ? 42.069 69.867 1.965 1.00 34.28 401 THR C C 1
ATOM 9130 O O . THR D 3 401 ? 42.052 68.620 1.940 1.00 37.22 401 THR C O 1
ATOM 9134 N N . SER D 3 402 ? 41.415 70.620 2.856 1.00 34.05 402 SER C N 1
ATOM 9135 C CA . SER D 3 402 ? 40.581 70.023 3.933 1.00 33.63 402 SER C CA 1
ATOM 9136 C C . SER D 3 402 ? 39.101 70.323 3.670 1.00 29.26 402 SER C C 1
ATOM 9137 O O . SER D 3 402 ? 38.811 71.339 3.009 1.00 30.41 402 SER C O 1
ATOM 9140 N N . ARG D 3 403 ? 38.208 69.465 4.174 1.00 29.23 403 ARG C N 1
ATOM 9141 C CA . ARG D 3 403 ? 36.743 69.648 3.986 1.00 28.05 403 ARG C CA 1
ATOM 9142 C C . ARG D 3 403 ? 36.085 69.899 5.347 1.00 29.77 403 ARG C C 1
ATOM 9143 O O . ARG D 3 403 ? 36.710 69.572 6.375 1.00 33.81 403 ARG C O 1
ATOM 9151 N N . ALA D 3 404 ? 34.872 70.461 5.342 1.00 29.93 404 ALA C N 1
ATOM 9152 C CA . ALA D 3 404 ? 34.131 70.752 6.592 1.00 32.55 404 ALA C CA 1
ATOM 9153 C C . ALA D 3 404 ? 33.179 69.592 6.906 1.00 38.49 404 ALA C C 1
ATOM 9154 O O . ALA D 3 404 ? 32.425 69.183 6.001 1.00 37.49 404 ALA C O 1
ATOM 9156 N N . ILE D 3 405 ? 33.273 69.035 8.111 1.00 39.22 405 ILE C N 1
ATOM 9157 C CA . ILE D 3 405 ? 32.450 67.898 8.607 1.00 43.07 405 ILE C CA 1
ATOM 9158 C C . ILE D 3 405 ? 31.141 68.410 9.193 1.00 49.20 405 ILE C C 1
ATOM 9159 O O . ILE D 3 405 ? 31.181 69.246 10.053 1.00 45.90 405 ILE C O 1
ATOM 9164 N N . THR D 3 406 ? 30.035 67.796 8.814 1.00 54.47 406 THR C N 1
ATOM 9165 C CA . THR D 3 406 ? 28.715 68.293 9.233 1.00 58.12 406 THR C CA 1
ATOM 9166 C C . THR D 3 406 ? 28.014 67.403 10.257 1.00 65.62 406 THR C C 1
ATOM 9167 O O . THR D 3 406 ? 27.487 67.955 11.243 1.00 69.68 406 THR C O 1
ATOM 9171 N N . ASP D 3 407 ? 27.925 66.105 10.009 1.00 67.99 407 ASP C N 1
ATOM 9172 C CA . ASP D 3 407 ? 27.187 65.205 10.949 1.00 81.14 407 ASP C CA 1
ATOM 9173 C C . ASP D 3 407 ? 25.754 65.717 11.139 1.00 80.96 407 ASP C C 1
ATOM 9174 O O . ASP D 3 407 ? 25.366 66.022 12.243 1.00 82.20 407 ASP C O 1
ATOM 9179 N N . GLY D 3 408 ? 24.996 65.814 10.067 1.00 79.89 408 GLY C N 1
ATOM 9180 C CA . GLY D 3 408 ? 23.620 66.277 10.266 1.00 83.75 408 GLY C CA 1
ATOM 9181 C C . GLY D 3 408 ? 22.739 65.229 10.921 1.00 91.41 408 GLY C C 1
ATOM 9182 O O . GLY D 3 408 ? 22.418 65.387 12.104 1.00 83.45 408 GLY C O 1
ATOM 9183 N N . GLY D 3 409 ? 22.378 64.164 10.197 1.00 91.70 409 GLY C N 1
ATOM 9184 C CA . GLY D 3 409 ? 21.391 63.230 10.771 1.00 80.73 409 GLY C CA 1
ATOM 9185 C C . GLY D 3 409 ? 21.814 61.787 10.857 1.00 74.50 409 GLY C C 1
ATOM 9186 O O . GLY D 3 409 ? 22.507 61.334 9.964 1.00 67.63 409 GLY C O 1
ATOM 9187 N N . GLU D 3 410 ? 21.359 61.130 11.927 1.00 71.61 410 GLU C N 1
ATOM 9188 C CA . GLU D 3 410 ? 21.586 59.705 12.228 1.00 63.69 410 GLU C CA 1
ATOM 9189 C C . GLU D 3 410 ? 20.225 59.073 12.492 1.00 66.34 410 GLU C C 1
ATOM 9190 O O . GLU D 3 410 ? 19.861 58.950 13.635 1.00 70.76 410 GLU C O 1
ATOM 9196 N N . SER D 3 411 ? 19.511 58.726 11.429 1.00 60.25 411 SER C N 1
ATOM 9197 C CA . SER D 3 411 ? 18.205 58.091 11.429 1.00 52.76 411 SER C CA 1
ATOM 9198 C C . SER D 3 411 ? 18.359 56.580 11.597 1.00 53.98 411 SER C C 1
ATOM 9199 O O . SER D 3 411 ? 19.415 56.018 11.308 1.00 53.88 411 SER C O 1
ATOM 9202 N N . PRO D 3 412 ? 17.328 55.892 12.078 1.00 53.11 412 PRO C N 1
ATOM 9203 C CA . PRO D 3 412 ? 17.458 54.447 12.287 1.00 51.04 412 PRO C CA 1
ATOM 9204 C C . PRO D 3 412 ? 17.413 53.683 10.975 1.00 53.12 412 PRO C C 1
ATOM 9205 O O . PRO D 3 412 ? 16.786 54.111 9.998 1.00 50.21 412 PRO C O 1
ATOM 9209 N N . MET D 3 413 ? 18.079 52.527 10.969 1.00 48.72 413 MET C N 1
ATOM 9210 C CA . MET D 3 413 ? 17.824 51.537 9.928 1.00 50.00 413 MET C CA 1
ATOM 9211 C C . MET D 3 413 ? 16.344 51.177 9.910 1.00 47.79 413 MET C C 1
ATOM 9212 O O . MET D 3 413 ? 15.696 51.138 10.958 1.00 53.22 413 MET C O 1
ATOM 9217 N N . GLU D 3 414 ? 15.799 50.898 8.734 1.00 41.16 414 GLU C N 1
ATOM 9218 C CA . GLU D 3 414 ? 14.516 50.218 8.694 1.00 50.54 414 GLU C CA 1
ATOM 9219 C C . GLU D 3 414 ? 14.814 48.746 8.423 1.00 51.29 414 GLU C C 1
ATOM 9220 O O . GLU D 3 414 ? 15.132 48.342 7.299 1.00 45.16 414 GLU C O 1
ATOM 9226 N N . TRP D 3 415 ? 14.734 47.950 9.483 1.00 51.33 415 TRP C N 1
ATOM 9227 C CA . TRP D 3 415 ? 15.281 46.609 9.487 1.00 50.56 415 TRP C CA 1
ATOM 9228 C C . TRP D 3 415 ? 14.199 45.582 9.792 1.00 52.85 415 TRP C C 1
ATOM 9229 O O . TRP D 3 415 ? 13.155 45.890 10.373 1.00 56.33 415 TRP C O 1
ATOM 9240 N N . GLN D 3 416 ? 14.473 44.349 9.376 1.00 54.66 416 GLN C N 1
ATOM 9241 C CA . GLN D 3 416 ? 13.557 43.225 9.483 1.00 54.61 416 GLN C CA 1
ATOM 9242 C C . GLN D 3 416 ? 14.329 42.034 10.045 1.00 59.30 416 GLN C C 1
ATOM 9243 O O . GLN D 3 416 ? 15.563 42.045 10.105 1.00 57.38 416 GLN C O 1
ATOM 9249 N N . THR D 3 417 ? 13.597 41.008 10.487 1.00 64.18 417 THR C N 1
ATOM 9250 C CA . THR D 3 417 ? 14.188 39.724 10.849 1.00 62.78 417 THR C CA 1
ATOM 9251 C C . THR D 3 417 ? 13.383 38.618 10.184 1.00 65.74 417 THR C C 1
ATOM 9252 O O . THR D 3 417 ? 12.295 38.847 9.651 1.00 63.65 417 THR C O 1
ATOM 9256 N N . LEU D 3 418 ? 13.936 37.408 10.240 1.00 73.63 418 LEU C N 1
ATOM 9257 C CA . LEU D 3 418 ? 13.345 36.230 9.599 1.00 73.11 418 LEU C CA 1
ATOM 9258 C C . LEU D 3 418 ? 12.095 35.764 10.343 1.00 73.70 418 LEU C C 1
ATOM 9259 O O . LEU D 3 418 ? 11.146 36.529 10.530 1.00 75.75 418 LEU C O 1
ATOM 9264 N N . GLU E 1 2 ? -30.281 77.923 -57.665 1.00 40.55 23 GLU D N 1
ATOM 9265 C CA . GLU E 1 2 ? -28.983 77.834 -56.942 1.00 42.84 23 GLU D CA 1
ATOM 9266 C C . GLU E 1 2 ? -28.872 79.003 -55.957 1.00 46.94 23 GLU D C 1
ATOM 9267 O O . GLU E 1 2 ? -28.873 80.163 -56.414 1.00 41.03 23 GLU D O 1
ATOM 9273 N N . ASP E 1 3 ? -28.781 78.699 -54.658 1.00 44.61 24 ASP D N 1
ATOM 9274 C CA . ASP E 1 3 ? -28.668 79.746 -53.607 1.00 39.64 24 ASP D CA 1
ATOM 9275 C C . ASP E 1 3 ? -27.344 80.499 -53.787 1.00 34.92 24 ASP D C 1
ATOM 9276 O O . ASP E 1 3 ? -26.281 79.852 -53.703 1.00 32.35 24 ASP D O 1
ATOM 9281 N N . ASN E 1 4 ? -27.418 81.812 -54.026 1.00 34.02 25 ASN D N 1
ATOM 9282 C CA . ASN E 1 4 ? -26.231 82.629 -54.215 1.00 34.23 25 ASN D CA 1
ATOM 9283 C C . ASN E 1 4 ? -26.172 83.785 -53.232 1.00 29.32 25 ASN D C 1
ATOM 9284 O O . ASN E 1 4 ? -25.501 84.776 -53.506 1.00 29.86 25 ASN D O 1
ATOM 9289 N N . HIS E 1 5 ? -26.864 83.686 -52.100 1.00 26.84 26 HIS D N 1
ATOM 9290 C CA . HIS E 1 5 ? -26.778 84.765 -51.125 1.00 31.87 26 HIS D CA 1
ATOM 9291 C C . HIS E 1 5 ? -25.389 84.863 -50.492 1.00 32.86 26 HIS D C 1
ATOM 9292 O O . HIS E 1 5 ? -25.002 85.948 -50.039 1.00 28.93 26 HIS D O 1
ATOM 9299 N N . ASN E 1 6 ? -24.622 83.768 -50.473 1.00 28.90 27 ASN D N 1
ATOM 9300 C CA . ASN E 1 6 ? -23.303 83.754 -49.841 1.00 29.21 27 ASN D CA 1
ATOM 9301 C C . ASN E 1 6 ? -22.400 82.805 -50.617 1.00 27.15 27 ASN D C 1
ATOM 9302 O O . ASN E 1 6 ? -21.974 81.765 -50.106 1.00 29.22 27 ASN D O 1
ATOM 9307 N N . PRO E 1 7 ? -22.066 83.150 -51.864 1.00 29.08 28 PRO D N 1
ATOM 9308 C CA . PRO E 1 7 ? -21.243 82.236 -52.672 1.00 27.05 28 PRO D CA 1
ATOM 9309 C C . PRO E 1 7 ? -19.833 82.037 -52.143 1.00 28.32 28 PRO D C 1
ATOM 9310 O O . PRO E 1 7 ? -19.224 81.005 -52.443 1.00 34.99 28 PRO D O 1
ATOM 9314 N N . MET E 1 8 ? -19.287 82.970 -51.367 1.00 27.89 29 MET D N 1
ATOM 9315 C CA . MET E 1 8 ? -17.942 82.783 -50.838 1.00 26.37 29 MET D CA 1
ATOM 9316 C C . MET E 1 8 ? -17.913 81.956 -49.556 1.00 29.12 29 MET D C 1
ATOM 9317 O O . MET E 1 8 ? -16.818 81.597 -49.095 1.00 26.43 29 MET D O 1
ATOM 9322 N N . LYS E 1 9 ? -19.083 81.625 -48.998 1.00 28.82 30 LYS D N 1
ATOM 9323 C CA . LYS E 1 9 ? -19.196 80.885 -47.745 1.00 29.46 30 LYS D CA 1
ATOM 9324 C C . LYS E 1 9 ? -18.413 81.599 -46.637 1.00 33.67 30 LYS D C 1
ATOM 9325 O O . LYS E 1 9 ? -17.571 81.017 -45.940 1.00 30.98 30 LYS D O 1
ATOM 9331 N N . ASP E 1 10 ? -18.685 82.886 -46.497 1.00 24.37 31 ASP D N 1
ATOM 9332 C CA . ASP E 1 10 ? -18.021 83.680 -45.484 1.00 27.61 31 ASP D CA 1
ATOM 9333 C C . ASP E 1 10 ? -18.845 83.684 -44.209 1.00 25.88 31 ASP D C 1
ATOM 9334 O O . ASP E 1 10 ? -20.013 83.287 -44.195 1.00 23.88 31 ASP D O 1
ATOM 9339 N N . ILE E 1 11 ? -18.195 84.116 -43.120 1.00 28.10 32 ILE D N 1
ATOM 9340 C CA . ILE E 1 11 ? -18.875 84.247 -41.837 1.00 25.63 32 ILE D CA 1
ATOM 9341 C C . ILE E 1 11 ? -20.012 85.256 -41.941 1.00 27.46 32 ILE D C 1
ATOM 9342 O O . ILE E 1 11 ? -19.884 86.322 -42.563 1.00 25.26 32 ILE D O 1
ATOM 9347 N N . GLU E 1 12 ? -21.127 84.931 -41.303 1.00 25.33 33 GLU D N 1
ATOM 9348 C CA . GLU E 1 12 ? -22.339 85.721 -41.389 1.00 26.57 33 GLU D CA 1
ATOM 9349 C C . GLU E 1 12 ? -22.648 86.271 -40.001 1.00 29.04 33 GLU D C 1
ATOM 9350 O O . GLU E 1 12 ? -22.809 85.501 -39.046 1.00 30.50 33 GLU D O 1
ATOM 9356 N N . VAL E 1 13 ? -22.675 87.607 -39.888 1.00 25.03 34 VAL D N 1
ATOM 9357 C CA . VAL E 1 13 ? -22.936 88.261 -38.612 1.00 27.85 34 VAL D CA 1
ATOM 9358 C C . VAL E 1 13 ? -24.329 87.883 -38.123 1.00 31.35 34 VAL D C 1
ATOM 9359 O O . VAL E 1 13 ? -25.313 87.981 -38.865 1.00 32.47 34 VAL D O 1
ATOM 9363 N N . THR E 1 14 ? -24.424 87.470 -36.863 1.00 30.88 35 THR D N 1
ATOM 9364 C CA . THR E 1 14 ? -25.710 87.095 -36.289 1.00 31.12 35 THR D CA 1
ATOM 9365 C C . THR E 1 14 ? -26.543 88.348 -35.995 1.00 29.76 35 THR D C 1
ATOM 9366 O O . THR E 1 14 ? -26.011 89.385 -35.589 1.00 33.64 35 THR D O 1
ATOM 9370 N N . SER E 1 15 ? -27.856 88.244 -36.236 1.00 30.41 36 SER D N 1
ATOM 9371 C CA . SER E 1 15 ? -28.870 89.288 -36.010 1.00 29.35 36 SER D CA 1
ATOM 9372 C C . SER E 1 15 ? -28.607 90.521 -36.879 1.00 31.18 36 SER D C 1
ATOM 9373 O O . SER E 1 15 ? -28.273 91.608 -36.404 1.00 36.67 36 SER D O 1
ATOM 9376 N N . SER E 1 16 ? -28.793 90.324 -38.179 1.00 35.43 37 SER D N 1
ATOM 9377 C CA . SER E 1 16 ? -28.600 91.405 -39.132 1.00 36.60 37 SER D CA 1
ATOM 9378 C C . SER E 1 16 ? -29.757 92.404 -39.069 1.00 34.66 37 SER D C 1
ATOM 9379 O O . SER E 1 16 ? -30.865 92.073 -38.624 1.00 34.61 37 SER D O 1
ATOM 9382 N N . PRO E 1 17 ? -29.520 93.640 -39.507 1.00 34.16 38 PRO D N 1
ATOM 9383 C CA . PRO E 1 17 ? -30.605 94.633 -39.568 1.00 34.69 38 PRO D CA 1
ATOM 9384 C C . PRO E 1 17 ? -31.792 94.143 -40.390 1.00 32.89 38 PRO D C 1
ATOM 9385 O O . PRO E 1 17 ? -31.676 93.284 -41.267 1.00 29.59 38 PRO D O 1
ATOM 9389 N N . ASP E 1 18 ? -32.949 94.747 -40.108 1.00 32.71 39 ASP D N 1
ATOM 9390 C CA . ASP E 1 18 ? -34.200 94.413 -40.768 1.00 34.39 39 ASP D CA 1
ATOM 9391 C C . ASP E 1 18 ? -34.324 94.994 -42.171 1.00 36.36 39 ASP D C 1
ATOM 9392 O O . ASP E 1 18 ? -35.168 94.528 -42.940 1.00 34.03 39 ASP D O 1
ATOM 9397 N N . ASP E 1 19 ? -33.527 96.003 -42.517 1.00 32.33 40 ASP D N 1
ATOM 9398 C CA . ASP E 1 19 ? -33.612 96.648 -43.814 1.00 29.03 40 ASP D CA 1
ATOM 9399 C C . ASP E 1 19 ? -32.184 96.901 -44.282 1.00 28.20 40 ASP D C 1
ATOM 9400 O O . ASP E 1 19 ? -31.230 96.599 -43.567 1.00 27.46 40 ASP D O 1
ATOM 9405 N N . SER E 1 20 ? -32.041 97.453 -45.488 1.00 24.73 41 SER D N 1
ATOM 9406 C CA . SER E 1 20 ? -30.754 97.506 -46.180 1.00 24.55 41 SER D CA 1
ATOM 9407 C C . SER E 1 20 ? -29.680 98.247 -45.381 1.00 28.56 41 SER D C 1
ATOM 9408 O O . SER E 1 20 ? -29.924 99.302 -44.781 1.00 28.26 41 SER D O 1
ATOM 9411 N N . ILE E 1 21 ? -28.477 97.690 -45.374 1.00 26.93 42 ILE D N 1
ATOM 9412 C CA . ILE E 1 21 ? -27.374 98.322 -44.672 1.00 25.49 42 ILE D CA 1
ATOM 9413 C C . ILE E 1 21 ? -26.825 99.429 -45.559 1.00 27.95 42 ILE D C 1
ATOM 9414 O O . ILE E 1 21 ? -26.516 99.198 -46.732 1.00 30.34 42 ILE D O 1
ATOM 9419 N N . GLY E 1 22 ? -26.720 100.639 -45.000 1.00 28.18 43 GLY D N 1
ATOM 9420 C CA . GLY E 1 22 ? -26.042 101.738 -45.638 1.00 23.89 43 GLY D CA 1
ATOM 9421 C C . GLY E 1 22 ? -24.580 101.957 -45.273 1.00 29.67 43 GLY D C 1
ATOM 9422 O O . GLY E 1 22 ? -23.843 102.553 -46.072 1.00 32.79 43 GLY D O 1
ATOM 9423 N N . CYS E 1 23 ? -24.125 101.511 -44.098 1.00 24.63 44 CYS D N 1
ATOM 9424 C CA . CYS E 1 23 ? -22.779 101.900 -43.677 1.00 25.02 44 CYS D CA 1
ATOM 9425 C C . CYS E 1 23 ? -22.227 100.935 -42.631 1.00 26.82 44 CYS D C 1
ATOM 9426 O O . CYS E 1 23 ? -22.969 100.400 -41.797 1.00 23.16 44 CYS D O 1
ATOM 9429 N N . LEU E 1 24 ? -20.907 100.746 -42.675 1.00 25.12 45 LEU D N 1
ATOM 9430 C CA . LEU E 1 24 ? -20.197 99.881 -41.747 1.00 26.94 45 LEU D CA 1
ATOM 9431 C C . LEU E 1 24 ? -18.995 100.631 -41.182 1.00 25.21 45 LEU D C 1
ATOM 9432 O O . LEU E 1 24 ? -18.304 101.356 -41.908 1.00 29.98 45 LEU D O 1
ATOM 9437 N N . SER E 1 25 ? -18.735 100.457 -39.890 1.00 22.47 46 SER D N 1
ATOM 9438 C CA . SER E 1 25 ? -17.552 101.084 -39.297 1.00 28.85 46 SER D CA 1
ATOM 9439 C C . SER E 1 25 ? -16.985 100.219 -38.176 1.00 26.60 46 SER D C 1
ATOM 9440 O O . SER E 1 25 ? -17.694 99.926 -37.208 1.00 26.21 46 SER D O 1
ATOM 9443 N N . PHE E 1 26 ? -15.711 99.831 -38.296 1.00 23.34 47 PHE D N 1
ATOM 9444 C CA . PHE E 1 26 ? -15.016 99.053 -37.270 1.00 25.70 47 PHE D CA 1
ATOM 9445 C C . PHE E 1 26 ? -14.375 99.964 -36.209 1.00 26.07 47 PHE D C 1
ATOM 9446 O O . PHE E 1 26 ? -13.967 101.100 -36.487 1.00 26.51 47 PHE D O 1
ATOM 9454 N N . SER E 1 27 ? -14.243 99.420 -35.001 1.00 24.43 48 SER D N 1
ATOM 9455 C CA . SER E 1 27 ? -13.718 100.132 -33.842 1.00 24.39 48 SER D CA 1
ATOM 9456 C C . SER E 1 27 ? -12.234 100.464 -33.993 1.00 22.96 48 SER D C 1
ATOM 9457 O O . SER E 1 27 ? -11.515 99.786 -34.718 1.00 26.93 48 SER D O 1
ATOM 9460 N N . PRO E 1 28 ? -11.756 101.512 -33.314 1.00 26.12 49 PRO D N 1
ATOM 9461 C CA . PRO E 1 28 ? -10.326 101.929 -33.440 1.00 27.86 49 PRO D CA 1
ATOM 9462 C C . PRO E 1 28 ? -9.385 100.996 -32.683 1.00 31.34 49 PRO D C 1
ATOM 9463 O O . PRO E 1 28 ? -9.811 100.228 -31.800 1.00 24.51 49 PRO D O 1
ATOM 9467 N N . PRO E 1 29 ? -8.074 101.068 -32.953 1.00 32.01 50 PRO D N 1
ATOM 9468 C CA . PRO E 1 29 ? -7.137 100.190 -32.227 1.00 27.00 50 PRO D CA 1
ATOM 9469 C C . PRO E 1 29 ? -7.107 100.425 -30.723 1.00 33.47 50 PRO D C 1
ATOM 9470 O O . PRO E 1 29 ? -6.673 99.526 -29.989 1.00 33.19 50 PRO D O 1
ATOM 9474 N N . THR E 1 30 ? -7.554 101.588 -30.225 1.00 29.67 51 THR D N 1
ATOM 9475 C CA . THR E 1 30 ? -7.546 101.785 -28.775 1.00 27.59 51 THR D CA 1
ATOM 9476 C C . THR E 1 30 ? -8.552 100.903 -28.031 1.00 34.47 51 THR D C 1
ATOM 9477 O O . THR E 1 30 ? -8.547 100.904 -26.792 1.00 34.07 51 THR D O 1
ATOM 9481 N N . LEU E 1 31 ? -9.438 100.151 -28.752 1.00 34.10 52 LEU D N 1
ATOM 9482 C CA . LEU E 1 31 ? -10.285 99.156 -28.108 1.00 32.21 52 LEU D CA 1
ATOM 9483 C C . LEU E 1 31 ? -9.666 97.790 -28.294 1.00 39.12 52 LEU D C 1
ATOM 9484 O O . LEU E 1 31 ? -9.326 97.426 -29.434 1.00 39.91 52 LEU D O 1
ATOM 9489 N N . PRO E 1 32 ? -9.512 97.012 -27.219 1.00 41.67 53 PRO D N 1
ATOM 9490 C CA . PRO E 1 32 ? -8.815 95.719 -27.353 1.00 45.70 53 PRO D CA 1
ATOM 9491 C C . PRO E 1 32 ? -9.487 94.745 -28.313 1.00 46.40 53 PRO D C 1
ATOM 9492 O O . PRO E 1 32 ? -8.804 94.125 -29.140 1.00 51.24 53 PRO D O 1
ATOM 9496 N N . GLY E 1 33 ? -10.792 94.580 -28.244 1.00 34.03 54 GLY D N 1
ATOM 9497 C CA . GLY E 1 33 ? -11.455 93.649 -29.132 1.00 39.73 54 GLY D CA 1
ATOM 9498 C C . GLY E 1 33 ? -11.598 94.174 -30.545 1.00 38.61 54 GLY D C 1
ATOM 9499 O O . GLY E 1 33 ? -10.757 94.925 -31.057 1.00 36.94 54 GLY D O 1
ATOM 9500 N N . ASN E 1 34 ? -12.668 93.728 -31.199 1.00 36.24 55 ASN D N 1
ATOM 9501 C CA . ASN E 1 34 ? -13.170 94.306 -32.438 1.00 31.30 55 ASN D CA 1
ATOM 9502 C C . ASN E 1 34 ? -14.677 94.433 -32.323 1.00 29.90 55 ASN D C 1
ATOM 9503 O O . ASN E 1 34 ? -15.359 93.465 -31.976 1.00 28.36 55 ASN D O 1
ATOM 9508 N N . PHE E 1 35 ? -15.187 95.622 -32.618 1.00 30.23 56 PHE D N 1
ATOM 9509 C CA . PHE E 1 35 ? -16.615 95.877 -32.631 1.00 28.45 56 PHE D CA 1
ATOM 9510 C C . PHE E 1 35 ? -16.994 96.445 -33.986 1.00 25.86 56 PHE D C 1
ATOM 9511 O O . PHE E 1 35 ? -16.240 97.233 -34.571 1.00 23.19 56 PHE D O 1
ATOM 9519 N N . LEU E 1 36 ? -18.149 96.007 -34.489 1.00 23.81 57 LEU D N 1
ATOM 9520 C CA . LEU E 1 36 ? -18.664 96.409 -35.793 1.00 24.51 57 LEU D CA 1
ATOM 9521 C C . LEU E 1 36 ? -19.955 97.197 -35.596 1.00 26.66 57 LEU D C 1
ATOM 9522 O O . LEU E 1 36 ? -20.847 96.754 -34.852 1.00 24.29 57 LEU D O 1
ATOM 9527 N N . ILE E 1 37 ? -20.040 98.366 -36.245 1.00 20.12 58 ILE D N 1
ATOM 9528 C CA . ILE E 1 37 ? -21.226 99.224 -36.244 1.00 22.61 58 ILE D CA 1
ATOM 9529 C C . ILE E 1 37 ? -21.833 99.210 -37.641 1.00 23.92 58 ILE D C 1
ATOM 9530 O O . ILE E 1 37 ? -21.104 99.334 -38.635 1.00 24.97 58 ILE D O 1
ATOM 9535 N N . ALA E 1 38 ? -23.165 99.086 -37.724 1.00 22.59 59 ALA D N 1
ATOM 9536 C CA . ALA E 1 38 ? -23.890 99.218 -38.984 1.00 22.03 59 ALA D CA 1
ATOM 9537 C C . ALA E 1 38 ? -25.106 100.117 -38.810 1.00 22.32 59 ALA D C 1
ATOM 9538 O O . ALA E 1 38 ? -25.751 100.101 -37.757 1.00 24.73 59 ALA D O 1
ATOM 9540 N N . GLY E 1 39 ? -25.424 100.886 -39.847 1.00 20.87 60 GLY D N 1
ATOM 9541 C CA . GLY E 1 39 ? -26.672 101.640 -39.908 1.00 22.30 60 GLY D CA 1
ATOM 9542 C C . GLY E 1 39 ? -27.559 101.136 -41.033 1.00 26.56 60 GLY D C 1
ATOM 9543 O O . GLY E 1 39 ? -27.063 100.750 -42.095 1.00 26.12 60 GLY D O 1
ATOM 9544 N N . SER E 1 40 ? -28.873 101.147 -40.807 1.00 22.74 61 SER D N 1
ATOM 9545 C CA . SER E 1 40 ? -29.790 100.596 -41.786 1.00 23.02 61 SER D CA 1
ATOM 9546 C C . SER E 1 40 ? -30.875 101.603 -42.122 1.00 29.95 61 SER D C 1
ATOM 9547 O O . SER E 1 40 ? -31.102 102.588 -41.412 1.00 29.17 61 SER D O 1
ATOM 9550 N N . TRP E 1 41 ? -31.567 101.320 -43.219 1.00 27.55 62 TRP D N 1
ATOM 9551 C CA . TRP E 1 41 ? -32.700 102.106 -43.658 1.00 23.71 62 TRP D CA 1
ATOM 9552 C C . TRP E 1 41 ? -33.966 101.821 -42.863 1.00 27.48 62 TRP D C 1
ATOM 9553 O O . TRP E 1 41 ? -35.036 102.327 -43.233 1.00 31.12 62 TRP D O 1
ATOM 9564 N N . ALA E 1 42 ? -33.862 101.026 -41.800 1.00 26.07 63 ALA D N 1
ATOM 9565 C CA . ALA E 1 42 ? -34.883 100.890 -40.770 1.00 28.79 63 ALA D CA 1
ATOM 9566 C C . ALA E 1 42 ? -34.682 101.890 -39.635 1.00 27.91 63 ALA D C 1
ATOM 9567 O O . ALA E 1 42 ? -35.437 101.854 -38.661 1.00 29.91 63 ALA D O 1
ATOM 9569 N N . ASN E 1 43 ? -33.672 102.758 -39.736 1.00 26.30 64 ASN D N 1
ATOM 9570 C CA . ASN E 1 43 ? -33.293 103.859 -38.826 1.00 28.58 64 ASN D CA 1
ATOM 9571 C C . ASN E 1 43 ? -32.425 103.416 -37.645 1.00 28.99 64 ASN D C 1
ATOM 9572 O O . ASN E 1 43 ? -32.115 104.253 -36.789 1.00 30.60 64 ASN D O 1
ATOM 9577 N N . ASP E 1 44 ? -32.024 102.153 -37.566 1.00 23.73 65 ASP D N 1
ATOM 9578 C CA . ASP E 1 44 ? -31.308 101.626 -36.416 1.00 26.50 65 ASP D CA 1
ATOM 9579 C C . ASP E 1 44 ? -29.804 101.732 -36.617 1.00 22.83 65 ASP D C 1
ATOM 9580 O O . ASP E 1 44 ? -29.301 101.819 -37.733 1.00 25.09 65 ASP D O 1
ATOM 9585 N N . VAL E 1 45 ? -29.094 101.743 -35.502 1.00 25.30 66 VAL D N 1
ATOM 9586 C CA . VAL E 1 45 ? -27.649 101.594 -35.451 1.00 24.41 66 VAL D CA 1
ATOM 9587 C C . VAL E 1 45 ? -27.398 100.427 -34.518 1.00 25.14 66 VAL D C 1
ATOM 9588 O O . VAL E 1 45 ? -27.959 100.382 -33.418 1.00 27.24 66 VAL D O 1
ATOM 9592 N N . ARG E 1 46 ? -26.608 99.468 -34.967 1.00 25.46 67 ARG D N 1
ATOM 9593 C CA . ARG E 1 46 ? -26.359 98.262 -34.196 1.00 25.89 67 ARG D CA 1
ATOM 9594 C C . ARG E 1 46 ? -24.868 98.095 -33.958 1.00 24.38 67 ARG D C 1
ATOM 9595 O O . ARG E 1 46 ? -24.043 98.475 -34.797 1.00 23.86 67 ARG D O 1
ATOM 9603 N N . CYS E 1 47 ? -24.533 97.518 -32.805 1.00 24.20 68 CYS D N 1
ATOM 9604 C CA . CYS E 1 47 ? -23.164 97.152 -32.462 1.00 24.00 68 CYS D CA 1
ATOM 9605 C C . CYS E 1 47 ? -23.054 95.639 -32.272 1.00 25.92 68 CYS D C 1
ATOM 9606 O O . CYS E 1 47 ? -23.854 95.034 -31.544 1.00 26.17 68 CYS D O 1
ATOM 9609 N N . TRP E 1 48 ? -22.057 95.033 -32.913 1.00 23.00 69 TRP D N 1
ATOM 9610 C CA . TRP E 1 48 ? -21.683 93.652 -32.644 1.00 24.41 69 TRP D CA 1
ATOM 9611 C C . TRP E 1 48 ? -20.247 93.581 -32.153 1.00 27.38 69 TRP D C 1
ATOM 9612 O O . TRP E 1 48 ? -19.358 94.235 -32.708 1.00 28.97 69 TRP D O 1
ATOM 9623 N N . GLU E 1 49 ? -20.014 92.759 -31.140 1.00 28.26 70 GLU D N 1
ATOM 9624 C CA . GLU E 1 49 ? -18.666 92.290 -30.871 1.00 29.28 70 GLU D CA 1
ATOM 9625 C C . GLU E 1 49 ? -18.277 91.245 -31.912 1.00 27.57 70 GLU D C 1
ATOM 9626 O O . GLU E 1 49 ? -19.079 90.370 -32.247 1.00 27.20 70 GLU D O 1
ATOM 9632 N N . VAL E 1 50 ? -17.063 91.358 -32.445 1.00 25.38 71 VAL D N 1
ATOM 9633 C CA . VAL E 1 50 ? -16.541 90.447 -33.458 1.00 29.57 71 VAL D CA 1
ATOM 9634 C C . VAL E 1 50 ? -15.324 89.766 -32.843 1.00 33.04 71 VAL D C 1
ATOM 9635 O O . VAL E 1 50 ? -14.229 90.350 -32.797 1.00 32.23 71 VAL D O 1
ATOM 9639 N N . GLN E 1 51 ? -15.505 88.526 -32.384 1.00 30.88 72 GLN D N 1
ATOM 9640 C CA . GLN E 1 51 ? -14.433 87.767 -31.760 1.00 30.98 72 GLN D CA 1
ATOM 9641 C C . GLN E 1 51 ? -13.502 87.171 -32.812 1.00 30.94 72 GLN D C 1
ATOM 9642 O O . GLN E 1 51 ? -13.899 86.928 -33.955 1.00 30.45 72 GLN D O 1
ATOM 9648 N N . ASP E 1 52 ? -12.239 86.950 -32.419 1.00 32.94 73 ASP D N 1
ATOM 9649 C CA . ASP E 1 52 ? -11.245 86.406 -33.349 1.00 33.18 73 ASP D CA 1
ATOM 9650 C C . ASP E 1 52 ? -11.658 85.046 -33.892 1.00 33.46 73 ASP D C 1
ATOM 9651 O O . ASP E 1 52 ? -11.201 84.640 -34.969 1.00 32.40 73 ASP D O 1
ATOM 9656 N N . SER E 1 53 ? -12.494 84.317 -33.154 1.00 32.52 74 SER D N 1
ATOM 9657 C CA . SER E 1 53 ? -12.936 83.015 -33.624 1.00 31.92 74 SER D CA 1
ATOM 9658 C C . SER E 1 53 ? -13.861 83.122 -34.821 1.00 36.95 74 SER D C 1
ATOM 9659 O O . SER E 1 53 ? -14.079 82.111 -35.502 1.00 40.99 74 SER D O 1
ATOM 9662 N N . GLY E 1 54 ? -14.383 84.323 -35.104 1.00 34.66 75 GLY D N 1
ATOM 9663 C CA . GLY E 1 54 ? -15.405 84.541 -36.104 1.00 32.61 75 GLY D CA 1
ATOM 9664 C C . GLY E 1 54 ? -16.794 84.715 -35.530 1.00 35.19 75 GLY D C 1
ATOM 9665 O O . GLY E 1 54 ? -17.705 85.167 -36.249 1.00 29.49 75 GLY D O 1
ATOM 9666 N N . GLN E 1 55 ? -16.984 84.360 -34.264 1.00 29.49 76 GLN D N 1
ATOM 9667 C CA . GLN E 1 55 ? -18.270 84.553 -33.621 1.00 33.91 76 GLN D CA 1
ATOM 9668 C C . GLN E 1 55 ? -18.585 86.047 -33.451 1.00 36.42 76 GLN D C 1
ATOM 9669 O O . GLN E 1 55 ? -17.695 86.891 -33.277 1.00 31.12 76 GLN D O 1
ATOM 9675 N N . THR E 1 56 ? -19.871 86.370 -33.517 1.00 30.78 77 THR D N 1
ATOM 9676 C CA . THR E 1 56 ? -20.346 87.731 -33.359 1.00 31.93 77 THR D CA 1
ATOM 9677 C C . THR E 1 56 ? -21.498 87.728 -32.368 1.00 32.60 77 THR D C 1
ATOM 9678 O O . THR E 1 56 ? -22.332 86.824 -32.376 1.00 35.14 77 THR D O 1
ATOM 9682 N N . ILE E 1 57 ? -21.520 88.719 -31.486 1.00 32.04 78 ILE D N 1
ATOM 9683 C CA . ILE E 1 57 ? -22.541 88.844 -30.453 1.00 32.10 78 ILE D CA 1
ATOM 9684 C C . ILE E 1 57 ? -23.185 90.213 -30.605 1.00 30.64 78 ILE D C 1
ATOM 9685 O O . ILE E 1 57 ? -22.473 91.215 -30.688 1.00 30.76 78 ILE D O 1
ATOM 9690 N N . PRO E 1 58 ? -24.506 90.307 -30.706 1.00 31.15 79 PRO D N 1
ATOM 9691 C CA . PRO E 1 58 ? -25.146 91.626 -30.676 1.00 33.30 79 PRO D CA 1
ATOM 9692 C C . PRO E 1 58 ? -24.994 92.226 -29.291 1.00 33.05 79 PRO D C 1
ATOM 9693 O O . PRO E 1 58 ? -25.212 91.538 -28.290 1.00 37.73 79 PRO D O 1
ATOM 9697 N N . LYS E 1 59 ? -24.627 93.494 -29.231 1.00 28.92 80 LYS D N 1
ATOM 9698 C CA . LYS E 1 59 ? -24.394 94.174 -27.942 1.00 35.03 80 LYS D CA 1
ATOM 9699 C C . LYS E 1 59 ? -25.300 95.375 -27.741 1.00 35.06 80 LYS D C 1
ATOM 9700 O O . LYS E 1 59 ? -25.750 95.524 -26.649 1.00 41.21 80 LYS D O 1
ATOM 9706 N N . ALA E 1 60 ? -25.539 96.194 -28.754 1.00 31.80 81 ALA D N 1
ATOM 9707 C CA . ALA E 1 60 ? -26.289 97.404 -28.455 1.00 34.27 81 ALA D CA 1
ATOM 9708 C C . ALA E 1 60 ? -26.988 97.900 -29.718 1.00 32.58 81 ALA D C 1
ATOM 9709 O O . ALA E 1 60 ? -26.591 97.583 -30.843 1.00 29.76 81 ALA D O 1
ATOM 9711 N N . GLN E 1 61 ? -28.035 98.692 -29.515 1.00 30.70 82 GLN D N 1
ATOM 9712 C CA . GLN E 1 61 ? -28.781 99.232 -30.637 1.00 30.73 82 GLN D CA 1
ATOM 9713 C C . GLN E 1 61 ? -29.319 100.601 -30.254 1.00 30.43 82 GLN D C 1
ATOM 9714 O O . GLN E 1 61 ? -29.739 100.816 -29.117 1.00 32.90 82 GLN D O 1
ATOM 9720 N N . GLN E 1 62 ? -29.285 101.527 -31.208 1.00 33.37 83 GLN D N 1
ATOM 9721 C CA . GLN E 1 62 ? -29.819 102.873 -31.035 1.00 31.27 83 GLN D CA 1
ATOM 9722 C C . GLN E 1 62 ? -30.723 103.190 -32.217 1.00 30.81 83 GLN D C 1
ATOM 9723 O O . GLN E 1 62 ? -30.515 102.682 -33.321 1.00 32.39 83 GLN D O 1
ATOM 9729 N N . MET E 1 63 ? -31.728 104.031 -31.998 1.00 32.00 84 MET D N 1
ATOM 9730 C CA . MET E 1 63 ? -32.659 104.409 -33.061 1.00 27.07 84 MET D CA 1
ATOM 9731 C C . MET E 1 63 ? -32.522 105.880 -33.431 1.00 24.53 84 MET D C 1
ATOM 9732 O O . MET E 1 63 ? -32.589 106.756 -32.563 1.00 24.60 84 MET D O 1
ATOM 9737 N N . HIS E 1 64 ? -32.349 106.144 -34.724 1.00 25.80 85 HIS D N 1
ATOM 9738 C CA . HIS E 1 64 ? -32.652 107.447 -35.295 1.00 25.91 85 HIS D CA 1
ATOM 9739 C C . HIS E 1 64 ? -34.128 107.492 -35.669 1.00 25.99 85 HIS D C 1
ATOM 9740 O O . HIS E 1 64 ? -34.859 106.515 -35.509 1.00 27.83 85 HIS D O 1
ATOM 9747 N N . THR E 1 65 ? -34.589 108.626 -36.197 1.00 26.31 86 THR D N 1
ATOM 9748 C CA . THR E 1 65 ? -35.928 108.659 -36.765 1.00 29.96 86 THR D CA 1
ATOM 9749 C C . THR E 1 65 ? -35.917 108.649 -38.288 1.00 27.62 86 THR D C 1
ATOM 9750 O O . THR E 1 65 ? -36.945 108.914 -38.901 1.00 26.76 86 THR D O 1
ATOM 9754 N N . GLY E 1 66 ? -34.787 108.333 -38.905 1.00 28.99 87 GLY D N 1
ATOM 9755 C CA . GLY E 1 66 ? -34.739 108.122 -40.330 1.00 28.72 87 GLY D CA 1
ATOM 9756 C C . GLY E 1 66 ? -33.580 107.222 -40.684 1.00 28.22 87 GLY D C 1
ATOM 9757 O O . GLY E 1 66 ? -32.798 106.826 -39.818 1.00 30.06 87 GLY D O 1
ATOM 9758 N N . PRO E 1 67 ? -33.470 106.846 -41.955 1.00 28.93 88 PRO D N 1
ATOM 9759 C CA . PRO E 1 67 ? -32.352 105.996 -42.385 1.00 26.91 88 PRO D CA 1
ATOM 9760 C C . PRO E 1 67 ? -31.008 106.538 -41.915 1.00 26.30 88 PRO D C 1
ATOM 9761 O O . PRO E 1 67 ? -30.763 107.747 -41.952 1.00 28.05 88 PRO D O 1
ATOM 9765 N N . VAL E 1 68 ? -30.133 105.632 -41.470 1.00 22.11 89 VAL D N 1
ATOM 9766 C CA . VAL E 1 68 ? -28.778 105.973 -41.035 1.00 21.75 89 VAL D CA 1
ATOM 9767 C C . VAL E 1 68 ? -27.821 105.801 -42.212 1.00 23.99 89 VAL D C 1
ATOM 9768 O O . VAL E 1 68 ? -27.605 104.681 -42.679 1.00 31.47 89 VAL D O 1
ATOM 9772 N N . LEU E 1 69 ? -27.199 106.895 -42.656 1.00 24.87 90 LEU D N 1
ATOM 9773 C CA . LEU E 1 69 ? -26.357 106.900 -43.849 1.00 20.61 90 LEU D CA 1
ATOM 9774 C C . LEU E 1 69 ? -24.865 106.736 -43.569 1.00 24.92 90 LEU D C 1
ATOM 9775 O O . LEU E 1 69 ? -24.119 106.344 -44.478 1.00 26.61 90 LEU D O 1
ATOM 9780 N N . ASP E 1 70 ? -24.394 107.062 -42.366 1.00 25.69 91 ASP D N 1
ATOM 9781 C CA . ASP E 1 70 ? -22.963 106.972 -42.088 1.00 27.99 91 ASP D CA 1
ATOM 9782 C C . ASP E 1 70 ? -22.768 106.810 -40.586 1.00 26.12 91 ASP D C 1
ATOM 9783 O O . ASP E 1 70 ? -23.615 107.236 -39.791 1.00 29.07 91 ASP D O 1
ATOM 9788 N N . VAL E 1 71 ? -21.653 106.178 -40.209 1.00 24.32 92 VAL D N 1
ATOM 9789 C CA . VAL E 1 71 ? -21.261 105.993 -38.814 1.00 24.95 92 VAL D CA 1
ATOM 9790 C C . VAL E 1 71 ? -19.745 106.083 -38.712 1.00 28.63 92 VAL D C 1
ATOM 9791 O O . VAL E 1 71 ? -19.021 105.852 -39.683 1.00 30.95 92 VAL D O 1
ATOM 9795 N N . CYS E 1 72 ? -19.264 106.422 -37.517 1.00 28.71 93 CYS D N 1
ATOM 9796 C CA . CYS E 1 72 ? -17.836 106.352 -37.240 1.00 28.54 93 CYS D CA 1
ATOM 9797 C C . CYS E 1 72 ? -17.605 106.373 -35.730 1.00 29.33 93 CYS D C 1
ATOM 9798 O O . CYS E 1 72 ? -18.539 106.544 -34.942 1.00 28.67 93 CYS D O 1
ATOM 9801 N N . TRP E 1 73 ? -16.344 106.166 -35.338 1.00 27.24 94 TRP D N 1
ATOM 9802 C CA . TRP E 1 73 ? -15.940 106.109 -33.935 1.00 29.89 94 TRP D CA 1
ATOM 9803 C C . TRP E 1 73 ? -15.103 107.327 -33.540 1.00 31.84 94 TRP D C 1
ATOM 9804 O O . TRP E 1 73 ? -14.391 107.915 -34.364 1.00 30.59 94 TRP D O 1
ATOM 9815 N N . SER E 1 74 ? -15.172 107.695 -32.264 1.00 26.97 95 SER D N 1
ATOM 9816 C CA . SER E 1 74 ? -14.100 108.518 -31.726 1.00 30.34 95 SER D CA 1
ATOM 9817 C C . SER E 1 74 ? -12.814 107.703 -31.658 1.00 29.73 95 SER D C 1
ATOM 9818 O O . SER E 1 74 ? -12.830 106.466 -31.663 1.00 29.35 95 SER D O 1
ATOM 9821 N N . ASP E 1 75 ? -11.685 108.412 -31.599 1.00 31.47 96 ASP D N 1
ATOM 9822 C CA . ASP E 1 75 ? -10.385 107.737 -31.607 1.00 33.29 96 ASP D CA 1
ATOM 9823 C C . ASP E 1 75 ? -10.162 106.882 -30.362 1.00 30.36 96 ASP D C 1
ATOM 9824 O O . ASP E 1 75 ? -9.378 105.929 -30.402 1.00 27.72 96 ASP D O 1
ATOM 9829 N N . ASP E 1 76 ? -10.813 107.202 -29.248 1.00 31.12 97 ASP D N 1
ATOM 9830 C CA . ASP E 1 76 ? -10.623 106.415 -28.035 1.00 32.54 97 ASP D CA 1
ATOM 9831 C C . ASP E 1 76 ? -11.620 105.273 -27.913 1.00 31.01 97 ASP D C 1
ATOM 9832 O O . ASP E 1 76 ? -11.644 104.603 -26.876 1.00 30.35 97 ASP D O 1
ATOM 9837 N N . GLY E 1 77 ? -12.454 105.053 -28.934 1.00 32.10 98 GLY D N 1
ATOM 9838 C CA . GLY E 1 77 ? -13.357 103.913 -28.969 1.00 28.80 98 GLY D CA 1
ATOM 9839 C C . GLY E 1 77 ? -14.497 103.938 -27.976 1.00 33.10 98 GLY D C 1
ATOM 9840 O O . GLY E 1 77 ? -15.116 102.895 -27.749 1.00 37.99 98 GLY D O 1
ATOM 9841 N N . SER E 1 78 ? -14.798 105.091 -27.368 1.00 31.07 99 SER D N 1
ATOM 9842 C CA . SER E 1 78 ? -15.863 105.182 -26.370 1.00 31.72 99 SER D CA 1
ATOM 9843 C C . SER E 1 78 ? -17.159 105.764 -26.926 1.00 30.63 99 SER D C 1
ATOM 9844 O O . SER E 1 78 ? -18.235 105.513 -26.362 1.00 31.37 99 SER D O 1
ATOM 9847 N N . LYS E 1 79 ? -17.082 106.528 -28.007 1.00 27.36 100 LYS D N 1
ATOM 9848 C CA . LYS E 1 79 ? -18.250 107.092 -28.663 1.00 30.36 100 LYS D CA 1
ATOM 9849 C C . LYS E 1 79 ? -18.371 106.537 -30.081 1.00 29.14 100 LYS D C 1
ATOM 9850 O O . LYS E 1 79 ? -17.364 106.351 -30.777 1.00 27.38 100 LYS D O 1
ATOM 9856 N N . VAL E 1 80 ? -19.606 106.305 -30.516 1.00 25.41 101 VAL D N 1
ATOM 9857 C CA . VAL E 1 80 ? -19.936 106.106 -31.926 1.00 26.66 101 VAL D CA 1
ATOM 9858 C C . VAL E 1 80 ? -20.778 107.293 -32.375 1.00 30.36 101 VAL D C 1
ATOM 9859 O O . VAL E 1 80 ? -21.741 107.670 -31.691 1.00 30.37 101 VAL D O 1
ATOM 9863 N N . PHE E 1 81 ? -20.423 107.883 -33.513 1.00 28.15 102 PHE D N 1
ATOM 9864 C CA . PHE E 1 81 ? -21.193 108.974 -34.100 1.00 29.69 102 PHE D CA 1
ATOM 9865 C C . PHE E 1 81 ? -22.005 108.448 -35.275 1.00 25.24 102 PHE D C 1
ATOM 9866 O O . PHE E 1 81 ? -21.535 107.603 -36.040 1.00 25.72 102 PHE D O 1
ATOM 9874 N N . THR E 1 82 ? -23.230 108.941 -35.405 1.00 24.93 103 THR D N 1
ATOM 9875 C CA . THR E 1 82 ? -24.185 108.397 -36.363 1.00 30.06 103 THR D CA 1
ATOM 9876 C C . THR E 1 82 ? -24.836 109.542 -37.127 1.00 25.89 103 THR D C 1
ATOM 9877 O O . THR E 1 82 ? -25.194 110.552 -36.526 1.00 29.12 103 THR D O 1
ATOM 9881 N N . ALA E 1 83 ? -25.002 109.383 -38.444 1.00 26.09 104 ALA D N 1
ATOM 9882 C CA . ALA E 1 83 ? -25.495 110.449 -39.324 1.00 25.28 104 ALA D CA 1
ATOM 9883 C C . ALA E 1 83 ? -26.744 109.983 -40.060 1.00 26.59 104 ALA D C 1
ATOM 9884 O O . ALA E 1 83 ? -26.698 108.993 -40.802 1.00 25.24 104 ALA D O 1
ATOM 9886 N N . SER E 1 84 ? -27.841 110.717 -39.900 1.00 24.67 105 SER D N 1
ATOM 9887 C CA . SER E 1 84 ? -29.146 110.189 -40.263 1.00 25.79 105 SER D CA 1
ATOM 9888 C C . SER E 1 84 ? -29.901 111.072 -41.256 1.00 27.87 105 SER D C 1
ATOM 9889 O O . SER E 1 84 ? -29.664 112.276 -41.389 1.00 27.34 105 SER D O 1
ATOM 9892 N N . CYS E 1 85 ? -30.827 110.432 -41.968 1.00 29.46 106 CYS D N 1
ATOM 9893 C CA . CYS E 1 85 ? -31.739 111.161 -42.832 1.00 26.59 106 CYS D CA 1
ATOM 9894 C C . CYS E 1 85 ? -32.641 112.078 -42.036 1.00 27.47 106 CYS D C 1
ATOM 9895 O O . CYS E 1 85 ? -33.262 112.968 -42.616 1.00 24.27 106 CYS D O 1
ATOM 9898 N N . ASP E 1 86 ? -32.713 111.897 -40.725 1.00 28.72 107 ASP D N 1
ATOM 9899 C CA . ASP E 1 86 ? -33.559 112.798 -39.964 1.00 26.19 107 ASP D CA 1
ATOM 9900 C C . ASP E 1 86 ? -32.956 114.140 -39.774 1.00 26.99 107 ASP D C 1
ATOM 9901 O O . ASP E 1 86 ? -33.550 114.854 -38.976 1.00 30.18 107 ASP D O 1
ATOM 9906 N N . LYS E 1 87 ? -31.847 114.437 -40.459 1.00 28.34 108 LYS D N 1
ATOM 9907 C CA . LYS E 1 87 ? -31.183 115.739 -40.495 1.00 30.76 108 LYS D CA 1
ATOM 9908 C C . LYS E 1 87 ? -30.357 115.981 -39.244 1.00 30.07 108 LYS D C 1
ATOM 9909 O O . LYS E 1 87 ? -29.957 117.104 -38.959 1.00 31.81 108 LYS D O 1
ATOM 9915 N N . THR E 1 88 ? -30.047 114.919 -38.525 1.00 31.19 109 THR D N 1
ATOM 9916 C CA . THR E 1 88 ? -29.467 114.985 -37.202 1.00 25.76 109 THR D CA 1
ATOM 9917 C C . THR E 1 88 ? -28.274 114.051 -37.179 1.00 28.43 109 THR D C 1
ATOM 9918 O O . THR E 1 88 ? -28.220 113.093 -37.956 1.00 29.78 109 THR D O 1
ATOM 9922 N N . ALA E 1 89 ? -27.273 114.373 -36.365 1.00 27.88 110 ALA D N 1
ATOM 9923 C CA . ALA E 1 89 ? -26.228 113.408 -36.040 1.00 26.70 110 ALA D CA 1
ATOM 9924 C C . ALA E 1 89 ? -26.201 113.234 -34.535 1.00 24.87 110 ALA D C 1
ATOM 9925 O O . ALA E 1 89 ? -26.485 114.178 -33.789 1.00 26.65 110 ALA D O 1
ATOM 9927 N N . LYS E 1 90 ? -25.873 112.027 -34.089 1.00 19.64 111 LYS D N 1
ATOM 9928 C CA . LYS E 1 90 ? -25.895 111.708 -32.672 1.00 21.17 111 LYS D CA 1
ATOM 9929 C C . LYS E 1 90 ? -24.540 111.195 -32.199 1.00 25.37 111 LYS D C 1
ATOM 9930 O O . LYS E 1 90 ? -23.772 110.616 -32.977 1.00 27.11 111 LYS D O 1
ATOM 9936 N N . MET E 1 91 ? -24.254 111.416 -30.910 1.00 24.27 112 MET D N 1
ATOM 9937 C CA . MET E 1 91 ? -23.093 110.838 -30.232 1.00 25.50 112 MET D CA 1
ATOM 9938 C C . MET E 1 91 ? -23.579 109.742 -29.290 1.00 26.94 112 MET D C 1
ATOM 9939 O O . MET E 1 91 ? -24.313 110.014 -28.337 1.00 25.36 112 MET D O 1
ATOM 9944 N N . TRP E 1 92 ? -23.183 108.507 -29.577 1.00 26.05 113 TRP D N 1
ATOM 9945 C CA . TRP E 1 92 ? -23.606 107.332 -28.825 1.00 30.16 113 TRP D CA 1
ATOM 9946 C C . TRP E 1 92 ? -22.491 106.925 -27.867 1.00 29.70 113 TRP D C 1
ATOM 9947 O O . TRP E 1 92 ? -21.378 106.613 -28.307 1.00 28.78 113 TRP D O 1
ATOM 9958 N N . ASP E 1 93 ? -22.781 106.925 -26.569 1.00 27.90 114 ASP D N 1
ATOM 9959 C CA . ASP E 1 93 ? -21.815 106.489 -25.566 1.00 30.29 114 ASP D CA 1
ATOM 9960 C C . ASP E 1 93 ? -22.061 105.019 -25.274 1.00 29.01 114 ASP D C 1
ATOM 9961 O O . ASP E 1 93 ? -23.111 104.665 -24.737 1.00 28.72 114 ASP D O 1
ATOM 9966 N N . LEU E 1 94 ? -21.103 104.158 -25.639 1.00 32.92 115 LEU D N 1
ATOM 9967 C CA . LEU E 1 94 ? -21.338 102.718 -25.514 1.00 32.08 115 LEU D CA 1
ATOM 9968 C C . LEU E 1 94 ? -21.434 102.300 -24.056 1.00 30.75 115 LEU D C 1
ATOM 9969 O O . LEU E 1 94 ? -22.317 101.519 -23.690 1.00 27.56 115 LEU D O 1
ATOM 9974 N N . ASN E 1 95 ? -20.537 102.814 -23.212 1.00 35.67 116 ASN D N 1
ATOM 9975 C CA . ASN E 1 95 ? -20.548 102.461 -21.795 1.00 36.72 116 ASN D CA 1
ATOM 9976 C C . ASN E 1 95 ? -21.902 102.737 -21.155 1.00 33.36 116 ASN D C 1
ATOM 9977 O O . ASN E 1 95 ? -22.514 101.842 -20.563 1.00 29.08 116 ASN D O 1
ATOM 9982 N N . SER E 1 96 ? -22.401 103.965 -21.283 1.00 34.94 117 SER D N 1
ATOM 9983 C CA . SER E 1 96 ? -23.672 104.338 -20.674 1.00 31.31 117 SER D CA 1
ATOM 9984 C C . SER E 1 96 ? -24.879 103.998 -21.544 1.00 35.33 117 SER D C 1
ATOM 9985 O O . SER E 1 96 ? -26.019 104.117 -21.068 1.00 36.44 117 SER D O 1
ATOM 9988 N N . ASN E 1 97 ? -24.659 103.607 -22.803 1.00 31.16 118 ASN D N 1
ATOM 9989 C CA . ASN E 1 97 ? -25.734 103.219 -23.717 1.00 33.26 118 ASN D CA 1
ATOM 9990 C C . ASN E 1 97 ? -26.773 104.330 -23.869 1.00 33.69 118 ASN D C 1
ATOM 9991 O O . ASN E 1 97 ? -27.979 104.109 -23.727 1.00 35.74 118 ASN D O 1
ATOM 9996 N N . GLN E 1 98 ? -26.288 105.539 -24.151 1.00 31.75 119 GLN D N 1
ATOM 9997 C CA . GLN E 1 98 ? -27.137 106.705 -24.364 1.00 32.15 119 GLN D CA 1
ATOM 9998 C C . GLN E 1 98 ? -26.617 107.488 -25.557 1.00 29.67 119 GLN D C 1
ATOM 9999 O O . GLN E 1 98 ? -25.405 107.578 -25.761 1.00 26.48 119 GLN D O 1
ATOM 10005 N N . ALA E 1 99 ? -27.541 108.038 -26.348 1.00 31.13 120 ALA D N 1
ATOM 10006 C CA . ALA E 1 99 ? -27.216 108.824 -27.530 1.00 26.77 120 ALA D CA 1
ATOM 10007 C C . ALA E 1 99 ? -27.882 110.190 -27.448 1.00 27.08 120 ALA D C 1
ATOM 10008 O O . ALA E 1 99 ? -29.062 110.306 -27.095 1.00 25.88 120 ALA D O 1
ATOM 10010 N N . ILE E 1 100 ? -27.124 111.229 -27.786 1.00 27.81 121 ILE D N 1
ATOM 10011 C CA . ILE E 1 100 ? -27.611 112.600 -27.723 1.00 22.88 121 ILE D CA 1
ATOM 10012 C C . ILE E 1 100 ? -27.308 113.264 -29.053 1.00 25.28 121 ILE D C 1
ATOM 10013 O O . ILE E 1 100 ? -26.347 112.905 -29.742 1.00 24.80 121 ILE D O 1
ATOM 10018 N N . GLN E 1 101 ? -28.143 114.228 -29.425 1.00 22.92 122 GLN D N 1
ATOM 10019 C CA . GLN E 1 101 ? -27.876 114.977 -30.640 1.00 22.70 122 GLN D CA 1
ATOM 10020 C C . GLN E 1 101 ? -26.623 115.826 -30.474 1.00 25.39 122 GLN D C 1
ATOM 10021 O O . GLN E 1 101 ? -26.404 116.436 -29.421 1.00 26.93 122 GLN D O 1
ATOM 10027 N N . ILE E 1 102 ? -25.789 115.861 -31.515 1.00 26.61 123 ILE D N 1
ATOM 10028 C CA . ILE E 1 102 ? -24.619 116.742 -31.524 1.00 24.63 123 ILE D CA 1
ATOM 10029 C C . ILE E 1 102 ? -24.601 117.616 -32.772 1.00 26.94 123 ILE D C 1
ATOM 10030 O O . ILE E 1 102 ? -23.770 118.522 -32.883 1.00 30.90 123 ILE D O 1
ATOM 10035 N N . ALA E 1 103 ? -25.489 117.357 -33.732 1.00 25.46 124 ALA D N 1
ATOM 10036 C CA . ALA E 1 103 ? -25.444 118.111 -34.979 1.00 24.28 124 ALA D CA 1
ATOM 10037 C C . ALA E 1 103 ? -26.844 118.324 -35.513 1.00 25.10 124 ALA D C 1
ATOM 10038 O O . ALA E 1 103 ? -27.757 117.547 -35.237 1.00 26.93 124 ALA D O 1
ATOM 10040 N N . GLN E 1 104 ? -26.999 119.378 -36.300 1.00 28.74 125 GLN D N 1
ATOM 10041 C CA . GLN E 1 104 ? -28.275 119.686 -36.924 1.00 26.13 125 GLN D CA 1
ATOM 10042 C C . GLN E 1 104 ? -27.998 120.249 -38.303 1.00 24.98 125 GLN D C 1
ATOM 10043 O O . GLN E 1 104 ? -27.171 121.154 -38.456 1.00 21.59 125 GLN D O 1
ATOM 10049 N N . HIS E 1 105 ? -28.680 119.692 -39.299 1.00 23.69 126 HIS D N 1
ATOM 10050 C CA . HIS E 1 105 ? -28.576 120.117 -40.679 1.00 22.97 126 HIS D CA 1
ATOM 10051 C C . HIS E 1 105 ? -29.981 120.435 -41.190 1.00 27.31 126 HIS D C 1
ATOM 10052 O O . HIS E 1 105 ? -30.983 120.166 -40.520 1.00 27.36 126 HIS D O 1
ATOM 10059 N N . ASP E 1 106 ? -30.053 121.048 -42.372 1.00 22.65 127 ASP D N 1
ATOM 10060 C CA . ASP E 1 106 ? -31.328 121.393 -42.989 1.00 27.54 127 ASP D CA 1
ATOM 10061 C C . ASP E 1 106 ? -31.776 120.348 -44.007 1.00 33.35 127 ASP D C 1
ATOM 10062 O O . ASP E 1 106 ? -32.792 120.548 -44.690 1.00 34.30 127 ASP D O 1
ATOM 10067 N N . ALA E 1 107 ? -31.041 119.240 -44.096 1.00 25.87 128 ALA D N 1
ATOM 10068 C CA . ALA E 1 107 ? -31.293 118.154 -45.030 1.00 25.99 128 ALA D CA 1
ATOM 10069 C C . ALA E 1 107 ? -30.541 116.932 -44.512 1.00 30.00 128 ALA D C 1
ATOM 10070 O O . ALA E 1 107 ? -29.750 117.041 -43.562 1.00 28.89 128 ALA D O 1
ATOM 10072 N N . PRO E 1 108 ? -30.767 115.752 -45.095 1.00 25.71 129 PRO D N 1
ATOM 10073 C CA . PRO E 1 108 ? -30.100 114.549 -44.585 1.00 26.99 129 PRO D CA 1
ATOM 10074 C C . PRO E 1 108 ? -28.585 114.685 -44.486 1.00 26.75 129 PRO D C 1
ATOM 10075 O O . PRO E 1 108 ? -27.941 115.366 -45.288 1.00 24.27 129 PRO D O 1
ATOM 10079 N N . VAL E 1 109 ? -28.028 114.000 -43.485 1.00 24.68 130 VAL D N 1
ATOM 10080 C CA . VAL E 1 109 ? -26.601 114.011 -43.187 1.00 27.09 130 VAL D CA 1
ATOM 10081 C C . VAL E 1 109 ? -25.986 112.776 -43.829 1.00 27.15 130 VAL D C 1
ATOM 10082 O O . VAL E 1 109 ? -26.179 111.657 -43.339 1.00 29.53 130 VAL D O 1
ATOM 10086 N N . LYS E 1 110 ? -25.210 112.975 -44.897 1.00 25.93 131 LYS D N 1
ATOM 10087 C CA . LYS E 1 110 ? -24.670 111.863 -45.674 1.00 26.74 131 LYS D CA 1
ATOM 10088 C C . LYS E 1 110 ? -23.361 111.295 -45.113 1.00 26.54 131 LYS D C 1
ATOM 10089 O O . LYS E 1 110 ? -23.156 110.081 -45.182 1.00 27.30 131 LYS D O 1
ATOM 10095 N N . THR E 1 111 ? -22.465 112.121 -44.558 1.00 26.74 132 THR D N 1
ATOM 10096 C CA . THR E 1 111 ? -21.177 111.648 -44.049 1.00 25.75 132 THR D CA 1
ATOM 10097 C C . THR E 1 111 ? -20.944 112.114 -42.613 1.00 27.74 132 THR D C 1
ATOM 10098 O O . THR E 1 111 ? -21.555 113.079 -42.144 1.00 27.09 132 THR D O 1
ATOM 10102 N N . ILE E 1 112 ? -20.081 111.415 -41.893 1.00 25.89 133 ILE D N 1
ATOM 10103 C CA . ILE E 1 112 ? -19.711 111.731 -40.486 1.00 25.39 133 ILE D CA 1
ATOM 10104 C C . ILE E 1 112 ? -18.307 111.223 -40.217 1.00 29.66 133 ILE D C 1
ATOM 10105 O O . ILE E 1 112 ? -18.060 110.097 -40.497 1.00 34.58 133 ILE D O 1
ATOM 10110 N N . HIS E 1 113 ? -17.414 112.059 -39.705 1.00 29.21 134 HIS D N 1
ATOM 10111 C CA . HIS E 1 113 ? -16.027 111.632 -39.403 1.00 27.97 134 HIS D CA 1
ATOM 10112 C C . HIS E 1 113 ? -15.549 112.265 -38.110 1.00 28.17 134 HIS D C 1
ATOM 10113 O O . HIS E 1 113 ? -16.033 113.262 -37.759 1.00 25.58 134 HIS D O 1
ATOM 10120 N N . TRP E 1 114 ? -14.586 111.654 -37.454 1.00 29.87 135 TRP D N 1
ATOM 10121 C CA . TRP E 1 114 ? -14.072 112.228 -36.198 1.00 26.33 135 TRP D CA 1
ATOM 10122 C C . TRP E 1 114 ? -12.710 112.837 -36.458 1.00 28.80 135 TRP D C 1
ATOM 10123 O O . TRP E 1 114 ? -11.915 112.180 -36.983 1.00 35.00 135 TRP D O 1
ATOM 10134 N N . ILE E 1 115 ? -12.474 114.079 -36.088 1.00 28.65 136 ILE D N 1
ATOM 10135 C CA . ILE E 1 115 ? -11.123 114.621 -36.381 1.00 31.66 136 ILE D CA 1
ATOM 10136 C C . ILE E 1 115 ? -10.335 114.781 -35.093 1.00 30.25 136 ILE D C 1
ATOM 10137 O O . ILE E 1 115 ? -10.870 115.276 -34.212 1.00 24.97 136 ILE D O 1
ATOM 10142 N N . LYS E 1 116 ? -9.131 114.206 -35.033 1.00 35.07 137 LYS D N 1
ATOM 10143 C CA . LYS E 1 116 ? -8.287 114.271 -33.811 1.00 36.76 137 LYS D CA 1
ATOM 10144 C C . LYS E 1 116 ? -7.004 115.033 -34.144 1.00 37.04 137 LYS D C 1
ATOM 10145 O O . LYS E 1 116 ? -6.023 114.388 -34.565 1.00 37.99 137 LYS D O 1
ATOM 10151 N N . ALA E 1 117 ? -7.023 116.359 -33.977 1.00 33.98 138 ALA D N 1
ATOM 10152 C CA . ALA E 1 117 ? -5.839 117.200 -34.270 1.00 34.54 138 ALA D CA 1
ATOM 10153 C C . ALA E 1 117 ? -4.993 117.355 -33.002 1.00 32.63 138 ALA D C 1
ATOM 10154 O O . ALA E 1 117 ? -5.363 116.767 -31.966 1.00 32.01 138 ALA D O 1
ATOM 10156 N N . PRO E 1 118 ? -3.876 118.117 -33.036 1.00 34.69 139 PRO D N 1
ATOM 10157 C CA . PRO E 1 118 ? -3.026 118.314 -31.861 1.00 30.46 139 PRO D CA 1
ATOM 10158 C C . PRO E 1 118 ? -3.451 119.545 -31.046 1.00 32.92 139 PRO D C 1
ATOM 10159 O O . PRO E 1 118 ? -2.740 119.907 -30.126 1.00 32.45 139 PRO D O 1
ATOM 10163 N N . ASN E 1 119 ? -4.588 120.151 -31.404 1.00 31.64 140 ASN D N 1
ATOM 10164 C CA . ASN E 1 119 ? -5.096 121.354 -30.691 1.00 33.07 140 ASN D CA 1
ATOM 10165 C C . ASN E 1 119 ? -6.629 121.320 -30.645 1.00 32.96 140 ASN D C 1
ATOM 10166 O O . ASN E 1 119 ? -7.210 122.130 -29.896 1.00 31.45 140 ASN D O 1
ATOM 10171 N N . TYR E 1 120 ? -7.253 120.418 -31.411 1.00 32.98 141 TYR D N 1
ATOM 10172 C CA . TYR E 1 120 ? -8.738 120.324 -31.426 1.00 29.41 141 TYR D CA 1
ATOM 10173 C C . TYR E 1 120 ? -9.164 118.904 -31.816 1.00 29.16 141 TYR D C 1
ATOM 10174 O O . TYR E 1 120 ? -8.331 118.147 -32.352 1.00 28.68 141 TYR D O 1
ATOM 10183 N N . SER E 1 121 ? -10.431 118.567 -31.552 1.00 26.73 142 SER D N 1
ATOM 10184 C CA . SER E 1 121 ? -10.986 117.226 -31.876 1.00 35.27 142 SER D CA 1
ATOM 10185 C C . SER E 1 121 ? -12.518 117.279 -31.834 1.00 36.54 142 SER D C 1
ATOM 10186 O O . SER E 1 121 ? -13.079 117.250 -30.721 1.00 39.31 142 SER D O 1
ATOM 10189 N N . CYS E 1 122 ? -13.065 117.278 -33.055 1.00 31.74 143 CYS D N 1
ATOM 10190 C CA . CYS E 1 122 ? -14.484 117.537 -33.375 1.00 32.57 143 CYS D CA 1
ATOM 10191 C C . CYS E 1 122 ? -15.105 116.528 -34.354 1.00 28.58 143 CYS D C 1
ATOM 10192 O O . CYS E 1 122 ? -14.329 115.827 -35.034 1.00 25.90 143 CYS D O 1
ATOM 10195 N N . VAL E 1 123 ? -16.452 116.455 -34.430 1.00 22.82 144 VAL D N 1
ATOM 10196 C CA . VAL E 1 123 ? -17.057 115.576 -35.476 1.00 26.96 144 VAL D CA 1
ATOM 10197 C C . VAL E 1 123 ? -17.348 116.421 -36.721 1.00 26.15 144 VAL D C 1
ATOM 10198 O O . VAL E 1 123 ? -17.855 117.550 -36.565 1.00 28.16 144 VAL D O 1
ATOM 10202 N N . MET E 1 124 ? -17.036 115.886 -37.906 1.00 22.88 145 MET D N 1
ATOM 10203 C CA . MET E 1 124 ? -17.268 116.608 -39.187 1.00 25.09 145 MET D CA 1
ATOM 10204 C C . MET E 1 124 ? -18.411 115.929 -39.950 1.00 27.21 145 MET D C 1
ATOM 10205 O O . MET E 1 124 ? -18.249 114.754 -40.336 1.00 24.03 145 MET D O 1
ATOM 10210 N N . THR E 1 125 ? -19.518 116.650 -40.153 1.00 22.18 146 THR D N 1
ATOM 10211 C CA . THR E 1 125 ? -20.679 116.117 -40.868 1.00 24.26 146 THR D CA 1
ATOM 10212 C C . THR E 1 125 ? -20.808 116.796 -42.224 1.00 24.73 146 THR D C 1
ATOM 10213 O O . THR E 1 125 ? -20.532 117.990 -42.356 1.00 25.54 146 THR D O 1
ATOM 10217 N N . GLY E 1 126 ? -21.203 116.030 -43.232 1.00 26.91 147 GLY D N 1
ATOM 10218 C CA . GLY E 1 126 ? -21.487 116.569 -44.557 1.00 22.06 147 GLY D CA 1
ATOM 10219 C C . GLY E 1 126 ? -22.894 116.184 -44.963 1.00 29.78 147 GLY D C 1
ATOM 10220 O O . GLY E 1 126 ? -23.330 115.053 -44.714 1.00 30.66 147 GLY D O 1
ATOM 10221 N N . SER E 1 127 ? -23.601 117.117 -45.599 1.00 27.82 148 SER D N 1
ATOM 10222 C CA . SER E 1 127 ? -25.043 116.998 -45.724 1.00 23.52 148 SER D CA 1
ATOM 10223 C C . SER E 1 127 ? -25.480 117.303 -47.148 1.00 27.30 148 SER D C 1
ATOM 10224 O O . SER E 1 127 ? -24.709 117.798 -47.976 1.00 26.64 148 SER D O 1
ATOM 10227 N N . TRP E 1 128 ? -26.734 116.979 -47.438 1.00 24.97 149 TRP D N 1
ATOM 10228 C CA . TRP E 1 128 ? -27.311 117.410 -48.696 1.00 27.58 149 TRP D CA 1
ATOM 10229 C C . TRP E 1 128 ? -27.779 118.860 -48.650 1.00 29.49 149 TRP D C 1
ATOM 10230 O O . TRP E 1 128 ? -28.235 119.378 -49.681 1.00 28.71 149 TRP D O 1
ATOM 10241 N N . ASP E 1 129 ? -27.669 119.532 -47.493 1.00 23.16 150 ASP D N 1
ATOM 10242 C CA . ASP E 1 129 ? -27.881 120.972 -47.480 1.00 23.87 150 ASP D CA 1
ATOM 10243 C C . ASP E 1 129 ? -26.659 121.736 -47.941 1.00 25.79 150 ASP D C 1
ATOM 10244 O O . ASP E 1 129 ? -26.570 122.927 -47.675 1.00 25.42 150 ASP D O 1
ATOM 10249 N N . LYS E 1 130 ? -25.707 121.060 -48.587 1.00 26.70 151 LYS D N 1
ATOM 10250 C CA . LYS E 1 130 ? -24.543 121.688 -49.205 1.00 26.13 151 LYS D CA 1
ATOM 10251 C C . LYS E 1 130 ? -23.586 122.321 -48.185 1.00 27.35 151 LYS D C 1
ATOM 10252 O O . LYS E 1 130 ? -22.829 123.237 -48.523 1.00 31.18 151 LYS D O 1
ATOM 10258 N N . THR E 1 131 ? -23.563 121.840 -46.942 1.00 24.37 152 THR D N 1
ATOM 10259 C CA . THR E 1 131 ? -22.597 122.326 -45.963 1.00 25.97 152 THR D CA 1
ATOM 10260 C C . THR E 1 131 ? -21.750 121.198 -45.377 1.00 28.74 152 THR D C 1
ATOM 10261 O O . THR E 1 131 ? -2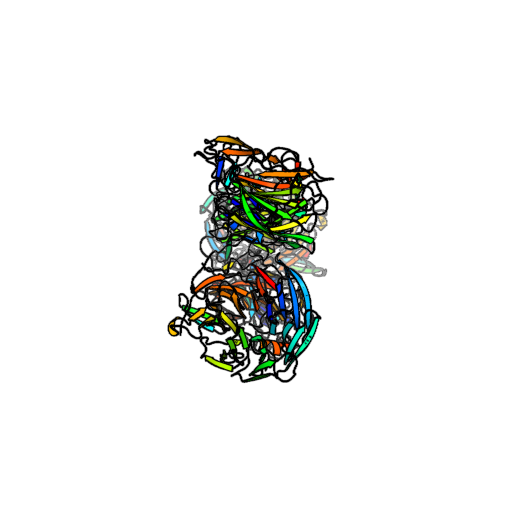2.110 120.015 -45.388 1.00 25.99 152 THR D O 1
ATOM 10265 N N . LEU E 1 132 ? -20.625 121.616 -44.818 1.00 27.37 153 LEU D N 1
ATOM 10266 C CA . LEU E 1 132 ? -19.737 120.787 -44.023 1.00 22.01 153 LEU D CA 1
ATOM 10267 C C . LEU E 1 132 ? -19.635 121.470 -42.670 1.00 26.80 153 LEU D C 1
ATOM 10268 O O . LEU E 1 132 ? -19.173 122.615 -42.587 1.00 27.82 153 LEU D O 1
ATOM 10273 N N . LYS E 1 133 ? -20.107 120.807 -41.621 1.00 24.53 154 LYS D N 1
ATOM 10274 C CA . LYS E 1 133 ? -20.100 121.412 -40.299 1.00 26.40 154 LYS D CA 1
ATOM 10275 C C . LYS E 1 133 ? -19.243 120.607 -39.324 1.00 27.68 154 LYS D C 1
ATOM 10276 O O . LYS E 1 133 ? -19.068 119.387 -39.466 1.00 26.07 154 LYS D O 1
ATOM 10282 N N . PHE E 1 134 ? -18.717 121.316 -38.320 1.00 23.68 155 PHE D N 1
ATOM 10283 C CA . PHE E 1 134 ? -17.819 120.753 -37.316 1.00 27.03 155 PHE D CA 1
ATOM 10284 C C . PHE E 1 134 ? -18.404 121.041 -35.937 1.00 28.41 155 PHE D C 1
ATOM 10285 O O . PHE E 1 134 ? -18.841 122.167 -35.668 1.00 33.82 155 PHE D O 1
ATOM 10293 N N . TRP E 1 135 ? -18.431 120.021 -35.072 1.00 27.90 156 TRP D N 1
ATOM 10294 C CA . TRP E 1 135 ? -19.081 120.083 -33.764 1.00 27.77 156 TRP D CA 1
ATOM 10295 C C . TRP E 1 135 ? -18.131 119.604 -32.668 1.00 32.73 156 TRP D C 1
ATOM 10296 O O . TRP E 1 135 ? -17.413 118.612 -32.842 1.00 32.18 156 TRP D O 1
ATOM 10307 N N . ASP E 1 136 ? -18.142 120.290 -31.528 1.00 33.20 157 ASP D N 1
ATOM 10308 C CA . ASP E 1 136 ? -17.291 119.883 -30.413 1.00 35.47 157 ASP D CA 1
ATOM 10309 C C . ASP E 1 136 ? -17.934 118.820 -29.535 1.00 34.90 157 ASP D C 1
ATOM 10310 O O . ASP E 1 136 ? -17.256 118.288 -28.642 1.00 32.08 157 ASP D O 1
ATOM 10315 N N . THR E 1 137 ? -19.211 118.506 -29.784 1.00 29.12 158 THR D N 1
ATOM 10316 C CA . THR E 1 137 ? -20.074 117.543 -29.081 1.00 31.64 158 THR D CA 1
ATOM 10317 C C . THR E 1 137 ? -20.588 118.106 -27.760 1.00 34.74 158 THR D C 1
ATOM 10318 O O . THR E 1 137 ? -21.132 117.338 -26.925 1.00 35.73 158 THR D O 1
ATOM 10322 N N . ARG E 1 138 ? -20.456 119.418 -27.540 1.00 36.06 159 ARG D N 1
ATOM 10323 C CA . ARG E 1 138 ? -20.998 120.089 -26.360 1.00 38.48 159 ARG D CA 1
ATOM 10324 C C . ARG E 1 138 ? -21.999 121.171 -26.746 1.00 36.88 159 ARG D C 1
ATOM 10325 O O . ARG E 1 138 ? -23.157 121.115 -26.317 1.00 39.29 159 ARG D O 1
ATOM 10333 N N . SER E 1 139 ? -21.591 122.155 -27.542 1.00 35.21 160 SER D N 1
ATOM 10334 C CA . SER E 1 139 ? -22.479 123.234 -27.946 1.00 36.52 160 SER D CA 1
ATOM 10335 C C . SER E 1 139 ? -23.311 122.803 -29.138 1.00 37.12 160 SER D C 1
ATOM 10336 O O . SER E 1 139 ? -22.818 122.111 -30.030 1.00 38.86 160 SER D O 1
ATOM 10339 N N . SER E 1 140 ? -24.574 123.216 -29.158 1.00 39.47 161 SER D N 1
ATOM 10340 C CA . SER E 1 140 ? -25.396 123.019 -30.351 1.00 38.22 161 SER D CA 1
ATOM 10341 C C . SER E 1 140 ? -25.081 124.025 -31.464 1.00 38.13 161 SER D C 1
ATOM 10342 O O . SER E 1 140 ? -25.818 124.085 -32.450 1.00 37.95 161 SER D O 1
ATOM 10345 N N . ASN E 1 141 ? -23.999 124.823 -31.327 1.00 39.86 162 ASN D N 1
ATOM 10346 C CA . ASN E 1 141 ? -23.501 125.703 -32.399 1.00 44.35 162 ASN D CA 1
ATOM 10347 C C . ASN E 1 141 ? -22.363 125.023 -33.137 1.00 36.32 162 ASN D C 1
ATOM 10348 O O . ASN E 1 141 ? -21.424 124.526 -32.494 1.00 37.96 162 ASN D O 1
ATOM 10353 N N . PRO E 1 142 ? -22.362 125.021 -34.459 1.00 32.60 163 PRO D N 1
ATOM 10354 C CA . PRO E 1 142 ? -21.177 124.539 -35.175 1.00 33.82 163 PRO D CA 1
ATOM 10355 C C . PRO E 1 142 ? -19.953 125.359 -34.782 1.00 35.67 163 PRO D C 1
ATOM 10356 O O . PRO E 1 142 ? -20.035 126.583 -34.652 1.00 34.94 163 PRO D O 1
ATOM 10360 N N . MET E 1 143 ? -18.808 124.681 -34.566 1.00 33.60 164 MET D N 1
ATOM 10361 C CA . MET E 1 143 ? -17.578 125.451 -34.384 1.00 33.29 164 MET D CA 1
ATOM 10362 C C . MET E 1 143 ? -17.043 125.945 -35.722 1.00 32.75 164 MET D C 1
ATOM 10363 O O . MET E 1 143 ? -16.266 126.901 -35.765 1.00 33.31 164 MET D O 1
ATOM 10368 N N . MET E 1 144 ? -17.494 125.352 -36.819 1.00 33.10 165 MET D N 1
ATOM 10369 C CA . MET E 1 144 ? -17.116 125.821 -38.140 1.00 34.70 165 MET D CA 1
ATOM 10370 C C . MET E 1 144 ? -18.175 125.325 -39.108 1.00 33.20 165 MET D C 1
ATOM 10371 O O . MET E 1 144 ? -18.803 124.300 -38.863 1.00 31.97 165 MET D O 1
ATOM 10376 N N . VAL E 1 145 ? -18.422 126.108 -40.156 1.00 33.90 166 VAL D N 1
ATOM 10377 C CA . VAL E 1 145 ? -19.333 125.757 -41.239 1.00 30.64 166 VAL D CA 1
ATOM 10378 C C . VAL E 1 145 ? -18.606 126.092 -42.530 1.00 31.53 166 VAL D C 1
ATOM 10379 O O . VAL E 1 145 ? -18.047 127.184 -42.650 1.00 36.35 166 VAL D O 1
ATOM 10383 N N . LEU E 1 146 ? -18.562 125.146 -43.470 1.00 28.30 167 LEU D N 1
ATOM 10384 C CA . LEU E 1 146 ? -17.938 125.363 -44.768 1.00 23.25 167 LEU D CA 1
ATOM 10385 C C . LEU E 1 146 ? -18.975 125.082 -45.839 1.00 31.86 167 LEU D C 1
ATOM 10386 O O . LEU E 1 146 ? -19.649 124.049 -45.786 1.00 32.28 167 LEU D O 1
ATOM 10391 N N . GLN E 1 147 ? -19.099 126.004 -46.799 1.00 28.41 168 GLN D N 1
ATOM 10392 C CA . GLN E 1 147 ? -20.080 125.864 -47.909 1.00 26.55 168 GLN D CA 1
ATOM 10393 C C . GLN E 1 147 ? -19.520 124.904 -48.965 1.00 27.98 168 GLN D C 1
ATOM 10394 O O . GLN E 1 147 ? -18.295 124.928 -49.197 1.00 29.81 168 GLN D O 1
ATOM 10400 N N . LEU E 1 148 ? -20.393 124.098 -49.577 1.00 25.05 169 LEU D N 1
ATOM 10401 C CA . LEU E 1 148 ? -19.974 123.123 -50.620 1.00 26.42 169 LEU D CA 1
ATOM 10402 C C . LEU E 1 148 ? -20.553 123.551 -51.974 1.00 29.19 169 LEU D C 1
ATOM 10403 O O . LEU E 1 148 ? -21.535 124.319 -51.980 1.00 28.04 169 LEU D O 1
ATOM 10408 N N . PRO E 1 149 ? -19.992 123.090 -53.114 1.00 29.24 170 PRO D N 1
ATOM 10409 C CA . PRO E 1 149 ? -20.503 123.464 -54.437 1.00 25.76 170 PRO D CA 1
ATOM 10410 C C . PRO E 1 149 ? -21.845 122.779 -54.734 1.00 31.95 170 PRO D C 1
ATOM 10411 O O . PRO E 1 149 ? -22.630 123.331 -55.484 1.00 30.43 170 PRO D O 1
ATOM 10415 N N . GLU E 1 150 ? -22.067 121.602 -54.140 1.00 26.77 171 GLU D N 1
ATOM 10416 C CA . GLU E 1 150 ? -23.328 120.838 -54.345 1.00 27.02 171 GLU D CA 1
ATOM 10417 C C . GLU E 1 150 ? -23.621 120.002 -53.094 1.00 31.39 171 GLU D C 1
ATOM 10418 O O . GLU E 1 150 ? -22.968 120.239 -52.058 1.00 29.22 171 GLU D O 1
ATOM 10424 N N . ARG E 1 151 ? -24.568 119.064 -53.197 1.00 28.63 172 ARG D N 1
ATOM 10425 C CA . ARG E 1 151 ? -24.943 118.190 -52.053 1.00 25.13 172 ARG D CA 1
ATOM 10426 C C . ARG E 1 151 ? -23.796 117.214 -51.767 1.00 28.04 172 ARG D C 1
ATOM 10427 O O . ARG E 1 151 ? -23.225 116.672 -52.734 1.00 27.26 172 ARG D O 1
ATOM 10435 N N . CYS E 1 152 ? -23.481 117.006 -50.484 1.00 24.79 173 CYS D N 1
ATOM 10436 C CA . CYS E 1 152 ? -22.385 116.085 -50.079 1.00 27.22 173 CYS D CA 1
ATOM 10437 C C . CYS E 1 152 ? -22.779 114.640 -50.404 1.00 27.82 173 CYS D C 1
ATOM 10438 O O . CYS E 1 152 ? -23.809 114.174 -49.876 1.00 22.70 173 CYS D O 1
ATOM 10441 N N . TYR E 1 153 ? -21.984 113.968 -51.243 1.00 25.17 174 TYR D N 1
ATOM 10442 C CA . TYR E 1 153 ? -22.246 112.588 -51.628 1.00 28.16 174 TYR D CA 1
ATOM 10443 C C . TYR E 1 153 ? -21.374 111.577 -50.890 1.00 30.41 174 TYR D C 1
ATOM 10444 O O . TYR E 1 153 ? -21.859 110.494 -50.561 1.00 30.79 174 TYR D O 1
ATOM 10453 N N . CYS E 1 154 ? -20.107 111.898 -50.618 1.00 29.17 175 CYS D N 1
ATOM 10454 C CA . CYS E 1 154 ? -19.239 111.028 -49.830 1.00 30.94 175 CYS D CA 1
ATOM 10455 C C . CYS E 1 154 ? -18.026 111.819 -49.339 1.00 31.56 175 CYS D C 1
ATOM 10456 O O . CYS E 1 154 ? -17.698 112.890 -49.863 1.00 25.41 175 CYS D O 1
ATOM 10459 N N . ALA E 1 155 ? -17.346 111.258 -48.335 1.00 31.64 176 ALA D N 1
ATOM 10460 C CA . ALA E 1 155 ? -16.180 111.913 -47.762 1.00 29.87 176 ALA D CA 1
ATOM 10461 C C . ALA E 1 155 ? -15.351 110.898 -46.987 1.00 31.64 176 ALA D C 1
ATOM 10462 O O . ALA E 1 155 ? -15.863 109.880 -46.520 1.00 34.24 176 ALA D O 1
ATOM 10464 N N . ASP E 1 156 ? -14.063 111.209 -46.830 1.00 33.14 177 ASP D N 1
ATOM 10465 C CA . ASP E 1 156 ? -13.171 110.442 -45.968 1.00 29.58 177 ASP D CA 1
ATOM 10466 C C . ASP E 1 156 ? -12.187 111.404 -45.319 1.00 31.29 177 ASP D C 1
ATOM 10467 O O . ASP E 1 156 ? -11.867 112.448 -45.890 1.00 30.52 177 ASP D O 1
ATOM 10472 N N . VAL E 1 157 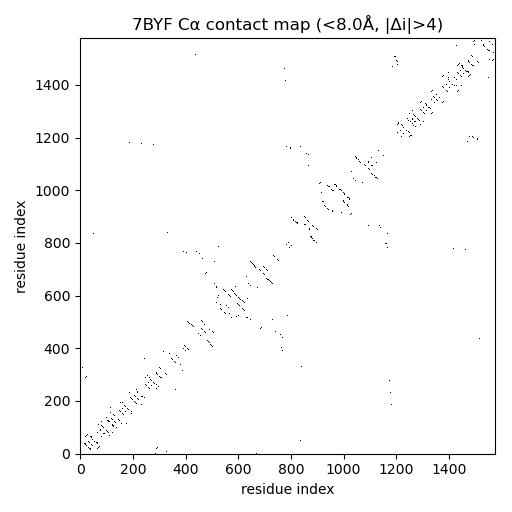? -11.728 111.077 -44.106 1.00 30.77 178 VAL D N 1
ATOM 10473 C CA . VAL E 1 157 ? -10.638 111.832 -43.496 1.00 31.14 178 VAL D CA 1
ATOM 10474 C C . VAL E 1 157 ? -9.631 110.886 -42.848 1.00 31.24 178 VAL D C 1
ATOM 10475 O O . VAL E 1 157 ? -9.984 109.834 -42.300 1.00 27.93 178 VAL D O 1
ATOM 10479 N N . ILE E 1 158 ? -8.361 111.262 -42.973 1.00 30.18 179 ILE D N 1
ATOM 10480 C CA . ILE E 1 158 ? -7.241 110.713 -42.233 1.00 26.80 179 ILE D CA 1
ATOM 10481 C C . ILE E 1 158 ? -6.368 111.922 -41.930 1.00 32.91 179 ILE D C 1
ATOM 10482 O O . ILE E 1 158 ? -5.751 112.478 -42.849 1.00 26.71 179 ILE D O 1
ATOM 10487 N N . TYR E 1 159 ? -6.325 112.343 -40.655 1.00 28.76 180 TYR D N 1
ATOM 10488 C CA . TYR E 1 159 ? -5.717 113.624 -40.328 1.00 31.20 180 TYR D CA 1
ATOM 10489 C C . TYR E 1 159 ? -4.273 113.657 -40.825 1.00 33.20 180 TYR D C 1
ATOM 10490 O O . TYR E 1 159 ? -3.554 112.663 -40.680 1.00 34.14 180 TYR D O 1
ATOM 10499 N N . PRO E 1 160 ? -3.806 114.786 -41.412 1.00 33.17 181 PRO D N 1
ATOM 10500 C CA . PRO E 1 160 ? -4.451 116.103 -41.561 1.00 34.63 181 PRO D CA 1
ATOM 10501 C C . PRO E 1 160 ? -5.301 116.324 -42.822 1.00 31.85 181 PRO D C 1
ATOM 10502 O O . PRO E 1 160 ? -5.504 117.480 -43.202 1.00 34.28 181 PRO D O 1
ATOM 10506 N N . MET E 1 161 ? -5.792 115.272 -43.463 1.00 30.02 182 MET D N 1
ATOM 10507 C CA . MET E 1 161 ? -6.458 115.410 -44.755 1.00 35.54 182 MET D CA 1
ATOM 10508 C C . MET E 1 161 ? -7.901 114.917 -44.701 1.00 33.29 182 MET D C 1
ATOM 10509 O O . MET E 1 161 ? -8.209 113.907 -44.053 1.00 27.75 182 MET D O 1
ATOM 10514 N N . ALA E 1 162 ? -8.779 115.654 -45.389 1.00 31.57 183 ALA D N 1
ATOM 10515 C CA . ALA E 1 162 ? -10.140 115.231 -45.677 1.00 29.39 183 ALA D CA 1
ATOM 10516 C C . ALA E 1 162 ? -10.408 115.445 -47.159 1.00 32.64 183 ALA D C 1
ATOM 10517 O O . ALA E 1 162 ? -9.851 116.356 -47.781 1.00 34.29 183 ALA D O 1
ATOM 10519 N N . VAL E 1 163 ? -11.256 114.593 -47.729 1.00 27.40 184 VAL D N 1
ATOM 10520 C CA . VAL E 1 163 ? -11.632 114.697 -49.133 1.00 30.23 184 VAL D CA 1
ATOM 10521 C C . VAL E 1 163 ? -13.141 114.552 -49.238 1.00 30.79 184 VAL D C 1
ATOM 10522 O O . VAL E 1 163 ? -13.727 113.638 -48.642 1.00 29.41 184 VAL D O 1
ATOM 10526 N N . VAL E 1 164 ? -13.766 115.440 -50.003 1.00 23.79 185 VAL D N 1
ATOM 10527 C CA . VAL E 1 164 ? -15.219 115.467 -50.115 1.00 30.62 185 VAL D CA 1
ATOM 10528 C C . VAL E 1 164 ? -15.619 115.465 -51.588 1.00 29.45 185 VAL D C 1
ATOM 10529 O O . VAL E 1 164 ? -15.078 116.236 -52.393 1.00 26.44 185 VAL D O 1
ATOM 10533 N N . ALA E 1 165 ? -16.549 114.580 -51.939 1.00 28.41 186 ALA D N 1
ATOM 10534 C CA . ALA E 1 165 ? -17.150 114.541 -53.263 1.00 28.88 186 ALA D CA 1
ATOM 10535 C C . ALA E 1 165 ? -18.612 114.967 -53.153 1.00 27.26 186 ALA D C 1
ATOM 10536 O O . ALA E 1 165 ? -19.278 114.679 -52.153 1.00 28.83 186 ALA D O 1
ATOM 10538 N N . THR E 1 166 ? -19.107 115.679 -54.163 1.00 26.59 187 THR D N 1
ATOM 10539 C CA . THR E 1 166 ? -20.457 116.235 -54.126 1.00 28.47 187 THR D CA 1
ATOM 10540 C C . THR E 1 166 ? -21.217 115.838 -55.383 1.00 27.83 187 THR D C 1
ATOM 10541 O O . THR E 1 166 ? -20.655 115.278 -56.325 1.00 31.81 187 THR D O 1
ATOM 10545 N N . ALA E 1 167 ? -22.504 116.175 -55.405 1.00 27.29 188 ALA D N 1
ATOM 10546 C CA . ALA E 1 167 ? -23.262 116.140 -56.647 1.00 27.62 188 ALA D CA 1
ATOM 10547 C C . ALA E 1 167 ? -22.548 116.966 -57.726 1.00 33.99 188 ALA D C 1
ATOM 10548 O O . ALA E 1 167 ? -21.789 117.902 -57.434 1.00 30.89 188 ALA D O 1
ATOM 10550 N N . GLU E 1 168 ? -22.803 116.611 -58.993 1.00 32.16 189 GLU D N 1
ATOM 10551 C CA . GLU E 1 168 ? -22.180 117.265 -60.153 1.00 34.37 189 GLU D CA 1
ATOM 10552 C C . GLU E 1 168 ? -20.659 117.175 -60.093 1.00 34.02 189 GLU D C 1
ATOM 10553 O O . GLU E 1 168 ? -19.946 118.106 -60.487 1.00 30.59 189 GLU D O 1
ATOM 10559 N N . ARG E 1 169 ? -20.162 116.053 -59.575 1.00 31.07 190 ARG D N 1
ATOM 10560 C CA . ARG E 1 169 ? -18.765 115.681 -59.725 1.00 32.37 190 ARG D CA 1
ATOM 10561 C C . ARG E 1 169 ? -17.820 116.673 -59.030 1.00 34.16 190 ARG D C 1
ATOM 10562 O O . ARG E 1 169 ? -16.672 116.866 -59.448 1.00 32.52 190 ARG D O 1
ATOM 10570 N N . GLY E 1 170 ? -18.290 117.295 -57.946 1.00 31.78 191 GLY D N 1
ATOM 10571 C CA . GLY E 1 170 ? -17.438 118.177 -57.158 1.00 26.46 191 GLY D CA 1
ATOM 10572 C C . GLY E 1 170 ? -16.464 117.369 -56.309 1.00 33.63 191 GLY D C 1
ATOM 10573 O O . GLY E 1 170 ? -16.791 116.306 -55.785 1.00 30.83 191 GLY D O 1
ATOM 10574 N N . LEU E 1 171 ? -15.252 117.897 -56.180 1.00 30.49 192 LEU D N 1
ATOM 10575 C CA . LEU E 1 171 ? -14.156 117.193 -55.541 1.00 29.03 192 LEU D CA 1
ATOM 10576 C C . LEU E 1 171 ? -13.287 118.233 -54.850 1.00 34.01 192 LEU D C 1
ATOM 10577 O O . LEU E 1 171 ? -12.721 119.110 -55.512 1.00 33.92 192 LEU D O 1
ATOM 10582 N N . ILE E 1 172 ? -13.190 118.145 -53.525 1.00 32.95 193 ILE D N 1
ATOM 10583 C CA . ILE E 1 172 ? -12.507 119.143 -52.709 1.00 30.49 193 ILE D CA 1
ATOM 10584 C C . ILE E 1 172 ? -11.630 118.422 -51.702 1.00 31.18 193 ILE D C 1
ATOM 10585 O O . ILE E 1 172 ? -12.122 117.594 -50.926 1.00 35.91 193 ILE D O 1
ATOM 10590 N N . VAL E 1 173 ? -10.351 118.728 -51.703 1.00 28.68 194 VAL D N 1
ATOM 10591 C CA . VAL E 1 173 ? -9.439 118.221 -50.688 1.00 30.57 194 VAL D CA 1
ATOM 10592 C C . VAL E 1 173 ? -9.293 119.275 -49.602 1.00 33.22 194 VAL D C 1
ATOM 10593 O O . VAL E 1 173 ? -9.169 120.471 -49.893 1.00 32.10 194 VAL D O 1
ATOM 10597 N N . TYR E 1 174 ? -9.302 118.842 -48.348 1.00 32.79 195 TYR D N 1
ATOM 10598 C CA . TYR E 1 174 ? -9.204 119.770 -47.236 1.00 36.01 195 TYR D CA 1
ATOM 10599 C C . TYR E 1 174 ? -7.948 119.505 -46.418 1.00 40.09 195 TYR D C 1
ATOM 10600 O O . TYR E 1 174 ? -7.405 118.389 -46.393 1.00 39.18 195 TYR D O 1
ATOM 10609 N N . GLN E 1 175 ? -7.503 120.570 -45.758 1.00 40.63 196 GLN D N 1
ATOM 10610 C CA . GLN E 1 175 ? -6.347 120.578 -44.881 1.00 36.21 196 GLN D CA 1
ATOM 10611 C C . GLN E 1 175 ? -6.837 120.797 -43.468 1.00 35.06 196 GLN D C 1
ATOM 10612 O O . GLN E 1 175 ? -7.655 121.693 -43.228 1.00 36.54 196 GLN D O 1
ATOM 10618 N N . LEU E 1 176 ? -6.347 119.988 -42.539 1.00 33.97 197 LEU D N 1
ATOM 10619 C CA . LEU E 1 176 ? -6.920 119.989 -41.208 1.00 33.09 197 LEU D CA 1
ATOM 10620 C C . LEU E 1 176 ? -5.961 120.494 -40.151 1.00 37.37 197 LEU D C 1
ATOM 10621 O O . LEU E 1 176 ? -6.375 120.673 -38.996 1.00 36.20 197 LEU D O 1
ATOM 10626 N N . GLU E 1 177 ? -4.703 120.731 -40.501 1.00 39.05 198 GLU D N 1
ATOM 10627 C CA . GLU E 1 177 ? -3.772 121.271 -39.522 1.00 42.39 198 GLU D CA 1
ATOM 10628 C C . GLU E 1 177 ? -4.200 122.681 -39.115 1.00 44.19 198 GLU D C 1
ATOM 10629 O O . GLU E 1 177 ? -4.640 123.477 -39.956 1.00 37.34 198 GLU D O 1
ATOM 10635 N N . ASN E 1 178 ? -4.098 122.963 -37.801 1.00 42.69 199 ASN D N 1
ATOM 10636 C CA . ASN E 1 178 ? -4.519 124.201 -37.132 1.00 41.33 199 ASN D CA 1
ATOM 10637 C C . ASN E 1 178 ? -6.034 124.379 -37.065 1.00 37.27 199 ASN D C 1
ATOM 10638 O O . ASN E 1 178 ? -6.593 124.594 -35.981 1.00 34.17 199 ASN D O 1
ATOM 10643 N N . GLN E 1 179 ? -6.696 124.330 -38.220 1.00 35.78 200 GLN D N 1
ATOM 10644 C CA . GLN E 1 179 ? -8.150 124.385 -38.321 1.00 34.21 200 GLN D CA 1
ATOM 10645 C C . GLN E 1 179 ? -8.543 123.842 -39.678 1.00 30.83 200 GLN D C 1
ATOM 10646 O O . GLN E 1 179 ? -7.746 123.910 -40.621 1.00 31.04 200 GLN D O 1
ATOM 10652 N N . PRO E 1 180 ? -9.749 123.291 -39.813 1.00 30.11 201 PRO D N 1
ATOM 10653 C CA . PRO E 1 180 ? -10.158 122.763 -41.121 1.00 30.21 201 PRO D CA 1
ATOM 10654 C C . PRO E 1 180 ? -10.273 123.896 -42.138 1.00 35.59 201 PRO D C 1
ATOM 10655 O O . PRO E 1 180 ? -10.801 124.971 -41.834 1.00 35.18 201 PRO D O 1
ATOM 10659 N N . SER E 1 181 ? -9.737 123.673 -43.340 1.00 36.12 202 SER D N 1
ATOM 10660 C CA . SER E 1 181 ? -9.853 124.693 -44.384 1.00 33.59 202 SER D CA 1
ATOM 10661 C C . SER E 1 181 ? -9.701 124.056 -45.766 1.00 35.88 202 SER D C 1
ATOM 10662 O O . SER E 1 181 ? -9.222 122.926 -45.911 1.00 38.38 202 SER D O 1
ATOM 10665 N N . GLU E 1 182 ? -10.110 124.800 -46.784 1.00 35.60 203 GLU D N 1
ATOM 10666 C CA . GLU E 1 182 ? -10.125 124.269 -48.139 1.00 36.26 203 GLU D CA 1
ATOM 10667 C C . GLU E 1 182 ? -8.706 124.314 -48.688 1.00 36.62 203 GLU D C 1
ATOM 10668 O O . GLU E 1 182 ? -7.965 125.266 -48.439 1.00 40.72 203 GLU D O 1
ATOM 10674 N N . PHE E 1 183 ? -8.300 123.253 -49.378 1.00 36.53 204 PHE D N 1
ATOM 10675 C CA . PHE E 1 183 ? -6.918 123.141 -49.836 1.00 38.50 204 PHE D CA 1
ATOM 10676 C C . PHE E 1 183 ? -6.789 123.118 -51.351 1.00 38.45 204 PHE D C 1
ATOM 10677 O O . PHE E 1 183 ? -5.940 123.817 -51.907 1.00 42.27 204 PHE D O 1
ATOM 10685 N N . ARG E 1 184 ? -7.602 122.327 -52.040 1.00 34.53 205 ARG D N 1
ATOM 10686 C CA . ARG E 1 184 ? -7.613 122.379 -53.491 1.00 36.20 205 ARG D CA 1
ATOM 10687 C C . ARG E 1 184 ? -8.954 121.851 -53.969 1.00 37.33 205 ARG D C 1
ATOM 10688 O O . ARG E 1 184 ? -9.501 120.927 -53.364 1.00 40.07 205 ARG D O 1
ATOM 10696 N N . ARG E 1 185 ? -9.500 122.458 -55.026 1.00 35.26 206 ARG D N 1
ATOM 10697 C CA . ARG E 1 185 ? -10.610 121.860 -55.757 1.00 33.86 206 ARG D CA 1
ATOM 10698 C C . ARG E 1 185 ? -10.047 121.154 -56.979 1.00 37.76 206 ARG D C 1
ATOM 10699 O O . ARG E 1 185 ? -9.296 121.749 -57.758 1.00 40.01 206 ARG D O 1
ATOM 10707 N N . ILE E 1 186 ? -10.372 119.878 -57.109 1.00 38.14 207 ILE D N 1
ATOM 10708 C CA . ILE E 1 186 ? -9.802 119.018 -58.133 1.00 36.60 207 ILE D CA 1
ATOM 10709 C C . ILE E 1 186 ? -10.812 118.893 -59.257 1.00 37.46 207 ILE D C 1
ATOM 10710 O O . ILE E 1 186 ? -12.015 118.728 -59.013 1.00 35.45 207 ILE D O 1
ATOM 10715 N N . GLU E 1 187 ? -10.331 119.013 -60.488 1.00 43.86 208 GLU D N 1
ATOM 10716 C CA . GLU E 1 187 ? -11.129 118.650 -61.647 1.00 41.82 208 GLU D CA 1
ATOM 10717 C C . GLU E 1 187 ? -11.266 117.136 -61.651 1.00 44.98 208 GLU D C 1
ATOM 10718 O O . GLU E 1 187 ? -10.256 116.417 -61.615 1.00 43.04 208 GLU D O 1
ATOM 10724 N N . SER E 1 188 ? -12.501 116.654 -61.658 1.00 39.47 209 SER D N 1
ATOM 10725 C CA . SER E 1 188 ? -12.721 115.263 -61.320 1.00 40.04 209 SER D CA 1
ATOM 10726 C C . SER E 1 188 ? -12.106 114.370 -62.389 1.00 43.74 209 SER D C 1
ATOM 10727 O O . SER E 1 188 ? -12.323 114.605 -63.586 1.00 45.80 209 SER D O 1
ATOM 10730 N N . PRO E 1 189 ? -11.310 113.364 -62.002 1.00 38.63 210 PRO D N 1
ATOM 10731 C CA . PRO E 1 189 ? -10.801 112.402 -62.988 1.00 36.45 210 PRO D CA 1
ATOM 10732 C C . PRO E 1 189 ? -11.872 111.475 -63.532 1.00 38.82 210 PRO D C 1
ATOM 10733 O O . PRO E 1 189 ? -11.612 110.785 -64.527 1.00 41.08 210 PRO D O 1
ATOM 10737 N N . LEU E 1 190 ? -13.067 111.466 -62.944 1.00 35.20 211 LEU D N 1
ATOM 10738 C CA . LEU E 1 190 ? -14.161 110.607 -63.372 1.00 39.36 211 LEU D CA 1
ATOM 10739 C C . LEU E 1 190 ? -15.282 111.434 -63.994 1.00 38.31 211 LEU D C 1
ATOM 10740 O O . LEU E 1 190 ? -15.562 112.549 -63.549 1.00 38.42 211 LEU D O 1
ATOM 10745 N N . LYS E 1 191 ? -15.942 110.873 -65.009 1.00 39.96 212 LYS D N 1
ATOM 10746 C CA . LYS E 1 191 ? -16.947 111.593 -65.791 1.00 39.69 212 LYS D CA 1
ATOM 10747 C C . LYS E 1 191 ? -18.380 111.321 -65.344 1.00 35.96 212 LYS D C 1
ATOM 10748 O O . LYS E 1 191 ? -19.308 111.856 -65.952 1.00 37.57 212 LYS D O 1
ATOM 10754 N N . HIS E 1 192 ? -18.590 110.523 -64.301 1.00 32.40 213 HIS D N 1
ATOM 10755 C CA . HIS E 1 192 ? -19.932 110.185 -63.854 1.00 32.06 213 HIS D CA 1
ATOM 10756 C C . HIS E 1 192 ? -20.084 110.411 -62.359 1.00 32.23 213 HIS D C 1
ATOM 10757 O O . HIS E 1 192 ? -19.106 110.539 -61.617 1.00 35.20 213 HIS D O 1
ATOM 10764 N N . GLN E 1 193 ? -21.330 110.403 -61.918 1.00 31.45 214 GLN D N 1
ATOM 10765 C CA . GLN E 1 193 ? -21.776 110.609 -60.525 1.00 26.57 214 GLN D CA 1
ATOM 10766 C C . GLN E 1 193 ? -20.841 109.931 -59.517 1.00 35.19 214 GLN D C 1
ATOM 10767 O O . GLN E 1 193 ? -20.736 108.735 -59.517 1.00 31.80 214 GLN D O 1
ATOM 10773 N N . HIS E 1 194 ? -20.181 110.738 -58.693 1.00 28.96 215 HIS D N 1
ATOM 10774 C CA . HIS E 1 194 ? -19.281 110.275 -57.628 1.00 27.44 215 HIS D CA 1
ATOM 10775 C C . HIS E 1 194 ? -20.105 109.545 -56.579 1.00 31.51 215 HIS D C 1
ATOM 10776 O O . HIS E 1 194 ? -21.209 109.920 -56.347 1.00 29.51 215 HIS D O 1
ATOM 10783 N N . ARG E 1 195 ? -19.526 108.514 -55.954 1.00 31.43 216 ARG D N 1
ATOM 10784 C CA . ARG E 1 195 ? -20.296 107.723 -54.956 1.00 27.07 216 ARG D CA 1
ATOM 10785 C C . ARG E 1 195 ? -19.477 107.435 -53.691 1.00 25.40 216 ARG D C 1
ATOM 10786 O O . ARG E 1 195 ? -20.048 107.581 -52.592 1.00 30.22 216 ARG D O 1
ATOM 10794 N N . CYS E 1 196 ? -18.204 107.042 -53.820 1.00 25.27 217 CYS D N 1
ATOM 10795 C CA . CYS E 1 196 ? -17.444 106.695 -52.601 1.00 26.06 217 CYS D CA 1
ATOM 10796 C C . CYS E 1 196 ? -16.017 107.230 -52.669 1.00 27.12 217 CYS D C 1
ATOM 10797 O O . CYS E 1 196 ? -15.622 107.542 -53.753 1.00 27.44 217 CYS D O 1
ATOM 10800 N N . VAL E 1 197 ? -15.275 107.244 -51.557 1.00 24.61 218 VAL D N 1
ATOM 10801 C CA . VAL E 1 197 ? -13.929 107.889 -51.632 1.00 24.17 218 VAL D CA 1
ATOM 10802 C C . VAL E 1 197 ? -13.119 107.444 -50.408 1.00 27.59 218 VAL D C 1
ATOM 10803 O O . VAL E 1 197 ? -13.683 107.450 -49.296 1.00 28.14 218 VAL D O 1
ATOM 10807 N N . ALA E 1 198 ? -11.849 107.074 -50.610 1.00 24.13 219 ALA D N 1
ATOM 10808 C CA . ALA E 1 198 ? -10.995 106.618 -49.506 1.00 23.70 219 ALA D CA 1
ATOM 10809 C C . ALA E 1 198 ? -9.592 107.149 -49.691 1.00 27.74 219 ALA D C 1
ATOM 10810 O O . ALA E 1 198 ? -9.020 106.992 -50.745 1.00 24.44 219 ALA D O 1
ATOM 10812 N N . ILE E 1 199 ? -9.109 107.786 -48.643 1.00 26.36 220 ILE D N 1
ATOM 10813 C CA . ILE E 1 199 ? -7.751 108.314 -48.610 1.00 27.14 220 ILE D CA 1
ATOM 10814 C C . ILE E 1 199 ? -6.774 107.163 -48.410 1.00 29.70 220 ILE D C 1
ATOM 10815 O O . ILE E 1 199 ? -7.013 106.249 -47.607 1.00 28.22 220 ILE D O 1
ATOM 10820 N N . PHE E 1 200 ? -5.672 107.186 -49.145 1.00 28.90 221 PHE D N 1
ATOM 10821 C CA . PHE E 1 200 ? -4.604 106.239 -48.893 1.00 32.16 221 PHE D CA 1
ATOM 10822 C C . PHE E 1 200 ? -3.347 107.010 -48.522 1.00 36.35 221 PHE D C 1
ATOM 10823 O O . PHE E 1 200 ? -3.204 108.193 -48.844 1.00 36.96 221 PHE D O 1
ATOM 10831 N N . LYS E 1 201 ? -2.479 106.374 -47.752 1.00 35.65 222 LYS D N 1
ATOM 10832 C CA . LYS E 1 201 ? -1.262 107.119 -47.375 1.00 39.37 222 LYS D CA 1
ATOM 10833 C C . LYS E 1 201 ? -0.073 106.515 -48.113 1.00 43.46 222 LYS D C 1
ATOM 10834 O O . LYS E 1 201 ? -0.232 105.490 -48.808 1.00 41.21 222 LYS D O 1
ATOM 10840 N N . ASP E 1 202 ? 1.077 107.160 -47.937 1.00 44.45 223 ASP D N 1
ATOM 10841 C CA . ASP E 1 202 ? 2.371 106.702 -48.423 1.00 46.30 223 ASP D CA 1
ATOM 10842 C C . ASP E 1 202 ? 2.961 105.702 -47.441 1.00 48.10 223 ASP D C 1
ATOM 10843 O O . ASP E 1 202 ? 2.370 105.381 -46.404 1.00 42.16 223 ASP D O 1
ATOM 10848 N N . LYS E 1 203 ? 4.143 105.186 -47.796 1.00 56.91 224 LYS D N 1
ATOM 10849 C CA . LYS E 1 203 ? 4.859 104.164 -46.984 1.00 57.94 224 LYS D CA 1
ATOM 10850 C C . LYS E 1 203 ? 5.216 104.7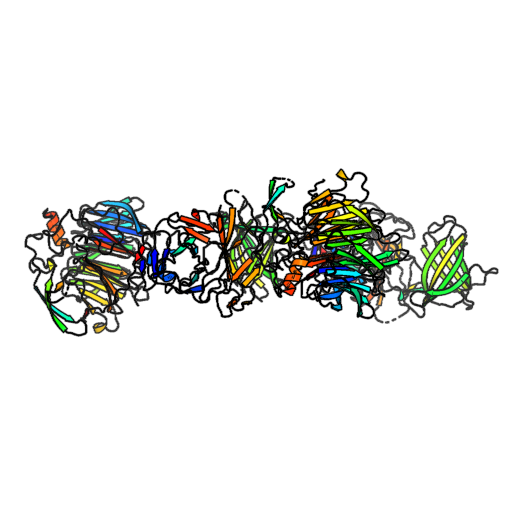31 -45.604 1.00 60.15 224 LYS D C 1
ATOM 10851 O O . LYS E 1 203 ? 5.643 103.941 -44.740 1.00 63.40 224 LYS D O 1
ATOM 10857 N N . GLN E 1 204 ? 5.047 106.042 -45.411 1.00 54.65 225 GLN D N 1
ATOM 10858 C CA . GLN E 1 204 ? 5.373 106.682 -44.108 1.00 53.36 225 GLN D CA 1
ATOM 10859 C C . GLN E 1 204 ? 4.077 106.970 -43.342 1.00 51.41 225 GLN D C 1
ATOM 10860 O O . GLN E 1 204 ? 4.095 107.897 -42.502 1.00 57.79 225 GLN D O 1
ATOM 10866 N N . ASN E 1 205 ? 2.997 106.253 -43.692 1.00 47.86 226 ASN D N 1
ATOM 10867 C CA . ASN E 1 205 ? 1.691 106.384 -43.050 1.00 45.19 226 ASN D CA 1
ATOM 10868 C C . ASN E 1 205 ? 1.118 107.796 -43.146 1.00 44.83 226 ASN D C 1
ATOM 10869 O O . ASN E 1 205 ? 0.241 108.176 -42.355 1.00 40.60 226 ASN D O 1
ATOM 10874 N N . LYS E 1 206 ? 1.560 108.560 -44.098 1.00 44.05 227 LYS D N 1
ATOM 10875 C CA . LYS E 1 206 ? 1.101 109.932 -44.263 1.00 45.32 227 LYS D CA 1
ATOM 10876 C C . LYS E 1 206 ? 0.106 110.019 -45.422 1.00 42.09 227 LYS D C 1
ATOM 10877 O O . LYS E 1 206 ? 0.409 109.562 -46.533 1.00 39.34 227 LYS D O 1
ATOM 10883 N N . PRO E 1 207 ? -1.080 110.586 -45.210 1.00 40.08 228 PRO D N 1
ATOM 10884 C CA . PRO E 1 207 ? -2.077 110.684 -46.292 1.00 36.02 228 PRO D CA 1
ATOM 10885 C C . PRO E 1 207 ? -1.519 111.410 -47.505 1.00 35.68 228 PRO D C 1
ATOM 10886 O O . PRO E 1 207 ? -1.112 112.568 -47.412 1.00 36.78 228 PRO D O 1
ATOM 10890 N N . THR E 1 208 ? -1.524 110.731 -48.660 1.00 31.29 229 THR D N 1
ATOM 10891 C CA . THR E 1 208 ? -0.990 111.313 -49.889 1.00 32.21 229 THR D CA 1
ATOM 10892 C C . THR E 1 208 ? -1.950 111.338 -51.069 1.00 36.73 229 THR D C 1
ATOM 10893 O O . THR E 1 208 ? -1.584 111.890 -52.117 1.00 36.91 229 THR D O 1
ATOM 10897 N N . GLY E 1 209 ? -3.130 110.738 -50.965 1.00 37.31 230 GLY D N 1
ATOM 10898 C CA . GLY E 1 209 ? -4.038 110.731 -52.095 1.00 36.78 230 GLY D CA 1
ATOM 10899 C C . GLY E 1 209 ? -5.319 110.000 -51.757 1.00 33.82 230 GLY D C 1
ATOM 10900 O O . GLY E 1 209 ? -5.597 109.696 -50.590 1.00 31.28 230 GLY D O 1
ATOM 10901 N N . PHE E 1 210 ? -6.105 109.719 -52.797 1.00 31.72 231 PHE D N 1
ATOM 10902 C CA . PHE E 1 210 ? -7.372 109.038 -52.574 1.00 33.37 231 PHE D CA 1
ATOM 10903 C C . PHE E 1 210 ? -7.782 108.213 -53.785 1.00 33.18 231 PHE D C 1
ATOM 10904 O O . PHE E 1 210 ? -7.356 108.462 -54.921 1.00 34.38 231 PHE D O 1
ATOM 10912 N N . ALA E 1 211 ? -8.636 107.230 -53.520 1.00 27.67 232 ALA D N 1
ATOM 10913 C CA . ALA E 1 211 ? -9.353 106.531 -54.571 1.00 28.28 232 ALA D CA 1
ATOM 10914 C C . ALA E 1 211 ? -10.797 107.018 -54.595 1.00 27.75 232 ALA D C 1
ATOM 10915 O O . ALA E 1 211 ? -11.363 107.381 -53.557 1.00 27.81 232 ALA D O 1
ATOM 10917 N N . LEU E 1 212 ? -11.381 107.040 -55.796 1.00 26.59 233 LEU D N 1
ATOM 10918 C CA . LEU E 1 212 ? -12.723 107.582 -56.014 1.00 29.06 233 LEU D CA 1
ATOM 10919 C C . LEU E 1 212 ? -13.534 106.655 -56.921 1.00 29.98 233 LEU D C 1
ATOM 10920 O O . LEU E 1 212 ? -13.059 106.233 -57.980 1.00 29.20 233 LEU D O 1
ATOM 10925 N N . GLY E 1 213 ? -14.752 106.340 -56.508 1.00 24.76 234 GLY D N 1
ATOM 10926 C CA . GLY E 1 213 ? -15.632 105.465 -57.267 1.00 25.47 234 GLY D CA 1
ATOM 10927 C C . GLY E 1 213 ? -16.845 106.231 -57.763 1.00 30.91 234 GLY D C 1
ATOM 10928 O O . GLY E 1 213 ? -17.346 107.134 -57.078 1.00 29.07 234 GLY D O 1
ATOM 10929 N N . SER E 1 214 ? -17.300 105.876 -58.963 1.00 30.95 235 SER D N 1
ATOM 10930 C CA . SER E 1 214 ? -18.465 106.471 -59.603 1.00 29.48 235 SER D CA 1
ATOM 10931 C C . SER E 1 214 ? -19.532 105.406 -59.827 1.00 29.25 235 SER D C 1
ATOM 10932 O O . SER E 1 214 ? -19.324 104.213 -59.591 1.00 28.49 235 SER D O 1
ATOM 10935 N N . ILE E 1 215 ? -20.691 105.850 -60.318 1.00 31.29 236 ILE D N 1
ATOM 10936 C CA . ILE E 1 215 ? -21.734 104.907 -60.701 1.00 28.33 236 ILE D CA 1
ATOM 10937 C C . ILE E 1 215 ? -21.400 104.151 -61.977 1.00 31.01 236 ILE D C 1
ATOM 10938 O O . ILE E 1 215 ? -22.135 103.222 -62.340 1.00 30.58 236 ILE D O 1
ATOM 10943 N N . GLU E 1 216 ? -20.305 104.501 -62.653 1.00 29.09 237 GLU D N 1
ATOM 10944 C CA . GLU E 1 216 ? -19.970 103.947 -63.967 1.00 29.64 237 GLU D CA 1
ATOM 10945 C C . GLU E 1 216 ? -18.885 102.869 -63.913 1.00 27.83 237 GLU D C 1
ATOM 10946 O O . GLU E 1 216 ? -18.020 102.833 -64.780 1.00 28.81 237 GLU D O 1
ATOM 10952 N N . GLY E 1 217 ? -18.919 101.954 -62.940 1.00 31.27 238 GLY D N 1
ATOM 10953 C CA . GLY E 1 217 ? -17.932 100.878 -62.848 1.00 31.01 238 GLY D CA 1
ATOM 10954 C C . GLY E 1 217 ? -16.497 101.291 -63.125 1.00 31.44 238 GLY D C 1
ATOM 10955 O O . GLY E 1 217 ? -15.814 100.718 -63.979 1.00 31.48 238 GLY D O 1
ATOM 10956 N N . ARG E 1 218 ? -16.038 102.314 -62.418 1.00 29.57 239 ARG D N 1
ATOM 10957 C CA . ARG E 1 218 ? -14.715 102.863 -62.650 1.00 33.41 239 ARG D CA 1
ATOM 10958 C C . ARG E 1 218 ? -14.242 103.535 -61.370 1.00 31.21 239 ARG D C 1
ATOM 10959 O O . ARG E 1 218 ? -15.034 104.145 -60.642 1.00 30.13 239 ARG D O 1
ATOM 10967 N N . VAL E 1 219 ? -12.956 103.402 -61.094 1.00 30.85 240 VAL D N 1
ATOM 10968 C CA . VAL E 1 219 ? -12.339 104.006 -59.924 1.00 30.59 240 VAL D CA 1
ATOM 10969 C C . VAL E 1 219 ? -11.196 104.886 -60.410 1.00 33.29 240 VAL D C 1
ATOM 10970 O O . VAL E 1 219 ? -10.579 104.614 -61.446 1.00 35.41 240 VAL D O 1
ATOM 10974 N N . ALA E 1 220 ? -10.947 105.975 -59.688 1.00 31.84 241 ALA D N 1
ATOM 10975 C CA . ALA E 1 220 ? -9.838 106.865 -59.974 1.00 30.68 241 ALA D CA 1
ATOM 10976 C C . ALA E 1 220 ? -8.826 106.770 -58.845 1.00 32.49 241 ALA D C 1
ATOM 10977 O O . ALA E 1 220 ? -9.206 106.699 -57.674 1.00 29.63 241 ALA D O 1
ATOM 10979 N N . ILE E 1 221 ? -7.542 106.740 -59.200 1.00 32.16 242 ILE D N 1
ATOM 10980 C CA . ILE E 1 221 ? -6.442 106.783 -58.239 1.00 34.26 242 ILE D CA 1
ATOM 10981 C C . ILE E 1 221 ? -5.746 108.125 -58.427 1.00 40.70 242 ILE D C 1
ATOM 10982 O O . ILE E 1 221 ? -5.196 108.403 -59.503 1.00 39.20 242 ILE D O 1
ATOM 10987 N N . HIS E 1 222 ? -5.790 108.967 -57.398 1.00 33.44 243 HIS D N 1
ATOM 10988 C CA . HIS E 1 222 ? -5.380 110.355 -57.538 1.00 39.30 243 HIS D CA 1
ATOM 10989 C C . HIS E 1 222 ? -4.435 110.731 -56.402 1.00 37.85 243 HIS D C 1
ATOM 10990 O O . HIS E 1 222 ? -4.821 110.681 -55.230 1.00 36.50 243 HIS D O 1
ATOM 10997 N N . TYR E 1 223 ? -3.200 111.094 -56.745 1.00 34.83 244 TYR D N 1
ATOM 10998 C CA . TYR E 1 223 ? -2.216 111.516 -55.753 1.00 39.77 244 TYR D CA 1
ATOM 10999 C C . TYR E 1 223 ? -2.233 113.043 -55.608 1.00 40.84 244 TYR D C 1
ATOM 11000 O O . TYR E 1 223 ? -2.409 113.775 -56.590 1.00 34.45 244 TYR D O 1
ATOM 11009 N N . ILE E 1 224 ? -2.053 113.520 -54.372 1.00 39.55 245 ILE D N 1
ATOM 11010 C CA . ILE E 1 224 ? -2.114 114.960 -54.117 1.00 41.96 245 ILE D CA 1
ATOM 11011 C C . ILE E 1 224 ? -0.958 115.682 -54.799 1.00 43.82 245 ILE D C 1
ATOM 11012 O O . ILE E 1 224 ? -1.163 116.644 -55.553 1.00 41.10 245 ILE D O 1
ATOM 11017 N N . ASN E 1 225 ? 0.271 115.242 -54.529 1.00 44.20 246 ASN D N 1
ATOM 11018 C CA . ASN E 1 225 ? 1.480 115.900 -55.029 1.00 46.95 246 ASN D CA 1
ATOM 11019 C C . ASN E 1 225 ? 2.446 114.860 -55.587 1.00 46.86 246 ASN D C 1
ATOM 11020 O O . ASN E 1 225 ? 3.572 114.716 -55.101 1.00 44.19 246 ASN D O 1
ATOM 11025 N N . PRO E 1 226 ? 2.040 114.129 -56.628 1.00 47.52 247 PRO D N 1
ATOM 11026 C CA . PRO E 1 226 ? 2.896 113.064 -57.185 1.00 48.05 247 PRO D CA 1
ATOM 11027 C C . PRO E 1 226 ? 3.995 113.635 -58.066 1.00 52.23 247 PRO D C 1
ATOM 11028 O O . PRO E 1 226 ? 3.878 114.767 -58.573 1.00 47.81 247 PRO D O 1
ATOM 11032 N N . PRO E 1 227 ? 5.065 112.862 -58.307 1.00 49.69 248 PRO D N 1
ATOM 11033 C CA . PRO E 1 227 ? 6.133 113.362 -59.193 1.00 46.54 248 PRO D CA 1
ATOM 11034 C C . PRO E 1 227 ? 5.653 113.681 -60.601 1.00 49.06 248 PRO D C 1
ATOM 11035 O O . PRO E 1 227 ? 5.928 114.773 -61.113 1.00 51.63 248 PRO D O 1
ATOM 11039 N N . ASN E 1 228 ? 4.930 112.769 -61.247 1.00 51.00 249 ASN D N 1
ATOM 11040 C CA . ASN E 1 228 ? 4.499 112.946 -62.635 1.00 51.46 249 ASN D CA 1
ATOM 11041 C C . ASN E 1 228 ? 2.994 112.736 -62.731 1.00 52.90 249 ASN D C 1
ATOM 11042 O O . ASN E 1 228 ? 2.528 111.647 -63.104 1.00 52.68 249 ASN D O 1
ATOM 11047 N N . PRO E 1 229 ? 2.203 113.765 -62.402 1.00 48.60 250 PRO D N 1
ATOM 11048 C CA . PRO E 1 229 ? 0.734 113.615 -62.411 1.00 47.81 250 PRO D CA 1
ATOM 11049 C C . PRO E 1 229 ? 0.170 112.968 -63.667 1.00 48.32 250 PRO D C 1
ATOM 11050 O O . PRO E 1 229 ? -0.752 112.149 -63.571 1.00 46.41 250 PRO D O 1
ATOM 11054 N N . ALA E 1 230 ? 0.722 113.290 -64.840 1.00 48.13 251 ALA D N 1
ATOM 11055 C CA . ALA E 1 230 ? 0.167 112.794 -66.093 1.00 44.73 251 ALA D CA 1
ATOM 11056 C C . ALA E 1 230 ? 0.252 111.277 -66.196 1.00 52.25 251 ALA D C 1
ATOM 11057 O O . ALA E 1 230 ? -0.589 110.659 -66.862 1.00 50.51 251 ALA D O 1
ATOM 11059 N N . LYS E 1 231 ? 1.256 110.661 -65.564 1.00 48.86 252 LYS D N 1
ATOM 11060 C CA . LYS E 1 231 ? 1.399 109.208 -65.562 1.00 50.82 252 LYS D CA 1
ATOM 11061 C C . LYS E 1 231 ? 0.929 108.564 -64.267 1.00 49.78 252 LYS D C 1
ATOM 11062 O O . LYS E 1 231 ? 0.457 107.422 -64.291 1.00 47.24 252 LYS D O 1
ATOM 11068 N N . ASP E 1 232 ? 1.054 109.275 -63.142 1.00 50.58 253 ASP D N 1
ATOM 11069 C CA . ASP E 1 232 ? 0.881 108.667 -61.825 1.00 50.31 253 ASP D CA 1
ATOM 11070 C C . ASP E 1 232 ? -0.579 108.608 -61.398 1.00 47.10 253 ASP D C 1
ATOM 11071 O O . ASP E 1 232 ? -0.934 107.773 -60.556 1.00 48.57 253 ASP D O 1
ATOM 11076 N N . ASN E 1 233 ? -1.421 109.490 -61.939 1.00 42.96 254 ASN D N 1
ATOM 11077 C CA . ASN E 1 233 ? -2.844 109.527 -61.638 1.00 39.99 254 ASN D CA 1
ATOM 11078 C C . ASN E 1 233 ? -3.575 108.800 -62.756 1.00 42.20 254 ASN D C 1
ATOM 11079 O O . ASN E 1 233 ? -3.503 109.213 -63.920 1.00 49.87 254 ASN D O 1
ATOM 11084 N N . PHE E 1 234 ? -4.284 107.730 -62.410 1.00 36.02 255 PHE D N 1
ATOM 11085 C CA . PHE E 1 234 ? -4.965 106.920 -63.413 1.00 43.00 255 PHE D CA 1
ATOM 11086 C C . PHE E 1 234 ? -6.345 106.514 -62.918 1.00 40.41 255 PHE D C 1
ATOM 11087 O O . PHE E 1 234 ? -6.692 106.687 -61.744 1.00 37.83 255 PHE D O 1
ATOM 11095 N N . THR E 1 235 ? -7.132 105.955 -63.834 1.00 38.82 256 THR D N 1
ATOM 11096 C CA . THR E 1 235 ? -8.404 105.332 -63.503 1.00 39.17 256 THR D CA 1
ATOM 11097 C C . THR E 1 235 ? -8.367 103.883 -63.962 1.00 39.41 256 THR D C 1
ATOM 11098 O O . THR E 1 235 ? -7.611 103.524 -64.866 1.00 39.53 256 THR D O 1
ATOM 11102 N N . PHE E 1 236 ? -9.189 103.037 -63.350 1.00 33.51 257 PHE D N 1
ATOM 11103 C CA . PHE E 1 236 ? -9.296 101.679 -63.859 1.00 36.86 257 PHE D CA 1
ATOM 11104 C C . PHE E 1 236 ? -10.751 101.238 -63.846 1.00 35.87 257 PHE D C 1
ATOM 11105 O O . PHE E 1 236 ? -11.591 101.800 -63.135 1.00 34.60 257 PHE D O 1
ATOM 11113 N N . LYS E 1 237 ? -11.045 100.230 -64.660 1.00 33.79 258 LYS D N 1
ATOM 11114 C CA . LYS E 1 237 ? -12.406 99.731 -64.764 1.00 35.43 258 LYS D CA 1
ATOM 11115 C C . LYS E 1 237 ? -12.623 98.632 -63.743 1.00 30.82 258 LYS D C 1
ATOM 11116 O O . LYS E 1 237 ? -11.703 97.877 -63.409 1.00 32.23 258 LYS D O 1
ATOM 11122 N N . CYS E 1 238 ? -13.854 98.539 -63.254 1.00 29.96 259 CYS D N 1
ATOM 11123 C CA . CYS E 1 238 ? -14.204 97.518 -62.278 1.00 28.16 259 CYS D CA 1
ATOM 11124 C C . CYS E 1 238 ? -15.714 97.372 -62.244 1.00 27.78 259 CYS D C 1
ATOM 11125 O O . CYS E 1 238 ? -16.451 98.172 -62.816 1.00 30.90 259 CYS D O 1
ATOM 11128 N N . HIS E 1 239 ? -16.156 96.322 -61.573 1.00 27.08 260 HIS D N 1
ATOM 11129 C CA . HIS E 1 239 ? -17.567 95.994 -61.407 1.00 30.19 260 HIS D CA 1
ATOM 11130 C C . HIS E 1 239 ? -18.334 96.048 -62.732 1.00 30.97 260 HIS D C 1
ATOM 11131 O O . HIS E 1 239 ? -19.312 96.771 -62.897 1.00 32.28 260 HIS D O 1
ATOM 11138 N N . ARG E 1 240 ? -17.875 95.206 -63.665 1.00 32.03 261 ARG D N 1
ATOM 11139 C CA . ARG E 1 240 ? -18.465 95.002 -64.979 1.00 31.50 261 ARG D CA 1
ATOM 11140 C C . ARG E 1 240 ? -18.518 93.507 -65.283 1.00 37.16 261 ARG D C 1
ATOM 11141 O O . ARG E 1 240 ? -17.691 92.737 -64.784 1.00 40.58 261 ARG D O 1
ATOM 11149 N N . SER E 1 241 ? -19.480 93.100 -66.119 1.00 32.02 262 SER D N 1
ATOM 11150 C CA . SER E 1 241 ? -19.727 91.672 -66.410 1.00 29.12 262 SER D CA 1
ATOM 11151 C C . SER E 1 241 ? -18.610 90.967 -67.181 1.00 33.34 262 SER D C 1
ATOM 11152 O O . SER E 1 241 ? -17.855 91.592 -67.918 1.00 38.46 262 SER D O 1
ATOM 11155 N N . THR E 1 246 ? -19.135 85.652 -74.640 1.00 75.47 267 THR D N 1
ATOM 11156 C CA . THR E 1 246 ? -18.288 86.822 -74.440 1.00 82.91 267 THR D CA 1
ATOM 11157 C C . THR E 1 246 ? -18.574 87.826 -75.572 1.00 81.84 267 THR D C 1
ATOM 11158 O O . THR E 1 246 ? -17.794 88.756 -75.807 1.00 77.19 267 THR D O 1
ATOM 11162 N N . SER E 1 247 ? -19.722 87.638 -76.242 1.00 81.48 268 SER D N 1
ATOM 11163 C CA . SER E 1 247 ? -20.181 88.491 -77.341 1.00 81.48 268 SER D CA 1
ATOM 11164 C C . SER E 1 247 ? -21.439 89.292 -77.002 1.00 76.39 268 SER D C 1
ATOM 11165 O O . SER E 1 247 ? -22.048 89.885 -77.904 1.00 70.07 268 SER D O 1
ATOM 11168 N N . ALA E 1 248 ? -21.851 89.310 -75.715 1.00 76.19 269 ALA D N 1
ATOM 11169 C CA . ALA E 1 248 ? -22.953 90.056 -75.119 1.00 64.82 269 ALA D CA 1
ATOM 11170 C C . ALA E 1 248 ? -22.474 91.436 -74.673 1.00 62.31 269 ALA D C 1
ATOM 11171 O O . ALA E 1 248 ? -21.270 91.648 -74.472 1.00 61.76 269 ALA D O 1
ATOM 11173 N N . PRO E 1 249 ? -23.382 92.408 -74.508 1.00 53.96 270 PRO D N 1
ATOM 11174 C CA . PRO E 1 249 ? -22.949 93.728 -74.032 1.00 51.06 270 PRO D CA 1
ATOM 11175 C C . PRO E 1 249 ? -22.397 93.643 -72.615 1.00 40.00 270 PRO D C 1
ATOM 11176 O O . PRO E 1 249 ? -22.777 92.780 -71.819 1.00 37.41 270 PRO D O 1
ATOM 11180 N N . GLN E 1 250 ? -21.472 94.545 -72.315 1.00 40.00 271 GLN D N 1
ATOM 11181 C CA . GLN E 1 250 ? -20.912 94.648 -70.973 1.00 36.96 271 GLN D CA 1
ATOM 11182 C C . GLN E 1 250 ? -21.830 95.489 -70.094 1.00 37.36 271 GLN D C 1
ATOM 11183 O O . GLN E 1 250 ? -22.081 96.664 -70.394 1.00 35.46 271 GLN D O 1
ATOM 11189 N N . ASP E 1 251 ? -22.351 94.880 -69.032 1.00 33.89 272 ASP D N 1
ATOM 11190 C CA . ASP E 1 251 ? -23.067 95.618 -68.006 1.00 33.10 272 ASP D CA 1
ATOM 11191 C C . ASP E 1 251 ? -22.080 96.366 -67.122 1.00 35.79 272 ASP D C 1
ATOM 11192 O O . ASP E 1 251 ? -21.011 95.848 -66.776 1.00 36.55 272 ASP D O 1
ATOM 11197 N N . ILE E 1 252 ? -22.453 97.587 -66.754 1.00 35.40 273 ILE D N 1
ATOM 11198 C CA . ILE E 1 252 ? -21.633 98.487 -65.953 1.00 33.63 273 ILE D CA 1
ATOM 11199 C C . ILE E 1 252 ? -22.384 98.763 -64.655 1.00 32.93 273 ILE D C 1
ATOM 11200 O O . ILE E 1 252 ? -23.550 99.168 -64.690 1.00 32.84 273 ILE D O 1
ATOM 11205 N N . TYR E 1 253 ? -21.728 98.554 -63.511 1.00 31.32 274 TYR D N 1
ATOM 11206 C CA . TYR E 1 253 ? -22.408 98.741 -62.235 1.00 30.30 274 TYR D CA 1
ATOM 11207 C C . TYR E 1 253 ? -21.768 99.853 -61.414 1.00 31.11 274 TYR D C 1
ATOM 11208 O O . TYR E 1 253 ? -20.624 100.252 -61.648 1.00 35.17 274 TYR D O 1
ATOM 11217 N N . ALA E 1 254 ? -22.528 100.366 -60.449 1.00 29.58 275 ALA D N 1
ATOM 11218 C CA . ALA E 1 254 ? -21.985 101.357 -59.530 1.00 29.03 275 ALA D CA 1
ATOM 11219 C C . ALA E 1 254 ? -20.984 100.713 -58.571 1.00 29.62 275 ALA D C 1
ATOM 11220 O O . ALA E 1 254 ? -21.147 99.565 -58.137 1.00 28.58 275 ALA D O 1
ATOM 11222 N N . VAL E 1 255 ? -19.925 101.452 -58.272 1.00 30.89 276 VAL D N 1
ATOM 11223 C CA . VAL E 1 255 ? -19.041 101.154 -57.152 1.00 30.10 276 VAL D CA 1
ATOM 11224 C C . VAL E 1 255 ? -19.674 101.771 -55.915 1.00 25.95 276 VAL D C 1
ATOM 11225 O O . VAL E 1 255 ? -19.908 102.977 -55.889 1.00 29.54 276 VAL D O 1
ATOM 11229 N N . ASN E 1 256 ? -19.965 100.957 -54.900 1.00 25.62 277 ASN D N 1
ATOM 11230 C CA . ASN E 1 256 ? -20.632 101.433 -53.687 1.00 27.61 277 ASN D CA 1
ATOM 11231 C C . ASN E 1 256 ? -19.689 101.749 -52.528 1.00 33.66 277 ASN D C 1
ATOM 11232 O O . ASN E 1 256 ? -20.111 102.426 -51.580 1.00 34.41 277 ASN D O 1
ATOM 11237 N N . GLY E 1 257 ? -18.450 101.250 -52.556 1.00 28.61 278 GLY D N 1
ATOM 11238 C CA . GLY E 1 257 ? -17.555 101.350 -51.422 1.00 26.39 278 GLY D CA 1
ATOM 11239 C C . GLY E 1 257 ? -16.115 101.049 -51.792 1.00 32.25 278 GLY D C 1
ATOM 11240 O O . GLY E 1 257 ? -15.848 100.114 -52.554 1.00 33.14 278 GLY D O 1
ATOM 11241 N N . ILE E 1 258 ? -15.184 101.856 -51.293 1.00 24.71 279 ILE D N 1
ATOM 11242 C CA . ILE E 1 258 ? -13.755 101.590 -51.387 1.00 27.27 279 ILE D CA 1
ATOM 11243 C C . ILE E 1 258 ? -13.199 101.582 -49.966 1.00 29.72 279 ILE D C 1
ATOM 11244 O O . ILE E 1 258 ? -13.661 102.336 -49.102 1.00 33.42 279 ILE D O 1
ATOM 11249 N N . ALA E 1 259 ? -12.215 100.735 -49.714 1.00 26.87 280 ALA D N 1
ATOM 11250 C CA . ALA E 1 259 ? -11.578 100.749 -48.406 1.00 25.48 280 ALA D CA 1
ATOM 11251 C C . ALA E 1 259 ? -10.163 100.237 -48.579 1.00 29.43 280 ALA D C 1
ATOM 11252 O O . ALA E 1 259 ? -9.961 99.186 -49.202 1.00 35.87 280 ALA D O 1
ATOM 11254 N N . PHE E 1 260 ? -9.193 100.979 -48.062 1.00 24.09 281 PHE D N 1
ATOM 11255 C CA . PHE E 1 260 ? -7.804 100.538 -48.104 1.00 26.16 281 PHE D CA 1
ATOM 11256 C C . PHE E 1 260 ? -7.481 99.661 -46.900 1.00 29.15 281 PHE D C 1
ATOM 11257 O O . PHE E 1 260 ? -7.983 99.894 -45.791 1.00 27.69 281 PHE D O 1
ATOM 11265 N N . HIS E 1 261 ? -6.654 98.630 -47.137 1.00 28.92 282 HIS D N 1
ATOM 11266 C CA . HIS E 1 261 ? -6.151 97.774 -46.063 1.00 28.69 282 HIS D CA 1
ATOM 11267 C 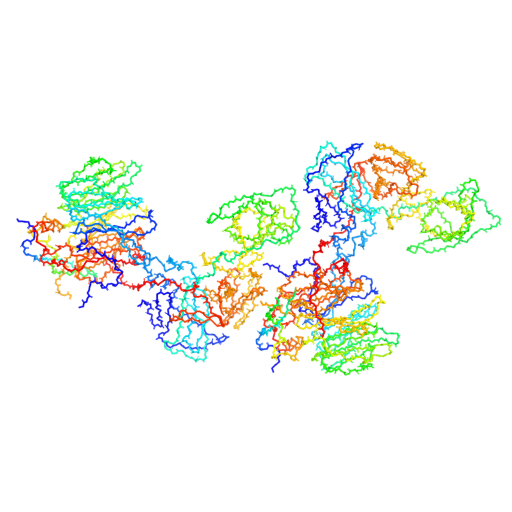C . HIS E 1 261 ? -5.187 98.594 -45.205 1.00 29.35 282 HIS D C 1
ATOM 11268 O O . HIS E 1 261 ? -4.202 99.129 -45.736 1.00 25.67 282 HIS D O 1
ATOM 11275 N N . PRO E 1 262 ? -5.436 98.731 -43.897 1.00 28.74 283 PRO D N 1
ATOM 11276 C CA . PRO E 1 262 ? -4.654 99.684 -43.083 1.00 29.02 283 PRO D CA 1
ATOM 11277 C C . PRO E 1 262 ? -3.155 99.444 -43.108 1.00 34.10 283 PRO D C 1
ATOM 11278 O O . PRO E 1 262 ? -2.391 100.407 -42.941 1.00 37.65 283 PRO D O 1
ATOM 11282 N N . VAL E 1 263 ? -2.708 98.207 -43.336 1.00 28.48 284 VAL D N 1
ATOM 11283 C CA . VAL E 1 263 ? -1.291 97.861 -43.320 1.00 31.80 284 VAL D CA 1
ATOM 11284 C C . VAL E 1 263 ? -0.747 97.628 -44.728 1.00 30.17 284 VAL D C 1
ATOM 11285 O O . VAL E 1 263 ? 0.306 98.155 -45.086 1.00 30.34 284 VAL D O 1
ATOM 11289 N N . HIS E 1 264 ? -1.431 96.806 -45.529 1.00 28.75 285 HIS D N 1
ATOM 11290 C CA . HIS E 1 264 ? -0.869 96.394 -46.812 1.00 30.15 285 HIS D CA 1
ATOM 11291 C C . HIS E 1 264 ? -0.970 97.463 -47.885 1.00 32.22 285 HIS D C 1
ATOM 11292 O O . HIS E 1 264 ? -0.313 97.339 -48.924 1.00 33.37 285 HIS D O 1
ATOM 11299 N N . GLY E 1 265 ? -1.793 98.491 -47.678 1.00 34.15 286 GLY D N 1
ATOM 11300 C CA . GLY E 1 265 ? -1.995 99.511 -48.678 1.00 31.06 286 GLY D CA 1
ATOM 11301 C C . GLY E 1 265 ? -2.816 99.098 -49.880 1.00 28.90 286 GLY D C 1
ATOM 11302 O O . GLY E 1 265 ? -3.175 99.965 -50.680 1.00 31.62 286 GLY D O 1
ATOM 11303 N N . THR E 1 266 ? -3.120 97.814 -50.052 1.00 28.46 287 THR D N 1
ATOM 11304 C CA . THR E 1 266 ? -4.011 97.393 -51.122 1.00 28.66 287 THR D CA 1
ATOM 11305 C C . THR E 1 266 ? -5.441 97.861 -50.812 1.00 29.38 287 THR D C 1
ATOM 11306 O O . THR E 1 266 ? -5.701 98.509 -49.794 1.00 28.19 287 THR D O 1
ATOM 11310 N N . LEU E 1 267 ? -6.398 97.559 -51.689 1.00 29.04 288 LEU D N 1
ATOM 11311 C CA . LEU E 1 267 ? -7.729 98.123 -51.464 1.00 30.70 288 LEU D CA 1
ATOM 11312 C C . LEU E 1 267 ? -8.832 97.195 -51.960 1.00 30.79 288 LEU D C 1
ATOM 11313 O O . LEU E 1 267 ? -8.645 96.427 -52.909 1.00 29.25 288 LEU D O 1
ATOM 11318 N N . ALA E 1 268 ? -9.998 97.301 -51.319 1.00 28.03 289 ALA D N 1
ATOM 11319 C CA . ALA E 1 268 ? -11.200 96.599 -51.741 1.00 28.07 289 ALA D CA 1
ATOM 11320 C C . ALA E 1 268 ? -12.192 97.575 -52.367 1.00 27.88 289 ALA D C 1
ATOM 11321 O O . ALA E 1 268 ? -12.226 98.758 -52.019 1.00 28.28 289 ALA D O 1
ATOM 11323 N N . THR E 1 269 ? -12.981 97.070 -53.315 1.00 27.31 290 THR D N 1
ATOM 11324 C CA . THR E 1 269 ? -14.146 97.768 -53.836 1.00 27.87 290 THR D CA 1
ATOM 11325 C C . THR E 1 269 ? -15.341 96.829 -53.759 1.00 28.67 290 THR D C 1
ATOM 11326 O O . THR E 1 269 ? -15.190 95.607 -53.808 1.00 30.88 290 THR D O 1
ATOM 11330 N N . VAL E 1 270 ? -16.533 97.402 -53.627 1.00 28.59 291 VAL D N 1
ATOM 11331 C CA . VAL E 1 270 ? -17.767 96.632 -53.639 1.00 26.87 291 VAL D CA 1
ATOM 11332 C C . VAL E 1 270 ? -18.735 97.325 -54.583 1.00 31.02 291 VAL D C 1
ATOM 11333 O O . VAL E 1 270 ? -18.760 98.559 -54.668 1.00 29.55 291 VAL D O 1
ATOM 11337 N N . GLY E 1 271 ? -19.529 96.542 -55.316 1.00 31.28 292 GLY D N 1
ATOM 11338 C CA . GLY E 1 271 ? -20.473 97.149 -56.274 1.00 30.18 292 GLY D CA 1
ATOM 11339 C C . GLY E 1 271 ? -21.881 96.602 -56.133 1.00 30.70 292 GLY D C 1
ATOM 11340 O O . GLY E 1 271 ? -22.084 95.684 -55.314 1.00 23.38 292 GLY D O 1
ATOM 11341 N N . SER E 1 272 ? -22.818 97.151 -56.914 1.00 26.53 293 SER D N 1
ATOM 11342 C CA . SER E 1 272 ? -24.233 96.697 -56.902 1.00 26.07 293 SER D CA 1
ATOM 11343 C C . SER E 1 272 ? -24.318 95.321 -57.572 1.00 26.67 293 SER D C 1
ATOM 11344 O O . SER E 1 272 ? -25.205 94.531 -57.193 1.00 29.38 293 SER D O 1
ATOM 11347 N N . ASP E 1 273 ? -23.426 95.065 -58.536 1.00 28.15 294 ASP D N 1
ATOM 11348 C CA . ASP E 1 273 ? -23.377 93.761 -59.248 1.00 28.03 294 ASP D CA 1
ATOM 11349 C C . ASP E 1 273 ? -23.350 92.637 -58.207 1.00 28.12 294 ASP D C 1
ATOM 11350 O O . ASP E 1 273 ? -23.867 91.543 -58.509 1.00 32.43 294 ASP D O 1
ATOM 11355 N N . GLY E 1 274 ? -22.769 92.902 -57.030 1.00 23.40 295 GLY D N 1
ATOM 11356 C CA . GLY E 1 274 ? -22.731 91.895 -55.993 1.00 26.27 295 GLY D CA 1
ATOM 11357 C C . GLY E 1 274 ? -21.399 91.198 -55.867 1.00 28.07 295 GLY D C 1
ATOM 11358 O O . GLY E 1 274 ? -21.345 90.047 -55.415 1.00 30.43 295 GLY D O 1
ATOM 11359 N N . ARG E 1 275 ? -20.324 91.844 -56.294 1.00 26.05 296 ARG D N 1
ATOM 11360 C CA . ARG E 1 275 ? -18.986 91.301 -56.172 1.00 28.97 296 ARG D CA 1
ATOM 11361 C C . ARG E 1 275 ? -18.138 92.278 -55.378 1.00 29.00 296 ARG D C 1
ATOM 11362 O O . ARG E 1 275 ? -18.329 93.494 -55.464 1.00 30.08 296 ARG D O 1
ATOM 11370 N N . PHE E 1 276 ? -17.208 91.741 -54.598 1.00 21.93 297 PHE D N 1
ATOM 11371 C CA . PHE E 1 276 ? -16.111 92.534 -54.083 1.00 26.68 297 PHE D CA 1
ATOM 11372 C C . PHE E 1 276 ? -14.839 92.176 -54.836 1.00 27.21 297 PHE D C 1
ATOM 11373 O O . PHE E 1 276 ? -14.690 91.059 -55.336 1.00 28.77 297 PHE D O 1
ATOM 11381 N N . SER E 1 277 ? -13.932 93.145 -54.918 1.00 27.03 298 SER D N 1
ATOM 11382 C CA . SER E 1 277 ? -12.653 92.968 -55.580 1.00 26.00 298 SER D CA 1
ATOM 11383 C C . SER E 1 277 ? -11.544 93.587 -54.739 1.00 29.67 298 SER D C 1
ATOM 11384 O O . SER E 1 277 ? -11.757 94.567 -54.011 1.00 30.38 298 SER D O 1
ATOM 11387 N N . PHE E 1 278 ? -10.362 92.982 -54.835 1.00 26.41 299 PHE D N 1
ATOM 11388 C CA . PHE E 1 278 ? -9.156 93.422 -54.154 1.00 26.57 299 PHE D CA 1
ATOM 11389 C C . PHE E 1 278 ? -8.141 93.852 -55.202 1.00 27.09 299 PHE D C 1
ATOM 11390 O O . PHE E 1 278 ? -8.031 93.214 -56.247 1.00 31.12 299 PHE D O 1
ATOM 11398 N N . TRP E 1 279 ? -7.399 94.927 -54.928 1.00 28.91 300 TRP D N 1
ATOM 11399 C CA . TRP E 1 279 ? -6.572 95.575 -55.943 1.00 28.95 300 TRP D CA 1
ATOM 11400 C C . TRP E 1 279 ? -5.267 96.070 -55.344 1.00 33.65 300 TRP D C 1
ATOM 11401 O O . TRP E 1 279 ? -5.154 96.291 -54.135 1.00 31.60 300 TRP D O 1
ATOM 11412 N N . ASP E 1 280 ? -4.293 96.302 -56.223 1.00 31.46 301 ASP D N 1
ATOM 11413 C CA . ASP E 1 280 ? -2.999 96.851 -55.837 1.00 30.12 301 ASP D CA 1
ATOM 11414 C C . ASP E 1 280 ? -2.777 98.068 -56.722 1.00 34.19 301 ASP D C 1
ATOM 11415 O O . ASP E 1 280 ? -2.430 97.921 -57.895 1.00 37.54 301 ASP D O 1
ATOM 11420 N N . LYS E 1 281 ? -2.971 99.265 -56.194 1.00 35.85 302 LYS D N 1
ATOM 11421 C CA . LYS E 1 281 ? -2.885 100.506 -57.003 1.00 36.26 302 LYS D CA 1
ATOM 11422 C C . LYS E 1 281 ? -1.450 100.846 -57.347 1.00 37.04 302 LYS D C 1
ATOM 11423 O O . LYS E 1 281 ? -1.244 101.738 -58.114 1.00 41.84 302 LYS D O 1
ATOM 11429 N N . ASP E 1 282 ? -0.512 100.129 -56.772 1.00 38.88 303 ASP D N 1
ATOM 11430 C CA . ASP E 1 282 ? 0.901 100.307 -57.084 1.00 37.49 303 ASP D CA 1
ATOM 11431 C C . ASP E 1 282 ? 1.334 99.369 -58.217 1.00 39.08 303 ASP D C 1
ATOM 11432 O O . ASP E 1 282 ? 1.869 99.819 -59.236 1.00 39.24 303 ASP D O 1
ATOM 11437 N N . ALA E 1 283 ? 1.075 98.067 -58.088 1.00 35.16 304 ALA D N 1
ATOM 11438 C CA . ALA E 1 283 ? 1.336 97.194 -59.224 1.00 37.00 304 ALA D CA 1
ATOM 11439 C C . ALA E 1 283 ? 0.286 97.347 -60.323 1.00 43.69 304 ALA D C 1
ATOM 11440 O O . ALA E 1 283 ? 0.488 96.826 -61.430 1.00 45.98 304 ALA D O 1
ATOM 11442 N N . ARG E 1 284 ? -0.810 98.060 -60.047 1.00 39.77 305 ARG D N 1
ATOM 11443 C CA . ARG E 1 284 ? -1.938 98.205 -60.969 1.00 40.20 305 ARG D CA 1
ATOM 11444 C C . ARG E 1 284 ? -2.470 96.840 -61.406 1.00 41.58 305 ARG D C 1
ATOM 11445 O O . ARG E 1 284 ? -2.588 96.530 -62.596 1.00 44.07 305 ARG D O 1
ATOM 11453 N N . THR E 1 285 ? -2.808 96.019 -60.417 1.00 37.82 306 THR D N 1
ATOM 11454 C CA . THR E 1 285 ? -3.267 94.664 -60.657 1.00 37.99 306 THR D CA 1
ATOM 11455 C C . THR E 1 285 ? -4.544 94.401 -59.881 1.00 35.03 306 THR D C 1
ATOM 11456 O O . THR E 1 285 ? -4.809 95.019 -58.847 1.00 38.06 306 THR D O 1
ATOM 11460 N N . LYS E 1 286 ? -5.326 93.467 -60.388 1.00 33.94 307 LYS D N 1
ATOM 11461 C CA . LYS E 1 286 ? -6.463 92.930 -59.667 1.00 33.45 307 LYS D CA 1
ATOM 11462 C C . LYS E 1 286 ? -6.009 91.677 -58.923 1.00 37.01 307 LYS D C 1
ATOM 11463 O O . LYS E 1 286 ? -5.415 90.776 -59.518 1.00 38.87 307 LYS D O 1
ATOM 11469 N N . LEU E 1 287 ? -6.260 91.644 -57.620 1.00 33.89 308 LEU D N 1
ATOM 11470 C CA . LEU E 1 287 ? -5.831 90.553 -56.764 1.00 32.48 308 LEU D CA 1
ATOM 11471 C C . LEU E 1 287 ? -6.876 89.456 -56.672 1.00 35.47 308 LEU D C 1
ATOM 11472 O O . LEU E 1 287 ? -6.530 88.276 -56.530 1.00 38.36 308 LEU D O 1
ATOM 11477 N N . LYS E 1 288 ? -8.149 89.817 -56.759 1.00 30.77 309 LYS D N 1
ATOM 11478 C CA . LYS E 1 288 ? -9.206 88.851 -56.545 1.00 27.93 309 LYS D CA 1
ATOM 11479 C C . LYS E 1 288 ? -10.523 89.515 -56.904 1.00 36.79 309 LYS D C 1
ATOM 11480 O O . LYS E 1 288 ? -10.694 90.723 -56.720 1.00 31.82 309 LYS D O 1
ATOM 11486 N N . THR E 1 289 ? -11.441 88.722 -57.443 1.00 37.09 310 THR D N 1
ATOM 11487 C CA . THR E 1 289 ? -12.812 89.153 -57.642 1.00 32.41 310 THR D CA 1
ATOM 11488 C C . THR E 1 289 ? -13.685 88.018 -57.146 1.00 34.11 310 THR D C 1
ATOM 11489 O O . THR E 1 289 ? -13.483 86.865 -57.531 1.00 33.92 310 THR D O 1
ATOM 11493 N N . SER E 1 290 ? -14.602 88.333 -56.241 1.00 31.79 311 SER D N 1
ATOM 11494 C CA . SER E 1 290 ? -15.387 87.291 -55.621 1.00 29.64 311 SER D CA 1
ATOM 11495 C C . SER E 1 290 ? -16.396 86.711 -56.610 1.00 32.04 311 SER D C 1
ATOM 11496 O O . SER E 1 290 ? -16.599 87.217 -57.723 1.00 29.63 311 SER D O 1
ATOM 11499 N N . GLU E 1 291 ? -17.028 85.623 -56.173 1.00 32.45 312 GLU D N 1
ATOM 11500 C CA . GLU E 1 291 ? -18.241 85.131 -56.803 1.00 36.81 312 GLU D CA 1
ATOM 11501 C C . GLU E 1 291 ? -19.337 86.174 -56.650 1.00 33.58 312 GLU D C 1
ATOM 11502 O O . GLU E 1 291 ? -19.286 87.039 -55.780 1.00 35.15 312 GLU D O 1
ATOM 11508 N N . GLN E 1 292 ? -20.351 86.071 -57.487 1.00 34.86 313 GLN D N 1
ATOM 11509 C CA . GLN E 1 292 ? -21.394 87.080 -57.541 1.00 34.91 313 GLN D CA 1
ATOM 11510 C C . GLN E 1 292 ? -22.521 86.771 -56.553 1.00 32.62 313 GLN D C 1
ATOM 11511 O O . GLN E 1 292 ? -23.225 85.766 -56.704 1.00 30.18 313 GLN D O 1
ATOM 11517 N N . LEU E 1 293 ? -22.699 87.639 -55.555 1.00 28.00 314 LEU D N 1
ATOM 11518 C CA . LEU E 1 293 ? -23.859 87.548 -54.676 1.00 27.06 314 LEU D CA 1
ATOM 11519 C C . LEU E 1 293 ? -25.146 87.836 -55.456 1.00 29.29 314 LEU D C 1
ATOM 11520 O O . LEU E 1 293 ? -25.134 88.469 -56.517 1.00 26.34 314 LEU D O 1
ATOM 11525 N N . ASP E 1 294 ? -26.274 87.377 -54.911 1.00 29.00 315 ASP D N 1
ATOM 11526 C CA . ASP E 1 294 ? -27.554 87.558 -55.592 1.00 34.50 315 ASP D CA 1
ATOM 11527 C C . ASP E 1 294 ? -28.192 88.924 -55.326 1.00 33.35 315 ASP D C 1
ATOM 11528 O O . ASP E 1 294 ? -29.344 89.139 -55.720 1.00 37.17 315 ASP D O 1
ATOM 11533 N N . GLN E 1 295 ? -27.496 89.844 -54.674 1.00 29.53 316 GLN D N 1
ATOM 11534 C CA . GLN E 1 295 ? -27.977 91.213 -54.579 1.00 33.77 316 GLN D CA 1
ATOM 11535 C C . GLN E 1 295 ? -26.781 92.123 -54.370 1.00 30.48 316 GLN D C 1
ATOM 11536 O O . GLN E 1 295 ? -25.676 91.651 -54.080 1.00 27.79 316 GLN D O 1
ATOM 11542 N N . PRO E 1 296 ? -26.960 93.435 -54.535 1.00 26.16 317 PRO D N 1
ATOM 11543 C CA . PRO E 1 296 ? -25.812 94.348 -54.471 1.00 28.57 317 PRO D CA 1
ATOM 11544 C C . PRO E 1 296 ? -25.078 94.270 -53.141 1.00 25.15 317 PRO D C 1
ATOM 11545 O O . PRO E 1 296 ? -25.626 93.855 -52.118 1.00 25.85 317 PRO D O 1
ATOM 11549 N N . ILE E 1 297 ? -23.813 94.677 -53.164 1.00 20.86 318 ILE D N 1
ATOM 11550 C CA . ILE E 1 297 ? -23.016 94.814 -51.950 1.00 24.93 318 ILE D CA 1
ATOM 11551 C C . ILE E 1 297 ? -22.901 96.306 -51.672 1.00 25.06 318 ILE D C 1
ATOM 11552 O O . ILE E 1 297 ? -22.180 97.024 -52.375 1.00 23.52 318 ILE D O 1
ATOM 11557 N N . ALA E 1 298 ? -23.616 96.774 -50.646 1.00 27.61 319 ALA D N 1
ATOM 11558 C CA . ALA E 1 298 ? -23.764 98.201 -50.389 1.00 26.48 319 ALA D CA 1
ATOM 11559 C C . ALA E 1 298 ? -22.591 98.832 -49.642 1.00 28.04 319 ALA D C 1
ATOM 11560 O O . ALA E 1 298 ? -22.415 100.049 -49.748 1.00 30.54 319 ALA D O 1
ATOM 11562 N N . ALA E 1 299 ? -21.788 98.070 -48.888 1.00 25.56 320 ALA D N 1
ATOM 11563 C CA . ALA E 1 299 ? -20.809 98.736 -48.023 1.00 21.85 320 ALA D CA 1
ATOM 11564 C C . ALA E 1 299 ? -19.749 97.759 -47.540 1.00 24.03 320 ALA D C 1
ATOM 11565 O O . ALA E 1 299 ? -20.013 96.572 -47.343 1.00 27.10 320 ALA D O 1
ATOM 11567 N N . CYS E 1 300 ? -18.553 98.279 -47.307 1.00 26.18 321 CYS D N 1
ATOM 11568 C CA . CYS E 1 300 ? -17.461 97.447 -46.845 1.00 24.34 321 CYS D CA 1
ATOM 11569 C C . CYS E 1 300 ? -16.604 98.212 -45.851 1.00 25.90 321 CYS D C 1
ATOM 11570 O O . CYS E 1 300 ? -16.769 99.417 -45.652 1.00 24.63 321 CYS D O 1
ATOM 11573 N N . CYS E 1 301 ? -15.673 97.489 -45.220 1.00 30.71 322 CYS D N 1
ATOM 11574 C CA . CYS E 1 301 ? -14.848 98.063 -44.158 1.00 26.75 322 CYS D CA 1
ATOM 11575 C C . CYS E 1 301 ? -13.813 97.055 -43.666 1.00 30.47 322 CYS D C 1
ATOM 11576 O O . CYS E 1 301 ? -14.157 95.900 -43.389 1.00 28.19 322 CYS D O 1
ATOM 11579 N N . PHE E 1 302 ? -12.548 97.464 -43.561 1.00 30.83 323 PHE D N 1
ATOM 11580 C CA . PHE E 1 302 ? -11.558 96.661 -42.853 1.00 30.62 323 PHE D CA 1
ATOM 11581 C C . PHE E 1 302 ? -11.516 97.090 -41.386 1.00 32.78 323 PHE D C 1
ATOM 11582 O O . PHE E 1 302 ? -11.803 98.245 -41.054 1.00 30.25 323 PHE D O 1
ATOM 11590 N N . ASN E 1 303 ? -11.134 96.156 -40.509 1.00 29.08 324 ASN D N 1
ATOM 11591 C CA . ASN E 1 303 ? -10.930 96.501 -39.110 1.00 26.59 324 ASN D CA 1
ATOM 11592 C C . ASN E 1 303 ? -9.560 97.158 -38.947 1.00 28.43 324 ASN D C 1
ATOM 11593 O O . ASN E 1 303 ? -8.842 97.378 -39.927 1.00 28.51 324 ASN D O 1
ATOM 11598 N N . HIS E 1 304 ? -9.183 97.469 -37.690 1.00 30.20 325 HIS D N 1
ATOM 11599 C CA . HIS E 1 304 ? -8.045 98.363 -37.452 1.00 27.12 325 HIS D CA 1
ATOM 11600 C C . HIS E 1 304 ? -6.746 97.807 -38.029 1.00 28.40 325 HIS D C 1
ATOM 11601 O O . HIS E 1 304 ? -5.965 98.557 -38.623 1.00 32.10 325 HIS D O 1
ATOM 11608 N N . ASN E 1 305 ? -6.510 96.498 -37.909 1.00 27.13 326 ASN D N 1
ATOM 11609 C CA . ASN E 1 305 ? -5.338 95.877 -38.518 1.00 27.51 326 ASN D CA 1
ATOM 11610 C C . ASN E 1 305 ? -5.643 95.172 -39.839 1.00 29.04 326 ASN D C 1
ATOM 11611 O O . ASN E 1 305 ? -4.736 94.571 -40.420 1.00 28.47 326 ASN D O 1
ATOM 11616 N N . GLY E 1 306 ? -6.878 95.229 -40.333 1.00 26.99 327 GLY D N 1
ATOM 11617 C CA . GLY E 1 306 ? -7.161 94.662 -41.639 1.00 29.45 327 GLY D CA 1
ATOM 11618 C C . GLY E 1 306 ? -7.252 93.150 -41.662 1.00 33.05 327 GLY D C 1
ATOM 11619 O O . GLY E 1 306 ? -7.281 92.555 -42.749 1.00 30.79 327 GLY D O 1
ATOM 11620 N N . ASN E 1 307 ? -7.266 92.510 -40.490 1.00 29.68 328 ASN D N 1
ATOM 11621 C CA . ASN E 1 307 ? -7.498 91.078 -40.437 1.00 28.99 328 ASN D CA 1
ATOM 11622 C C . ASN E 1 307 ? -8.894 90.743 -40.933 1.00 29.87 328 ASN D C 1
ATOM 11623 O O . ASN E 1 307 ? -9.133 89.625 -41.401 1.00 30.16 328 ASN D O 1
ATOM 11628 N N . ILE E 1 308 ? -9.822 91.702 -40.855 1.00 28.78 329 ILE D N 1
ATOM 11629 C CA . ILE E 1 308 ? -11.238 91.466 -41.117 1.00 26.23 329 ILE D CA 1
ATOM 11630 C C . ILE E 1 308 ? -11.700 92.404 -42.223 1.00 25.13 329 ILE D C 1
ATOM 11631 O O . ILE E 1 308 ? -11.429 93.607 -42.190 1.00 24.48 329 ILE D O 1
ATOM 11636 N N . PHE E 1 309 ? -12.366 91.836 -43.211 1.00 29.51 330 PHE D N 1
ATOM 11637 C CA . PHE E 1 309 ? -13.067 92.567 -44.249 1.00 21.25 330 PHE D CA 1
ATOM 11638 C C . PHE E 1 309 ? -14.555 92.317 -44.043 1.00 23.89 330 PHE D C 1
ATOM 11639 O O . PHE E 1 309 ? -15.033 91.187 -44.197 1.00 25.46 330 PHE D O 1
ATOM 11647 N N . ALA E 1 310 ? -15.281 93.346 -43.646 1.00 18.80 331 ALA D N 1
ATOM 11648 C CA . ALA E 1 310 ? -16.724 93.252 -43.539 1.00 21.52 331 ALA D CA 1
ATOM 11649 C C . ALA E 1 310 ? -17.366 93.828 -44.810 1.00 25.73 331 ALA D C 1
ATOM 11650 O O . ALA E 1 310 ? -16.948 94.883 -45.305 1.00 24.62 331 ALA D O 1
ATOM 11652 N N . TYR E 1 311 ? -18.364 93.133 -45.348 1.00 22.34 332 TYR D N 1
ATOM 11653 C CA . TYR E 1 311 ? -19.060 93.635 -46.515 1.00 23.57 332 TYR D CA 1
ATOM 11654 C C . TYR E 1 311 ? -20.539 93.299 -46.403 1.00 25.87 332 TYR D C 1
ATOM 11655 O O . TYR E 1 311 ? -20.909 92.195 -45.973 1.00 23.29 332 TYR D O 1
ATOM 11664 N N . ALA E 1 312 ? -21.377 94.273 -46.776 1.00 17.93 333 ALA D N 1
ATOM 11665 C CA . ALA E 1 312 ? -22.806 94.239 -46.499 1.00 21.26 333 ALA D CA 1
ATOM 11666 C C . ALA E 1 312 ? -23.574 93.943 -47.770 1.00 23.58 333 ALA D C 1
ATOM 11667 O O . ALA E 1 312 ? -23.367 94.598 -48.793 1.00 28.92 333 ALA D O 1
ATOM 11669 N N . SER E 1 313 ? -24.445 92.954 -47.699 1.00 22.94 334 SER D N 1
ATOM 11670 C CA . SER E 1 313 ? -25.257 92.531 -48.821 1.00 24.44 334 SER D CA 1
ATOM 11671 C C . SER E 1 313 ? -26.641 93.122 -48.601 1.00 26.97 334 SER D C 1
ATOM 11672 O O . SER E 1 313 ? -27.343 92.728 -47.661 1.00 27.57 334 SER D O 1
ATOM 11675 N N . SER E 1 314 ? -27.021 94.079 -49.451 1.00 23.62 335 SER D N 1
ATOM 11676 C CA . SER E 1 314 ? -28.287 94.788 -49.313 1.00 27.14 335 SER D CA 1
ATOM 11677 C C . SER E 1 314 ? -28.657 95.408 -50.647 1.00 28.77 335 SER D C 1
ATOM 11678 O O . SER E 1 314 ? -27.784 95.825 -51.413 1.00 27.32 335 SER D O 1
ATOM 11681 N N . TYR E 1 315 ? -29.955 95.511 -50.910 1.00 29.40 336 TYR D N 1
ATOM 11682 C CA . TYR E 1 315 ? -30.347 96.318 -52.057 1.00 26.53 336 TYR D CA 1
ATOM 11683 C C . TYR E 1 315 ? -29.905 97.764 -51.834 1.00 25.70 336 TYR D C 1
ATOM 11684 O O . TYR E 1 315 ? -29.992 98.292 -50.721 1.00 24.07 336 TYR D O 1
ATOM 11693 N N . ASP E 1 316 ? -29.414 98.391 -52.908 1.00 23.50 337 ASP D N 1
ATOM 11694 C CA . ASP E 1 316 ? -28.874 99.746 -52.897 1.00 24.25 337 ASP D CA 1
ATOM 11695 C C . ASP E 1 316 ? -29.688 100.741 -53.732 1.00 24.02 337 ASP D C 1
ATOM 11696 O O . ASP E 1 316 ? -29.211 101.853 -53.971 1.00 19.16 337 ASP D O 1
ATOM 11701 N N . TRP E 1 317 ? -30.868 100.362 -54.232 1.00 25.50 338 TRP D N 1
ATOM 11702 C CA . TRP E 1 317 ? -31.726 101.214 -55.067 1.00 27.90 338 TRP D CA 1
ATOM 11703 C C . TRP E 1 317 ? -31.161 101.466 -56.456 1.00 25.02 338 TRP D C 1
ATOM 11704 O O . TRP E 1 317 ? -31.676 102.325 -57.171 1.00 24.82 338 TRP D O 1
ATOM 11715 N N . SER E 1 318 ? -30.133 100.733 -56.872 1.00 24.91 339 SER D N 1
ATOM 11716 C CA . SER E 1 318 ? -29.508 100.991 -58.165 1.00 27.20 339 SER D CA 1
ATOM 11717 C C . SER E 1 318 ? -30.444 100.752 -59.360 1.00 28.57 339 SER D C 1
ATOM 11718 O O . SER E 1 318 ? -30.118 101.186 -60.476 1.00 28.29 339 SER D O 1
ATOM 11721 N N . LYS E 1 319 ? -31.586 100.082 -59.175 1.00 26.20 340 LYS D N 1
ATOM 11722 C CA . LYS E 1 319 ? -32.563 99.947 -60.254 1.00 31.41 340 LYS D CA 1
ATOM 11723 C C . LYS E 1 319 ? -33.915 100.573 -59.915 1.00 30.66 340 LYS D C 1
ATOM 11724 O O . LYS E 1 319 ? -34.882 100.374 -60.664 1.00 28.58 340 LYS D O 1
ATOM 11730 N N . GLY E 1 320 ? -34.011 101.336 -58.824 1.00 24.81 341 GLY D N 1
ATOM 11731 C CA . GLY E 1 320 ? -35.265 101.956 -58.459 1.00 23.90 341 GLY D CA 1
ATOM 11732 C C . GLY E 1 320 ? -36.102 101.032 -57.619 1.00 26.64 341 GLY D C 1
ATOM 11733 O O . GLY E 1 320 ? -35.718 99.907 -57.293 1.00 31.73 341 GLY D O 1
ATOM 11734 N N . HIS E 1 321 ? -37.302 101.500 -57.289 1.00 25.03 342 HIS D N 1
ATOM 11735 C CA . HIS E 1 321 ? -38.104 100.834 -56.272 1.00 27.48 342 HIS D CA 1
ATOM 11736 C C . HIS E 1 321 ? -38.679 99.489 -56.713 1.00 30.76 342 HIS D C 1
ATOM 11737 O O . HIS E 1 321 ? -39.025 98.674 -55.854 1.00 32.62 342 HIS D O 1
ATOM 11744 N N . GLU E 1 322 ? -38.811 99.222 -58.012 1.00 33.32 343 GLU D N 1
ATOM 11745 C CA . GLU E 1 322 ? -39.505 97.989 -58.397 1.00 36.38 343 GLU D CA 1
ATOM 11746 C C . GLU E 1 322 ? -38.689 96.737 -58.103 1.00 35.91 343 GLU D C 1
ATOM 11747 O O . GLU E 1 322 ? -39.261 95.640 -58.021 1.00 34.75 343 GLU D O 1
ATOM 11753 N N . PHE E 1 323 ? -37.372 96.876 -57.970 1.00 30.55 344 PHE D N 1
ATOM 11754 C CA . PHE E 1 323 ? -36.481 95.760 -57.706 1.00 29.99 344 PHE D CA 1
ATOM 11755 C C . PHE E 1 323 ? -36.155 95.632 -56.231 1.00 31.51 344 PHE D C 1
ATOM 11756 O O . PHE E 1 323 ? -35.192 94.951 -55.862 1.00 30.89 344 PHE D O 1
ATOM 11764 N N . TYR E 1 324 ? -36.933 96.280 -55.377 1.00 33.51 345 TYR D N 1
ATOM 11765 C CA . TYR E 1 324 ? -36.735 96.188 -53.943 1.00 32.88 345 TYR D CA 1
ATOM 11766 C C . TYR E 1 324 ? -37.721 95.174 -53.405 1.00 31.73 345 TYR D C 1
ATOM 11767 O O . TYR E 1 324 ? -38.933 95.342 -53.553 1.00 31.37 345 TYR D O 1
ATOM 11776 N N . ASN E 1 325 ? -37.189 94.123 -52.804 1.00 34.41 346 ASN D N 1
ATOM 11777 C CA . ASN E 1 325 ? -37.980 93.097 -52.147 1.00 33.65 346 ASN D CA 1
ATOM 11778 C C . ASN E 1 325 ? -37.740 93.242 -50.648 1.00 35.53 346 ASN D C 1
ATOM 11779 O O . ASN E 1 325 ? -36.717 92.771 -50.134 1.00 37.85 346 ASN D O 1
ATOM 11784 N N . PRO E 1 326 ? -38.625 93.909 -49.911 1.00 36.73 347 PRO D N 1
ATOM 11785 C CA . PRO E 1 326 ? -38.382 94.103 -48.466 1.00 34.90 347 PRO D CA 1
ATOM 11786 C C . PRO E 1 326 ? -38.194 92.806 -47.692 1.00 36.76 347 PRO D C 1
ATOM 11787 O O . PRO E 1 326 ? -37.546 92.825 -46.641 1.00 36.19 347 PRO D O 1
ATOM 11791 N N . GLN E 1 327 ? -38.739 91.684 -48.177 1.00 37.22 348 GLN D N 1
ATOM 11792 C CA . GLN E 1 327 ? -38.560 90.396 -47.523 1.00 40.88 348 GLN D CA 1
ATOM 11793 C C . GLN E 1 327 ? -37.259 89.697 -47.901 1.00 35.10 348 GLN D C 1
ATOM 11794 O O . GLN E 1 327 ? -36.986 88.631 -47.350 1.00 37.23 348 GLN D O 1
ATOM 11800 N N . LYS E 1 328 ? -36.463 90.237 -48.823 1.00 30.56 349 LYS D N 1
ATOM 11801 C CA . LYS E 1 328 ? -35.152 89.655 -49.088 1.00 33.88 349 LYS D CA 1
ATOM 11802 C C . LYS E 1 328 ? -34.213 89.941 -47.914 1.00 35.24 349 LYS D C 1
ATOM 11803 O O . LYS E 1 328 ? -34.110 91.084 -47.450 1.00 40.66 349 LYS D O 1
ATOM 11809 N N . LYS E 1 329 ? -33.552 88.901 -47.403 1.00 38.32 350 LYS D N 1
ATOM 11810 C CA . LYS E 1 329 ? -32.726 89.067 -46.208 1.00 36.80 350 LYS D CA 1
ATOM 11811 C C . LYS E 1 329 ? -31.503 89.938 -46.494 1.00 34.62 350 LYS D C 1
ATOM 11812 O O . LYS E 1 329 ? -30.916 89.873 -47.579 1.00 36.02 350 LYS D O 1
ATOM 11818 N N . ASN E 1 330 ? -31.104 90.741 -45.510 1.00 29.99 351 ASN D N 1
ATOM 11819 C CA . ASN E 1 330 ? -29.839 91.465 -45.570 1.00 28.33 351 ASN D CA 1
ATOM 11820 C C . ASN E 1 330 ? -28.778 90.743 -44.745 1.00 28.39 351 ASN D C 1
ATOM 11821 O O . ASN E 1 330 ? -29.079 90.084 -43.748 1.00 31.28 351 ASN D O 1
ATOM 11826 N N . TYR E 1 331 ? -27.533 90.832 -45.192 1.00 25.14 352 TYR D N 1
ATOM 11827 C CA . TYR E 1 331 ? -26.446 90.136 -44.525 1.00 24.24 352 TYR D CA 1
ATOM 11828 C C . TYR E 1 331 ? -25.238 91.054 -44.413 1.00 26.27 352 TYR D C 1
ATOM 11829 O O . TYR E 1 331 ? -24.989 91.883 -45.291 1.00 26.59 352 TYR D O 1
ATOM 11838 N N . ILE E 1 332 ? -24.486 90.886 -43.325 1.00 25.93 353 ILE D N 1
ATOM 11839 C CA . ILE E 1 332 ? -23.118 91.378 -43.201 1.00 23.20 353 ILE D CA 1
ATOM 11840 C C . ILE E 1 332 ? -22.199 90.159 -43.149 1.00 23.00 353 ILE D C 1
ATOM 11841 O O . ILE E 1 332 ? -22.408 89.249 -42.334 1.00 23.28 353 ILE D O 1
ATOM 11846 N N . PHE E 1 333 ? -21.202 90.123 -44.027 1.00 21.39 354 PHE D N 1
ATOM 11847 C CA . PHE E 1 333 ? -20.273 89.002 -44.104 1.00 22.21 354 PHE D CA 1
ATOM 11848 C C . PHE E 1 333 ? -18.898 89.450 -43.646 1.00 25.89 354 PHE D C 1
ATOM 11849 O O . PHE E 1 333 ? -18.473 90.573 -43.945 1.00 25.35 354 PHE D O 1
ATOM 11857 N N . LEU E 1 334 ? -18.217 88.588 -42.894 1.00 22.34 355 LEU D N 1
ATOM 11858 C CA . LEU E 1 334 ? -16.837 88.841 -42.507 1.00 24.02 355 LEU D CA 1
ATOM 11859 C C . LEU E 1 334 ? -15.924 87.857 -43.224 1.00 26.24 355 LEU D C 1
ATOM 11860 O O . LEU E 1 334 ? -16.264 86.681 -43.397 1.00 25.13 355 LEU D O 1
ATOM 11865 N N . ARG E 1 335 ? -14.756 88.349 -43.615 1.00 26.96 356 ARG D N 1
ATOM 11866 C CA . ARG E 1 335 ? -13.778 87.588 -44.371 1.00 25.93 356 ARG D CA 1
ATOM 11867 C C . ARG E 1 335 ? -12.404 87.859 -43.787 1.00 27.25 356 ARG D C 1
ATOM 11868 O O . ARG E 1 335 ? -12.006 89.026 -43.637 1.00 25.00 356 ARG D O 1
ATOM 11876 N N . ASN E 1 336 ? -11.696 86.785 -43.442 1.00 24.54 357 ASN D N 1
ATOM 11877 C CA . ASN E 1 336 ? -10.294 86.900 -43.063 1.00 29.83 357 ASN D CA 1
ATOM 11878 C C . ASN E 1 336 ? -9.492 87.435 -44.239 1.00 30.23 357 ASN D C 1
ATOM 11879 O O . ASN E 1 336 ? -9.417 86.801 -45.294 1.00 31.10 357 ASN D O 1
ATOM 11884 N N . ALA E 1 337 ? -8.867 88.585 -44.039 1.00 30.04 358 ALA D N 1
ATOM 11885 C CA . ALA E 1 337 ? -8.234 89.324 -45.109 1.00 28.23 358 ALA D CA 1
ATOM 11886 C C . ALA E 1 337 ? -6.730 89.396 -44.954 1.00 30.32 358 ALA D C 1
ATOM 11887 O O . ALA E 1 337 ? -6.063 89.928 -45.843 1.00 32.34 358 ALA D O 1
ATOM 11889 N N . ALA E 1 338 ? -6.181 88.890 -43.847 1.00 32.49 359 ALA D N 1
ATOM 11890 C CA . ALA E 1 338 ? -4.771 89.125 -43.540 1.00 32.23 359 ALA D CA 1
ATOM 11891 C C . ALA E 1 338 ? -3.855 88.664 -44.678 1.00 33.38 359 ALA D C 1
ATOM 11892 O O . ALA E 1 338 ? -2.938 89.393 -45.083 1.00 31.89 359 ALA D O 1
ATOM 11894 N N . GLU E 1 339 ? -4.114 87.483 -45.246 1.00 34.17 360 GLU D N 1
ATOM 11895 C CA . GLU E 1 339 ? -3.251 87.003 -46.323 1.00 32.90 360 GLU D CA 1
ATOM 11896 C C . GLU E 1 339 ? -3.663 87.521 -47.702 1.00 32.09 360 GLU D C 1
ATOM 11897 O O . GLU E 1 339 ? -2.801 87.950 -48.481 1.00 33.06 360 GLU D O 1
ATOM 11903 N N . GLU E 1 340 ? -4.959 87.450 -48.018 1.00 31.32 361 GLU D N 1
ATOM 11904 C CA . GLU E 1 340 ? -5.497 87.805 -49.366 1.00 31.66 361 GLU D CA 1
ATOM 11905 C C . GLU E 1 340 ? -5.107 89.214 -49.842 1.00 34.62 361 GLU D C 1
ATOM 11906 O O . GLU E 1 340 ? -4.914 89.380 -51.063 1.00 32.23 361 GLU D O 1
ATOM 11912 N N . LEU E 1 341 ? -4.996 90.183 -48.930 1.00 31.80 362 LEU D N 1
ATOM 11913 C CA . LEU E 1 341 ? -4.731 91.570 -49.274 1.00 33.01 362 LEU D CA 1
ATOM 11914 C C . LEU E 1 341 ? -3.242 91.909 -49.249 1.00 36.35 362 LEU D C 1
ATOM 11915 O O . LEU E 1 341 ? -2.884 93.089 -49.352 1.00 33.84 362 LEU D O 1
ATOM 11920 N N . LYS E 1 342 ? -2.374 90.908 -49.112 1.00 38.55 363 LYS D N 1
ATOM 11921 C CA . LYS E 1 342 ? -0.947 91.139 -49.281 1.00 36.28 363 LYS D CA 1
ATOM 11922 C C . LYS E 1 342 ? -0.620 91.331 -50.760 1.00 36.58 363 LYS D C 1
ATOM 11923 O O . LYS E 1 342 ? -1.181 90.640 -51.623 1.00 39.90 363 LYS D O 1
ATOM 11929 N N . PRO E 1 343 ? 0.252 92.268 -51.093 1.00 40.95 364 PRO D N 1
ATOM 11930 C CA . PRO E 1 343 ? 0.784 92.343 -52.457 1.00 42.33 364 PRO D CA 1
ATOM 11931 C C . PRO E 1 343 ? 1.866 91.281 -52.644 1.00 49.41 364 PRO D C 1
ATOM 11932 O O . PRO E 1 343 ? 2.216 90.537 -51.722 1.00 46.51 364 PRO D O 1
ATOM 11936 N N . ARG E 1 344 ? 2.402 91.221 -53.867 1.00 52.54 365 ARG D N 1
ATOM 11937 C CA . ARG E 1 344 ? 3.468 90.243 -54.216 1.00 53.18 365 ARG D CA 1
ATOM 11938 C C . ARG E 1 344 ? 4.643 90.985 -54.862 1.00 50.04 365 ARG D C 1
ATOM 11939 O O . ARG E 1 344 ? 5.788 90.691 -54.465 1.00 53.87 365 ARG D O 1
ATOM 11947 N N . PRO F 2 1 ? -41.684 115.176 -60.596 1.00 72.30 157 PRO E N 1
ATOM 11948 C CA . PRO F 2 1 ? -42.098 114.049 -59.745 1.00 67.06 157 PRO E CA 1
ATOM 11949 C C . PRO F 2 1 ? -40.946 113.536 -58.891 1.00 59.61 157 PRO E C 1
ATOM 11950 O O . PRO F 2 1 ? -39.788 113.670 -59.284 1.00 57.74 157 PRO E O 1
ATOM 11954 N N . THR F 2 2 ? -41.261 112.951 -57.742 1.00 55.90 158 THR E N 1
ATOM 11955 C CA . THR F 2 2 ? -40.241 112.422 -56.851 1.00 53.12 158 THR E CA 1
ATOM 11956 C C . THR F 2 2 ? -40.163 110.901 -56.950 1.00 45.24 158 THR E C 1
ATOM 11957 O O . THR F 2 2 ? -41.068 110.228 -57.460 1.00 43.42 158 THR E O 1
ATOM 11961 N N . GLY F 2 3 ? -39.057 110.369 -56.437 1.00 37.73 159 GLY E N 1
ATOM 11962 C CA . GLY F 2 3 ? -38.882 108.936 -56.372 1.00 36.24 159 GLY E CA 1
ATOM 11963 C C . GLY F 2 3 ? -38.567 108.348 -57.735 1.00 36.22 159 GLY E C 1
ATOM 11964 O O . GLY F 2 3 ? -38.011 109.012 -58.617 1.00 34.32 159 GLY E O 1
ATOM 11965 N N . THR F 2 4 ? -38.945 107.093 -57.919 1.00 27.80 160 THR E N 1
ATOM 11966 C CA . THR F 2 4 ? -38.626 106.385 -59.152 1.00 31.99 160 THR E CA 1
ATOM 11967 C C . THR F 2 4 ? -39.922 105.868 -59.775 1.00 33.84 160 THR E C 1
ATOM 11968 O O . THR F 2 4 ? -40.160 104.658 -59.821 1.00 34.63 160 THR E O 1
ATOM 11972 N N . THR F 2 5 ? -40.762 106.800 -60.251 1.00 34.02 161 THR E N 1
ATOM 11973 C CA . THR F 2 5 ? -42.021 106.461 -60.916 1.00 35.37 161 THR E CA 1
ATOM 11974 C C . THR F 2 5 ? -41.807 106.072 -62.369 1.00 33.74 161 THR E C 1
ATOM 11975 O O . THR F 2 5 ? -42.609 105.318 -62.927 1.00 33.89 161 THR E O 1
ATOM 11979 N N . ILE F 2 6 ? -40.765 106.606 -62.989 1.00 33.08 162 ILE E N 1
ATOM 11980 C CA . ILE F 2 6 ? -40.401 106.254 -64.354 1.00 33.97 162 ILE E CA 1
ATOM 11981 C C . ILE F 2 6 ? -39.651 104.930 -64.335 1.00 33.82 162 ILE E C 1
ATOM 11982 O O . ILE F 2 6 ? -38.763 104.719 -63.502 1.00 33.63 162 ILE E O 1
ATOM 11987 N N . LYS F 2 7 ? -40.027 104.032 -65.245 1.00 36.79 163 LYS E N 1
ATOM 11988 C CA . LYS F 2 7 ? -39.497 102.677 -65.263 1.00 33.61 163 LYS E CA 1
ATOM 11989 C C . LYS F 2 7 ? -37.995 102.678 -65.542 1.00 37.13 163 LYS E C 1
ATOM 11990 O O . LYS F 2 7 ? -37.492 103.459 -66.359 1.00 35.83 163 LYS E O 1
ATOM 11996 N N . PHE F 2 8 ? -37.277 101.795 -64.851 1.00 37.05 164 PHE E N 1
ATOM 11997 C CA . PHE F 2 8 ? -35.836 101.693 -65.039 1.00 34.75 164 PHE E CA 1
ATOM 11998 C C . PHE F 2 8 ? -35.511 101.083 -66.398 1.00 33.58 164 PHE E C 1
ATOM 11999 O O . PHE F 2 8 ? -36.067 100.046 -66.778 1.00 34.53 164 PHE E O 1
ATOM 12007 N N . ASN F 2 9 ? -34.583 101.709 -67.115 1.00 34.74 165 ASN E N 1
ATOM 12008 C CA . ASN F 2 9 ? -34.138 101.226 -68.420 1.00 37.13 165 ASN E CA 1
ATOM 12009 C C . ASN F 2 9 ? -32.658 101.555 -68.580 1.00 34.76 165 ASN E C 1
ATOM 12010 O O . ASN F 2 9 ? -32.269 102.731 -68.625 1.00 30.16 165 ASN E O 1
ATOM 12015 N N . PRO F 2 10 ? -31.811 100.537 -68.657 1.00 35.10 166 PRO E N 1
ATOM 12016 C CA . PRO F 2 10 ? -30.362 100.766 -68.629 1.00 35.37 166 PRO E CA 1
ATOM 12017 C C . PRO F 2 10 ? -29.883 101.431 -69.905 1.00 32.84 166 PRO E C 1
ATOM 12018 O O . PRO F 2 10 ? -30.066 100.894 -71.008 1.00 37.65 166 PRO E O 1
ATOM 12022 N N . PRO F 2 11 ? -29.284 102.611 -69.783 1.00 31.60 167 PRO E N 1
ATOM 12023 C CA . PRO F 2 11 ? -28.739 103.309 -70.951 1.00 32.87 167 PRO E CA 1
ATOM 12024 C C . PRO F 2 11 ? -27.786 102.441 -71.759 1.00 39.87 167 PRO E C 1
ATOM 12025 O O . PRO F 2 11 ? -26.965 101.704 -71.210 1.00 38.07 167 PRO E O 1
ATOM 12029 N N . THR F 2 12 ? -27.888 102.549 -73.079 1.00 38.65 168 THR E N 1
ATOM 12030 C CA . THR F 2 12 ? -26.952 101.887 -73.969 1.00 38.28 168 THR E CA 1
ATOM 12031 C C . THR F 2 12 ? -25.771 102.810 -74.267 1.00 39.53 168 THR E C 1
ATOM 12032 O O . THR F 2 12 ? -25.916 104.036 -74.333 1.00 36.04 168 THR E O 1
ATOM 12036 N N . GLY F 2 13 ? -24.592 102.216 -74.419 1.00 36.20 169 GLY E N 1
ATOM 12037 C CA . GLY F 2 13 ? -23.421 102.978 -74.792 1.00 37.80 169 GLY E CA 1
ATOM 12038 C C . GLY F 2 13 ? -22.390 102.106 -75.476 1.00 45.48 169 GLY E C 1
ATOM 12039 O O . GLY F 2 13 ? -22.667 100.968 -75.868 1.00 47.37 169 GLY E O 1
ATOM 12040 N N . THR F 2 14 ? -21.189 102.661 -75.638 1.00 50.45 170 THR E N 1
ATOM 12041 C CA . THR F 2 14 ? -20.049 101.877 -76.107 1.00 58.29 170 THR E CA 1
ATOM 12042 C C . THR F 2 14 ? -18.854 102.122 -75.192 1.00 57.39 170 THR E C 1
ATOM 12043 O O . THR F 2 14 ? -18.960 102.780 -74.151 1.00 57.91 170 THR E O 1
ATOM 12047 N N . ASP F 2 15 ? -17.718 101.552 -75.582 1.00 56.32 171 ASP E N 1
ATOM 12048 C CA . ASP F 2 15 ? -16.444 101.635 -74.878 1.00 59.79 171 ASP E CA 1
ATOM 12049 C C . ASP F 2 15 ? -15.508 100.723 -75.655 1.00 65.94 171 ASP E C 1
ATOM 12050 O O . ASP F 2 15 ? -15.945 99.941 -76.508 1.00 63.79 171 ASP E O 1
ATOM 12055 N N . THR F 2 16 ? -14.242 100.802 -75.292 1.00 70.62 172 THR E N 1
ATOM 12056 C CA . THR F 2 16 ? -13.216 99.954 -75.916 1.00 70.00 172 THR E CA 1
ATOM 12057 C C . THR F 2 16 ? -12.592 99.075 -74.840 1.00 70.42 172 THR E C 1
ATOM 12058 O O . THR F 2 16 ? -12.233 99.599 -73.799 1.00 65.28 172 THR E O 1
ATOM 12062 N N . MET F 2 17 ? -12.499 97.784 -75.121 1.00 71.64 173 MET E N 1
ATOM 12063 C CA . MET F 2 17 ? -11.889 96.811 -74.193 1.00 77.89 173 MET E CA 1
ATOM 12064 C C . MET F 2 17 ? -10.449 96.600 -74.626 1.00 80.38 173 MET E C 1
ATOM 12065 O O . MET F 2 17 ? -10.225 96.502 -75.800 1.00 83.40 173 MET E O 1
ATOM 12070 N N . VAL F 2 18 ? -9.528 96.581 -73.677 1.00 81.64 174 VAL E N 1
ATOM 12071 C CA . VAL F 2 18 ? -8.078 96.387 -73.941 1.00 87.05 174 VAL E CA 1
ATOM 12072 C C . VAL F 2 18 ? -7.633 95.310 -72.953 1.00 85.91 174 VAL E C 1
ATOM 12073 O O . VAL F 2 18 ? -7.499 95.623 -71.773 1.00 78.79 174 VAL E O 1
ATOM 12077 N N . LYS F 2 19 ? -7.448 94.080 -73.427 1.00 88.08 175 LYS E N 1
ATOM 12078 C CA . LYS F 2 19 ? -7.129 92.976 -72.490 1.00 92.12 175 LYS E CA 1
ATOM 12079 C C . LYS F 2 19 ? -5.642 92.629 -72.558 1.00 101.14 175 LYS E C 1
ATOM 12080 O O . LYS F 2 19 ? -4.968 92.756 -71.518 1.00 105.02 175 LYS E O 1
ATOM 12086 N N . ALA F 2 20 ? -5.144 92.241 -73.732 1.00 99.08 176 ALA E N 1
ATOM 12087 C CA . ALA F 2 20 ? -3.708 91.938 -73.881 1.00 99.67 176 ALA E CA 1
ATOM 12088 C C . ALA F 2 20 ? -3.136 92.972 -74.845 1.00 102.02 176 ALA E C 1
ATOM 12089 O O . ALA F 2 20 ? -2.236 92.648 -75.618 1.00 107.16 176 ALA E O 1
ATOM 12091 N N . GLY F 2 21 ? -3.718 94.163 -74.865 1.00 95.32 177 GLY E N 1
ATOM 12092 C CA . GLY F 2 21 ? -3.299 95.183 -75.841 1.00 90.14 177 GLY E CA 1
ATOM 12093 C C . GLY F 2 21 ? -4.262 95.198 -77.010 1.00 94.56 177 GLY E C 1
ATOM 12094 O O . GLY F 2 21 ? -4.194 96.128 -77.807 1.00 91.37 177 GLY E O 1
ATOM 12095 N N . VAL F 2 22 ? -5.125 94.182 -77.077 1.00 97.21 178 VAL E N 1
ATOM 12096 C CA . VAL F 2 22 ? -6.196 93.969 -78.088 1.00 95.69 178 VAL E CA 1
ATOM 12097 C C . VAL F 2 22 ? -7.288 94.989 -77.809 1.00 91.82 178 VAL E C 1
ATOM 12098 O O . VAL F 2 22 ? -8.092 94.688 -76.956 1.00 91.54 178 VAL E O 1
ATOM 12102 N N . SER F 2 23 ? -7.308 96.097 -78.560 1.00 88.35 179 SER E N 1
ATOM 12103 C CA . SER F 2 23 ? -8.328 97.167 -78.405 1.00 89.27 179 SER E CA 1
ATOM 12104 C C . SER F 2 23 ? -9.593 96.802 -79.193 1.00 93.14 179 SER E C 1
ATOM 12105 O O . SER F 2 23 ? -9.646 97.092 -80.404 1.00 94.84 179 SER E O 1
ATOM 12108 N N . THR F 2 24 ? -10.563 96.188 -78.510 1.00 88.06 180 THR E N 1
ATOM 12109 C CA . THR F 2 24 ? -11.858 95.759 -79.099 1.00 82.09 180 THR E CA 1
ATOM 12110 C C . THR F 2 24 ? -12.987 96.736 -78.771 1.00 77.74 180 THR E C 1
ATOM 12111 O O . THR F 2 24 ? -13.001 97.198 -77.657 1.00 77.11 180 THR E O 1
ATOM 12115 N N . ASN F 2 25 ? -13.898 97.013 -79.711 1.00 74.80 181 ASN E N 1
ATOM 12116 C CA . ASN F 2 25 ? -15.058 97.912 -79.446 1.00 72.32 181 ASN E CA 1
ATOM 12117 C C . ASN F 2 25 ? -16.254 97.066 -79.016 1.00 69.20 181 ASN E C 1
ATOM 12118 O O . ASN F 2 25 ? -16.539 96.098 -79.675 1.00 73.35 181 ASN E O 1
ATOM 12123 N N . ILE F 2 26 ? -16.950 97.473 -77.960 1.00 63.02 182 ILE E N 1
ATOM 12124 C CA . ILE F 2 26 ? -17.985 96.672 -77.330 1.00 57.53 182 ILE E CA 1
ATOM 12125 C C . ILE F 2 26 ? -19.189 97.540 -76.994 1.00 55.70 182 ILE E C 1
ATOM 12126 O O . ILE F 2 26 ? -19.101 98.763 -76.849 1.00 54.10 182 ILE E O 1
ATOM 12131 N N . SER F 2 27 ? -20.328 96.871 -76.874 1.00 56.38 183 SER E N 1
ATOM 12132 C CA . SER F 2 27 ? -21.587 97.499 -76.523 1.00 52.56 183 SER E CA 1
ATOM 12133 C C . SER F 2 27 ? -21.786 97.441 -75.013 1.00 46.65 183 SER E C 1
ATOM 12134 O O . SER F 2 27 ? -21.307 96.530 -74.336 1.00 41.91 183 SER E O 1
ATOM 12137 N N . THR F 2 28 ? -22.521 98.418 -74.492 1.00 48.28 184 THR E N 1
ATOM 12138 C CA . THR F 2 28 ? -22.553 98.682 -73.062 1.00 44.72 184 THR E CA 1
ATOM 12139 C C . THR F 2 28 ? -23.977 98.922 -72.580 1.00 38.95 184 THR E C 1
ATOM 12140 O O . THR F 2 28 ? -24.777 99.547 -73.276 1.00 42.80 184 THR E O 1
ATOM 12144 N N . LYS F 2 29 ? -24.294 98.393 -71.399 1.00 37.55 185 LYS E N 1
ATOM 12145 C CA . LYS F 2 29 ? -25.549 98.650 -70.709 1.00 33.55 185 LYS E CA 1
ATOM 12146 C C . LYS F 2 29 ? -25.202 99.120 -69.308 1.00 38.64 185 LYS E C 1
ATOM 12147 O O . LYS F 2 29 ? -24.465 98.435 -68.585 1.00 37.53 185 LYS E O 1
ATOM 12153 N N . HIS F 2 30 ? -25.723 100.277 -68.920 1.00 36.58 186 HIS E N 1
ATOM 12154 C CA . HIS F 2 30 ? -25.374 100.889 -67.639 1.00 32.36 186 HIS E CA 1
ATOM 12155 C C . HIS F 2 30 ? -26.466 100.542 -66.630 1.00 35.70 186 HIS E C 1
ATOM 12156 O O . HIS F 2 30 ? -27.561 101.111 -66.659 1.00 33.31 186 HIS E O 1
ATOM 12163 N N . GLN F 2 31 ? -26.170 99.587 -65.737 1.00 35.67 187 GLN E N 1
ATOM 12164 C CA . GLN F 2 31 ? -27.164 99.096 -64.789 1.00 31.58 187 GLN E CA 1
ATOM 12165 C C . GLN F 2 31 ? -27.286 99.991 -63.564 1.00 33.49 187 GLN E C 1
ATOM 12166 O O . GLN F 2 31 ? -27.286 99.493 -62.437 1.00 32.76 187 GLN E O 1
ATOM 12172 N N . CYS F 2 32 ? -27.396 101.302 -63.753 1.00 29.83 188 CYS E N 1
ATOM 12173 C CA . CYS F 2 32 ? -27.642 102.205 -62.642 1.00 27.16 188 CYS E CA 1
ATOM 12174 C C . CYS F 2 32 ? -28.720 103.199 -63.030 1.00 29.71 188 CYS E C 1
ATOM 12175 O O . CYS F 2 32 ? -28.595 103.882 -64.051 1.00 32.33 188 CYS E O 1
ATOM 12178 N N . ILE F 2 33 ? -29.761 103.303 -62.203 1.00 28.66 189 ILE E N 1
ATOM 12179 C CA . ILE F 2 33 ? -30.896 104.153 -62.563 1.00 28.47 189 ILE E CA 1
ATOM 12180 C C . ILE F 2 33 ? -30.475 105.608 -62.721 1.00 28.82 189 ILE E C 1
ATOM 12181 O O . ILE F 2 33 ? -31.012 106.317 -63.578 1.00 30.06 189 ILE E O 1
ATOM 12186 N N . THR F 2 34 ? -29.429 106.015 -61.992 1.00 26.25 190 THR E N 1
ATOM 12187 C CA . THR F 2 34 ? -28.916 107.411 -62.058 1.00 31.23 190 THR E CA 1
ATOM 12188 C C . THR F 2 34 ? -28.165 107.614 -63.379 1.00 30.77 190 THR E C 1
ATOM 12189 O O . THR F 2 34 ? -27.634 108.722 -63.591 1.00 31.73 190 THR E O 1
ATOM 12193 N N . ALA F 2 35 ? -28.130 106.579 -64.224 1.00 28.43 191 ALA E N 1
ATOM 12194 C CA . ALA F 2 35 ? -27.438 106.651 -65.532 1.00 28.89 191 ALA E CA 1
ATOM 12195 C C . ALA F 2 35 ? -28.399 107.203 -66.591 1.00 29.09 191 ALA E C 1
ATOM 12196 O O . ALA F 2 35 ? -27.939 107.501 -67.712 1.00 29.70 191 ALA E O 1
ATOM 12198 N N . MET F 2 36 ? -29.682 107.329 -66.239 1.00 28.01 192 MET E N 1
ATOM 12199 C CA . MET F 2 36 ? -30.712 107.853 -67.177 1.00 30.52 192 MET E CA 1
ATOM 12200 C C . MET F 2 36 ? -30.687 109.386 -67.147 1.00 29.05 192 MET E C 1
ATOM 12201 O O . MET F 2 36 ? -30.046 109.949 -66.238 1.00 33.62 192 MET E O 1
ATOM 12206 N N . LYS F 2 37 ? -31.360 110.025 -68.110 1.00 31.66 193 LYS E N 1
ATOM 12207 C CA . LYS F 2 37 ? -31.410 111.510 -68.185 1.00 36.28 193 LYS E CA 1
ATOM 12208 C C . LYS F 2 37 ? -32.597 112.017 -67.359 1.00 32.12 193 LYS E C 1
ATOM 12209 O O . LYS F 2 37 ? -32.712 113.246 -67.180 1.00 31.98 193 LYS E O 1
ATOM 12215 N N . GLU F 2 38 ? -33.441 111.098 -66.879 1.00 31.31 194 GLU E N 1
ATOM 12216 C CA . GLU F 2 38 ? -34.630 111.466 -66.063 1.00 27.44 194 GLU E CA 1
ATOM 12217 C C . GLU F 2 38 ? -34.307 111.265 -64.578 1.00 30.89 194 GLU E C 1
ATOM 12218 O O . GLU F 2 38 ? -35.216 111.452 -63.746 1.00 30.07 194 GLU E O 1
ATOM 12224 N N . TYR F 2 39 ? -33.058 110.901 -64.270 1.00 31.46 195 TYR E N 1
ATOM 12225 C CA . TYR F 2 39 ? -32.638 110.679 -62.895 1.00 28.55 195 TYR E CA 1
ATOM 12226 C C . TYR F 2 39 ? -31.219 111.154 -62.606 1.00 34.19 195 TYR E C 1
ATOM 12227 O O . TYR F 2 39 ? -30.765 111.013 -61.464 1.00 33.20 195 TYR E O 1
ATOM 12236 N N . GLU F 2 40 ? -30.499 111.703 -63.592 1.00 34.77 196 GLU E N 1
ATOM 12237 C CA . GLU F 2 40 ? -29.067 111.931 -63.444 1.00 35.38 196 GLU E CA 1
ATOM 12238 C C . GLU F 2 40 ? -28.715 113.019 -62.430 1.00 32.40 196 GLU E C 1
ATOM 12239 O O . GLU F 2 40 ? -27.529 113.190 -62.138 1.00 33.68 196 GLU E O 1
ATOM 12245 N N . SER F 2 41 ? -29.694 113.738 -61.877 1.00 30.72 197 SER E N 1
ATOM 12246 C CA . SER F 2 41 ? -29.421 114.868 -60.989 1.00 38.93 197 SER E CA 1
ATOM 12247 C C . SER F 2 41 ? -29.627 114.533 -59.513 1.00 34.68 197 SER E C 1
ATOM 12248 O O . SER F 2 41 ? -29.610 115.441 -58.668 1.00 29.32 197 SER E O 1
ATOM 12251 N N . LYS F 2 42 ? -29.843 113.259 -59.197 1.00 31.26 198 LYS E N 1
ATOM 12252 C CA . LYS F 2 42 ? -30.015 112.793 -57.836 1.00 29.01 198 LYS E CA 1
ATOM 12253 C C . LYS F 2 42 ? -29.202 111.521 -57.642 1.00 30.92 198 LYS E C 1
ATOM 12254 O O . LYS F 2 42 ? -28.926 110.776 -58.587 1.00 30.54 198 LYS E O 1
ATOM 12260 N N . SER F 2 43 ? -28.829 111.276 -56.397 1.00 29.71 199 SER E N 1
ATOM 12261 C CA . SER F 2 43 ? -28.125 110.063 -56.024 1.00 28.06 199 SER E CA 1
ATOM 12262 C C . SER F 2 43 ? -29.118 108.939 -55.744 1.00 26.66 199 SER E C 1
ATOM 12263 O O . SER F 2 43 ? -30.308 109.175 -55.519 1.00 21.68 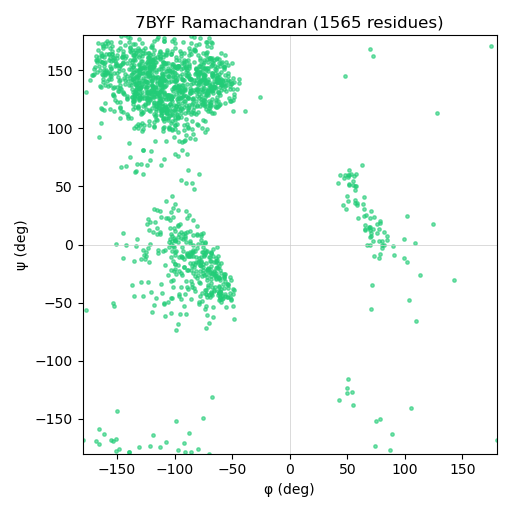199 SER E O 1
ATOM 12266 N N . LEU F 2 44 ? -28.603 107.705 -55.716 1.00 23.69 200 LEU E N 1
ATOM 12267 C CA . LEU F 2 44 ? -29.431 106.577 -55.295 1.00 25.59 200 LEU E CA 1
ATOM 12268 C C . LEU F 2 44 ? -30.110 106.864 -53.962 1.00 25.52 200 LEU E C 1
ATOM 12269 O O . LEU F 2 44 ? -31.326 106.678 -53.814 1.00 21.69 200 LEU E O 1
ATOM 12274 N N . GLU F 2 45 ? -29.340 107.347 -52.981 1.00 25.58 201 GLU E N 1
ATOM 12275 C CA . GLU F 2 45 ? -29.911 107.538 -51.657 1.00 22.64 201 GLU E CA 1
ATOM 12276 C C . GLU F 2 45 ? -30.994 108.613 -51.661 1.00 24.53 201 GLU E C 1
ATOM 12277 O O . GLU F 2 45 ? -32.024 108.452 -50.994 1.00 26.35 201 GLU E O 1
ATOM 12283 N N . GLU F 2 46 ? -30.793 109.706 -52.412 1.00 23.79 202 GLU E N 1
ATOM 12284 C CA . GLU F 2 46 ? -31.848 110.713 -52.538 1.00 24.99 202 GLU E CA 1
ATOM 12285 C C . GLU F 2 46 ? -33.111 110.086 -53.094 1.00 24.79 202 GLU E C 1
ATOM 12286 O O . GLU F 2 46 ? -34.213 110.309 -52.571 1.00 21.75 202 GLU E O 1
ATOM 12292 N N . LEU F 2 47 ? -32.956 109.283 -54.157 1.00 23.40 203 LEU E N 1
ATOM 12293 C CA . LEU F 2 47 ? -34.097 108.639 -54.788 1.00 23.24 203 LEU E CA 1
ATOM 12294 C C . LEU F 2 47 ? -34.795 107.716 -53.816 1.00 25.74 203 LEU E C 1
ATOM 12295 O O . LEU F 2 47 ? -36.031 107.684 -53.749 1.00 26.93 203 LEU E O 1
ATOM 12300 N N . ARG F 2 48 ? -34.020 106.963 -53.038 1.00 24.39 204 ARG E N 1
ATOM 12301 C CA . ARG F 2 48 ? -34.640 105.990 -52.158 1.00 24.19 204 ARG E CA 1
ATOM 12302 C C . ARG F 2 48 ? -35.397 106.693 -51.040 1.00 25.56 204 ARG E C 1
ATOM 12303 O O . ARG F 2 48 ? -36.542 106.332 -50.739 1.00 25.68 204 ARG E O 1
ATOM 12311 N N . LEU F 2 49 ? -34.783 107.717 -50.428 1.00 25.82 205 LEU E N 1
ATOM 12312 C CA . LEU F 2 49 ? -35.484 108.502 -49.411 1.00 26.21 205 LEU E CA 1
ATOM 12313 C C . LEU F 2 49 ? -36.787 109.087 -49.958 1.00 29.04 205 LEU E C 1
ATOM 12314 O O . LEU F 2 49 ? -37.814 109.057 -49.270 1.00 29.51 205 LEU E O 1
ATOM 12319 N N . GLU F 2 50 ? -36.772 109.613 -51.195 1.00 25.60 206 GLU E N 1
ATOM 12320 C CA . GLU F 2 50 ? -38.017 110.081 -51.808 1.00 29.48 206 GLU E CA 1
ATOM 12321 C C . GLU F 2 50 ? -39.013 108.932 -51.948 1.00 33.63 206 GLU E C 1
ATOM 12322 O O . GLU F 2 50 ? -40.189 109.073 -51.591 1.00 37.54 206 GLU E O 1
ATOM 12328 N N . ASP F 2 51 ? -38.561 107.774 -52.448 1.00 26.30 207 ASP E N 1
ATOM 12329 C CA . ASP F 2 51 ? -39.466 106.630 -52.521 1.00 29.35 207 ASP E CA 1
ATOM 12330 C C . ASP F 2 51 ? -39.968 106.225 -51.129 1.00 33.27 207 ASP E C 1
ATOM 12331 O O . ASP F 2 51 ? -41.152 105.914 -50.963 1.00 32.21 207 ASP E O 1
ATOM 12336 N N . TYR F 2 52 ? -39.091 106.241 -50.107 1.00 31.12 208 TYR E N 1
ATOM 12337 C CA . TYR F 2 52 ? -39.533 105.869 -48.763 1.00 27.50 208 TYR E CA 1
ATOM 12338 C C . TYR F 2 52 ? -40.598 106.829 -48.245 1.00 33.60 208 TYR E C 1
ATOM 12339 O O . TYR F 2 52 ? -41.617 106.397 -47.694 1.00 35.75 208 TYR E O 1
ATOM 12348 N N . GLN F 2 53 ? -40.401 108.136 -48.446 1.00 35.52 209 GLN E N 1
ATOM 12349 C CA . GLN F 2 53 ? -41.378 109.117 -47.981 1.00 34.54 209 GLN E CA 1
ATOM 12350 C C . GLN F 2 53 ? -42.686 109.056 -48.761 1.00 38.39 209 GLN E C 1
ATOM 12351 O O . GLN F 2 53 ? -43.730 109.446 -48.228 1.00 40.44 209 GLN E O 1
ATOM 12357 N N . ALA F 2 54 ? -42.668 108.562 -49.996 1.00 35.67 210 ALA E N 1
ATOM 12358 C CA . ALA F 2 54 ? -43.905 108.353 -50.735 1.00 37.71 210 ALA E CA 1
ATOM 12359 C C . ALA F 2 54 ? -44.551 106.990 -50.444 1.00 42.04 210 ALA E C 1
ATOM 12360 O O . ALA F 2 54 ? -45.591 106.677 -51.030 1.00 39.00 210 ALA E O 1
ATOM 12362 N N . ASN F 2 55 ? -43.969 106.190 -49.536 1.00 42.91 211 ASN E N 1
ATOM 12363 C CA . ASN F 2 55 ? -44.454 104.850 -49.175 1.00 43.00 211 ASN E CA 1
ATOM 12364 C C . ASN F 2 55 ? -44.367 103.893 -50.354 1.00 41.97 211 ASN E C 1
ATOM 12365 O O . ASN F 2 55 ? -45.071 102.881 -50.408 1.00 46.38 211 ASN E O 1
ATOM 12370 N N . ARG F 2 56 ? -43.465 104.211 -51.276 1.00 38.92 212 ARG E N 1
ATOM 12371 C CA . ARG F 2 56 ? -43.229 103.470 -52.515 1.00 41.08 212 ARG E CA 1
ATOM 12372 C C . ARG F 2 56 ? -42.169 102.388 -52.309 1.00 45.46 212 ARG E C 1
ATOM 12373 O O . ARG F 2 56 ? -41.167 102.312 -53.020 1.00 46.56 212 ARG E O 1
ATOM 12381 N N . LYS F 2 57 ? -42.375 101.548 -51.300 1.00 46.36 213 LYS E N 1
ATOM 12382 C CA . LYS F 2 57 ? -41.381 100.559 -50.923 1.00 44.09 213 LYS E CA 1
ATOM 12383 C C . LYS F 2 57 ? -42.001 99.187 -50.635 1.00 53.76 213 LYS E C 1
ATOM 12384 O O . LYS F 2 57 ? -43.225 99.029 -50.628 1.00 57.75 213 LYS E O 1
#

InterPro domains:
  IPR001680 WD40 repeat [PF00400] (85-114)
  IPR001680 WD40 repeat [PF00400] (125-157)
  IPR001680 WD40 repeat [PF00400] (275-301)
  IPR001680 WD40 repeat [PS50082] (82-123)
  IPR001680 WD40 repeat [PS50082] (123-166)
  IPR001680 WD40 repeat [PS50082] (276-310)
  IPR001680 WD40 repeat [SM00320] (28-70)
  IPR001680 WD40 repeat [SM00320] (76-114)
  IPR001680 WD40 repeat [SM00320] (117-157)
  IPR001680 WD40 repeat [SM00320] (250-301)
  IPR015943 WD40/YVTN repeat-like-containing domain superfamily [G3DSA:2.130.10.10] (1-368)
  IPR019775 WD40 repeat, conserved site [PS00678] (101-115)
  IPR019775 WD40 repeat, conserved site [PS00678] (144-158)
  IPR020472 PAC1/LIS1-like, WD-40 repeat [PR00320] (101-115)
  IPR020472 PAC1/LIS1-like, WD-40 repeat [PR00320] (144-158)
  IPR020472 PAC1/LIS1-like, WD-40 repeat [PR00320] (288-302)
  IPR036322 WD40-repeat-containing domain superfamily [SSF50978] (33-341)

Foldseek 3Di:
DAQQPQVPFQWAPPDDLAAWQEKEWFAPLDPAIKMWIWGQVFKIWIWTAHPVGYIHTDAMDGDPGGWHYWYAENNRQWIWTWGQVQWIWIQGRVVRDIDTFEGGPGGWRDWDWDDAPVATWIWTFFQNQWIFTTRRPDHDTPDIDGHPGGWAEKEDDPQKIWTAHFPGWIWIWGPHPHTDTDDTDDHPDPAGWHYKYFFDDPVRHTFWMWTWHQFQKIWTAGPDDPDRVPLTDMDGHDWPVVIRGGGFQYKDAQSPQRWIWTFTQQQWIWIADSVVRDTQDIDDHRPGGFHYWDAYNRRQKIKIKGHHPCRVHDVPDDSPDGIIIGIDGGVPRNHDD/DAAPPDDADFDKDWDQPCHTDIDTHPDRCVDPVRVVDDPVRNVVVCVVVVVD/DAWDDDPFKIWDAPFFWIKIFTQFKFFADQQQVQKDKDFDPAFQLCVFANFWFWFPDNGNCPDPPLVQWWWKKFFAPQQVQKGWAIATALDGPATDMIIIHGPDRMDGGGRRIIMTFTFAFDDPLQEWEFAAADADDDDPDAFWDWDWDQDDPRATKIKTWGKWFQDPVPRKTKDKHFYPDDATIKDWPDKDKPCPQWAKWAWHAHPVPGGITMIITDGQPDDDGMIIMMIMMGGDDAHHFKYWRIDGDADPSSPNHPKDQQAAADKDKAAFSDKDWDWGPTAIAGSVFDKWWWKAFYDDNQGFGWQIDTGHHPDIDITITGHRGRHMDIRDGRDRNIMTGMFTWQSGWHAHPVVRWIDDPPIITDSVRTDDGTIDMYTDDDDDDDDDPDDDD/DAWDDPDQKIWDPPFQWTKMFGQFKFFAPQQFLQKGKDFDPAFQCCVFAVWKFWFPDRGVCRDPVLVAWWWKKFFAPQQPQWFWAIATALDGPATDMIIIRGPDRIDGGGRRMIMTFTFHFDDPLQEWEWAAADADDDDPDAFWDKDWDADDPRATKIKTWGKFFQDPPPRKTKHKHQHPDDATTKHWPDKFKQFPVGTAAWAKWAWYHHPVSRRIIMIITDGDPDPGGMITIITMMGGRDAHHFKYWRIDGDADPSSPNHPKHFAAQPDKDKFAAQDKDFDWGPTAIATRDPFDKWWKKHWYDDNPTFHWQIDTGHHPDIDTTITGHHDNGMDIRDTPDGGIMTGMFTWAFRRWHAHPVVCWTDDPGTTTDSVRRDDGGTDMHTDDCDDDDDDPDDDD/DAFQPQVPFQWAPPDDLAFWQEKEWFAVLDPFIKIWIWGQVQKIWIWTQHPVRHIDTQAMDGDPGGWRYWYAENNRQWIWTWGQVQWIWTAGSVVRDIDTFEGGPGGWRYWDWDDAPVAIWIWIFFQSQKIFTTNSPDHDTPDIDGHPGGWQEKDDDPQWIWTAHPPGWIWIWGCHPHIDTDDTDDHPDDAAWHYKAFFPPPVLHTFWMWTWHQFQKIWTAGDDDPDRVPLTGMDGHDWDPPDDIDGGGWQEKEAQSPQRWIWIFTQQAWIWIADSVVGDTLDIDDHRPGGWRYWDAHNRRQKIKIKGHHDCRPHDVPHDSPDDIIIGIDGCPPSNHDD/DAAPPDDADWDKDWDWDQDPNPTHIDIDTHPDSCNDPVNVVDDPVRRVVRCVVVVVD

Nearest PDB structures (foldseek):
  7byf-assembly2_E  TM=1.018E+00  e=9.398E-10  Mus musculus
  4owr-assembly1_B  TM=9.966E-01  e=1.428E-07  Homo sapiens
  7byf-assembly1_B  TM=1.009E+00  e=2.765E-07  Mus musculus
  7vpg-assembly1_B  TM=9.835E-01  e=6.974E-07  Homo sapiens
  3vwo-assembly1_A  TM=5.318E-01  e=4.733E+00  Sphingomonas sp. A1

B-factor: mean 41.48, std 14.43, range [16.94, 107.16]

Secondary structure (DSSP, 8-state):
---SSTT--EE-SS--SS-EEEEEEPPTTSSSEEEEEEETTSEEEEEEE-TTS-EEEEEEEE-SS-EEEEEE-TTSSEEEEEETTSEEEEEETTTTEEEEEEE-SS-EEEEEEEE-SS-EEEEEEETTSEEEEE-SS-SS-SEEEE-SS-EEEEEEETTEEEEEETTTEEEEEE-SSS-EEEEE---S-SS-EEEEEEEE-TTS-EEEEEEEETTSEEEEEESS-S-HHHH-EEEE-SB---EEE--EEEEEE-TTT--EEEEETTS-EEEEETTTTEEEEE----SS-EEEEEE-TTSSEEEEEE---STT-GGG--TTSPPEEEEEE-TTTTS--/--SS-SPP-PPEEEEE---EEEEEE--GGGSTTTTTS-HHHHHHHHHHTT--/------SS---EE-SSSEEEE-SS-EE--S-BTTEEEEEEEEEHHIIIIISEE-TTSSSGGGSTTTTT-EEEEEEETT-TTEEE--EE---SSSEEEEEEEES-SEE-TT--EEEEEEE----GGGEEEE-EEE--PPPSS---EEEEEEETTTEEEEEEEEEEEEPTTT--EEEEEE-SS--SEEEEEEEEEE-SSSB--EEEEEEEEETT-S-EEEEEEEESS---SEEEEEEEEEEE-S--SEEESSB-PPPSSSTTS--EEEE-SS--EE-TT-EEEEEES---EE----EEEEEEEB---SS---B--EEE-TTS-EEEEEE--SSS-EE--TTSEEEEEEEEEEE----EEETTTTEEEETTEEE-TTTT-------EE------PBP-EE--/---S-TT--EE-SS--SS-EEEEEEPPTTSSS-EEEEEETTSEEEEEEE-TTS-EEEEEEEE-SS-EEEEEE-TTSSEEEEEETTSEEEEEETTTTEEEEEEE-SS-EEEEEE---SS---EEEEETTSEEEEE-SS-SS-SEEEE-SS-EEEEEEETTEEEEEEGGGEEEEEE-SSS-EEEEEPPPS-SS-EEEEEEEE-TTS-EEEEEEEESSSEEEEEESS-S-HHHH-EEEE-SB---SPEEE--EEEEEE-TTT--EEEEETTS-EEEEETTTTEEEEE----SS-EEEEEE-TTSSEEEEEE---STT-GGG--TTSPPEEEEEE-TTTT---/--SS-SPP-PPEEEEEEESSS-EEEEEEEE--GGGSTTTTTS-HHHHHHHHHHTT--/--EEE-SSEEEEE-SSSEEEEESSPEE----SSS-EEEE-S--HHIIIIISEEETTSSSGGGSTTGGGSEEEEEEETT-TTEEE--EE---SSSPPEEEEEESSSEE-TT--EEEEEEE-PPPGGGEEEEB--B--PPPSS---EEEEEEETTTEEEEEEEEEEEE-TTT--EEEEEE-SS--SEEEEEEEEEE---EEEEEEE-BSSSS-EEEEEEEESS---SEEEEEEEEEEE-S--SEEESSB-PPPSSSTTS--EEEE-SS-EEEPTT-EEEEEES---EE---EEEEEE-B---SS---B--EEE-TTS-EEEEEE--SSS-EEE-TT-EEEEEEEEEE---EEEETTTTEEEETTEEE-GGGT------EEE------EEP-EEE-

Radius of gyration: 49.57 Å; Cα contacts (8 Å, |Δi|>4): 4366; chains: 6; bounding box: 137×104×132 Å

Organism: Mus musculus (NCBI:txid10090)

CATH classification: 2.130.10.10

Solvent-accessible surface area: 66440 Å² total; per-residue (Å²): 50,72,38,50,20,23,31,172,14,41,84,2,68,66,24,2,106,20,2,2,27,9,18,16,17,3,19,96,84,44,119,38,10,42,0,0,0,0,0,12,36,38,5,1,38,4,2,37,2,66,63,35,6,114,8,54,62,106,34,86,31,93,5,122,5,11,0,12,28,6,18,17,5,45,80,3,26,52,0,2,2,0,0,11,30,98,28,0,48,14,1,32,46,140,61,74,119,25,94,84,12,2,103,12,116,19,18,0,30,3,1,24,54,0,123,9,119,91,32,47,0,0,2,0,0,0,17,24,92,15,0,23,3,4,35,28,196,46,92,112,46,85,54,62,34,123,16,60,38,40,0,7,6,13,28,20,52,61,27,19,0,0,0,0,0,4,133,68,12,4,0,3,5,71,1,97,100,94,8,40,80,93,88,128,20,142,8,14,2,146,65,23,2,26,12,12,8,5,6,60,56,192,135,96,98,18,38,0,0,0,0,0,0,3,15,0,38,0,0,1,18,46,13,124,20,140,64,75,79,138,39,12,5,9,0,12,8,12,30,40,169,109,14,9,7,21,0,0,14,9,18,15,24,4,43,103,50,33,3,0,0,0,0,0,9,8,0,66,0,6,0,8,12,14,92,58,46,18,50,24,42,53,3,95,60,5,31,20,15,0,15,9,16,19,16,2,62,53,0,20,2,0,0,0,0,1,0,20,13,0,4,29,1,39,72,37,28,72,67,117,54,131,12,24,0,0,0,12,11,0,9,33,24,0,78,70,229,163,75,4,4,79,80,142,22,98,34,40,116,31,110,34,74,60,148,116,122,32,58,8,58,13,2,0,1,3,24,14,170,98,11,87,73,58,6,0,27,18,0,5,17,35,0,22,132,50,127,67,100,113,25,27,4,122,44,134,101,8,7,0,24,2,80,12,20,7,0,36,0,77,0,47,39,93,22,145,8,127,117,81,99,51,29,21,20,62,41,95,3,87,2,19,0,3,28,0,0,40,109,89,0,7,2,4,2,6,89,21,0,23,41,3,69,19,0,33,114,0,0,1,0,0,0,1,4,53,125,11,130,58,12,49,6,4,4,1,0,0,17,36,90,62,18,68,0,12,0,0,2,100,6,144,72,97,33,0,48,35,94,92,0,36,0,14,0,2,1,0,89,11,7,84,92,91,10,10,4,9,94,1,67,63,85,66,20,23,17,41,85,87,119,48,39,95,15,74,62,68,65,10,119,121,131,87,67,2,0,35,1,47,1,34,1,95,76,54,124,98,67,20,68,1,33,7,38,4,64,7,91,48,89,12,93,16,1,24,45,56,74,43,122,42,66,90,152,122,18,39,31,1,7,1,12,22,5,63,90,134,110,18,31,5,54,1,11,0,58,13,29,69,18,100,114,122,51,7,83,2,46,1,33,0,4,4,15,145,45,113,13,63,0,32,4,40,1,11,40,63,110,12,128,34,5,69,162,26,25,4,4,30,0,40,3,63,84,108,110,82,12,144,58,16,60,80,45,50,45,55,33,112,4,60,2,92,89,64,182,49,93,26,0,0,0,0,0,2,10,7,41,111,128,15,17,16,2,33,13,30,54,7,46,28,29,27,43,1,48,2,29,1,24,2,13,38,129,128,84,15,97,1,56,144,88,37,47,3,0,0,0,0,0,0,12,22,107,108,54,4,26,3,24,6,140,71,77,46,0,42,8,29,107,14,98,3,68,92,74,12,7,85,10,75,90,10,98,11,42,41,24,88,130,33,65,68,43,105,11,46,118,50,66,115,116,12,26,7,31,59,94,119,9,4,0,32,4,94,5,29,7,0,39,0,42,0,34,38,78,27,128,15,128,103,103,61,68,32,27,10,70,47,105,4,54,3,23,0,1,31,0,1,38,104,90,1,7,2,5,4,5,82,22,0,28,38,2,82,34,0,32,118,0,0,1,0,0,0,1,2,60,112,11,124,56,9,66,10,8,3,2,0,1,15,42,87,65,20,61,0,14,1,0,0,101,7,145,66,100,29,0,51,33,35,94,0,34,0,10,0,1,1,0,106,7,6,82,100,87,13,4,5,10,82,1,141,66,62,114,26,86,68,44,143,84,115,53,30,99,19,78,71,60,75,17,111,121,133,87,64,1,0,36,0,33,2,36,0,104,98,52,130,100,64,18,70,1,40,10,34,7,86,7,81,54,115,14,94,19,2,27,39,57,76,46,124,10,54,21,155,132,26,185,37,130,29,62,50,3,44,2,18,34,5,57,140,160,88,21,29,5,50,0,28,0,37,15,29,66,11,87,50,134,52,0,79,1,61,0,23,0,3,5,13,138,44,76,9,41,0,29,2,73,15,7,44,60,104,12,128,36,5,71,152,32,21,2,4,34,0,47,2,47,72,108,106,91,2,147,57,26,66,82,34,127,7,112,16,161,8,83,1,106,88,25,147,166,76,88,24,0,0,1,0,0,2,8,6,42,117,105,18,22,20,2,31,12,27,44,5,63,35,40,93,46,1,82,0,28,0,15,4,7,27,120,110,96,34,113,3,62,118,141,43,50,3,0,0,0,0,0,1,13,3,68,176,95,74,3,23,4,14,10,130,70,90,52,1,31,7,40,66,4,83,9,56,81,76,24,9,90,8,61,102,6,104,9,48,41,15,82,107,74,54,64,54,103,10,45,112,63,57,165,204,118,57,48,21,30,35,173,13,40,78,3,64,67,25,4,115,10,2,2,26,10,18,16,17,2,19,96,86,39,134,31,13,42,0,0,0,0,0,13,37,37,3,1,38,4,2,44,2,67,67,35,7,108,6,49,66,106,25,88,39,99,6,118,6,10,0,12,26,6,15,18,4,48,80,3,30,53,0,2,2,0,0,11,35,87,16,0,40,27,0,34,42,147,76,88,113,21,79,92,10,3,88,2,116,19,18,0,29,3,1,25,48,0,118,15,110,100,32,48,1,0,1,0,0,0,23,25,100,15,0,26,1,4,28,23,199,46,105,104,53,94,51,59,38,125,14,62,37,44,0,8,10,12,28,18,55,69,47,19,0,0,0,0,0,3,130,76,15,3,1,2,5,78,0,93,94,92,10,42,78,91,99,135,22,151,4,18,3,138,65,22,2,24,11,12,8,4,6,57,46,199,126,106,132,13,36,0,0,0,0,0,1,4,16,0,35,0,0,1,18,43,23,136,17,135,72,69,72,133,38,7,2,8,0,20,8,12,34,92,191,120,80,56,24,27,5,43,0,0,17,9,16,15,28,5,49,108,47,33,2,0,0,0,0,0,7,15,0,73,0,4,0,6,10,18,102,59,48,16,57,8,33,52,2,104,89,2,72,18,14,0,16,9,17,19,16,2,60,53,0,18,2,0,0,0,0,1,0,21,11,0,4,62,1,46,102,106,23,85,72,166,55,125,11,22,0,0,1,8,9,0,6,31,21,0,78,65,170,154,77,6,4,79,77,157,21,100,31,39,112,26,112,40,50,60,67,172,85,59,88,80,56,126,34,53,8,80,13,12,0,1,3,27,14,177,100,13,94,69,54,5,0,29,16,1,5,16,38,0,28,131,47,130,63,115

Sequence (1577 aa):
EDNHNPMKDIEVTSSPDDSIGCLSFSPPTLPGNFLIAGSWANDVRCWEVQDSGQTIPKAQQMHTGPVLDVCWSDDGSKVFTASCDKTAKMWDLNSNQAIQIAQHDAPVKTIHWIKAPNYSCVMTGSWDKTLKFWDTRSSNPMMVLQLPERCYCADVIYPMAVVATAERGLIVYQLENQPSEFRRIESPLKHQHRCVAIFKDKQNKPTGFALGSIEGRVAIHYINPPNPAKDNFTFKCHRSNPQDIYAVNGIAFHPVHGTLATVGSDGRFSFWDKDARTKLKTSEQLDQPIAACCFNHNGNIFAYASSYDWSKGHEFYNPQKKNYIFLRNAAEELKPRPTGTTIKFNPPTGTDTMVTNISTKHQCITAMKEYESKSLEELRLEDYQANRKAPSIILNHWCVTWQGHHFLCRNLSNIKILNRRNGYTTLDLPLTLGDLTQYRLAHGLSENLMALSPYSWTIPFLVSSSETPGIELLPKVINDFGTPLSLAIKTNLPSIPAHQLLFYIIFLRPSPLTSMSCYARPLSLASTPSTNGLCQSVSVLDNKPGLLITTPLHRDPASGKYTSNVQSPTTFNLFRVLYIKLSGQKVKHLTIDKDSLQEGFLQLCLNMCGVSYETLQCEILLELVQGPTNFIFPAAFPPPVSLPHRNCIELTCDTERCLKPGDVMKLKHRLLYELGTPQNAFLIVGAHSPETVWISPSLWLPGQPLYINIINLSHKPLLLSRHSILALAIPISYTTTICYSGNSRVLTCGAAHVLEAHFKHPPITSRAITDGGESPMEWQTLAPSIILNHWCVTWQGHHFLCRNLSNIKILNRRNGYTTLDLPLTLGDLTQYRLAHGLSENLMALSPYSWTIPFLVSSSETPGIELLPKVINDFGTPLSLAIKTNLPSIPAHQLLFYIIFLRPSPLTSMSCYARPLSLASTPSTNGLCQSVSVLDNKPGLLITTPLHRDPASGKYTSNVQSPTTFNLFRVLYIKLSGEEGMVKVKHLTIDKDSLQEGFLQLCLNMCGVSYETLQCEILLELVQGPTNFIFPAAFPPPVSLPHRNCIELTCDTERCLKPGDVMKLKHRLLYELGQTPQNAFLIVGAHSPETVWISPSLWLPGQPLYINIINLSHKPLLLSRHSILALAIPISYTRTTICYSGNSRVLTCGAAHVLEAHFKHPPITSRAITDGGESPMEWQTLEDNHNPMKDIEVTSSPDDSIGCLSFSPPTLPGNFLIAGSWANDVRCWEVQDSGQTIPKAQQMHTGPVLDVCWSDDGSKVFTASCDKTAKMWDLNSNQAIQIAQHDAPVKTIHWIKAPNYSCVMTGSWDKTLKFWDTRSSNPMMVLQLPERCYCADVIYPMAVVATAERGLIVYQLENQPSEFRRIESPLKHQHRCVAIFKDKQNKPTGFALGSIEGRVAIHYINPPNPAKDNFTFKCHRSTSAPQDIYAVNGIAFHPVHGTLATVGSDGRFSFWDKDARTKLKTSEQLDQPIAACCFNHNGNIFAYASSYDWSKGHEFYNPQKKNYIFLRNAAEELKPRPTGTTIKFNPPTGTDTMVKAGVSTNISTKHQCITAMKEYESKSLEELRLEDYQANRK